Protein 2MF4 (pdb70)

Sequence (85 aa):
GPGSAGRQEEIAEEVARLLAGVLYLEPDRLDPEETFLTLGVDSILGVEFVAAVNAAYPVGVKATALYDHPTPAAFARHIAESLGAGPGSAGRQEEIAEEVARLLAGVLYLEPDRLDPEETFLTLGVDSILGVEFVAAVNAAYPVGVKATALYDHPTPAAFARHIAESLGAGPGSAGRQEEIAEEVARLLAGVLYLEPDRLDPEETFLTLGVDSILGVEFVAAVNAAYPVGVKATALYDHPTPAAFARHIAESLGAGPGSAGRQEEIAEEVARLLAGVLYLEPDRLDPEETFLTLGVDSILGVEFVAAVNAAYPVGVKATALYDHPTPAAFARHIAESLGAGPGSAGRQEEIAEEVARLLAGVLYLEPDRLDPEETFLTLGVDSILGVEFVAAVNAAYPVGVKATALYDHPTPAAFARHIAESLGAGPGSAGRQEEIAEEVARLLAGVLYLEPDRLDPEETFLTLGVDSILGVEFVAAVNAAYPVGVKATALYDHPTPAAFARHIAESLGAGPGSAGRQEEIAEEVARLLAGVLYLEPDRLDPEETFLTLGVDSILGVEFVAAVNAAYPVGVKATALYDHPTPAAFARHIAESLGAGPGSAGRQEEIAEEVARLLAGVLYLEPDRLDPEETFLTLGVDSILGVEFVAAVNAAYPVGVKATALYDHPTPAAFARHIAESLGAGPGSAGRQEEIAEEVARLLAGVLYLEPDRLDPEETFLTLGVDSILGVEFVAAVNAAYPVGVKATALYDHPTPAAFARHIAESLGAGPGSAGRQEEIAEEVARLLAGVLYLEPDRLDPEETFLTLGVDSILGVEFVAAVNAAYPVGVKATALYDHPTPAAFARHIAESLGAGPGSAGRQEEIAEEVARLLAGVLYLEPDRLDPEETFLTLGVDSILGVEFVAAVNAAYPVGVKATALYDHPTPAAFARHIAESLGAGPGSAGRQEEIAEEVARLLAGVLYLEPDRLDPEETFLTLGVDSILGVEFVAAVNAAYPVGVKATALYDHPTPAAFARHIAESLGAGPGSAGRQEEIAEEVARLLAGVLYLEPDRLDPEETFLTLGVDSILGVEFVAAVNAAYPVGVKATALYDHPTPAAFARHIAESLGAGPGSAGRQEEIAEEVARLLAGVLYLEPDRLDPEETFLTLGVDSILGVEFVAAVNAAYPVGVKATALYDHPTPAAFARHIAESLGAGPGSAGRQEEIAEEVARLLAGVLYLEPDRLDPEETFLTLGVDSILGVEFVAAVNAAYPVGVKATALYDHPTPAAFARHIAESLGAGPGSAGRQEEIAEEVARLLAGVLYLEPDRLDPEETFLTLGVDSILGVEFVAAVNAAYPVGVKATALYDHPTPAAFARHIAESLGAGPGSAGRQEEIAEEVARLLAGVLYLEPDRLDPEETFLTLGVDSILGVEFVAAVNAAYPVGVKATALYDHPTPAAFARHIAESLGAGPGSAGRQEEIAEEVARLLAGVLYLEPDRLDPEETFLTLGVDSILGVEFVAAVNAAYPVGVKATALYDHPTPAAFARHIAESLGAGPGSAGRQEEIAEEVARLLAGVLYLEPDRLDPEETFLTLGVDSILGVEFVAAVNAAYPVGVKATALYDHPTPAAFARHIAESLGAGPGSAGRQEEIAEEVARLLAGVLYLEPDRLDPEETFLTLGVDSILGVEFVAAVNAAYPVGVKATALYDHPTPAAFARHIAESLGA

Organism: Streptomyces virginiae (NCBI:txid1961)

Solvent-accessible surface area: 5468 Å² total; per-residue (Å²): 89,134,87,80,72,40,140,62,98,112,12,16,99,63,0,11,123,36,0,0,53,28,21,208,75,107,70,132,182,11,75,60,150,82,51,7,156,97,20,47,21,97,88,139,53,2,82,106,0,9,66,44,0,52,96,57,30,126,35,46,16,144,41,94,11,23,195,107,40,80,20,0,29,20,0,0,140,54,0,0,135,66,84,60,55

Nearest PDB structures (foldseek):
  2mf4-assembly1_A  TM=9.724E-01  e=1.096E-12  Streptomyces virginiae
  8a7z-assembly1_A  TM=9.137E-01  e=4.188E-11  Streptomyces virginiae
  8ahq-assembly1_C  TM=9.402E-01  e=8.335E-06  Streptomyces virginiae
  4ca3-assembly1_A  TM=8.868E-01  e=6.614E-06  Streptomyces virginiae
  4hkg-assembly2_B  TM=9.472E-01  e=3.185E-04  Acinetobacter baumannii AB307-0294

Foldseek 3Di:
DLDDPDQLVVLLLVLLCLLCVLLVHHSVPDDQPAFCVVSPDDPVSLQVSVVVCCVVAVQPDDSVLNVVDGGSSRSSVVSCVSVPD

Structure (mmCIF, N/CA/C/O backbone):
data_2MF4
#
_entry.id   2MF4
#
loop_
_atom_site.group_PDB
_atom_site.id
_atom_site.type_symbol
_atom_site.label_atom_id
_atom_site.label_alt_id
_atom_site.label_comp_id
_atom_site.label_asym_id
_atom_site.label_entity_id
_atom_site.label_seq_id
_atom_site.pdbx_PDB_ins_code
_atom_site.Cartn_x
_atom_site.Cartn_y
_atom_site.Cartn_z
_atom_site.occupancy
_atom_site.B_iso_or_equiv
_atom_site.auth_seq_id
_atom_site.auth_comp_id
_atom_site.auth_asym_id
_atom_site.auth_atom_id
_atom_site.pdbx_PDB_model_num
ATOM 1 N N . GLY A 1 1 ? -3.372 -2.784 -3.595 1.00 0.00 -4 GLY A N 1
ATOM 2 C CA . GLY A 1 1 ? -4.472 -2.520 -2.638 1.00 0.00 -4 GLY A CA 1
ATOM 3 C C . GLY A 1 1 ? -5.814 -2.347 -3.341 1.00 0.00 -4 GLY A C 1
ATOM 4 O O . GLY A 1 1 ? -5.978 -2.773 -4.489 1.00 0.00 -4 GLY A O 1
ATOM 10 N N . PRO A 1 2 ? -6.797 -1.702 -2.686 1.00 0.00 -3 PRO A N 1
ATOM 11 C CA . PRO A 1 2 ? -8.168 -1.562 -3.206 1.00 0.00 -3 PRO A CA 1
ATOM 12 C C . PRO A 1 2 ? -8.283 -0.832 -4.556 1.00 0.00 -3 PRO A C 1
ATOM 13 O O . PRO A 1 2 ? -9.196 -1.124 -5.331 1.00 0.00 -3 PRO A O 1
ATOM 24 N N . GLY A 1 3 ? -7.339 0.059 -4.892 1.00 0.00 -2 GLY A N 1
ATOM 25 C CA . GLY A 1 3 ? -7.275 0.744 -6.197 1.00 0.00 -2 GLY A CA 1
ATOM 26 C C . GLY A 1 3 ? -6.926 -0.155 -7.401 1.00 0.00 -2 GLY A C 1
ATOM 27 O O . GLY A 1 3 ? -7.074 0.266 -8.551 1.00 0.00 -2 GLY A O 1
ATOM 31 N N . SER A 1 4 ? -6.496 -1.397 -7.153 1.00 0.00 -1 SER A N 1
ATOM 32 C CA . SER A 1 4 ? -6.132 -2.402 -8.165 1.00 0.00 -1 SER A CA 1
ATOM 33 C C . SER A 1 4 ? -7.255 -3.404 -8.468 1.00 0.00 -1 SER A C 1
ATOM 34 O O . SER A 1 4 ? -7.057 -4.355 -9.232 1.00 0.00 -1 SER A O 1
ATOM 42 N N . ALA A 1 5 ? -8.442 -3.226 -7.875 1.00 0.00 6732 ALA A N 1
ATOM 43 C CA . ALA A 1 5 ? -9.602 -4.100 -8.048 1.00 0.00 6732 ALA A CA 1
ATOM 44 C C . ALA A 1 5 ? -10.170 -4.055 -9.485 1.00 0.00 6732 ALA A C 1
ATOM 45 O O . ALA A 1 5 ? -10.218 -2.989 -10.117 1.00 0.00 6732 ALA A O 1
ATOM 52 N N . GLY A 1 6 ? -10.613 -5.208 -9.993 1.00 0.00 6733 GLY A N 1
ATOM 53 C CA . GLY A 1 6 ? -11.149 -5.367 -11.344 1.00 0.00 6733 GLY A CA 1
ATOM 54 C C . GLY A 1 6 ? -11.148 -6.827 -11.810 1.00 0.00 6733 GLY A C 1
ATOM 55 O O . GLY A 1 6 ? -11.069 -7.761 -11.003 1.00 0.00 6733 GLY A O 1
ATOM 59 N N . ARG A 1 7 ? -11.193 -7.033 -13.130 1.00 0.00 6734 ARG A N 1
ATOM 60 C CA . ARG A 1 7 ? -11.292 -8.361 -13.769 1.00 0.00 6734 ARG A CA 1
ATOM 61 C C . ARG A 1 7 ? -10.090 -9.281 -13.542 1.00 0.00 6734 ARG A C 1
ATOM 62 O O . ARG A 1 7 ? -10.236 -10.493 -13.688 1.00 0.00 6734 ARG A O 1
ATOM 83 N N . GLN A 1 8 ? -8.942 -8.756 -13.091 1.00 0.00 6735 GLN A N 1
ATOM 84 C CA . GLN A 1 8 ? -7.822 -9.577 -12.608 1.00 0.00 6735 GLN A CA 1
ATOM 85 C C . GLN A 1 8 ? -8.251 -10.551 -11.493 1.00 0.00 6735 GLN A C 1
ATOM 86 O O . GLN A 1 8 ? -7.826 -11.708 -11.485 1.00 0.00 6735 GLN A O 1
ATOM 100 N N . GLU A 1 9 ? -9.132 -10.115 -10.586 1.00 0.00 6736 GLU A N 1
ATOM 101 C CA . GLU A 1 9 ? -9.667 -10.938 -9.495 1.00 0.00 6736 GLU A CA 1
ATOM 102 C C . GLU A 1 9 ? -10.680 -11.979 -9.996 1.00 0.00 6736 GLU A C 1
ATOM 103 O O . GLU A 1 9 ? -10.675 -13.120 -9.537 1.00 0.00 6736 GLU A O 1
ATOM 115 N N . GLU A 1 10 ? -11.506 -11.635 -10.988 1.00 0.00 6737 GLU A N 1
ATOM 116 C CA . GLU A 1 10 ? -12.507 -12.551 -11.562 1.00 0.00 6737 GLU A CA 1
ATOM 117 C C . GLU A 1 10 ? -11.850 -13.672 -12.382 1.00 0.00 6737 GLU A C 1
ATOM 118 O O . GLU A 1 10 ? -12.243 -14.837 -12.278 1.00 0.00 6737 GLU A O 1
ATOM 130 N N . ILE A 1 11 ? -10.791 -13.334 -13.129 1.00 0.00 6738 ILE A N 1
ATOM 131 C CA . ILE A 1 11 ? -9.958 -14.299 -13.861 1.00 0.00 6738 ILE A CA 1
ATOM 132 C C . ILE A 1 11 ? -9.221 -15.220 -12.872 1.00 0.00 6738 ILE A C 1
ATOM 133 O O . ILE A 1 11 ? -9.193 -16.436 -13.072 1.00 0.00 6738 ILE A O 1
ATOM 149 N N . ALA A 1 12 ? -8.710 -14.685 -11.753 1.00 0.00 6739 ALA A N 1
ATOM 150 C CA . ALA A 1 12 ? -8.065 -15.476 -10.703 1.00 0.00 6739 ALA A CA 1
ATOM 151 C C . ALA A 1 12 ? -9.030 -16.424 -9.971 1.00 0.00 6739 ALA A C 1
ATOM 152 O O . ALA A 1 12 ? -8.676 -17.574 -9.708 1.00 0.00 6739 ALA A O 1
ATOM 159 N N . GLU A 1 13 ? -10.269 -15.995 -9.700 1.00 0.00 6740 GLU A N 1
ATOM 160 C CA . GLU A 1 13 ? -11.310 -16.858 -9.123 1.00 0.00 6740 GLU A CA 1
ATOM 161 C C . GLU A 1 13 ? -11.757 -17.969 -10.094 1.00 0.00 6740 GLU A C 1
ATOM 162 O O . GLU A 1 13 ? -11.971 -19.105 -9.667 1.00 0.00 6740 GLU A O 1
ATOM 174 N N . GLU A 1 14 ? -11.847 -17.698 -11.398 1.00 0.00 6741 GLU A N 1
ATOM 175 C CA . GLU A 1 14 ? -12.195 -18.723 -12.389 1.00 0.00 6741 GLU A CA 1
ATOM 176 C C . GLU A 1 14 ? -11.069 -19.750 -12.577 1.00 0.00 6741 GLU A C 1
ATOM 177 O O . GLU A 1 14 ? -11.336 -20.954 -12.638 1.00 0.00 6741 GLU A O 1
ATOM 189 N N . VAL A 1 15 ? -9.805 -19.308 -12.577 1.00 0.00 6742 VAL A N 1
ATOM 190 C CA . VAL A 1 15 ? -8.625 -20.189 -12.525 1.00 0.00 6742 VAL A CA 1
ATOM 191 C C . VAL A 1 15 ? -8.648 -21.067 -11.268 1.00 0.00 6742 VAL A C 1
ATOM 192 O O . VAL A 1 15 ? -8.477 -22.280 -11.370 1.00 0.00 6742 VAL A O 1
ATOM 205 N N . ALA A 1 16 ? -8.919 -20.486 -10.095 1.00 0.00 6743 ALA A N 1
ATOM 206 C CA . ALA A 1 16 ? -8.988 -21.219 -8.832 1.00 0.00 6743 ALA A CA 1
ATOM 207 C C . ALA A 1 16 ? -10.126 -22.259 -8.807 1.00 0.00 6743 ALA A C 1
ATOM 208 O O . ALA A 1 16 ? -9.982 -23.327 -8.208 1.00 0.00 6743 ALA A O 1
ATOM 215 N N . ARG A 1 17 ? -11.239 -21.982 -9.503 1.00 0.00 6744 ARG A N 1
ATOM 216 C CA . ARG A 1 17 ? -12.356 -22.932 -9.680 1.00 0.00 6744 ARG A CA 1
ATOM 217 C C . ARG A 1 17 ? -11.995 -24.072 -10.631 1.00 0.00 6744 ARG A C 1
ATOM 218 O O . ARG A 1 17 ? -12.223 -25.236 -10.302 1.00 0.00 6744 ARG A O 1
ATOM 239 N N . LEU A 1 18 ? -11.421 -23.760 -11.797 1.00 0.00 6745 LEU A N 1
ATOM 240 C CA . LEU A 1 18 ? -11.155 -24.751 -12.845 1.00 0.00 6745 LEU A CA 1
ATOM 241 C C . LEU A 1 18 ? -9.936 -25.642 -12.530 1.00 0.00 6745 LEU A C 1
ATOM 242 O O . LEU A 1 18 ? -9.948 -26.833 -12.850 1.00 0.00 6745 LEU A O 1
ATOM 258 N N . LEU A 1 19 ? -8.917 -25.116 -11.832 1.00 0.00 6746 LEU A N 1
ATOM 259 C CA . LEU A 1 19 ? -7.730 -25.880 -11.430 1.00 0.00 6746 LEU A CA 1
ATOM 260 C C . LEU A 1 19 ? -8.060 -26.987 -10.434 1.00 0.00 6746 LEU A C 1
ATOM 261 O O . LEU A 1 19 ? -7.549 -28.099 -10.576 1.00 0.00 6746 LEU A O 1
ATOM 277 N N . ALA A 1 20 ? -8.900 -26.707 -9.434 1.00 0.00 6747 ALA A N 1
ATOM 278 C CA . ALA A 1 20 ? -9.182 -27.662 -8.368 1.00 0.00 6747 ALA A CA 1
ATOM 279 C C . ALA A 1 20 ? -9.748 -28.985 -8.924 1.00 0.00 6747 ALA A C 1
ATOM 280 O O . ALA A 1 20 ? -9.449 -30.051 -8.392 1.00 0.00 6747 ALA A O 1
ATOM 287 N N . GLY A 1 21 ? -10.475 -28.929 -10.052 1.00 0.00 6748 GLY A N 1
ATOM 288 C CA . GLY A 1 21 ? -11.005 -30.105 -10.760 1.00 0.00 6748 GLY A CA 1
ATOM 289 C C . GLY A 1 21 ? -9.954 -30.947 -11.503 1.00 0.00 6748 GLY A C 1
ATOM 290 O O . GLY A 1 21 ? -10.171 -32.145 -11.720 1.00 0.00 6748 GLY A O 1
ATOM 294 N N . VAL A 1 22 ? -8.798 -30.365 -11.851 1.00 0.00 6749 VAL A N 1
ATOM 295 C CA . VAL A 1 22 ? -7.646 -31.078 -12.449 1.00 0.00 6749 VAL A CA 1
ATOM 296 C C . VAL A 1 22 ? -6.819 -31.778 -11.369 1.00 0.00 6749 VAL A C 1
ATOM 297 O O . VAL A 1 22 ? -6.309 -32.878 -11.590 1.00 0.00 6749 VAL A O 1
ATOM 310 N N . LEU A 1 23 ? -6.734 -31.173 -10.182 1.00 0.00 6750 LEU A N 1
ATOM 311 C CA . LEU A 1 23 ? -6.030 -31.715 -9.010 1.00 0.00 6750 LEU A CA 1
ATOM 312 C C . LEU A 1 23 ? -6.878 -32.706 -8.187 1.00 0.00 6750 LEU A C 1
ATOM 313 O O . LEU A 1 23 ? -6.427 -33.178 -7.141 1.00 0.00 6750 LEU A O 1
ATOM 329 N N . TYR A 1 24 ? -8.097 -33.023 -8.647 1.00 0.00 6751 TYR A N 1
ATOM 330 C CA . TYR A 1 24 ? -9.090 -33.867 -7.961 1.00 0.00 6751 TYR A CA 1
ATOM 331 C C . TYR A 1 24 ? -9.383 -33.396 -6.519 1.00 0.00 6751 TYR A C 1
ATOM 332 O O . TYR A 1 24 ? -9.568 -34.192 -5.592 1.00 0.00 6751 TYR A O 1
ATOM 350 N N . LEU A 1 25 ? -9.415 -32.070 -6.345 1.00 0.00 6752 LEU A N 1
ATOM 351 C CA . LEU A 1 25 ? -9.687 -31.334 -5.115 1.00 0.00 6752 LEU A CA 1
ATOM 352 C C . LEU A 1 25 ? -11.020 -30.559 -5.254 1.00 0.00 6752 LEU A C 1
ATOM 353 O O . LEU A 1 25 ? -11.783 -30.765 -6.203 1.00 0.00 6752 LEU A O 1
ATOM 369 N N . GLU A 1 26 ? -11.305 -29.650 -4.317 1.00 0.00 6753 GLU A N 1
ATOM 370 C CA . GLU A 1 26 ? -12.436 -28.709 -4.376 1.00 0.00 6753 GLU A CA 1
ATOM 371 C C . GLU A 1 26 ? -11.948 -27.262 -4.143 1.00 0.00 6753 GLU A C 1
ATOM 372 O O . GLU A 1 26 ? -10.977 -27.059 -3.398 1.00 0.00 6753 GLU A O 1
ATOM 384 N N . PRO A 1 27 ? -12.603 -26.233 -4.720 1.00 0.00 6754 PRO A N 1
ATOM 385 C CA . PRO A 1 27 ? -12.208 -24.831 -4.535 1.00 0.00 6754 PRO A CA 1
ATOM 386 C C . PRO A 1 27 ? -12.393 -24.313 -3.095 1.00 0.00 6754 PRO A C 1
ATOM 387 O O . PRO A 1 27 ? -11.841 -23.273 -2.740 1.00 0.00 6754 PRO A O 1
ATOM 398 N N . ASP A 1 28 ? -13.119 -25.044 -2.243 1.00 0.00 6755 ASP A N 1
ATOM 399 C CA . ASP A 1 28 ? -13.194 -24.810 -0.792 1.00 0.00 6755 ASP A CA 1
ATOM 400 C C . ASP A 1 28 ? -11.928 -25.258 -0.027 1.00 0.00 6755 ASP A C 1
ATOM 401 O O . ASP A 1 28 ? -11.680 -24.794 1.089 1.00 0.00 6755 ASP A O 1
ATOM 410 N N . ARG A 1 29 ? -11.122 -26.153 -0.615 1.00 0.00 6756 ARG A N 1
ATOM 411 C CA . ARG A 1 29 ? -9.853 -26.665 -0.058 1.00 0.00 6756 ARG A CA 1
ATOM 412 C C . ARG A 1 29 ? -8.626 -25.910 -0.578 1.00 0.00 6756 ARG A C 1
ATOM 413 O O . ARG A 1 29 ? -7.634 -25.774 0.142 1.00 0.00 6756 ARG A O 1
ATOM 434 N N . LEU A 1 30 ? -8.689 -25.415 -1.813 1.00 0.00 6757 LEU A N 1
ATOM 435 C CA . LEU A 1 30 ? -7.661 -24.584 -2.456 1.00 0.00 6757 LEU A CA 1
ATOM 436 C C . LEU A 1 30 ? -7.705 -23.132 -1.944 1.00 0.00 6757 LEU A C 1
ATOM 437 O O . LEU A 1 30 ? -8.771 -22.584 -1.677 1.00 0.00 6757 LEU A O 1
ATOM 453 N N . ASP A 1 31 ? -6.538 -22.483 -1.872 1.00 0.00 6758 ASP A N 1
ATOM 454 C CA . ASP A 1 31 ? -6.381 -21.040 -1.678 1.00 0.00 6758 ASP A CA 1
ATOM 455 C C . ASP A 1 31 ? -5.565 -20.408 -2.828 1.00 0.00 6758 ASP A C 1
ATOM 456 O O . ASP A 1 31 ? -4.552 -20.990 -3.233 1.00 0.00 6758 ASP A O 1
ATOM 465 N N . PRO A 1 32 ? -5.955 -19.236 -3.371 1.00 0.00 6759 PRO A N 1
ATOM 466 C CA . PRO A 1 32 ? -5.312 -18.651 -4.550 1.00 0.00 6759 PRO A CA 1
ATOM 467 C C . PRO A 1 32 ? -3.941 -18.006 -4.270 1.00 0.00 6759 PRO A C 1
ATOM 468 O O . PRO A 1 32 ? -3.161 -17.790 -5.199 1.00 0.00 6759 PRO A O 1
ATOM 479 N N . GLU A 1 33 ? -3.628 -17.701 -3.008 1.00 0.00 6760 GLU A N 1
ATOM 480 C CA . GLU A 1 33 ? -2.338 -17.126 -2.583 1.00 0.00 6760 GLU A CA 1
ATOM 481 C C . GLU A 1 33 ? -1.258 -18.189 -2.305 1.00 0.00 6760 GLU A C 1
ATOM 482 O O . GLU A 1 33 ? -0.072 -17.864 -2.203 1.00 0.00 6760 GLU A O 1
ATOM 494 N N . GLU A 1 34 ? -1.644 -19.464 -2.201 1.00 0.00 6761 GLU A N 1
ATOM 495 C CA . GLU A 1 34 ? -0.743 -20.604 -1.984 1.00 0.00 6761 GLU A CA 1
ATOM 496 C C . GLU A 1 34 ? -0.189 -21.159 -3.312 1.00 0.00 6761 GLU A C 1
ATOM 497 O O . GLU A 1 34 ? -0.797 -21.013 -4.374 1.00 0.00 6761 GLU A O 1
ATOM 509 N N . THR A 1 35 ? 0.993 -21.777 -3.263 1.00 0.00 6762 THR A N 1
ATOM 510 C CA . THR A 1 35 ? 1.738 -22.199 -4.463 1.00 0.00 6762 THR A CA 1
ATOM 511 C C . THR A 1 35 ? 1.168 -23.454 -5.126 1.00 0.00 6762 THR A C 1
ATOM 512 O O . THR A 1 35 ? 0.571 -24.316 -4.476 1.00 0.00 6762 THR A O 1
ATOM 523 N N . PHE A 1 36 ? 1.421 -23.617 -6.426 1.00 0.00 6763 PHE A N 1
ATOM 524 C CA . PHE A 1 36 ? 1.101 -24.834 -7.174 1.00 0.00 6763 PHE A CA 1
ATOM 525 C C . PHE A 1 36 ? 1.689 -26.104 -6.526 1.00 0.00 6763 PHE A C 1
ATOM 526 O O . PHE A 1 36 ? 1.052 -27.157 -6.539 1.00 0.00 6763 PHE A O 1
ATOM 543 N N . LEU A 1 37 ? 2.853 -25.997 -5.880 1.00 0.00 6764 LEU A N 1
ATOM 544 C CA . LEU A 1 37 ? 3.521 -27.101 -5.183 1.00 0.00 6764 LEU A CA 1
ATOM 545 C C . LEU A 1 37 ? 2.724 -27.597 -3.968 1.00 0.00 6764 LEU A C 1
ATOM 546 O O . LEU A 1 37 ? 2.540 -28.807 -3.813 1.00 0.00 6764 LEU A O 1
ATOM 562 N N . THR A 1 38 ? 2.194 -26.692 -3.129 1.00 0.00 6765 THR A N 1
ATOM 563 C CA . THR A 1 38 ? 1.390 -27.076 -1.949 1.00 0.00 6765 THR A CA 1
ATOM 564 C C . THR A 1 38 ? -0.075 -27.400 -2.301 1.00 0.00 6765 THR A C 1
ATOM 565 O O . THR A 1 38 ? -0.720 -28.209 -1.621 1.00 0.00 6765 THR A O 1
ATOM 576 N N . LEU A 1 39 ? -0.581 -26.864 -3.417 1.00 0.00 6766 LEU A N 1
ATOM 577 C CA . LEU A 1 39 ? -1.860 -27.254 -4.033 1.00 0.00 6766 LEU A CA 1
ATOM 578 C C . LEU A 1 39 ? -1.837 -28.682 -4.613 1.00 0.00 6766 LEU A C 1
ATOM 579 O O . LEU A 1 39 ? -2.902 -29.286 -4.768 1.00 0.00 6766 LEU A O 1
ATOM 595 N N . GLY A 1 40 ? -0.654 -29.243 -4.904 1.00 0.00 6767 GLY A N 1
ATOM 596 C CA . GLY A 1 40 ? -0.468 -30.625 -5.378 1.00 0.00 6767 GLY A CA 1
ATOM 597 C C . GLY A 1 40 ? -0.272 -30.776 -6.894 1.00 0.00 6767 GLY A C 1
ATOM 598 O O . GLY A 1 40 ? -0.478 -31.866 -7.431 1.00 0.00 6767 GLY A O 1
ATOM 602 N N . VAL A 1 41 ? 0.111 -29.706 -7.600 1.00 0.00 6768 VAL A N 1
ATOM 603 C CA . VAL A 1 41 ? 0.454 -29.716 -9.037 1.00 0.00 6768 VAL A CA 1
ATOM 604 C C . VAL A 1 41 ? 1.776 -30.460 -9.281 1.00 0.00 6768 VAL A C 1
ATOM 605 O O . VAL A 1 41 ? 2.749 -30.317 -8.531 1.00 0.00 6768 VAL A O 1
ATOM 618 N N . ASP A 1 42 ? 1.823 -31.207 -10.381 1.00 0.00 6769 ASP A N 1
ATOM 619 C CA . ASP A 1 42 ? 3.040 -31.702 -11.038 1.00 0.00 6769 ASP A CA 1
ATOM 620 C C . ASP A 1 42 ? 2.883 -31.464 -12.554 1.00 0.00 6769 ASP A C 1
ATOM 621 O O . ASP A 1 42 ? 1.792 -31.111 -13.015 1.00 0.00 6769 ASP A O 1
ATOM 630 N N . SER A 1 43 ? 3.942 -31.635 -13.346 1.00 0.00 6770 SER A N 1
ATOM 631 C CA . SER A 1 43 ? 4.004 -31.210 -14.758 1.00 0.00 6770 SER A CA 1
ATOM 632 C C . SER A 1 43 ? 2.831 -31.707 -15.623 1.00 0.00 6770 SER A C 1
ATOM 633 O O . SER A 1 43 ? 2.303 -30.948 -16.436 1.00 0.00 6770 SER A O 1
ATOM 641 N N . ILE A 1 44 ? 2.354 -32.940 -15.417 1.00 0.00 6771 ILE A N 1
ATOM 642 C CA . ILE A 1 44 ? 1.218 -33.519 -16.152 1.00 0.00 6771 ILE A CA 1
ATOM 643 C C . ILE A 1 44 ? -0.093 -32.792 -15.795 1.00 0.00 6771 ILE A C 1
ATOM 644 O O . ILE A 1 44 ? -0.853 -32.410 -16.689 1.00 0.00 6771 ILE A O 1
ATOM 660 N N . LEU A 1 45 ? -0.332 -32.524 -14.504 1.00 0.00 6772 LEU A N 1
ATOM 661 C CA . LEU A 1 45 ? -1.506 -31.779 -14.023 1.00 0.00 6772 LEU A CA 1
ATOM 662 C C . LEU A 1 45 ? -1.447 -30.303 -14.457 1.00 0.00 6772 LEU A C 1
ATOM 663 O O . LEU A 1 45 ? -2.481 -29.710 -14.761 1.00 0.00 6772 LEU A O 1
ATOM 679 N N . GLY A 1 46 ? -0.240 -29.732 -14.559 1.00 0.00 6773 GLY A N 1
ATOM 680 C CA . GLY A 1 46 ? 0.008 -28.423 -15.172 1.00 0.00 6773 GLY A CA 1
ATOM 681 C C . GLY A 1 46 ? -0.470 -28.379 -16.630 1.00 0.00 6773 GLY A C 1
ATOM 682 O O . GLY A 1 46 ? -1.342 -27.574 -16.957 1.00 0.00 6773 GLY A O 1
ATOM 686 N N . VAL A 1 47 ? 0.023 -29.280 -17.488 1.00 0.00 6774 VAL A N 1
ATOM 687 C CA . VAL A 1 47 ? -0.378 -29.362 -18.910 1.00 0.00 6774 VAL A CA 1
ATOM 688 C C . VAL A 1 47 ? -1.895 -29.552 -19.076 1.00 0.00 6774 VAL A C 1
ATOM 689 O O . VAL A 1 47 ? -2.517 -28.879 -19.899 1.00 0.00 6774 VAL A O 1
ATOM 702 N N . GLU A 1 48 ? -2.518 -30.410 -18.266 1.00 0.00 6775 GLU A N 1
ATOM 703 C CA . GLU A 1 48 ? -3.973 -30.646 -18.273 1.00 0.00 6775 GLU A CA 1
ATOM 704 C C . GLU A 1 48 ? -4.800 -29.402 -17.900 1.00 0.00 6775 GLU A C 1
ATOM 705 O O . GLU A 1 48 ? -5.784 -29.091 -18.576 1.00 0.00 6775 GLU A O 1
ATOM 717 N N . PHE A 1 49 ? -4.392 -28.658 -16.867 1.00 0.00 6776 PHE A N 1
ATOM 718 C CA . PHE A 1 49 ? -5.024 -27.394 -16.483 1.00 0.00 6776 PHE A CA 1
ATOM 719 C C . PHE A 1 49 ? -4.852 -26.325 -17.568 1.00 0.00 6776 PHE A C 1
ATOM 720 O O . PHE A 1 49 ? -5.806 -25.629 -17.904 1.00 0.00 6776 PHE A O 1
ATOM 737 N N . VAL A 1 50 ? -3.675 -26.234 -18.178 1.00 0.00 6777 VAL A N 1
ATOM 738 C CA . VAL A 1 50 ? -3.368 -25.248 -19.232 1.00 0.00 6777 VAL A CA 1
ATOM 739 C C . VAL A 1 50 ? -4.168 -25.513 -20.509 1.00 0.00 6777 VAL A C 1
ATOM 740 O O . VAL A 1 50 ? -4.643 -24.572 -21.144 1.00 0.00 6777 VAL A O 1
ATOM 753 N N . ALA A 1 51 ? -4.404 -26.780 -20.858 1.00 0.00 6778 ALA A N 1
ATOM 754 C CA . ALA A 1 51 ? -5.310 -27.152 -21.946 1.00 0.00 6778 ALA A CA 1
ATOM 755 C C . ALA A 1 51 ? -6.774 -26.715 -21.678 1.00 0.00 6778 ALA A C 1
ATOM 756 O O . ALA A 1 51 ? -7.461 -26.261 -22.595 1.00 0.00 6778 ALA A O 1
ATOM 763 N N . ALA A 1 52 ? -7.238 -26.788 -20.424 1.00 0.00 6779 ALA A N 1
ATOM 764 C CA . ALA A 1 52 ? -8.565 -26.320 -20.009 1.00 0.00 6779 ALA A CA 1
ATOM 765 C C . ALA A 1 52 ? -8.664 -24.777 -19.950 1.00 0.00 6779 ALA A C 1
ATOM 766 O O . ALA A 1 52 ? -9.680 -24.204 -20.352 1.00 0.00 6779 ALA A O 1
ATOM 773 N N . VAL A 1 53 ? -7.591 -24.091 -19.543 1.00 0.00 6780 VAL A N 1
ATOM 774 C CA . VAL A 1 53 ? -7.486 -22.620 -19.560 1.00 0.00 6780 VAL A CA 1
ATOM 775 C C . VAL A 1 53 ? -7.583 -22.071 -20.984 1.00 0.00 6780 VAL A C 1
ATOM 776 O O . VAL A 1 53 ? -8.338 -21.130 -21.216 1.00 0.00 6780 VAL A O 1
ATOM 789 N N . ASN A 1 54 ? -6.882 -22.662 -21.956 1.00 0.00 6781 ASN A N 1
ATOM 790 C CA . ASN A 1 54 ? -6.910 -22.197 -23.349 1.00 0.00 6781 ASN A CA 1
ATOM 791 C C . ASN A 1 54 ? -8.278 -22.405 -24.042 1.00 0.00 6781 ASN A C 1
ATOM 792 O O . ASN A 1 54 ? -8.546 -21.774 -25.069 1.00 0.00 6781 ASN A O 1
ATOM 803 N N . ALA A 1 55 ? -9.171 -23.228 -23.486 1.00 0.00 6782 ALA A N 1
ATOM 804 C CA . ALA A 1 55 ? -10.572 -23.339 -23.909 1.00 0.00 6782 ALA A CA 1
ATOM 805 C C . ALA A 1 55 ? -11.482 -22.251 -23.285 1.00 0.00 6782 ALA A C 1
ATOM 806 O O . ALA A 1 55 ? -12.505 -21.889 -23.875 1.00 0.00 6782 ALA A O 1
ATOM 813 N N . ALA A 1 56 ? -11.113 -21.709 -22.114 1.00 0.00 6783 ALA A N 1
ATOM 814 C CA . ALA A 1 56 ? -11.857 -20.662 -21.396 1.00 0.00 6783 ALA A CA 1
ATOM 815 C C . ALA A 1 56 ? -11.360 -19.228 -21.712 1.00 0.00 6783 ALA A C 1
ATOM 816 O O . ALA A 1 56 ? -12.132 -18.268 -21.635 1.00 0.00 6783 ALA A O 1
ATOM 823 N N . TYR A 1 57 ? -10.082 -19.086 -22.083 1.00 0.00 6784 TYR A N 1
ATOM 824 C CA . TYR A 1 57 ? -9.373 -17.830 -22.329 1.00 0.00 6784 TYR A CA 1
ATOM 825 C C . TYR A 1 57 ? -8.446 -17.984 -23.552 1.00 0.00 6784 TYR A C 1
ATOM 826 O O . TYR A 1 57 ? -7.541 -18.823 -23.522 1.00 0.00 6784 TYR A O 1
ATOM 844 N N . PRO A 1 58 ? -8.615 -17.195 -24.628 1.00 0.00 6785 PRO A N 1
ATOM 845 C CA . PRO A 1 58 ? -7.887 -17.342 -25.895 1.00 0.00 6785 PRO A CA 1
ATOM 846 C C . PRO A 1 58 ? -6.460 -16.738 -25.870 1.00 0.00 6785 PRO A C 1
ATOM 847 O O . PRO A 1 58 ? -6.051 -16.018 -26.783 1.00 0.00 6785 PRO A O 1
ATOM 858 N N . VAL A 1 59 ? -5.700 -17.003 -24.804 1.00 0.00 6786 VAL A N 1
ATOM 859 C CA . VAL A 1 59 ? -4.345 -16.459 -24.574 1.00 0.00 6786 VAL A CA 1
ATOM 860 C C . VAL A 1 59 ? -3.238 -17.170 -25.361 1.00 0.00 6786 VAL A C 1
ATOM 861 O O . VAL A 1 59 ? -2.213 -16.556 -25.671 1.00 0.00 6786 VAL A O 1
ATOM 874 N N . GLY A 1 60 ? -3.421 -18.454 -25.676 1.00 0.00 6787 GLY A N 1
ATOM 875 C CA . GLY A 1 60 ? -2.412 -19.300 -26.337 1.00 0.00 6787 GLY A CA 1
ATOM 876 C C . GLY A 1 60 ? -1.248 -19.709 -25.420 1.00 0.00 6787 GLY A C 1
ATOM 877 O O . GLY A 1 60 ? -0.139 -19.964 -25.900 1.00 0.00 6787 GLY A O 1
ATOM 881 N N . VAL A 1 61 ? -1.466 -19.732 -24.099 1.00 0.00 6788 VAL A N 1
ATOM 882 C CA . VAL A 1 61 ? -0.419 -19.901 -23.079 1.00 0.00 6788 VAL A CA 1
ATOM 883 C C . VAL A 1 61 ? 0.070 -21.349 -23.004 1.00 0.00 6788 VAL A C 1
ATOM 884 O O . VAL A 1 61 ? -0.720 -22.290 -23.079 1.00 0.00 6788 VAL A O 1
ATOM 897 N N . LYS A 1 62 ? 1.389 -21.518 -22.858 1.00 0.00 6789 LYS A N 1
ATOM 898 C CA . LYS A 1 62 ? 2.079 -22.817 -22.787 1.00 0.00 6789 LYS A CA 1
ATOM 899 C C . LYS A 1 62 ? 2.279 -23.288 -21.343 1.00 0.00 6789 LYS A C 1
ATOM 900 O O . LYS A 1 62 ? 2.247 -22.488 -20.403 1.00 0.00 6789 LYS A O 1
ATOM 919 N N . ALA A 1 63 ? 2.546 -24.581 -21.165 1.00 0.00 6790 ALA A N 1
ATOM 920 C CA . ALA A 1 63 ? 2.778 -25.194 -19.853 1.00 0.00 6790 ALA A CA 1
ATOM 921 C C . ALA A 1 63 ? 4.052 -24.692 -19.130 1.00 0.00 6790 ALA A C 1
ATOM 922 O O . ALA A 1 63 ? 4.238 -24.951 -17.941 1.00 0.00 6790 ALA A O 1
ATOM 929 N N . THR A 1 64 ? 4.905 -23.904 -19.797 1.00 0.00 6791 THR A N 1
ATOM 930 C CA . THR A 1 64 ? 6.009 -23.160 -19.161 1.00 0.00 6791 THR A CA 1
ATOM 931 C C . THR A 1 64 ? 5.529 -22.067 -18.201 1.00 0.00 6791 THR A C 1
ATOM 932 O O . THR A 1 64 ? 6.242 -21.748 -17.252 1.00 0.00 6791 THR A O 1
ATOM 943 N N . ALA A 1 65 ? 4.307 -21.540 -18.351 1.00 0.00 6792 ALA A N 1
ATOM 944 C CA . ALA A 1 65 ? 3.739 -20.559 -17.419 1.00 0.00 6792 ALA A CA 1
ATOM 945 C C . ALA A 1 65 ? 3.452 -21.161 -16.025 1.00 0.00 6792 ALA A C 1
ATOM 946 O O . ALA A 1 65 ? 3.498 -20.445 -15.030 1.00 0.00 6792 ALA A O 1
ATOM 953 N N . LEU A 1 66 ? 3.234 -22.482 -15.934 1.00 0.00 6793 LEU A N 1
ATOM 954 C CA . LEU A 1 66 ? 3.070 -23.240 -14.675 1.00 0.00 6793 LEU A CA 1
ATOM 955 C C . LEU A 1 66 ? 4.410 -23.504 -13.967 1.00 0.00 6793 LEU A C 1
ATOM 956 O O . LEU A 1 66 ? 4.428 -23.859 -12.789 1.00 0.00 6793 LEU A O 1
ATOM 972 N N . TYR A 1 67 ? 5.527 -23.314 -14.671 1.00 0.00 6794 TYR A N 1
ATOM 973 C CA . TYR A 1 67 ? 6.886 -23.298 -14.125 1.00 0.00 6794 TYR A CA 1
ATOM 974 C C . TYR A 1 67 ? 7.346 -21.859 -13.793 1.00 0.00 6794 TYR A C 1
ATOM 975 O O . TYR A 1 67 ? 8.020 -21.641 -12.781 1.00 0.00 6794 TYR A O 1
ATOM 993 N N . ASP A 1 68 ? 6.959 -20.874 -14.609 1.00 0.00 6795 ASP A N 1
ATOM 994 C CA . ASP A 1 68 ? 7.379 -19.467 -14.476 1.00 0.00 6795 ASP A CA 1
ATOM 995 C C . ASP A 1 68 ? 6.607 -18.694 -13.383 1.00 0.00 6795 ASP A C 1
ATOM 996 O O . ASP A 1 68 ? 7.186 -17.841 -12.705 1.00 0.00 6795 ASP A O 1
ATOM 1005 N N . HIS A 1 69 ? 5.325 -19.014 -13.167 1.00 0.00 6796 HIS A N 1
ATOM 1006 C CA . HIS A 1 69 ? 4.496 -18.475 -12.086 1.00 0.00 6796 HIS A CA 1
ATOM 1007 C C . HIS A 1 69 ? 4.392 -19.480 -10.921 1.00 0.00 6796 HIS A C 1
ATOM 1008 O O . HIS A 1 69 ? 4.157 -20.668 -11.164 1.00 0.00 6796 HIS A O 1
ATOM 1022 N N . PRO A 1 70 ? 4.536 -19.035 -9.656 1.00 0.00 6797 PRO A N 1
ATOM 1023 C CA . PRO A 1 70 ? 4.460 -19.903 -8.479 1.00 0.00 6797 PRO A CA 1
ATOM 1024 C C . PRO A 1 70 ? 3.030 -20.222 -8.010 1.00 0.00 6797 PRO A C 1
ATOM 1025 O O . PRO A 1 70 ? 2.818 -21.249 -7.370 1.00 0.00 6797 PRO A O 1
ATOM 1036 N N . THR A 1 71 ? 2.059 -19.345 -8.285 1.00 0.00 6798 THR A N 1
ATOM 1037 C CA . THR A 1 71 ? 0.680 -19.405 -7.758 1.00 0.00 6798 THR A CA 1
ATOM 1038 C C . THR A 1 71 ? -0.378 -19.294 -8.868 1.00 0.00 6798 THR A C 1
ATOM 1039 O O . THR A 1 71 ? -0.101 -18.702 -9.921 1.00 0.00 6798 THR A O 1
ATOM 1050 N N . PRO A 1 72 ? -1.617 -19.783 -8.645 1.00 0.00 6799 PRO A N 1
ATOM 1051 C CA . PRO A 1 72 ? -2.730 -19.562 -9.570 1.00 0.00 6799 PRO A CA 1
ATOM 1052 C C . PRO A 1 72 ? -3.057 -18.072 -9.742 1.00 0.00 6799 PRO A C 1
ATOM 1053 O O . PRO A 1 72 ? -3.434 -17.660 -10.835 1.00 0.00 6799 PRO A O 1
ATOM 1064 N N . ALA A 1 73 ? -2.846 -17.240 -8.714 1.00 0.00 6800 ALA A N 1
ATOM 1065 C CA . ALA A 1 73 ? -3.040 -15.790 -8.812 1.00 0.00 6800 ALA A CA 1
ATOM 1066 C C . ALA A 1 73 ? -2.012 -15.104 -9.731 1.00 0.00 6800 ALA A C 1
ATOM 1067 O O . ALA A 1 73 ? -2.388 -14.267 -10.557 1.00 0.00 6800 ALA A O 1
ATOM 1074 N N . ALA A 1 74 ? -0.730 -15.480 -9.647 1.00 0.00 6801 ALA A N 1
ATOM 1075 C CA . ALA A 1 74 ? 0.319 -14.954 -10.522 1.00 0.00 6801 ALA A CA 1
ATOM 1076 C C . ALA A 1 74 ? 0.110 -15.393 -11.983 1.00 0.00 6801 ALA A C 1
ATOM 1077 O O . ALA A 1 74 ? 0.205 -14.577 -12.906 1.00 0.00 6801 ALA A O 1
ATOM 1084 N N . PHE A 1 75 ? -0.285 -16.651 -12.193 1.00 0.00 6802 PHE A N 1
ATOM 1085 C CA . PHE A 1 75 ? -0.659 -17.167 -13.514 1.00 0.00 6802 PHE A CA 1
ATOM 1086 C C . PHE A 1 75 ? -1.911 -16.465 -14.089 1.00 0.00 6802 PHE A C 1
ATOM 1087 O O . PHE A 1 75 ? -1.936 -16.095 -15.266 1.00 0.00 6802 PHE A O 1
ATOM 1104 N N . ALA A 1 76 ? -2.926 -16.196 -13.263 1.00 0.00 6803 ALA A N 1
ATOM 1105 C CA . ALA A 1 76 ? -4.124 -15.467 -13.670 1.00 0.00 6803 ALA A CA 1
ATOM 1106 C C . ALA A 1 76 ? -3.845 -13.987 -14.006 1.00 0.00 6803 ALA A C 1
ATOM 1107 O O . ALA A 1 76 ? -4.473 -13.450 -14.918 1.00 0.00 6803 ALA A O 1
ATOM 1114 N N . ARG A 1 77 ? -2.879 -13.338 -13.338 1.00 0.00 6804 ARG A N 1
ATOM 1115 C CA . ARG A 1 77 ? -2.414 -11.984 -13.689 1.00 0.00 6804 ARG A CA 1
ATOM 1116 C C . ARG A 1 77 ? -1.772 -11.938 -15.080 1.00 0.00 6804 ARG A C 1
ATOM 1117 O O . ARG A 1 77 ? -2.017 -10.981 -15.813 1.00 0.00 6804 ARG A O 1
ATOM 1138 N N . HIS A 1 78 ? -1.052 -12.984 -15.504 1.00 0.00 6805 HIS A N 1
ATOM 1139 C CA . HIS A 1 78 ? -0.574 -13.119 -16.889 1.00 0.00 6805 HIS A CA 1
ATOM 1140 C C . HIS A 1 78 ? -1.746 -13.183 -17.886 1.00 0.00 6805 HIS A C 1
ATOM 1141 O O . HIS A 1 78 ? -1.766 -12.408 -18.847 1.00 0.00 6805 HIS A O 1
ATOM 1155 N N . ILE A 1 79 ? -2.737 -14.053 -17.650 1.00 0.00 6806 ILE A N 1
ATOM 1156 C CA . ILE A 1 79 ? -3.968 -14.115 -18.471 1.00 0.00 6806 ILE A CA 1
ATOM 1157 C C . ILE A 1 79 ? -4.663 -12.750 -18.531 1.00 0.00 6806 ILE A C 1
ATOM 1158 O O . ILE A 1 79 ? -5.006 -12.274 -19.613 1.00 0.00 6806 ILE A O 1
ATOM 1174 N N . ALA A 1 80 ? -4.839 -12.083 -17.389 1.00 0.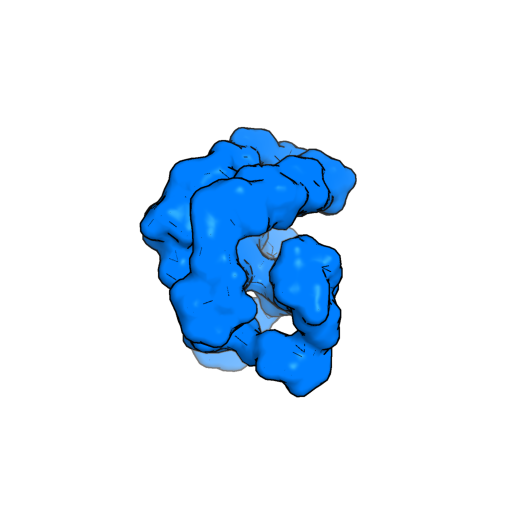00 6807 ALA A N 1
ATOM 1175 C CA . ALA A 1 80 ? -5.516 -10.798 -17.304 1.00 0.00 6807 ALA A CA 1
ATOM 1176 C C . ALA A 1 80 ? -4.757 -9.668 -18.020 1.00 0.00 6807 ALA A C 1
ATOM 1177 O O . ALA A 1 80 ? -5.387 -8.831 -18.655 1.00 0.00 6807 ALA A O 1
ATOM 1184 N N . GLU A 1 81 ? -3.423 -9.670 -18.009 1.00 0.00 6808 GLU A N 1
ATOM 1185 C CA . GLU A 1 81 ? -2.608 -8.741 -18.806 1.00 0.00 6808 GLU A CA 1
ATOM 1186 C C . GLU A 1 81 ? -2.636 -9.069 -20.311 1.00 0.00 6808 GLU A C 1
ATOM 1187 O O . GLU A 1 81 ? -2.525 -8.156 -21.133 1.00 0.00 6808 GLU A O 1
ATOM 1199 N N . SER A 1 82 ? -2.837 -10.339 -20.686 1.00 0.00 6809 SER A N 1
ATOM 1200 C CA . SER A 1 82 ? -2.998 -10.770 -22.085 1.00 0.00 6809 SER A CA 1
ATOM 1201 C C . SER A 1 82 ? -4.360 -10.350 -22.671 1.00 0.00 6809 SER A C 1
ATOM 1202 O O . SER A 1 82 ? -4.437 -9.964 -23.841 1.00 0.00 6809 SER A O 1
ATOM 1210 N N . LEU A 1 83 ? -5.425 -10.378 -21.860 1.00 0.00 6810 LEU A N 1
ATOM 1211 C CA . LEU A 1 83 ? -6.768 -9.881 -22.210 1.00 0.00 6810 LEU A CA 1
ATOM 1212 C C . LEU A 1 83 ? -6.930 -8.354 -22.020 1.00 0.00 6810 LEU A C 1
ATOM 1213 O O . LEU A 1 83 ? -7.810 -7.748 -22.637 1.00 0.00 6810 LEU A O 1
ATOM 1229 N N . GLY A 1 84 ? -6.084 -7.733 -21.194 1.00 0.00 6811 GLY A N 1
ATOM 1230 C CA . GLY A 1 84 ? -6.108 -6.300 -20.870 1.00 0.00 6811 GLY A CA 1
ATOM 1231 C C . GLY A 1 84 ? -7.055 -5.887 -19.731 1.00 0.00 6811 GLY A C 1
ATOM 1232 O O . GLY A 1 84 ? -7.385 -4.700 -19.619 1.00 0.00 6811 GLY A O 1
ATOM 1236 N N . ALA A 1 85 ? -7.480 -6.850 -18.901 1.00 0.00 6812 ALA A N 1
ATOM 1237 C CA . ALA A 1 85 ? -8.361 -6.714 -17.723 1.00 0.00 6812 ALA A CA 1
ATOM 1238 C C . ALA A 1 85 ? -9.564 -5.769 -17.939 1.00 0.00 6812 ALA A C 1
ATOM 1239 O O . ALA A 1 85 ? -10.408 -6.089 -18.806 1.00 0.00 6812 ALA A O 1
ATOM 1247 N N . GLY A 1 1 ? -2.410 1.847 -5.191 1.00 0.00 -4 GLY A N 2
ATOM 1248 C CA . GLY A 1 1 ? -3.422 1.864 -4.115 1.00 0.00 -4 GLY A CA 2
ATOM 1249 C C . GLY A 1 1 ? -3.449 0.561 -3.315 1.00 0.00 -4 GLY A C 2
ATOM 1250 O O . GLY A 1 1 ? -2.519 -0.240 -3.427 1.00 0.00 -4 GLY A O 2
ATOM 1256 N N . PRO A 1 2 ? -4.507 0.324 -2.511 1.00 0.00 -3 PRO A N 2
ATOM 1257 C CA . PRO A 1 2 ? -4.610 -0.842 -1.615 1.00 0.00 -3 PRO A CA 2
ATOM 1258 C C . PRO A 1 2 ? -4.680 -2.218 -2.304 1.00 0.00 -3 PRO A C 2
ATOM 1259 O O . PRO A 1 2 ? -4.388 -3.238 -1.674 1.00 0.00 -3 PRO A O 2
ATOM 1270 N N . GLY A 1 3 ? -5.076 -2.264 -3.581 1.00 0.00 -2 GLY A N 2
ATOM 1271 C CA . GLY A 1 3 ? -5.179 -3.490 -4.391 1.00 0.00 -2 GLY A CA 2
ATOM 1272 C C . GLY A 1 3 ? -5.359 -3.224 -5.893 1.00 0.00 -2 GLY A C 2
ATOM 1273 O O . GLY A 1 3 ? -5.607 -2.089 -6.316 1.00 0.00 -2 GLY A O 2
ATOM 1277 N N . SER A 1 4 ? -5.245 -4.277 -6.708 1.00 0.00 -1 SER A N 2
ATOM 1278 C CA . SER A 1 4 ? -5.269 -4.226 -8.181 1.00 0.00 -1 SER A CA 2
ATOM 1279 C C . SER A 1 4 ? -6.674 -4.508 -8.735 1.00 0.00 -1 SER A C 2
ATOM 1280 O O . SER A 1 4 ? -6.890 -5.475 -9.465 1.00 0.00 -1 SER A O 2
ATOM 1288 N N . ALA A 1 5 ? -7.656 -3.688 -8.337 1.00 0.00 6732 ALA A N 2
ATOM 1289 C CA . ALA A 1 5 ? -9.065 -3.874 -8.705 1.00 0.00 6732 ALA A CA 2
ATOM 1290 C C . ALA A 1 5 ? -9.303 -3.783 -10.227 1.00 0.00 6732 ALA A C 2
ATOM 1291 O O . ALA A 1 5 ? -8.790 -2.885 -10.905 1.00 0.00 6732 ALA A O 2
ATOM 1298 N N . GLY A 1 6 ? -10.083 -4.723 -10.761 1.00 0.00 6733 GLY A N 2
ATOM 1299 C CA . GLY A 1 6 ? -10.295 -4.958 -12.190 1.00 0.00 6733 GLY A CA 2
ATOM 1300 C C . GLY A 1 6 ? -10.580 -6.442 -12.460 1.00 0.00 6733 GLY A C 2
ATOM 1301 O O . GLY A 1 6 ? -10.663 -7.244 -11.528 1.00 0.00 6733 GLY A O 2
ATOM 1305 N N . ARG A 1 7 ? -10.684 -6.832 -13.735 1.00 0.00 6734 ARG A N 2
ATOM 1306 C CA . ARG A 1 7 ? -11.066 -8.199 -14.163 1.00 0.00 6734 ARG A CA 2
ATOM 1307 C C . ARG A 1 7 ? -10.141 -9.317 -13.660 1.00 0.00 6734 ARG A C 2
ATOM 1308 O O . ARG A 1 7 ? -10.547 -10.477 -13.621 1.00 0.00 6734 ARG A O 2
ATOM 1329 N N . GLN A 1 8 ? -8.937 -8.966 -13.203 1.00 0.00 6735 GLN A N 2
ATOM 1330 C CA . GLN A 1 8 ? -8.016 -9.848 -12.472 1.00 0.00 6735 GLN A CA 2
ATOM 1331 C C . GLN A 1 8 ? -8.730 -10.649 -11.366 1.00 0.00 6735 GLN A C 2
ATOM 1332 O O . GLN A 1 8 ? -8.436 -11.832 -11.189 1.00 0.00 6735 GLN A O 2
ATOM 1346 N N . GLU A 1 9 ? -9.680 -10.040 -10.641 1.00 0.00 6736 GLU A N 2
ATOM 1347 C CA . GLU A 1 9 ? -10.354 -10.680 -9.500 1.00 0.00 6736 GLU A CA 2
ATOM 1348 C C . GLU A 1 9 ? -11.327 -11.801 -9.908 1.00 0.00 6736 GLU A C 2
ATOM 1349 O O . GLU A 1 9 ? -11.481 -12.778 -9.172 1.00 0.00 6736 GLU A O 2
ATOM 1361 N N . GLU A 1 10 ? -11.951 -11.719 -11.095 1.00 0.00 6737 GLU A N 2
ATOM 1362 C CA . GLU A 1 10 ? -12.819 -12.795 -11.611 1.00 0.00 6737 GLU A CA 2
ATOM 1363 C C . GLU A 1 10 ? -12.034 -13.838 -12.423 1.00 0.00 6737 GLU A C 2
ATOM 1364 O O . GLU A 1 10 ? -12.335 -15.034 -12.351 1.00 0.00 6737 GLU A O 2
ATOM 1376 N N . ILE A 1 11 ? -10.964 -13.425 -13.114 1.00 0.00 6738 ILE A N 2
ATOM 1377 C CA . ILE A 1 11 ? -10.051 -14.327 -13.839 1.00 0.00 6738 ILE A CA 2
ATOM 1378 C C . ILE A 1 11 ? -9.317 -15.245 -12.840 1.00 0.00 6738 ILE A C 2
ATOM 1379 O O . ILE A 1 11 ? -9.270 -16.457 -13.047 1.00 0.00 6738 ILE A O 2
ATOM 1395 N N . ALA A 1 12 ? -8.816 -14.711 -11.720 1.00 0.00 6739 ALA A N 2
ATOM 1396 C CA . ALA A 1 12 ? -8.158 -15.493 -10.666 1.00 0.00 6739 ALA A CA 2
ATOM 1397 C C . ALA A 1 12 ? -9.109 -16.442 -9.920 1.00 0.00 6739 ALA A C 2
ATOM 1398 O O . ALA A 1 12 ? -8.734 -17.578 -9.632 1.00 0.00 6739 ALA A O 2
ATOM 1405 N N . GLU A 1 13 ? -10.352 -16.025 -9.650 1.00 0.00 6740 GLU A N 2
ATOM 1406 C CA . GLU A 1 13 ? -11.367 -16.904 -9.049 1.00 0.00 6740 GLU A CA 2
ATOM 1407 C C . GLU A 1 13 ? -11.788 -18.044 -9.992 1.00 0.00 6740 GLU A C 2
ATOM 1408 O O . GLU A 1 13 ? -11.940 -19.180 -9.546 1.00 0.00 6740 GLU A O 2
ATOM 1420 N N . GLU A 1 14 ? -11.920 -17.789 -11.296 1.00 0.00 6741 GLU A N 2
ATOM 1421 C CA . GLU A 1 14 ? -12.295 -18.825 -12.260 1.00 0.00 6741 GLU A CA 2
ATOM 1422 C C . GLU A 1 14 ? -11.147 -19.820 -12.508 1.00 0.00 6741 GLU A C 2
ATOM 1423 O O . GLU A 1 14 ? -11.382 -21.024 -12.578 1.00 0.00 6741 GLU A O 2
ATOM 1435 N N . VAL A 1 15 ? -9.901 -19.343 -12.549 1.00 0.00 6742 VAL A N 2
ATOM 1436 C CA . VAL A 1 15 ? -8.691 -20.191 -12.514 1.00 0.00 6742 VAL A CA 2
ATOM 1437 C C . VAL A 1 15 ? -8.661 -21.066 -11.259 1.00 0.00 6742 VAL A C 2
ATOM 1438 O O . VAL A 1 15 ? -8.485 -22.277 -11.370 1.00 0.00 6742 VAL A O 2
ATOM 1451 N N . ALA A 1 16 ? -8.909 -20.496 -10.075 1.00 0.00 6743 ALA A N 2
ATOM 1452 C CA . ALA A 1 16 ? -8.940 -21.244 -8.818 1.00 0.00 6743 ALA A CA 2
ATOM 1453 C C . ALA A 1 16 ? -10.047 -22.316 -8.784 1.00 0.00 6743 ALA A C 2
ATOM 1454 O O . ALA A 1 16 ? -9.855 -23.387 -8.206 1.00 0.00 6743 ALA A O 2
ATOM 1461 N N . ARG A 1 17 ? -11.181 -22.068 -9.459 1.00 0.00 6744 ARG A N 2
ATOM 1462 C CA . ARG A 1 17 ? -12.282 -23.039 -9.618 1.00 0.00 6744 ARG A CA 2
ATOM 1463 C C . ARG A 1 17 ? -11.940 -24.152 -10.612 1.00 0.00 6744 ARG A C 2
ATOM 1464 O O . ARG A 1 17 ? -12.137 -25.326 -10.293 1.00 0.00 6744 ARG A O 2
ATOM 1485 N N . LEU A 1 18 ? -11.401 -23.808 -11.786 1.00 0.00 6745 LEU A N 2
ATOM 1486 C CA . LEU A 1 18 ? -11.141 -24.776 -12.858 1.00 0.00 6745 LEU A CA 2
ATOM 1487 C C . LEU A 1 18 ? -9.907 -25.645 -12.552 1.00 0.00 6745 LEU A C 2
ATOM 1488 O O . LEU A 1 18 ? -9.904 -26.831 -12.886 1.00 0.00 6745 LEU A O 2
ATOM 1504 N N . LEU A 1 19 ? -8.893 -25.095 -11.867 1.00 0.00 6746 LEU A N 2
ATOM 1505 C CA . LEU A 1 19 ? -7.701 -25.838 -11.443 1.00 0.00 6746 LEU A CA 2
ATOM 1506 C C . LEU A 1 19 ? -8.060 -26.936 -10.449 1.00 0.00 6746 LEU A C 2
ATOM 1507 O O . LEU A 1 19 ? -7.601 -28.066 -10.608 1.00 0.00 6746 LEU A O 2
ATOM 1523 N N . ALA A 1 20 ? -8.882 -26.629 -9.441 1.00 0.00 6747 ALA A N 2
ATOM 1524 C CA . ALA A 1 20 ? -9.229 -27.603 -8.404 1.00 0.00 6747 ALA A CA 2
ATOM 1525 C C . ALA A 1 20 ? -9.849 -28.885 -9.009 1.00 0.00 6747 ALA A C 2
ATOM 1526 O O . ALA A 1 20 ? -9.580 -29.987 -8.534 1.00 0.00 6747 ALA A O 2
ATOM 1533 N N . GLY A 1 21 ? -10.583 -28.763 -10.122 1.00 0.00 6748 GLY A N 2
ATOM 1534 C CA . GLY A 1 21 ? -11.150 -29.891 -10.872 1.00 0.00 6748 GLY A CA 2
ATOM 1535 C C . GLY A 1 21 ? -10.108 -30.771 -11.584 1.00 0.00 6748 GLY A C 2
ATOM 1536 O O . GLY A 1 21 ? -10.352 -31.962 -11.782 1.00 0.00 6748 GLY A O 2
ATOM 1540 N N . VAL A 1 22 ? -8.931 -30.228 -11.919 1.00 0.00 6749 VAL A N 2
ATOM 1541 C CA . VAL A 1 22 ? -7.784 -30.976 -12.472 1.00 0.00 6749 VAL A CA 2
ATOM 1542 C C . VAL A 1 22 ? -7.007 -31.687 -11.363 1.00 0.00 6749 VAL A C 2
ATOM 1543 O O . VAL A 1 22 ? -6.559 -32.818 -11.555 1.00 0.00 6749 VAL A O 2
ATOM 1556 N N . LEU A 1 23 ? -6.912 -31.067 -10.181 1.00 0.00 6750 LEU A N 2
ATOM 1557 C CA . LEU A 1 23 ? -6.290 -31.646 -8.979 1.00 0.00 6750 LEU A CA 2
ATOM 1558 C C . LEU A 1 23 ? -7.217 -32.627 -8.222 1.00 0.00 6750 LEU A C 2
ATOM 1559 O O . LEU A 1 23 ? -6.843 -33.126 -7.159 1.00 0.00 6750 LEU A O 2
ATOM 1575 N N . TYR A 1 24 ? -8.417 -32.894 -8.759 1.00 0.00 6751 TYR A N 2
ATOM 1576 C CA . TYR A 1 24 ? -9.463 -33.741 -8.164 1.00 0.00 6751 TYR A CA 2
ATOM 1577 C C . TYR A 1 24 ? -9.870 -33.306 -6.739 1.00 0.00 6751 TYR A C 2
ATOM 1578 O O . TYR A 1 24 ? -10.165 -34.126 -5.862 1.00 0.00 6751 TYR A O 2
ATOM 1596 N N . LEU A 1 25 ? -9.863 -31.989 -6.520 1.00 0.00 6752 LEU A N 2
ATOM 1597 C CA . LEU A 1 25 ? -10.061 -31.276 -5.262 1.00 0.00 6752 LEU A CA 2
ATOM 1598 C C . LEU A 1 25 ? -11.315 -30.376 -5.328 1.00 0.00 6752 LEU A C 2
ATOM 1599 O O . LEU A 1 25 ? -11.861 -30.117 -6.404 1.00 0.00 6752 LEU A O 2
ATOM 1615 N N . GLU A 1 26 ? -11.763 -29.866 -4.179 1.00 0.00 6753 GLU A N 2
ATOM 1616 C CA . GLU A 1 26 ? -12.759 -28.781 -4.111 1.00 0.00 6753 GLU A CA 2
ATOM 1617 C C . GLU A 1 26 ? -12.063 -27.411 -3.980 1.00 0.00 6753 GLU A C 2
ATOM 1618 O O . GLU A 1 26 ? -11.073 -27.305 -3.246 1.00 0.00 6753 GLU A O 2
ATOM 1630 N N . PRO A 1 27 ? -12.568 -26.336 -4.612 1.00 0.00 6754 PRO A N 2
ATOM 1631 C CA . PRO A 1 27 ? -11.982 -24.994 -4.514 1.00 0.00 6754 PRO A CA 2
ATOM 1632 C C . PRO A 1 27 ? -12.061 -24.395 -3.091 1.00 0.00 6754 PRO A C 2
ATOM 1633 O O . PRO A 1 27 ? -11.315 -23.471 -2.767 1.00 0.00 6754 PRO A O 2
ATOM 1644 N N . ASP A 1 28 ? -12.903 -24.953 -2.212 1.00 0.00 6755 ASP A N 2
ATOM 1645 C CA . ASP A 1 28 ? -12.950 -24.662 -0.771 1.00 0.00 6755 ASP A CA 2
ATOM 1646 C C . ASP A 1 28 ? -11.663 -25.081 -0.024 1.00 0.00 6755 ASP A C 2
ATOM 1647 O O . ASP A 1 28 ? -11.302 -24.458 0.980 1.00 0.00 6755 ASP A O 2
ATOM 1656 N N . ARG A 1 29 ? -10.955 -26.113 -0.511 1.00 0.00 6756 ARG A N 2
ATOM 1657 C CA . ARG A 1 29 ? -9.703 -26.643 0.069 1.00 0.00 6756 ARG A CA 2
ATOM 1658 C C . ARG A 1 29 ? -8.448 -25.936 -0.469 1.00 0.00 6756 ARG A C 2
ATOM 1659 O O . ARG A 1 29 ? -7.379 -26.041 0.133 1.00 0.00 6756 ARG A O 2
ATOM 1680 N N . LEU A 1 30 ? -8.574 -25.228 -1.593 1.00 0.00 6757 LEU A N 2
ATOM 1681 C CA . LEU A 1 30 ? -7.520 -24.446 -2.247 1.00 0.00 6757 LEU A CA 2
ATOM 1682 C C . LEU A 1 30 ? -7.498 -22.989 -1.728 1.00 0.00 6757 LEU A C 2
ATOM 1683 O O . LEU A 1 30 ? -8.532 -22.416 -1.383 1.00 0.00 6757 LEU A O 2
ATOM 1699 N N . ASP A 1 31 ? -6.311 -22.371 -1.726 1.00 0.00 6758 ASP A N 2
ATOM 1700 C CA . ASP A 1 31 ? -6.103 -20.934 -1.509 1.00 0.00 6758 ASP A CA 2
ATOM 1701 C C . ASP A 1 31 ? -5.319 -20.316 -2.686 1.00 0.00 6758 ASP A C 2
ATOM 1702 O O . ASP A 1 31 ? -4.315 -20.897 -3.117 1.00 0.00 6758 ASP A O 2
ATOM 1711 N N . PRO A 1 32 ? -5.718 -19.144 -3.215 1.00 0.00 6759 PRO A N 2
ATOM 1712 C CA . PRO A 1 32 ? -5.093 -18.553 -4.406 1.00 0.00 6759 PRO A CA 2
ATOM 1713 C C . PRO A 1 32 ? -3.698 -17.953 -4.140 1.00 0.00 6759 PRO A C 2
ATOM 1714 O O . PRO A 1 32 ? -2.904 -17.784 -5.068 1.00 0.00 6759 PRO A O 2
ATOM 1725 N N . GLU A 1 33 ? -3.377 -17.657 -2.878 1.00 0.00 6760 GLU A N 2
ATOM 1726 C CA . GLU A 1 33 ? -2.076 -17.120 -2.442 1.00 0.00 6760 GLU A CA 2
ATOM 1727 C C . GLU A 1 33 ? -0.997 -18.201 -2.246 1.00 0.00 6760 GLU A C 2
ATOM 1728 O O . GLU A 1 33 ? 0.192 -17.886 -2.169 1.00 0.00 6760 GLU A O 2
ATOM 1740 N N . GLU A 1 34 ? -1.390 -19.474 -2.162 1.00 0.00 6761 GLU A N 2
ATOM 1741 C CA . GLU A 1 34 ? -0.493 -20.624 -1.984 1.00 0.00 6761 GLU A CA 2
ATOM 1742 C C . GLU A 1 34 ? 0.019 -21.176 -3.328 1.00 0.00 6761 GLU A C 2
ATOM 1743 O O . GLU A 1 34 ? -0.595 -20.989 -4.380 1.00 0.00 6761 GLU A O 2
ATOM 1755 N N . THR A 1 35 ? 1.180 -21.833 -3.307 1.00 0.00 6762 THR A N 2
ATOM 1756 C CA . THR A 1 35 ? 1.879 -22.278 -4.520 1.00 0.00 6762 THR A CA 2
ATOM 1757 C C . THR A 1 35 ? 1.238 -23.497 -5.174 1.00 0.00 6762 THR A C 2
ATOM 1758 O O . THR A 1 35 ? 0.632 -24.343 -4.515 1.00 0.00 6762 THR A O 2
ATOM 1769 N N . PHE A 1 36 ? 1.433 -23.648 -6.489 1.00 0.00 6763 PHE A N 2
ATOM 1770 C CA . PHE A 1 36 ? 1.016 -24.837 -7.237 1.00 0.00 6763 PHE A CA 2
ATOM 1771 C C . PHE A 1 36 ? 1.560 -26.144 -6.623 1.00 0.00 6763 PHE A C 2
ATOM 1772 O O . PHE A 1 36 ? 0.863 -27.160 -6.607 1.00 0.00 6763 PHE A O 2
ATOM 1789 N N . LEU A 1 37 ? 2.766 -26.111 -6.047 1.00 0.00 6764 LEU A N 2
ATOM 1790 C CA . LEU A 1 37 ? 3.408 -27.258 -5.403 1.00 0.00 6764 LEU A CA 2
ATOM 1791 C C . LEU A 1 37 ? 2.657 -27.737 -4.146 1.00 0.00 6764 LEU A C 2
ATOM 1792 O O . LEU A 1 37 ? 2.457 -28.944 -3.985 1.00 0.00 6764 LEU A O 2
ATOM 1808 N N . THR A 1 38 ? 2.200 -26.826 -3.276 1.00 0.00 6765 THR A N 2
ATOM 1809 C CA . THR A 1 38 ? 1.433 -27.190 -2.063 1.00 0.00 6765 THR A CA 2
ATOM 1810 C C . THR A 1 38 ? -0.057 -27.452 -2.348 1.00 0.00 6765 THR A C 2
ATOM 1811 O O . THR A 1 38 ? -0.702 -28.226 -1.635 1.00 0.00 6765 THR A O 2
ATOM 1822 N N . LEU A 1 39 ? -0.592 -26.906 -3.448 1.00 0.00 6766 LEU A N 2
ATOM 1823 C CA . LEU A 1 39 ? -1.920 -27.244 -3.995 1.00 0.00 6766 LEU A CA 2
ATOM 1824 C C . LEU A 1 39 ? -1.972 -28.682 -4.557 1.00 0.00 6766 LEU A C 2
ATOM 1825 O O . LEU A 1 39 ? -3.045 -29.291 -4.567 1.00 0.00 6766 LEU A O 2
ATOM 1841 N N . GLY A 1 40 ? -0.832 -29.243 -4.984 1.00 0.00 6767 GLY A N 2
ATOM 1842 C CA . GLY A 1 40 ? -0.688 -30.635 -5.441 1.00 0.00 6767 GLY A CA 2
ATOM 1843 C C . GLY A 1 40 ? -0.404 -30.816 -6.939 1.00 0.00 6767 GLY A C 2
ATOM 1844 O O . GLY A 1 40 ? -0.577 -31.921 -7.461 1.00 0.00 6767 GLY A O 2
ATOM 1848 N N . VAL A 1 41 ? 0.012 -29.759 -7.644 1.00 0.00 6768 VAL A N 2
ATOM 1849 C CA . VAL A 1 41 ? 0.394 -29.783 -9.066 1.00 0.00 6768 VAL A CA 2
ATOM 1850 C C . VAL A 1 41 ? 1.751 -30.478 -9.256 1.00 0.00 6768 VAL A C 2
ATOM 1851 O O . VAL A 1 41 ? 2.688 -30.266 -8.478 1.00 0.00 6768 VAL A O 2
ATOM 1864 N N . ASP A 1 42 ? 1.892 -31.230 -10.350 1.00 0.00 6769 ASP A N 2
ATOM 1865 C CA . ASP A 1 42 ? 3.182 -31.525 -11.000 1.00 0.00 6769 ASP A CA 2
ATOM 1866 C C . ASP A 1 42 ? 3.037 -31.332 -12.527 1.00 0.00 6769 ASP A C 2
ATOM 1867 O O . ASP A 1 42 ? 1.975 -30.919 -13.007 1.00 0.00 6769 ASP A O 2
ATOM 1876 N N . SER A 1 43 ? 4.086 -31.629 -13.300 1.00 0.00 6770 SER A N 2
ATOM 1877 C CA . SER A 1 43 ? 4.153 -31.412 -14.757 1.00 0.00 6770 SER A CA 2
ATOM 1878 C C . SER A 1 43 ? 2.964 -31.977 -15.555 1.00 0.00 6770 SER A C 2
ATOM 1879 O O . SER A 1 43 ? 2.584 -31.385 -16.565 1.00 0.00 6770 SER A O 2
ATOM 1887 N N . ILE A 1 44 ? 2.349 -33.081 -15.118 1.00 0.00 6771 ILE A N 2
ATOM 1888 C CA . ILE A 1 44 ? 1.190 -33.681 -15.802 1.00 0.00 6771 ILE A CA 2
ATOM 1889 C C . ILE A 1 44 ? -0.080 -32.854 -15.557 1.00 0.00 6771 ILE A C 2
ATOM 1890 O O . ILE A 1 44 ? -0.760 -32.457 -16.502 1.00 0.00 6771 ILE A O 2
ATOM 1906 N N . LEU A 1 45 ? -0.373 -32.541 -14.293 1.00 0.00 6772 LEU A N 2
ATOM 1907 C CA . LEU A 1 45 ? -1.547 -31.750 -13.901 1.00 0.00 6772 LEU A CA 2
ATOM 1908 C C . LEU A 1 45 ? -1.438 -30.292 -14.375 1.00 0.00 6772 LEU A C 2
ATOM 1909 O O . LEU A 1 45 ? -2.451 -29.676 -14.710 1.00 0.00 6772 LEU A O 2
ATOM 1925 N N . GLY A 1 46 ? -0.222 -29.757 -14.490 1.00 0.00 6773 GLY A N 2
ATOM 1926 C CA . GLY A 1 46 ? 0.047 -28.461 -15.112 1.00 0.00 6773 GLY A CA 2
ATOM 1927 C C . GLY A 1 46 ? -0.422 -28.418 -16.573 1.00 0.00 6773 GLY A C 2
ATOM 1928 O O . GLY A 1 46 ? -1.267 -27.593 -16.914 1.00 0.00 6773 GLY A O 2
ATOM 1932 N N . VAL A 1 47 ? 0.055 -29.333 -17.423 1.00 0.00 6774 VAL A N 2
ATOM 1933 C CA . VAL A 1 47 ? -0.335 -29.412 -18.850 1.00 0.00 6774 VAL A CA 2
ATOM 1934 C C . VAL A 1 47 ? -1.849 -29.589 -19.019 1.00 0.00 6774 VAL A C 2
ATOM 1935 O O . VAL A 1 47 ? -2.455 -28.919 -19.856 1.00 0.00 6774 VAL A O 2
ATOM 1948 N N . GLU A 1 48 ? -2.483 -30.429 -18.192 1.00 0.00 6775 GLU A N 2
ATOM 1949 C CA . GLU A 1 48 ? -3.933 -30.657 -18.215 1.00 0.00 6775 GLU A CA 2
ATOM 1950 C C . GLU A 1 48 ? -4.754 -29.398 -17.876 1.00 0.00 6775 GLU A C 2
ATOM 1951 O O . GLU A 1 48 ? -5.736 -29.096 -18.558 1.00 0.00 6775 GLU A O 2
ATOM 1963 N N . PHE A 1 49 ? -4.346 -28.636 -16.856 1.00 0.00 6776 PHE A N 2
ATOM 1964 C CA . PHE A 1 49 ? -4.974 -27.369 -16.490 1.00 0.00 6776 PHE A CA 2
ATOM 1965 C C . PHE A 1 49 ? -4.775 -26.297 -17.566 1.00 0.00 6776 PHE A C 2
ATOM 1966 O O . PHE A 1 49 ? -5.718 -25.591 -17.911 1.00 0.00 6776 PHE A O 2
ATOM 1983 N N . VAL A 1 50 ? -3.587 -26.219 -18.167 1.00 0.00 6777 VAL A N 2
ATOM 1984 C CA . VAL A 1 50 ? -3.275 -25.231 -19.220 1.00 0.00 6777 VAL A CA 2
ATOM 1985 C C . VAL A 1 50 ? -4.062 -25.514 -20.503 1.00 0.00 6777 VAL A C 2
ATOM 1986 O O . VAL A 1 50 ? -4.533 -24.577 -21.156 1.00 0.00 6777 VAL A O 2
ATOM 1999 N N . ALA A 1 51 ? -4.306 -26.786 -20.825 1.00 0.00 6778 ALA A N 2
ATOM 2000 C CA . ALA A 1 51 ? -5.193 -27.180 -21.921 1.00 0.00 6778 ALA A CA 2
ATOM 2001 C C . ALA A 1 51 ? -6.662 -26.763 -21.674 1.00 0.00 6778 ALA A C 2
ATOM 2002 O O . ALA A 1 51 ? -7.345 -26.323 -22.604 1.00 0.00 6778 ALA A O 2
ATOM 2009 N N . ALA A 1 52 ? -7.144 -26.832 -20.424 1.00 0.00 6779 ALA A N 2
ATOM 2010 C CA . ALA A 1 52 ? -8.480 -26.368 -20.039 1.00 0.00 6779 ALA A CA 2
ATOM 2011 C C . ALA A 1 52 ? -8.590 -24.829 -20.023 1.00 0.00 6779 ALA A C 2
ATOM 2012 O O . ALA A 1 52 ? -9.599 -24.263 -20.449 1.00 0.00 6779 ALA A O 2
ATOM 2019 N N . VAL A 1 53 ? -7.530 -24.135 -19.591 1.00 0.00 6780 VAL A N 2
ATOM 2020 C CA . VAL A 1 53 ? -7.422 -22.664 -19.609 1.00 0.00 6780 VAL A CA 2
ATOM 2021 C C . VAL A 1 53 ? -7.511 -22.116 -21.028 1.00 0.00 6780 VAL A C 2
ATOM 2022 O O . VAL A 1 53 ? -8.284 -21.190 -21.271 1.00 0.00 6780 VAL A O 2
ATOM 2035 N N . ASN A 1 54 ? -6.783 -22.694 -21.988 1.00 0.00 6781 ASN A N 2
ATOM 2036 C CA . ASN A 1 54 ? -6.793 -22.230 -23.381 1.00 0.00 6781 ASN A CA 2
ATOM 2037 C C . ASN A 1 54 ? -8.141 -22.454 -24.102 1.00 0.00 6781 ASN A C 2
ATOM 2038 O O . ASN A 1 54 ? -8.389 -21.839 -25.143 1.00 0.00 6781 ASN A O 2
ATOM 2049 N N . ALA A 1 55 ? -9.045 -23.268 -23.540 1.00 0.00 6782 ALA A N 2
ATOM 2050 C CA . ALA A 1 55 ? -10.437 -23.391 -23.994 1.00 0.00 6782 ALA A CA 2
ATOM 2051 C C . ALA A 1 55 ? -11.370 -22.300 -23.411 1.00 0.00 6782 ALA A C 2
ATOM 2052 O O . ALA A 1 55 ? -12.394 -21.971 -24.022 1.00 0.00 6782 ALA A O 2
ATOM 2059 N N . ALA A 1 56 ? -11.021 -21.712 -22.259 1.00 0.00 6783 ALA A N 2
ATOM 2060 C CA . ALA A 1 56 ? -11.781 -20.655 -21.566 1.00 0.00 6783 ALA A CA 2
ATOM 2061 C C . ALA A 1 56 ? -11.232 -19.228 -21.820 1.00 0.00 6783 ALA A C 2
ATOM 2062 O O . ALA A 1 56 ? -11.976 -18.244 -21.734 1.00 0.00 6783 ALA A O 2
ATOM 2069 N N . TYR A 1 57 ? -9.945 -19.115 -22.160 1.00 0.00 6784 TYR A N 2
ATOM 2070 C CA . TYR A 1 57 ? -9.176 -17.884 -22.332 1.00 0.00 6784 TYR A CA 2
ATOM 2071 C C . TYR A 1 57 ? -8.276 -17.999 -23.585 1.00 0.00 6784 TYR A C 2
ATOM 2072 O O . TYR A 1 57 ? -7.377 -18.841 -23.601 1.00 0.00 6784 TYR A O 2
ATOM 2090 N N . PRO A 1 58 ? -8.481 -17.182 -24.633 1.00 0.00 6785 PRO A N 2
ATOM 2091 C CA . PRO A 1 58 ? -7.797 -17.302 -25.932 1.00 0.00 6785 PRO A CA 2
ATOM 2092 C C . PRO A 1 58 ? -6.356 -16.729 -25.936 1.00 0.00 6785 PRO A C 2
ATOM 2093 O O . PRO A 1 58 ? -5.900 -16.134 -26.913 1.00 0.00 6785 PRO A O 2
ATOM 2104 N N . VAL A 1 59 ? -5.620 -16.892 -24.829 1.00 0.00 6786 VAL A N 2
ATOM 2105 C CA . VAL A 1 59 ? -4.277 -16.320 -24.601 1.00 0.00 6786 VAL A CA 2
ATOM 2106 C C . VAL A 1 59 ? -3.149 -17.039 -25.353 1.00 0.00 6786 VAL A C 2
ATOM 2107 O O . VAL A 1 59 ? -2.095 -16.448 -25.596 1.00 0.00 6786 VAL A O 2
ATOM 2120 N N . GLY A 1 60 ? -3.352 -18.306 -25.729 1.00 0.00 6787 GLY A N 2
ATOM 2121 C CA . GLY A 1 60 ? -2.359 -19.140 -26.423 1.00 0.00 6787 GLY A CA 2
ATOM 2122 C C . GLY A 1 60 ? -1.167 -19.544 -25.540 1.00 0.00 6787 GLY A C 2
ATOM 2123 O O . GLY A 1 60 ? -0.047 -19.694 -26.042 1.00 0.00 6787 GLY A O 2
ATOM 2127 N N . VAL A 1 61 ? -1.381 -19.665 -24.222 1.00 0.00 6788 VAL A N 2
ATOM 2128 C CA . VAL A 1 61 ? -0.315 -19.834 -23.220 1.00 0.00 6788 VAL A CA 2
ATOM 2129 C C . VAL A 1 61 ? 0.162 -21.287 -23.127 1.00 0.00 6788 VAL A C 2
ATOM 2130 O O . VAL A 1 61 ? -0.644 -22.216 -23.107 1.00 0.00 6788 VAL A O 2
ATOM 2143 N N . LYS A 1 62 ? 1.482 -21.483 -23.065 1.00 0.00 6789 LYS A N 2
ATOM 2144 C CA . LYS A 1 62 ? 2.143 -22.795 -22.976 1.00 0.00 6789 LYS A CA 2
ATOM 2145 C C . LYS A 1 62 ? 2.332 -23.245 -21.524 1.00 0.00 6789 LYS A C 2
ATOM 2146 O O . LYS A 1 62 ? 2.287 -22.441 -20.590 1.00 0.00 6789 LYS A O 2
ATOM 2165 N N . ALA A 1 63 ? 2.595 -24.538 -21.329 1.00 0.00 6790 ALA A N 2
ATOM 2166 C CA . ALA A 1 63 ? 2.774 -25.152 -20.009 1.00 0.00 6790 ALA A CA 2
ATOM 2167 C C . ALA A 1 63 ? 4.012 -24.644 -19.229 1.00 0.00 6790 ALA A C 2
ATOM 2168 O O . ALA A 1 63 ? 4.104 -24.840 -18.018 1.00 0.00 6790 ALA A O 2
ATOM 2175 N N . THR A 1 64 ? 4.927 -23.922 -19.885 1.00 0.00 6791 THR A N 2
ATOM 2176 C CA . THR A 1 64 ? 6.035 -23.192 -19.235 1.00 0.00 6791 THR A CA 2
ATOM 2177 C C . THR A 1 64 ? 5.553 -22.098 -18.274 1.00 0.00 6791 THR A C 2
ATOM 2178 O O . THR A 1 64 ? 6.281 -21.757 -17.339 1.00 0.00 6791 THR A O 2
ATOM 2189 N N . ALA A 1 65 ? 4.322 -21.585 -18.407 1.00 0.00 6792 ALA A N 2
ATOM 2190 C CA . ALA A 1 65 ? 3.756 -20.611 -17.470 1.00 0.00 6792 ALA A CA 2
ATOM 2191 C C . ALA A 1 65 ? 3.490 -21.209 -16.071 1.00 0.00 6792 ALA A C 2
ATOM 2192 O O . ALA A 1 65 ? 3.587 -20.493 -15.079 1.00 0.00 6792 ALA A O 2
ATOM 2199 N N . LEU A 1 66 ? 3.237 -22.520 -15.964 1.00 0.00 6793 LEU A N 2
ATOM 2200 C CA . LEU A 1 66 ? 3.092 -23.254 -14.691 1.00 0.00 6793 LEU A CA 2
ATOM 2201 C C . LEU A 1 66 ? 4.446 -23.519 -14.006 1.00 0.00 6793 LEU A C 2
ATOM 2202 O O . LEU A 1 66 ? 4.490 -23.845 -12.819 1.00 0.00 6793 LEU A O 2
ATOM 2218 N N . TYR A 1 67 ? 5.546 -23.359 -14.741 1.00 0.00 6794 TYR A N 2
ATOM 2219 C CA . TYR A 1 67 ? 6.919 -23.372 -14.232 1.00 0.00 6794 TYR A CA 2
ATOM 2220 C C . TYR A 1 67 ? 7.417 -21.950 -13.877 1.00 0.00 6794 TYR A C 2
ATOM 2221 O O . TYR A 1 67 ? 8.125 -21.767 -12.883 1.00 0.00 6794 TYR A O 2
ATOM 2239 N N . ASP A 1 68 ? 7.013 -20.932 -14.647 1.00 0.00 6795 ASP A N 2
ATOM 2240 C CA . ASP A 1 68 ? 7.432 -19.532 -14.469 1.00 0.00 6795 ASP A CA 2
ATOM 2241 C C . ASP A 1 68 ? 6.655 -18.804 -13.351 1.00 0.00 6795 ASP A C 2
ATOM 2242 O O . ASP A 1 68 ? 7.240 -18.043 -12.579 1.00 0.00 6795 ASP A O 2
ATOM 2251 N N . HIS A 1 69 ? 5.347 -19.056 -13.221 1.00 0.00 6796 HIS A N 2
ATOM 2252 C CA . HIS A 1 69 ? 4.493 -18.520 -12.159 1.00 0.00 6796 HIS A CA 2
ATOM 2253 C C . HIS A 1 69 ? 4.393 -19.522 -10.995 1.00 0.00 6796 HIS A C 2
ATOM 2254 O O . HIS A 1 69 ? 4.118 -20.700 -11.233 1.00 0.00 6796 HIS A O 2
ATOM 2268 N N . PRO A 1 70 ? 4.584 -19.090 -9.735 1.00 0.00 6797 PRO A N 2
ATOM 2269 C CA . PRO A 1 70 ? 4.516 -19.957 -8.555 1.00 0.00 6797 PRO A CA 2
ATOM 2270 C C . PRO A 1 70 ? 3.082 -20.246 -8.066 1.00 0.00 6797 PRO A C 2
ATOM 2271 O O . PRO A 1 70 ? 2.857 -21.275 -7.431 1.00 0.00 6797 PRO A O 2
ATOM 2282 N N . THR A 1 71 ? 2.120 -19.358 -8.338 1.00 0.00 6798 THR A N 2
ATOM 2283 C CA . THR A 1 71 ? 0.752 -19.388 -7.782 1.00 0.00 6798 THR A CA 2
ATOM 2284 C C . THR A 1 71 ? -0.325 -19.252 -8.866 1.00 0.00 6798 THR A C 2
ATOM 2285 O O . THR A 1 71 ? -0.065 -18.643 -9.913 1.00 0.00 6798 THR A O 2
ATOM 2296 N N . PRO A 1 72 ? -1.563 -19.741 -8.627 1.00 0.00 6799 PRO A N 2
ATOM 2297 C CA . PRO A 1 72 ? -2.697 -19.494 -9.519 1.00 0.00 6799 PRO A CA 2
ATOM 2298 C C . PRO A 1 72 ? -3.003 -17.994 -9.673 1.00 0.00 6799 PRO A C 2
ATOM 2299 O O . PRO A 1 72 ? -3.392 -17.569 -10.757 1.00 0.00 6799 PRO A O 2
ATOM 2310 N N . ALA A 1 73 ? -2.764 -17.174 -8.640 1.00 0.00 6800 ALA A N 2
ATOM 2311 C CA . ALA A 1 73 ? -2.961 -15.725 -8.695 1.00 0.00 6800 ALA A CA 2
ATOM 2312 C C . ALA A 1 73 ? -1.936 -15.007 -9.597 1.00 0.00 6800 ALA A C 2
ATOM 2313 O O . ALA A 1 73 ? -2.292 -14.074 -10.321 1.00 0.00 6800 ALA A O 2
ATOM 2320 N N . ALA A 1 74 ? -0.661 -15.422 -9.593 1.00 0.00 6801 ALA A N 2
ATOM 2321 C CA . ALA A 1 74 ? 0.361 -14.879 -10.495 1.00 0.00 6801 ALA A CA 2
ATOM 2322 C C . ALA A 1 74 ? 0.088 -15.264 -11.964 1.00 0.00 6801 ALA A C 2
ATOM 2323 O O . ALA A 1 74 ? 0.120 -14.410 -12.851 1.00 0.00 6801 ALA A O 2
ATOM 2330 N N . PHE A 1 75 ? -0.282 -16.526 -12.203 1.00 0.00 6802 PHE A N 2
ATOM 2331 C CA . PHE A 1 75 ? -0.654 -17.021 -13.534 1.00 0.00 6802 PHE A CA 2
ATOM 2332 C C . PHE A 1 75 ? -1.942 -16.371 -14.081 1.00 0.00 6802 PHE A C 2
ATOM 2333 O O . PHE A 1 75 ? -1.995 -15.974 -15.248 1.00 0.00 6802 PHE A O 2
ATOM 2350 N N . ALA A 1 76 ? -2.961 -16.187 -13.238 1.00 0.00 6803 ALA A N 2
ATOM 2351 C CA . ALA A 1 76 ? -4.198 -15.511 -13.618 1.00 0.00 6803 ALA A CA 2
ATOM 2352 C C . ALA A 1 76 ? -3.982 -14.028 -13.963 1.00 0.00 6803 ALA A C 2
ATOM 2353 O O . ALA A 1 76 ? -4.654 -13.503 -14.850 1.00 0.00 6803 ALA A O 2
ATOM 2360 N N . ARG A 1 77 ? -3.024 -13.356 -13.311 1.00 0.00 6804 ARG A N 2
ATOM 2361 C CA . ARG A 1 77 ? -2.622 -11.985 -13.664 1.00 0.00 6804 ARG A CA 2
ATOM 2362 C C . ARG A 1 77 ? -1.883 -11.902 -15.001 1.00 0.00 6804 ARG A C 2
ATOM 2363 O O . ARG A 1 77 ? -2.113 -10.943 -15.735 1.00 0.00 6804 ARG A O 2
ATOM 2384 N N . HIS A 1 78 ? -1.110 -12.924 -15.395 1.00 0.00 6805 HIS A N 2
ATOM 2385 C CA . HIS A 1 78 ? -0.607 -13.043 -16.773 1.00 0.00 6805 HIS A CA 2
ATOM 2386 C C . HIS A 1 78 ? -1.766 -13.128 -17.789 1.00 0.00 6805 HIS A C 2
ATOM 2387 O O . HIS A 1 78 ? -1.811 -12.332 -18.729 1.00 0.00 6805 HIS A O 2
ATOM 2401 N N . ILE A 1 79 ? -2.723 -14.045 -17.581 1.00 0.00 6806 ILE A N 2
ATOM 2402 C CA . ILE A 1 79 ? -3.949 -14.141 -18.406 1.00 0.00 6806 ILE A CA 2
ATOM 2403 C C . ILE A 1 79 ? -4.687 -12.796 -18.476 1.00 0.00 6806 ILE A C 2
ATOM 2404 O O . ILE A 1 79 ? -5.037 -12.343 -19.561 1.00 0.00 6806 ILE A O 2
ATOM 2420 N N . ALA A 1 80 ? -4.892 -12.122 -17.344 1.00 0.00 6807 ALA A N 2
ATOM 2421 C CA . ALA A 1 80 ? -5.587 -10.841 -17.273 1.00 0.00 6807 ALA A CA 2
ATOM 2422 C C . ALA A 1 80 ? -4.843 -9.707 -18.005 1.00 0.00 6807 ALA A C 2
ATOM 2423 O O . ALA A 1 80 ? -5.491 -8.872 -18.639 1.00 0.00 6807 ALA A O 2
ATOM 2430 N N . GLU A 1 81 ? -3.507 -9.686 -17.988 1.00 0.00 6808 GLU A N 2
ATOM 2431 C CA . GLU A 1 81 ? -2.709 -8.746 -18.800 1.00 0.00 6808 GLU A CA 2
ATOM 2432 C C . GLU A 1 81 ? -2.762 -9.082 -20.304 1.00 0.00 6808 GLU A C 2
ATOM 2433 O O . GLU A 1 81 ? -2.736 -8.172 -21.138 1.00 0.00 6808 GLU A O 2
ATOM 2445 N N . SER A 1 82 ? -2.898 -10.362 -20.666 1.00 0.00 6809 SER A N 2
ATOM 2446 C CA . SER A 1 82 ? -3.099 -10.809 -22.053 1.00 0.00 6809 SER A CA 2
ATOM 2447 C C . SER A 1 82 ? -4.490 -10.428 -22.605 1.00 0.00 6809 SER A C 2
ATOM 2448 O O . SER A 1 82 ? -4.601 -9.978 -23.751 1.00 0.00 6809 SER A O 2
ATOM 2456 N N . LEU A 1 83 ? -5.536 -10.516 -21.770 1.00 0.00 6810 LEU A N 2
ATOM 2457 C CA . LEU A 1 83 ? -6.899 -10.050 -22.079 1.00 0.00 6810 LEU A CA 2
ATOM 2458 C C . LEU A 1 83 ? -7.051 -8.514 -22.010 1.00 0.00 6810 LEU A C 2
ATOM 2459 O O . LEU A 1 83 ? -7.942 -7.959 -22.659 1.00 0.00 6810 LEU A O 2
ATOM 2475 N N . GLY A 1 84 ? -6.206 -7.826 -21.239 1.00 0.00 6811 GLY A N 2
ATOM 2476 C CA . GLY A 1 84 ? -6.262 -6.371 -21.034 1.00 0.00 6811 GLY A CA 2
ATOM 2477 C C . GLY A 1 84 ? -7.286 -5.924 -19.979 1.00 0.00 6811 GLY A C 2
ATOM 2478 O O . GLY A 1 84 ? -8.079 -5.014 -20.234 1.00 0.00 6811 GLY A O 2
ATOM 2482 N N . ALA A 1 85 ? -7.282 -6.584 -18.814 1.00 0.00 6812 ALA A N 2
ATOM 2483 C CA . ALA A 1 85 ? -8.117 -6.277 -17.646 1.00 0.00 6812 ALA A CA 2
ATOM 2484 C C . ALA A 1 85 ? -7.979 -4.822 -17.134 1.00 0.00 6812 ALA A C 2
ATOM 2485 O O . ALA A 1 85 ? -9.016 -4.231 -16.749 1.00 0.00 6812 ALA A O 2
ATOM 2493 N N . GLY A 1 1 ? -3.871 -6.427 -3.682 1.00 0.00 -4 GLY A N 3
ATOM 2494 C CA . GLY A 1 1 ? -3.842 -5.774 -5.013 1.00 0.00 -4 GLY A CA 3
ATOM 2495 C C . GLY A 1 1 ? -3.707 -4.252 -4.915 1.00 0.00 -4 GLY A C 3
ATOM 2496 O O . GLY A 1 1 ? -3.282 -3.747 -3.872 1.00 0.00 -4 GLY A O 3
ATOM 2502 N N . PRO A 1 2 ? -4.097 -3.492 -5.965 1.00 0.00 -3 PRO A N 3
ATOM 2503 C CA . PRO A 1 2 ? -3.927 -2.030 -6.049 1.00 0.00 -3 PRO A CA 3
ATOM 2504 C C . PRO A 1 2 ? -4.813 -1.180 -5.110 1.00 0.00 -3 PRO A C 3
ATOM 2505 O O . PRO A 1 2 ? -4.695 0.050 -5.112 1.00 0.00 -3 PRO A O 3
ATOM 2516 N N . GLY A 1 3 ? -5.721 -1.798 -4.342 1.00 0.00 -2 GLY A N 3
ATOM 2517 C CA . GLY A 1 3 ? -6.736 -1.125 -3.513 1.00 0.00 -2 GLY A CA 3
ATOM 2518 C C . GLY A 1 3 ? -8.133 -1.043 -4.159 1.00 0.00 -2 GLY A C 3
ATOM 2519 O O . GLY A 1 3 ? -9.057 -0.501 -3.546 1.00 0.00 -2 GLY A O 3
ATOM 2523 N N . SER A 1 4 ? -8.310 -1.591 -5.369 1.00 0.00 -1 SER A N 3
ATOM 2524 C CA . SER A 1 4 ? -9.596 -1.745 -6.067 1.00 0.00 -1 SER A CA 3
ATOM 2525 C C . SER A 1 4 ? -9.577 -2.978 -6.978 1.00 0.00 -1 SER A C 3
ATOM 2526 O O . SER A 1 4 ? -8.518 -3.400 -7.456 1.00 0.00 -1 SER A O 3
ATOM 2534 N N . ALA A 1 5 ? -10.748 -3.576 -7.207 1.00 0.00 6732 ALA A N 3
ATOM 2535 C CA . ALA A 1 5 ? -10.922 -4.776 -8.035 1.00 0.00 6732 ALA A CA 3
ATOM 2536 C C . ALA A 1 5 ? -10.845 -4.497 -9.555 1.00 0.00 6732 ALA A C 3
ATOM 2537 O O . ALA A 1 5 ? -10.949 -3.351 -10.010 1.00 0.00 6732 ALA A O 3
ATOM 2544 N N . GLY A 1 6 ? -10.672 -5.566 -10.343 1.00 0.00 6733 GLY A N 3
ATOM 2545 C CA . GLY A 1 6 ? -10.587 -5.539 -11.803 1.00 0.00 6733 GLY A CA 3
ATOM 2546 C C . GLY A 1 6 ? -10.552 -6.951 -12.397 1.00 0.00 6733 GLY A C 3
ATOM 2547 O O . GLY A 1 6 ? -10.776 -7.943 -11.692 1.00 0.00 6733 GLY A O 3
ATOM 2551 N N . ARG A 1 7 ? -10.229 -7.057 -13.689 1.00 0.00 6734 ARG A N 3
ATOM 2552 C CA . ARG A 1 7 ? -10.254 -8.309 -14.470 1.00 0.00 6734 ARG A CA 3
ATOM 2553 C C . ARG A 1 7 ? -9.329 -9.404 -13.929 1.00 0.00 6734 ARG A C 3
ATOM 2554 O O . ARG A 1 7 ? -9.639 -10.584 -14.051 1.00 0.00 6734 ARG A O 3
ATOM 2575 N N . GLN A 1 8 ? -8.244 -9.016 -13.254 1.00 0.00 6735 GLN A N 3
ATOM 2576 C CA . GLN A 1 8 ? -7.342 -9.922 -12.526 1.00 0.00 6735 GLN A CA 3
ATOM 2577 C C . GLN A 1 8 ? -8.074 -10.738 -11.449 1.00 0.00 6735 GLN A C 3
ATOM 2578 O O . GLN A 1 8 ? -7.806 -11.930 -11.302 1.00 0.00 6735 GLN A O 3
ATOM 2592 N N . GLU A 1 9 ? -9.030 -10.139 -10.741 1.00 0.00 6736 GLU A N 3
ATOM 2593 C CA . GLU A 1 9 ? -9.831 -10.820 -9.713 1.00 0.00 6736 GLU A CA 3
ATOM 2594 C C . GLU A 1 9 ? -10.860 -11.761 -10.346 1.00 0.00 6736 GLU A C 3
ATOM 2595 O O . GLU A 1 9 ? -11.036 -12.892 -9.884 1.00 0.00 6736 GLU A O 3
ATOM 2607 N N . GLU A 1 10 ? -11.506 -11.328 -11.440 1.00 0.00 6737 GLU A N 3
ATOM 2608 C CA . GLU A 1 10 ? -12.525 -12.107 -12.159 1.00 0.00 6737 GLU A CA 3
ATOM 2609 C C . GLU A 1 10 ? -11.926 -13.383 -12.780 1.00 0.00 6737 GLU A C 3
ATOM 2610 O O . GLU A 1 10 ? -12.558 -14.447 -12.762 1.00 0.00 6737 GLU A O 3
ATOM 2622 N N . ILE A 1 11 ? -10.697 -13.284 -13.303 1.00 0.00 6738 ILE A N 3
ATOM 2623 C CA . ILE A 1 11 ? -9.960 -14.396 -13.917 1.00 0.00 6738 ILE A CA 3
ATOM 2624 C C . ILE A 1 11 ? -9.365 -15.313 -12.833 1.00 0.00 6738 ILE A C 3
ATOM 2625 O O . ILE A 1 11 ? -9.445 -16.534 -12.968 1.00 0.00 6738 ILE A O 3
ATOM 2641 N N . ALA A 1 12 ? -8.837 -14.767 -11.729 1.00 0.00 6739 ALA A N 3
ATOM 2642 C CA . ALA A 1 12 ? -8.308 -15.568 -10.620 1.00 0.00 6739 ALA A CA 3
ATOM 2643 C C . ALA A 1 12 ? -9.384 -16.425 -9.930 1.00 0.00 6739 ALA A C 3
ATOM 2644 O O . ALA A 1 12 ? -9.131 -17.593 -9.631 1.00 0.00 6739 ALA A O 3
ATOM 2651 N N . GLU A 1 13 ? -10.601 -15.901 -9.744 1.00 0.00 6740 GLU A N 3
ATOM 2652 C CA . GLU A 1 13 ? -11.733 -16.669 -9.195 1.00 0.00 6740 GLU A CA 3
ATOM 2653 C C . GLU A 1 13 ? -12.242 -17.772 -10.147 1.00 0.00 6740 GLU A C 3
ATOM 2654 O O . GLU A 1 13 ? -12.806 -18.760 -9.677 1.00 0.00 6740 GLU A O 3
ATOM 2666 N N . GLU A 1 14 ? -12.008 -17.665 -11.458 1.00 0.00 6741 GLU A N 3
ATOM 2667 C CA . GLU A 1 14 ? -12.319 -18.747 -12.403 1.00 0.00 6741 GLU A CA 3
ATOM 2668 C C . GLU A 1 14 ? -11.206 -19.806 -12.454 1.00 0.00 6741 GLU A C 3
ATOM 2669 O O . GLU A 1 14 ? -11.484 -21.004 -12.368 1.00 0.00 6741 GLU A O 3
ATOM 2681 N N . VAL A 1 15 ? -9.941 -19.373 -12.498 1.00 0.00 6742 VAL A N 3
ATOM 2682 C CA . VAL A 1 15 ? -8.745 -20.233 -12.436 1.00 0.00 6742 VAL A CA 3
ATOM 2683 C C . VAL A 1 15 ? -8.746 -21.106 -11.180 1.00 0.00 6742 VAL A C 3
ATOM 2684 O O . VAL A 1 15 ? -8.567 -22.319 -11.280 1.00 0.00 6742 VAL A O 3
ATOM 2697 N N . ALA A 1 16 ? -8.994 -20.517 -10.006 1.00 0.00 6743 ALA A N 3
ATOM 2698 C CA . ALA A 1 16 ? -9.006 -21.239 -8.729 1.00 0.00 6743 ALA A CA 3
ATOM 2699 C C . ALA A 1 16 ? -10.099 -22.325 -8.659 1.00 0.00 6743 ALA A C 3
ATOM 2700 O O . ALA A 1 16 ? -9.915 -23.348 -7.995 1.00 0.00 6743 ALA A O 3
ATOM 2707 N N . ARG A 1 17 ? -11.228 -22.131 -9.359 1.00 0.00 6744 ARG A N 3
ATOM 2708 C CA . ARG A 1 17 ? -12.322 -23.117 -9.441 1.00 0.00 6744 ARG A CA 3
ATOM 2709 C C . ARG A 1 17 ? -12.045 -24.212 -10.466 1.00 0.00 6744 ARG A C 3
ATOM 2710 O O . ARG A 1 17 ? -12.276 -25.386 -10.171 1.00 0.00 6744 ARG A O 3
ATOM 2731 N N . LEU A 1 18 ? -11.512 -23.862 -11.642 1.00 0.00 6745 LEU A N 3
ATOM 2732 C CA . LEU A 1 18 ? -11.242 -24.819 -12.722 1.00 0.00 6745 LEU A CA 3
ATOM 2733 C C . LEU A 1 18 ? -10.005 -25.689 -12.427 1.00 0.00 6745 LEU A C 3
ATOM 2734 O O . LEU A 1 18 ? -10.002 -26.876 -12.762 1.00 0.00 6745 LEU A O 3
ATOM 2750 N N . LEU A 1 19 ? -8.983 -25.151 -11.739 1.00 0.00 6746 LEU A N 3
ATOM 2751 C CA . LEU A 1 19 ? -7.779 -25.908 -11.365 1.00 0.00 6746 LEU A CA 3
ATOM 2752 C C . LEU A 1 19 ? -8.078 -27.021 -10.357 1.00 0.00 6746 LEU A C 3
ATOM 2753 O O . LEU A 1 19 ? -7.562 -28.127 -10.517 1.00 0.00 6746 LEU A O 3
ATOM 2769 N N . ALA A 1 20 ? -8.907 -26.754 -9.350 1.00 0.00 6747 ALA A N 3
ATOM 2770 C CA . ALA A 1 20 ? -9.159 -27.708 -8.280 1.00 0.00 6747 ALA A CA 3
ATOM 2771 C C . ALA A 1 20 ? -9.703 -29.046 -8.831 1.00 0.00 6747 ALA A C 3
ATOM 2772 O O . ALA A 1 20 ? -9.332 -30.111 -8.337 1.00 0.00 6747 ALA A O 3
ATOM 2779 N N . GLY A 1 21 ? -10.475 -28.997 -9.927 1.00 0.00 6748 GLY A N 3
ATOM 2780 C CA . GLY A 1 21 ? -11.008 -30.176 -10.623 1.00 0.00 6748 GLY A CA 3
ATOM 2781 C C . GLY A 1 21 ? -9.958 -30.996 -11.387 1.00 0.00 6748 GLY A C 3
ATOM 2782 O O . GLY A 1 21 ? -10.142 -32.204 -11.561 1.00 0.00 6748 GLY A O 3
ATOM 2786 N N . VAL A 1 22 ? -8.835 -30.387 -11.793 1.00 0.00 6749 VAL A N 3
ATOM 2787 C CA . VAL A 1 22 ? -7.683 -31.077 -12.411 1.00 0.00 6749 VAL A CA 3
ATOM 2788 C C . VAL A 1 22 ? -6.822 -31.754 -11.343 1.00 0.00 6749 VAL A C 3
ATOM 2789 O O . VAL A 1 22 ? -6.302 -32.850 -11.552 1.00 0.00 6749 VAL A O 3
ATOM 2802 N N . LEU A 1 23 ? -6.728 -31.140 -10.159 1.00 0.00 6750 LEU A N 3
ATOM 2803 C CA . LEU A 1 23 ? -6.016 -31.663 -8.982 1.00 0.00 6750 LEU A CA 3
ATOM 2804 C C . LEU A 1 23 ? -6.866 -32.650 -8.154 1.00 0.00 6750 LEU A C 3
ATOM 2805 O O . LEU A 1 23 ? -6.430 -33.109 -7.098 1.00 0.00 6750 LEU A O 3
ATOM 2821 N N . TYR A 1 24 ? -8.075 -32.977 -8.628 1.00 0.00 6751 TYR A N 3
ATOM 2822 C CA . TYR A 1 24 ? -9.060 -33.867 -7.994 1.00 0.00 6751 TYR A CA 3
ATOM 2823 C C . TYR A 1 24 ? -9.431 -33.445 -6.552 1.00 0.00 6751 TYR A C 3
ATOM 2824 O O . TYR A 1 24 ? -9.716 -34.283 -5.690 1.00 0.00 6751 TYR A O 3
ATOM 2842 N N . LEU A 1 25 ? -9.414 -32.135 -6.305 1.00 0.00 6752 LEU A N 3
ATOM 2843 C CA . LEU A 1 25 ? -9.660 -31.462 -5.032 1.00 0.00 6752 LEU A CA 3
ATOM 2844 C C . LEU A 1 25 ? -10.969 -30.644 -5.071 1.00 0.00 6752 LEU A C 3
ATOM 2845 O O . LEU A 1 25 ? -11.529 -30.369 -6.136 1.00 0.00 6752 LEU A O 3
ATOM 2861 N N . GLU A 1 26 ? -11.455 -30.223 -3.904 1.00 0.00 6753 GLU A N 3
ATOM 2862 C CA . GLU A 1 26 ? -12.528 -29.224 -3.789 1.00 0.00 6753 GLU A CA 3
ATOM 2863 C C . GLU A 1 26 ? -11.938 -27.795 -3.799 1.00 0.00 6753 GLU A C 3
ATOM 2864 O O . GLU A 1 26 ? -10.893 -27.568 -3.175 1.00 0.00 6753 GLU A O 3
ATOM 2876 N N . PRO A 1 27 ? -12.594 -26.804 -4.435 1.00 0.00 6754 PRO A N 3
ATOM 2877 C CA . PRO A 1 27 ? -12.116 -25.414 -4.439 1.00 0.00 6754 PRO A CA 3
ATOM 2878 C C . PRO A 1 27 ? -12.159 -24.765 -3.041 1.00 0.00 6754 PRO A C 3
ATOM 2879 O O . PRO A 1 27 ? -11.444 -23.799 -2.787 1.00 0.00 6754 PRO A O 3
ATOM 2890 N N . ASP A 1 28 ? -12.937 -25.327 -2.108 1.00 0.00 6755 ASP A N 3
ATOM 2891 C CA . ASP A 1 28 ? -12.951 -24.966 -0.680 1.00 0.00 6755 ASP A CA 3
ATOM 2892 C C . ASP A 1 28 ? -11.646 -25.347 0.064 1.00 0.00 6755 ASP A C 3
ATOM 2893 O O . ASP A 1 28 ? -11.319 -24.739 1.089 1.00 0.00 6755 ASP A O 3
ATOM 2902 N N . ARG A 1 29 ? -10.884 -26.324 -0.457 1.00 0.00 6756 ARG A N 3
ATOM 2903 C CA . ARG A 1 29 ? -9.590 -26.792 0.087 1.00 0.00 6756 ARG A CA 3
ATOM 2904 C C . ARG A 1 29 ? -8.363 -26.138 -0.575 1.00 0.00 6756 ARG A C 3
ATOM 2905 O O . ARG A 1 29 ? -7.246 -26.305 -0.082 1.00 0.00 6756 ARG A O 3
ATOM 2926 N N . LEU A 1 30 ? -8.564 -25.382 -1.657 1.00 0.00 6757 LEU A N 3
ATOM 2927 C CA . LEU A 1 30 ? -7.557 -24.566 -2.343 1.00 0.00 6757 LEU A CA 3
ATOM 2928 C C . LEU A 1 30 ? -7.580 -23.109 -1.826 1.00 0.00 6757 LEU A C 3
ATOM 2929 O O . LEU A 1 30 ? -8.641 -22.572 -1.490 1.00 0.00 6757 LEU A O 3
ATOM 2945 N N . ASP A 1 31 ? -6.413 -22.465 -1.795 1.00 0.00 6758 ASP A N 3
ATOM 2946 C CA . ASP A 1 31 ? -6.237 -21.026 -1.557 1.00 0.00 6758 ASP A CA 3
ATOM 2947 C C . ASP A 1 31 ? -5.440 -20.368 -2.708 1.00 0.00 6758 ASP A C 3
ATOM 2948 O O . ASP A 1 31 ? -4.418 -20.926 -3.128 1.00 0.00 6758 ASP A O 3
ATOM 2957 N N . PRO A 1 32 ? -5.855 -19.191 -3.224 1.00 0.00 6759 PRO A N 3
ATOM 2958 C CA . PRO A 1 32 ? -5.230 -18.562 -4.389 1.00 0.00 6759 PRO A CA 3
ATOM 2959 C C . PRO A 1 32 ? -3.844 -17.953 -4.105 1.00 0.00 6759 PRO A C 3
ATOM 2960 O O . PRO A 1 32 ? -3.048 -17.743 -5.024 1.00 0.00 6759 PRO A O 3
ATOM 2971 N N . GLU A 1 33 ? -3.540 -17.683 -2.835 1.00 0.00 6760 GLU A N 3
ATOM 2972 C CA . GLU A 1 33 ? -2.255 -17.130 -2.376 1.00 0.00 6760 GLU A CA 3
ATOM 2973 C C . GLU A 1 33 ? -1.167 -18.212 -2.186 1.00 0.00 6760 GLU A C 3
ATOM 2974 O O . GLU A 1 33 ? 0.020 -17.886 -2.096 1.00 0.00 6760 GLU A O 3
ATOM 2986 N N . GLU A 1 34 ? -1.556 -19.491 -2.129 1.00 0.00 6761 GLU A N 3
ATOM 2987 C CA . GLU A 1 34 ? -0.654 -20.636 -1.960 1.00 0.00 6761 GLU A CA 3
ATOM 2988 C C . GLU A 1 34 ? -0.137 -21.172 -3.305 1.00 0.00 6761 GLU A C 3
ATOM 2989 O O . GLU A 1 34 ? -0.773 -21.016 -4.350 1.00 0.00 6761 GLU A O 3
ATOM 3001 N N . THR A 1 35 ? 1.059 -21.776 -3.298 1.00 0.00 6762 THR A N 3
ATOM 3002 C CA . THR A 1 35 ? 1.779 -22.177 -4.516 1.00 0.00 6762 THR A CA 3
ATOM 3003 C C . THR A 1 35 ? 1.221 -23.443 -5.167 1.00 0.00 6762 THR A C 3
ATOM 3004 O O . THR A 1 35 ? 0.661 -24.313 -4.499 1.00 0.00 6762 THR A O 3
ATOM 3015 N N . PHE A 1 36 ? 1.437 -23.596 -6.476 1.00 0.00 6763 PHE A N 3
ATOM 3016 C CA . PHE A 1 36 ? 1.122 -24.816 -7.219 1.00 0.00 6763 PHE A CA 3
ATOM 3017 C C . PHE A 1 36 ? 1.736 -26.080 -6.582 1.00 0.00 6763 PHE A C 3
ATOM 3018 O O . PHE A 1 36 ? 1.114 -27.140 -6.580 1.00 0.00 6763 PHE A O 3
ATOM 3035 N N . LEU A 1 37 ? 2.923 -25.964 -5.970 1.00 0.00 6764 LEU A N 3
ATOM 3036 C CA . LEU A 1 37 ? 3.612 -27.074 -5.300 1.00 0.00 6764 LEU A CA 3
ATOM 3037 C C . LEU A 1 37 ? 2.846 -27.599 -4.070 1.00 0.00 6764 LEU A C 3
ATOM 3038 O O . LEU A 1 37 ? 2.706 -28.814 -3.916 1.00 0.00 6764 LEU A O 3
ATOM 3054 N N . THR A 1 38 ? 2.305 -26.719 -3.219 1.00 0.00 6765 THR A N 3
ATOM 3055 C CA . THR A 1 38 ? 1.514 -27.117 -2.032 1.00 0.00 6765 THR A CA 3
ATOM 3056 C C . THR A 1 38 ? 0.042 -27.431 -2.365 1.00 0.00 6765 THR A C 3
ATOM 3057 O O . THR A 1 38 ? -0.596 -28.234 -1.677 1.00 0.00 6765 THR A O 3
ATOM 3068 N N . LEU A 1 39 ? -0.483 -26.886 -3.471 1.00 0.00 6766 LEU A N 3
ATOM 3069 C CA . LEU A 1 39 ? -1.778 -27.267 -4.065 1.00 0.00 6766 LEU A CA 3
ATOM 3070 C C . LEU A 1 39 ? -1.765 -28.697 -4.654 1.00 0.00 6766 LEU A C 3
ATOM 3071 O O . LEU A 1 39 ? -2.827 -29.311 -4.782 1.00 0.00 6766 LEU A O 3
ATOM 3087 N N . GLY A 1 40 ? -0.585 -29.246 -4.973 1.00 0.00 6767 GLY A N 3
ATOM 3088 C CA . GLY A 1 40 ? -0.401 -30.626 -5.448 1.00 0.00 6767 GLY A CA 3
ATOM 3089 C C . GLY A 1 40 ? -0.222 -30.774 -6.966 1.00 0.00 6767 GLY A C 3
ATOM 3090 O O . GLY A 1 40 ? -0.452 -31.856 -7.515 1.00 0.00 6767 GLY A O 3
ATOM 3094 N N . VAL A 1 41 ? 0.172 -29.706 -7.665 1.00 0.00 6768 VAL A N 3
ATOM 3095 C CA . VAL A 1 41 ? 0.480 -29.710 -9.107 1.00 0.00 6768 VAL A CA 3
ATOM 3096 C C . VAL A 1 41 ? 1.797 -30.450 -9.378 1.00 0.00 6768 VAL A C 3
ATOM 3097 O O . VAL A 1 41 ? 2.787 -30.287 -8.660 1.00 0.00 6768 VAL A O 3
ATOM 3110 N N . ASP A 1 42 ? 1.820 -31.215 -10.464 1.00 0.00 6769 ASP A N 3
ATOM 3111 C CA . ASP A 1 42 ? 3.027 -31.723 -11.136 1.00 0.00 6769 ASP A CA 3
ATOM 3112 C C . ASP A 1 42 ? 2.852 -31.491 -12.654 1.00 0.00 6769 ASP A C 3
ATOM 3113 O O . ASP A 1 42 ? 1.754 -31.130 -13.093 1.00 0.00 6769 ASP A O 3
ATOM 3122 N N . SER A 1 43 ? 3.892 -31.655 -13.473 1.00 0.00 6770 SER A N 3
ATOM 3123 C CA . SER A 1 43 ? 3.920 -31.218 -14.882 1.00 0.00 6770 SER A CA 3
ATOM 3124 C C . SER A 1 43 ? 2.725 -31.708 -15.723 1.00 0.00 6770 SER A C 3
ATOM 3125 O O . SER A 1 43 ? 2.184 -30.943 -16.518 1.00 0.00 6770 SER A O 3
ATOM 3133 N N . ILE A 1 44 ? 2.259 -32.946 -15.518 1.00 0.00 6771 ILE A N 3
ATOM 3134 C CA . ILE A 1 44 ? 1.096 -33.523 -16.221 1.00 0.00 6771 ILE A CA 3
ATOM 3135 C C . ILE A 1 44 ? -0.196 -32.777 -15.844 1.00 0.00 6771 ILE A C 3
ATOM 3136 O O . ILE A 1 44 ? -0.970 -32.394 -16.722 1.00 0.00 6771 ILE A O 3
ATOM 3152 N N . LEU A 1 45 ? -0.411 -32.509 -14.551 1.00 0.00 6772 LEU A N 3
ATOM 3153 C CA . LEU A 1 45 ? -1.567 -31.752 -14.053 1.00 0.00 6772 LEU A CA 3
ATOM 3154 C C . LEU A 1 45 ? -1.504 -30.278 -14.480 1.00 0.00 6772 LEU A C 3
ATOM 3155 O O . LEU A 1 45 ? -2.538 -29.678 -14.779 1.00 0.00 6772 LEU A O 3
ATOM 3171 N N . GLY A 1 46 ? -0.294 -29.721 -14.596 1.00 0.00 6773 GLY A N 3
ATOM 3172 C CA . GLY A 1 46 ? -0.049 -28.406 -15.191 1.00 0.00 6773 GLY A CA 3
ATOM 3173 C C . GLY A 1 46 ? -0.546 -28.341 -16.638 1.00 0.00 6773 GLY A C 3
ATOM 3174 O O . GLY A 1 46 ? -1.415 -27.529 -16.947 1.00 0.00 6773 GLY A O 3
ATOM 3178 N N . VAL A 1 47 ? -0.071 -29.237 -17.514 1.00 0.00 6774 VAL A N 3
ATOM 3179 C CA . VAL A 1 47 ? -0.489 -29.297 -18.928 1.00 0.00 6774 VAL A CA 3
ATOM 3180 C C . VAL A 1 47 ? -2.004 -29.475 -19.073 1.00 0.00 6774 VAL A C 3
ATOM 3181 O O . VAL A 1 47 ? -2.637 -28.785 -19.871 1.00 0.00 6774 VAL A O 3
ATOM 3194 N N . GLU A 1 48 ? -2.616 -30.347 -18.267 1.00 0.00 6775 GLU A N 3
ATOM 3195 C CA . GLU A 1 48 ? -4.064 -30.591 -18.277 1.00 0.00 6775 GLU A CA 3
ATOM 3196 C C . GLU A 1 48 ? -4.904 -29.357 -17.903 1.00 0.00 6775 GLU A C 3
ATOM 3197 O O . GLU A 1 48 ? -5.909 -29.069 -18.560 1.00 0.00 6775 GLU A O 3
ATOM 3209 N N . PHE A 1 49 ? -4.491 -28.600 -16.880 1.00 0.00 6776 PHE A N 3
ATOM 3210 C CA . PHE A 1 49 ? -5.136 -27.348 -16.487 1.00 0.00 6776 PHE A CA 3
ATOM 3211 C C . PHE A 1 49 ? -4.961 -26.268 -17.560 1.00 0.00 6776 PHE A C 3
ATOM 3212 O O . PHE A 1 49 ? -5.914 -25.582 -17.914 1.00 0.00 6776 PHE A O 3
ATOM 3229 N N . VAL A 1 50 ? -3.771 -26.171 -18.149 1.00 0.00 6777 VAL A N 3
ATOM 3230 C CA . VAL A 1 50 ? -3.456 -25.177 -19.188 1.00 0.00 6777 VAL A CA 3
ATOM 3231 C C . VAL A 1 50 ? -4.228 -25.440 -20.486 1.00 0.00 6777 VAL A C 3
ATOM 3232 O O . VAL A 1 50 ? -4.689 -24.496 -21.130 1.00 0.00 6777 VAL A O 3
ATOM 3245 N N . ALA A 1 51 ? -4.461 -26.707 -20.839 1.00 0.00 6778 ALA A N 3
ATOM 3246 C CA . ALA A 1 51 ? -5.331 -27.076 -21.961 1.00 0.00 6778 ALA A CA 3
ATOM 3247 C C . ALA A 1 51 ? -6.800 -26.654 -21.733 1.00 0.00 6778 ALA A C 3
ATOM 3248 O O . ALA A 1 51 ? -7.451 -26.183 -22.667 1.00 0.00 6778 ALA A O 3
ATOM 3255 N N . ALA A 1 52 ? -7.313 -26.745 -20.495 1.00 0.00 6779 ALA A N 3
ATOM 3256 C CA . ALA A 1 52 ? -8.655 -26.282 -20.126 1.00 0.00 6779 ALA A CA 3
ATOM 3257 C C . ALA A 1 52 ? -8.756 -24.742 -20.084 1.00 0.00 6779 ALA A C 3
ATOM 3258 O O . ALA A 1 52 ? -9.766 -24.170 -20.496 1.00 0.00 6779 ALA A O 3
ATOM 3265 N N . VAL A 1 53 ? -7.691 -24.061 -19.642 1.00 0.00 6780 VAL A N 3
ATOM 3266 C CA . VAL A 1 53 ? -7.569 -22.595 -19.630 1.00 0.00 6780 VAL A CA 3
ATOM 3267 C C . VAL A 1 53 ? -7.616 -22.007 -21.041 1.00 0.00 6780 VAL A C 3
ATOM 3268 O O . VAL A 1 53 ? -8.349 -21.049 -21.275 1.00 0.00 6780 VAL A O 3
ATOM 3281 N N . ASN A 1 54 ? -6.895 -22.595 -22.005 1.00 0.00 6781 ASN A N 3
ATOM 3282 C CA . ASN A 1 54 ? -6.872 -22.099 -23.390 1.00 0.00 6781 ASN A CA 3
ATOM 3283 C C . ASN A 1 54 ? -8.233 -22.235 -24.110 1.00 0.00 6781 ASN A C 3
ATOM 3284 O O . ASN A 1 54 ? -8.480 -21.524 -25.086 1.00 0.00 6781 ASN A O 3
ATOM 3295 N N . ALA A 1 55 ? -9.137 -23.096 -23.624 1.00 0.00 6782 ALA A N 3
ATOM 3296 C CA . ALA A 1 55 ? -10.524 -23.177 -24.100 1.00 0.00 6782 ALA A CA 3
ATOM 3297 C C . ALA A 1 55 ? -11.438 -22.075 -23.513 1.00 0.00 6782 ALA A C 3
ATOM 3298 O O . ALA A 1 55 ? -12.431 -21.701 -24.143 1.00 0.00 6782 ALA A O 3
ATOM 3305 N N . ALA A 1 56 ? -11.112 -21.546 -22.326 1.00 0.00 6783 ALA A N 3
ATOM 3306 C CA . ALA A 1 56 ? -11.850 -20.473 -21.645 1.00 0.00 6783 ALA A CA 3
ATOM 3307 C C . ALA A 1 56 ? -11.310 -19.057 -21.957 1.00 0.00 6783 ALA A C 3
ATOM 3308 O O . ALA A 1 56 ? -12.082 -18.091 -21.995 1.00 0.00 6783 ALA A O 3
ATOM 3315 N N . TYR A 1 57 ? -10.002 -18.938 -22.214 1.00 0.00 6784 TYR A N 3
ATOM 3316 C CA . TYR A 1 57 ? -9.265 -17.691 -22.426 1.00 0.00 6784 TYR A CA 3
ATOM 3317 C C . TYR A 1 57 ? -8.275 -17.863 -23.599 1.00 0.00 6784 TYR A C 3
ATOM 3318 O O . TYR A 1 57 ? -7.359 -18.685 -23.504 1.00 0.00 6784 TYR A O 3
ATOM 3336 N N . PRO A 1 58 ? -8.415 -17.118 -24.717 1.00 0.00 6785 PRO A N 3
ATOM 3337 C CA . PRO A 1 58 ? -7.664 -17.344 -25.960 1.00 0.00 6785 PRO A CA 3
ATOM 3338 C C . PRO A 1 58 ? -6.244 -16.728 -25.942 1.00 0.00 6785 PRO A C 3
ATOM 3339 O O . PRO A 1 58 ? -5.820 -16.036 -26.875 1.00 0.00 6785 PRO A O 3
ATOM 3350 N N . VAL A 1 59 ? -5.487 -16.965 -24.864 1.00 0.00 6786 VAL A N 3
ATOM 3351 C CA . VAL A 1 59 ? -4.124 -16.434 -24.653 1.00 0.00 6786 VAL A CA 3
ATOM 3352 C C . VAL A 1 59 ? -3.032 -17.174 -25.436 1.00 0.00 6786 VAL A C 3
ATOM 3353 O O . VAL A 1 59 ? -1.992 -16.588 -25.739 1.00 0.00 6786 VAL A O 3
ATOM 3366 N N . GLY A 1 60 ? -3.244 -18.451 -25.764 1.00 0.00 6787 GLY A N 3
ATOM 3367 C CA . GLY A 1 60 ? -2.255 -19.314 -26.420 1.00 0.00 6787 GLY A CA 3
ATOM 3368 C C . GLY A 1 60 ? -1.087 -19.716 -25.501 1.00 0.00 6787 GLY A C 3
ATOM 3369 O O . GLY A 1 60 ? 0.036 -19.899 -25.982 1.00 0.00 6787 GLY A O 3
ATOM 3373 N N . VAL A 1 61 ? -1.318 -19.786 -24.186 1.00 0.00 6788 VAL A N 3
ATOM 3374 C CA . VAL A 1 61 ? -0.278 -20.002 -23.161 1.00 0.00 6788 VAL A CA 3
ATOM 3375 C C . VAL A 1 61 ? 0.111 -21.476 -23.043 1.00 0.00 6788 VAL A C 3
ATOM 3376 O O . VAL A 1 61 ? -0.747 -22.355 -23.128 1.00 0.00 6788 VAL A O 3
ATOM 3389 N N . LYS A 1 62 ? 1.403 -21.748 -22.843 1.00 0.00 6789 LYS A N 3
ATOM 3390 C CA . LYS A 1 62 ? 1.987 -23.094 -22.696 1.00 0.00 6789 LYS A CA 3
ATOM 3391 C C . LYS A 1 62 ? 2.261 -23.440 -21.226 1.00 0.00 6789 LYS A C 3
ATOM 3392 O O . LYS A 1 62 ? 2.278 -22.571 -20.358 1.00 0.00 6789 LYS A O 3
ATOM 3411 N N . ALA A 1 63 ? 2.506 -24.720 -20.945 1.00 0.00 6790 ALA A N 3
ATOM 3412 C CA . ALA A 1 63 ? 2.721 -25.239 -19.595 1.00 0.00 6790 ALA A CA 3
ATOM 3413 C C . ALA A 1 63 ? 4.005 -24.727 -18.892 1.00 0.00 6790 ALA A C 3
ATOM 3414 O O . ALA A 1 63 ? 4.162 -24.915 -17.687 1.00 0.00 6790 ALA A O 3
ATOM 3421 N N . THR A 1 64 ? 4.882 -24.001 -19.595 1.00 0.00 6791 THR A N 3
ATOM 3422 C CA . THR A 1 64 ? 5.980 -23.223 -18.995 1.00 0.00 6791 THR A CA 3
ATOM 3423 C C . THR A 1 64 ? 5.489 -22.104 -18.071 1.00 0.00 6791 THR A C 3
ATOM 3424 O O . THR A 1 64 ? 6.197 -21.769 -17.127 1.00 0.00 6791 THR A O 3
ATOM 3435 N N . ALA A 1 65 ? 4.273 -21.571 -18.248 1.00 0.00 6792 ALA A N 3
ATOM 3436 C CA . ALA A 1 65 ? 3.704 -20.571 -17.340 1.00 0.00 6792 ALA A CA 3
ATOM 3437 C C . ALA A 1 65 ? 3.393 -21.137 -15.939 1.00 0.00 6792 ALA A C 3
ATOM 3438 O O . ALA A 1 65 ? 3.475 -20.412 -14.949 1.00 0.00 6792 ALA A O 3
ATOM 3445 N N . LEU A 1 66 ? 3.133 -22.446 -15.832 1.00 0.00 6793 LEU A N 3
ATOM 3446 C CA . LEU A 1 66 ? 2.935 -23.173 -14.560 1.00 0.00 6793 LEU A CA 3
ATOM 3447 C C . LEU A 1 66 ? 4.257 -23.441 -13.815 1.00 0.00 6793 LEU A C 3
ATOM 3448 O O . LEU A 1 66 ? 4.245 -23.735 -12.620 1.00 0.00 6793 LEU A O 3
ATOM 3464 N N . TYR A 1 67 ? 5.387 -23.299 -14.506 1.00 0.00 6794 TYR A N 3
ATOM 3465 C CA . TYR A 1 67 ? 6.743 -23.285 -13.948 1.00 0.00 6794 TYR A CA 3
ATOM 3466 C C . TYR A 1 67 ? 7.210 -21.844 -13.639 1.00 0.00 6794 TYR A C 3
ATOM 3467 O O . TYR A 1 67 ? 7.843 -21.611 -12.606 1.00 0.00 6794 TYR A O 3
ATOM 3485 N N . ASP A 1 68 ? 6.871 -20.870 -14.491 1.00 0.00 6795 ASP A N 3
ATOM 3486 C CA . ASP A 1 68 ? 7.330 -19.475 -14.386 1.00 0.00 6795 ASP A CA 3
ATOM 3487 C C . ASP A 1 68 ? 6.559 -18.641 -13.335 1.00 0.00 6795 ASP A C 3
ATOM 3488 O O . ASP A 1 68 ? 7.145 -17.782 -12.673 1.00 0.00 6795 ASP A O 3
ATOM 3497 N N . HIS A 1 69 ? 5.262 -18.920 -13.142 1.00 0.00 6796 HIS A N 3
ATOM 3498 C CA . HIS A 1 69 ? 4.430 -18.357 -12.076 1.00 0.00 6796 HIS A CA 3
ATOM 3499 C C . HIS A 1 69 ? 4.311 -19.352 -10.909 1.00 0.00 6796 HIS A C 3
ATOM 3500 O O . HIS A 1 69 ? 4.049 -20.533 -11.151 1.00 0.00 6796 HIS A O 3
ATOM 3514 N N . PRO A 1 70 ? 4.468 -18.913 -9.649 1.00 0.00 6797 PRO A N 3
ATOM 3515 C CA . PRO A 1 70 ? 4.399 -19.780 -8.472 1.00 0.00 6797 PRO A CA 3
ATOM 3516 C C . PRO A 1 70 ? 2.974 -20.118 -8.009 1.00 0.00 6797 PRO A C 3
ATOM 3517 O O . PRO A 1 70 ? 2.779 -21.161 -7.378 1.00 0.00 6797 PRO A O 3
ATOM 3528 N N . THR A 1 71 ? 1.984 -19.263 -8.286 1.00 0.00 6798 THR A N 3
ATOM 3529 C CA . THR A 1 71 ? 0.610 -19.332 -7.743 1.00 0.00 6798 THR A CA 3
ATOM 3530 C C . THR A 1 71 ? -0.456 -19.226 -8.841 1.00 0.00 6798 THR A C 3
ATOM 3531 O O . THR A 1 71 ? -0.199 -18.626 -9.894 1.00 0.00 6798 THR A O 3
ATOM 3542 N N . PRO A 1 72 ? -1.685 -19.732 -8.605 1.00 0.00 6799 PRO A N 3
ATOM 3543 C CA . PRO A 1 72 ? -2.821 -19.522 -9.506 1.00 0.00 6799 PRO A CA 3
ATOM 3544 C C . PRO A 1 72 ? -3.164 -18.033 -9.686 1.00 0.00 6799 PRO A C 3
ATOM 3545 O O . PRO A 1 72 ? -3.562 -17.629 -10.778 1.00 0.00 6799 PRO A O 3
ATOM 3556 N N . ALA A 1 73 ? -2.939 -17.194 -8.668 1.00 0.00 6800 ALA A N 3
ATOM 3557 C CA . ALA A 1 73 ? -3.133 -15.746 -8.756 1.00 0.00 6800 ALA A CA 3
ATOM 3558 C C . ALA A 1 73 ? -2.113 -15.059 -9.684 1.00 0.00 6800 ALA A C 3
ATOM 3559 O O . ALA A 1 73 ? -2.495 -14.220 -10.499 1.00 0.00 6800 ALA A O 3
ATOM 3566 N N . ALA A 1 74 ? -0.831 -15.435 -9.619 1.00 0.00 6801 ALA A N 3
ATOM 3567 C CA . ALA A 1 74 ? 0.207 -14.896 -10.508 1.00 0.00 6801 ALA A CA 3
ATOM 3568 C C . ALA A 1 74 ? -0.005 -15.340 -11.972 1.00 0.00 6801 ALA A C 3
ATOM 3569 O O . ALA A 1 74 ? 0.116 -14.529 -12.894 1.00 0.00 6801 ALA A O 3
ATOM 3576 N N . PHE A 1 75 ? -0.429 -16.590 -12.189 1.00 0.00 6802 PHE A N 3
ATOM 3577 C CA . PHE A 1 75 ? -0.807 -17.095 -13.509 1.00 0.00 6802 PHE A CA 3
ATOM 3578 C C . PHE A 1 75 ? -2.073 -16.405 -14.064 1.00 0.00 6802 PHE A C 3
ATOM 3579 O O . PHE A 1 75 ? -2.112 -16.033 -15.237 1.00 0.00 6802 PHE A O 3
ATOM 3596 N N . ALA A 1 76 ? -3.078 -16.156 -13.219 1.00 0.00 6803 ALA A N 3
ATOM 3597 C CA . ALA A 1 76 ? -4.277 -15.405 -13.594 1.00 0.00 6803 ALA A CA 3
ATOM 3598 C C . ALA A 1 76 ? -3.969 -13.943 -13.970 1.00 0.00 6803 ALA A C 3
ATOM 3599 O O . ALA A 1 76 ? -4.590 -13.411 -14.894 1.00 0.00 6803 ALA A O 3
ATOM 3606 N N . ARG A 1 77 ? -2.981 -13.302 -13.320 1.00 0.00 6804 ARG A N 3
ATOM 3607 C CA . ARG A 1 77 ? -2.509 -11.951 -13.683 1.00 0.00 6804 ARG A CA 3
ATOM 3608 C C . ARG A 1 77 ? -1.878 -11.915 -15.077 1.00 0.00 6804 ARG A C 3
ATOM 3609 O O . ARG A 1 77 ? -2.154 -10.980 -15.832 1.00 0.00 6804 ARG A O 3
ATOM 3630 N N . HIS A 1 78 ? -1.109 -12.937 -15.463 1.00 0.00 6805 HIS A N 3
ATOM 3631 C CA . HIS A 1 78 ? -0.591 -13.078 -16.833 1.00 0.00 6805 HIS A CA 3
ATOM 3632 C C . HIS A 1 78 ? -1.734 -13.130 -17.865 1.00 0.00 6805 HIS A C 3
ATOM 3633 O O . HIS A 1 78 ? -1.741 -12.342 -18.815 1.00 0.00 6805 HIS A O 3
ATOM 3647 N N . ILE A 1 79 ? -2.721 -14.012 -17.663 1.00 0.00 6806 ILE A N 3
ATOM 3648 C CA . ILE A 1 79 ? -3.918 -14.091 -18.525 1.00 0.00 6806 ILE A CA 3
ATOM 3649 C C . ILE A 1 79 ? -4.659 -12.744 -18.589 1.00 0.00 6806 ILE A C 3
ATOM 3650 O O . ILE A 1 79 ? -4.982 -12.260 -19.677 1.00 0.00 6806 ILE A O 3
ATOM 3666 N N . ALA A 1 80 ? -4.905 -12.102 -17.447 1.00 0.00 6807 ALA A N 3
ATOM 3667 C CA . ALA A 1 80 ? -5.612 -10.823 -17.374 1.00 0.00 6807 ALA A CA 3
ATOM 3668 C C . ALA A 1 80 ? -4.893 -9.700 -18.143 1.00 0.00 6807 ALA A C 3
ATOM 3669 O O . ALA A 1 80 ? -5.523 -8.962 -18.898 1.00 0.00 6807 ALA A O 3
ATOM 3676 N N . GLU A 1 81 ? -3.568 -9.602 -18.006 1.00 0.00 6808 GLU A N 3
ATOM 3677 C CA . GLU A 1 81 ? -2.741 -8.626 -18.738 1.00 0.00 6808 GLU A CA 3
ATOM 3678 C C . GLU A 1 81 ? -2.655 -8.950 -20.243 1.00 0.00 6808 GLU A C 3
ATOM 3679 O O . GLU A 1 81 ? -2.527 -8.036 -21.064 1.00 0.00 6808 GLU A O 3
ATOM 3691 N N . SER A 1 82 ? -2.783 -10.226 -20.621 1.00 0.00 6809 SER A N 3
ATOM 3692 C CA . SER A 1 82 ? -2.894 -10.656 -22.022 1.00 0.00 6809 SER A CA 3
ATOM 3693 C C . SER A 1 82 ? -4.250 -10.284 -22.643 1.00 0.00 6809 SER A C 3
ATOM 3694 O O . SER A 1 82 ? -4.312 -9.953 -23.833 1.00 0.00 6809 SER A O 3
ATOM 3702 N N . LEU A 1 83 ? -5.331 -10.313 -21.857 1.00 0.00 6810 LEU A N 3
ATOM 3703 C CA . LEU A 1 83 ? -6.700 -10.019 -22.303 1.00 0.00 6810 LEU A CA 3
ATOM 3704 C C . LEU A 1 83 ? -7.062 -8.521 -22.299 1.00 0.00 6810 LEU A C 3
ATOM 3705 O O . LEU A 1 83 ? -7.785 -8.082 -23.198 1.00 0.00 6810 LEU A O 3
ATOM 3721 N N . GLY A 1 84 ? -6.580 -7.727 -21.330 1.00 0.00 6811 GLY A N 3
ATOM 3722 C CA . GLY A 1 84 ? -6.823 -6.273 -21.307 1.00 0.00 6811 GLY A CA 3
ATOM 3723 C C . GLY A 1 84 ? -6.677 -5.523 -19.972 1.00 0.00 6811 GLY A C 3
ATOM 3724 O O . GLY A 1 84 ? -7.010 -4.333 -19.928 1.00 0.00 6811 GLY A O 3
ATOM 3728 N N . ALA A 1 85 ? -6.237 -6.173 -18.885 1.00 0.00 6812 ALA A N 3
ATOM 3729 C CA . ALA A 1 85 ? -6.076 -5.557 -17.556 1.00 0.00 6812 ALA A CA 3
ATOM 3730 C C . ALA A 1 85 ? -4.991 -4.456 -17.526 1.00 0.00 6812 ALA A C 3
ATOM 3731 O O . ALA A 1 85 ? -3.904 -4.648 -18.126 1.00 0.00 6812 ALA A O 3
ATOM 3739 N N . GLY A 1 1 ? -13.477 1.914 -11.945 1.00 0.00 -4 GLY A N 4
ATOM 3740 C CA . GLY A 1 1 ? -13.584 2.508 -10.590 1.00 0.00 -4 GLY A CA 4
ATOM 3741 C C . GLY A 1 1 ? -12.214 2.874 -10.015 1.00 0.00 -4 GLY A C 4
ATOM 3742 O O . GLY A 1 1 ? -11.186 2.438 -10.539 1.00 0.00 -4 GLY A O 4
ATOM 3748 N N . PRO A 1 2 ? -12.175 3.670 -8.925 1.00 0.00 -3 PRO A N 4
ATOM 3749 C CA . PRO A 1 2 ? -10.932 4.164 -8.306 1.00 0.00 -3 PRO A CA 4
ATOM 3750 C C . PRO A 1 2 ? -10.195 3.119 -7.443 1.00 0.00 -3 PRO A C 4
ATOM 3751 O O . PRO A 1 2 ? -9.013 3.304 -7.138 1.00 0.00 -3 PRO A O 4
ATOM 3762 N N . GLY A 1 3 ? -10.866 2.030 -7.047 1.00 0.00 -2 GLY A N 4
ATOM 3763 C CA . GLY A 1 3 ? -10.288 0.909 -6.287 1.00 0.00 -2 GLY A CA 4
ATOM 3764 C C . GLY A 1 3 ? -9.451 -0.067 -7.129 1.00 0.00 -2 GLY A C 4
ATOM 3765 O O . GLY A 1 3 ? -9.069 0.217 -8.269 1.00 0.00 -2 GLY A O 4
ATOM 3769 N N . SER A 1 4 ? -9.181 -1.252 -6.572 1.00 0.00 -1 SER A N 4
ATOM 3770 C CA . SER A 1 4 ? -8.371 -2.316 -7.201 1.00 0.00 -1 SER A CA 4
ATOM 3771 C C . SER A 1 4 ? -9.213 -3.346 -7.975 1.00 0.00 -1 SER A C 4
ATOM 3772 O O . SER A 1 4 ? -8.677 -4.335 -8.487 1.00 0.00 -1 SER A O 4
ATOM 3780 N N . ALA A 1 5 ? -10.530 -3.140 -8.046 1.00 0.00 6732 ALA A N 4
ATOM 3781 C CA . ALA A 1 5 ? -11.481 -4.031 -8.703 1.00 0.00 6732 ALA A CA 4
ATOM 3782 C C . ALA A 1 5 ? -11.390 -3.980 -10.246 1.00 0.00 6732 ALA A C 4
ATOM 3783 O O . ALA A 1 5 ? -11.072 -2.941 -10.833 1.00 0.00 6732 ALA A O 4
ATOM 3790 N N . GLY A 1 6 ? -11.685 -5.107 -10.902 1.00 0.00 6733 GLY A N 4
ATOM 3791 C CA . GLY A 1 6 ? -11.632 -5.297 -12.353 1.00 0.00 6733 GLY A CA 4
ATOM 3792 C C . GLY A 1 6 ? -11.642 -6.786 -12.719 1.00 0.00 6733 GLY A C 4
ATOM 3793 O O . GLY A 1 6 ? -11.741 -7.653 -11.845 1.00 0.00 6733 GLY A O 4
ATOM 3797 N N . ARG A 1 7 ? -11.517 -7.104 -14.014 1.00 0.00 6734 ARG A N 4
ATOM 3798 C CA . ARG A 1 7 ? -11.597 -8.484 -14.532 1.00 0.00 6734 ARG A CA 4
ATOM 3799 C C . ARG A 1 7 ? -10.512 -9.432 -14.003 1.00 0.00 6734 ARG A C 4
ATOM 3800 O O . ARG A 1 7 ? -10.685 -10.650 -14.034 1.00 0.00 6734 ARG A O 4
ATOM 3821 N N . GLN A 1 8 ? -9.437 -8.879 -13.443 1.00 0.00 6735 GLN A N 4
ATOM 3822 C CA . GLN A 1 8 ? -8.394 -9.614 -12.715 1.00 0.00 6735 GLN A CA 4
ATOM 3823 C C . GLN A 1 8 ? -8.993 -10.508 -11.615 1.00 0.00 6735 GLN A C 4
ATOM 3824 O O . GLN A 1 8 ? -8.533 -11.636 -11.426 1.00 0.00 6735 GLN A O 4
ATOM 3838 N N . GLU A 1 9 ? -10.044 -10.044 -10.927 1.00 0.00 6736 GLU A N 4
ATOM 3839 C CA . GLU A 1 9 ? -10.716 -10.811 -9.877 1.00 0.00 6736 GLU A CA 4
ATOM 3840 C C . GLU A 1 9 ? -11.437 -12.053 -10.428 1.00 0.00 6736 GLU A C 4
ATOM 3841 O O . GLU A 1 9 ? -11.257 -13.148 -9.891 1.00 0.00 6736 GLU A O 4
ATOM 3853 N N . GLU A 1 10 ? -12.212 -11.927 -11.513 1.00 0.00 6737 GLU A N 4
ATOM 3854 C CA . GLU A 1 10 ? -12.967 -13.075 -12.057 1.00 0.00 6737 GLU A CA 4
ATOM 3855 C C . GLU A 1 10 ? -12.061 -14.083 -12.777 1.00 0.00 6737 GLU A C 4
ATOM 3856 O O . GLU A 1 10 ? -12.314 -15.285 -12.714 1.00 0.00 6737 GLU A O 4
ATOM 3868 N N . ILE A 1 11 ? -10.968 -13.618 -13.396 1.00 0.00 6738 ILE A N 4
ATOM 3869 C CA . ILE A 1 11 ? -9.952 -14.487 -14.008 1.00 0.00 6738 ILE A CA 4
ATOM 3870 C C . ILE A 1 11 ? -9.236 -15.309 -12.923 1.00 0.00 6738 ILE A C 4
ATOM 3871 O O . ILE A 1 11 ? -9.118 -16.526 -13.060 1.00 0.00 6738 ILE A O 4
ATOM 3887 N N . ALA A 1 12 ? -8.837 -14.684 -11.807 1.00 0.00 6739 ALA A N 4
ATOM 3888 C CA . ALA A 1 12 ? -8.217 -15.378 -10.677 1.00 0.00 6739 ALA A CA 4
ATOM 3889 C C . ALA A 1 12 ? -9.163 -16.372 -9.983 1.00 0.00 6739 ALA A C 4
ATOM 3890 O O . ALA A 1 12 ? -8.753 -17.498 -9.684 1.00 0.00 6739 ALA A O 4
ATOM 3897 N N . GLU A 1 13 ? -10.429 -16.003 -9.767 1.00 0.00 6740 GLU A N 4
ATOM 3898 C CA . GLU A 1 13 ? -11.431 -16.900 -9.185 1.00 0.00 6740 GLU A CA 4
ATOM 3899 C C . GLU A 1 13 ? -11.786 -18.075 -10.115 1.00 0.00 6740 GLU A C 4
ATOM 3900 O O . GLU A 1 13 ? -11.922 -19.200 -9.638 1.00 0.00 6740 GLU A O 4
ATOM 3912 N N . GLU A 1 14 ? -11.880 -17.869 -11.433 1.00 0.00 6741 GLU A N 4
ATOM 3913 C CA . GLU A 1 14 ? -12.183 -18.950 -12.377 1.00 0.00 6741 GLU A CA 4
ATOM 3914 C C . GLU A 1 14 ? -11.008 -19.919 -12.550 1.00 0.00 6741 GLU A C 4
ATOM 3915 O O . GLU A 1 14 ? -11.223 -21.132 -12.568 1.00 0.00 6741 GLU A O 4
ATOM 3927 N N . VAL A 1 15 ? -9.770 -19.415 -12.582 1.00 0.00 6742 VAL A N 4
ATOM 3928 C CA . VAL A 1 15 ? -8.549 -20.241 -12.487 1.00 0.00 6742 VAL A CA 4
ATOM 3929 C C . VAL A 1 15 ? -8.560 -21.096 -11.219 1.00 0.00 6742 VAL A C 4
ATOM 3930 O O . VAL A 1 15 ? -8.361 -22.305 -11.305 1.00 0.00 6742 VAL A O 4
ATOM 3943 N N . ALA A 1 16 ? -8.850 -20.509 -10.052 1.00 0.00 6743 ALA A N 4
ATOM 3944 C CA . ALA A 1 16 ? -8.898 -21.232 -8.778 1.00 0.00 6743 ALA A CA 4
ATOM 3945 C C . ALA A 1 16 ? -9.997 -22.311 -8.747 1.00 0.00 6743 ALA A C 4
ATOM 3946 O O . ALA A 1 16 ? -9.801 -23.377 -8.152 1.00 0.00 6743 ALA A O 4
ATOM 3953 N N . ARG A 1 17 ? -11.127 -22.072 -9.425 1.00 0.00 6744 ARG A N 4
ATOM 3954 C CA . ARG A 1 17 ? -12.216 -23.055 -9.593 1.00 0.00 6744 ARG A CA 4
ATOM 3955 C C . ARG A 1 17 ? -11.839 -24.194 -10.543 1.00 0.00 6744 ARG A C 4
ATOM 3956 O O . ARG A 1 17 ? -11.995 -25.363 -10.187 1.00 0.00 6744 ARG A O 4
ATOM 3977 N N . LEU A 1 18 ? -11.336 -23.866 -11.734 1.00 0.00 6745 LEU A N 4
ATOM 3978 C CA . LEU A 1 18 ? -11.052 -24.846 -12.784 1.00 0.00 6745 LEU A CA 4
ATOM 3979 C C . LEU A 1 18 ? -9.808 -25.696 -12.462 1.00 0.00 6745 LEU A C 4
ATOM 3980 O O . LEU A 1 18 ? -9.793 -26.891 -12.759 1.00 0.00 6745 LEU A O 4
ATOM 3996 N N . LEU A 1 19 ? -8.802 -25.124 -11.782 1.00 0.00 6746 LEU A N 4
ATOM 3997 C CA . LEU A 1 19 ? -7.609 -25.866 -11.348 1.00 0.00 6746 LEU A CA 4
ATOM 3998 C C . LEU A 1 19 ? -7.955 -26.943 -10.325 1.00 0.00 6746 LEU A C 4
ATOM 3999 O O . LEU A 1 19 ? -7.486 -28.074 -10.455 1.00 0.00 6746 LEU A O 4
ATOM 4015 N N . ALA A 1 20 ? -8.779 -26.616 -9.329 1.00 0.00 6747 ALA A N 4
ATOM 4016 C CA . ALA A 1 20 ? -9.138 -27.571 -8.288 1.00 0.00 6747 ALA A CA 4
ATOM 4017 C C . ALA A 1 20 ? -9.763 -28.851 -8.884 1.00 0.00 6747 ALA A C 4
ATOM 4018 O O . ALA A 1 20 ? -9.485 -29.952 -8.419 1.00 0.00 6747 ALA A O 4
ATOM 4025 N N . GLY A 1 21 ? -10.499 -28.723 -10.000 1.00 0.00 6748 GLY A N 4
ATOM 4026 C CA . GLY A 1 21 ? -11.077 -29.846 -10.751 1.00 0.00 6748 GLY A CA 4
ATOM 4027 C C . GLY A 1 21 ? -10.056 -30.720 -11.501 1.00 0.00 6748 GLY A C 4
ATOM 4028 O O . GLY A 1 21 ? -10.320 -31.905 -11.712 1.00 0.00 6748 GLY A O 4
ATOM 4032 N N . VAL A 1 22 ? -8.881 -30.179 -11.844 1.00 0.00 6749 VAL A N 4
ATOM 4033 C CA . VAL A 1 22 ? -7.759 -30.931 -12.443 1.00 0.00 6749 VAL A CA 4
ATOM 4034 C C . VAL A 1 22 ? -6.953 -31.664 -11.366 1.00 0.00 6749 VAL A C 4
ATOM 4035 O O . VAL A 1 22 ? -6.502 -32.790 -11.575 1.00 0.00 6749 VAL A O 4
ATOM 4048 N N . LEU A 1 23 ? -6.831 -31.052 -10.184 1.00 0.00 6750 LEU A N 4
ATOM 4049 C CA . LEU A 1 23 ? -6.192 -31.635 -8.994 1.00 0.00 6750 LEU A CA 4
ATOM 4050 C C . LEU A 1 23 ? -7.130 -32.575 -8.205 1.00 0.00 6750 LEU A C 4
ATOM 4051 O O . LEU A 1 23 ? -6.759 -33.063 -7.136 1.00 0.00 6750 LEU A O 4
ATOM 4067 N N . TYR A 1 24 ? -8.338 -32.829 -8.726 1.00 0.00 6751 TYR A N 4
ATOM 4068 C CA . TYR A 1 24 ? -9.382 -33.677 -8.132 1.00 0.00 6751 TYR A CA 4
ATOM 4069 C C . TYR A 1 24 ? -9.781 -33.269 -6.697 1.00 0.00 6751 TYR A C 4
ATOM 4070 O O . TYR A 1 24 ? -10.138 -34.104 -5.862 1.00 0.00 6751 TYR A O 4
ATOM 4088 N N . LEU A 1 25 ? -9.712 -31.967 -6.426 1.00 0.00 6752 LEU A N 4
ATOM 4089 C CA . LEU A 1 25 ? -9.969 -31.290 -5.153 1.00 0.00 6752 LEU A CA 4
ATOM 4090 C C . LEU A 1 25 ? -11.224 -30.395 -5.254 1.00 0.00 6752 LEU A C 4
ATOM 4091 O O . LEU A 1 25 ? -11.737 -30.131 -6.344 1.00 0.00 6752 LEU A O 4
ATOM 4107 N N . GLU A 1 26 ? -11.708 -29.882 -4.121 1.00 0.00 6753 GLU A N 4
ATOM 4108 C CA . GLU A 1 26 ? -12.722 -28.810 -4.085 1.00 0.00 6753 GLU A CA 4
ATOM 4109 C C . GLU A 1 26 ? -12.044 -27.430 -3.977 1.00 0.00 6753 GLU A C 4
ATOM 4110 O O . GLU A 1 26 ? -11.063 -27.301 -3.240 1.00 0.00 6753 GLU A O 4
ATOM 4122 N N . PRO A 1 27 ? -12.553 -26.372 -4.635 1.00 0.00 6754 PRO A N 4
ATOM 4123 C CA . PRO A 1 27 ? -11.975 -25.025 -4.550 1.00 0.00 6754 PRO A CA 4
ATOM 4124 C C . PRO A 1 27 ? -12.123 -24.379 -3.156 1.00 0.00 6754 PRO A C 4
ATOM 4125 O O . PRO A 1 27 ? -11.441 -23.400 -2.855 1.00 0.00 6754 PRO A O 4
ATOM 4136 N N . ASP A 1 28 ? -12.955 -24.951 -2.278 1.00 0.00 6755 ASP A N 4
ATOM 4137 C CA . ASP A 1 28 ? -13.031 -24.614 -0.847 1.00 0.00 6755 ASP A CA 4
ATOM 4138 C C . ASP A 1 28 ? -11.755 -25.010 -0.067 1.00 0.00 6755 ASP A C 4
ATOM 4139 O O . ASP A 1 28 ? -11.406 -24.359 0.921 1.00 0.00 6755 ASP A O 4
ATOM 4148 N N . ARG A 1 29 ? -11.044 -26.060 -0.514 1.00 0.00 6756 ARG A N 4
ATOM 4149 C CA . ARG A 1 29 ? -9.813 -26.577 0.113 1.00 0.00 6756 ARG A CA 4
ATOM 4150 C C . ARG A 1 29 ? -8.546 -25.867 -0.393 1.00 0.00 6756 ARG A C 4
ATOM 4151 O O . ARG A 1 29 ? -7.552 -25.791 0.334 1.00 0.00 6756 ARG A O 4
ATOM 4172 N N . LEU A 1 30 ? -8.594 -25.348 -1.623 1.00 0.00 6757 LEU A N 4
ATOM 4173 C CA . LEU A 1 30 ? -7.542 -24.551 -2.259 1.00 0.00 6757 LEU A CA 4
ATOM 4174 C C . LEU A 1 30 ? -7.531 -23.098 -1.733 1.00 0.00 6757 LEU A C 4
ATOM 4175 O O . LEU A 1 30 ? -8.574 -22.523 -1.417 1.00 0.00 6757 LEU A O 4
ATOM 4191 N N . ASP A 1 31 ? -6.347 -22.481 -1.692 1.00 0.00 6758 ASP A N 4
ATOM 4192 C CA . ASP A 1 31 ? -6.134 -21.043 -1.484 1.00 0.00 6758 ASP A CA 4
ATOM 4193 C C . ASP A 1 31 ? -5.329 -20.437 -2.657 1.00 0.00 6758 ASP A C 4
ATOM 4194 O O . ASP A 1 31 ? -4.320 -21.028 -3.058 1.00 0.00 6758 ASP A O 4
ATOM 4203 N N . PRO A 1 32 ? -5.725 -19.276 -3.216 1.00 0.00 6759 PRO A N 4
ATOM 4204 C CA . PRO A 1 32 ? -5.101 -18.726 -4.430 1.00 0.00 6759 PRO A CA 4
ATOM 4205 C C . PRO A 1 32 ? -3.714 -18.095 -4.189 1.00 0.00 6759 PRO A C 4
ATOM 4206 O O . PRO A 1 32 ? -2.941 -17.915 -5.125 1.00 0.00 6759 PRO A O 4
ATOM 4217 N N . GLU A 1 33 ? -3.386 -17.766 -2.938 1.00 0.00 6760 GLU A N 4
ATOM 4218 C CA . GLU A 1 33 ? -2.090 -17.194 -2.538 1.00 0.00 6760 GLU A CA 4
ATOM 4219 C C . GLU A 1 33 ? -1.013 -18.264 -2.251 1.00 0.00 6760 GLU A C 4
ATOM 4220 O O . GLU A 1 33 ? 0.169 -17.942 -2.121 1.00 0.00 6760 GLU A O 4
ATOM 4232 N N . GLU A 1 34 ? -1.400 -19.541 -2.186 1.00 0.00 6761 GLU A N 4
ATOM 4233 C CA . GLU A 1 34 ? -0.502 -20.684 -1.981 1.00 0.00 6761 GLU A CA 4
ATOM 4234 C C . GLU A 1 34 ? 0.028 -21.245 -3.307 1.00 0.00 6761 GLU A C 4
ATOM 4235 O O . GLU A 1 34 ? -0.586 -21.093 -4.370 1.00 0.00 6761 GLU A O 4
ATOM 4247 N N . THR A 1 35 ? 1.203 -21.878 -3.265 1.00 0.00 6762 THR A N 4
ATOM 4248 C CA . THR A 1 35 ? 1.925 -22.332 -4.463 1.00 0.00 6762 THR A CA 4
ATOM 4249 C C . THR A 1 35 ? 1.294 -23.553 -5.127 1.00 0.00 6762 THR A C 4
ATOM 4250 O O . THR A 1 35 ? 0.676 -24.397 -4.476 1.00 0.00 6762 THR A O 4
ATOM 4261 N N . PHE A 1 36 ? 1.525 -23.715 -6.433 1.00 0.00 6763 PHE A N 4
ATOM 4262 C CA . PHE A 1 36 ? 1.165 -24.919 -7.186 1.00 0.00 6763 PHE A CA 4
ATOM 4263 C C . PHE A 1 36 ? 1.745 -26.199 -6.546 1.00 0.00 6763 PHE A C 4
ATOM 4264 O O . PHE A 1 36 ? 1.084 -27.242 -6.527 1.00 0.00 6763 PHE A O 4
ATOM 4281 N N . LEU A 1 37 ? 2.933 -26.118 -5.938 1.00 0.00 6764 LEU A N 4
ATOM 4282 C CA . LEU A 1 37 ? 3.596 -27.230 -5.256 1.00 0.00 6764 LEU A CA 4
ATOM 4283 C C . LEU A 1 37 ? 2.818 -27.722 -4.023 1.00 0.00 6764 LEU A C 4
ATOM 4284 O O . LEU A 1 37 ? 2.656 -28.933 -3.851 1.00 0.00 6764 LEU A O 4
ATOM 4300 N N . THR A 1 38 ? 2.289 -26.818 -3.184 1.00 0.00 6765 THR A N 4
ATOM 4301 C CA . THR A 1 38 ? 1.504 -27.187 -1.990 1.00 0.00 6765 THR A CA 4
ATOM 4302 C C . THR A 1 38 ? 0.020 -27.465 -2.300 1.00 0.00 6765 THR A C 4
ATOM 4303 O O . THR A 1 38 ? -0.641 -28.204 -1.563 1.00 0.00 6765 THR A O 4
ATOM 4314 N N . LEU A 1 39 ? -0.497 -26.948 -3.421 1.00 0.00 6766 LEU A N 4
ATOM 4315 C CA . LEU A 1 39 ? -1.817 -27.292 -3.989 1.00 0.00 6766 LEU A CA 4
ATOM 4316 C C . LEU A 1 39 ? -1.855 -28.721 -4.567 1.00 0.00 6766 LEU A C 4
ATOM 4317 O O . LEU A 1 39 ? -2.930 -29.320 -4.642 1.00 0.00 6766 LEU A O 4
ATOM 4333 N N . GLY A 1 40 ? -0.699 -29.288 -4.945 1.00 0.00 6767 GLY A N 4
ATOM 4334 C CA . GLY A 1 40 ? -0.551 -30.675 -5.417 1.00 0.00 6767 GLY A CA 4
ATOM 4335 C C . GLY A 1 40 ? -0.364 -30.830 -6.934 1.00 0.00 6767 GLY A C 4
ATOM 4336 O O . GLY A 1 40 ? -0.647 -31.897 -7.483 1.00 0.00 6767 GLY A O 4
ATOM 4340 N N . VAL A 1 41 ? 0.091 -29.780 -7.621 1.00 0.00 6768 VAL A N 4
ATOM 4341 C CA . VAL A 1 41 ? 0.423 -29.797 -9.056 1.00 0.00 6768 VAL A CA 4
ATOM 4342 C C . VAL A 1 41 ? 1.739 -30.552 -9.300 1.00 0.00 6768 VAL A C 4
ATOM 4343 O O . VAL A 1 41 ? 2.758 -30.292 -8.656 1.00 0.00 6768 VAL A O 4
ATOM 4356 N N . ASP A 1 42 ? 1.732 -31.426 -10.304 1.00 0.00 6769 ASP A N 4
ATOM 4357 C CA . ASP A 1 42 ? 2.910 -31.912 -11.040 1.00 0.00 6769 ASP A CA 4
ATOM 4358 C C . ASP A 1 42 ? 2.759 -31.574 -12.532 1.00 0.00 6769 ASP A C 4
ATOM 4359 O O . ASP A 1 42 ? 1.691 -31.136 -12.969 1.00 0.00 6769 ASP A O 4
ATOM 4368 N N . SER A 1 43 ? 3.814 -31.763 -13.330 1.00 0.00 6770 SER A N 4
ATOM 4369 C CA . SER A 1 43 ? 3.878 -31.315 -14.738 1.00 0.00 6770 SER A CA 4
ATOM 4370 C C . SER A 1 43 ? 2.707 -31.790 -15.616 1.00 0.00 6770 SER A C 4
ATOM 4371 O O . SER A 1 43 ? 2.189 -31.015 -16.418 1.00 0.00 6770 SER A O 4
ATOM 4379 N N . ILE A 1 44 ? 2.218 -33.022 -15.425 1.00 0.00 6771 ILE A N 4
ATOM 4380 C CA . ILE A 1 44 ? 1.062 -33.575 -16.154 1.00 0.00 6771 ILE A CA 4
ATOM 4381 C C . ILE A 1 44 ? -0.224 -32.817 -15.791 1.00 0.00 6771 ILE A C 4
ATOM 4382 O O . ILE A 1 44 ? -0.993 -32.431 -16.674 1.00 0.00 6771 ILE A O 4
ATOM 4398 N N . LEU A 1 45 ? -0.444 -32.541 -14.499 1.00 0.00 6772 LEU A N 4
ATOM 4399 C CA . LEU A 1 45 ? -1.605 -31.788 -14.016 1.00 0.00 6772 LEU A CA 4
ATOM 4400 C C . LEU A 1 45 ? -1.525 -30.308 -14.438 1.00 0.00 6772 LEU A C 4
ATOM 4401 O O . LEU A 1 45 ? -2.547 -29.707 -14.769 1.00 0.00 6772 LEU A O 4
ATOM 4417 N N . GLY A 1 46 ? -0.315 -29.749 -14.526 1.00 0.00 6773 GLY A N 4
ATOM 4418 C CA . GLY A 1 46 ? -0.047 -28.446 -15.138 1.00 0.00 6773 GLY A CA 4
ATOM 4419 C C . GLY A 1 46 ? -0.525 -28.395 -16.596 1.00 0.00 6773 GLY A C 4
ATOM 4420 O O . GLY A 1 46 ? -1.379 -27.581 -16.929 1.00 0.00 6773 GLY A O 4
ATOM 4424 N N . VAL A 1 47 ? -0.034 -29.292 -17.460 1.00 0.00 6774 VAL A N 4
ATOM 4425 C CA . VAL A 1 47 ? -0.436 -29.362 -18.884 1.00 0.00 6774 VAL A CA 4
ATOM 4426 C C . VAL A 1 47 ? -1.954 -29.526 -19.056 1.00 0.00 6774 VAL A C 4
ATOM 4427 O O . VAL A 1 47 ? -2.563 -28.844 -19.880 1.00 0.00 6774 VAL A O 4
ATOM 4440 N N . GLU A 1 48 ? -2.593 -30.373 -18.247 1.00 0.00 6775 GLU A N 4
ATOM 4441 C CA . GLU A 1 48 ? -4.052 -30.578 -18.257 1.00 0.00 6775 GLU A CA 4
ATOM 4442 C C . GLU A 1 48 ? -4.849 -29.318 -17.882 1.00 0.00 6775 GLU A C 4
ATOM 4443 O O . GLU A 1 48 ? -5.838 -28.982 -18.542 1.00 0.00 6775 GLU A O 4
ATOM 4455 N N . PHE A 1 49 ? -4.413 -28.584 -16.851 1.00 0.00 6776 PHE A N 4
ATOM 4456 C CA . PHE A 1 49 ? -5.013 -27.312 -16.453 1.00 0.00 6776 PHE A CA 4
ATOM 4457 C C . PHE A 1 49 ? -4.819 -26.243 -17.537 1.00 0.00 6776 PHE A C 4
ATOM 4458 O O . PHE A 1 49 ? -5.764 -25.532 -17.875 1.00 0.00 6776 PHE A O 4
ATOM 4475 N N . VAL A 1 50 ? -3.644 -26.182 -18.156 1.00 0.00 6777 VAL A N 4
ATOM 4476 C CA . VAL A 1 50 ? -3.320 -25.206 -19.208 1.00 0.00 6777 VAL A CA 4
ATOM 4477 C C . VAL A 1 50 ? -4.123 -25.469 -20.485 1.00 0.00 6777 VAL A C 4
ATOM 4478 O O . VAL A 1 50 ? -4.593 -24.525 -21.126 1.00 0.00 6777 VAL A O 4
ATOM 4491 N N . ALA A 1 51 ? -4.367 -26.736 -20.831 1.00 0.00 6778 ALA A N 4
ATOM 4492 C CA . ALA A 1 51 ? -5.272 -27.102 -21.926 1.00 0.00 6778 ALA A CA 4
ATOM 4493 C C . ALA A 1 51 ? -6.729 -26.647 -21.668 1.00 0.00 6778 ALA A C 4
ATOM 4494 O O . ALA A 1 51 ? -7.401 -26.184 -22.592 1.00 0.00 6778 ALA A O 4
ATOM 4501 N N . ALA A 1 52 ? -7.204 -26.708 -20.413 1.00 0.00 6779 ALA A N 4
ATOM 4502 C CA . ALA A 1 52 ? -8.536 -26.226 -20.027 1.00 0.00 6779 ALA A CA 4
ATOM 4503 C C . ALA A 1 52 ? -8.612 -24.685 -19.993 1.00 0.00 6779 ALA A C 4
ATOM 4504 O O . ALA A 1 52 ? -9.610 -24.098 -20.417 1.00 0.00 6779 ALA A O 4
ATOM 4511 N N . VAL A 1 53 ? -7.537 -24.014 -19.569 1.00 0.00 6780 VAL A N 4
ATOM 4512 C CA . VAL A 1 53 ? -7.413 -22.545 -19.583 1.00 0.00 6780 VAL A CA 4
ATOM 4513 C C . VAL A 1 53 ? -7.481 -21.993 -21.005 1.00 0.00 6780 VAL A C 4
ATOM 4514 O O . VAL A 1 53 ? -8.220 -21.040 -21.238 1.00 0.00 6780 VAL A O 4
ATOM 4527 N N . ASN A 1 54 ? -6.785 -22.601 -21.972 1.00 0.00 6781 ASN A N 4
ATOM 4528 C CA . ASN A 1 54 ? -6.811 -22.148 -23.370 1.00 0.00 6781 ASN A CA 4
ATOM 4529 C C . ASN A 1 54 ? -8.180 -22.341 -24.056 1.00 0.00 6781 ASN A C 4
ATOM 4530 O O . ASN A 1 54 ? -8.446 -21.687 -25.069 1.00 0.00 6781 ASN A O 4
ATOM 4541 N N . ALA A 1 55 ? -9.073 -23.168 -23.502 1.00 0.00 6782 ALA A N 4
ATOM 4542 C CA . ALA A 1 55 ? -10.474 -23.273 -23.931 1.00 0.00 6782 ALA A CA 4
ATOM 4543 C C . ALA A 1 55 ? -11.373 -22.192 -23.290 1.00 0.00 6782 ALA A C 4
ATOM 4544 O O . ALA A 1 55 ? -12.367 -21.771 -23.896 1.00 0.00 6782 ALA A O 4
ATOM 4551 N N . ALA A 1 56 ? -11.028 -21.711 -22.085 1.00 0.00 6783 ALA A N 4
ATOM 4552 C CA . ALA A 1 56 ? -11.770 -20.675 -21.347 1.00 0.00 6783 ALA A CA 4
ATOM 4553 C C . ALA A 1 56 ? -11.316 -19.232 -21.685 1.00 0.00 6783 ALA A C 4
ATOM 4554 O O . ALA A 1 56 ? -12.123 -18.299 -21.622 1.00 0.00 6783 ALA A O 4
ATOM 4561 N N . TYR A 1 57 ? -10.043 -19.053 -22.059 1.00 0.00 6784 TYR A N 4
ATOM 4562 C CA . TYR A 1 57 ? -9.376 -17.780 -22.333 1.00 0.00 6784 TYR A CA 4
ATOM 4563 C C . TYR A 1 57 ? -8.438 -17.938 -23.552 1.00 0.00 6784 TYR A C 4
ATOM 4564 O O . TYR A 1 57 ? -7.535 -18.778 -23.514 1.00 0.00 6784 TYR A O 4
ATOM 4582 N N . PRO A 1 58 ? -8.606 -17.146 -24.628 1.00 0.00 6785 PRO A N 4
ATOM 4583 C CA . PRO A 1 58 ? -7.862 -17.283 -25.888 1.00 0.00 6785 PRO A CA 4
ATOM 4584 C C . PRO A 1 58 ? -6.444 -16.660 -25.840 1.00 0.00 6785 PRO A C 4
ATOM 4585 O O . PRO A 1 58 ? -6.034 -15.920 -26.739 1.00 0.00 6785 PRO A O 4
ATOM 4596 N N . VAL A 1 59 ? -5.680 -16.947 -24.778 1.00 0.00 6786 VAL A N 4
ATOM 4597 C CA . VAL A 1 59 ? -4.331 -16.402 -24.529 1.00 0.00 6786 VAL A CA 4
ATOM 4598 C C . VAL A 1 59 ? -3.224 -17.088 -25.337 1.00 0.00 6786 VAL A C 4
ATOM 4599 O O . VAL A 1 59 ? -2.204 -16.467 -25.640 1.00 0.00 6786 VAL A O 4
ATOM 4612 N N . GLY A 1 60 ? -3.407 -18.365 -25.686 1.00 0.00 6787 GLY A N 4
ATOM 4613 C CA . GLY A 1 60 ? -2.393 -19.192 -26.356 1.00 0.00 6787 GLY A CA 4
ATOM 4614 C C . GLY A 1 60 ? -1.210 -19.542 -25.442 1.00 0.00 6787 GLY A C 4
ATOM 4615 O O . GLY A 1 60 ? -0.076 -19.641 -25.921 1.00 0.00 6787 GLY A O 4
ATOM 4619 N N . VAL A 1 61 ? -1.441 -19.664 -24.130 1.00 0.00 6788 VAL A N 4
ATOM 4620 C CA . VAL A 1 61 ? -0.388 -19.827 -23.114 1.00 0.00 6788 VAL A CA 4
ATOM 4621 C C . VAL A 1 61 ? 0.144 -21.259 -23.068 1.00 0.00 6788 VAL A C 4
ATOM 4622 O O . VAL A 1 61 ? -0.631 -22.219 -23.086 1.00 0.00 6788 VAL A O 4
ATOM 4635 N N . LYS A 1 62 ? 1.475 -21.395 -23.009 1.00 0.00 6789 LYS A N 4
ATOM 4636 C CA . LYS A 1 62 ? 2.201 -22.678 -22.937 1.00 0.00 6789 LYS A CA 4
ATOM 4637 C C . LYS A 1 62 ? 2.342 -23.174 -21.496 1.00 0.00 6789 LYS A C 4
ATOM 4638 O O . LYS A 1 62 ? 2.287 -22.393 -20.545 1.00 0.00 6789 LYS A O 4
ATOM 4657 N N . ALA A 1 63 ? 2.591 -24.475 -21.327 1.00 0.00 6790 ALA A N 4
ATOM 4658 C CA . ALA A 1 63 ? 2.762 -25.112 -20.017 1.00 0.00 6790 ALA A CA 4
ATOM 4659 C C . ALA A 1 63 ? 4.012 -24.640 -19.239 1.00 0.00 6790 ALA A C 4
ATOM 4660 O O . ALA A 1 63 ? 4.123 -24.885 -18.035 1.00 0.00 6790 ALA A O 4
ATOM 4667 N N . THR A 1 64 ? 4.922 -23.892 -19.870 1.00 0.00 6791 THR A N 4
ATOM 4668 C CA . THR A 1 64 ? 6.025 -23.179 -19.200 1.00 0.00 6791 THR A CA 4
ATOM 4669 C C . THR A 1 64 ? 5.546 -22.102 -18.219 1.00 0.00 6791 THR A C 4
ATOM 4670 O O . THR A 1 64 ? 6.259 -21.801 -17.264 1.00 0.00 6791 THR A O 4
ATOM 4681 N N . ALA A 1 65 ? 4.329 -21.563 -18.366 1.00 0.00 6792 ALA A N 4
ATOM 4682 C CA . ALA A 1 65 ? 3.763 -20.601 -17.416 1.00 0.00 6792 ALA A CA 4
ATOM 4683 C C . ALA A 1 65 ? 3.501 -21.219 -16.022 1.00 0.00 6792 ALA A C 4
ATOM 4684 O O . ALA A 1 65 ? 3.563 -20.508 -15.020 1.00 0.00 6792 ALA A O 4
ATOM 4691 N N . LEU A 1 66 ? 3.284 -22.542 -15.934 1.00 0.00 6793 LEU A N 4
ATOM 4692 C CA . LEU A 1 66 ? 3.124 -23.286 -14.670 1.00 0.00 6793 LEU A CA 4
ATOM 4693 C C . LEU A 1 66 ? 4.466 -23.556 -13.954 1.00 0.00 6793 LEU A C 4
ATOM 4694 O O . LEU A 1 66 ? 4.485 -23.902 -12.772 1.00 0.00 6793 LEU A O 4
ATOM 4710 N N . TYR A 1 67 ? 5.582 -23.376 -14.666 1.00 0.00 6794 TYR A N 4
ATOM 4711 C CA . TYR A 1 67 ? 6.945 -23.359 -14.125 1.00 0.00 6794 TYR A CA 4
ATOM 4712 C C . TYR A 1 67 ? 7.402 -21.921 -13.788 1.00 0.00 6794 TYR A C 4
ATOM 4713 O O . TYR A 1 67 ? 8.058 -21.694 -12.769 1.00 0.00 6794 TYR A O 4
ATOM 4731 N N . ASP A 1 68 ? 7.023 -20.936 -14.612 1.00 0.00 6795 ASP A N 4
ATOM 4732 C CA . ASP A 1 68 ? 7.434 -19.532 -14.463 1.00 0.00 6795 ASP A CA 4
ATOM 4733 C C . ASP A 1 68 ? 6.650 -18.770 -13.370 1.00 0.00 6795 ASP A C 4
ATOM 4734 O O . ASP A 1 68 ? 7.239 -17.947 -12.664 1.00 0.00 6795 ASP A O 4
ATOM 4743 N N . HIS A 1 69 ? 5.357 -19.060 -13.184 1.00 0.00 6796 HIS A N 4
ATOM 4744 C CA . HIS A 1 69 ? 4.526 -18.531 -12.102 1.00 0.00 6796 HIS A CA 4
ATOM 4745 C C . HIS A 1 69 ? 4.443 -19.544 -10.938 1.00 0.00 6796 HIS A C 4
ATOM 4746 O O . HIS A 1 69 ? 4.185 -20.724 -11.182 1.00 0.00 6796 HIS A O 4
ATOM 4760 N N . PRO A 1 70 ? 4.633 -19.113 -9.676 1.00 0.00 6797 PRO A N 4
ATOM 4761 C CA . PRO A 1 70 ? 4.566 -19.985 -8.500 1.00 0.00 6797 PRO A CA 4
ATOM 4762 C C . PRO A 1 70 ? 3.141 -20.286 -8.016 1.00 0.00 6797 PRO A C 4
ATOM 4763 O O . PRO A 1 70 ? 2.928 -21.323 -7.386 1.00 0.00 6797 PRO A O 4
ATOM 4774 N N . THR A 1 71 ? 2.171 -19.405 -8.275 1.00 0.00 6798 THR A N 4
ATOM 4775 C CA . THR A 1 71 ? 0.806 -19.443 -7.714 1.00 0.00 6798 THR A CA 4
ATOM 4776 C C . THR A 1 71 ? -0.261 -19.276 -8.809 1.00 0.00 6798 THR A C 4
ATOM 4777 O O . THR A 1 71 ? 0.013 -18.657 -9.846 1.00 0.00 6798 THR A O 4
ATOM 4788 N N . PRO A 1 72 ? -1.506 -19.742 -8.582 1.00 0.00 6799 PRO A N 4
ATOM 4789 C CA . PRO A 1 72 ? -2.630 -19.467 -9.481 1.00 0.00 6799 PRO A CA 4
ATOM 4790 C C . PRO A 1 72 ? -2.934 -17.961 -9.582 1.00 0.00 6799 PRO A C 4
ATOM 4791 O O . PRO A 1 72 ? -3.344 -17.499 -10.647 1.00 0.00 6799 PRO A O 4
ATOM 4802 N N . ALA A 1 73 ? -2.678 -17.170 -8.531 1.00 0.00 6800 ALA A N 4
ATOM 4803 C CA . ALA A 1 73 ? -2.836 -15.713 -8.556 1.00 0.00 6800 ALA A CA 4
ATOM 4804 C C . ALA A 1 73 ? -1.786 -14.992 -9.428 1.00 0.00 6800 ALA A C 4
ATOM 4805 O O . ALA A 1 73 ? -2.103 -13.994 -10.083 1.00 0.00 6800 ALA A O 4
ATOM 4812 N N . ALA A 1 74 ? -0.540 -15.480 -9.481 1.00 0.00 6801 ALA A N 4
ATOM 4813 C CA . ALA A 1 74 ? 0.482 -14.979 -10.403 1.00 0.00 6801 ALA A CA 4
ATOM 4814 C C . ALA A 1 74 ? 0.168 -15.367 -11.862 1.00 0.00 6801 ALA A C 4
ATOM 4815 O O . ALA A 1 74 ? 0.206 -14.517 -12.758 1.00 0.00 6801 ALA A O 4
ATOM 4822 N N . PHE A 1 75 ? -0.245 -16.620 -12.089 1.00 0.00 6802 PHE A N 4
ATOM 4823 C CA . PHE A 1 75 ? -0.644 -17.112 -13.410 1.00 0.00 6802 PHE A CA 4
ATOM 4824 C C . PHE A 1 75 ? -1.897 -16.401 -13.966 1.00 0.00 6802 PHE A C 4
ATOM 4825 O O . PHE A 1 75 ? -1.932 -16.029 -15.141 1.00 0.00 6802 PHE A O 4
ATOM 4842 N N . ALA A 1 76 ? -2.899 -16.133 -13.122 1.00 0.00 6803 ALA A N 4
ATOM 4843 C CA . ALA A 1 76 ? -4.107 -15.390 -13.501 1.00 0.00 6803 ALA A CA 4
ATOM 4844 C C . ALA A 1 76 ? -3.822 -13.932 -13.900 1.00 0.00 6803 ALA A C 4
ATOM 4845 O O . ALA A 1 76 ? -4.497 -13.397 -14.783 1.00 0.00 6803 ALA A O 4
ATOM 4852 N N . ARG A 1 77 ? -2.792 -13.299 -13.320 1.00 0.00 6804 ARG A N 4
ATOM 4853 C CA . ARG A 1 77 ? -2.337 -11.948 -13.711 1.00 0.00 6804 ARG A CA 4
ATOM 4854 C C . ARG A 1 77 ? -1.702 -11.922 -15.104 1.00 0.00 6804 ARG A C 4
ATOM 4855 O O . ARG A 1 77 ? -1.954 -10.979 -15.851 1.00 0.00 6804 ARG A O 4
ATOM 4876 N N . HIS A 1 78 ? -0.981 -12.972 -15.516 1.00 0.00 6805 HIS A N 4
ATOM 4877 C CA . HIS A 1 78 ? -0.519 -13.125 -16.905 1.00 0.00 6805 HIS A CA 4
ATOM 4878 C C . HIS A 1 78 ? -1.710 -13.174 -17.889 1.00 0.00 6805 HIS A C 4
ATOM 4879 O O . HIS A 1 78 ? -1.750 -12.397 -18.847 1.00 0.00 6805 HIS A O 4
ATOM 4893 N N . ILE A 1 79 ? -2.707 -14.029 -17.627 1.00 0.00 6806 ILE A N 4
ATOM 4894 C CA . ILE A 1 79 ? -3.947 -14.085 -18.431 1.00 0.00 6806 ILE A CA 4
ATOM 4895 C C . ILE A 1 79 ? -4.650 -12.717 -18.474 1.00 0.00 6806 ILE A C 4
ATOM 4896 O O . ILE A 1 79 ? -5.012 -12.244 -19.553 1.00 0.00 6806 ILE A O 4
ATOM 4912 N N . ALA A 1 80 ? -4.811 -12.057 -17.325 1.00 0.00 6807 ALA A N 4
ATOM 4913 C CA . ALA A 1 80 ? -5.499 -10.768 -17.244 1.00 0.00 6807 ALA A CA 4
ATOM 4914 C C . ALA A 1 80 ? -4.761 -9.633 -17.974 1.00 0.00 6807 ALA A C 4
ATOM 4915 O O . ALA A 1 80 ? -5.402 -8.784 -18.594 1.00 0.00 6807 ALA A O 4
ATOM 4922 N N . GLU A 1 81 ? -3.424 -9.638 -17.994 1.00 0.00 6808 GLU A N 4
ATOM 4923 C CA . GLU A 1 81 ? -2.619 -8.708 -18.800 1.00 0.00 6808 GLU A CA 4
ATOM 4924 C C . GLU A 1 81 ? -2.682 -9.034 -20.309 1.00 0.00 6808 GLU A C 4
ATOM 4925 O O . GLU A 1 81 ? -2.646 -8.129 -21.144 1.00 0.00 6808 GLU A O 4
ATOM 4937 N N . SER A 1 82 ? -2.826 -10.318 -20.673 1.00 0.00 6809 SER A N 4
ATOM 4938 C CA . SER A 1 82 ? -2.989 -10.769 -22.066 1.00 0.00 6809 SER A CA 4
ATOM 4939 C C . SER A 1 82 ? -4.356 -10.378 -22.656 1.00 0.00 6809 SER A C 4
ATOM 4940 O O . SER A 1 82 ? -4.441 -9.998 -23.826 1.00 0.00 6809 SER A O 4
ATOM 4948 N N . LEU A 1 83 ? -5.421 -10.416 -21.844 1.00 0.00 6810 LEU A N 4
ATOM 4949 C CA . LEU A 1 83 ? -6.760 -9.919 -22.198 1.00 0.00 6810 LEU A CA 4
ATOM 4950 C C . LEU A 1 83 ? -6.904 -8.388 -22.024 1.00 0.00 6810 LEU A C 4
ATOM 4951 O O . LEU A 1 83 ? -7.787 -7.780 -22.630 1.00 0.00 6810 LEU A O 4
ATOM 4967 N N . GLY A 1 84 ? -6.045 -7.764 -21.211 1.00 0.00 6811 GLY A N 4
ATOM 4968 C CA . GLY A 1 84 ? -6.090 -6.339 -20.853 1.00 0.00 6811 GLY A CA 4
ATOM 4969 C C . GLY A 1 84 ? -7.153 -5.964 -19.806 1.00 0.00 6811 GLY A C 4
ATOM 4970 O O . GLY A 1 84 ? -7.429 -4.775 -19.624 1.00 0.00 6811 GLY A O 4
ATOM 4974 N N . ALA A 1 85 ? -7.736 -6.962 -19.124 1.00 0.00 6812 ALA A N 4
ATOM 4975 C CA . ALA A 1 85 ? -8.790 -6.861 -18.105 1.00 0.00 6812 ALA A CA 4
ATOM 4976 C C . ALA A 1 85 ? -9.937 -5.877 -18.469 1.00 0.00 6812 ALA A C 4
ATOM 4977 O O . ALA A 1 85 ? -10.592 -6.097 -19.516 1.00 0.00 6812 ALA A O 4
ATOM 4985 N N . GLY A 1 1 ? -11.529 -2.356 3.486 1.00 0.00 -4 GLY A N 5
ATOM 4986 C CA . GLY A 1 1 ? -10.638 -2.890 2.434 1.00 0.00 -4 GLY A CA 5
ATOM 4987 C C . GLY A 1 1 ? -10.115 -1.786 1.507 1.00 0.00 -4 GLY A C 5
ATOM 4988 O O . GLY A 1 1 ? -10.622 -0.658 1.525 1.00 0.00 -4 GLY A O 5
ATOM 4994 N N . PRO A 1 2 ? -9.095 -2.091 0.679 1.00 0.00 -3 PRO A N 5
ATOM 4995 C CA . PRO A 1 2 ? -8.424 -1.106 -0.179 1.00 0.00 -3 PRO A CA 5
ATOM 4996 C C . PRO A 1 2 ? -9.230 -0.693 -1.426 1.00 0.00 -3 PRO A C 5
ATOM 4997 O O . PRO A 1 2 ? -8.958 0.362 -2.003 1.00 0.00 -3 PRO A O 5
ATOM 5008 N N . GLY A 1 3 ? -10.210 -1.498 -1.860 1.00 0.00 -2 GLY A N 5
ATOM 5009 C CA . GLY A 1 3 ? -11.027 -1.218 -3.059 1.00 0.00 -2 GLY A CA 5
ATOM 5010 C C . GLY A 1 3 ? -10.255 -1.321 -4.383 1.00 0.00 -2 GLY A C 5
ATOM 5011 O O . GLY A 1 3 ? -10.602 -0.650 -5.357 1.00 0.00 -2 GLY A O 5
ATOM 5015 N N . SER A 1 4 ? -9.181 -2.124 -4.420 1.00 0.00 -1 SER A N 5
ATOM 5016 C CA . SER A 1 4 ? -8.237 -2.270 -5.545 1.00 0.00 -1 SER A CA 5
ATOM 5017 C C . SER A 1 4 ? -8.587 -3.405 -6.519 1.00 0.00 -1 SER A C 5
ATOM 5018 O O . SER A 1 4 ? -7.819 -3.694 -7.445 1.00 0.00 -1 SER A O 5
ATOM 5026 N N . ALA A 1 5 ? -9.737 -4.054 -6.320 1.00 0.00 6732 ALA A N 5
ATOM 5027 C CA . ALA A 1 5 ? -10.199 -5.185 -7.124 1.00 0.00 6732 ALA A CA 5
ATOM 5028 C C . ALA A 1 5 ? -10.577 -4.785 -8.572 1.00 0.00 6732 ALA A C 5
ATOM 5029 O O . ALA A 1 5 ? -10.878 -3.620 -8.869 1.00 0.00 6732 ALA A O 5
ATOM 5036 N N . GLY A 1 6 ? -10.569 -5.771 -9.477 1.00 0.00 6733 GLY A N 5
ATOM 5037 C CA . GLY A 1 6 ? -10.877 -5.618 -10.907 1.00 0.00 6733 GLY A CA 5
ATOM 5038 C C . GLY A 1 6 ? -10.884 -6.964 -11.637 1.00 0.00 6733 GLY A C 5
ATOM 5039 O O . GLY A 1 6 ? -10.940 -8.020 -11.000 1.00 0.00 6733 GLY A O 5
ATOM 5043 N N . ARG A 1 7 ? -10.782 -6.953 -12.976 1.00 0.00 6734 ARG A N 5
ATOM 5044 C CA . ARG A 1 7 ? -10.841 -8.172 -13.812 1.00 0.00 6734 ARG A CA 5
ATOM 5045 C C . ARG A 1 7 ? -9.702 -9.168 -13.547 1.00 0.00 6734 ARG A C 5
ATOM 5046 O O . ARG A 1 7 ? -9.907 -10.363 -13.728 1.00 0.00 6734 ARG A O 5
ATOM 5067 N N . GLN A 1 8 ? -8.557 -8.714 -13.032 1.00 0.00 6735 GLN A N 5
ATOM 5068 C CA . GLN A 1 8 ? -7.484 -9.588 -12.524 1.00 0.00 6735 GLN A CA 5
ATOM 5069 C C . GLN A 1 8 ? -7.988 -10.571 -11.454 1.00 0.00 6735 GLN A C 5
ATOM 5070 O O . GLN A 1 8 ? -7.580 -11.731 -11.444 1.00 0.00 6735 GLN A O 5
ATOM 5084 N N . GLU A 1 9 ? -8.904 -10.134 -10.582 1.00 0.00 6736 GLU A N 5
ATOM 5085 C CA . GLU A 1 9 ? -9.500 -10.964 -9.530 1.00 0.00 6736 GLU A CA 5
ATOM 5086 C C . GLU A 1 9 ? -10.614 -11.875 -10.073 1.00 0.00 6736 GLU A C 5
ATOM 5087 O O . GLU A 1 9 ? -10.699 -13.040 -9.689 1.00 0.00 6736 GLU A O 5
ATOM 5099 N N . GLU A 1 10 ? -11.417 -11.384 -11.024 1.00 0.00 6737 GLU A N 5
ATOM 5100 C CA . GLU A 1 10 ? -12.496 -12.146 -11.681 1.00 0.00 6737 GLU A CA 5
ATOM 5101 C C . GLU A 1 10 ? -11.973 -13.297 -12.559 1.00 0.00 6737 GLU A C 5
ATOM 5102 O O . GLU A 1 10 ? -12.636 -14.327 -12.716 1.00 0.00 6737 GLU A O 5
ATOM 5114 N N . ILE A 1 11 ? -10.762 -13.139 -13.100 1.00 0.00 6738 ILE A N 5
ATOM 5115 C CA . ILE A 1 11 ? -10.023 -14.176 -13.832 1.00 0.00 6738 ILE A CA 5
ATOM 5116 C C . ILE A 1 11 ? -9.351 -15.155 -12.844 1.00 0.00 6738 ILE A C 5
ATOM 5117 O O . ILE A 1 11 ? -9.330 -16.365 -13.082 1.00 0.00 6738 ILE A O 5
ATOM 5133 N N . ALA A 1 12 ? -8.854 -14.673 -11.695 1.00 0.00 6739 ALA A N 5
ATOM 5134 C CA . ALA A 1 12 ? -8.159 -15.500 -10.700 1.00 0.00 6739 ALA A CA 5
ATOM 5135 C C . ALA A 1 12 ? -9.090 -16.458 -9.948 1.00 0.00 6739 ALA A C 5
ATOM 5136 O O . ALA A 1 12 ? -8.712 -17.602 -9.687 1.00 0.00 6739 ALA A O 5
ATOM 5143 N N . GLU A 1 13 ? -10.320 -16.031 -9.640 1.00 0.00 6740 GLU A N 5
ATOM 5144 C CA . GLU A 1 13 ? -11.318 -16.904 -9.007 1.00 0.00 6740 GLU A CA 5
ATOM 5145 C C . GLU A 1 13 ? -11.720 -18.083 -9.904 1.00 0.00 6740 GLU A C 5
ATOM 5146 O O . GLU A 1 13 ? -11.893 -19.209 -9.428 1.00 0.00 6740 GLU A O 5
ATOM 5158 N N . GLU A 1 14 ? -11.817 -17.855 -11.211 1.00 0.00 6741 GLU A N 5
ATOM 5159 C CA . GLU A 1 14 ? -12.221 -18.874 -12.188 1.00 0.00 6741 GLU A CA 5
ATOM 5160 C C . GLU A 1 14 ? -11.081 -19.856 -12.505 1.00 0.00 6741 GLU A C 5
ATOM 5161 O O . GLU A 1 14 ? -11.320 -21.062 -12.603 1.00 0.00 6741 GLU A O 5
ATOM 5173 N N . VAL A 1 15 ? -9.842 -19.360 -12.559 1.00 0.00 6742 VAL A N 5
ATOM 5174 C CA . VAL A 1 15 ? -8.620 -20.185 -12.560 1.00 0.00 6742 VAL A CA 5
ATOM 5175 C C . VAL A 1 15 ? -8.565 -21.081 -11.314 1.00 0.00 6742 VAL A C 5
ATOM 5176 O O . VAL A 1 15 ? -8.373 -22.289 -11.447 1.00 0.00 6742 VAL A O 5
ATOM 5189 N N . ALA A 1 16 ? -8.787 -20.527 -10.117 1.00 0.00 6743 ALA A N 5
ATOM 5190 C CA . ALA A 1 16 ? -8.783 -21.276 -8.862 1.00 0.00 6743 ALA A CA 5
ATOM 5191 C C . ALA A 1 16 ? -9.888 -22.351 -8.814 1.00 0.00 6743 ALA A C 5
ATOM 5192 O O . ALA A 1 16 ? -9.674 -23.434 -8.260 1.00 0.00 6743 ALA A O 5
ATOM 5199 N N . ARG A 1 17 ? -11.046 -22.095 -9.442 1.00 0.00 6744 ARG A N 5
ATOM 5200 C CA . ARG A 1 17 ? -12.143 -23.074 -9.565 1.00 0.00 6744 ARG A CA 5
ATOM 5201 C C . ARG A 1 17 ? -11.817 -24.194 -10.550 1.00 0.00 6744 ARG A C 5
ATOM 5202 O O . ARG A 1 17 ? -11.996 -25.365 -10.208 1.00 0.00 6744 ARG A O 5
ATOM 5223 N N . LEU A 1 18 ? -11.331 -23.862 -11.749 1.00 0.00 6745 LEU A N 5
ATOM 5224 C CA . LEU A 1 18 ? -11.062 -24.853 -12.799 1.00 0.00 6745 LEU A CA 5
ATOM 5225 C C . LEU A 1 18 ? -9.831 -25.718 -12.480 1.00 0.00 6745 LEU A C 5
ATOM 5226 O O . LEU A 1 18 ? -9.840 -26.920 -12.761 1.00 0.00 6745 LEU A O 5
ATOM 5242 N N . LEU A 1 19 ? -8.809 -25.160 -11.812 1.00 0.00 6746 LEU A N 5
ATOM 5243 C CA . LEU A 1 19 ? -7.633 -25.912 -11.358 1.00 0.00 6746 LEU A CA 5
ATOM 5244 C C . LEU A 1 19 ? -7.981 -26.974 -10.316 1.00 0.00 6746 LEU A C 5
ATOM 5245 O O . LEU A 1 19 ? -7.485 -28.093 -10.415 1.00 0.00 6746 LEU A O 5
ATOM 5261 N N . ALA A 1 20 ? -8.827 -26.652 -9.334 1.00 0.00 6747 ALA A N 5
ATOM 5262 C CA . ALA A 1 20 ? -9.146 -27.592 -8.264 1.00 0.00 6747 ALA A CA 5
ATOM 5263 C C . ALA A 1 20 ? -9.710 -28.916 -8.829 1.00 0.00 6747 ALA A C 5
ATOM 5264 O O . ALA A 1 20 ? -9.379 -29.994 -8.338 1.00 0.00 6747 ALA A O 5
ATOM 5271 N N . GLY A 1 21 ? -10.463 -28.846 -9.937 1.00 0.00 6748 GLY A N 5
ATOM 5272 C CA . GLY A 1 21 ? -10.997 -30.008 -10.653 1.00 0.00 6748 GLY A CA 5
ATOM 5273 C C . GLY A 1 21 ? -9.946 -30.842 -11.407 1.00 0.00 6748 GLY A C 5
ATOM 5274 O O . GLY A 1 21 ? -10.136 -32.049 -11.578 1.00 0.00 6748 GLY A O 5
ATOM 5278 N N . VAL A 1 22 ? -8.810 -30.248 -11.797 1.00 0.00 6749 VAL A N 5
ATOM 5279 C CA . VAL A 1 22 ? -7.659 -30.961 -12.392 1.00 0.00 6749 VAL A CA 5
ATOM 5280 C C . VAL A 1 22 ? -6.856 -31.679 -11.302 1.00 0.00 6749 VAL A C 5
ATOM 5281 O O . VAL A 1 22 ? -6.400 -32.803 -11.506 1.00 0.00 6749 VAL A O 5
ATOM 5294 N N . LEU A 1 23 ? -6.744 -31.065 -10.122 1.00 0.00 6750 LEU A N 5
ATOM 5295 C CA . LEU A 1 23 ? -6.081 -31.636 -8.938 1.00 0.00 6750 LEU A CA 5
ATOM 5296 C C . LEU A 1 23 ? -6.994 -32.583 -8.129 1.00 0.00 6750 LEU A C 5
ATOM 5297 O O . LEU A 1 23 ? -6.603 -33.061 -7.063 1.00 0.00 6750 LEU A O 5
ATOM 5313 N N . TYR A 1 24 ? -8.202 -32.866 -8.635 1.00 0.00 6751 TYR A N 5
ATOM 5314 C CA . TYR A 1 24 ? -9.230 -33.736 -8.033 1.00 0.00 6751 TYR A CA 5
ATOM 5315 C C . TYR A 1 24 ? -9.630 -33.328 -6.596 1.00 0.00 6751 TYR A C 5
ATOM 5316 O O . TYR A 1 24 ? -9.960 -34.171 -5.752 1.00 0.00 6751 TYR A O 5
ATOM 5334 N N . LEU A 1 25 ? -9.585 -32.021 -6.325 1.00 0.00 6752 LEU A N 5
ATOM 5335 C CA . LEU A 1 25 ? -9.871 -31.363 -5.052 1.00 0.00 6752 LEU A CA 5
ATOM 5336 C C . LEU A 1 25 ? -11.139 -30.489 -5.157 1.00 0.00 6752 LEU A C 5
ATOM 5337 O O . LEU A 1 25 ? -11.612 -30.178 -6.255 1.00 0.00 6752 LEU A O 5
ATOM 5353 N N . GLU A 1 26 ? -11.681 -30.045 -4.021 1.00 0.00 6753 GLU A N 5
ATOM 5354 C CA . GLU A 1 26 ? -12.731 -29.018 -3.985 1.00 0.00 6753 GLU A CA 5
ATOM 5355 C C . GLU A 1 26 ? -12.117 -27.601 -3.995 1.00 0.00 6753 GLU A C 5
ATOM 5356 O O . GLU A 1 26 ? -11.114 -27.380 -3.311 1.00 0.00 6753 GLU A O 5
ATOM 5368 N N . PRO A 1 27 ? -12.719 -26.611 -4.684 1.00 0.00 6754 PRO A N 5
ATOM 5369 C CA . PRO A 1 27 ? -12.205 -25.236 -4.714 1.00 0.00 6754 PRO A CA 5
ATOM 5370 C C . PRO A 1 27 ? -12.322 -24.510 -3.356 1.00 0.00 6754 PRO A C 5
ATOM 5371 O O . PRO A 1 27 ? -11.665 -23.492 -3.141 1.00 0.00 6754 PRO A O 5
ATOM 5382 N N . ASP A 1 28 ? -13.106 -25.047 -2.417 1.00 0.00 6755 ASP A N 5
ATOM 5383 C CA . ASP A 1 28 ? -13.164 -24.613 -1.016 1.00 0.00 6755 ASP A CA 5
ATOM 5384 C C . ASP A 1 28 ? -11.903 -24.997 -0.211 1.00 0.00 6755 ASP A C 5
ATOM 5385 O O . ASP A 1 28 ? -11.543 -24.305 0.743 1.00 0.00 6755 ASP A O 5
ATOM 5394 N N . ARG A 1 29 ? -11.219 -26.087 -0.588 1.00 0.00 6756 ARG A N 5
ATOM 5395 C CA . ARG A 1 29 ? -10.011 -26.608 0.083 1.00 0.00 6756 ARG A CA 5
ATOM 5396 C C . ARG A 1 29 ? -8.719 -25.994 -0.466 1.00 0.00 6756 ARG A C 5
ATOM 5397 O O . ARG A 1 29 ? -7.736 -25.886 0.269 1.00 0.00 6756 ARG A O 5
ATOM 5418 N N . LEU A 1 30 ? -8.716 -25.570 -1.734 1.00 0.00 6757 LEU A N 5
ATOM 5419 C CA . LEU A 1 30 ? -7.662 -24.766 -2.358 1.00 0.00 6757 LEU A CA 5
ATOM 5420 C C . LEU A 1 30 ? -7.691 -23.308 -1.849 1.00 0.00 6757 LEU A C 5
ATOM 5421 O O . LEU A 1 30 ? -8.759 -22.756 -1.562 1.00 0.00 6757 LEU A O 5
ATOM 5437 N N . ASP A 1 31 ? -6.522 -22.664 -1.796 1.00 0.00 6758 ASP A N 5
ATOM 5438 C CA . ASP A 1 31 ? -6.348 -21.221 -1.577 1.00 0.00 6758 ASP A CA 5
ATOM 5439 C C . ASP A 1 31 ? -5.565 -20.576 -2.743 1.00 0.00 6758 ASP A C 5
ATOM 5440 O O . ASP A 1 31 ? -4.534 -21.114 -3.152 1.00 0.00 6758 ASP A O 5
ATOM 5449 N N . PRO A 1 32 ? -5.998 -19.416 -3.285 1.00 0.00 6759 PRO A N 5
ATOM 5450 C CA . PRO A 1 32 ? -5.376 -18.804 -4.467 1.00 0.00 6759 PRO A CA 5
ATOM 5451 C C . PRO A 1 32 ? -4.020 -18.124 -4.188 1.00 0.00 6759 PRO A C 5
ATOM 5452 O O . PRO A 1 32 ? -3.248 -17.868 -5.109 1.00 0.00 6759 PRO A O 5
ATOM 5463 N N . GLU A 1 33 ? -3.726 -17.832 -2.920 1.00 0.00 6760 GLU A N 5
ATOM 5464 C CA . GLU A 1 33 ? -2.470 -17.212 -2.471 1.00 0.00 6760 GLU A CA 5
ATOM 5465 C C . GLU A 1 33 ? -1.333 -18.233 -2.258 1.00 0.00 6760 GLU A C 5
ATOM 5466 O O . GLU A 1 33 ? -0.165 -17.856 -2.148 1.00 0.00 6760 GLU A O 5
ATOM 5478 N N . GLU A 1 34 ? -1.659 -19.530 -2.209 1.00 0.00 6761 GLU A N 5
ATOM 5479 C CA . GLU A 1 34 ? -0.716 -20.632 -2.001 1.00 0.00 6761 GLU A CA 5
ATOM 5480 C C . GLU A 1 34 ? -0.155 -21.178 -3.330 1.00 0.00 6761 GLU A C 5
ATOM 5481 O O . GLU A 1 34 ? -0.773 -21.054 -4.392 1.00 0.00 6761 GLU A O 5
ATOM 5493 N N . THR A 1 35 ? 1.039 -21.776 -3.280 1.00 0.00 6762 THR A N 5
ATOM 5494 C CA . THR A 1 35 ? 1.786 -22.207 -4.470 1.00 0.00 6762 THR A CA 5
ATOM 5495 C C . THR A 1 35 ? 1.223 -23.472 -5.116 1.00 0.00 6762 THR A C 5
ATOM 5496 O O . THR A 1 35 ? 0.633 -24.329 -4.455 1.00 0.00 6762 THR A O 5
ATOM 5507 N N . PHE A 1 36 ? 1.474 -23.641 -6.417 1.00 0.00 6763 PHE A N 5
ATOM 5508 C CA . PHE A 1 36 ? 1.162 -24.867 -7.163 1.00 0.00 6763 PHE A CA 5
ATOM 5509 C C . PHE A 1 36 ? 1.767 -26.127 -6.509 1.00 0.00 6763 PHE A C 5
ATOM 5510 O O . PHE A 1 36 ? 1.141 -27.190 -6.498 1.00 0.00 6763 PHE A O 5
ATOM 5527 N N . LEU A 1 37 ? 2.942 -25.993 -5.882 1.00 0.00 6764 LEU A N 5
ATOM 5528 C CA . LEU A 1 37 ? 3.628 -27.088 -5.193 1.00 0.00 6764 LEU A CA 5
ATOM 5529 C C . LEU A 1 37 ? 2.849 -27.601 -3.972 1.00 0.00 6764 LEU A C 5
ATOM 5530 O O . LEU A 1 37 ? 2.717 -28.817 -3.804 1.00 0.00 6764 LEU A O 5
ATOM 5546 N N . THR A 1 38 ? 2.302 -26.707 -3.140 1.00 0.00 6765 THR A N 5
ATOM 5547 C CA . THR A 1 38 ? 1.511 -27.095 -1.953 1.00 0.00 6765 THR A CA 5
ATOM 5548 C C . THR A 1 38 ? 0.047 -27.434 -2.286 1.00 0.00 6765 THR A C 5
ATOM 5549 O O . THR A 1 38 ? -0.576 -28.249 -1.598 1.00 0.00 6765 THR A O 5
ATOM 5560 N N . LEU A 1 39 ? -0.478 -26.905 -3.401 1.00 0.00 6766 LEU A N 5
ATOM 5561 C CA . LEU A 1 39 ? -1.774 -27.289 -3.993 1.00 0.00 6766 LEU A CA 5
ATOM 5562 C C . LEU A 1 39 ? -1.786 -28.732 -4.546 1.00 0.00 6766 LEU A C 5
ATOM 5563 O O . LEU A 1 39 ? -2.856 -29.333 -4.650 1.00 0.00 6766 LEU A O 5
ATOM 5579 N N . GLY A 1 40 ? -0.617 -29.298 -4.870 1.00 0.00 6767 GLY A N 5
ATOM 5580 C CA . GLY A 1 40 ? -0.457 -30.686 -5.332 1.00 0.00 6767 GLY A CA 5
ATOM 5581 C C . GLY A 1 40 ? -0.256 -30.845 -6.846 1.00 0.00 6767 GLY A C 5
ATOM 5582 O O . GLY A 1 40 ? -0.474 -31.940 -7.381 1.00 0.00 6767 GLY A O 5
ATOM 5586 N N . VAL A 1 41 ? 0.151 -29.781 -7.545 1.00 0.00 6768 VAL A N 5
ATOM 5587 C CA . VAL A 1 41 ? 0.487 -29.800 -8.978 1.00 0.00 6768 VAL A CA 5
ATOM 5588 C C . VAL A 1 41 ? 1.794 -30.577 -9.220 1.00 0.00 6768 VAL A C 5
ATOM 5589 O O . VAL A 1 41 ? 2.770 -30.445 -8.476 1.00 0.00 6768 VAL A O 5
ATOM 5602 N N . ASP A 1 42 ? 1.829 -31.332 -10.315 1.00 0.00 6769 ASP A N 5
ATOM 5603 C CA . ASP A 1 42 ? 3.026 -31.881 -10.958 1.00 0.00 6769 ASP A CA 5
ATOM 5604 C C . ASP A 1 42 ? 2.893 -31.637 -12.477 1.00 0.00 6769 ASP A C 5
ATOM 5605 O O . ASP A 1 42 ? 1.817 -31.251 -12.942 1.00 0.00 6769 ASP A O 5
ATOM 5614 N N . SER A 1 43 ? 3.946 -31.845 -13.268 1.00 0.00 6770 SER A N 5
ATOM 5615 C CA . SER A 1 43 ? 4.011 -31.425 -14.682 1.00 0.00 6770 SER A CA 5
ATOM 5616 C C . SER A 1 43 ? 2.814 -31.871 -15.539 1.00 0.00 6770 SER A C 5
ATOM 5617 O O . SER A 1 43 ? 2.307 -31.087 -16.341 1.00 0.00 6770 SER A O 5
ATOM 5625 N N . ILE A 1 44 ? 2.311 -33.096 -15.343 1.00 0.00 6771 ILE A N 5
ATOM 5626 C CA . ILE A 1 44 ? 1.142 -33.630 -16.056 1.00 0.00 6771 ILE A CA 5
ATOM 5627 C C . ILE A 1 44 ? -0.131 -32.840 -15.711 1.00 0.00 6771 ILE A C 5
ATOM 5628 O O . ILE A 1 44 ? -0.873 -32.437 -16.608 1.00 0.00 6771 ILE A O 5
ATOM 5644 N N . LEU A 1 45 ? -0.357 -32.558 -14.423 1.00 0.00 6772 LEU A N 5
ATOM 5645 C CA . LEU A 1 45 ? -1.509 -31.782 -13.950 1.00 0.00 6772 LEU A CA 5
ATOM 5646 C C . LEU A 1 45 ? -1.410 -30.309 -14.382 1.00 0.00 6772 LEU A C 5
ATOM 5647 O O . LEU A 1 45 ? -2.424 -29.683 -14.683 1.00 0.00 6772 LEU A O 5
ATOM 5663 N N . GLY A 1 46 ? -0.191 -29.772 -14.492 1.00 0.00 6773 GLY A N 5
ATOM 5664 C CA . GLY A 1 46 ? 0.081 -28.470 -15.103 1.00 0.00 6773 GLY A CA 5
ATOM 5665 C C . GLY A 1 46 ? -0.401 -28.406 -16.553 1.00 0.00 6773 GLY A C 5
ATOM 5666 O O . GLY A 1 46 ? -1.260 -27.588 -16.879 1.00 0.00 6773 GLY A O 5
ATOM 5670 N N . VAL A 1 47 ? 0.074 -29.314 -17.416 1.00 0.00 6774 VAL A N 5
ATOM 5671 C CA . VAL A 1 47 ? -0.313 -29.372 -18.844 1.00 0.00 6774 VAL A CA 5
ATOM 5672 C C . VAL A 1 47 ? -1.827 -29.549 -19.012 1.00 0.00 6774 VAL A C 5
ATOM 5673 O O . VAL A 1 47 ? -2.435 -28.858 -19.828 1.00 0.00 6774 VAL A O 5
ATOM 5686 N N . GLU A 1 48 ? -2.461 -30.402 -18.206 1.00 0.00 6775 GLU A N 5
ATOM 5687 C CA . GLU A 1 48 ? -3.919 -30.635 -18.220 1.00 0.00 6775 GLU A CA 5
ATOM 5688 C C . GLU A 1 48 ? -4.732 -29.372 -17.881 1.00 0.00 6775 GLU A C 5
ATOM 5689 O O . GLU A 1 48 ? -5.700 -29.058 -18.579 1.00 0.00 6775 GLU A O 5
ATOM 5701 N N . PHE A 1 49 ? -4.332 -28.619 -16.849 1.00 0.00 6776 PHE A N 5
ATOM 5702 C CA . PHE A 1 49 ? -4.961 -27.351 -16.480 1.00 0.00 6776 PHE A CA 5
ATOM 5703 C C . PHE A 1 49 ? -4.775 -26.298 -17.577 1.00 0.00 6776 PHE A C 5
ATOM 5704 O O . PHE A 1 49 ? -5.728 -25.616 -17.945 1.00 0.00 6776 PHE A O 5
ATOM 5721 N N . VAL A 1 50 ? -3.584 -26.198 -18.165 1.00 0.00 6777 VAL A N 5
ATOM 5722 C CA . VAL A 1 50 ? -3.286 -25.214 -19.220 1.00 0.00 6777 VAL A CA 5
ATOM 5723 C C . VAL A 1 50 ? -4.070 -25.497 -20.508 1.00 0.00 6777 VAL A C 5
ATOM 5724 O O . VAL A 1 50 ? -4.548 -24.564 -21.158 1.00 0.00 6777 VAL A O 5
ATOM 5737 N N . ALA A 1 51 ? -4.296 -26.768 -20.841 1.00 0.00 6778 ALA A N 5
ATOM 5738 C CA . ALA A 1 51 ? -5.178 -27.158 -21.942 1.00 0.00 6778 ALA A CA 5
ATOM 5739 C C . ALA A 1 51 ? -6.656 -26.774 -21.686 1.00 0.00 6778 ALA A C 5
ATOM 5740 O O . ALA A 1 51 ? -7.348 -26.336 -22.607 1.00 0.00 6778 ALA A O 5
ATOM 5747 N N . ALA A 1 52 ? -7.127 -26.851 -20.435 1.00 0.00 6779 ALA A N 5
ATOM 5748 C CA . ALA A 1 52 ? -8.469 -26.417 -20.035 1.00 0.00 6779 ALA A CA 5
ATOM 5749 C C . ALA A 1 52 ? -8.615 -24.879 -20.010 1.00 0.00 6779 ALA A C 5
ATOM 5750 O O . ALA A 1 52 ? -9.655 -24.345 -20.408 1.00 0.00 6779 ALA A O 5
ATOM 5757 N N . VAL A 1 53 ? -7.559 -24.159 -19.607 1.00 0.00 6780 VAL A N 5
ATOM 5758 C CA . VAL A 1 53 ? -7.492 -22.689 -19.626 1.00 0.00 6780 VAL A CA 5
ATOM 5759 C C . VAL A 1 53 ? -7.608 -22.147 -21.044 1.00 0.00 6780 VAL A C 5
ATOM 5760 O O . VAL A 1 53 ? -8.404 -21.239 -21.276 1.00 0.00 6780 VAL A O 5
ATOM 5773 N N . ASN A 1 54 ? -6.874 -22.705 -22.009 1.00 0.00 6781 ASN A N 5
ATOM 5774 C CA . ASN A 1 54 ? -6.886 -22.225 -23.401 1.00 0.00 6781 ASN A CA 5
ATOM 5775 C C . ASN A 1 54 ? -8.248 -22.430 -24.105 1.00 0.00 6781 ASN A C 5
ATOM 5776 O O . ASN A 1 54 ? -8.516 -21.776 -25.117 1.00 0.00 6781 ASN A O 5
ATOM 5787 N N . ALA A 1 55 ? -9.137 -23.274 -23.561 1.00 0.00 6782 ALA A N 5
ATOM 5788 C CA . ALA A 1 55 ? -10.522 -23.420 -24.024 1.00 0.00 6782 ALA A CA 5
ATOM 5789 C C . ALA A 1 55 ? -11.482 -22.346 -23.449 1.00 0.00 6782 ALA A C 5
ATOM 5790 O O . ALA A 1 55 ? -12.537 -22.096 -24.032 1.00 0.00 6782 ALA A O 5
ATOM 5797 N N . ALA A 1 56 ? -11.122 -21.701 -22.330 1.00 0.00 6783 ALA A N 5
ATOM 5798 C CA . ALA A 1 56 ? -11.906 -20.658 -21.654 1.00 0.00 6783 ALA A CA 5
ATOM 5799 C C . ALA A 1 56 ? -11.339 -19.232 -21.848 1.00 0.00 6783 ALA A C 5
ATOM 5800 O O . ALA A 1 56 ? -12.081 -18.249 -21.758 1.00 0.00 6783 ALA A O 5
ATOM 5807 N N . TYR A 1 57 ? -10.041 -19.120 -22.135 1.00 0.00 6784 TYR A N 5
ATOM 5808 C CA . TYR A 1 57 ? -9.269 -17.890 -22.274 1.00 0.00 6784 TYR A CA 5
ATOM 5809 C C . TYR A 1 57 ? -8.382 -17.983 -23.537 1.00 0.00 6784 TYR A C 5
ATOM 5810 O O . TYR A 1 57 ? -7.468 -18.813 -23.574 1.00 0.00 6784 TYR A O 5
ATOM 5828 N N . PRO A 1 58 ? -8.607 -17.157 -24.583 1.00 0.00 6785 PRO A N 5
ATOM 5829 C CA . PRO A 1 58 ? -7.954 -17.271 -25.897 1.00 0.00 6785 PRO A CA 5
ATOM 5830 C C . PRO A 1 58 ? -6.529 -16.680 -25.933 1.00 0.00 6785 PRO A C 5
ATOM 5831 O O . PRO A 1 58 ? -6.141 -15.980 -26.874 1.00 0.00 6785 PRO A O 5
ATOM 5842 N N . VAL A 1 59 ? -5.727 -16.934 -24.895 1.00 0.00 6786 VAL A N 5
ATOM 5843 C CA . VAL A 1 59 ? -4.386 -16.347 -24.684 1.00 0.00 6786 VAL A CA 5
ATOM 5844 C C . VAL A 1 59 ? -3.263 -17.072 -25.438 1.00 0.00 6786 VAL A C 5
ATOM 5845 O O . VAL A 1 59 ? -2.229 -16.462 -25.722 1.00 0.00 6786 VAL A O 5
ATOM 5858 N N . GLY A 1 60 ? -3.446 -18.354 -25.770 1.00 0.00 6787 GLY A N 5
ATOM 5859 C CA . GLY A 1 60 ? -2.442 -19.184 -26.457 1.00 0.00 6787 GLY A CA 5
ATOM 5860 C C . GLY A 1 60 ? -1.247 -19.558 -25.568 1.00 0.00 6787 GLY A C 5
ATOM 5861 O O . GLY A 1 60 ? -0.120 -19.672 -26.057 1.00 0.00 6787 GLY A O 5
ATOM 5865 N N . VAL A 1 61 ? -1.466 -19.697 -24.253 1.00 0.00 6788 VAL A N 5
ATOM 5866 C CA . VAL A 1 61 ? -0.417 -19.860 -23.234 1.00 0.00 6788 VAL A CA 5
ATOM 5867 C C . VAL A 1 61 ? 0.077 -21.307 -23.143 1.00 0.00 6788 VAL A C 5
ATOM 5868 O O . VAL A 1 61 ? -0.726 -22.248 -23.163 1.00 0.00 6788 VAL A O 5
ATOM 5881 N N . LYS A 1 62 ? 1.404 -21.488 -23.052 1.00 0.00 6789 LYS A N 5
ATOM 5882 C CA . LYS A 1 62 ? 2.090 -22.786 -22.936 1.00 0.00 6789 LYS A CA 5
ATOM 5883 C C . LYS A 1 62 ? 2.312 -23.195 -21.474 1.00 0.00 6789 LYS A C 5
ATOM 5884 O O . LYS A 1 62 ? 2.298 -22.353 -20.572 1.00 0.00 6789 LYS A O 5
ATOM 5903 N N . ALA A 1 63 ? 2.568 -24.484 -21.245 1.00 0.00 6790 ALA A N 5
ATOM 5904 C CA . ALA A 1 63 ? 2.750 -25.063 -19.906 1.00 0.00 6790 ALA A CA 5
ATOM 5905 C C . ALA A 1 63 ? 3.978 -24.531 -19.135 1.00 0.00 6790 ALA A C 5
ATOM 5906 O O . ALA A 1 63 ? 4.050 -24.684 -17.915 1.00 0.00 6790 ALA A O 5
ATOM 5913 N N . THR A 1 64 ? 4.904 -23.834 -19.808 1.00 0.00 6791 THR A N 5
ATOM 5914 C CA . THR A 1 64 ? 6.005 -23.081 -19.180 1.00 0.00 6791 THR A CA 5
ATOM 5915 C C . THR A 1 64 ? 5.524 -21.947 -18.268 1.00 0.00 6791 THR A C 5
ATOM 5916 O O . THR A 1 64 ? 6.215 -21.620 -17.307 1.00 0.00 6791 THR A O 5
ATOM 5927 N N . ALA A 1 65 ? 4.325 -21.390 -18.470 1.00 0.00 6792 ALA A N 5
ATOM 5928 C CA . ALA A 1 65 ? 3.741 -20.402 -17.557 1.00 0.00 6792 ALA A CA 5
ATOM 5929 C C . ALA A 1 65 ? 3.393 -21.004 -16.175 1.00 0.00 6792 ALA A C 5
ATOM 5930 O O . ALA A 1 65 ? 3.522 -20.334 -15.154 1.00 0.00 6792 ALA A O 5
ATOM 5937 N N . LEU A 1 66 ? 3.041 -22.294 -16.126 1.00 0.00 6793 LEU A N 5
ATOM 5938 C CA . LEU A 1 66 ? 2.794 -23.049 -14.885 1.00 0.00 6793 LEU A CA 5
ATOM 5939 C C . LEU A 1 66 ? 4.094 -23.428 -14.136 1.00 0.00 6793 LEU A C 5
ATOM 5940 O O . LEU A 1 66 ? 4.054 -23.806 -12.965 1.00 0.00 6793 LEU A O 5
ATOM 5956 N N . TYR A 1 67 ? 5.245 -23.301 -14.801 1.00 0.00 6794 TYR A N 5
ATOM 5957 C CA . TYR A 1 67 ? 6.589 -23.359 -14.214 1.00 0.00 6794 TYR A CA 5
ATOM 5958 C C . TYR A 1 67 ? 7.104 -21.959 -13.802 1.00 0.00 6794 TYR A C 5
ATOM 5959 O O . TYR A 1 67 ? 7.709 -21.814 -12.737 1.00 0.00 6794 TYR A O 5
ATOM 5977 N N . ASP A 1 68 ? 6.850 -20.924 -14.610 1.00 0.00 6795 ASP A N 5
ATOM 5978 C CA . ASP A 1 68 ? 7.342 -19.557 -14.396 1.00 0.00 6795 ASP A CA 5
ATOM 5979 C C . ASP A 1 68 ? 6.582 -18.783 -13.293 1.00 0.00 6795 ASP A C 5
ATOM 5980 O O . ASP A 1 68 ? 7.198 -18.035 -12.524 1.00 0.00 6795 ASP A O 5
ATOM 5989 N N . HIS A 1 69 ? 5.266 -18.982 -13.177 1.00 0.00 6796 HIS A N 5
ATOM 5990 C CA . HIS A 1 69 ? 4.432 -18.426 -12.109 1.00 0.00 6796 HIS A CA 5
ATOM 5991 C C . HIS A 1 69 ? 4.328 -19.401 -10.929 1.00 0.00 6796 HIS A C 5
ATOM 5992 O O . HIS A 1 69 ? 4.098 -20.592 -11.154 1.00 0.00 6796 HIS A O 5
ATOM 6006 N N . PRO A 1 70 ? 4.461 -18.935 -9.675 1.00 0.00 6797 PRO A N 5
ATOM 6007 C CA . PRO A 1 70 ? 4.409 -19.788 -8.486 1.00 0.00 6797 PRO A CA 5
ATOM 6008 C C . PRO A 1 70 ? 2.987 -20.136 -8.016 1.00 0.00 6797 PRO A C 5
ATOM 6009 O O . PRO A 1 70 ? 2.793 -21.173 -7.376 1.00 0.00 6797 PRO A O 5
ATOM 6020 N N . THR A 1 71 ? 1.991 -19.287 -8.299 1.00 0.00 6798 THR A N 5
ATOM 6021 C CA . THR A 1 71 ? 0.617 -19.367 -7.758 1.00 0.00 6798 THR A CA 5
ATOM 6022 C C . THR A 1 71 ? -0.441 -19.256 -8.866 1.00 0.00 6798 THR A C 5
ATOM 6023 O O . THR A 1 71 ? -0.172 -18.652 -9.918 1.00 0.00 6798 THR A O 5
ATOM 6034 N N . PRO A 1 72 ? -1.677 -19.763 -8.645 1.00 0.00 6799 PRO A N 5
ATOM 6035 C CA . PRO A 1 72 ? -2.802 -19.540 -9.558 1.00 0.00 6799 PRO A CA 5
ATOM 6036 C C . PRO A 1 72 ? -3.140 -18.049 -9.716 1.00 0.00 6799 PRO A C 5
ATOM 6037 O O . PRO A 1 72 ? -3.517 -17.627 -10.808 1.00 0.00 6799 PRO A O 5
ATOM 6048 N N . ALA A 1 73 ? -2.952 -17.229 -8.673 1.00 0.00 6800 ALA A N 5
ATOM 6049 C CA . ALA A 1 73 ? -3.136 -15.776 -8.744 1.00 0.00 6800 ALA A CA 5
ATOM 6050 C C . ALA A 1 73 ? -2.107 -15.098 -9.673 1.00 0.00 6800 ALA A C 5
ATOM 6051 O O . ALA A 1 73 ? -2.487 -14.270 -10.506 1.00 0.00 6800 ALA A O 5
ATOM 6058 N N . ALA A 1 74 ? -0.820 -15.462 -9.593 1.00 0.00 6801 ALA A N 5
ATOM 6059 C CA . ALA A 1 74 ? 0.218 -14.919 -10.478 1.00 0.00 6801 ALA A CA 5
ATOM 6060 C C . ALA A 1 74 ? 0.014 -15.354 -11.942 1.00 0.00 6801 ALA A C 5
ATOM 6061 O O . ALA A 1 74 ? 0.112 -14.528 -12.856 1.00 0.00 6801 ALA A O 5
ATOM 6068 N N . PHE A 1 75 ? -0.366 -16.616 -12.171 1.00 0.00 6802 PHE A N 5
ATOM 6069 C CA . PHE A 1 75 ? -0.717 -17.108 -13.503 1.00 0.00 6802 PHE A CA 5
ATOM 6070 C C . PHE A 1 75 ? -1.965 -16.415 -14.083 1.00 0.00 6802 PHE A C 5
ATOM 6071 O O . PHE A 1 75 ? -1.986 -16.033 -15.255 1.00 0.00 6802 PHE A O 5
ATOM 6088 N N . ALA A 1 76 ? -2.989 -16.162 -13.258 1.00 0.00 6803 ALA A N 5
ATOM 6089 C CA . ALA A 1 76 ? -4.177 -15.407 -13.665 1.00 0.00 6803 ALA A CA 5
ATOM 6090 C C . ALA A 1 76 ? -3.871 -13.938 -14.017 1.00 0.00 6803 ALA A C 5
ATOM 6091 O O . ALA A 1 76 ? -4.492 -13.393 -14.926 1.00 0.00 6803 ALA A O 5
ATOM 6098 N N . ARG A 1 77 ? -2.886 -13.300 -13.364 1.00 0.00 6804 ARG A N 5
ATOM 6099 C CA . ARG A 1 77 ? -2.410 -11.947 -13.717 1.00 0.00 6804 ARG A CA 5
ATOM 6100 C C . ARG A 1 77 ? -1.757 -11.904 -15.101 1.00 0.00 6804 ARG A C 5
ATOM 6101 O O . ARG A 1 77 ? -1.981 -10.943 -15.828 1.00 0.00 6804 ARG A O 5
ATOM 6122 N N . HIS A 1 78 ? -1.057 -12.962 -15.527 1.00 0.00 6805 HIS A N 5
ATOM 6123 C CA . HIS A 1 78 ? -0.589 -13.098 -16.916 1.00 0.00 6805 HIS A CA 5
ATOM 6124 C C . HIS A 1 78 ? -1.764 -13.137 -17.914 1.00 0.00 6805 HIS A C 5
ATOM 6125 O O . HIS A 1 78 ? -1.793 -12.341 -18.856 1.00 0.00 6805 HIS A O 5
ATOM 6139 N N . ILE A 1 79 ? -2.761 -14.003 -17.680 1.00 0.00 6806 ILE A N 5
ATOM 6140 C CA . ILE A 1 79 ? -3.981 -14.061 -18.508 1.00 0.00 6806 ILE A CA 5
ATOM 6141 C C . ILE A 1 79 ? -4.683 -12.697 -18.563 1.00 0.00 6806 ILE A C 5
ATOM 6142 O O . ILE A 1 79 ? -5.042 -12.226 -19.641 1.00 0.00 6806 ILE A O 5
ATOM 6158 N N . ALA A 1 80 ? -4.828 -12.026 -17.420 1.00 0.00 6807 ALA A N 5
ATOM 6159 C CA . ALA A 1 80 ? -5.480 -10.726 -17.310 1.00 0.00 6807 ALA A CA 5
ATOM 6160 C C . ALA A 1 80 ? -4.733 -9.612 -18.072 1.00 0.00 6807 ALA A C 5
ATOM 6161 O O . ALA A 1 80 ? -5.364 -8.763 -18.700 1.00 0.00 6807 ALA A O 5
ATOM 6168 N N . GLU A 1 81 ? -3.397 -9.639 -18.102 1.00 0.00 6808 GLU A N 5
ATOM 6169 C CA . GLU A 1 81 ? -2.580 -8.728 -18.917 1.00 0.00 6808 GLU A CA 5
ATOM 6170 C C . GLU A 1 81 ? -2.655 -9.055 -20.419 1.00 0.00 6808 GLU A C 5
ATOM 6171 O O . GLU A 1 81 ? -2.573 -8.145 -21.248 1.00 0.00 6808 GLU A O 5
ATOM 6183 N N . SER A 1 82 ? -2.887 -10.324 -20.781 1.00 0.00 6809 SER A N 5
ATOM 6184 C CA . SER A 1 82 ? -3.111 -10.766 -22.166 1.00 0.00 6809 SER A CA 5
ATOM 6185 C C . SER A 1 82 ? -4.500 -10.362 -22.698 1.00 0.00 6809 SER A C 5
ATOM 6186 O O . SER A 1 82 ? -4.630 -9.916 -23.842 1.00 0.00 6809 SER A O 5
ATOM 6194 N N . LEU A 1 83 ? -5.534 -10.437 -21.849 1.00 0.00 6810 LEU A N 5
ATOM 6195 C CA . LEU A 1 83 ? -6.898 -9.967 -22.134 1.00 0.00 6810 LEU A CA 5
ATOM 6196 C C . LEU A 1 83 ? -7.047 -8.430 -22.062 1.00 0.00 6810 LEU A C 5
ATOM 6197 O O . LEU A 1 83 ? -7.970 -7.880 -22.671 1.00 0.00 6810 LEU A O 5
ATOM 6213 N N . GLY A 1 84 ? -6.179 -7.735 -21.322 1.00 0.00 6811 GLY A N 5
ATOM 6214 C CA . GLY A 1 84 ? -6.238 -6.285 -21.105 1.00 0.00 6811 GLY A CA 5
ATOM 6215 C C . GLY A 1 84 ? -7.251 -5.863 -20.035 1.00 0.00 6811 GLY A C 5
ATOM 6216 O O . GLY A 1 84 ? -8.069 -4.969 -20.280 1.00 0.00 6811 GLY A O 5
ATOM 6220 N N . ALA A 1 85 ? -7.211 -6.530 -18.874 1.00 0.00 6812 ALA A N 5
ATOM 6221 C CA . ALA A 1 85 ? -8.052 -6.294 -17.692 1.00 0.00 6812 ALA A CA 5
ATOM 6222 C C . ALA A 1 85 ? -8.156 -4.811 -17.272 1.00 0.00 6812 ALA A C 5
ATOM 6223 O O . ALA A 1 85 ? -9.307 -4.347 -17.107 1.00 0.00 6812 ALA A O 5
ATOM 6231 N N . GLY A 1 1 ? 3.278 -4.970 -5.660 1.00 0.00 -4 GLY A N 6
ATOM 6232 C CA . GLY A 1 1 ? 1.902 -5.061 -5.128 1.00 0.00 -4 GLY A CA 6
ATOM 6233 C C . GLY A 1 1 ? 1.263 -6.409 -5.451 1.00 0.00 -4 GLY A C 6
ATOM 6234 O O . GLY A 1 1 ? 1.514 -6.949 -6.533 1.00 0.00 -4 GLY A O 6
ATOM 6240 N N . PRO A 1 2 ? 0.435 -6.973 -4.547 1.00 0.00 -3 PRO A N 6
ATOM 6241 C CA . PRO A 1 2 ? -0.168 -8.304 -4.710 1.00 0.00 -3 PRO A CA 6
ATOM 6242 C C . PRO A 1 2 ? -1.235 -8.367 -5.816 1.00 0.00 -3 PRO A C 6
ATOM 6243 O O . PRO A 1 2 ? -1.405 -9.414 -6.448 1.00 0.00 -3 PRO A O 6
ATOM 6254 N N . GLY A 1 3 ? -1.907 -7.250 -6.102 1.00 0.00 -2 GLY A N 6
ATOM 6255 C CA . GLY A 1 3 ? -2.909 -7.121 -7.169 1.00 0.00 -2 GLY A CA 6
ATOM 6256 C C . GLY A 1 3 ? -3.728 -5.827 -7.059 1.00 0.00 -2 GLY A C 6
ATOM 6257 O O . GLY A 1 3 ? -3.446 -4.960 -6.223 1.00 0.00 -2 GLY A O 6
ATOM 6261 N N . SER A 1 4 ? -4.763 -5.697 -7.888 1.00 0.00 -1 SER A N 6
ATOM 6262 C CA . SER A 1 4 ? -5.753 -4.611 -7.854 1.00 0.00 -1 SER A CA 6
ATOM 6263 C C . SER A 1 4 ? -7.118 -5.102 -8.359 1.00 0.00 -1 SER A C 6
ATOM 6264 O O . SER A 1 4 ? -7.212 -6.072 -9.119 1.00 0.00 -1 SER A O 6
ATOM 6272 N N . ALA A 1 5 ? -8.190 -4.451 -7.905 1.00 0.00 6732 ALA A N 6
ATOM 6273 C CA . ALA A 1 5 ? -9.565 -4.823 -8.252 1.00 0.00 6732 ALA A CA 6
ATOM 6274 C C . ALA A 1 5 ? -9.876 -4.579 -9.743 1.00 0.00 6732 ALA A C 6
ATOM 6275 O O . ALA A 1 5 ? -9.545 -3.523 -10.301 1.00 0.00 6732 ALA A O 6
ATOM 6282 N N . GLY A 1 6 ? -10.519 -5.556 -10.388 1.00 0.00 6733 GLY A N 6
ATOM 6283 C CA . GLY A 1 6 ? -10.827 -5.579 -11.818 1.00 0.00 6733 GLY A CA 6
ATOM 6284 C C . GLY A 1 6 ? -10.864 -7.009 -12.352 1.00 0.00 6733 GLY A C 6
ATOM 6285 O O . GLY A 1 6 ? -11.069 -7.964 -11.593 1.00 0.00 6733 GLY A O 6
ATOM 6289 N N . ARG A 1 7 ? -10.612 -7.181 -13.655 1.00 0.00 6734 ARG A N 6
ATOM 6290 C CA . ARG A 1 7 ? -10.636 -8.475 -14.367 1.00 0.00 6734 ARG A CA 6
ATOM 6291 C C . ARG A 1 7 ? -9.656 -9.516 -13.802 1.00 0.00 6734 ARG A C 6
ATOM 6292 O O . ARG A 1 7 ? -9.911 -10.710 -13.918 1.00 0.00 6734 ARG A O 6
ATOM 6313 N N . GLN A 1 8 ? -8.581 -9.082 -13.135 1.00 0.00 6735 GLN A N 6
ATOM 6314 C CA . GLN A 1 8 ? -7.661 -9.956 -12.390 1.00 0.00 6735 GLN A CA 6
ATOM 6315 C C . GLN A 1 8 ? -8.389 -10.863 -11.384 1.00 0.00 6735 GLN A C 6
ATOM 6316 O O . GLN A 1 8 ? -8.069 -12.047 -11.274 1.00 0.00 6735 GLN A O 6
ATOM 6330 N N . GLU A 1 9 ? -9.402 -10.336 -10.698 1.00 0.00 6736 GLU A N 6
ATOM 6331 C CA . GLU A 1 9 ? -10.189 -11.074 -9.700 1.00 0.00 6736 GLU A CA 6
ATOM 6332 C C . GLU A 1 9 ? -11.191 -12.036 -10.358 1.00 0.00 6736 GLU A C 6
ATOM 6333 O O . GLU A 1 9 ? -11.346 -13.175 -9.920 1.00 0.00 6736 GLU A O 6
ATOM 6345 N N . GLU A 1 10 ? -11.820 -11.610 -11.459 1.00 0.00 6737 GLU A N 6
ATOM 6346 C CA . GLU A 1 10 ? -12.751 -12.438 -12.239 1.00 0.00 6737 GLU A CA 6
ATOM 6347 C C . GLU A 1 10 ? -12.043 -13.661 -12.852 1.00 0.00 6737 GLU A C 6
ATOM 6348 O O . GLU A 1 10 ? -12.572 -14.773 -12.835 1.00 0.00 6737 GLU A O 6
ATOM 6360 N N . ILE A 1 11 ? -10.817 -13.457 -13.347 1.00 0.00 6738 ILE A N 6
ATOM 6361 C CA . ILE A 1 11 ? -9.976 -14.503 -13.942 1.00 0.00 6738 ILE A CA 6
ATOM 6362 C C . ILE A 1 11 ? -9.384 -15.408 -12.846 1.00 0.00 6738 ILE A C 6
ATOM 6363 O O . ILE A 1 11 ? -9.406 -16.627 -12.993 1.00 0.00 6738 ILE A O 6
ATOM 6379 N N . ALA A 1 12 ? -8.924 -14.851 -11.716 1.00 0.00 6739 ALA A N 6
ATOM 6380 C CA . ALA A 1 12 ? -8.378 -15.636 -10.604 1.00 0.00 6739 ALA A CA 6
ATOM 6381 C C . ALA A 1 12 ? -9.418 -16.577 -9.972 1.00 0.00 6739 ALA A C 6
ATOM 6382 O O . ALA A 1 12 ? -9.089 -17.725 -9.676 1.00 0.00 6739 ALA A O 6
ATOM 6389 N N . GLU A 1 13 ? -10.676 -16.149 -9.827 1.00 0.00 6740 GLU A N 6
ATOM 6390 C CA . GLU A 1 13 ? -11.751 -17.022 -9.322 1.00 0.00 6740 GLU A CA 6
ATOM 6391 C C . GLU A 1 13 ? -12.150 -18.128 -10.317 1.00 0.00 6740 GLU A C 6
ATOM 6392 O O . GLU A 1 13 ? -12.519 -19.223 -9.898 1.00 0.00 6740 GLU A O 6
ATOM 6404 N N . GLU A 1 14 ? -12.049 -17.905 -11.630 1.00 0.00 6741 GLU A N 6
ATOM 6405 C CA . GLU A 1 14 ? -12.254 -18.951 -12.642 1.00 0.00 6741 GLU A CA 6
ATOM 6406 C C . GLU A 1 14 ? -11.092 -19.959 -12.660 1.00 0.00 6741 GLU A C 6
ATOM 6407 O O . GLU A 1 14 ? -11.312 -21.171 -12.618 1.00 0.00 6741 GLU A O 6
ATOM 6419 N N . VAL A 1 15 ? -9.847 -19.470 -12.622 1.00 0.00 6742 VAL A N 6
ATOM 6420 C CA . VAL A 1 15 ? -8.620 -20.278 -12.529 1.00 0.00 6742 VAL A CA 6
ATOM 6421 C C . VAL A 1 15 ? -8.631 -21.173 -11.294 1.00 0.00 6742 VAL A C 6
ATOM 6422 O O . VAL A 1 15 ? -8.402 -22.375 -11.409 1.00 0.00 6742 VAL A O 6
ATOM 6435 N N . ALA A 1 16 ? -8.932 -20.620 -10.116 1.00 0.00 6743 ALA A N 6
ATOM 6436 C CA . ALA A 1 16 ? -8.960 -21.363 -8.853 1.00 0.00 6743 ALA A CA 6
ATOM 6437 C C . ALA A 1 16 ? -10.016 -22.486 -8.848 1.00 0.00 6743 ALA A C 6
ATOM 6438 O O . ALA A 1 16 ? -9.780 -23.559 -8.284 1.00 0.00 6743 ALA A O 6
ATOM 6445 N N . ARG A 1 17 ? -11.161 -22.271 -9.515 1.00 0.00 6744 ARG A N 6
ATOM 6446 C CA . ARG A 1 17 ? -12.236 -23.273 -9.641 1.00 0.00 6744 ARG A CA 6
ATOM 6447 C C . ARG A 1 17 ? -11.917 -24.350 -10.679 1.00 0.00 6744 ARG A C 6
ATOM 6448 O O . ARG A 1 17 ? -12.115 -25.536 -10.404 1.00 0.00 6744 ARG A O 6
ATOM 6469 N N . LEU A 1 18 ? -11.379 -23.975 -11.842 1.00 0.00 6745 LEU A N 6
ATOM 6470 C CA . LEU A 1 18 ? -11.053 -24.934 -12.905 1.00 0.00 6745 LEU A CA 6
ATOM 6471 C C . LEU A 1 18 ? -9.815 -25.781 -12.545 1.00 0.00 6745 LEU A C 6
ATOM 6472 O O . LEU A 1 18 ? -9.795 -26.978 -12.831 1.00 0.00 6745 LEU A O 6
ATOM 6488 N N . LEU A 1 19 ? -8.821 -25.208 -11.848 1.00 0.00 6746 LEU A N 6
ATOM 6489 C CA . LEU A 1 19 ? -7.652 -25.955 -11.359 1.00 0.00 6746 LEU A CA 6
ATOM 6490 C C . LEU A 1 19 ? -8.044 -26.983 -10.308 1.00 0.00 6746 LEU A C 6
ATOM 6491 O O . LEU A 1 19 ? -7.573 -28.116 -10.366 1.00 0.00 6746 LEU A O 6
ATOM 6507 N N . ALA A 1 20 ? -8.923 -26.628 -9.365 1.00 0.00 6747 ALA A N 6
ATOM 6508 C CA . ALA A 1 20 ? -9.319 -27.557 -8.309 1.00 0.00 6747 ALA A CA 6
ATOM 6509 C C . ALA A 1 20 ? -9.935 -28.845 -8.904 1.00 0.00 6747 ALA A C 6
ATOM 6510 O O . ALA A 1 20 ? -9.688 -29.942 -8.403 1.00 0.00 6747 ALA A O 6
ATOM 6517 N N . GLY A 1 21 ? -10.631 -28.739 -10.042 1.00 0.00 6748 GLY A N 6
ATOM 6518 C CA . GLY A 1 21 ? -11.181 -29.873 -10.791 1.00 0.00 6748 GLY A CA 6
ATOM 6519 C C . GLY A 1 21 ? -10.127 -30.747 -11.495 1.00 0.00 6748 GLY A C 6
ATOM 6520 O O . GLY A 1 21 ? -10.351 -31.942 -11.683 1.00 0.00 6748 GLY A O 6
ATOM 6524 N N . VAL A 1 22 ? -8.959 -30.190 -11.837 1.00 0.00 6749 VAL A N 6
ATOM 6525 C CA . VAL A 1 22 ? -7.809 -30.925 -12.407 1.00 0.00 6749 VAL A CA 6
ATOM 6526 C C . VAL A 1 22 ? -7.042 -31.673 -11.311 1.00 0.00 6749 VAL A C 6
ATOM 6527 O O . VAL A 1 22 ? -6.631 -32.815 -11.513 1.00 0.00 6749 VAL A O 6
ATOM 6540 N N . LEU A 1 23 ? -6.900 -31.058 -10.132 1.00 0.00 6750 LEU A N 6
ATOM 6541 C CA . LEU A 1 23 ? -6.224 -31.633 -8.957 1.00 0.00 6750 LEU A CA 6
ATOM 6542 C C . LEU A 1 23 ? -7.130 -32.546 -8.103 1.00 0.00 6750 LEU A C 6
ATOM 6543 O O . LEU A 1 23 ? -6.712 -33.018 -7.047 1.00 0.00 6750 LEU A O 6
ATOM 6559 N N . TYR A 1 24 ? -8.370 -32.789 -8.551 1.00 0.00 6751 TYR A N 6
ATOM 6560 C CA . TYR A 1 24 ? -9.400 -33.590 -7.866 1.00 0.00 6751 TYR A CA 6
ATOM 6561 C C . TYR A 1 24 ? -9.701 -33.100 -6.430 1.00 0.00 6751 TYR A C 6
ATOM 6562 O O . TYR A 1 24 ? -9.966 -33.885 -5.513 1.00 0.00 6751 TYR A O 6
ATOM 6580 N N . LEU A 1 25 ? -9.638 -31.778 -6.241 1.00 0.00 6752 LEU A N 6
ATOM 6581 C CA . LEU A 1 25 ? -9.776 -31.034 -4.990 1.00 0.00 6752 LEU A CA 6
ATOM 6582 C C . LEU A 1 25 ? -11.026 -30.133 -5.008 1.00 0.00 6752 LEU A C 6
ATOM 6583 O O . LEU A 1 25 ? -11.696 -29.990 -6.035 1.00 0.00 6752 LEU A O 6
ATOM 6599 N N . GLU A 1 26 ? -11.343 -29.504 -3.876 1.00 0.00 6753 GLU A N 6
ATOM 6600 C CA . GLU A 1 26 ? -12.395 -28.483 -3.767 1.00 0.00 6753 GLU A CA 6
ATOM 6601 C C . GLU A 1 26 ? -11.787 -27.063 -3.795 1.00 0.00 6753 GLU A C 6
ATOM 6602 O O . GLU A 1 26 ? -10.724 -26.853 -3.203 1.00 0.00 6753 GLU A O 6
ATOM 6614 N N . PRO A 1 27 ? -12.455 -26.060 -4.400 1.00 0.00 6754 PRO A N 6
ATOM 6615 C CA . PRO A 1 27 ? -11.965 -24.673 -4.431 1.00 0.00 6754 PRO A CA 6
ATOM 6616 C C . PRO A 1 27 ? -11.939 -23.998 -3.046 1.00 0.00 6754 PRO A C 6
ATOM 6617 O O . PRO A 1 27 ? -11.300 -22.960 -2.882 1.00 0.00 6754 PRO A O 6
ATOM 6628 N N . ASP A 1 28 ? -12.601 -24.583 -2.037 1.00 0.00 6755 ASP A N 6
ATOM 6629 C CA . ASP A 1 28 ? -12.518 -24.184 -0.622 1.00 0.00 6755 ASP A CA 6
ATOM 6630 C C . ASP A 1 28 ? -11.338 -24.827 0.144 1.00 0.00 6755 ASP A C 6
ATOM 6631 O O . ASP A 1 28 ? -10.934 -24.327 1.195 1.00 0.00 6755 ASP A O 6
ATOM 6640 N N . ARG A 1 29 ? -10.770 -25.928 -0.373 1.00 0.00 6756 ARG A N 6
ATOM 6641 C CA . ARG A 1 29 ? -9.562 -26.608 0.145 1.00 0.00 6756 ARG A CA 6
ATOM 6642 C C . ARG A 1 29 ? -8.279 -26.075 -0.500 1.00 0.00 6756 ARG A C 6
ATOM 6643 O O . ARG A 1 29 ? -7.245 -25.996 0.165 1.00 0.00 6756 ARG A O 6
ATOM 6664 N N . LEU A 1 30 ? -8.357 -25.665 -1.767 1.00 0.00 6757 LEU A N 6
ATOM 6665 C CA . LEU A 1 30 ? -7.367 -24.809 -2.431 1.00 0.00 6757 LEU A CA 6
ATOM 6666 C C . LEU A 1 30 ? -7.384 -23.388 -1.832 1.00 0.00 6757 LEU A C 6
ATOM 6667 O O . LEU A 1 30 ? -8.425 -22.895 -1.387 1.00 0.00 6757 LEU A O 6
ATOM 6683 N N . ASP A 1 31 ? -6.232 -22.708 -1.854 1.00 0.00 6758 ASP A N 6
ATOM 6684 C CA . ASP A 1 31 ? -6.086 -21.274 -1.585 1.00 0.00 6758 ASP A CA 6
ATOM 6685 C C . ASP A 1 31 ? -5.344 -20.568 -2.742 1.00 0.00 6758 ASP A C 6
ATOM 6686 O O . ASP A 1 31 ? -4.349 -21.108 -3.237 1.00 0.00 6758 ASP A O 6
ATOM 6695 N N . PRO A 1 32 ? -5.783 -19.372 -3.188 1.00 0.00 6759 PRO A N 6
ATOM 6696 C CA . PRO A 1 32 ? -5.216 -18.710 -4.366 1.00 0.00 6759 PRO A CA 6
ATOM 6697 C C . PRO A 1 32 ? -3.821 -18.098 -4.131 1.00 0.00 6759 PRO A C 6
ATOM 6698 O O . PRO A 1 32 ? -3.073 -17.870 -5.085 1.00 0.00 6759 PRO A O 6
ATOM 6709 N N . GLU A 1 33 ? -3.452 -17.841 -2.874 1.00 0.00 6760 GLU A N 6
ATOM 6710 C CA . GLU A 1 33 ? -2.157 -17.264 -2.477 1.00 0.00 6760 GLU A CA 6
ATOM 6711 C C . GLU A 1 33 ? -1.060 -18.321 -2.224 1.00 0.00 6760 GLU A C 6
ATOM 6712 O O . GLU A 1 33 ? 0.119 -17.976 -2.106 1.00 0.00 6760 GLU A O 6
ATOM 6724 N N . GLU A 1 34 ? -1.421 -19.606 -2.166 1.00 0.00 6761 GLU A N 6
ATOM 6725 C CA . GLU A 1 34 ? -0.491 -20.734 -1.995 1.00 0.00 6761 GLU A CA 6
ATOM 6726 C C . GLU A 1 34 ? 0.032 -21.279 -3.336 1.00 0.00 6761 GLU A C 6
ATOM 6727 O O . GLU A 1 34 ? -0.597 -21.115 -4.388 1.00 0.00 6761 GLU A O 6
ATOM 6739 N N . THR A 1 35 ? 1.203 -21.919 -3.310 1.00 0.00 6762 THR A N 6
ATOM 6740 C CA . THR A 1 35 ? 1.913 -22.364 -4.522 1.00 0.00 6762 THR A CA 6
ATOM 6741 C C . THR A 1 35 ? 1.269 -23.584 -5.179 1.00 0.00 6762 THR A C 6
ATOM 6742 O O . THR A 1 35 ? 0.658 -24.428 -4.523 1.00 0.00 6762 THR A O 6
ATOM 6753 N N . PHE A 1 36 ? 1.473 -23.734 -6.491 1.00 0.00 6763 PHE A N 6
ATOM 6754 C CA . PHE A 1 36 ? 1.065 -24.930 -7.238 1.00 0.00 6763 PHE A CA 6
ATOM 6755 C C . PHE A 1 36 ? 1.610 -26.231 -6.610 1.00 0.00 6763 PHE A C 6
ATOM 6756 O O . PHE A 1 36 ? 0.904 -27.241 -6.559 1.00 0.00 6763 PHE A O 6
ATOM 6773 N N . LEU A 1 37 ? 2.827 -26.192 -6.051 1.00 0.00 6764 LEU A N 6
ATOM 6774 C CA . LEU A 1 37 ? 3.468 -27.334 -5.392 1.00 0.00 6764 LEU A CA 6
ATOM 6775 C C . LEU A 1 37 ? 2.698 -27.810 -4.140 1.00 0.00 6764 LEU A C 6
ATOM 6776 O O . LEU A 1 37 ? 2.469 -29.009 -3.993 1.00 0.00 6764 LEU A O 6
ATOM 6792 N N . THR A 1 38 ? 2.253 -26.893 -3.269 1.00 0.00 6765 THR A N 6
ATOM 6793 C CA . THR A 1 38 ? 1.489 -27.246 -2.052 1.00 0.00 6765 THR A CA 6
ATOM 6794 C C . THR A 1 38 ? -0.004 -27.504 -2.326 1.00 0.00 6765 THR A C 6
ATOM 6795 O O . THR A 1 38 ? -0.648 -28.269 -1.605 1.00 0.00 6765 THR A O 6
ATOM 6806 N N . LEU A 1 39 ? -0.533 -26.979 -3.438 1.00 0.00 6766 LEU A N 6
ATOM 6807 C CA . LEU A 1 39 ? -1.856 -27.327 -3.992 1.00 0.00 6766 LEU A CA 6
ATOM 6808 C C . LEU A 1 39 ? -1.905 -28.759 -4.574 1.00 0.00 6766 LEU A C 6
ATOM 6809 O O . LEU A 1 39 ? -2.993 -29.312 -4.738 1.00 0.00 6766 LEU A O 6
ATOM 6825 N N . GLY A 1 40 ? -0.751 -29.371 -4.863 1.00 0.00 6767 GLY A N 6
ATOM 6826 C CA . GLY A 1 40 ? -0.626 -30.760 -5.333 1.00 0.00 6767 GLY A CA 6
ATOM 6827 C C . GLY A 1 40 ? -0.422 -30.926 -6.842 1.00 0.00 6767 GLY A C 6
ATOM 6828 O O . GLY A 1 40 ? -0.674 -32.010 -7.376 1.00 0.00 6767 GLY A O 6
ATOM 6832 N N . VAL A 1 41 ? 0.016 -29.877 -7.542 1.00 0.00 6768 VAL A N 6
ATOM 6833 C CA . VAL A 1 41 ? 0.365 -29.904 -8.970 1.00 0.00 6768 VAL A CA 6
ATOM 6834 C C . VAL A 1 41 ? 1.681 -30.656 -9.201 1.00 0.00 6768 VAL A C 6
ATOM 6835 O O . VAL A 1 41 ? 2.691 -30.377 -8.556 1.00 0.00 6768 VAL A O 6
ATOM 6848 N N . ASP A 1 42 ? 1.683 -31.551 -10.190 1.00 0.00 6769 ASP A N 6
ATOM 6849 C CA . ASP A 1 42 ? 2.874 -32.001 -10.932 1.00 0.00 6769 ASP A CA 6
ATOM 6850 C C . ASP A 1 42 ? 2.753 -31.588 -12.409 1.00 0.00 6769 ASP A C 6
ATOM 6851 O O . ASP A 1 42 ? 1.680 -31.173 -12.849 1.00 0.00 6769 ASP A O 6
ATOM 6860 N N . SER A 1 43 ? 3.833 -31.685 -13.193 1.00 0.00 6770 SER A N 6
ATOM 6861 C CA . SER A 1 43 ? 3.901 -31.148 -14.570 1.00 0.00 6770 SER A CA 6
ATOM 6862 C C . SER A 1 43 ? 2.786 -31.647 -15.501 1.00 0.00 6770 SER A C 6
ATOM 6863 O O . SER A 1 43 ? 2.289 -30.887 -16.332 1.00 0.00 6770 SER A O 6
ATOM 6871 N N . ILE A 1 44 ? 2.319 -32.889 -15.326 1.00 0.00 6771 ILE A N 6
ATOM 6872 C CA . ILE A 1 44 ? 1.220 -33.480 -16.105 1.00 0.00 6771 ILE A CA 6
ATOM 6873 C C . ILE A 1 44 ? -0.113 -32.780 -15.787 1.00 0.00 6771 ILE A C 6
ATOM 6874 O O . ILE A 1 44 ? -0.840 -32.391 -16.700 1.00 0.00 6771 ILE A O 6
ATOM 6890 N N . LEU A 1 45 ? -0.400 -32.539 -14.498 1.00 0.00 6772 LEU A N 6
ATOM 6891 C CA . LEU A 1 45 ? -1.592 -31.805 -14.056 1.00 0.00 6772 LEU A CA 6
ATOM 6892 C C . LEU A 1 45 ? -1.514 -30.323 -14.461 1.00 0.00 6772 LEU A C 6
ATOM 6893 O O . LEU A 1 45 ? -2.529 -29.720 -14.801 1.00 0.00 6772 LEU A O 6
ATOM 6909 N N . GLY A 1 46 ? -0.299 -29.760 -14.502 1.00 0.00 6773 GLY A N 6
ATOM 6910 C CA . GLY A 1 46 ? -0.026 -28.450 -15.095 1.00 0.00 6773 GLY A CA 6
ATOM 6911 C C . GLY A 1 46 ? -0.479 -28.384 -16.558 1.00 0.00 6773 GLY A C 6
ATOM 6912 O O . GLY A 1 46 ? -1.331 -27.565 -16.897 1.00 0.00 6773 GLY A O 6
ATOM 6916 N N . VAL A 1 47 ? 0.014 -29.287 -17.416 1.00 0.00 6774 VAL A N 6
ATOM 6917 C CA . VAL A 1 47 ? -0.367 -29.356 -18.846 1.00 0.00 6774 VAL A CA 6
ATOM 6918 C C . VAL A 1 47 ? -1.878 -29.533 -19.036 1.00 0.00 6774 VAL A C 6
ATOM 6919 O O . VAL A 1 47 ? -2.476 -28.849 -19.868 1.00 0.00 6774 VAL A O 6
ATOM 6932 N N . GLU A 1 48 ? -2.525 -30.384 -18.236 1.00 0.00 6775 GLU A N 6
ATOM 6933 C CA . GLU A 1 48 ? -3.982 -30.588 -18.265 1.00 0.00 6775 GLU A CA 6
ATOM 6934 C C . GLU A 1 48 ? -4.791 -29.329 -17.921 1.00 0.00 6775 GLU A C 6
ATOM 6935 O O . GLU A 1 48 ? -5.759 -29.000 -18.611 1.00 0.00 6775 GLU A O 6
ATOM 6947 N N . PHE A 1 49 ? -4.393 -28.592 -16.881 1.00 0.00 6776 PHE A N 6
ATOM 6948 C CA . PHE A 1 49 ? -5.009 -27.320 -16.507 1.00 0.00 6776 PHE A CA 6
ATOM 6949 C C . PHE A 1 49 ? -4.803 -26.263 -17.602 1.00 0.00 6776 PHE A C 6
ATOM 6950 O O . PHE A 1 49 ? -5.748 -25.568 -17.969 1.00 0.00 6776 PHE A O 6
ATOM 6967 N N . VAL A 1 50 ? -3.607 -26.181 -18.184 1.00 0.00 6777 VAL A N 6
ATOM 6968 C CA . VAL A 1 50 ? -3.276 -25.200 -19.236 1.00 0.00 6777 VAL A CA 6
ATOM 6969 C C . VAL A 1 50 ? -4.052 -25.464 -20.530 1.00 0.00 6777 VAL A C 6
ATOM 6970 O O . VAL A 1 50 ? -4.522 -24.524 -21.176 1.00 0.00 6777 VAL A O 6
ATOM 6983 N N . ALA A 1 51 ? -4.272 -26.732 -20.879 1.00 0.00 6778 ALA A N 6
ATOM 6984 C CA . ALA A 1 51 ? -5.142 -27.120 -21.990 1.00 0.00 6778 ALA A CA 6
ATOM 6985 C C . ALA A 1 51 ? -6.617 -26.705 -21.768 1.00 0.00 6778 ALA A C 6
ATOM 6986 O O . ALA A 1 51 ? -7.280 -26.268 -22.709 1.00 0.00 6778 ALA A O 6
ATOM 6993 N N . ALA A 1 52 ? -7.109 -26.770 -20.524 1.00 0.00 6779 ALA A N 6
ATOM 6994 C CA . ALA A 1 52 ? -8.450 -26.309 -20.144 1.00 0.00 6779 ALA A CA 6
ATOM 6995 C C . ALA A 1 52 ? -8.560 -24.773 -20.106 1.00 0.00 6779 ALA A C 6
ATOM 6996 O O . ALA A 1 52 ? -9.571 -24.219 -20.540 1.00 0.00 6779 ALA A O 6
ATOM 7003 N N . VAL A 1 53 ? -7.511 -24.069 -19.667 1.00 0.00 6780 VAL A N 6
ATOM 7004 C CA . VAL A 1 53 ? -7.420 -22.597 -19.694 1.00 0.00 6780 VAL A CA 6
ATOM 7005 C C . VAL A 1 53 ? -7.495 -22.061 -21.119 1.00 0.00 6780 VAL A C 6
ATOM 7006 O O . VAL A 1 53 ? -8.262 -21.139 -21.376 1.00 0.00 6780 VAL A O 6
ATOM 7019 N N . ASN A 1 54 ? -6.755 -22.647 -22.068 1.00 0.00 6781 ASN A N 6
ATOM 7020 C CA . ASN A 1 54 ? -6.751 -22.196 -23.470 1.00 0.00 6781 ASN A CA 6
ATOM 7021 C C . ASN A 1 54 ? -8.097 -22.433 -24.196 1.00 0.00 6781 ASN A C 6
ATOM 7022 O O . ASN A 1 54 ? -8.349 -21.815 -25.233 1.00 0.00 6781 ASN A O 6
ATOM 7033 N N . ALA A 1 55 ? -8.987 -23.274 -23.649 1.00 0.00 6782 ALA A N 6
ATOM 7034 C CA . ALA A 1 55 ? -10.372 -23.405 -24.109 1.00 0.00 6782 ALA A CA 6
ATOM 7035 C C . ALA A 1 55 ? -11.324 -22.346 -23.503 1.00 0.00 6782 ALA A C 6
ATOM 7036 O O . ALA A 1 55 ? -12.344 -22.017 -24.116 1.00 0.00 6782 ALA A O 6
ATOM 7043 N N . ALA A 1 56 ? -10.993 -21.790 -22.329 1.00 0.00 6783 ALA A N 6
ATOM 7044 C CA . ALA A 1 56 ? 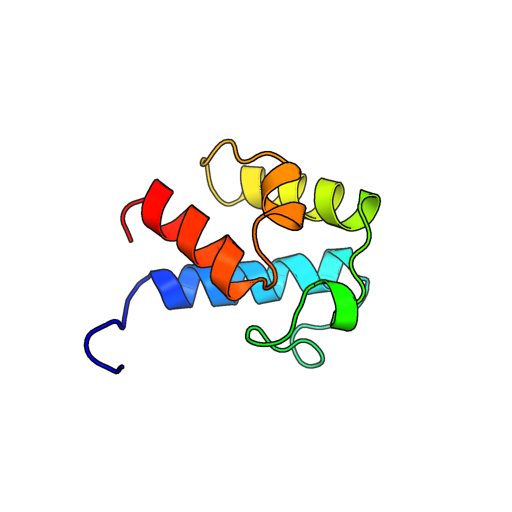-11.774 -20.771 -21.619 1.00 0.00 6783 ALA A CA 6
ATOM 7045 C C . ALA A 1 56 ? -11.311 -19.319 -21.907 1.00 0.00 6783 ALA A C 6
ATOM 7046 O O . ALA A 1 56 ? -12.117 -18.387 -21.825 1.00 0.00 6783 ALA A O 6
ATOM 7053 N N . TYR A 1 57 ? -10.033 -19.135 -22.250 1.00 0.00 6784 TYR A N 6
ATOM 7054 C CA . TYR A 1 57 ? -9.352 -17.863 -22.471 1.00 0.00 6784 TYR A CA 6
ATOM 7055 C C . TYR A 1 57 ? -8.410 -17.988 -23.691 1.00 0.00 6784 TYR A C 6
ATOM 7056 O O . TYR A 1 57 ? -7.512 -18.835 -23.680 1.00 0.00 6784 TYR A O 6
ATOM 7074 N N . PRO A 1 58 ? -8.563 -17.162 -24.744 1.00 0.00 6785 PRO A N 6
ATOM 7075 C CA . PRO A 1 58 ? -7.818 -17.264 -26.006 1.00 0.00 6785 PRO A CA 6
ATOM 7076 C C . PRO A 1 58 ? -6.399 -16.655 -25.944 1.00 0.00 6785 PRO A C 6
ATOM 7077 O O . PRO A 1 58 ? -5.973 -15.917 -26.836 1.00 0.00 6785 PRO A O 6
ATOM 7088 N N . VAL A 1 59 ? -5.658 -16.945 -24.872 1.00 0.00 6786 VAL A N 6
ATOM 7089 C CA . VAL A 1 59 ? -4.314 -16.387 -24.604 1.00 0.00 6786 VAL A CA 6
ATOM 7090 C C . VAL A 1 59 ? -3.191 -17.083 -25.382 1.00 0.00 6786 VAL A C 6
ATOM 7091 O O . VAL A 1 59 ? -2.164 -16.459 -25.658 1.00 0.00 6786 VAL A O 6
ATOM 7104 N N . GLY A 1 60 ? -3.363 -18.358 -25.734 1.00 0.00 6787 GLY A N 6
ATOM 7105 C CA . GLY A 1 60 ? -2.337 -19.180 -26.388 1.00 0.00 6787 GLY A CA 6
ATOM 7106 C C . GLY A 1 60 ? -1.161 -19.527 -25.462 1.00 0.00 6787 GLY A C 6
ATOM 7107 O O . GLY A 1 60 ? -0.018 -19.622 -25.921 1.00 0.00 6787 GLY A O 6
ATOM 7111 N N . VAL A 1 61 ? -1.413 -19.643 -24.152 1.00 0.00 6788 VAL A N 6
ATOM 7112 C CA . VAL A 1 61 ? -0.381 -19.790 -23.112 1.00 0.00 6788 VAL A CA 6
ATOM 7113 C C . VAL A 1 61 ? 0.169 -21.218 -23.055 1.00 0.00 6788 VAL A C 6
ATOM 7114 O O . VAL A 1 61 ? -0.593 -22.187 -23.054 1.00 0.00 6788 VAL A O 6
ATOM 7127 N N . LYS A 1 62 ? 1.498 -21.342 -22.994 1.00 0.00 6789 LYS A N 6
ATOM 7128 C CA . LYS A 1 62 ? 2.235 -22.615 -22.895 1.00 0.00 6789 LYS A CA 6
ATOM 7129 C C . LYS A 1 62 ? 2.349 -23.117 -21.451 1.00 0.00 6789 LYS A C 6
ATOM 7130 O O . LYS A 1 62 ? 2.268 -22.337 -20.499 1.00 0.00 6789 LYS A O 6
ATOM 7149 N N . ALA A 1 63 ? 2.615 -24.413 -21.285 1.00 0.00 6790 ALA A N 6
ATOM 7150 C CA . ALA A 1 63 ? 2.777 -25.048 -19.973 1.00 0.00 6790 ALA A CA 6
ATOM 7151 C C . ALA A 1 63 ? 3.988 -24.520 -19.166 1.00 0.00 6790 ALA A C 6
ATOM 7152 O O . ALA A 1 63 ? 4.050 -24.709 -17.951 1.00 0.00 6790 ALA A O 6
ATOM 7159 N N . THR A 1 64 ? 4.910 -23.790 -19.806 1.00 0.00 6791 THR A N 6
ATOM 7160 C CA . THR A 1 64 ? 6.000 -23.055 -19.137 1.00 0.00 6791 THR A CA 6
ATOM 7161 C C . THR A 1 64 ? 5.503 -21.930 -18.218 1.00 0.00 6791 THR A C 6
ATOM 7162 O O . THR A 1 64 ? 6.195 -21.599 -17.259 1.00 0.00 6791 THR A O 6
ATOM 7173 N N . ALA A 1 65 ? 4.294 -21.387 -18.403 1.00 0.00 6792 ALA A N 6
ATOM 7174 C CA . ALA A 1 65 ? 3.695 -20.422 -17.470 1.00 0.00 6792 ALA A CA 6
ATOM 7175 C C . ALA A 1 65 ? 3.361 -21.043 -16.097 1.00 0.00 6792 ALA A C 6
ATOM 7176 O O . ALA A 1 65 ? 3.455 -20.362 -15.079 1.00 0.00 6792 ALA A O 6
ATOM 7183 N N . LEU A 1 66 ? 3.059 -22.346 -16.054 1.00 0.00 6793 LEU A N 6
ATOM 7184 C CA . LEU A 1 66 ? 2.860 -23.132 -14.824 1.00 0.00 6793 LEU A CA 6
ATOM 7185 C C . LEU A 1 66 ? 4.172 -23.446 -14.074 1.00 0.00 6793 LEU A C 6
ATOM 7186 O O . LEU A 1 66 ? 4.136 -23.857 -12.913 1.00 0.00 6793 LEU A O 6
ATOM 7202 N N . TYR A 1 67 ? 5.319 -23.224 -14.716 1.00 0.00 6794 TYR A N 6
ATOM 7203 C CA . TYR A 1 67 ? 6.661 -23.237 -14.121 1.00 0.00 6794 TYR A CA 6
ATOM 7204 C C . TYR A 1 67 ? 7.148 -21.816 -13.751 1.00 0.00 6794 TYR A C 6
ATOM 7205 O O . TYR A 1 67 ? 7.729 -21.613 -12.684 1.00 0.00 6794 TYR A O 6
ATOM 7223 N N . ASP A 1 68 ? 6.875 -20.820 -14.599 1.00 0.00 6795 ASP A N 6
ATOM 7224 C CA . ASP A 1 68 ? 7.319 -19.430 -14.425 1.00 0.00 6795 ASP A CA 6
ATOM 7225 C C . ASP A 1 68 ? 6.532 -18.664 -13.340 1.00 0.00 6795 ASP A C 6
ATOM 7226 O O . ASP A 1 68 ? 7.107 -17.838 -12.624 1.00 0.00 6795 ASP A O 6
ATOM 7235 N N . HIS A 1 69 ? 5.234 -18.951 -13.178 1.00 0.00 6796 HIS A N 6
ATOM 7236 C CA . HIS A 1 69 ? 4.390 -18.421 -12.106 1.00 0.00 6796 HIS A CA 6
ATOM 7237 C C . HIS A 1 69 ? 4.298 -19.422 -10.941 1.00 0.00 6796 HIS A C 6
ATOM 7238 O O . HIS A 1 69 ? 4.037 -20.607 -11.180 1.00 0.00 6796 HIS A O 6
ATOM 7252 N N . PRO A 1 70 ? 4.475 -18.983 -9.681 1.00 0.00 6797 PRO A N 6
ATOM 7253 C CA . PRO A 1 70 ? 4.441 -19.854 -8.502 1.00 0.00 6797 PRO A CA 6
ATOM 7254 C C . PRO A 1 70 ? 3.025 -20.209 -8.033 1.00 0.00 6797 PRO A C 6
ATOM 7255 O O . PRO A 1 70 ? 2.835 -21.271 -7.434 1.00 0.00 6797 PRO A O 6
ATOM 7266 N N . THR A 1 71 ? 2.028 -19.349 -8.285 1.00 0.00 6798 THR A N 6
ATOM 7267 C CA . THR A 1 71 ? 0.665 -19.439 -7.727 1.00 0.00 6798 THR A CA 6
ATOM 7268 C C . THR A 1 71 ? -0.408 -19.298 -8.817 1.00 0.00 6798 THR A C 6
ATOM 7269 O O . THR A 1 71 ? -0.162 -18.663 -9.852 1.00 0.00 6798 THR A O 6
ATOM 7280 N N . PRO A 1 72 ? -1.643 -19.809 -8.592 1.00 0.00 6799 PRO A N 6
ATOM 7281 C CA . PRO A 1 72 ? -2.779 -19.564 -9.484 1.00 0.00 6799 PRO A CA 6
ATOM 7282 C C . PRO A 1 72 ? -3.115 -18.069 -9.623 1.00 0.00 6799 PRO A C 6
ATOM 7283 O O . PRO A 1 72 ? -3.543 -17.647 -10.696 1.00 0.00 6799 PRO A O 6
ATOM 7294 N N . ALA A 1 73 ? -2.876 -17.250 -8.591 1.00 0.00 6800 ALA A N 6
ATOM 7295 C CA . ALA A 1 73 ? -3.072 -15.799 -8.658 1.00 0.00 6800 ALA A CA 6
ATOM 7296 C C . ALA A 1 73 ? -2.048 -15.089 -9.568 1.00 0.00 6800 ALA A C 6
ATOM 7297 O O . ALA A 1 73 ? -2.421 -14.219 -10.356 1.00 0.00 6800 ALA A O 6
ATOM 7304 N N . ALA A 1 74 ? -0.774 -15.492 -9.521 1.00 0.00 6801 ALA A N 6
ATOM 7305 C CA . ALA A 1 74 ? 0.263 -14.957 -10.408 1.00 0.00 6801 ALA A CA 6
ATOM 7306 C C . ALA A 1 74 ? 0.026 -15.371 -11.874 1.00 0.00 6801 ALA A C 6
ATOM 7307 O O . ALA A 1 74 ? 0.120 -14.546 -12.787 1.00 0.00 6801 ALA A O 6
ATOM 7314 N N . PHE A 1 75 ? -0.393 -16.620 -12.098 1.00 0.00 6802 PHE A N 6
ATOM 7315 C CA . PHE A 1 75 ? -0.803 -17.109 -13.416 1.00 0.00 6802 PHE A CA 6
ATOM 7316 C C . PHE A 1 75 ? -2.069 -16.401 -13.952 1.00 0.00 6802 PHE A C 6
ATOM 7317 O O . PHE A 1 75 ? -2.121 -16.037 -15.132 1.00 0.00 6802 PHE A O 6
ATOM 7334 N N . ALA A 1 76 ? -3.061 -16.131 -13.098 1.00 0.00 6803 ALA A N 6
ATOM 7335 C CA . ALA A 1 76 ? -4.248 -15.352 -13.457 1.00 0.00 6803 ALA A CA 6
ATOM 7336 C C . ALA A 1 76 ? -3.908 -13.897 -13.832 1.00 0.00 6803 ALA A C 6
ATOM 7337 O O . ALA A 1 76 ? -4.520 -13.354 -14.754 1.00 0.00 6803 ALA A O 6
ATOM 7344 N N . ARG A 1 77 ? -2.910 -13.274 -13.183 1.00 0.00 6804 ARG A N 6
ATOM 7345 C CA . ARG A 1 77 ? -2.398 -11.940 -13.564 1.00 0.00 6804 ARG A CA 6
ATOM 7346 C C . ARG A 1 77 ? -1.783 -11.923 -14.966 1.00 0.00 6804 ARG A C 6
ATOM 7347 O O . ARG A 1 77 ? -1.995 -10.958 -15.694 1.00 0.00 6804 ARG A O 6
ATOM 7368 N N . HIS A 1 78 ? -1.099 -12.986 -15.396 1.00 0.00 6805 HIS A N 6
ATOM 7369 C CA . HIS A 1 78 ? -0.622 -13.120 -16.782 1.00 0.00 6805 HIS A CA 6
ATOM 7370 C C . HIS A 1 78 ? -1.791 -13.125 -17.786 1.00 0.00 6805 HIS A C 6
ATOM 7371 O O . HIS A 1 78 ? -1.804 -12.314 -18.720 1.00 0.00 6805 HIS A O 6
ATOM 7385 N N . ILE A 1 79 ? -2.805 -13.976 -17.576 1.00 0.00 6806 ILE A N 6
ATOM 7386 C CA . ILE A 1 79 ? -4.026 -13.994 -18.412 1.00 0.00 6806 ILE A CA 6
ATOM 7387 C C . ILE A 1 79 ? -4.725 -12.621 -18.421 1.00 0.00 6806 ILE A C 6
ATOM 7388 O O . ILE A 1 79 ? -5.092 -12.120 -19.486 1.00 0.00 6806 ILE A O 6
ATOM 7404 N N . ALA A 1 80 ? -4.861 -11.973 -17.262 1.00 0.00 6807 ALA A N 6
ATOM 7405 C CA . ALA A 1 80 ? -5.484 -10.650 -17.134 1.00 0.00 6807 ALA A CA 6
ATOM 7406 C C . ALA A 1 80 ? -4.732 -9.535 -17.885 1.00 0.00 6807 ALA A C 6
ATOM 7407 O O . ALA A 1 80 ? -5.357 -8.633 -18.445 1.00 0.00 6807 ALA A O 6
ATOM 7414 N N . GLU A 1 81 ? -3.402 -9.602 -17.962 1.00 0.00 6808 GLU A N 6
ATOM 7415 C CA . GLU A 1 81 ? -2.588 -8.693 -18.777 1.00 0.00 6808 GLU A CA 6
ATOM 7416 C C . GLU A 1 81 ? -2.655 -9.026 -20.283 1.00 0.00 6808 GLU A C 6
ATOM 7417 O O . GLU A 1 81 ? -2.545 -8.128 -21.121 1.00 0.00 6808 GLU A O 6
ATOM 7429 N N . SER A 1 82 ? -2.892 -10.293 -20.636 1.00 0.00 6809 SER A N 6
ATOM 7430 C CA . SER A 1 82 ? -3.062 -10.759 -22.021 1.00 0.00 6809 SER A CA 6
ATOM 7431 C C . SER A 1 82 ? -4.423 -10.363 -22.615 1.00 0.00 6809 SER A C 6
ATOM 7432 O O . SER A 1 82 ? -4.494 -9.987 -23.789 1.00 0.00 6809 SER A O 6
ATOM 7440 N N . LEU A 1 83 ? -5.494 -10.406 -21.811 1.00 0.00 6810 LEU A N 6
ATOM 7441 C CA . LEU A 1 83 ? -6.838 -9.930 -22.181 1.00 0.00 6810 LEU A CA 6
ATOM 7442 C C . LEU A 1 83 ? -6.992 -8.405 -22.015 1.00 0.00 6810 LEU A C 6
ATOM 7443 O O . LEU A 1 83 ? -7.818 -7.792 -22.695 1.00 0.00 6810 LEU A O 6
ATOM 7459 N N . GLY A 1 84 ? -6.196 -7.784 -21.144 1.00 0.00 6811 GLY A N 6
ATOM 7460 C CA . GLY A 1 84 ? -6.187 -6.345 -20.881 1.00 0.00 6811 GLY A CA 6
ATOM 7461 C C . GLY A 1 84 ? -7.290 -5.901 -19.913 1.00 0.00 6811 GLY A C 6
ATOM 7462 O O . GLY A 1 84 ? -8.277 -5.276 -20.316 1.00 0.00 6811 GLY A O 6
ATOM 7466 N N . ALA A 1 85 ? -7.104 -6.246 -18.632 1.00 0.00 6812 ALA A N 6
ATOM 7467 C CA . ALA A 1 85 ? -7.943 -5.839 -17.493 1.00 0.00 6812 ALA A CA 6
ATOM 7468 C C . ALA A 1 85 ? -8.158 -4.310 -17.395 1.00 0.00 6812 ALA A C 6
ATOM 7469 O O . ALA A 1 85 ? -9.302 -3.891 -17.102 1.00 0.00 6812 ALA A O 6
ATOM 7477 N N . GLY A 1 1 ? 0.243 1.659 -5.430 1.00 0.00 -4 GLY A N 7
ATOM 7478 C CA . GLY A 1 1 ? -0.709 2.055 -4.368 1.00 0.00 -4 GLY A CA 7
ATOM 7479 C C . GLY A 1 1 ? -1.627 0.904 -3.960 1.00 0.00 -4 GLY A C 7
ATOM 7480 O O . GLY A 1 1 ? -1.380 -0.250 -4.337 1.00 0.00 -4 GLY A O 7
ATOM 7486 N N . PRO A 1 2 ? -2.718 1.191 -3.213 1.00 0.00 -3 PRO A N 7
ATOM 7487 C CA . PRO A 1 2 ? -3.634 0.175 -2.671 1.00 0.00 -3 PRO A CA 7
ATOM 7488 C C . PRO A 1 2 ? -4.408 -0.642 -3.721 1.00 0.00 -3 PRO A C 7
ATOM 7489 O O . PRO A 1 2 ? -4.803 -1.777 -3.436 1.00 0.00 -3 PRO A O 7
ATOM 7500 N N . GLY A 1 3 ? -4.616 -0.093 -4.924 1.00 0.00 -2 GLY A N 7
ATOM 7501 C CA . GLY A 1 3 ? -5.373 -0.716 -6.015 1.00 0.00 -2 GLY A CA 7
ATOM 7502 C C . GLY A 1 3 ? -6.899 -0.732 -5.798 1.00 0.00 -2 GLY A C 7
ATOM 7503 O O . GLY A 1 3 ? -7.427 -0.118 -4.867 1.00 0.00 -2 GLY A O 7
ATOM 7507 N N . SER A 1 4 ? -7.611 -1.432 -6.689 1.00 0.00 -1 SER A N 7
ATOM 7508 C CA . SER A 1 4 ? -9.070 -1.638 -6.669 1.00 0.00 -1 SER A CA 7
ATOM 7509 C C . SER A 1 4 ? -9.427 -2.936 -7.409 1.00 0.00 -1 SER A C 7
ATOM 7510 O O . SER A 1 4 ? -8.646 -3.439 -8.221 1.00 0.00 -1 SER A O 7
ATOM 7518 N N . ALA A 1 5 ? -10.610 -3.489 -7.127 1.00 0.00 6732 ALA A N 7
ATOM 7519 C CA . ALA A 1 5 ? -11.113 -4.716 -7.747 1.00 0.00 6732 ALA A CA 7
ATOM 7520 C C . ALA A 1 5 ? -11.494 -4.514 -9.230 1.00 0.00 6732 ALA A C 7
ATOM 7521 O O . ALA A 1 5 ? -11.841 -3.411 -9.665 1.00 0.00 6732 ALA A O 7
ATOM 7528 N N . GLY A 1 6 ? -11.444 -5.600 -10.004 1.00 0.00 6733 GLY A N 7
ATOM 7529 C CA . GLY A 1 6 ? -11.757 -5.632 -11.437 1.00 0.00 6733 GLY A CA 7
ATOM 7530 C C . GLY A 1 6 ? -11.623 -7.034 -12.035 1.00 0.00 6733 GLY A C 7
ATOM 7531 O O . GLY A 1 6 ? -11.574 -8.027 -11.300 1.00 0.00 6733 GLY A O 7
ATOM 7535 N N . ARG A 1 7 ? -11.529 -7.120 -13.369 1.00 0.00 6734 ARG A N 7
ATOM 7536 C CA . ARG A 1 7 ? -11.523 -8.383 -14.121 1.00 0.00 6734 ARG A CA 7
ATOM 7537 C C . ARG A 1 7 ? -10.384 -9.335 -13.743 1.00 0.00 6734 ARG A C 7
ATOM 7538 O O . ARG A 1 7 ? -10.565 -10.549 -13.836 1.00 0.00 6734 ARG A O 7
ATOM 7559 N N . GLN A 1 8 ? -9.247 -8.825 -13.260 1.00 0.00 6735 GLN A N 7
ATOM 7560 C CA . GLN A 1 8 ? -8.151 -9.667 -12.742 1.00 0.00 6735 GLN A CA 7
ATOM 7561 C C . GLN A 1 8 ? -8.610 -10.580 -11.590 1.00 0.00 6735 GLN A C 7
ATOM 7562 O O . GLN A 1 8 ? -8.172 -11.723 -11.498 1.00 0.00 6735 GLN A O 7
ATOM 7576 N N . GLU A 1 9 ? -9.522 -10.102 -10.738 1.00 0.00 6736 GLU A N 7
ATOM 7577 C CA . GLU A 1 9 ? -10.058 -10.871 -9.603 1.00 0.00 6736 GLU A CA 7
ATOM 7578 C C . GLU A 1 9 ? -11.046 -11.955 -10.059 1.00 0.00 6736 GLU A C 7
ATOM 7579 O O . GLU A 1 9 ? -11.052 -13.059 -9.522 1.00 0.00 6736 GLU A O 7
ATOM 7591 N N . GLU A 1 10 ? -11.842 -11.667 -11.096 1.00 0.00 6737 GLU A N 7
ATOM 7592 C CA . GLU A 1 10 ? -12.783 -12.626 -11.694 1.00 0.00 6737 GLU A CA 7
ATOM 7593 C C . GLU A 1 10 ? -12.048 -13.738 -12.453 1.00 0.00 6737 GLU A C 7
ATOM 7594 O O . GLU A 1 10 ? -12.411 -14.913 -12.351 1.00 0.00 6737 GLU A O 7
ATOM 7606 N N . ILE A 1 11 ? -10.963 -13.388 -13.158 1.00 0.00 6738 ILE A N 7
ATOM 7607 C CA . ILE A 1 11 ? -10.083 -14.339 -13.859 1.00 0.00 6738 ILE A CA 7
ATOM 7608 C C . ILE A 1 11 ? -9.332 -15.209 -12.834 1.00 0.00 6738 ILE A C 7
ATOM 7609 O O . ILE A 1 11 ? -9.290 -16.428 -12.988 1.00 0.00 6738 ILE A O 7
ATOM 7625 N N . ALA A 1 12 ? -8.819 -14.628 -11.739 1.00 0.00 6739 ALA A N 7
ATOM 7626 C CA . ALA A 1 12 ? -8.181 -15.375 -10.653 1.00 0.00 6739 ALA A CA 7
ATOM 7627 C C . ALA A 1 12 ? -9.139 -16.321 -9.904 1.00 0.00 6739 ALA A C 7
ATOM 7628 O O . ALA A 1 12 ? -8.764 -17.458 -9.619 1.00 0.00 6739 ALA A O 7
ATOM 7635 N N . GLU A 1 13 ? -10.377 -15.894 -9.638 1.00 0.00 6740 GLU A N 7
ATOM 7636 C CA . GLU A 1 13 ? -11.431 -16.751 -9.080 1.00 0.00 6740 GLU A CA 7
ATOM 7637 C C . GLU A 1 13 ? -11.742 -17.952 -9.989 1.00 0.00 6740 GLU A C 7
ATOM 7638 O O . GLU A 1 13 ? -11.825 -19.086 -9.518 1.00 0.00 6740 GLU A O 7
ATOM 7650 N N . GLU A 1 14 ? -11.898 -17.729 -11.295 1.00 0.00 6741 GLU A N 7
ATOM 7651 C CA . GLU A 1 14 ? -12.284 -18.790 -12.228 1.00 0.00 6741 GLU A CA 7
ATOM 7652 C C . GLU A 1 14 ? -11.145 -19.783 -12.487 1.00 0.00 6741 GLU A C 7
ATOM 7653 O O . GLU A 1 14 ? -11.379 -20.990 -12.501 1.00 0.00 6741 GLU A O 7
ATOM 7665 N N . VAL A 1 15 ? -9.904 -19.305 -12.592 1.00 0.00 6742 VAL A N 7
ATOM 7666 C CA . VAL A 1 15 ? -8.687 -20.138 -12.588 1.00 0.00 6742 VAL A CA 7
ATOM 7667 C C . VAL A 1 15 ? -8.611 -21.007 -11.325 1.00 0.00 6742 VAL A C 7
ATOM 7668 O O . VAL A 1 15 ? -8.407 -22.213 -11.424 1.00 0.00 6742 VAL A O 7
ATOM 7681 N N . ALA A 1 16 ? -8.823 -20.425 -10.139 1.00 0.00 6743 ALA A N 7
ATOM 7682 C CA . ALA A 1 16 ? -8.820 -21.162 -8.875 1.00 0.00 6743 ALA A CA 7
ATOM 7683 C C . ALA A 1 16 ? -9.937 -22.224 -8.790 1.00 0.00 6743 ALA A C 7
ATOM 7684 O O . ALA A 1 16 ? -9.742 -23.281 -8.179 1.00 0.00 6743 ALA A O 7
ATOM 7691 N N . ARG A 1 17 ? -11.080 -21.990 -9.451 1.00 0.00 6744 ARG A N 7
ATOM 7692 C CA . ARG A 1 17 ? -12.183 -22.963 -9.561 1.00 0.00 6744 ARG A CA 7
ATOM 7693 C C . ARG A 1 17 ? -11.877 -24.090 -10.553 1.00 0.00 6744 ARG A C 7
ATOM 7694 O O . ARG A 1 17 ? -12.104 -25.256 -10.226 1.00 0.00 6744 ARG A O 7
ATOM 7715 N N . LEU A 1 18 ? -11.341 -23.768 -11.731 1.00 0.00 6745 LEU A N 7
ATOM 7716 C CA . LEU A 1 18 ? -11.086 -24.751 -12.789 1.00 0.00 6745 LEU A CA 7
ATOM 7717 C C . LEU A 1 18 ? -9.860 -25.628 -12.483 1.00 0.00 6745 LEU A C 7
ATOM 7718 O O . LEU A 1 18 ? -9.876 -26.819 -12.798 1.00 0.00 6745 LEU A O 7
ATOM 7734 N N . LEU A 1 19 ? -8.831 -25.088 -11.810 1.00 0.00 6746 LEU A N 7
ATOM 7735 C CA . LEU A 1 19 ? -7.650 -25.857 -11.402 1.00 0.00 6746 LEU A CA 7
ATOM 7736 C C . LEU A 1 19 ? -7.997 -26.955 -10.399 1.00 0.00 6746 LEU A C 7
ATOM 7737 O O . LEU A 1 19 ? -7.521 -28.083 -10.544 1.00 0.00 6746 LEU A O 7
ATOM 7753 N N . ALA A 1 20 ? -8.831 -26.649 -9.396 1.00 0.00 6747 ALA A N 7
ATOM 7754 C CA . ALA A 1 20 ? -9.155 -27.615 -8.344 1.00 0.00 6747 ALA A CA 7
ATOM 7755 C C . ALA A 1 20 ? -9.758 -28.910 -8.934 1.00 0.00 6747 ALA A C 7
ATOM 7756 O O . ALA A 1 20 ? -9.463 -30.004 -8.452 1.00 0.00 6747 ALA A O 7
ATOM 7763 N N . GLY A 1 21 ? -10.498 -28.804 -10.044 1.00 0.00 6748 GLY A N 7
ATOM 7764 C CA . GLY A 1 21 ? -11.062 -29.940 -10.773 1.00 0.00 6748 GLY A CA 7
ATOM 7765 C C . GLY A 1 21 ? -10.027 -30.812 -11.501 1.00 0.00 6748 GLY A C 7
ATOM 7766 O O . GLY A 1 21 ? -10.255 -32.009 -11.681 1.00 0.00 6748 GLY A O 7
ATOM 7770 N N . VAL A 1 22 ? -8.870 -30.252 -11.867 1.00 0.00 6749 VAL A N 7
ATOM 7771 C CA . VAL A 1 22 ? -7.730 -31.002 -12.449 1.00 0.00 6749 VAL A CA 7
ATOM 7772 C C . VAL A 1 22 ? -6.924 -31.711 -11.351 1.00 0.00 6749 VAL A C 7
ATOM 7773 O O . VAL A 1 22 ? -6.463 -32.838 -11.548 1.00 0.00 6749 VAL A O 7
ATOM 7786 N N . LEU A 1 23 ? -6.821 -31.095 -10.170 1.00 0.00 6750 LEU A N 7
ATOM 7787 C CA . LEU A 1 23 ? -6.161 -31.646 -8.976 1.00 0.00 6750 LEU A CA 7
ATOM 7788 C C . LEU A 1 23 ? -7.060 -32.598 -8.163 1.00 0.00 6750 LEU A C 7
ATOM 7789 O O . LEU A 1 23 ? -6.674 -33.048 -7.080 1.00 0.00 6750 LEU A O 7
ATOM 7805 N N . TYR A 1 24 ? -8.260 -32.902 -8.670 1.00 0.00 6751 TYR A N 7
ATOM 7806 C CA . TYR A 1 24 ? -9.296 -33.751 -8.055 1.00 0.00 6751 TYR A CA 7
ATOM 7807 C C . TYR A 1 24 ? -9.688 -33.314 -6.626 1.00 0.00 6751 TYR A C 7
ATOM 7808 O O . TYR A 1 24 ? -9.991 -34.133 -5.755 1.00 0.00 6751 TYR A O 7
ATOM 7826 N N . LEU A 1 25 ? -9.663 -31.997 -6.403 1.00 0.00 6752 LEU A N 7
ATOM 7827 C CA . LEU A 1 25 ? -9.883 -31.293 -5.138 1.00 0.00 6752 LEU A CA 7
ATOM 7828 C C . LEU A 1 25 ? -11.162 -30.430 -5.202 1.00 0.00 6752 LEU A C 7
ATOM 7829 O O . LEU A 1 25 ? -11.704 -30.169 -6.280 1.00 0.00 6752 LEU A O 7
ATOM 7845 N N . GLU A 1 26 ? -11.621 -29.930 -4.052 1.00 0.00 6753 GLU A N 7
ATOM 7846 C CA . GLU A 1 26 ? -12.649 -28.880 -3.993 1.00 0.00 6753 GLU A CA 7
ATOM 7847 C C . GLU A 1 26 ? -11.992 -27.490 -3.960 1.00 0.00 6753 GLU A C 7
ATOM 7848 O O . GLU A 1 26 ? -10.979 -27.323 -3.271 1.00 0.00 6753 GLU A O 7
ATOM 7860 N N . PRO A 1 27 ? -12.550 -26.457 -4.621 1.00 0.00 6754 PRO A N 7
ATOM 7861 C CA . PRO A 1 27 ? -11.998 -25.097 -4.578 1.00 0.00 6754 PRO A CA 7
ATOM 7862 C C . PRO A 1 27 ? -12.094 -24.449 -3.183 1.00 0.00 6754 PRO A C 7
ATOM 7863 O O . PRO A 1 27 ? -11.430 -23.446 -2.918 1.00 0.00 6754 PRO A O 7
ATOM 7874 N N . ASP A 1 28 ? -12.869 -25.037 -2.263 1.00 0.00 6755 ASP A N 7
ATOM 7875 C CA . ASP A 1 28 ? -12.925 -24.657 -0.844 1.00 0.00 6755 ASP A CA 7
ATOM 7876 C C . ASP A 1 28 ? -11.688 -25.096 -0.033 1.00 0.00 6755 ASP A C 7
ATOM 7877 O O . ASP A 1 28 ? -11.434 -24.533 1.038 1.00 0.00 6755 ASP A O 7
ATOM 7886 N N . ARG A 1 29 ? -10.914 -26.082 -0.520 1.00 0.00 6756 ARG A N 7
ATOM 7887 C CA . ARG A 1 29 ? -9.652 -26.545 0.101 1.00 0.00 6756 ARG A CA 7
ATOM 7888 C C . ARG A 1 29 ? -8.428 -25.776 -0.415 1.00 0.00 6756 ARG A C 7
ATOM 7889 O O . ARG A 1 29 ? -7.465 -25.570 0.324 1.00 0.00 6756 ARG A O 7
ATOM 7910 N N . LEU A 1 30 ? -8.474 -25.352 -1.681 1.00 0.00 6757 LEU A N 7
ATOM 7911 C CA . LEU A 1 30 ? -7.473 -24.509 -2.341 1.00 0.00 6757 LEU A CA 7
ATOM 7912 C C . LEU A 1 30 ? -7.513 -23.060 -1.808 1.00 0.00 6757 LEU A C 7
ATOM 7913 O O . LEU A 1 30 ? -8.582 -22.524 -1.497 1.00 0.00 6757 LEU A O 7
ATOM 7929 N N . ASP A 1 31 ? -6.349 -22.408 -1.767 1.00 0.00 6758 ASP A N 7
ATOM 7930 C CA . ASP A 1 31 ? -6.189 -20.962 -1.604 1.00 0.00 6758 ASP A CA 7
ATOM 7931 C C . ASP A 1 31 ? -5.404 -20.365 -2.789 1.00 0.00 6758 ASP A C 7
ATOM 7932 O O . ASP A 1 31 ? -4.383 -20.944 -3.183 1.00 0.00 6758 ASP A O 7
ATOM 7941 N N . PRO A 1 32 ? -5.825 -19.221 -3.367 1.00 0.00 6759 PRO A N 7
ATOM 7942 C CA . PRO A 1 32 ? -5.219 -18.688 -4.591 1.00 0.00 6759 PRO A CA 7
ATOM 7943 C C . PRO A 1 32 ? -3.832 -18.051 -4.374 1.00 0.00 6759 PRO A C 7
ATOM 7944 O O . PRO A 1 32 ? -3.071 -17.871 -5.329 1.00 0.00 6759 PRO A O 7
ATOM 7955 N N . GLU A 1 33 ? -3.487 -17.707 -3.132 1.00 0.00 6760 GLU A N 7
ATOM 7956 C CA . GLU A 1 33 ? -2.192 -17.117 -2.750 1.00 0.00 6760 GLU A CA 7
ATOM 7957 C C . GLU A 1 33 ? -1.115 -18.173 -2.419 1.00 0.00 6760 GLU A C 7
ATOM 7958 O O . GLU A 1 33 ? 0.064 -17.838 -2.276 1.00 0.00 6760 GLU A O 7
ATOM 7970 N N . GLU A 1 34 ? -1.492 -19.453 -2.314 1.00 0.00 6761 GLU A N 7
ATOM 7971 C CA . GLU A 1 34 ? -0.584 -20.576 -2.054 1.00 0.00 6761 GLU A CA 7
ATOM 7972 C C . GLU A 1 34 ? -0.041 -21.189 -3.361 1.00 0.00 6761 GLU A C 7
ATOM 7973 O O . GLU A 1 34 ? -0.641 -21.062 -4.435 1.00 0.00 6761 GLU A O 7
ATOM 7985 N N . THR A 1 35 ? 1.134 -21.823 -3.289 1.00 0.00 6762 THR A N 7
ATOM 7986 C CA . THR A 1 35 ? 1.877 -22.275 -4.480 1.00 0.00 6762 THR A CA 7
ATOM 7987 C C . THR A 1 35 ? 1.280 -23.526 -5.130 1.00 0.00 6762 THR A C 7
ATOM 7988 O O . THR A 1 35 ? 0.688 -24.379 -4.464 1.00 0.00 6762 THR A O 7
ATOM 7999 N N . PHE A 1 36 ? 1.507 -23.687 -6.439 1.00 0.00 6763 PHE A N 7
ATOM 8000 C CA . PHE A 1 36 ? 1.163 -24.900 -7.186 1.00 0.00 6763 PHE A CA 7
ATOM 8001 C C . PHE A 1 36 ? 1.733 -26.179 -6.529 1.00 0.00 6763 PHE A C 7
ATOM 8002 O O . PHE A 1 36 ? 1.072 -27.221 -6.521 1.00 0.00 6763 PHE A O 7
ATOM 8019 N N . LEU A 1 37 ? 2.905 -26.093 -5.899 1.00 0.00 6764 LEU A N 7
ATOM 8020 C CA . LEU A 1 37 ? 3.562 -27.201 -5.196 1.00 0.00 6764 LEU A CA 7
ATOM 8021 C C . LEU A 1 37 ? 2.767 -27.678 -3.966 1.00 0.00 6764 LEU A C 7
ATOM 8022 O O . LEU A 1 37 ? 2.593 -28.885 -3.796 1.00 0.00 6764 LEU A O 7
ATOM 8038 N N . THR A 1 38 ? 2.236 -26.762 -3.139 1.00 0.00 6765 THR A N 7
ATOM 8039 C CA . THR A 1 38 ? 1.432 -27.120 -1.950 1.00 0.00 6765 THR A CA 7
ATOM 8040 C C . THR A 1 38 ? -0.040 -27.411 -2.286 1.00 0.00 6765 THR A C 7
ATOM 8041 O O . THR A 1 38 ? -0.695 -28.199 -1.598 1.00 0.00 6765 THR A O 7
ATOM 8052 N N . LEU A 1 39 ? -0.547 -26.879 -3.408 1.00 0.00 6766 LEU A N 7
ATOM 8053 C CA . LEU A 1 39 ? -1.858 -27.225 -3.992 1.00 0.00 6766 LEU A CA 7
ATOM 8054 C C . LEU A 1 39 ? -1.907 -28.656 -4.562 1.00 0.00 6766 LEU A C 7
ATOM 8055 O O . LEU A 1 39 ? -2.994 -29.226 -4.684 1.00 0.00 6766 LEU A O 7
ATOM 8071 N N . GLY A 1 40 ? -0.754 -29.256 -4.879 1.00 0.00 6767 GLY A N 7
ATOM 8072 C CA . GLY A 1 40 ? -0.627 -30.643 -5.360 1.00 0.00 6767 GLY A CA 7
ATOM 8073 C C . GLY A 1 40 ? -0.429 -30.798 -6.875 1.00 0.00 6767 GLY A C 7
ATOM 8074 O O . GLY A 1 40 ? -0.690 -31.880 -7.412 1.00 0.00 6767 GLY A O 7
ATOM 8078 N N . VAL A 1 41 ? 0.015 -29.746 -7.567 1.00 0.00 6768 VAL A N 7
ATOM 8079 C CA . VAL A 1 41 ? 0.341 -29.767 -9.004 1.00 0.00 6768 VAL A CA 7
ATOM 8080 C C . VAL A 1 41 ? 1.646 -30.547 -9.245 1.00 0.00 6768 VAL A C 7
ATOM 8081 O O . VAL A 1 41 ? 2.606 -30.448 -8.474 1.00 0.00 6768 VAL A O 7
ATOM 8094 N N . ASP A 1 42 ? 1.698 -31.282 -10.354 1.00 0.00 6769 ASP A N 7
ATOM 8095 C CA . ASP A 1 42 ? 2.915 -31.842 -10.965 1.00 0.00 6769 ASP A CA 7
ATOM 8096 C C . ASP A 1 42 ? 2.832 -31.634 -12.491 1.00 0.00 6769 ASP A C 7
ATOM 8097 O O . ASP A 1 42 ? 1.793 -31.193 -12.994 1.00 0.00 6769 ASP A O 7
ATOM 8106 N N . SER A 1 43 ? 3.891 -31.929 -13.246 1.00 0.00 6770 SER A N 7
ATOM 8107 C CA . SER A 1 43 ? 4.009 -31.616 -14.684 1.00 0.00 6770 SER A CA 7
ATOM 8108 C C . SER A 1 43 ? 2.824 -32.096 -15.543 1.00 0.00 6770 SER A C 7
ATOM 8109 O O . SER A 1 43 ? 2.344 -31.355 -16.401 1.00 0.00 6770 SER A O 7
ATOM 8117 N N . ILE A 1 44 ? 2.287 -33.291 -15.257 1.00 0.00 6771 ILE A N 7
ATOM 8118 C CA . ILE A 1 44 ? 1.113 -33.866 -15.938 1.00 0.00 6771 ILE A CA 7
ATOM 8119 C C . ILE A 1 44 ? -0.147 -33.034 -15.658 1.00 0.00 6771 ILE A C 7
ATOM 8120 O O . ILE A 1 44 ? -0.876 -32.684 -16.591 1.00 0.00 6771 ILE A O 7
ATOM 8136 N N . LEU A 1 45 ? -0.385 -32.666 -14.395 1.00 0.00 6772 LEU A N 7
ATOM 8137 C CA . LEU A 1 45 ? -1.556 -31.888 -13.970 1.00 0.00 6772 LEU A CA 7
ATOM 8138 C C . LEU A 1 45 ? -1.482 -30.425 -14.440 1.00 0.00 6772 LEU A C 7
ATOM 8139 O O . LEU A 1 45 ? -2.505 -29.829 -14.781 1.00 0.00 6772 LEU A O 7
ATOM 8155 N N . GLY A 1 46 ? -0.270 -29.867 -14.537 1.00 0.00 6773 GLY A N 7
ATOM 8156 C CA . GLY A 1 46 ? -0.033 -28.544 -15.118 1.00 0.00 6773 GLY A CA 7
ATOM 8157 C C . GLY A 1 46 ? -0.495 -28.469 -16.572 1.00 0.00 6773 GLY A C 7
ATOM 8158 O O . GLY A 1 46 ? -1.342 -27.646 -16.902 1.00 0.00 6773 GLY A O 7
ATOM 8162 N N . VAL A 1 47 ? -0.015 -29.372 -17.433 1.00 0.00 6774 VAL A N 7
ATOM 8163 C CA . VAL A 1 47 ? -0.372 -29.417 -18.866 1.00 0.00 6774 VAL A CA 7
ATOM 8164 C C . VAL A 1 47 ? -1.890 -29.585 -19.073 1.00 0.00 6774 VAL A C 7
ATOM 8165 O O . VAL A 1 47 ? -2.480 -28.890 -19.905 1.00 0.00 6774 VAL A O 7
ATOM 8178 N N . GLU A 1 48 ? -2.542 -30.442 -18.283 1.00 0.00 6775 GLU A N 7
ATOM 8179 C CA . GLU A 1 48 ? -4.003 -30.658 -18.323 1.00 0.00 6775 GLU A CA 7
ATOM 8180 C C . GLU A 1 48 ? -4.818 -29.402 -17.973 1.00 0.00 6775 GLU A C 7
ATOM 8181 O O . GLU A 1 48 ? -5.796 -29.081 -18.652 1.00 0.00 6775 GLU A O 7
ATOM 8193 N N . PHE A 1 49 ? -4.410 -28.661 -16.940 1.00 0.00 6776 PHE A N 7
ATOM 8194 C CA . PHE A 1 49 ? -5.026 -27.395 -16.537 1.00 0.00 6776 PHE A CA 7
ATOM 8195 C C . PHE A 1 49 ? -4.810 -26.299 -17.590 1.00 0.00 6776 PHE A C 7
ATOM 8196 O O . PHE A 1 49 ? -5.751 -25.582 -17.926 1.00 0.00 6776 PHE A O 7
ATOM 8213 N N . VAL A 1 50 ? -3.625 -26.226 -18.197 1.00 0.00 6777 VAL A N 7
ATOM 8214 C CA . VAL A 1 50 ? -3.292 -25.231 -19.231 1.00 0.00 6777 VAL A CA 7
ATOM 8215 C C . VAL A 1 50 ? -4.080 -25.471 -20.528 1.00 0.00 6777 VAL A C 7
ATOM 8216 O O . VAL A 1 50 ? -4.519 -24.518 -21.172 1.00 0.00 6777 VAL A O 7
ATOM 8229 N N . ALA A 1 51 ? -4.346 -26.730 -20.877 1.00 0.00 6778 ALA A N 7
ATOM 8230 C CA . ALA A 1 51 ? -5.233 -27.085 -21.985 1.00 0.00 6778 ALA A CA 7
ATOM 8231 C C . ALA A 1 51 ? -6.694 -26.631 -21.751 1.00 0.00 6778 ALA A C 7
ATOM 8232 O O . ALA A 1 51 ? -7.348 -26.136 -22.675 1.00 0.00 6778 ALA A O 7
ATOM 8239 N N . ALA A 1 52 ? -7.196 -26.728 -20.515 1.00 0.00 6779 ALA A N 7
ATOM 8240 C CA . ALA A 1 52 ? -8.526 -26.234 -20.135 1.00 0.00 6779 ALA A CA 7
ATOM 8241 C C . ALA A 1 52 ? -8.589 -24.688 -20.077 1.00 0.00 6779 ALA A C 7
ATOM 8242 O O . ALA A 1 52 ? -9.577 -24.085 -20.507 1.00 0.00 6779 ALA A O 7
ATOM 8249 N N . VAL A 1 53 ? -7.521 -24.038 -19.612 1.00 0.00 6780 VAL A N 7
ATOM 8250 C CA . VAL A 1 53 ? -7.368 -22.571 -19.589 1.00 0.00 6780 VAL A CA 7
ATOM 8251 C C . VAL A 1 53 ? -7.423 -21.979 -20.996 1.00 0.00 6780 VAL A C 7
ATOM 8252 O O . VAL A 1 53 ? -8.135 -21.002 -21.212 1.00 0.00 6780 VAL A O 7
ATOM 8265 N N . ASN A 1 54 ? -6.747 -22.586 -21.978 1.00 0.00 6781 ASN A N 7
ATOM 8266 C CA . ASN A 1 54 ? -6.753 -22.109 -23.366 1.00 0.00 6781 ASN A CA 7
ATOM 8267 C C . ASN A 1 54 ? -8.109 -22.310 -24.078 1.00 0.00 6781 ASN A C 7
ATOM 8268 O O . ASN A 1 54 ? -8.351 -21.673 -25.111 1.00 0.00 6781 ASN A O 7
ATOM 8279 N N . ALA A 1 55 ? -9.015 -23.125 -23.530 1.00 0.00 6782 ALA A N 7
ATOM 8280 C CA . ALA A 1 55 ? -10.409 -23.206 -23.973 1.00 0.00 6782 ALA A CA 7
ATOM 8281 C C . ALA A 1 55 ? -11.311 -22.128 -23.333 1.00 0.00 6782 ALA A C 7
ATOM 8282 O O . ALA A 1 55 ? -12.299 -21.708 -23.941 1.00 0.00 6782 ALA A O 7
ATOM 8289 N N . ALA A 1 56 ? -10.978 -21.662 -22.119 1.00 0.00 6783 ALA A N 7
ATOM 8290 C CA . ALA A 1 56 ? -11.701 -20.616 -21.382 1.00 0.00 6783 ALA A CA 7
ATOM 8291 C C . ALA A 1 56 ? -11.232 -19.181 -21.720 1.00 0.00 6783 ALA A C 7
ATOM 8292 O O . ALA A 1 56 ? -12.035 -18.244 -21.668 1.00 0.00 6783 ALA A O 7
ATOM 8299 N N . TYR A 1 57 ? -9.960 -19.012 -22.090 1.00 0.00 6784 TYR A N 7
ATOM 8300 C CA . TYR A 1 57 ? -9.269 -17.743 -22.331 1.00 0.00 6784 TYR A CA 7
ATOM 8301 C C . TYR A 1 57 ? -8.341 -17.881 -23.559 1.00 0.00 6784 TYR A C 7
ATOM 8302 O O . TYR A 1 57 ? -7.454 -18.735 -23.556 1.00 0.00 6784 TYR A O 7
ATOM 8320 N N . PRO A 1 58 ? -8.496 -17.059 -24.614 1.00 0.00 6785 PRO A N 7
ATOM 8321 C CA . PRO A 1 58 ? -7.775 -17.186 -25.888 1.00 0.00 6785 PRO A CA 7
ATOM 8322 C C . PRO A 1 58 ? -6.343 -16.604 -25.848 1.00 0.00 6785 PRO A C 7
ATOM 8323 O O . PRO A 1 58 ? -5.917 -15.883 -26.760 1.00 0.00 6785 PRO A O 7
ATOM 8334 N N . VAL A 1 59 ? -5.586 -16.897 -24.788 1.00 0.00 6786 VAL A N 7
ATOM 8335 C CA . VAL A 1 59 ? -4.218 -16.390 -24.560 1.00 0.00 6786 VAL A CA 7
ATOM 8336 C C . VAL A 1 59 ? -3.144 -17.102 -25.391 1.00 0.00 6786 VAL A C 7
ATOM 8337 O O . VAL A 1 59 ? -2.122 -16.495 -25.720 1.00 0.00 6786 VAL A O 7
ATOM 8350 N N . GLY A 1 60 ? -3.358 -18.378 -25.731 1.00 0.00 6787 GLY A N 7
ATOM 8351 C CA . GLY A 1 60 ? -2.380 -19.231 -26.428 1.00 0.00 6787 GLY A CA 7
ATOM 8352 C C . GLY A 1 60 ? -1.188 -19.650 -25.552 1.00 0.00 6787 GLY A C 7
ATOM 8353 O O . GLY A 1 60 ? -0.100 -19.916 -26.075 1.00 0.00 6787 GLY A O 7
ATOM 8357 N N . VAL A 1 61 ? -1.351 -19.648 -24.221 1.00 0.00 6788 VAL A N 7
ATOM 8358 C CA . VAL A 1 61 ? -0.259 -19.794 -23.247 1.00 0.00 6788 VAL A CA 7
ATOM 8359 C C . VAL A 1 61 ? 0.224 -21.244 -23.138 1.00 0.00 6788 VAL A C 7
ATOM 8360 O O . VAL A 1 61 ? -0.581 -22.182 -23.165 1.00 0.00 6788 VAL A O 7
ATOM 8373 N N . LYS A 1 62 ? 1.545 -21.425 -23.023 1.00 0.00 6789 LYS A N 7
ATOM 8374 C CA . LYS A 1 62 ? 2.209 -22.737 -22.934 1.00 0.00 6789 LYS A CA 7
ATOM 8375 C C . LYS A 1 62 ? 2.349 -23.213 -21.486 1.00 0.00 6789 LYS A C 7
ATOM 8376 O O . LYS A 1 62 ? 2.292 -22.416 -20.544 1.00 0.00 6789 LYS A O 7
ATOM 8395 N N . ALA A 1 63 ? 2.595 -24.511 -21.302 1.00 0.00 6790 ALA A N 7
ATOM 8396 C CA . ALA A 1 63 ? 2.797 -25.121 -19.984 1.00 0.00 6790 ALA A CA 7
ATOM 8397 C C . ALA A 1 63 ? 4.067 -24.634 -19.243 1.00 0.00 6790 ALA A C 7
ATOM 8398 O O . ALA A 1 63 ? 4.203 -24.880 -18.044 1.00 0.00 6790 ALA A O 7
ATOM 8405 N N . THR A 1 64 ? 4.945 -23.868 -19.898 1.00 0.00 6791 THR A N 7
ATOM 8406 C CA . THR A 1 64 ? 6.045 -23.130 -19.241 1.00 0.00 6791 THR A CA 7
ATOM 8407 C C . THR A 1 64 ? 5.556 -22.066 -18.254 1.00 0.00 6791 THR A C 7
ATOM 8408 O O . THR A 1 64 ? 6.285 -21.745 -17.315 1.00 0.00 6791 THR A O 7
ATOM 8419 N N . ALA A 1 65 ? 4.322 -21.561 -18.375 1.00 0.00 6792 ALA A N 7
ATOM 8420 C CA . ALA A 1 65 ? 3.744 -20.613 -17.411 1.00 0.00 6792 ALA A CA 7
ATOM 8421 C C . ALA A 1 65 ? 3.483 -21.242 -16.022 1.00 0.00 6792 ALA A C 7
ATOM 8422 O O . ALA A 1 65 ? 3.546 -20.540 -15.012 1.00 0.00 6792 ALA A O 7
ATOM 8429 N N . LEU A 1 66 ? 3.280 -22.564 -15.940 1.00 0.00 6793 LEU A N 7
ATOM 8430 C CA . LEU A 1 66 ? 3.145 -23.323 -14.678 1.00 0.00 6793 LEU A CA 7
ATOM 8431 C C . LEU A 1 66 ? 4.499 -23.578 -13.994 1.00 0.00 6793 LEU A C 7
ATOM 8432 O O . LEU A 1 66 ? 4.551 -23.882 -12.799 1.00 0.00 6793 LEU A O 7
ATOM 8448 N N . TYR A 1 67 ? 5.594 -23.418 -14.739 1.00 0.00 6794 TYR A N 7
ATOM 8449 C CA . TYR A 1 67 ? 6.972 -23.416 -14.243 1.00 0.00 6794 TYR A CA 7
ATOM 8450 C C . TYR A 1 67 ? 7.458 -21.991 -13.888 1.00 0.00 6794 TYR A C 7
ATOM 8451 O O . TYR A 1 67 ? 8.175 -21.804 -12.902 1.00 0.00 6794 TYR A O 7
ATOM 8469 N N . ASP A 1 68 ? 7.025 -20.977 -14.639 1.00 0.00 6795 ASP A N 7
ATOM 8470 C CA . ASP A 1 68 ? 7.429 -19.571 -14.465 1.00 0.00 6795 ASP A CA 7
ATOM 8471 C C . ASP A 1 68 ? 6.657 -18.829 -13.351 1.00 0.00 6795 ASP A C 7
ATOM 8472 O O . ASP A 1 68 ? 7.255 -18.043 -12.611 1.00 0.00 6795 ASP A O 7
ATOM 8481 N N . HIS A 1 69 ? 5.356 -19.102 -13.179 1.00 0.00 6796 HIS A N 7
ATOM 8482 C CA . HIS A 1 69 ? 4.528 -18.550 -12.101 1.00 0.00 6796 HIS A CA 7
ATOM 8483 C C . HIS A 1 69 ? 4.444 -19.533 -10.921 1.00 0.00 6796 HIS A C 7
ATOM 8484 O O . HIS A 1 69 ? 4.240 -20.728 -11.137 1.00 0.00 6796 HIS A O 7
ATOM 8498 N N . PRO A 1 70 ? 4.555 -19.061 -9.667 1.00 0.00 6797 PRO A N 7
ATOM 8499 C CA . PRO A 1 70 ? 4.476 -19.906 -8.473 1.00 0.00 6797 PRO A CA 7
ATOM 8500 C C . PRO A 1 70 ? 3.043 -20.226 -8.018 1.00 0.00 6797 PRO A C 7
ATOM 8501 O O . PRO A 1 70 ? 2.833 -21.269 -7.396 1.00 0.00 6797 PRO A O 7
ATOM 8512 N N . THR A 1 71 ? 2.062 -19.362 -8.303 1.00 0.00 6798 THR A N 7
ATOM 8513 C CA . THR A 1 71 ? 0.683 -19.426 -7.765 1.00 0.00 6798 THR A CA 7
ATOM 8514 C C . THR A 1 71 ? -0.371 -19.301 -8.879 1.00 0.00 6798 THR A C 7
ATOM 8515 O O . THR A 1 71 ? -0.098 -18.696 -9.926 1.00 0.00 6798 THR A O 7
ATOM 8526 N N . PRO A 1 72 ? -1.612 -19.795 -8.663 1.00 0.00 6799 PRO A N 7
ATOM 8527 C CA . PRO A 1 72 ? -2.715 -19.586 -9.601 1.00 0.00 6799 PRO A CA 7
ATOM 8528 C C . PRO A 1 72 ? -3.075 -18.106 -9.750 1.00 0.00 6799 PRO A C 7
ATOM 8529 O O . PRO A 1 72 ? -3.436 -17.687 -10.847 1.00 0.00 6799 PRO A O 7
ATOM 8540 N N . ALA A 1 73 ? -2.912 -17.287 -8.704 1.00 0.00 6800 ALA A N 7
ATOM 8541 C CA . ALA A 1 73 ? -3.130 -15.836 -8.776 1.00 0.00 6800 ALA A CA 7
ATOM 8542 C C . ALA A 1 73 ? -2.103 -15.134 -9.693 1.00 0.00 6800 ALA A C 7
ATOM 8543 O O . ALA A 1 73 ? -2.489 -14.307 -10.520 1.00 0.00 6800 ALA A O 7
ATOM 8550 N N . ALA A 1 74 ? -0.813 -15.483 -9.604 1.00 0.00 6801 ALA A N 7
ATOM 8551 C CA . ALA A 1 74 ? 0.227 -14.905 -10.462 1.00 0.00 6801 ALA A CA 7
ATOM 8552 C C . ALA A 1 74 ? 0.007 -15.274 -11.945 1.00 0.00 6801 ALA A C 7
ATOM 8553 O O . ALA A 1 74 ? 0.047 -14.405 -12.821 1.00 0.00 6801 ALA A O 7
ATOM 8560 N N . PHE A 1 75 ? -0.330 -16.538 -12.212 1.00 0.00 6802 PHE A N 7
ATOM 8561 C CA . PHE A 1 75 ? -0.680 -17.026 -13.545 1.00 0.00 6802 PHE A CA 7
ATOM 8562 C C . PHE A 1 75 ? -1.970 -16.384 -14.091 1.00 0.00 6802 PHE A C 7
ATOM 8563 O O . PHE A 1 75 ? -2.020 -15.976 -15.253 1.00 0.00 6802 PHE A O 7
ATOM 8580 N N . ALA A 1 76 ? -2.991 -16.200 -13.255 1.00 0.00 6803 ALA A N 7
ATOM 8581 C CA . ALA A 1 76 ? -4.236 -15.539 -13.639 1.00 0.00 6803 ALA A CA 7
ATOM 8582 C C . ALA A 1 76 ? -4.052 -14.048 -13.972 1.00 0.00 6803 ALA A C 7
ATOM 8583 O O . ALA A 1 76 ? -4.711 -13.543 -14.880 1.00 0.00 6803 ALA A O 7
ATOM 8590 N N . ARG A 1 77 ? -3.132 -13.346 -13.296 1.00 0.00 6804 ARG A N 7
ATOM 8591 C CA . ARG A 1 77 ? -2.795 -11.951 -13.624 1.00 0.00 6804 ARG A CA 7
ATOM 8592 C C . ARG A 1 77 ? -1.999 -11.841 -14.932 1.00 0.00 6804 ARG A C 7
ATOM 8593 O O . ARG A 1 77 ? -2.224 -10.883 -15.668 1.00 0.00 6804 ARG A O 7
ATOM 8614 N N . HIS A 1 78 ? -1.191 -12.839 -15.304 1.00 0.00 6805 HIS A N 7
ATOM 8615 C CA . HIS A 1 78 ? -0.634 -12.955 -16.665 1.00 0.00 6805 HIS A CA 7
ATOM 8616 C C . HIS A 1 78 ? -1.746 -13.070 -17.727 1.00 0.00 6805 HIS A C 7
ATOM 8617 O O . HIS A 1 78 ? -1.777 -12.262 -18.661 1.00 0.00 6805 HIS A O 7
ATOM 8631 N N . ILE A 1 79 ? -2.688 -14.008 -17.564 1.00 0.00 6806 ILE A N 7
ATOM 8632 C CA . ILE A 1 79 ? -3.876 -14.133 -18.431 1.00 0.00 6806 ILE A CA 7
ATOM 8633 C C . ILE A 1 79 ? -4.658 -12.813 -18.521 1.00 0.00 6806 ILE A C 7
ATOM 8634 O O . ILE A 1 79 ? -5.023 -12.376 -19.610 1.00 0.00 6806 ILE A O 7
ATOM 8650 N N . ALA A 1 80 ? -4.891 -12.148 -17.391 1.00 0.00 6807 ALA A N 7
ATOM 8651 C CA . ALA A 1 80 ? -5.666 -10.912 -17.339 1.00 0.00 6807 ALA A CA 7
ATOM 8652 C C . ALA A 1 80 ? -4.948 -9.719 -17.998 1.00 0.00 6807 ALA A C 7
ATOM 8653 O O . ALA A 1 80 ? -5.599 -8.899 -18.642 1.00 0.00 6807 ALA A O 7
ATOM 8660 N N . GLU A 1 81 ? -3.619 -9.639 -17.919 1.00 0.00 6808 GLU A N 7
ATOM 8661 C CA . GLU A 1 81 ? -2.827 -8.663 -18.688 1.00 0.00 6808 GLU A CA 7
ATOM 8662 C C . GLU A 1 81 ? -2.787 -8.999 -20.191 1.00 0.00 6808 GLU A C 7
ATOM 8663 O O . GLU A 1 81 ? -2.720 -8.090 -21.023 1.00 0.00 6808 GLU A O 7
ATOM 8675 N N . SER A 1 82 ? -2.897 -10.282 -20.558 1.00 0.00 6809 SER A N 7
ATOM 8676 C CA . SER A 1 82 ? -2.990 -10.736 -21.956 1.00 0.00 6809 SER A CA 7
ATOM 8677 C C . SER A 1 82 ? -4.355 -10.427 -22.587 1.00 0.00 6809 SER A C 7
ATOM 8678 O O . SER A 1 82 ? -4.410 -10.051 -23.760 1.00 0.00 6809 SER A O 7
ATOM 8686 N N . LEU A 1 83 ? -5.450 -10.516 -21.817 1.00 0.00 6810 LEU A N 7
ATOM 8687 C CA . LEU A 1 83 ? -6.799 -10.088 -22.234 1.00 0.00 6810 LEU A CA 7
ATOM 8688 C C . LEU A 1 83 ? -7.008 -8.561 -22.121 1.00 0.00 6810 LEU A C 7
ATOM 8689 O O . LEU A 1 83 ? -7.852 -8.000 -22.827 1.00 0.00 6810 LEU A O 7
ATOM 8705 N N . GLY A 1 84 ? -6.244 -7.876 -21.268 1.00 0.00 6811 GLY A N 7
ATOM 8706 C CA . GLY A 1 84 ? -6.308 -6.424 -21.058 1.00 0.00 6811 GLY A CA 7
ATOM 8707 C C . GLY A 1 84 ? -7.373 -5.974 -20.052 1.00 0.00 6811 GLY A C 7
ATOM 8708 O O . GLY A 1 84 ? -8.156 -5.065 -20.335 1.00 0.00 6811 GLY A O 7
ATOM 8712 N N . ALA A 1 85 ? -7.397 -6.619 -18.878 1.00 0.00 6812 ALA A N 7
ATOM 8713 C CA . ALA A 1 85 ? -8.228 -6.259 -17.716 1.00 0.00 6812 ALA A CA 7
ATOM 8714 C C . ALA A 1 85 ? -8.021 -4.790 -17.267 1.00 0.00 6812 ALA A C 7
ATOM 8715 O O . ALA A 1 85 ? -6.858 -4.340 -17.163 1.00 0.00 6812 ALA A O 7
ATOM 8723 N N . GLY A 1 1 ? -5.265 -0.390 -7.068 1.00 0.00 -4 GLY A N 8
ATOM 8724 C CA . GLY A 1 1 ? -5.491 -0.072 -8.499 1.00 0.00 -4 GLY A CA 8
ATOM 8725 C C . GLY A 1 1 ? -5.730 -1.333 -9.333 1.00 0.00 -4 GLY A C 8
ATOM 8726 O O . GLY A 1 1 ? -5.363 -2.430 -8.903 1.00 0.00 -4 GLY A O 8
ATOM 8732 N N . PRO A 1 2 ? -6.317 -1.209 -10.541 1.00 0.00 -3 PRO A N 8
ATOM 8733 C CA . PRO A 1 2 ? -6.714 -2.343 -11.384 1.00 0.00 -3 PRO A CA 8
ATOM 8734 C C . PRO A 1 2 ? -5.537 -3.166 -11.942 1.00 0.00 -3 PRO A C 8
ATOM 8735 O O . PRO A 1 2 ? -5.728 -4.305 -12.369 1.00 0.00 -3 PRO A O 8
ATOM 8746 N N . GLY A 1 3 ? -4.307 -2.648 -11.880 1.00 0.00 -2 GLY A N 8
ATOM 8747 C CA . GLY A 1 3 ? -3.082 -3.414 -12.140 1.00 0.00 -2 GLY A CA 8
ATOM 8748 C C . GLY A 1 3 ? -2.784 -4.514 -11.106 1.00 0.00 -2 GLY A C 8
ATOM 8749 O O . GLY A 1 3 ? -1.945 -5.380 -11.376 1.00 0.00 -2 GLY A O 8
ATOM 8753 N N . SER A 1 4 ? -3.493 -4.517 -9.969 1.00 0.00 -1 SER A N 8
ATOM 8754 C CA . SER A 1 4 ? -3.361 -5.502 -8.880 1.00 0.00 -1 SER A CA 8
ATOM 8755 C C . SER A 1 4 ? -4.710 -6.044 -8.353 1.00 0.00 -1 SER A C 8
ATOM 8756 O O . SER A 1 4 ? -4.724 -6.744 -7.335 1.00 0.00 -1 SER A O 8
ATOM 8764 N N . ALA A 1 5 ? -5.840 -5.702 -8.985 1.00 0.00 6732 ALA A N 8
ATOM 8765 C CA . ALA A 1 5 ? -7.192 -5.913 -8.440 1.00 0.00 6732 ALA A CA 8
ATOM 8766 C C . ALA A 1 5 ? -8.307 -5.998 -9.510 1.00 0.00 6732 ALA A C 8
ATOM 8767 O O . ALA A 1 5 ? -8.077 -5.811 -10.707 1.00 0.00 6732 ALA A O 8
ATOM 8774 N N . GLY A 1 6 ? -9.546 -6.250 -9.068 1.00 0.00 6733 GLY A N 8
ATOM 8775 C CA . GLY A 1 6 ? -10.772 -6.143 -9.865 1.00 0.00 6733 GLY A CA 8
ATOM 8776 C C . GLY A 1 6 ? -10.967 -7.323 -10.814 1.00 0.00 6733 GLY A C 8
ATOM 8777 O O . GLY A 1 6 ? -11.232 -8.447 -10.384 1.00 0.00 6733 GLY A O 8
ATOM 8781 N N . ARG A 1 7 ? -10.821 -7.072 -12.114 1.00 0.00 6734 ARG A N 8
ATOM 8782 C CA . ARG A 1 7 ? -10.939 -8.086 -13.184 1.00 0.00 6734 ARG A CA 8
ATOM 8783 C C . ARG A 1 7 ? -9.917 -9.212 -13.022 1.00 0.00 6734 ARG A C 8
ATOM 8784 O O . ARG A 1 7 ? -10.236 -10.376 -13.267 1.00 0.00 6734 ARG A O 8
ATOM 8805 N N . GLN A 1 8 ? -8.726 -8.884 -12.521 1.00 0.00 6735 GLN A N 8
ATOM 8806 C CA . GLN A 1 8 ? -7.688 -9.871 -12.189 1.00 0.00 6735 GLN A CA 8
ATOM 8807 C C . GLN A 1 8 ? -8.160 -10.877 -11.128 1.00 0.00 6735 GLN A C 8
ATOM 8808 O O . GLN A 1 8 ? -7.789 -12.046 -11.183 1.00 0.00 6735 GLN A O 8
ATOM 8822 N N . GLU A 1 9 ? -9.003 -10.452 -10.182 1.00 0.00 6736 GLU A N 8
ATOM 8823 C CA . GLU A 1 9 ? -9.540 -11.308 -9.118 1.00 0.00 6736 GLU A CA 8
ATOM 8824 C C . GLU A 1 9 ? -10.667 -12.220 -9.633 1.00 0.00 6736 GLU A C 8
ATOM 8825 O O . GLU A 1 9 ? -10.762 -13.373 -9.217 1.00 0.00 6736 GLU A O 8
ATOM 8837 N N . GLU A 1 10 ? -11.478 -11.753 -10.590 1.00 0.00 6737 GLU A N 8
ATOM 8838 C CA . GLU A 1 10 ? -12.464 -12.595 -11.290 1.00 0.00 6737 GLU A CA 8
ATOM 8839 C C . GLU A 1 10 ? -11.777 -13.692 -12.125 1.00 0.00 6737 GLU A C 8
ATOM 8840 O O . GLU A 1 10 ? -12.184 -14.856 -12.095 1.00 0.00 6737 GLU A O 8
ATOM 8852 N N . ILE A 1 11 ? -10.706 -13.339 -12.841 1.00 0.00 6738 ILE A N 8
ATOM 8853 C CA . ILE A 1 11 ? -9.896 -14.273 -13.640 1.00 0.00 6738 ILE A CA 8
ATOM 8854 C C . ILE A 1 11 ? -9.160 -15.273 -12.723 1.00 0.00 6738 ILE A C 8
ATOM 8855 O O . ILE A 1 11 ? -9.169 -16.474 -12.993 1.00 0.00 6738 ILE A O 8
ATOM 8871 N N . ALA A 1 12 ? -8.625 -14.816 -11.582 1.00 0.00 6739 ALA A N 8
ATOM 8872 C CA . ALA A 1 12 ? -7.994 -15.674 -10.576 1.00 0.00 6739 ALA A CA 8
ATOM 8873 C C . ALA A 1 12 ? -8.990 -16.630 -9.886 1.00 0.00 6739 ALA A C 8
ATOM 8874 O O . ALA A 1 12 ? -8.640 -17.782 -9.629 1.00 0.00 6739 ALA A O 8
ATOM 8881 N N . GLU A 1 13 ? -10.228 -16.201 -9.629 1.00 0.00 6740 GLU A N 8
ATOM 8882 C CA . GLU A 1 13 ? -11.280 -17.076 -9.099 1.00 0.00 6740 GLU A CA 8
ATOM 8883 C C . GLU A 1 13 ? -11.700 -18.157 -10.106 1.00 0.00 6740 GLU A C 8
ATOM 8884 O O . GLU A 1 13 ? -11.921 -19.301 -9.716 1.00 0.00 6740 GLU A O 8
ATOM 8896 N N . GLU A 1 14 ? -11.778 -17.846 -11.402 1.00 0.00 6741 GLU A N 8
ATOM 8897 C CA . GLU A 1 14 ? -12.117 -18.840 -12.429 1.00 0.00 6741 GLU A CA 8
ATOM 8898 C C . GLU A 1 14 ? -10.988 -19.854 -12.651 1.00 0.00 6741 GLU A C 8
ATOM 8899 O O . GLU A 1 14 ? -11.251 -21.054 -12.738 1.00 0.00 6741 GLU A O 8
ATOM 8911 N N . VAL A 1 15 ? -9.732 -19.398 -12.627 1.00 0.00 6742 VAL A N 8
ATOM 8912 C CA . VAL A 1 15 ? -8.539 -20.259 -12.567 1.00 0.00 6742 VAL A CA 8
ATOM 8913 C C . VAL A 1 15 ? -8.595 -21.183 -11.346 1.00 0.00 6742 VAL A C 8
ATOM 8914 O O . VAL A 1 15 ? -8.445 -22.392 -11.494 1.00 0.00 6742 VAL A O 8
ATOM 8927 N N . ALA A 1 16 ? -8.862 -20.643 -10.153 1.00 0.00 6743 ALA A N 8
ATOM 8928 C CA . ALA A 1 16 ? -8.974 -21.411 -8.913 1.00 0.00 6743 ALA A CA 8
ATOM 8929 C C . ALA A 1 16 ? -10.098 -22.467 -8.959 1.00 0.00 6743 ALA A C 8
ATOM 8930 O O . ALA A 1 16 ? -9.934 -23.577 -8.442 1.00 0.00 6743 ALA A O 8
ATOM 8937 N N . ARG A 1 17 ? -11.219 -22.157 -9.630 1.00 0.00 6744 ARG A N 8
ATOM 8938 C CA . ARG A 1 17 ? -12.346 -23.085 -9.846 1.00 0.00 6744 ARG A CA 8
ATOM 8939 C C . ARG A 1 17 ? -11.995 -24.208 -10.816 1.00 0.00 6744 ARG A C 8
ATOM 8940 O O . ARG A 1 17 ? -12.243 -25.376 -10.505 1.00 0.00 6744 ARG A O 8
ATOM 8961 N N . LEU A 1 18 ? -11.402 -23.881 -11.967 1.00 0.00 6745 LEU A N 8
ATOM 8962 C CA . LEU A 1 18 ? -11.117 -24.869 -13.016 1.00 0.00 6745 LEU A CA 8
ATOM 8963 C C . LEU A 1 18 ? -9.897 -25.748 -12.674 1.00 0.00 6745 LEU A C 8
ATOM 8964 O O . LEU A 1 18 ? -9.905 -26.939 -12.996 1.00 0.00 6745 LEU A O 8
ATOM 8980 N N . LEU A 1 19 ? -8.891 -25.208 -11.969 1.00 0.00 6746 LEU A N 8
ATOM 8981 C CA . LEU A 1 19 ? -7.723 -25.970 -11.501 1.00 0.00 6746 LEU A CA 8
ATOM 8982 C C . LEU A 1 19 ? -8.109 -27.062 -10.508 1.00 0.00 6746 LEU A C 8
ATOM 8983 O O . LEU A 1 19 ? -7.624 -28.186 -10.624 1.00 0.00 6746 LEU A O 8
ATOM 8999 N N . ALA A 1 20 ? -8.986 -26.759 -9.549 1.00 0.00 6747 ALA A N 8
ATOM 9000 C CA . ALA A 1 20 ? -9.361 -27.729 -8.528 1.00 0.00 6747 ALA A CA 8
ATOM 9001 C C . ALA A 1 20 ? -9.969 -29.012 -9.154 1.00 0.00 6747 ALA A C 8
ATOM 9002 O O . ALA A 1 20 ? -9.742 -30.113 -8.653 1.00 0.00 6747 ALA A O 8
ATOM 9009 N N . GLY A 1 21 ? -10.645 -28.889 -10.308 1.00 0.00 6748 GLY A N 8
ATOM 9010 C CA . GLY A 1 21 ? -11.171 -30.019 -11.080 1.00 0.00 6748 GLY A CA 8
ATOM 9011 C C . GLY A 1 21 ? -10.106 -30.869 -11.792 1.00 0.00 6748 GLY A C 8
ATOM 9012 O O . GLY A 1 21 ? -10.348 -32.049 -12.059 1.00 0.00 6748 GLY A O 8
ATOM 9016 N N . VAL A 1 22 ? -8.913 -30.316 -12.052 1.00 0.00 6749 VAL A N 8
ATOM 9017 C CA . VAL A 1 22 ? -7.751 -31.039 -12.617 1.00 0.00 6749 VAL A CA 8
ATOM 9018 C C . VAL A 1 22 ? -6.962 -31.763 -11.520 1.00 0.00 6749 VAL A C 8
ATOM 9019 O O . VAL A 1 22 ? -6.476 -32.876 -11.729 1.00 0.00 6749 VAL A O 8
ATOM 9032 N N . LEU A 1 23 ? -6.876 -31.158 -10.333 1.00 0.00 6750 LEU A N 8
ATOM 9033 C CA . LEU A 1 23 ? -6.234 -31.722 -9.137 1.00 0.00 6750 LEU A CA 8
ATOM 9034 C C . LEU A 1 23 ? -7.153 -32.676 -8.339 1.00 0.00 6750 LEU A C 8
ATOM 9035 O O . LEU A 1 23 ? -6.732 -33.239 -7.326 1.00 0.00 6750 LEU A O 8
ATOM 9051 N N . TYR A 1 24 ? -8.402 -32.859 -8.791 1.00 0.00 6751 TYR A N 8
ATOM 9052 C CA . TYR A 1 24 ? -9.455 -33.652 -8.140 1.00 0.00 6751 TYR A CA 8
ATOM 9053 C C . TYR A 1 24 ? -9.672 -33.263 -6.663 1.00 0.00 6751 TYR A C 8
ATOM 9054 O O . TYR A 1 24 ? -9.818 -34.106 -5.769 1.00 0.00 6751 TYR A O 8
ATOM 9072 N N . LEU A 1 25 ? -9.681 -31.948 -6.428 1.00 0.00 6752 LEU A N 8
ATOM 9073 C CA . LEU A 1 25 ? -9.835 -31.257 -5.143 1.00 0.00 6752 LEU A CA 8
ATOM 9074 C C . LEU A 1 25 ? -11.099 -30.372 -5.159 1.00 0.00 6752 LEU A C 8
ATOM 9075 O O . LEU A 1 25 ? -11.662 -30.092 -6.221 1.00 0.00 6752 LEU A O 8
ATOM 9091 N N . GLU A 1 26 ? -11.540 -29.886 -3.999 1.00 0.00 6753 GLU A N 8
ATOM 9092 C CA . GLU A 1 26 ? -12.535 -28.805 -3.923 1.00 0.00 6753 GLU A CA 8
ATOM 9093 C C . GLU A 1 26 ? -11.845 -27.428 -4.054 1.00 0.00 6753 GLU A C 8
ATOM 9094 O O . GLU A 1 26 ? -10.768 -27.236 -3.470 1.00 0.00 6753 GLU A O 8
ATOM 9106 N N . PRO A 1 27 ? -12.464 -26.432 -4.713 1.00 0.00 6754 PRO A N 8
ATOM 9107 C CA . PRO A 1 27 ? -11.970 -25.053 -4.696 1.00 0.00 6754 PRO A CA 8
ATOM 9108 C C . PRO A 1 27 ? -12.061 -24.404 -3.298 1.00 0.00 6754 PRO A C 8
ATOM 9109 O O . PRO A 1 27 ? -11.442 -23.366 -3.059 1.00 0.00 6754 PRO A O 8
ATOM 9120 N N . ASP A 1 28 ? -12.799 -25.013 -2.359 1.00 0.00 6755 ASP A N 8
ATOM 9121 C CA . ASP A 1 28 ? -12.875 -24.608 -0.947 1.00 0.00 6755 ASP A CA 8
ATOM 9122 C C . ASP A 1 28 ? -11.676 -25.103 -0.103 1.00 0.00 6755 ASP A C 8
ATOM 9123 O O . ASP A 1 28 ? -11.360 -24.502 0.929 1.00 0.00 6755 ASP A O 8
ATOM 9132 N N . ARG A 1 29 ? -10.973 -26.171 -0.532 1.00 0.00 6756 ARG A N 8
ATOM 9133 C CA . ARG A 1 29 ? -9.719 -26.661 0.091 1.00 0.00 6756 ARG A CA 8
ATOM 9134 C C . ARG A 1 29 ? -8.494 -25.907 -0.448 1.00 0.00 6756 ARG A C 8
ATOM 9135 O O . ARG A 1 29 ? -7.538 -25.659 0.290 1.00 0.00 6756 ARG A O 8
ATOM 9156 N N . LEU A 1 30 ? -8.541 -25.521 -1.724 1.00 0.00 6757 LEU A N 8
ATOM 9157 C CA . LEU A 1 30 ? -7.565 -24.648 -2.388 1.00 0.00 6757 LEU A CA 8
ATOM 9158 C C . LEU A 1 30 ? -7.591 -23.219 -1.808 1.00 0.00 6757 LEU A C 8
ATOM 9159 O O . LEU A 1 30 ? -8.647 -22.696 -1.449 1.00 0.00 6757 LEU A O 8
ATOM 9175 N N . ASP A 1 31 ? -6.428 -22.563 -1.771 1.00 0.00 6758 ASP A N 8
ATOM 9176 C CA . ASP A 1 31 ? -6.269 -21.117 -1.567 1.00 0.00 6758 ASP A CA 8
ATOM 9177 C C . ASP A 1 31 ? -5.514 -20.475 -2.747 1.00 0.00 6758 ASP A C 8
ATOM 9178 O O . ASP A 1 31 ? -4.460 -20.991 -3.131 1.00 0.00 6758 ASP A O 8
ATOM 9187 N N . PRO A 1 32 ? -5.986 -19.352 -3.324 1.00 0.00 6759 PRO A N 8
ATOM 9188 C CA . PRO A 1 32 ? -5.336 -18.719 -4.479 1.00 0.00 6759 PRO A CA 8
ATOM 9189 C C . PRO A 1 32 ? -4.026 -17.998 -4.125 1.00 0.00 6759 PRO A C 8
ATOM 9190 O O . PRO A 1 32 ? -3.222 -17.690 -5.008 1.00 0.00 6759 PRO A O 8
ATOM 9201 N N . GLU A 1 33 ? -3.783 -17.728 -2.837 1.00 0.00 6760 GLU A N 8
ATOM 9202 C CA . GLU A 1 33 ? -2.557 -17.091 -2.325 1.00 0.00 6760 GLU A CA 8
ATOM 9203 C C . GLU A 1 33 ? -1.398 -18.086 -2.117 1.00 0.00 6760 GLU A C 8
ATOM 9204 O O . GLU A 1 33 ? -0.247 -17.666 -1.958 1.00 0.00 6760 GLU A O 8
ATOM 9216 N N . GLU A 1 34 ? -1.670 -19.396 -2.119 1.00 0.00 6761 GLU A N 8
ATOM 9217 C CA . GLU A 1 34 ? -0.652 -20.449 -1.994 1.00 0.00 6761 GLU A CA 8
ATOM 9218 C C . GLU A 1 34 ? -0.016 -20.841 -3.337 1.00 0.00 6761 GLU A C 8
ATOM 9219 O O . GLU A 1 34 ? -0.524 -20.517 -4.416 1.00 0.00 6761 GLU A O 8
ATOM 9231 N N . THR A 1 35 ? 1.103 -21.566 -3.275 1.00 0.00 6762 THR A N 8
ATOM 9232 C CA . THR A 1 35 ? 1.797 -22.086 -4.459 1.00 0.00 6762 THR A CA 8
ATOM 9233 C C . THR A 1 35 ? 1.089 -23.293 -5.072 1.00 0.00 6762 THR A C 8
ATOM 9234 O O . THR A 1 35 ? 0.418 -24.066 -4.379 1.00 0.00 6762 THR A O 8
ATOM 9245 N N . PHE A 1 36 ? 1.305 -23.518 -6.369 1.00 0.00 6763 PHE A N 8
ATOM 9246 C CA . PHE A 1 36 ? 0.877 -24.727 -7.072 1.00 0.00 6763 PHE A CA 8
ATOM 9247 C C . PHE A 1 36 ? 1.393 -26.015 -6.398 1.00 0.00 6763 PHE A C 8
ATOM 9248 O O . PHE A 1 36 ? 0.727 -27.049 -6.431 1.00 0.00 6763 PHE A O 8
ATOM 9265 N N . LEU A 1 37 ? 2.552 -25.953 -5.729 1.00 0.00 6764 LEU A N 8
ATOM 9266 C CA . LEU A 1 37 ? 3.180 -27.078 -5.035 1.00 0.00 6764 LEU A CA 8
ATOM 9267 C C . LEU A 1 37 ? 2.344 -27.603 -3.856 1.00 0.00 6764 LEU A C 8
ATOM 9268 O O . LEU A 1 37 ? 2.141 -28.814 -3.756 1.00 0.00 6764 LEU A O 8
ATOM 9284 N N . THR A 1 38 ? 1.814 -26.732 -2.983 1.00 0.00 6765 THR A N 8
ATOM 9285 C CA . THR A 1 38 ? 0.992 -27.165 -1.835 1.00 0.00 6765 THR A CA 8
ATOM 9286 C C . THR A 1 38 ? -0.472 -27.446 -2.223 1.00 0.00 6765 THR A C 8
ATOM 9287 O O . THR A 1 38 ? -1.152 -28.245 -1.575 1.00 0.00 6765 THR A O 8
ATOM 9298 N N . LEU A 1 39 ? -0.938 -26.873 -3.340 1.00 0.00 6766 LEU A N 8
ATOM 9299 C CA . LEU A 1 39 ? -2.208 -27.229 -4.004 1.00 0.00 6766 LEU A CA 8
ATOM 9300 C C . LEU A 1 39 ? -2.196 -28.655 -4.597 1.00 0.00 6766 LEU A C 8
ATOM 9301 O O . LEU A 1 39 ? -3.259 -29.254 -4.767 1.00 0.00 6766 LEU A O 8
ATOM 9317 N N . GLY A 1 40 ? -1.011 -29.219 -4.866 1.00 0.00 6767 GLY A N 8
ATOM 9318 C CA . GLY A 1 40 ? -0.827 -30.600 -5.336 1.00 0.00 6767 GLY A CA 8
ATOM 9319 C C . GLY A 1 40 ? -0.547 -30.750 -6.841 1.00 0.00 6767 GLY A C 8
ATOM 9320 O O . GLY A 1 40 ? -0.744 -31.833 -7.400 1.00 0.00 6767 GLY A O 8
ATOM 9324 N N . VAL A 1 41 ? -0.100 -29.685 -7.513 1.00 0.00 6768 VAL A N 8
ATOM 9325 C CA . VAL A 1 41 ? 0.311 -29.709 -8.925 1.00 0.00 6768 VAL A CA 8
ATOM 9326 C C . VAL A 1 41 ? 1.666 -30.409 -9.090 1.00 0.00 6768 VAL A C 8
ATOM 9327 O O . VAL A 1 41 ? 2.640 -30.097 -8.406 1.00 0.00 6768 VAL A O 8
ATOM 9340 N N . ASP A 1 42 ? 1.740 -31.307 -10.071 1.00 0.00 6769 ASP A N 8
ATOM 9341 C CA . ASP A 1 42 ? 2.969 -31.721 -10.761 1.00 0.00 6769 ASP A CA 8
ATOM 9342 C C . ASP A 1 42 ? 2.846 -31.383 -12.257 1.00 0.00 6769 ASP A C 8
ATOM 9343 O O . ASP A 1 42 ? 1.755 -31.059 -12.734 1.00 0.00 6769 ASP A O 8
ATOM 9352 N N . SER A 1 43 ? 3.949 -31.447 -13.012 1.00 0.00 6770 SER A N 8
ATOM 9353 C CA . SER A 1 43 ? 4.017 -30.929 -14.392 1.00 0.00 6770 SER A CA 8
ATOM 9354 C C . SER A 1 43 ? 2.937 -31.477 -15.337 1.00 0.00 6770 SER A C 8
ATOM 9355 O O . SER A 1 43 ? 2.425 -30.740 -16.179 1.00 0.00 6770 SER A O 8
ATOM 9363 N N . ILE A 1 44 ? 2.528 -32.741 -15.170 1.00 0.00 6771 ILE A N 8
ATOM 9364 C CA . ILE A 1 44 ? 1.467 -33.378 -15.977 1.00 0.00 6771 ILE A CA 8
ATOM 9365 C C . ILE A 1 44 ? 0.098 -32.736 -15.688 1.00 0.00 6771 ILE A C 8
ATOM 9366 O O . ILE A 1 44 ? -0.643 -32.403 -16.614 1.00 0.00 6771 ILE A O 8
ATOM 9382 N N . LEU A 1 45 ? -0.218 -32.493 -14.407 1.00 0.00 6772 LEU A N 8
ATOM 9383 C CA . LEU A 1 45 ? -1.441 -31.797 -13.993 1.00 0.00 6772 LEU A CA 8
ATOM 9384 C C . LEU A 1 45 ? -1.397 -30.319 -14.415 1.00 0.00 6772 LEU A C 8
ATOM 9385 O O . LEU A 1 45 ? -2.429 -29.751 -14.771 1.00 0.00 6772 LEU A O 8
ATOM 9401 N N . GLY A 1 46 ? -0.203 -29.711 -14.455 1.00 0.00 6773 GLY A N 8
ATOM 9402 C CA . GLY A 1 46 ? 0.019 -28.396 -15.064 1.00 0.00 6773 GLY A CA 8
ATOM 9403 C C . GLY A 1 46 ? -0.404 -28.360 -16.536 1.00 0.00 6773 GLY A C 8
ATOM 9404 O O . GLY A 1 46 ? -1.266 -27.573 -16.908 1.00 0.00 6773 GLY A O 8
ATOM 9408 N N . VAL A 1 47 ? 0.132 -29.254 -17.379 1.00 0.00 6774 VAL A N 8
ATOM 9409 C CA . VAL A 1 47 ? -0.205 -29.350 -18.815 1.00 0.00 6774 VAL A CA 8
ATOM 9410 C C . VAL A 1 47 ? -1.714 -29.537 -19.038 1.00 0.00 6774 VAL A C 8
ATOM 9411 O O . VAL A 1 47 ? -2.302 -28.865 -19.889 1.00 0.00 6774 VAL A O 8
ATOM 9424 N N . GLU A 1 48 ? -2.361 -30.396 -18.244 1.00 0.00 6775 GLU A N 8
ATOM 9425 C CA . GLU A 1 48 ? -3.811 -30.639 -18.315 1.00 0.00 6775 GLU A CA 8
ATOM 9426 C C . GLU A 1 48 ? -4.654 -29.409 -17.952 1.00 0.00 6775 GLU A C 8
ATOM 9427 O O . GLU A 1 48 ? -5.636 -29.106 -18.633 1.00 0.00 6775 GLU A O 8
ATOM 9439 N N . PHE A 1 49 ? -4.266 -28.670 -16.910 1.00 0.00 6776 PHE A N 8
ATOM 9440 C CA . PHE A 1 49 ? -4.909 -27.410 -16.528 1.00 0.00 6776 PHE A CA 8
ATOM 9441 C C . PHE A 1 49 ? -4.733 -26.338 -17.609 1.00 0.00 6776 PHE A C 8
ATOM 9442 O O . PHE A 1 49 ? -5.691 -25.650 -17.957 1.00 0.00 6776 PHE A O 8
ATOM 9459 N N . VAL A 1 50 ? -3.553 -26.239 -18.214 1.00 0.00 6777 VAL A N 8
ATOM 9460 C CA . VAL A 1 50 ? -3.250 -25.261 -19.269 1.00 0.00 6777 VAL A CA 8
ATOM 9461 C C . VAL A 1 50 ? -4.057 -25.527 -20.546 1.00 0.00 6777 VAL A C 8
ATOM 9462 O O . VAL A 1 50 ? -4.552 -24.582 -21.167 1.00 0.00 6777 VAL A O 8
ATOM 9475 N N . ALA A 1 51 ? -4.291 -26.792 -20.898 1.00 0.00 6778 ALA A N 8
ATOM 9476 C CA . ALA A 1 51 ? -5.207 -27.163 -21.981 1.00 0.00 6778 ALA A CA 8
ATOM 9477 C C . ALA A 1 51 ? -6.667 -26.746 -21.700 1.00 0.00 6778 ALA A C 8
ATOM 9478 O O . ALA A 1 51 ? -7.365 -26.310 -22.620 1.00 0.00 6778 ALA A O 8
ATOM 9485 N N . ALA A 1 52 ? -7.123 -26.820 -20.443 1.00 0.00 6779 ALA A N 8
ATOM 9486 C CA . ALA A 1 52 ? -8.451 -26.361 -20.028 1.00 0.00 6779 ALA A CA 8
ATOM 9487 C C . ALA A 1 52 ? -8.561 -24.821 -19.966 1.00 0.00 6779 ALA A C 8
ATOM 9488 O O . ALA A 1 52 ? -9.576 -24.253 -20.374 1.00 0.00 6779 ALA A O 8
ATOM 9495 N N . VAL A 1 53 ? -7.500 -24.126 -19.540 1.00 0.00 6780 VAL A N 8
ATOM 9496 C CA . VAL A 1 53 ? -7.416 -22.651 -19.535 1.00 0.00 6780 VAL A CA 8
ATOM 9497 C C . VAL A 1 53 ? -7.531 -22.078 -20.942 1.00 0.00 6780 VAL A C 8
ATOM 9498 O O . VAL A 1 53 ? -8.293 -21.138 -21.142 1.00 0.00 6780 VAL A O 8
ATOM 9511 N N . ASN A 1 54 ? -6.845 -22.654 -21.933 1.00 0.00 6781 ASN A N 8
ATOM 9512 C CA . ASN A 1 54 ? -6.903 -22.189 -23.326 1.00 0.00 6781 ASN A CA 8
ATOM 9513 C C . ASN A 1 54 ? -8.297 -22.361 -23.985 1.00 0.00 6781 ASN A C 8
ATOM 9514 O O . ASN A 1 54 ? -8.580 -21.704 -24.993 1.00 0.00 6781 ASN A O 8
ATOM 9525 N N . ALA A 1 55 ? -9.194 -23.167 -23.403 1.00 0.00 6782 ALA A N 8
ATOM 9526 C CA . ALA A 1 55 ? -10.613 -23.224 -23.782 1.00 0.00 6782 ALA A CA 8
ATOM 9527 C C . ALA A 1 55 ? -11.482 -22.141 -23.090 1.00 0.00 6782 ALA A C 8
ATOM 9528 O O . ALA A 1 55 ? -12.485 -21.697 -23.659 1.00 0.00 6782 ALA A O 8
ATOM 9535 N N . ALA A 1 56 ? -11.102 -21.706 -21.884 1.00 0.00 6783 ALA A N 8
ATOM 9536 C CA . ALA A 1 56 ? -11.794 -20.675 -21.099 1.00 0.00 6783 ALA A CA 8
ATOM 9537 C C . ALA A 1 56 ? -11.334 -19.233 -21.413 1.00 0.00 6783 ALA A C 8
ATOM 9538 O O . ALA A 1 56 ? -12.127 -18.294 -21.310 1.00 0.00 6783 ALA A O 8
ATOM 9545 N N . TYR A 1 57 ? -10.068 -19.063 -21.809 1.00 0.00 6784 TYR A N 8
ATOM 9546 C CA . TYR A 1 57 ? -9.397 -17.804 -22.119 1.00 0.00 6784 TYR A CA 8
ATOM 9547 C C . TYR A 1 57 ? -8.491 -17.985 -23.356 1.00 0.00 6784 TYR A C 8
ATOM 9548 O O . TYR A 1 57 ? -7.554 -18.785 -23.300 1.00 0.00 6784 TYR A O 8
ATOM 9566 N N . PRO A 1 58 ? -8.724 -17.272 -24.480 1.00 0.00 6785 PRO A N 8
ATOM 9567 C CA . PRO A 1 58 ? -8.029 -17.482 -25.759 1.00 0.00 6785 PRO A CA 8
ATOM 9568 C C . PRO A 1 58 ? -6.638 -16.815 -25.807 1.00 0.00 6785 PRO A C 8
ATOM 9569 O O . PRO A 1 58 ? -6.304 -16.086 -26.741 1.00 0.00 6785 PRO A O 8
ATOM 9580 N N . VAL A 1 59 ? -5.813 -17.053 -24.785 1.00 0.00 6786 VAL A N 8
ATOM 9581 C CA . VAL A 1 59 ? -4.475 -16.449 -24.620 1.00 0.00 6786 VAL A CA 8
ATOM 9582 C C . VAL A 1 59 ? -3.363 -17.134 -25.426 1.00 0.00 6786 VAL A C 8
ATOM 9583 O O . VAL A 1 59 ? -2.350 -16.510 -25.748 1.00 0.00 6786 VAL A O 8
ATOM 9596 N N . GLY A 1 60 ? -3.530 -18.424 -25.749 1.00 0.00 6787 GLY A N 8
ATOM 9597 C CA . GLY A 1 60 ? -2.518 -19.245 -26.436 1.00 0.00 6787 GLY A CA 8
ATOM 9598 C C . GLY A 1 60 ? -1.317 -19.612 -25.545 1.00 0.00 6787 GLY A C 8
ATOM 9599 O O . GLY A 1 60 ? -0.195 -19.750 -26.045 1.00 0.00 6787 GLY A O 8
ATOM 9603 N N . VAL A 1 61 ? -1.525 -19.709 -24.223 1.00 0.00 6788 VAL A N 8
ATOM 9604 C CA . VAL A 1 61 ? -0.467 -19.864 -23.211 1.00 0.00 6788 VAL A CA 8
ATOM 9605 C C . VAL A 1 61 ? 0.067 -21.301 -23.165 1.00 0.00 6788 VAL A C 8
ATOM 9606 O O . VAL A 1 61 ? -0.707 -22.263 -23.197 1.00 0.00 6788 VAL A O 8
ATOM 9619 N N . LYS A 1 62 ? 1.397 -21.448 -23.097 1.00 0.00 6789 LYS A N 8
ATOM 9620 C CA . LYS A 1 62 ? 2.113 -22.732 -23.027 1.00 0.00 6789 LYS A CA 8
ATOM 9621 C C . LYS A 1 62 ? 2.347 -23.184 -21.582 1.00 0.00 6789 LYS A C 8
ATOM 9622 O O . LYS A 1 62 ? 2.326 -22.377 -20.651 1.00 0.00 6789 LYS A O 8
ATOM 9641 N N . ALA A 1 63 ? 2.625 -24.474 -21.389 1.00 0.00 6790 ALA A N 8
ATOM 9642 C CA . ALA A 1 63 ? 2.828 -25.073 -20.066 1.00 0.00 6790 ALA A CA 8
ATOM 9643 C C . ALA A 1 63 ? 4.090 -24.571 -19.323 1.00 0.00 6790 ALA A C 8
ATOM 9644 O O . ALA A 1 63 ? 4.232 -24.809 -18.120 1.00 0.00 6790 ALA A O 8
ATOM 9651 N N . THR A 1 64 ? 4.982 -23.823 -19.983 1.00 0.00 6791 THR A N 8
ATOM 9652 C CA . THR A 1 64 ? 6.065 -23.064 -19.333 1.00 0.00 6791 THR A CA 8
ATOM 9653 C C . THR A 1 64 ? 5.560 -22.003 -18.350 1.00 0.00 6791 THR A C 8
ATOM 9654 O O . THR A 1 64 ? 6.269 -21.682 -17.397 1.00 0.00 6791 THR A O 8
ATOM 9665 N N . ALA A 1 65 ? 4.324 -21.507 -18.488 1.00 0.00 6792 ALA A N 8
ATOM 9666 C CA . ALA A 1 65 ? 3.731 -20.564 -17.532 1.00 0.00 6792 ALA A CA 8
ATOM 9667 C C . ALA A 1 65 ? 3.475 -21.186 -16.138 1.00 0.00 6792 ALA A C 8
ATOM 9668 O O . ALA A 1 65 ? 3.557 -20.485 -15.133 1.00 0.00 6792 ALA A O 8
ATOM 9675 N N . LEU A 1 66 ? 3.265 -22.504 -16.050 1.00 0.00 6793 LEU A N 8
ATOM 9676 C CA . LEU A 1 66 ? 3.139 -23.251 -14.782 1.00 0.00 6793 LEU A CA 8
ATOM 9677 C C . LEU A 1 66 ? 4.495 -23.482 -14.093 1.00 0.00 6793 LEU A C 8
ATOM 9678 O O . LEU A 1 66 ? 4.540 -23.776 -12.899 1.00 0.00 6793 LEU A O 8
ATOM 9694 N N . TYR A 1 67 ? 5.595 -23.328 -14.832 1.00 0.00 6794 TYR A N 8
ATOM 9695 C CA . TYR A 1 67 ? 6.970 -23.304 -14.321 1.00 0.00 6794 TYR A CA 8
ATOM 9696 C C . TYR A 1 67 ? 7.412 -21.867 -13.959 1.00 0.00 6794 TYR A C 8
ATOM 9697 O O . TYR A 1 67 ? 8.101 -21.671 -12.956 1.00 0.00 6794 TYR A O 8
ATOM 9715 N N . ASP A 1 68 ? 6.993 -20.861 -14.729 1.00 0.00 6795 ASP A N 8
ATOM 9716 C CA . ASP A 1 68 ? 7.391 -19.454 -14.546 1.00 0.00 6795 ASP A CA 8
ATOM 9717 C C . ASP A 1 68 ? 6.599 -18.720 -13.441 1.00 0.00 6795 ASP A C 8
ATOM 9718 O O . ASP A 1 68 ? 7.164 -17.887 -12.729 1.00 0.00 6795 ASP A O 8
ATOM 9727 N N . HIS A 1 69 ? 5.309 -19.043 -13.259 1.00 0.00 6796 HIS A N 8
ATOM 9728 C CA . HIS A 1 69 ? 4.441 -18.515 -12.202 1.00 0.00 6796 HIS A CA 8
ATOM 9729 C C . HIS A 1 69 ? 4.320 -19.518 -11.039 1.00 0.00 6796 HIS A C 8
ATOM 9730 O O . HIS A 1 69 ? 3.955 -20.673 -11.281 1.00 0.00 6796 HIS A O 8
ATOM 9744 N N . PRO A 1 70 ? 4.582 -19.112 -9.784 1.00 0.00 6797 PRO A N 8
ATOM 9745 C CA . PRO A 1 70 ? 4.503 -19.989 -8.612 1.00 0.00 6797 PRO A CA 8
ATOM 9746 C C . PRO A 1 70 ? 3.078 -20.219 -8.073 1.00 0.00 6797 PRO A C 8
ATOM 9747 O O . PRO A 1 70 ? 2.837 -21.237 -7.424 1.00 0.00 6797 PRO A O 8
ATOM 9758 N N . THR A 1 71 ? 2.137 -19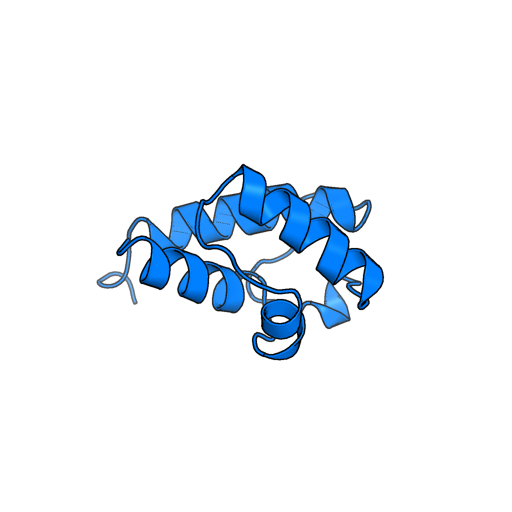.303 -8.330 1.00 0.00 6798 THR A N 8
ATOM 9759 C CA . THR A 1 71 ? 0.766 -19.314 -7.773 1.00 0.00 6798 THR A CA 8
ATOM 9760 C C . THR A 1 71 ? -0.295 -19.177 -8.874 1.00 0.00 6798 THR A C 8
ATOM 9761 O O . THR A 1 71 ? -0.018 -18.578 -9.921 1.00 0.00 6798 THR A O 8
ATOM 9772 N N . PRO A 1 72 ? -1.541 -19.653 -8.659 1.00 0.00 6799 PRO A N 8
ATOM 9773 C CA . PRO A 1 72 ? -2.661 -19.394 -9.568 1.00 0.00 6799 PRO A CA 8
ATOM 9774 C C . PRO A 1 72 ? -2.964 -17.893 -9.714 1.00 0.00 6799 PRO A C 8
ATOM 9775 O O . PRO A 1 72 ? -3.361 -17.468 -10.794 1.00 0.00 6799 PRO A O 8
ATOM 9786 N N . ALA A 1 73 ? -2.727 -17.075 -8.683 1.00 0.00 6800 ALA A N 8
ATOM 9787 C CA . ALA A 1 73 ? -2.924 -15.623 -8.733 1.00 0.00 6800 ALA A CA 8
ATOM 9788 C C . ALA A 1 73 ? -1.889 -14.903 -9.621 1.00 0.00 6800 ALA A C 8
ATOM 9789 O O . ALA A 1 73 ? -2.229 -13.926 -10.293 1.00 0.00 6800 ALA A O 8
ATOM 9796 N N . ALA A 1 74 ? -0.636 -15.373 -9.661 1.00 0.00 6801 ALA A N 8
ATOM 9797 C CA . ALA A 1 74 ? 0.389 -14.858 -10.576 1.00 0.00 6801 ALA A CA 8
ATOM 9798 C C . ALA A 1 74 ? 0.106 -15.283 -12.029 1.00 0.00 6801 ALA A C 8
ATOM 9799 O O . ALA A 1 74 ? 0.129 -14.447 -12.937 1.00 0.00 6801 ALA A O 8
ATOM 9806 N N . PHE A 1 75 ? -0.265 -16.550 -12.249 1.00 0.00 6802 PHE A N 8
ATOM 9807 C CA . PHE A 1 75 ? -0.656 -17.073 -13.564 1.00 0.00 6802 PHE A CA 8
ATOM 9808 C C . PHE A 1 75 ? -1.917 -16.385 -14.127 1.00 0.00 6802 PHE A C 8
ATOM 9809 O O . PHE A 1 75 ? -1.955 -16.008 -15.299 1.00 0.00 6802 PHE A O 8
ATOM 9826 N N . ALA A 1 76 ? -2.925 -16.134 -13.289 1.00 0.00 6803 ALA A N 8
ATOM 9827 C CA . ALA A 1 76 ? -4.141 -15.413 -13.677 1.00 0.00 6803 ALA A CA 8
ATOM 9828 C C . ALA A 1 76 ? -3.888 -13.951 -14.086 1.00 0.00 6803 ALA A C 8
ATOM 9829 O O . ALA A 1 76 ? -4.591 -13.421 -14.951 1.00 0.00 6803 ALA A O 8
ATOM 9836 N N . ARG A 1 77 ? -2.877 -13.295 -13.502 1.00 0.00 6804 ARG A N 8
ATOM 9837 C CA . ARG A 1 77 ? -2.463 -11.934 -13.893 1.00 0.00 6804 ARG A CA 8
ATOM 9838 C C . ARG A 1 77 ? -1.752 -11.894 -15.246 1.00 0.00 6804 ARG A C 8
ATOM 9839 O O . ARG A 1 77 ? -1.966 -10.939 -15.993 1.00 0.00 6804 ARG A O 8
ATOM 9860 N N . HIS A 1 78 ? -1.021 -12.944 -15.627 1.00 0.00 6805 HIS A N 8
ATOM 9861 C CA . HIS A 1 78 ? -0.550 -13.109 -17.007 1.00 0.00 6805 HIS A CA 8
ATOM 9862 C C . HIS A 1 78 ? -1.731 -13.174 -17.999 1.00 0.00 6805 HIS A C 8
ATOM 9863 O O . HIS A 1 78 ? -1.760 -12.419 -18.977 1.00 0.00 6805 HIS A O 8
ATOM 9877 N N . ILE A 1 79 ? -2.728 -14.027 -17.730 1.00 0.00 6806 ILE A N 8
ATOM 9878 C CA . ILE A 1 79 ? -3.968 -14.110 -18.533 1.00 0.00 6806 ILE A CA 8
ATOM 9879 C C . ILE A 1 79 ? -4.673 -12.747 -18.624 1.00 0.00 6806 ILE A C 8
ATOM 9880 O O . ILE A 1 79 ? -5.018 -12.309 -19.723 1.00 0.00 6806 ILE A O 8
ATOM 9896 N N . ALA A 1 80 ? -4.848 -12.053 -17.498 1.00 0.00 6807 ALA A N 8
ATOM 9897 C CA . ALA A 1 80 ? -5.466 -10.728 -17.471 1.00 0.00 6807 ALA A CA 8
ATOM 9898 C C . ALA A 1 80 ? -4.702 -9.692 -18.314 1.00 0.00 6807 ALA A C 8
ATOM 9899 O O . ALA A 1 80 ? -5.321 -8.936 -19.057 1.00 0.00 6807 ALA A O 8
ATOM 9906 N N . GLU A 1 81 ? -3.365 -9.694 -18.283 1.00 0.00 6808 GLU A N 8
ATOM 9907 C CA . GLU A 1 81 ? -2.545 -8.814 -19.135 1.00 0.00 6808 GLU A CA 8
ATOM 9908 C C . GLU A 1 81 ? -2.621 -9.202 -20.628 1.00 0.00 6808 GLU A C 8
ATOM 9909 O O . GLU A 1 81 ? -2.558 -8.329 -21.490 1.00 0.00 6808 GLU A O 8
ATOM 9921 N N . SER A 1 82 ? -2.819 -10.485 -20.941 1.00 0.00 6809 SER A N 8
ATOM 9922 C CA . SER A 1 82 ? -3.000 -10.985 -22.316 1.00 0.00 6809 SER A CA 8
ATOM 9923 C C . SER A 1 82 ? -4.369 -10.595 -22.906 1.00 0.00 6809 SER A C 8
ATOM 9924 O O . SER A 1 82 ? -4.449 -10.200 -24.073 1.00 0.00 6809 SER A O 8
ATOM 9932 N N . LEU A 1 83 ? -5.435 -10.627 -22.091 1.00 0.00 6810 LEU A N 8
ATOM 9933 C CA . LEU A 1 83 ? -6.788 -10.189 -22.473 1.00 0.00 6810 LEU A CA 8
ATOM 9934 C C . LEU A 1 83 ? -6.974 -8.656 -22.459 1.00 0.00 6810 LEU A C 8
ATOM 9935 O O . LEU A 1 83 ? -7.852 -8.133 -23.147 1.00 0.00 6810 LEU A O 8
ATOM 9951 N N . GLY A 1 84 ? -6.186 -7.934 -21.655 1.00 0.00 6811 GLY A N 8
ATOM 9952 C CA . GLY A 1 84 ? -6.467 -6.536 -21.288 1.00 0.00 6811 GLY A CA 8
ATOM 9953 C C . GLY A 1 84 ? -7.565 -6.392 -20.218 1.00 0.00 6811 GLY A C 8
ATOM 9954 O O . GLY A 1 84 ? -8.254 -5.368 -20.178 1.00 0.00 6811 GLY A O 8
ATOM 9958 N N . ALA A 1 85 ? -7.704 -7.416 -19.365 1.00 0.00 6812 ALA A N 8
ATOM 9959 C CA . ALA A 1 85 ? -8.575 -7.531 -18.185 1.00 0.00 6812 ALA A CA 8
ATOM 9960 C C . ALA A 1 85 ? -10.079 -7.277 -18.451 1.00 0.00 6812 ALA A C 8
ATOM 9961 O O . ALA A 1 85 ? -10.798 -8.261 -18.748 1.00 0.00 6812 ALA A O 8
ATOM 9969 N N . GLY A 1 1 ? -0.518 0.491 -2.545 1.00 0.00 -4 GLY A N 9
ATOM 9970 C CA . GLY A 1 1 ? 0.722 -0.106 -3.087 1.00 0.00 -4 GLY A CA 9
ATOM 9971 C C . GLY A 1 1 ? 0.554 -0.531 -4.540 1.00 0.00 -4 GLY A C 9
ATOM 9972 O O . GLY A 1 1 ? -0.331 -0.018 -5.233 1.00 0.00 -4 GLY A O 9
ATOM 9978 N N . PRO A 1 2 ? 1.388 -1.471 -5.034 1.00 0.00 -3 PRO A N 9
ATOM 9979 C CA . PRO A 1 2 ? 1.404 -1.898 -6.442 1.00 0.00 -3 PRO A CA 9
ATOM 9980 C C . PRO A 1 2 ? 0.148 -2.649 -6.927 1.00 0.00 -3 PRO A C 9
ATOM 9981 O O . PRO A 1 2 ? -0.094 -2.717 -8.137 1.00 0.00 -3 PRO A O 9
ATOM 9992 N N . GLY A 1 3 ? -0.655 -3.215 -6.016 1.00 0.00 -2 GLY A N 9
ATOM 9993 C CA . GLY A 1 3 ? -1.893 -3.943 -6.325 1.00 0.00 -2 GLY A CA 9
ATOM 9994 C C . GLY A 1 3 ? -3.028 -3.065 -6.879 1.00 0.00 -2 GLY A C 9
ATOM 9995 O O . GLY A 1 3 ? -3.001 -1.833 -6.783 1.00 0.00 -2 GLY A O 9
ATOM 9999 N N . SER A 1 4 ? -4.039 -3.710 -7.466 1.00 0.00 -1 SER A N 9
ATOM 10000 C CA . SER A 1 4 ? -5.229 -3.087 -8.066 1.00 0.00 -1 SER A CA 9
ATOM 10001 C C . SER A 1 4 ? -6.443 -4.028 -7.978 1.00 0.00 -1 SER A C 9
ATOM 10002 O O . SER A 1 4 ? -6.329 -5.190 -7.569 1.00 0.00 -1 SER A O 9
ATOM 10010 N N . ALA A 1 5 ? -7.619 -3.523 -8.357 1.00 0.00 6732 ALA A N 9
ATOM 10011 C CA . ALA A 1 5 ? -8.888 -4.245 -8.438 1.00 0.00 6732 ALA A CA 9
ATOM 10012 C C . ALA A 1 5 ? -9.554 -4.064 -9.820 1.00 0.00 6732 ALA A C 9
ATOM 10013 O O . ALA A 1 5 ? -9.469 -2.998 -10.440 1.00 0.00 6732 ALA A O 9
ATOM 10020 N N . GLY A 1 6 ? -10.209 -5.122 -10.307 1.00 0.00 6733 GLY A N 9
ATOM 10021 C CA . GLY A 1 6 ? -10.807 -5.218 -11.643 1.00 0.00 6733 GLY A CA 9
ATOM 10022 C C . GLY A 1 6 ? -10.991 -6.677 -12.065 1.00 0.00 6733 GLY A C 9
ATOM 10023 O O . GLY A 1 6 ? -11.043 -7.569 -11.219 1.00 0.00 6733 GLY A O 9
ATOM 10027 N N . ARG A 1 7 ? -11.033 -6.944 -13.378 1.00 0.00 6734 ARG A N 9
ATOM 10028 C CA . ARG A 1 7 ? -11.275 -8.295 -13.948 1.00 0.00 6734 ARG A CA 9
ATOM 10029 C C . ARG A 1 7 ? -10.230 -9.350 -13.565 1.00 0.00 6734 ARG A C 9
ATOM 10030 O O . ARG A 1 7 ? -10.508 -10.542 -13.677 1.00 0.00 6734 ARG A O 9
ATOM 10051 N N . GLN A 1 8 ? -9.075 -8.940 -13.043 1.00 0.00 6735 GLN A N 9
ATOM 10052 C CA . GLN A 1 8 ? -8.058 -9.813 -12.438 1.00 0.00 6735 GLN A CA 9
ATOM 10053 C C . GLN A 1 8 ? -8.643 -10.771 -11.388 1.00 0.00 6735 GLN A C 9
ATOM 10054 O O . GLN A 1 8 ? -8.257 -11.940 -11.350 1.00 0.00 6735 GLN A O 9
ATOM 10068 N N . GLU A 1 9 ? -9.579 -10.311 -10.548 1.00 0.00 6736 GLU A N 9
ATOM 10069 C CA . GLU A 1 9 ? -10.102 -11.124 -9.444 1.00 0.00 6736 GLU A CA 9
ATOM 10070 C C . GLU A 1 9 ? -11.091 -12.207 -9.906 1.00 0.00 6736 GLU A C 9
ATOM 10071 O O . GLU A 1 9 ? -11.097 -13.304 -9.350 1.00 0.00 6736 GLU A O 9
ATOM 10083 N N . GLU A 1 10 ? -11.876 -11.960 -10.964 1.00 0.00 6737 GLU A N 9
ATOM 10084 C CA . GLU A 1 10 ? -12.769 -12.983 -11.536 1.00 0.00 6737 GLU A CA 9
ATOM 10085 C C . GLU A 1 10 ? -12.005 -13.983 -12.420 1.00 0.00 6737 GLU A C 9
ATOM 10086 O O . GLU A 1 10 ? -12.340 -15.168 -12.431 1.00 0.00 6737 GLU A O 9
ATOM 10098 N N . ILE A 1 11 ? -10.922 -13.554 -13.084 1.00 0.00 6738 ILE A N 9
ATOM 10099 C CA . ILE A 1 11 ? -9.990 -14.449 -13.792 1.00 0.00 6738 ILE A CA 9
ATOM 10100 C C . ILE A 1 11 ? -9.258 -15.350 -12.779 1.00 0.00 6738 ILE A C 9
ATOM 10101 O O . ILE A 1 11 ? -9.172 -16.561 -12.988 1.00 0.00 6738 ILE A O 9
ATOM 10117 N N . ALA A 1 12 ? -8.813 -14.805 -11.638 1.00 0.00 6739 ALA A N 9
ATOM 10118 C CA . ALA A 1 12 ? -8.178 -15.573 -10.560 1.00 0.00 6739 ALA A CA 9
ATOM 10119 C C . ALA A 1 12 ? -9.132 -16.573 -9.884 1.00 0.00 6739 ALA A C 9
ATOM 10120 O O . ALA A 1 12 ? -8.747 -17.718 -9.634 1.00 0.00 6739 ALA A O 9
ATOM 10127 N N . GLU A 1 13 ? -10.387 -16.186 -9.647 1.00 0.00 6740 GLU A N 9
ATOM 10128 C CA . GLU A 1 13 ? -11.428 -17.101 -9.169 1.00 0.00 6740 GLU A CA 9
ATOM 10129 C C . GLU A 1 13 ? -11.724 -18.229 -10.165 1.00 0.00 6740 GLU A C 9
ATOM 10130 O O . GLU A 1 13 ? -11.877 -19.379 -9.760 1.00 0.00 6740 GLU A O 9
ATOM 10142 N N . GLU A 1 14 ? -11.797 -17.940 -11.467 1.00 0.00 6741 GLU A N 9
ATOM 10143 C CA . GLU A 1 14 ? -12.132 -18.955 -12.470 1.00 0.00 6741 GLU A CA 9
ATOM 10144 C C . GLU A 1 14 ? -10.982 -19.948 -12.687 1.00 0.00 6741 GLU A C 9
ATOM 10145 O O . GLU A 1 14 ? -11.219 -21.156 -12.771 1.00 0.00 6741 GLU A O 9
ATOM 10157 N N . VAL A 1 15 ? -9.738 -19.467 -12.671 1.00 0.00 6742 VAL A N 9
ATOM 10158 C CA . VAL A 1 15 ? -8.529 -20.300 -12.559 1.00 0.00 6742 VAL A CA 9
ATOM 10159 C C . VAL A 1 15 ? -8.586 -21.205 -11.325 1.00 0.00 6742 VAL A C 9
ATOM 10160 O O . VAL A 1 15 ? -8.398 -22.411 -11.452 1.00 0.00 6742 VAL A O 9
ATOM 10173 N N . ALA A 1 16 ? -8.891 -20.657 -10.146 1.00 0.00 6743 ALA A N 9
ATOM 10174 C CA . ALA A 1 16 ? -8.984 -21.416 -8.898 1.00 0.00 6743 ALA A CA 9
ATOM 10175 C C . ALA A 1 16 ? -10.090 -22.492 -8.937 1.00 0.00 6743 ALA A C 9
ATOM 10176 O O . ALA A 1 16 ? -9.909 -23.596 -8.417 1.00 0.00 6743 ALA A O 9
ATOM 10183 N N . ARG A 1 17 ? -11.209 -22.204 -9.619 1.00 0.00 6744 ARG A N 9
ATOM 10184 C CA . ARG A 1 17 ? -12.314 -23.155 -9.839 1.00 0.00 6744 ARG A CA 9
ATOM 10185 C C . ARG A 1 17 ? -11.936 -24.263 -10.821 1.00 0.00 6744 ARG A C 9
ATOM 10186 O O . ARG A 1 17 ? -12.134 -25.439 -10.509 1.00 0.00 6744 ARG A O 9
ATOM 10207 N N . LEU A 1 18 ? -11.382 -23.921 -11.985 1.00 0.00 6745 LEU A N 9
ATOM 10208 C CA . LEU A 1 18 ? -11.076 -24.887 -13.044 1.00 0.00 6745 LEU A CA 9
ATOM 10209 C C . LEU A 1 18 ? -9.843 -25.747 -12.696 1.00 0.00 6745 LEU A C 9
ATOM 10210 O O . LEU A 1 18 ? -9.837 -26.944 -12.982 1.00 0.00 6745 LEU A O 9
ATOM 10226 N N . LEU A 1 19 ? -8.845 -25.185 -11.999 1.00 0.00 6746 LEU A N 9
ATOM 10227 C CA . LEU A 1 19 ? -7.669 -25.923 -11.513 1.00 0.00 6746 LEU A CA 9
ATOM 10228 C C . LEU A 1 19 ? -8.050 -26.980 -10.486 1.00 0.00 6746 LEU A C 9
ATOM 10229 O O . LEU A 1 19 ? -7.573 -28.107 -10.581 1.00 0.00 6746 LEU A O 9
ATOM 10245 N N . ALA A 1 20 ? -8.909 -26.647 -9.520 1.00 0.00 6747 ALA A N 9
ATOM 10246 C CA . ALA A 1 20 ? -9.284 -27.585 -8.473 1.00 0.00 6747 ALA A CA 9
ATOM 10247 C C . ALA A 1 20 ? -9.904 -28.876 -9.066 1.00 0.00 6747 ALA A C 9
ATOM 10248 O O . ALA A 1 20 ? -9.660 -29.971 -8.566 1.00 0.00 6747 ALA A O 9
ATOM 10255 N N . GLY A 1 21 ? -10.607 -28.765 -10.203 1.00 0.00 6748 GLY A N 9
ATOM 10256 C CA . GLY A 1 21 ? -11.147 -29.900 -10.955 1.00 0.00 6748 GLY A CA 9
ATOM 10257 C C . GLY A 1 21 ? -10.087 -30.772 -11.652 1.00 0.00 6748 GLY A C 9
ATOM 10258 O O . GLY A 1 21 ? -10.317 -31.965 -11.855 1.00 0.00 6748 GLY A O 9
ATOM 10262 N N . VAL A 1 22 ? -8.904 -30.217 -11.969 1.00 0.00 6749 VAL A N 9
ATOM 10263 C CA . VAL A 1 22 ? -7.746 -30.961 -12.515 1.00 0.00 6749 VAL A CA 9
ATOM 10264 C C . VAL A 1 22 ? -6.961 -31.658 -11.403 1.00 0.00 6749 VAL A C 9
ATOM 10265 O O . VAL A 1 22 ? -6.466 -32.772 -11.583 1.00 0.00 6749 VAL A O 9
ATOM 10278 N N . LEU A 1 23 ? -6.889 -31.038 -10.218 1.00 0.00 6750 LEU A N 9
ATOM 10279 C CA . LEU A 1 23 ? -6.255 -31.585 -9.011 1.00 0.00 6750 LEU A CA 9
ATOM 10280 C C . LEU A 1 23 ? -7.175 -32.523 -8.202 1.00 0.00 6750 LEU A C 9
ATOM 10281 O O . LEU A 1 23 ? -6.777 -33.008 -7.137 1.00 0.00 6750 LEU A O 9
ATOM 10297 N N . TYR A 1 24 ? -8.396 -32.783 -8.690 1.00 0.00 6751 TYR A N 9
ATOM 10298 C CA . TYR A 1 24 ? -9.446 -33.593 -8.039 1.00 0.00 6751 TYR A CA 9
ATOM 10299 C C . TYR A 1 24 ? -9.757 -33.135 -6.592 1.00 0.00 6751 TYR A C 9
ATOM 10300 O O . TYR A 1 24 ? -9.985 -33.940 -5.681 1.00 0.00 6751 TYR A O 9
ATOM 10318 N N . LEU A 1 25 ? -9.750 -31.812 -6.397 1.00 0.00 6752 LEU A N 9
ATOM 10319 C CA . LEU A 1 25 ? -9.972 -31.092 -5.145 1.00 0.00 6752 LEU A CA 9
ATOM 10320 C C . LEU A 1 25 ? -11.237 -30.210 -5.239 1.00 0.00 6752 LEU A C 9
ATOM 10321 O O . LEU A 1 25 ? -11.769 -29.966 -6.329 1.00 0.00 6752 LEU A O 9
ATOM 10337 N N . GLU A 1 26 ? -11.712 -29.695 -4.106 1.00 0.00 6753 GLU A N 9
ATOM 10338 C CA . GLU A 1 26 ? -12.721 -28.624 -4.066 1.00 0.00 6753 GLU A CA 9
ATOM 10339 C C . GLU A 1 26 ? -12.045 -27.239 -4.043 1.00 0.00 6753 GLU A C 9
ATOM 10340 O O . GLU A 1 26 ? -11.036 -27.070 -3.348 1.00 0.00 6753 GLU A O 9
ATOM 10352 N N . PRO A 1 27 ? -12.585 -26.211 -4.733 1.00 0.00 6754 PRO A N 9
ATOM 10353 C CA . PRO A 1 27 ? -11.997 -24.865 -4.736 1.00 0.00 6754 PRO A CA 9
ATOM 10354 C C . PRO A 1 27 ? -12.048 -24.180 -3.361 1.00 0.00 6754 PRO A C 9
ATOM 10355 O O . PRO A 1 27 ? -11.247 -23.288 -3.091 1.00 0.00 6754 PRO A O 9
ATOM 10366 N N . ASP A 1 28 ? -12.935 -24.624 -2.462 1.00 0.00 6755 ASP A N 9
ATOM 10367 C CA . ASP A 1 28 ? -12.993 -24.190 -1.056 1.00 0.00 6755 ASP A CA 9
ATOM 10368 C C . ASP A 1 28 ? -11.800 -24.697 -0.204 1.00 0.00 6755 ASP A C 9
ATOM 10369 O O . ASP A 1 28 ? -11.464 -24.099 0.824 1.00 0.00 6755 ASP A O 9
ATOM 10378 N N . ARG A 1 29 ? -11.138 -25.780 -0.643 1.00 0.00 6756 ARG A N 9
ATOM 10379 C CA . ARG A 1 29 ? -9.937 -26.370 -0.010 1.00 0.00 6756 ARG A CA 9
ATOM 10380 C C . ARG A 1 29 ? -8.618 -25.808 -0.579 1.00 0.00 6756 ARG A C 9
ATOM 10381 O O . ARG A 1 29 ? -7.540 -26.140 -0.079 1.00 0.00 6756 ARG A O 9
ATOM 10402 N N . LEU A 1 30 ? -8.702 -24.958 -1.601 1.00 0.00 6757 LEU A N 9
ATOM 10403 C CA . LEU A 1 30 ? -7.595 -24.273 -2.277 1.00 0.00 6757 LEU A CA 9
ATOM 10404 C C . LEU A 1 30 ? -7.533 -22.786 -1.866 1.00 0.00 6757 LEU A C 9
ATOM 10405 O O . LEU A 1 30 ? -8.553 -22.175 -1.555 1.00 0.00 6757 LEU A O 9
ATOM 10421 N N . ASP A 1 31 ? -6.334 -22.197 -1.880 1.00 0.00 6758 ASP A N 9
ATOM 10422 C CA . ASP A 1 31 ? -6.081 -20.773 -1.636 1.00 0.00 6758 ASP A CA 9
ATOM 10423 C C . ASP A 1 31 ? -5.294 -20.123 -2.795 1.00 0.00 6758 ASP A C 9
ATOM 10424 O O . ASP A 1 31 ? -4.387 -20.761 -3.338 1.00 0.00 6758 ASP A O 9
ATOM 10433 N N . PRO A 1 32 ? -5.581 -18.858 -3.169 1.00 0.00 6759 PRO A N 9
ATOM 10434 C CA . PRO A 1 32 ? -4.962 -18.210 -4.336 1.00 0.00 6759 PRO A CA 9
ATOM 10435 C C . PRO A 1 32 ? -3.501 -17.785 -4.112 1.00 0.00 6759 PRO A C 9
ATOM 10436 O O . PRO A 1 32 ? -2.736 -17.662 -5.068 1.00 0.00 6759 PRO A O 9
ATOM 10447 N N . GLU A 1 33 ? -3.098 -17.567 -2.855 1.00 0.00 6760 GLU A N 9
ATOM 10448 C CA . GLU A 1 33 ? -1.752 -17.114 -2.463 1.00 0.00 6760 GLU A CA 9
ATOM 10449 C C . GLU A 1 33 ? -0.760 -18.266 -2.212 1.00 0.00 6760 GLU A C 9
ATOM 10450 O O . GLU A 1 33 ? 0.447 -18.040 -2.114 1.00 0.00 6760 GLU A O 9
ATOM 10462 N N . GLU A 1 34 ? -1.248 -19.507 -2.108 1.00 0.00 6761 GLU A N 9
ATOM 10463 C CA . GLU A 1 34 ? -0.424 -20.709 -1.922 1.00 0.00 6761 GLU A CA 9
ATOM 10464 C C . GLU A 1 34 ? 0.104 -21.256 -3.261 1.00 0.00 6761 GLU A C 9
ATOM 10465 O O . GLU A 1 34 ? -0.514 -21.082 -4.315 1.00 0.00 6761 GLU A O 9
ATOM 10477 N N . THR A 1 35 ? 1.276 -21.894 -3.231 1.00 0.00 6762 THR A N 9
ATOM 10478 C CA . THR A 1 35 ? 1.986 -22.344 -4.439 1.00 0.00 6762 THR A CA 9
ATOM 10479 C C . THR A 1 35 ? 1.328 -23.548 -5.111 1.00 0.00 6762 THR A C 9
ATOM 10480 O O . THR A 1 35 ? 0.696 -24.383 -4.460 1.00 0.00 6762 THR A O 9
ATOM 10491 N N . PHE A 1 36 ? 1.539 -23.695 -6.421 1.00 0.00 6763 PHE A N 9
ATOM 10492 C CA . PHE A 1 36 ? 1.110 -24.867 -7.184 1.00 0.00 6763 PHE A CA 9
ATOM 10493 C C . PHE A 1 36 ? 1.624 -26.190 -6.566 1.00 0.00 6763 PHE A C 9
ATOM 10494 O O . PHE A 1 36 ? 0.902 -27.189 -6.546 1.00 0.00 6763 PHE A O 9
ATOM 10511 N N . LEU A 1 37 ? 2.829 -26.185 -5.986 1.00 0.00 6764 LEU A N 9
ATOM 10512 C CA . LEU A 1 37 ? 3.434 -27.345 -5.323 1.00 0.00 6764 LEU A CA 9
ATOM 10513 C C . LEU A 1 37 ? 2.648 -27.812 -4.080 1.00 0.00 6764 LEU A C 9
ATOM 10514 O O . LEU A 1 37 ? 2.404 -29.010 -3.940 1.00 0.00 6764 LEU A O 9
ATOM 10530 N N . THR A 1 38 ? 2.206 -26.893 -3.209 1.00 0.00 6765 THR A N 9
ATOM 10531 C CA . THR A 1 38 ? 1.415 -27.243 -2.010 1.00 0.00 6765 THR A CA 9
ATOM 10532 C C . THR A 1 38 ? -0.072 -27.482 -2.327 1.00 0.00 6765 THR A C 9
ATOM 10533 O O . THR A 1 38 ? -0.738 -28.260 -1.637 1.00 0.00 6765 THR A O 9
ATOM 10544 N N . LEU A 1 39 ? -0.586 -26.916 -3.431 1.00 0.00 6766 LEU A N 9
ATOM 10545 C CA . LEU A 1 39 ? -1.903 -27.243 -4.004 1.00 0.00 6766 LEU A CA 9
ATOM 10546 C C . LEU A 1 39 ? -1.984 -28.680 -4.578 1.00 0.00 6766 LEU A C 9
ATOM 10547 O O . LEU A 1 39 ? -3.080 -29.232 -4.675 1.00 0.00 6766 LEU A O 9
ATOM 10563 N N . GLY A 1 40 ? -0.841 -29.289 -4.920 1.00 0.00 6767 GLY A N 9
ATOM 10564 C CA . GLY A 1 40 ? -0.740 -30.674 -5.403 1.00 0.00 6767 GLY A CA 9
ATOM 10565 C C . GLY A 1 40 ? -0.507 -30.823 -6.916 1.00 0.00 6767 GLY A C 9
ATOM 10566 O O . GLY A 1 40 ? -0.717 -31.909 -7.458 1.00 0.00 6767 GLY A O 9
ATOM 10570 N N . VAL A 1 41 ? -0.083 -29.755 -7.605 1.00 0.00 6768 VAL A N 9
ATOM 10571 C CA . VAL A 1 41 ? 0.298 -29.775 -9.028 1.00 0.00 6768 VAL A CA 9
ATOM 10572 C C . VAL A 1 41 ? 1.596 -30.569 -9.240 1.00 0.00 6768 VAL A C 9
ATOM 10573 O O . VAL A 1 41 ? 2.545 -30.472 -8.462 1.00 0.00 6768 VAL A O 9
ATOM 10586 N N . ASP A 1 42 ? 1.656 -31.319 -10.337 1.00 0.00 6769 ASP A N 9
ATOM 10587 C CA . ASP A 1 42 ? 2.867 -31.899 -10.932 1.00 0.00 6769 ASP A CA 9
ATOM 10588 C C . ASP A 1 42 ? 2.789 -31.716 -12.468 1.00 0.00 6769 ASP A C 9
ATOM 10589 O O . ASP A 1 42 ? 1.757 -31.268 -12.974 1.00 0.00 6769 ASP A O 9
ATOM 10598 N N . SER A 1 43 ? 3.841 -32.028 -13.225 1.00 0.00 6770 SER A N 9
ATOM 10599 C CA . SER A 1 43 ? 3.981 -31.680 -14.652 1.00 0.00 6770 SER A CA 9
ATOM 10600 C C . SER A 1 43 ? 2.778 -32.068 -15.529 1.00 0.00 6770 SER A C 9
ATOM 10601 O O . SER A 1 43 ? 2.321 -31.263 -16.343 1.00 0.00 6770 SER A O 9
ATOM 10609 N N . ILE A 1 44 ? 2.208 -33.258 -15.325 1.00 0.00 6771 ILE A N 9
ATOM 10610 C CA . ILE A 1 44 ? 1.027 -33.745 -16.057 1.00 0.00 6771 ILE A CA 9
ATOM 10611 C C . ILE A 1 44 ? -0.216 -32.908 -15.727 1.00 0.00 6771 ILE A C 9
ATOM 10612 O O . ILE A 1 44 ? -0.930 -32.467 -16.630 1.00 0.00 6771 ILE A O 9
ATOM 10628 N N . LEU A 1 45 ? -0.451 -32.635 -14.438 1.00 0.00 6772 LEU A N 9
ATOM 10629 C CA . LEU A 1 45 ? -1.589 -31.834 -13.969 1.00 0.00 6772 LEU A CA 9
ATOM 10630 C C . LEU A 1 45 ? -1.461 -30.368 -14.408 1.00 0.00 6772 LEU A C 9
ATOM 10631 O O . LEU A 1 45 ? -2.467 -29.737 -14.724 1.00 0.00 6772 LEU A O 9
ATOM 10647 N N . GLY A 1 46 ? -0.232 -29.850 -14.510 1.00 0.00 6773 GLY A N 9
ATOM 10648 C CA . GLY A 1 46 ? 0.062 -28.549 -15.096 1.00 0.00 6773 GLY A CA 9
ATOM 10649 C C . GLY A 1 46 ? -0.383 -28.471 -16.557 1.00 0.00 6773 GLY A C 9
ATOM 10650 O O . GLY A 1 46 ? -1.206 -27.630 -16.905 1.00 0.00 6773 GLY A O 9
ATOM 10654 N N . VAL A 1 47 ? 0.087 -29.389 -17.415 1.00 0.00 6774 VAL A N 9
ATOM 10655 C CA . VAL A 1 47 ? -0.287 -29.422 -18.846 1.00 0.00 6774 VAL A CA 9
ATOM 10656 C C . VAL A 1 47 ? -1.802 -29.586 -19.037 1.00 0.00 6774 VAL A C 9
ATOM 10657 O O . VAL A 1 47 ? -2.398 -28.900 -19.874 1.00 0.00 6774 VAL A O 9
ATOM 10670 N N . GLU A 1 48 ? -2.450 -30.433 -18.236 1.00 0.00 6775 GLU A N 9
ATOM 10671 C CA . GLU A 1 48 ? -3.904 -30.652 -18.268 1.00 0.00 6775 GLU A CA 9
ATOM 10672 C C . GLU A 1 48 ? -4.706 -29.389 -17.913 1.00 0.00 6775 GLU A C 9
ATOM 10673 O O . GLU A 1 48 ? -5.676 -29.068 -18.602 1.00 0.00 6775 GLU A O 9
ATOM 10685 N N . PHE A 1 49 ? -4.286 -28.649 -16.886 1.00 0.00 6776 PHE A N 9
ATOM 10686 C CA . PHE A 1 49 ? -4.898 -27.375 -16.499 1.00 0.00 6776 PHE A CA 9
ATOM 10687 C C . PHE A 1 49 ? -4.704 -26.310 -17.576 1.00 0.00 6776 PHE A C 9
ATOM 10688 O O . PHE A 1 49 ? -5.651 -25.613 -17.933 1.00 0.00 6776 PHE A O 9
ATOM 10705 N N . VAL A 1 50 ? -3.516 -26.232 -18.167 1.00 0.00 6777 VAL A N 9
ATOM 10706 C CA . VAL A 1 50 ? -3.192 -25.263 -19.230 1.00 0.00 6777 VAL A CA 9
ATOM 10707 C C . VAL A 1 50 ? -3.999 -25.523 -20.505 1.00 0.00 6777 VAL A C 9
ATOM 10708 O O . VAL A 1 50 ? -4.495 -24.577 -21.121 1.00 0.00 6777 VAL A O 9
ATOM 10721 N N . ALA A 1 51 ? -4.237 -26.784 -20.864 1.00 0.00 6778 ALA A N 9
ATOM 10722 C CA . ALA A 1 51 ? -5.138 -27.148 -21.962 1.00 0.00 6778 ALA A CA 9
ATOM 10723 C C . ALA A 1 51 ? -6.605 -26.731 -21.680 1.00 0.00 6778 ALA A C 9
ATOM 10724 O O . ALA A 1 51 ? -7.305 -26.275 -22.590 1.00 0.00 6778 ALA A O 9
ATOM 10731 N N . ALA A 1 52 ? -7.061 -26.816 -20.422 1.00 0.00 6779 ALA A N 9
ATOM 10732 C CA . ALA A 1 52 ? -8.395 -26.372 -19.998 1.00 0.00 6779 ALA A CA 9
ATOM 10733 C C . ALA A 1 52 ? -8.531 -24.836 -19.942 1.00 0.00 6779 ALA A C 9
ATOM 10734 O O . ALA A 1 52 ? -9.572 -24.288 -20.317 1.00 0.00 6779 ALA A O 9
ATOM 10741 N N . VAL A 1 53 ? -7.470 -24.123 -19.553 1.00 0.00 6780 VAL A N 9
ATOM 10742 C CA . VAL A 1 53 ? -7.382 -22.653 -19.579 1.00 0.00 6780 VAL A CA 9
ATOM 10743 C C . VAL A 1 53 ? -7.522 -22.114 -20.999 1.00 0.00 6780 VAL A C 9
ATOM 10744 O O . VAL A 1 53 ? -8.319 -21.206 -21.228 1.00 0.00 6780 VAL A O 9
ATOM 10757 N N . ASN A 1 54 ? -6.819 -22.692 -21.976 1.00 0.00 6781 ASN A N 9
ATOM 10758 C CA . ASN A 1 54 ? -6.861 -22.232 -23.368 1.00 0.00 6781 ASN A CA 9
ATOM 10759 C C . ASN A 1 54 ? -8.227 -22.465 -24.055 1.00 0.00 6781 ASN A C 9
ATOM 10760 O O . ASN A 1 54 ? -8.508 -21.851 -25.090 1.00 0.00 6781 ASN A O 9
ATOM 10771 N N . ALA A 1 55 ? -9.101 -23.297 -23.473 1.00 0.00 6782 ALA A N 9
ATOM 10772 C CA . ALA A 1 55 ? -10.498 -23.454 -23.892 1.00 0.00 6782 ALA A CA 9
ATOM 10773 C C . ALA A 1 55 ? -11.447 -22.397 -23.269 1.00 0.00 6782 ALA A C 9
ATOM 10774 O O . ALA A 1 55 ? -12.514 -22.125 -23.827 1.00 0.00 6782 ALA A O 9
ATOM 10781 N N . ALA A 1 56 ? -11.067 -21.794 -22.136 1.00 0.00 6783 ALA A N 9
ATOM 10782 C CA . ALA A 1 56 ? -11.829 -20.765 -21.413 1.00 0.00 6783 ALA A CA 9
ATOM 10783 C C . ALA A 1 56 ? -11.341 -19.326 -21.697 1.00 0.00 6783 ALA A C 9
ATOM 10784 O O . ALA A 1 56 ? -12.120 -18.373 -21.586 1.00 0.00 6783 ALA A O 9
ATOM 10791 N N . TYR A 1 57 ? -10.072 -19.163 -22.090 1.00 0.00 6784 TYR A N 9
ATOM 10792 C CA . TYR A 1 57 ? -9.371 -17.899 -22.310 1.00 0.00 6784 TYR A CA 9
ATOM 10793 C C . TYR A 1 57 ? -8.465 -18.014 -23.554 1.00 0.00 6784 TYR A C 9
ATOM 10794 O O . TYR A 1 57 ? -7.567 -18.857 -23.572 1.00 0.00 6784 TYR A O 9
ATOM 10812 N N . PRO A 1 58 ? -8.649 -17.184 -24.598 1.00 0.00 6785 PRO A N 9
ATOM 10813 C CA . PRO A 1 58 ? -7.949 -17.280 -25.889 1.00 0.00 6785 PRO A CA 9
ATOM 10814 C C . PRO A 1 58 ? -6.522 -16.676 -25.868 1.00 0.00 6785 PRO A C 9
ATOM 10815 O O . PRO A 1 58 ? -6.113 -15.945 -26.775 1.00 0.00 6785 PRO A O 9
ATOM 10826 N N . VAL A 1 59 ? -5.756 -16.960 -24.808 1.00 0.00 6786 VAL A N 9
ATOM 10827 C CA . VAL A 1 59 ? -4.413 -16.408 -24.561 1.00 0.00 6786 VAL A CA 9
ATOM 10828 C C . VAL A 1 59 ? -3.298 -17.097 -25.356 1.00 0.00 6786 VAL A C 9
ATOM 10829 O O . VAL A 1 59 ? -2.283 -16.466 -25.659 1.00 0.00 6786 VAL A O 9
ATOM 10842 N N . GLY A 1 60 ? -3.470 -18.377 -25.698 1.00 0.00 6787 GLY A N 9
ATOM 10843 C CA . GLY A 1 60 ? -2.443 -19.192 -26.359 1.00 0.00 6787 GLY A CA 9
ATOM 10844 C C . GLY A 1 60 ? -1.253 -19.522 -25.437 1.00 0.00 6787 GLY A C 9
ATOM 10845 O O . GLY A 1 60 ? -0.115 -19.621 -25.908 1.00 0.00 6787 GLY A O 9
ATOM 10849 N N . VAL A 1 61 ? -1.496 -19.637 -24.124 1.00 0.00 6788 VAL A N 9
ATOM 10850 C CA . VAL A 1 61 ? -0.454 -19.813 -23.099 1.00 0.00 6788 VAL A CA 9
ATOM 10851 C C . VAL A 1 61 ? 0.069 -21.254 -23.067 1.00 0.00 6788 VAL A C 9
ATOM 10852 O O . VAL A 1 61 ? -0.720 -22.201 -23.075 1.00 0.00 6788 VAL A O 9
ATOM 10865 N N . LYS A 1 62 ? 1.394 -21.426 -23.035 1.00 0.00 6789 LYS A N 9
ATOM 10866 C CA . LYS A 1 62 ? 2.088 -22.725 -22.983 1.00 0.00 6789 LYS A CA 9
ATOM 10867 C C . LYS A 1 62 ? 2.402 -23.136 -21.544 1.00 0.00 6789 LYS A C 9
ATOM 10868 O O . LYS A 1 62 ? 2.438 -22.302 -20.637 1.00 0.00 6789 LYS A O 9
ATOM 10887 N N . ALA A 1 63 ? 2.666 -24.424 -21.329 1.00 0.00 6790 ALA A N 9
ATOM 10888 C CA . ALA A 1 63 ? 2.878 -25.017 -20.003 1.00 0.00 6790 ALA A CA 9
ATOM 10889 C C . ALA A 1 63 ? 4.112 -24.487 -19.242 1.00 0.00 6790 ALA A C 9
ATOM 10890 O O . ALA A 1 63 ? 4.214 -24.687 -18.033 1.00 0.00 6790 ALA A O 9
ATOM 10897 N N . THR A 1 64 ? 5.009 -23.744 -19.903 1.00 0.00 6791 THR A N 9
ATOM 10898 C CA . THR A 1 64 ? 6.080 -22.961 -19.248 1.00 0.00 6791 THR A CA 9
ATOM 10899 C C . THR A 1 64 ? 5.540 -21.952 -18.218 1.00 0.00 6791 THR A C 9
ATOM 10900 O O . THR A 1 64 ? 6.190 -21.705 -17.201 1.00 0.00 6791 THR A O 9
ATOM 10911 N N . ALA A 1 65 ? 4.316 -21.432 -18.380 1.00 0.00 6792 ALA A N 9
ATOM 10912 C CA . ALA A 1 65 ? 3.693 -20.503 -17.425 1.00 0.00 6792 ALA A CA 9
ATOM 10913 C C . ALA A 1 65 ? 3.453 -21.126 -16.030 1.00 0.00 6792 ALA A C 9
ATOM 10914 O O . ALA A 1 65 ? 3.459 -20.410 -15.029 1.00 0.00 6792 ALA A O 9
ATOM 10921 N N . LEU A 1 66 ? 3.324 -22.456 -15.935 1.00 0.00 6793 LEU A N 9
ATOM 10922 C CA . LEU A 1 66 ? 3.199 -23.214 -14.672 1.00 0.00 6793 LEU A CA 9
ATOM 10923 C C . LEU A 1 66 ? 4.553 -23.422 -13.962 1.00 0.00 6793 LEU A C 9
ATOM 10924 O O . LEU A 1 66 ? 4.578 -23.777 -12.780 1.00 0.00 6793 LEU A O 9
ATOM 10940 N N . TYR A 1 67 ? 5.673 -23.193 -14.656 1.00 0.00 6794 TYR A N 9
ATOM 10941 C CA . TYR A 1 67 ? 7.020 -23.105 -14.074 1.00 0.00 6794 TYR A CA 9
ATOM 10942 C C . TYR A 1 67 ? 7.396 -21.640 -13.766 1.00 0.00 6794 TYR A C 9
ATOM 10943 O O . TYR A 1 67 ? 8.018 -21.356 -12.740 1.00 0.00 6794 TYR A O 9
ATOM 10961 N N . ASP A 1 68 ? 6.998 -20.697 -14.627 1.00 0.00 6795 ASP A N 9
ATOM 10962 C CA . ASP A 1 68 ? 7.346 -19.271 -14.528 1.00 0.00 6795 ASP A CA 9
ATOM 10963 C C . ASP A 1 68 ? 6.555 -18.519 -13.441 1.00 0.00 6795 ASP A C 9
ATOM 10964 O O . ASP A 1 68 ? 7.093 -17.614 -12.802 1.00 0.00 6795 ASP A O 9
ATOM 10973 N N . HIS A 1 69 ? 5.297 -18.912 -13.191 1.00 0.00 6796 HIS A N 9
ATOM 10974 C CA . HIS A 1 69 ? 4.452 -18.408 -12.106 1.00 0.00 6796 HIS A CA 9
ATOM 10975 C C . HIS A 1 69 ? 4.369 -19.436 -10.963 1.00 0.00 6796 HIS A C 9
ATOM 10976 O O . HIS A 1 69 ? 4.083 -20.606 -11.227 1.00 0.00 6796 HIS A O 9
ATOM 10990 N N . PRO A 1 70 ? 4.575 -19.034 -9.693 1.00 0.00 6797 PRO A N 9
ATOM 10991 C CA . PRO A 1 70 ? 4.532 -19.935 -8.534 1.00 0.00 6797 PRO A CA 9
ATOM 10992 C C . PRO A 1 70 ? 3.116 -20.258 -8.031 1.00 0.00 6797 PRO A C 9
ATOM 10993 O O . PRO A 1 70 ? 2.928 -21.289 -7.380 1.00 0.00 6797 PRO A O 9
ATOM 11004 N N . THR A 1 71 ? 2.132 -19.394 -8.300 1.00 0.00 6798 THR A N 9
ATOM 11005 C CA . THR A 1 71 ? 0.779 -19.434 -7.716 1.00 0.00 6798 THR A CA 9
ATOM 11006 C C . THR A 1 71 ? -0.312 -19.294 -8.790 1.00 0.00 6798 THR A C 9
ATOM 11007 O O . THR A 1 71 ? -0.062 -18.700 -9.850 1.00 0.00 6798 THR A O 9
ATOM 11018 N N . PRO A 1 72 ? -1.549 -19.766 -8.533 1.00 0.00 6799 PRO A N 9
ATOM 11019 C CA . PRO A 1 72 ? -2.690 -19.538 -9.428 1.00 0.00 6799 PRO A CA 9
ATOM 11020 C C . PRO A 1 72 ? -3.014 -18.047 -9.603 1.00 0.00 6799 PRO A C 9
ATOM 11021 O O . PRO A 1 72 ? -3.420 -17.642 -10.690 1.00 0.00 6799 PRO A O 9
ATOM 11032 N N . ALA A 1 73 ? -2.784 -17.205 -8.587 1.00 0.00 6800 ALA A N 9
ATOM 11033 C CA . ALA A 1 73 ? -2.973 -15.756 -8.681 1.00 0.00 6800 ALA A CA 9
ATOM 11034 C C . ALA A 1 73 ? -1.962 -15.081 -9.629 1.00 0.00 6800 ALA A C 9
ATOM 11035 O O . ALA A 1 73 ? -2.351 -14.236 -10.438 1.00 0.00 6800 ALA A O 9
ATOM 11042 N N . ALA A 1 74 ? -0.682 -15.467 -9.583 1.00 0.00 6801 ALA A N 9
ATOM 11043 C CA . ALA A 1 74 ? 0.345 -14.937 -10.487 1.00 0.00 6801 ALA A CA 9
ATOM 11044 C C . ALA A 1 74 ? 0.089 -15.365 -11.944 1.00 0.00 6801 ALA A C 9
ATOM 11045 O O . ALA A 1 74 ? 0.145 -14.537 -12.857 1.00 0.00 6801 ALA A O 9
ATOM 11052 N N . PHE A 1 75 ? -0.300 -16.628 -12.150 1.00 0.00 6802 PHE A N 9
ATOM 11053 C CA . PHE A 1 75 ? -0.722 -17.139 -13.455 1.00 0.00 6802 PHE A CA 9
ATOM 11054 C C . PHE A 1 75 ? -1.991 -16.441 -13.987 1.00 0.00 6802 PHE A C 9
ATOM 11055 O O . PHE A 1 75 ? -2.065 -16.086 -15.166 1.00 0.00 6802 PHE A O 9
ATOM 11072 N N . ALA A 1 76 ? -2.969 -16.155 -13.125 1.00 0.00 6803 ALA A N 9
ATOM 11073 C CA . ALA A 1 76 ? -4.178 -15.414 -13.495 1.00 0.00 6803 ALA A CA 9
ATOM 11074 C C . ALA A 1 76 ? -3.884 -13.952 -13.881 1.00 0.00 6803 ALA A C 9
ATOM 11075 O O . ALA A 1 76 ? -4.493 -13.439 -14.816 1.00 0.00 6803 ALA A O 9
ATOM 11082 N N . ARG A 1 77 ? -2.920 -13.298 -13.223 1.00 0.00 6804 ARG A N 9
ATOM 11083 C CA . ARG A 1 77 ? -2.454 -11.949 -13.605 1.00 0.00 6804 ARG A CA 9
ATOM 11084 C C . ARG A 1 77 ? -1.765 -11.922 -14.980 1.00 0.00 6804 ARG A C 9
ATOM 11085 O O . ARG A 1 77 ? -1.922 -10.940 -15.700 1.00 0.00 6804 ARG A O 9
ATOM 11106 N N . HIS A 1 78 ? -1.099 -13.000 -15.400 1.00 0.00 6805 HIS A N 9
ATOM 11107 C CA . HIS A 1 78 ? -0.639 -13.144 -16.789 1.00 0.00 6805 HIS A CA 9
ATOM 11108 C C . HIS A 1 78 ? -1.827 -13.163 -17.775 1.00 0.00 6805 HIS A C 9
ATOM 11109 O O . HIS A 1 78 ? -1.870 -12.334 -18.686 1.00 0.00 6805 HIS A O 9
ATOM 11123 N N . ILE A 1 79 ? -2.815 -14.048 -17.573 1.00 0.00 6806 ILE A N 9
ATOM 11124 C CA . ILE A 1 79 ? -4.038 -14.098 -18.407 1.00 0.00 6806 ILE A CA 9
ATOM 11125 C C . ILE A 1 79 ? -4.732 -12.729 -18.464 1.00 0.00 6806 ILE A C 9
ATOM 11126 O O . ILE A 1 79 ? -5.076 -12.248 -19.543 1.00 0.00 6806 ILE A O 9
ATOM 11142 N N . ALA A 1 80 ? -4.880 -12.066 -17.315 1.00 0.00 6807 ALA A N 9
ATOM 11143 C CA . ALA A 1 80 ? -5.498 -10.746 -17.200 1.00 0.00 6807 ALA A CA 9
ATOM 11144 C C . ALA A 1 80 ? -4.741 -9.644 -17.963 1.00 0.00 6807 ALA A C 9
ATOM 11145 O O . ALA A 1 80 ? -5.374 -8.768 -18.555 1.00 0.00 6807 ALA A O 9
ATOM 11152 N N . GLU A 1 81 ? -3.406 -9.694 -18.020 1.00 0.00 6808 GLU A N 9
ATOM 11153 C CA . GLU A 1 81 ? -2.599 -8.768 -18.835 1.00 0.00 6808 GLU A CA 9
ATOM 11154 C C . GLU A 1 81 ? -2.701 -9.077 -20.338 1.00 0.00 6808 GLU A C 9
ATOM 11155 O O . GLU A 1 81 ? -2.718 -8.151 -21.153 1.00 0.00 6808 GLU A O 9
ATOM 11167 N N . SER A 1 82 ? -2.834 -10.352 -20.724 1.00 0.00 6809 SER A N 9
ATOM 11168 C CA . SER A 1 82 ? -3.081 -10.769 -22.111 1.00 0.00 6809 SER A CA 9
ATOM 11169 C C . SER A 1 82 ? -4.474 -10.377 -22.634 1.00 0.00 6809 SER A C 9
ATOM 11170 O O . SER A 1 82 ? -4.614 -10.019 -23.807 1.00 0.00 6809 SER A O 9
ATOM 11178 N N . LEU A 1 83 ? -5.501 -10.410 -21.774 1.00 0.00 6810 LEU A N 9
ATOM 11179 C CA . LEU A 1 83 ? -6.868 -9.954 -22.088 1.00 0.00 6810 LEU A CA 9
ATOM 11180 C C . LEU A 1 83 ? -7.053 -8.431 -21.953 1.00 0.00 6810 LEU A C 9
ATOM 11181 O O . LEU A 1 83 ? -7.971 -7.872 -22.562 1.00 0.00 6810 LEU A O 9
ATOM 11197 N N . GLY A 1 84 ? -6.202 -7.758 -21.175 1.00 0.00 6811 GLY A N 9
ATOM 11198 C CA . GLY A 1 84 ? -6.299 -6.323 -20.877 1.00 0.00 6811 GLY A CA 9
ATOM 11199 C C . GLY A 1 84 ? -7.410 -5.988 -19.876 1.00 0.00 6811 GLY A C 9
ATOM 11200 O O . GLY A 1 84 ? -8.249 -5.128 -20.140 1.00 0.00 6811 GLY A O 9
ATOM 11204 N N . ALA A 1 85 ? -7.424 -6.700 -18.740 1.00 0.00 6812 ALA A N 9
ATOM 11205 C CA . ALA A 1 85 ? -8.389 -6.601 -17.635 1.00 0.00 6812 ALA A CA 9
ATOM 11206 C C . ALA A 1 85 ? -8.712 -5.159 -17.198 1.00 0.00 6812 ALA A C 9
ATOM 11207 O O . ALA A 1 85 ? -9.918 -4.824 -17.189 1.00 0.00 6812 ALA A O 9
ATOM 11215 N N . GLY A 1 1 ? -4.022 0.431 -1.238 1.00 0.00 -4 GLY A N 10
ATOM 11216 C CA . GLY A 1 1 ? -3.360 -0.890 -1.332 1.00 0.00 -4 GLY A CA 10
ATOM 11217 C C . GLY A 1 1 ? -2.756 -1.142 -2.712 1.00 0.00 -4 GLY A C 10
ATOM 11218 O O . GLY A 1 1 ? -2.874 -0.292 -3.608 1.00 0.00 -4 GLY A O 10
ATOM 11224 N N . PRO A 1 2 ? -2.098 -2.305 -2.924 1.00 0.00 -3 PRO A N 10
ATOM 11225 C CA . PRO A 1 2 ? -1.380 -2.607 -4.167 1.00 0.00 -3 PRO A CA 10
ATOM 11226 C C . PRO A 1 2 ? -2.268 -2.782 -5.412 1.00 0.00 -3 PRO A C 10
ATOM 11227 O O . PRO A 1 2 ? -1.841 -2.447 -6.524 1.00 0.00 -3 PRO A O 10
ATOM 11238 N N . GLY A 1 3 ? -3.492 -3.303 -5.239 1.00 0.00 -2 GLY A N 10
ATOM 11239 C CA . GLY A 1 3 ? -4.452 -3.597 -6.315 1.00 0.00 -2 GLY A CA 10
ATOM 11240 C C . GLY A 1 3 ? -5.799 -2.872 -6.186 1.00 0.00 -2 GLY A C 10
ATOM 11241 O O . GLY A 1 3 ? -6.085 -2.214 -5.175 1.00 0.00 -2 GLY A O 10
ATOM 11245 N N . SER A 1 4 ? -6.638 -3.037 -7.212 1.00 0.00 -1 SER A N 10
ATOM 11246 C CA . SER A 1 4 ? -7.987 -2.475 -7.355 1.00 0.00 -1 SER A CA 10
ATOM 11247 C C . SER A 1 4 ? -8.889 -3.474 -8.083 1.00 0.00 -1 SER A C 10
ATOM 11248 O O . SER A 1 4 ? -8.405 -4.330 -8.834 1.00 0.00 -1 SER A O 10
ATOM 11256 N N . ALA A 1 5 ? -10.202 -3.381 -7.865 1.00 0.00 6732 ALA A N 10
ATOM 11257 C CA . ALA A 1 5 ? -11.183 -4.296 -8.441 1.00 0.00 6732 ALA A CA 10
ATOM 11258 C C . ALA A 1 5 ? -11.313 -4.156 -9.977 1.00 0.00 6732 ALA A C 10
ATOM 11259 O O . ALA A 1 5 ? -11.179 -3.057 -10.531 1.00 0.00 6732 ALA A O 10
ATOM 11266 N N . GLY A 1 6 ? -11.610 -5.268 -10.661 1.00 0.00 6733 GLY A N 10
ATOM 11267 C CA . GLY A 1 6 ? -11.770 -5.343 -12.116 1.00 0.00 6733 GLY A CA 10
ATOM 11268 C C . GLY A 1 6 ? -11.832 -6.790 -12.617 1.00 0.00 6733 GLY A C 10
ATOM 11269 O O . GLY A 1 6 ? -12.119 -7.718 -11.856 1.00 0.00 6733 GLY A O 10
ATOM 11273 N N . ARG A 1 7 ? -11.494 -7.006 -13.895 1.00 0.00 6734 ARG A N 10
ATOM 11274 C CA . ARG A 1 7 ? -11.466 -8.345 -14.527 1.00 0.00 6734 ARG A CA 10
ATOM 11275 C C . ARG A 1 7 ? -10.366 -9.264 -13.975 1.00 0.00 6734 ARG A C 10
ATOM 11276 O O . ARG A 1 7 ? -10.498 -10.484 -14.063 1.00 0.00 6734 ARG A O 10
ATOM 11297 N N . GLN A 1 8 ? -9.316 -8.700 -13.367 1.00 0.00 6735 GLN A N 10
ATOM 11298 C CA . GLN A 1 8 ? -8.198 -9.455 -12.779 1.00 0.00 6735 GLN A CA 10
ATOM 11299 C C . GLN A 1 8 ? -8.662 -10.473 -11.720 1.00 0.00 6735 GLN A C 10
ATOM 11300 O O . GLN A 1 8 ? -8.217 -11.622 -11.733 1.00 0.00 6735 GLN A O 10
ATOM 11314 N N . GLU A 1 9 ? -9.578 -10.076 -10.828 1.00 0.00 6736 GLU A N 10
ATOM 11315 C CA . GLU A 1 9 ? -10.082 -10.970 -9.774 1.00 0.00 6736 GLU A CA 10
ATOM 11316 C C . GLU A 1 9 ? -11.108 -11.988 -10.305 1.00 0.00 6736 GLU A C 10
ATOM 11317 O O . GLU A 1 9 ? -11.168 -13.106 -9.801 1.00 0.00 6736 GLU A O 10
ATOM 11329 N N . GLU A 1 10 ? -11.860 -11.662 -11.363 1.00 0.00 6737 GLU A N 10
ATOM 11330 C CA . GLU A 1 10 ? -12.777 -12.610 -12.014 1.00 0.00 6737 GLU A CA 10
ATOM 11331 C C . GLU A 1 10 ? -12.013 -13.739 -12.719 1.00 0.00 6737 GLU A C 10
ATOM 11332 O O . GLU A 1 10 ? -12.389 -14.910 -12.618 1.00 0.00 6737 GLU A O 10
ATOM 11344 N N . ILE A 1 11 ? -10.899 -13.401 -13.376 1.00 0.00 6738 ILE A N 10
ATOM 11345 C CA . ILE A 1 11 ? -9.976 -14.352 -14.003 1.00 0.00 6738 ILE A CA 10
ATOM 11346 C C . ILE A 1 11 ? -9.283 -15.216 -12.940 1.00 0.00 6738 ILE A C 10
ATOM 11347 O O . ILE A 1 11 ? -9.244 -16.439 -13.079 1.00 0.00 6738 ILE A O 10
ATOM 11363 N N . ALA A 1 12 ? -8.808 -14.627 -11.835 1.00 0.00 6739 ALA A N 10
ATOM 11364 C CA . ALA A 1 12 ? -8.177 -15.365 -10.737 1.00 0.00 6739 ALA A CA 10
ATOM 11365 C C . ALA A 1 12 ? -9.141 -16.330 -10.013 1.00 0.00 6739 ALA A C 10
ATOM 11366 O O . ALA A 1 12 ? -8.767 -17.466 -9.721 1.00 0.00 6739 ALA A O 10
ATOM 11373 N N . GLU A 1 13 ? -10.389 -15.919 -9.769 1.00 0.00 6740 GLU A N 10
ATOM 11374 C CA . GLU A 1 13 ? -11.431 -16.781 -9.196 1.00 0.00 6740 GLU A CA 10
ATOM 11375 C C . GLU A 1 13 ? -11.797 -17.947 -10.132 1.00 0.00 6740 GLU A C 10
ATOM 11376 O O . GLU A 1 13 ? -11.967 -19.074 -9.668 1.00 0.00 6740 GLU A O 10
ATOM 11388 N N . GLU A 1 14 ? -11.865 -17.723 -11.448 1.00 0.00 6741 GLU A N 10
ATOM 11389 C CA . GLU A 1 14 ? -12.168 -18.795 -12.406 1.00 0.00 6741 GLU A CA 10
ATOM 11390 C C . GLU A 1 14 ? -11.010 -19.795 -12.560 1.00 0.00 6741 GLU A C 10
ATOM 11391 O O . GLU A 1 14 ? -11.241 -21.002 -12.597 1.00 0.00 6741 GLU A O 10
ATOM 11403 N N . VAL A 1 15 ? -9.760 -19.321 -12.562 1.00 0.00 6742 VAL A N 10
ATOM 11404 C CA . VAL A 1 15 ? -8.558 -20.164 -12.469 1.00 0.00 6742 VAL A CA 10
ATOM 11405 C C . VAL A 1 15 ? -8.584 -21.023 -11.202 1.00 0.00 6742 VAL A C 10
ATOM 11406 O O . VAL A 1 15 ? -8.397 -22.235 -11.283 1.00 0.00 6742 VAL A O 10
ATOM 11419 N N . ALA A 1 16 ? -8.872 -20.429 -10.042 1.00 0.00 6743 ALA A N 10
ATOM 11420 C CA . ALA A 1 16 ? -8.955 -21.150 -8.767 1.00 0.00 6743 ALA A CA 10
ATOM 11421 C C . ALA A 1 16 ? -10.075 -22.211 -8.742 1.00 0.00 6743 ALA A C 10
ATOM 11422 O O . ALA A 1 16 ? -9.919 -23.267 -8.120 1.00 0.00 6743 ALA A O 10
ATOM 11429 N N . ARG A 1 17 ? -11.182 -21.968 -9.461 1.00 0.00 6744 ARG A N 10
ATOM 11430 C CA . ARG A 1 17 ? -12.279 -22.938 -9.647 1.00 0.00 6744 ARG A CA 10
ATOM 11431 C C . ARG A 1 17 ? -11.888 -24.076 -10.590 1.00 0.00 6744 ARG A C 10
ATOM 11432 O O . ARG A 1 17 ? -12.098 -25.244 -10.254 1.00 0.00 6744 ARG A O 10
ATOM 11453 N N . LEU A 1 18 ? -11.312 -23.758 -11.751 1.00 0.00 6745 LEU A N 10
ATOM 11454 C CA . LEU A 1 18 ? -11.024 -24.745 -12.799 1.00 0.00 6745 LEU A CA 10
ATOM 11455 C C . LEU A 1 18 ? -9.794 -25.615 -12.472 1.00 0.00 6745 LEU A C 10
ATOM 11456 O O . LEU A 1 18 ? -9.788 -26.802 -12.805 1.00 0.00 6745 LEU A O 10
ATOM 11472 N N . LEU A 1 19 ? -8.786 -25.077 -11.764 1.00 0.00 6746 LEU A N 10
ATOM 11473 C CA . LEU A 1 19 ? -7.601 -25.833 -11.340 1.00 0.00 6746 LEU A CA 10
ATOM 11474 C C . LEU A 1 19 ? -7.959 -26.943 -10.359 1.00 0.00 6746 LEU A C 10
ATOM 11475 O O . LEU A 1 19 ? -7.492 -28.072 -10.516 1.00 0.00 6746 LEU A O 10
ATOM 11491 N N . ALA A 1 20 ? -8.805 -26.654 -9.370 1.00 0.00 6747 ALA A N 10
ATOM 11492 C CA . ALA A 1 20 ? -9.160 -27.631 -8.350 1.00 0.00 6747 ALA A CA 10
ATOM 11493 C C . ALA A 1 20 ? -9.768 -28.906 -8.974 1.00 0.00 6747 ALA A C 10
ATOM 11494 O O . ALA A 1 20 ? -9.472 -30.016 -8.530 1.00 0.00 6747 ALA A O 10
ATOM 11501 N N . GLY A 1 21 ? -10.507 -28.762 -10.082 1.00 0.00 6748 GLY A N 10
ATOM 11502 C CA . GLY A 1 21 ? -11.081 -29.884 -10.838 1.00 0.00 6748 GLY A CA 10
ATOM 11503 C C . GLY A 1 21 ? -10.044 -30.752 -11.562 1.00 0.00 6748 GLY A C 10
ATOM 11504 O O . GLY A 1 21 ? -10.294 -31.939 -11.787 1.00 0.00 6748 GLY A O 10
ATOM 11508 N N . VAL A 1 22 ? -8.859 -30.213 -11.877 1.00 0.00 6749 VAL A N 10
ATOM 11509 C CA . VAL A 1 22 ? -7.726 -30.958 -12.468 1.00 0.00 6749 VAL A CA 10
ATOM 11510 C C . VAL A 1 22 ? -6.925 -31.695 -11.387 1.00 0.00 6749 VAL A C 10
ATOM 11511 O O . VAL A 1 22 ? -6.460 -32.810 -11.608 1.00 0.00 6749 VAL A O 10
ATOM 11524 N N . LEU A 1 23 ? -6.821 -31.106 -10.191 1.00 0.00 6750 LEU A N 10
ATOM 11525 C CA . LEU A 1 23 ? -6.171 -31.690 -9.007 1.00 0.00 6750 LEU A CA 10
ATOM 11526 C C . LEU A 1 23 ? -7.087 -32.668 -8.233 1.00 0.00 6750 LEU A C 10
ATOM 11527 O O . LEU A 1 23 ? -6.723 -33.142 -7.154 1.00 0.00 6750 LEU A O 10
ATOM 11543 N N . TYR A 1 24 ? -8.282 -32.956 -8.766 1.00 0.00 6751 TYR A N 10
ATOM 11544 C CA . TYR A 1 24 ? -9.326 -33.808 -8.164 1.00 0.00 6751 TYR A CA 10
ATOM 11545 C C . TYR A 1 24 ? -9.742 -33.366 -6.747 1.00 0.00 6751 TYR A C 10
ATOM 11546 O O . TYR A 1 24 ? -10.070 -34.180 -5.875 1.00 0.00 6751 TYR A O 10
ATOM 11564 N N . LEU A 1 25 ? -9.705 -32.050 -6.527 1.00 0.00 6752 LEU A N 10
ATOM 11565 C CA . LEU A 1 25 ? -9.960 -31.331 -5.279 1.00 0.00 6752 LEU A CA 10
ATOM 11566 C C . LEU A 1 25 ? -11.250 -30.488 -5.386 1.00 0.00 6752 LEU A C 10
ATOM 11567 O O . LEU A 1 25 ? -11.806 -30.305 -6.471 1.00 0.00 6752 LEU A O 10
ATOM 11583 N N . GLU A 1 26 ? -11.721 -29.933 -4.266 1.00 0.00 6753 GLU A N 10
ATOM 11584 C CA . GLU A 1 26 ? -12.765 -28.895 -4.252 1.00 0.00 6753 GLU A CA 10
ATOM 11585 C C . GLU A 1 26 ? -12.117 -27.502 -4.153 1.00 0.00 6753 GLU A C 10
ATOM 11586 O O . GLU A 1 26 ? -11.138 -27.343 -3.413 1.00 0.00 6753 GLU A O 10
ATOM 11598 N N . PRO A 1 27 ? -12.645 -26.458 -4.814 1.00 0.00 6754 PRO A N 10
ATOM 11599 C CA . PRO A 1 27 ? -12.095 -25.099 -4.711 1.00 0.00 6754 PRO A CA 10
ATOM 11600 C C . PRO A 1 27 ? -12.238 -24.486 -3.303 1.00 0.00 6754 PRO A C 10
ATOM 11601 O O . PRO A 1 27 ? -11.552 -23.514 -2.985 1.00 0.00 6754 PRO A O 10
ATOM 11612 N N . ASP A 1 28 ? -13.064 -25.072 -2.429 1.00 0.00 6755 ASP A N 10
ATOM 11613 C CA . ASP A 1 28 ? -13.159 -24.737 -1.004 1.00 0.00 6755 ASP A CA 10
ATOM 11614 C C . ASP A 1 28 ? -11.905 -25.135 -0.196 1.00 0.00 6755 ASP A C 10
ATOM 11615 O O . ASP A 1 28 ? -11.637 -24.546 0.855 1.00 0.00 6755 ASP A O 10
ATOM 11624 N N . ARG A 1 29 ? -11.118 -26.110 -0.677 1.00 0.00 6756 ARG A N 10
ATOM 11625 C CA . ARG A 1 29 ? -9.865 -26.566 -0.037 1.00 0.00 6756 ARG A CA 10
ATOM 11626 C C . ARG A 1 29 ? -8.653 -25.715 -0.440 1.00 0.00 6756 ARG A C 10
ATOM 11627 O O . ARG A 1 29 ? -7.696 -25.591 0.326 1.00 0.00 6756 ARG A O 10
ATOM 11648 N N . LEU A 1 30 ? -8.689 -25.161 -1.653 1.00 0.00 6757 LEU A N 10
ATOM 11649 C CA . LEU A 1 30 ? -7.624 -24.364 -2.279 1.00 0.00 6757 LEU A CA 10
ATOM 11650 C C . LEU A 1 30 ? -7.606 -22.910 -1.769 1.00 0.00 6757 LEU A C 10
ATOM 11651 O O . LEU A 1 30 ? -8.650 -22.312 -1.500 1.00 0.00 6757 LEU A O 10
ATOM 11667 N N . ASP A 1 31 ? -6.409 -22.326 -1.702 1.00 0.00 6758 ASP A N 10
ATOM 11668 C CA . ASP A 1 31 ? -6.167 -20.890 -1.528 1.00 0.00 6758 ASP A CA 10
ATOM 11669 C C . ASP A 1 31 ? -5.348 -20.328 -2.714 1.00 0.00 6758 ASP A C 10
ATOM 11670 O O . ASP A 1 31 ? -4.358 -20.949 -3.103 1.00 0.00 6758 ASP A O 10
ATOM 11679 N N . PRO A 1 32 ? -5.709 -19.164 -3.289 1.00 0.00 6759 PRO A N 10
ATOM 11680 C CA . PRO A 1 32 ? -5.041 -18.629 -4.476 1.00 0.00 6759 PRO A CA 10
ATOM 11681 C C . PRO A 1 32 ? -3.650 -18.027 -4.193 1.00 0.00 6759 PRO A C 10
ATOM 11682 O O . PRO A 1 32 ? -2.845 -17.864 -5.111 1.00 0.00 6759 PRO A O 10
ATOM 11693 N N . GLU A 1 33 ? -3.342 -17.719 -2.929 1.00 0.00 6760 GLU A N 10
ATOM 11694 C CA . GLU A 1 33 ? -2.050 -17.174 -2.486 1.00 0.00 6760 GLU A CA 10
ATOM 11695 C C . GLU A 1 33 ? -0.979 -18.264 -2.248 1.00 0.00 6760 GLU A C 10
ATOM 11696 O O . GLU A 1 33 ? 0.213 -17.955 -2.144 1.00 0.00 6760 GLU A O 10
ATOM 11708 N N . GLU A 1 34 ? -1.386 -19.532 -2.161 1.00 0.00 6761 GLU A N 10
ATOM 11709 C CA . GLU A 1 34 ? -0.508 -20.689 -1.959 1.00 0.00 6761 GLU A CA 10
ATOM 11710 C C . GLU A 1 34 ? 0.022 -21.257 -3.289 1.00 0.00 6761 GLU A C 10
ATOM 11711 O O . GLU A 1 34 ? -0.597 -21.109 -4.348 1.00 0.00 6761 GLU A O 10
ATOM 11723 N N . THR A 1 35 ? 1.193 -21.900 -3.252 1.00 0.00 6762 THR A N 10
ATOM 11724 C CA . THR A 1 35 ? 1.914 -22.340 -4.457 1.00 0.00 6762 THR A CA 10
ATOM 11725 C C . THR A 1 35 ? 1.291 -23.568 -5.122 1.00 0.00 6762 THR A C 10
ATOM 11726 O O . THR A 1 35 ? 0.681 -24.411 -4.466 1.00 0.00 6762 THR A O 10
ATOM 11737 N N . PHE A 1 36 ? 1.513 -23.728 -6.431 1.00 0.00 6763 PHE A N 10
ATOM 11738 C CA . PHE A 1 36 ? 1.146 -24.939 -7.174 1.00 0.00 6763 PHE A CA 10
ATOM 11739 C C . PHE A 1 36 ? 1.714 -26.223 -6.535 1.00 0.00 6763 PHE A C 10
ATOM 11740 O O . PHE A 1 36 ? 1.055 -27.263 -6.528 1.00 0.00 6763 PHE A O 10
ATOM 11757 N N . LEU A 1 37 ? 2.900 -26.146 -5.924 1.00 0.00 6764 LEU A N 10
ATOM 11758 C CA . LEU A 1 37 ? 3.554 -27.264 -5.233 1.00 0.00 6764 LEU A CA 10
ATOM 11759 C C . LEU A 1 37 ? 2.767 -27.754 -4.003 1.00 0.00 6764 LEU A C 10
ATOM 11760 O O . LEU A 1 37 ? 2.588 -28.961 -3.839 1.00 0.00 6764 LEU A O 10
ATOM 11776 N N . THR A 1 38 ? 2.261 -26.841 -3.162 1.00 0.00 6765 THR A N 10
ATOM 11777 C CA . THR A 1 38 ? 1.466 -27.210 -1.970 1.00 0.00 6765 THR A CA 10
ATOM 11778 C C . THR A 1 38 ? -0.005 -27.508 -2.299 1.00 0.00 6765 THR A C 10
ATOM 11779 O O . THR A 1 38 ? -0.647 -28.311 -1.617 1.00 0.00 6765 THR A O 10
ATOM 11790 N N . LEU A 1 39 ? -0.529 -26.956 -3.404 1.00 0.00 6766 LEU A N 10
ATOM 11791 C CA . LEU A 1 39 ? -1.839 -27.304 -3.979 1.00 0.00 6766 LEU A CA 10
ATOM 11792 C C . LEU A 1 39 ? -1.876 -28.732 -4.559 1.00 0.00 6766 LEU A C 10
ATOM 11793 O O . LEU A 1 39 ? -2.949 -29.333 -4.610 1.00 0.00 6766 LEU A O 10
ATOM 11809 N N . GLY A 1 40 ? -0.723 -29.299 -4.941 1.00 0.00 6767 GLY A N 10
ATOM 11810 C CA . GLY A 1 40 ? -0.584 -30.689 -5.399 1.00 0.00 6767 GLY A CA 10
ATOM 11811 C C . GLY A 1 40 ? -0.369 -30.866 -6.913 1.00 0.00 6767 GLY A C 10
ATOM 11812 O O . GLY A 1 40 ? -0.596 -31.955 -7.443 1.00 0.00 6767 GLY A O 10
ATOM 11816 N N . VAL A 1 41 ? 0.059 -29.810 -7.611 1.00 0.00 6768 VAL A N 10
ATOM 11817 C CA . VAL A 1 41 ? 0.396 -29.832 -9.042 1.00 0.00 6768 VAL A CA 10
ATOM 11818 C C . VAL A 1 41 ? 1.692 -30.616 -9.292 1.00 0.00 6768 VAL A C 10
ATOM 11819 O O . VAL A 1 41 ? 2.669 -30.505 -8.547 1.00 0.00 6768 VAL A O 10
ATOM 11832 N N . ASP A 1 42 ? 1.713 -31.375 -10.385 1.00 0.00 6769 ASP A N 10
ATOM 11833 C CA . ASP A 1 42 ? 2.908 -31.939 -11.022 1.00 0.00 6769 ASP A CA 10
ATOM 11834 C C . ASP A 1 42 ? 2.772 -31.729 -12.551 1.00 0.00 6769 ASP A C 10
ATOM 11835 O O . ASP A 1 42 ? 1.704 -31.327 -13.019 1.00 0.00 6769 ASP A O 10
ATOM 11844 N N . SER A 1 43 ? 3.820 -31.972 -13.342 1.00 0.00 6770 SER A N 10
ATOM 11845 C CA . SER A 1 43 ? 3.903 -31.568 -14.761 1.00 0.00 6770 SER A CA 10
ATOM 11846 C C . SER A 1 43 ? 2.704 -32.005 -15.619 1.00 0.00 6770 SER A C 10
ATOM 11847 O O . SER A 1 43 ? 2.219 -31.218 -16.437 1.00 0.00 6770 SER A O 10
ATOM 11855 N N . ILE A 1 44 ? 2.168 -33.215 -15.404 1.00 0.00 6771 ILE A N 10
ATOM 11856 C CA . ILE A 1 44 ? 0.992 -33.729 -16.124 1.00 0.00 6771 ILE A CA 10
ATOM 11857 C C . ILE A 1 44 ? -0.262 -32.907 -15.780 1.00 0.00 6771 ILE A C 10
ATOM 11858 O O . ILE A 1 44 ? -0.996 -32.484 -16.680 1.00 0.00 6771 ILE A O 10
ATOM 11874 N N . LEU A 1 45 ? -0.482 -32.621 -14.488 1.00 0.00 6772 LEU A N 10
ATOM 11875 C CA . LEU A 1 45 ? -1.615 -31.828 -14.008 1.00 0.00 6772 LEU A CA 10
ATOM 11876 C C . LEU A 1 45 ? -1.491 -30.356 -14.432 1.00 0.00 6772 LEU A C 10
ATOM 11877 O O . LEU A 1 45 ? -2.492 -29.711 -14.740 1.00 0.00 6772 LEU A O 10
ATOM 11893 N N . GLY A 1 46 ? -0.259 -29.839 -14.528 1.00 0.00 6773 GLY A N 10
ATOM 11894 C CA . GLY A 1 46 ? 0.035 -28.530 -15.106 1.00 0.00 6773 GLY A CA 10
ATOM 11895 C C . GLY A 1 46 ? -0.432 -28.429 -16.562 1.00 0.00 6773 GLY A C 10
ATOM 11896 O O . GLY A 1 46 ? -1.259 -27.575 -16.879 1.00 0.00 6773 GLY A O 10
ATOM 11900 N N . VAL A 1 47 ? 0.024 -29.329 -17.440 1.00 0.00 6774 VAL A N 10
ATOM 11901 C CA . VAL A 1 47 ? -0.368 -29.350 -18.870 1.00 0.00 6774 VAL A CA 10
ATOM 11902 C C . VAL A 1 47 ? -1.888 -29.505 -19.050 1.00 0.00 6774 VAL A C 10
ATOM 11903 O O . VAL A 1 47 ? -2.481 -28.803 -19.865 1.00 0.00 6774 VAL A O 10
ATOM 11916 N N . GLU A 1 48 ? -2.538 -30.359 -18.258 1.00 0.00 6775 GLU A N 10
ATOM 11917 C CA . GLU A 1 48 ? -3.993 -30.558 -18.279 1.00 0.00 6775 GLU A CA 10
ATOM 11918 C C . GLU A 1 48 ? -4.784 -29.299 -17.883 1.00 0.00 6775 GLU A C 10
ATOM 11919 O O . GLU A 1 48 ? -5.769 -28.955 -18.541 1.00 0.00 6775 GLU A O 10
ATOM 11931 N N . PHE A 1 49 ? -4.349 -28.584 -16.842 1.00 0.00 6776 PHE A N 10
ATOM 11932 C CA . PHE A 1 49 ? -4.938 -27.309 -16.430 1.00 0.00 6776 PHE A CA 10
ATOM 11933 C C . PHE A 1 49 ? -4.737 -26.229 -17.499 1.00 0.00 6776 PHE A C 10
ATOM 11934 O O . PHE A 1 49 ? -5.674 -25.510 -17.832 1.00 0.00 6776 PHE A O 10
ATOM 11951 N N . VAL A 1 50 ? -3.556 -26.167 -18.110 1.00 0.00 6777 VAL A N 10
ATOM 11952 C CA . VAL A 1 50 ? -3.239 -25.192 -19.166 1.00 0.00 6777 VAL A CA 10
ATOM 11953 C C . VAL A 1 50 ? -4.055 -25.442 -20.439 1.00 0.00 6777 VAL A C 10
ATOM 11954 O O . VAL A 1 50 ? -4.525 -24.488 -21.060 1.00 0.00 6777 VAL A O 10
ATOM 11967 N N . ALA A 1 51 ? -4.314 -26.702 -20.789 1.00 0.00 6778 ALA A N 10
ATOM 11968 C CA . ALA A 1 51 ? -5.242 -27.062 -21.868 1.00 0.00 6778 ALA A CA 10
ATOM 11969 C C . ALA A 1 51 ? -6.694 -26.613 -21.583 1.00 0.00 6778 ALA A C 10
ATOM 11970 O O . ALA A 1 51 ? -7.377 -26.120 -22.485 1.00 0.00 6778 ALA A O 10
ATOM 11977 N N . ALA A 1 52 ? -7.153 -26.711 -20.328 1.00 0.00 6779 ALA A N 10
ATOM 11978 C CA . ALA A 1 52 ? -8.478 -26.230 -19.908 1.00 0.00 6779 ALA A CA 10
ATOM 11979 C C . ALA A 1 52 ? -8.566 -24.688 -19.858 1.00 0.00 6779 ALA A C 10
ATOM 11980 O O . ALA A 1 52 ? -9.587 -24.106 -20.235 1.00 0.00 6779 ALA A O 10
ATOM 11987 N N . VAL A 1 53 ? -7.481 -24.008 -19.475 1.00 0.00 6780 VAL A N 10
ATOM 11988 C CA . VAL A 1 53 ? -7.366 -22.536 -19.511 1.00 0.00 6780 VAL A CA 10
ATOM 11989 C C . VAL A 1 53 ? -7.464 -22.007 -20.939 1.00 0.00 6780 VAL A C 10
ATOM 11990 O O . VAL A 1 53 ? -8.214 -21.066 -21.175 1.00 0.00 6780 VAL A O 10
ATOM 12003 N N . ASN A 1 54 ? -6.768 -22.615 -21.906 1.00 0.00 6781 ASN A N 10
ATOM 12004 C CA . ASN A 1 54 ? -6.826 -22.188 -23.308 1.00 0.00 6781 ASN A CA 10
ATOM 12005 C C . ASN A 1 54 ? -8.199 -22.453 -23.968 1.00 0.00 6781 ASN A C 10
ATOM 12006 O O . ASN A 1 54 ? -8.521 -21.812 -24.969 1.00 0.00 6781 ASN A O 10
ATOM 12017 N N . ALA A 1 55 ? -9.035 -23.329 -23.397 1.00 0.00 6782 ALA A N 10
ATOM 12018 C CA . ALA A 1 55 ? -10.440 -23.495 -23.797 1.00 0.00 6782 ALA A CA 10
ATOM 12019 C C . ALA A 1 55 ? -11.373 -22.427 -23.182 1.00 0.00 6782 ALA A C 10
ATOM 12020 O O . ALA A 1 55 ? -12.375 -22.052 -23.799 1.00 0.00 6782 ALA A O 10
ATOM 12027 N N . ALA A 1 56 ? -11.042 -21.909 -21.994 1.00 0.00 6783 ALA A N 10
ATOM 12028 C CA . ALA A 1 56 ? -11.801 -20.871 -21.287 1.00 0.00 6783 ALA A CA 10
ATOM 12029 C C . ALA A 1 56 ? -11.414 -19.430 -21.688 1.00 0.00 6783 ALA A C 10
ATOM 12030 O O . ALA A 1 56 ? -12.265 -18.539 -21.679 1.00 0.00 6783 ALA A O 10
ATOM 12037 N N . TYR A 1 57 ? -10.145 -19.202 -22.060 1.00 0.00 6784 TYR A N 10
ATOM 12038 C CA . TYR A 1 57 ? -9.532 -17.904 -22.348 1.00 0.00 6784 TYR A CA 10
ATOM 12039 C C . TYR A 1 57 ? -8.562 -18.028 -23.549 1.00 0.00 6784 TYR A C 10
ATOM 12040 O O . TYR A 1 57 ? -7.639 -18.848 -23.500 1.00 0.00 6784 TYR A O 10
ATOM 12058 N N . PRO A 1 58 ? -8.719 -17.228 -24.620 1.00 0.00 6785 PRO A N 10
ATOM 12059 C CA . PRO A 1 58 ? -7.959 -17.333 -25.870 1.00 0.00 6785 PRO A CA 10
ATOM 12060 C C . PRO A 1 58 ? -6.544 -16.711 -25.796 1.00 0.00 6785 PRO A C 10
ATOM 12061 O O . PRO A 1 58 ? -6.115 -15.989 -26.700 1.00 0.00 6785 PRO A O 10
ATOM 12072 N N . VAL A 1 59 ? -5.799 -16.991 -24.724 1.00 0.00 6786 VAL A N 10
ATOM 12073 C CA . VAL A 1 59 ? -4.455 -16.428 -24.472 1.00 0.00 6786 VAL A CA 10
ATOM 12074 C C . VAL A 1 59 ? -3.336 -17.090 -25.282 1.00 0.00 6786 VAL A C 10
ATOM 12075 O O . VAL A 1 59 ? -2.324 -16.443 -25.579 1.00 0.00 6786 VAL A O 10
ATOM 12088 N N . GLY A 1 60 ? -3.484 -18.373 -25.629 1.00 0.00 6787 GLY A N 10
ATOM 12089 C CA . GLY A 1 60 ? -2.453 -19.161 -26.319 1.00 0.00 6787 GLY A CA 10
ATOM 12090 C C . GLY A 1 60 ? -1.250 -19.497 -25.423 1.00 0.00 6787 GLY A C 10
ATOM 12091 O O . GLY A 1 60 ? -0.122 -19.612 -25.915 1.00 0.00 6787 GLY A O 10
ATOM 12095 N N . VAL A 1 61 ? -1.465 -19.612 -24.102 1.00 0.00 6788 VAL A N 10
ATOM 12096 C CA . VAL A 1 61 ? -0.397 -19.795 -23.106 1.00 0.00 6788 VAL A CA 10
ATOM 12097 C C . VAL A 1 61 ? 0.107 -21.245 -23.072 1.00 0.00 6788 VAL A C 10
ATOM 12098 O O . VAL A 1 61 ? -0.690 -22.184 -23.066 1.00 0.00 6788 VAL A O 10
ATOM 12111 N N . LYS A 1 62 ? 1.433 -21.426 -23.051 1.00 0.00 6789 LYS A N 10
ATOM 12112 C CA . LYS A 1 62 ? 2.118 -22.725 -22.991 1.00 0.00 6789 LYS A CA 10
ATOM 12113 C C . LYS A 1 62 ? 2.424 -23.135 -21.549 1.00 0.00 6789 LYS A C 10
ATOM 12114 O O . LYS A 1 62 ? 2.479 -22.299 -20.644 1.00 0.00 6789 LYS A O 10
ATOM 12133 N N . ALA A 1 63 ? 2.668 -24.430 -21.336 1.00 0.00 6790 ALA A N 10
ATOM 12134 C CA . ALA A 1 63 ? 2.838 -25.030 -20.004 1.00 0.00 6790 ALA A CA 10
ATOM 12135 C C . ALA A 1 63 ? 4.081 -24.543 -19.225 1.00 0.00 6790 ALA A C 10
ATOM 12136 O O . ALA A 1 63 ? 4.169 -24.756 -18.015 1.00 0.00 6790 ALA A O 10
ATOM 12143 N N . THR A 1 64 ? 5.008 -23.827 -19.873 1.00 0.00 6791 THR A N 10
ATOM 12144 C CA . THR A 1 64 ? 6.103 -23.095 -19.201 1.00 0.00 6791 THR A CA 10
ATOM 12145 C C . THR A 1 64 ? 5.593 -22.079 -18.163 1.00 0.00 6791 THR A C 10
ATOM 12146 O O . THR A 1 64 ? 6.243 -21.872 -17.138 1.00 0.00 6791 THR A O 10
ATOM 12157 N N . ALA A 1 65 ? 4.391 -21.513 -18.338 1.00 0.00 6792 ALA A N 10
ATOM 12158 C CA . ALA A 1 65 ? 3.795 -20.567 -17.379 1.00 0.00 6792 ALA A CA 10
ATOM 12159 C C . ALA A 1 65 ? 3.518 -21.191 -15.987 1.00 0.00 6792 ALA A C 10
ATOM 12160 O O . ALA A 1 65 ? 3.524 -20.479 -14.983 1.00 0.00 6792 ALA A O 10
ATOM 12167 N N . LEU A 1 66 ? 3.357 -22.519 -15.898 1.00 0.00 6793 LEU A N 10
ATOM 12168 C CA . LEU A 1 66 ? 3.188 -23.267 -14.639 1.00 0.00 6793 LEU A CA 10
ATOM 12169 C C . LEU A 1 66 ? 4.523 -23.513 -13.905 1.00 0.00 6793 LEU A C 10
ATOM 12170 O O . LEU A 1 66 ? 4.526 -23.872 -12.726 1.00 0.00 6793 LEU A O 10
ATOM 12186 N N . TYR A 1 67 ? 5.654 -23.307 -14.585 1.00 0.00 6794 TYR A N 10
ATOM 12187 C CA . TYR A 1 67 ? 7.001 -23.267 -14.004 1.00 0.00 6794 TYR A CA 10
ATOM 12188 C C . TYR A 1 67 ? 7.457 -21.819 -13.712 1.00 0.00 6794 TYR A C 10
ATOM 12189 O O . TYR A 1 67 ? 8.106 -21.568 -12.694 1.00 0.00 6794 TYR A O 10
ATOM 12207 N N . ASP A 1 68 ? 7.072 -20.856 -14.557 1.00 0.00 6795 ASP A N 10
ATOM 12208 C CA . ASP A 1 68 ? 7.472 -19.447 -14.442 1.00 0.00 6795 ASP A CA 10
ATOM 12209 C C . ASP A 1 68 ? 6.699 -18.677 -13.353 1.00 0.00 6795 ASP A C 10
ATOM 12210 O O . ASP A 1 68 ? 7.278 -17.817 -12.679 1.00 0.00 6795 ASP A O 10
ATOM 12219 N N . HIS A 1 69 ? 5.421 -19.014 -13.133 1.00 0.00 6796 HIS A N 10
ATOM 12220 C CA . HIS A 1 69 ? 4.587 -18.491 -12.045 1.00 0.00 6796 HIS A CA 10
ATOM 12221 C C . HIS A 1 69 ? 4.487 -19.520 -10.902 1.00 0.00 6796 HIS A C 10
ATOM 12222 O O . HIS A 1 69 ? 4.205 -20.692 -11.165 1.00 0.00 6796 HIS A O 10
ATOM 12236 N N . PRO A 1 70 ? 4.678 -19.109 -9.634 1.00 0.00 6797 PRO A N 10
ATOM 12237 C CA . PRO A 1 70 ? 4.613 -20.004 -8.475 1.00 0.00 6797 PRO A CA 10
ATOM 12238 C C . PRO A 1 70 ? 3.180 -20.308 -7.991 1.00 0.00 6797 PRO A C 10
ATOM 12239 O O . PRO A 1 70 ? 2.963 -21.346 -7.359 1.00 0.00 6797 PRO A O 10
ATOM 12250 N N . THR A 1 71 ? 2.214 -19.426 -8.263 1.00 0.00 6798 THR A N 10
ATOM 12251 C CA . THR A 1 71 ? 0.842 -19.463 -7.712 1.00 0.00 6798 THR A CA 10
ATOM 12252 C C . THR A 1 71 ? -0.220 -19.316 -8.814 1.00 0.00 6798 THR A C 10
ATOM 12253 O O . THR A 1 71 ? 0.055 -18.704 -9.857 1.00 0.00 6798 THR A O 10
ATOM 12264 N N . PRO A 1 72 ? -1.460 -19.803 -8.592 1.00 0.00 6799 PRO A N 10
ATOM 12265 C CA . PRO A 1 72 ? -2.579 -19.553 -9.497 1.00 0.00 6799 PRO A CA 10
ATOM 12266 C C . PRO A 1 72 ? -2.900 -18.061 -9.647 1.00 0.00 6799 PRO A C 10
ATOM 12267 O O . PRO A 1 72 ? -3.291 -17.642 -10.732 1.00 0.00 6799 PRO A O 10
ATOM 12278 N N . ALA A 1 73 ? -2.694 -17.249 -8.606 1.00 0.00 6800 ALA A N 10
ATOM 12279 C CA . ALA A 1 73 ? -2.879 -15.799 -8.672 1.00 0.00 6800 ALA A CA 10
ATOM 12280 C C . ALA A 1 73 ? -1.853 -15.109 -9.595 1.00 0.00 6800 ALA A C 10
ATOM 12281 O O . ALA A 1 73 ? -2.235 -14.274 -10.413 1.00 0.00 6800 ALA A O 10
ATOM 12288 N N . ALA A 1 74 ? -0.570 -15.477 -9.521 1.00 0.00 6801 ALA A N 10
ATOM 12289 C CA . ALA A 1 74 ? 0.465 -14.926 -10.404 1.00 0.00 6801 ALA A CA 10
ATOM 12290 C C . ALA A 1 74 ? 0.236 -15.339 -11.870 1.00 0.00 6801 ALA A C 10
ATOM 12291 O O . ALA A 1 74 ? 0.320 -14.511 -12.776 1.00 0.00 6801 ALA A O 10
ATOM 12298 N N . PHE A 1 75 ? -0.150 -16.599 -12.099 1.00 0.00 6802 PHE A N 10
ATOM 12299 C CA . PHE A 1 75 ? -0.539 -17.102 -13.414 1.00 0.00 6802 PHE A CA 10
ATOM 12300 C C . PHE A 1 75 ? -1.791 -16.401 -13.980 1.00 0.00 6802 PHE A C 10
ATOM 12301 O O . PHE A 1 75 ? -1.829 -16.035 -15.158 1.00 0.00 6802 PHE A O 10
ATOM 12318 N N . ALA A 1 76 ? -2.795 -16.126 -13.142 1.00 0.00 6803 ALA A N 10
ATOM 12319 C CA . ALA A 1 76 ? -4.000 -15.396 -13.543 1.00 0.00 6803 ALA A CA 10
ATOM 12320 C C . ALA A 1 76 ? -3.723 -13.928 -13.907 1.00 0.00 6803 ALA A C 10
ATOM 12321 O O . ALA A 1 76 ? -4.391 -13.393 -14.794 1.00 0.00 6803 ALA A O 10
ATOM 12328 N N . ARG A 1 77 ? -2.721 -13.276 -13.294 1.00 0.00 6804 ARG A N 10
ATOM 12329 C CA . ARG A 1 77 ? -2.277 -11.921 -13.675 1.00 0.00 6804 ARG A CA 10
ATOM 12330 C C . ARG A 1 77 ? -1.689 -11.877 -15.090 1.00 0.00 6804 ARG A C 10
ATOM 12331 O O . ARG A 1 77 ? -1.979 -10.935 -15.825 1.00 0.00 6804 ARG A O 10
ATOM 12352 N N . HIS A 1 78 ? -0.950 -12.913 -15.507 1.00 0.00 6805 HIS A N 10
ATOM 12353 C CA . HIS A 1 78 ? -0.504 -13.055 -16.897 1.00 0.00 6805 HIS A CA 10
ATOM 12354 C C . HIS A 1 78 ? -1.698 -13.121 -17.872 1.00 0.00 6805 HIS A C 10
ATOM 12355 O O . HIS A 1 78 ? -1.775 -12.313 -18.802 1.00 0.00 6805 HIS A O 10
ATOM 12369 N N . ILE A 1 79 ? -2.670 -14.014 -17.628 1.00 0.00 6806 ILE A N 10
ATOM 12370 C CA . ILE A 1 79 ? -3.926 -14.082 -18.408 1.00 0.00 6806 ILE A CA 10
ATOM 12371 C C . ILE A 1 79 ? -4.642 -12.722 -18.447 1.00 0.00 6806 ILE A C 10
ATOM 12372 O O . ILE A 1 79 ? -5.036 -12.264 -19.518 1.00 0.00 6806 ILE A O 10
ATOM 12388 N N . ALA A 1 80 ? -4.779 -12.043 -17.304 1.00 0.00 6807 ALA A N 10
ATOM 12389 C CA . ALA A 1 80 ? -5.462 -10.750 -17.214 1.00 0.00 6807 ALA A CA 10
ATOM 12390 C C . ALA A 1 80 ? -4.768 -9.637 -18.018 1.00 0.00 6807 ALA A C 10
ATOM 12391 O O . ALA A 1 80 ? -5.453 -8.802 -18.602 1.00 0.00 6807 ALA A O 10
ATOM 12398 N N . GLU A 1 81 ? -3.437 -9.644 -18.125 1.00 0.00 6808 GLU A N 10
ATOM 12399 C CA . GLU A 1 81 ? -2.700 -8.712 -18.991 1.00 0.00 6808 GLU A CA 10
ATOM 12400 C C . GLU A 1 81 ? -2.869 -9.045 -20.481 1.00 0.00 6808 GLU A C 10
ATOM 12401 O O . GLU A 1 81 ? -2.992 -8.128 -21.300 1.00 0.00 6808 GLU A O 10
ATOM 12413 N N . SER A 1 82 ? -2.970 -10.326 -20.851 1.00 0.00 6809 SER A N 10
ATOM 12414 C CA . SER A 1 82 ? -3.290 -10.762 -22.224 1.00 0.00 6809 SER A CA 10
ATOM 12415 C C . SER A 1 82 ? -4.725 -10.410 -22.649 1.00 0.00 6809 SER A C 10
ATOM 12416 O O . SER A 1 82 ? -4.969 -10.100 -23.818 1.00 0.00 6809 SER A O 10
ATOM 12424 N N . LEU A 1 83 ? -5.673 -10.428 -21.709 1.00 0.00 6810 LEU A N 10
ATOM 12425 C CA . LEU A 1 83 ? -7.082 -10.041 -21.881 1.00 0.00 6810 LEU A CA 10
ATOM 12426 C C . LEU A 1 83 ? -7.338 -8.534 -21.691 1.00 0.00 6810 LEU A C 10
ATOM 12427 O O . LEU A 1 83 ? -8.444 -8.043 -21.953 1.00 0.00 6810 LEU A O 10
ATOM 12443 N N . GLY A 1 84 ? -6.329 -7.798 -21.226 1.00 0.00 6811 GLY A N 10
ATOM 12444 C CA . GLY A 1 84 ? -6.317 -6.337 -21.087 1.00 0.00 6811 GLY A CA 10
ATOM 12445 C C . GLY A 1 84 ? -7.015 -5.765 -19.839 1.00 0.00 6811 GLY A C 10
ATOM 12446 O O . GLY A 1 84 ? -7.115 -4.538 -19.716 1.00 0.00 6811 GLY A O 10
ATOM 12450 N N . ALA A 1 85 ? -7.480 -6.638 -18.935 1.00 0.00 6812 ALA A N 10
ATOM 12451 C CA . ALA A 1 85 ? -8.183 -6.342 -17.679 1.00 0.00 6812 ALA A CA 10
ATOM 12452 C C . ALA A 1 85 ? -9.217 -5.193 -17.765 1.00 0.00 6812 ALA A C 10
ATOM 12453 O O . ALA A 1 85 ? -10.121 -5.281 -18.627 1.00 0.00 6812 ALA A O 10
ATOM 12461 N N . GLY A 1 1 ? -3.177 1.468 -11.157 1.00 0.00 -4 GLY A N 11
ATOM 12462 C CA . GLY A 1 1 ? -3.627 2.378 -10.084 1.00 0.00 -4 GLY A CA 11
ATOM 12463 C C . GLY A 1 1 ? -3.487 1.758 -8.697 1.00 0.00 -4 GLY A C 11
ATOM 12464 O O . GLY A 1 1 ? -2.675 0.846 -8.519 1.00 0.00 -4 GLY A O 11
ATOM 12470 N N . PRO A 1 2 ? -4.270 2.213 -7.691 1.00 0.00 -3 PRO A N 11
ATOM 12471 C CA . PRO A 1 2 ? -4.160 1.768 -6.290 1.00 0.00 -3 PRO A CA 11
ATOM 12472 C C . PRO A 1 2 ? -4.530 0.299 -6.018 1.00 0.00 -3 PRO A C 11
ATOM 12473 O O . PRO A 1 2 ? -4.172 -0.232 -4.964 1.00 0.00 -3 PRO A O 11
ATOM 12484 N N . GLY A 1 3 ? -5.236 -0.361 -6.944 1.00 0.00 -2 GLY A N 11
ATOM 12485 C CA . GLY A 1 3 ? -5.619 -1.777 -6.862 1.00 0.00 -2 GLY A CA 11
ATOM 12486 C C . GLY A 1 3 ? -6.054 -2.377 -8.208 1.00 0.00 -2 GLY A C 11
ATOM 12487 O O . GLY A 1 3 ? -6.103 -1.691 -9.230 1.00 0.00 -2 GLY A O 11
ATOM 12491 N N . SER A 1 4 ? -6.369 -3.677 -8.189 1.00 0.00 -1 SER A N 11
ATOM 12492 C CA . SER A 1 4 ? -6.702 -4.515 -9.359 1.00 0.00 -1 SER A CA 11
ATOM 12493 C C . SER A 1 4 ? -8.212 -4.734 -9.577 1.00 0.00 -1 SER A C 11
ATOM 12494 O O . SER A 1 4 ? -8.612 -5.616 -10.343 1.00 0.00 -1 SER A O 11
ATOM 12502 N N . ALA A 1 5 ? -9.069 -3.954 -8.906 1.00 0.00 6732 ALA A N 11
ATOM 12503 C CA . ALA A 1 5 ? -10.530 -4.123 -8.925 1.00 0.00 6732 ALA A CA 11
ATOM 12504 C C . ALA A 1 5 ? -11.121 -4.077 -10.352 1.00 0.00 6732 ALA A C 11
ATOM 12505 O O . ALA A 1 5 ? -10.919 -3.109 -11.095 1.00 0.00 6732 ALA A O 11
ATOM 12512 N N . GLY A 1 6 ? -11.858 -5.131 -10.729 1.00 0.00 6733 GLY A N 11
ATOM 12513 C CA . GLY A 1 6 ? -12.399 -5.345 -12.074 1.00 0.00 6733 GLY A CA 11
ATOM 12514 C C . GLY A 1 6 ? -12.289 -6.809 -12.518 1.00 0.00 6733 GLY A C 11
ATOM 12515 O O . GLY A 1 6 ? -12.300 -7.735 -11.699 1.00 0.00 6733 GLY A O 11
ATOM 12519 N N . ARG A 1 7 ? -12.144 -7.021 -13.829 1.00 0.00 6734 ARG A N 11
ATOM 12520 C CA . ARG A 1 7 ? -12.090 -8.346 -14.483 1.00 0.00 6734 ARG A CA 11
ATOM 12521 C C . ARG A 1 7 ? -10.912 -9.217 -14.030 1.00 0.00 6734 ARG A C 11
ATOM 12522 O O . ARG A 1 7 ? -11.009 -10.445 -14.076 1.00 0.00 6734 ARG A O 11
ATOM 12543 N N . GLN A 1 8 ? -9.823 -8.613 -13.548 1.00 0.00 6735 GLN A N 11
ATOM 12544 C CA . GLN A 1 8 ? -8.655 -9.329 -13.008 1.00 0.00 6735 GLN A CA 11
ATOM 12545 C C . GLN A 1 8 ? -9.037 -10.253 -11.835 1.00 0.00 6735 GLN A C 11
ATOM 12546 O O . GLN A 1 8 ? -8.529 -11.373 -11.732 1.00 0.00 6735 GLN A O 11
ATOM 12560 N N . GLU A 1 9 ? -9.967 -9.821 -10.975 1.00 0.00 6736 GLU A N 11
ATOM 12561 C CA . GLU A 1 9 ? -10.464 -10.598 -9.827 1.00 0.00 6736 GLU A CA 11
ATOM 12562 C C . GLU A 1 9 ? -11.313 -11.798 -10.280 1.00 0.00 6736 GLU A C 11
ATOM 12563 O O . GLU A 1 9 ? -11.190 -12.895 -9.729 1.00 0.00 6736 GLU A O 11
ATOM 12575 N N . GLU A 1 10 ? -12.133 -11.615 -11.318 1.00 0.00 6737 GLU A N 11
ATOM 12576 C CA . GLU A 1 10 ? -12.976 -12.676 -11.882 1.00 0.00 6737 GLU A CA 11
ATOM 12577 C C . GLU A 1 10 ? -12.139 -13.762 -12.577 1.00 0.00 6737 GLU A C 11
ATOM 12578 O O . GLU A 1 10 ? -12.391 -14.956 -12.396 1.00 0.00 6737 GLU A O 11
ATOM 12590 N N . ILE A 1 11 ? -11.100 -13.357 -13.311 1.00 0.00 6738 ILE A N 11
ATOM 12591 C CA . ILE A 1 11 ? -10.138 -14.272 -13.950 1.00 0.00 6738 ILE A CA 11
ATOM 12592 C C . ILE A 1 11 ? -9.350 -15.066 -12.888 1.00 0.00 6738 ILE A C 11
ATOM 12593 O O . ILE A 1 11 ? -9.220 -16.288 -13.001 1.00 0.00 6738 ILE A O 11
ATOM 12609 N N . ALA A 1 12 ? -8.898 -14.414 -11.806 1.00 0.00 6739 ALA A N 11
ATOM 12610 C CA . ALA A 1 12 ? -8.191 -15.073 -10.702 1.00 0.00 6739 ALA A CA 11
ATOM 12611 C C . ALA A 1 12 ? -9.068 -16.073 -9.925 1.00 0.00 6739 ALA A C 11
ATOM 12612 O O . ALA A 1 12 ? -8.621 -17.180 -9.619 1.00 0.00 6739 ALA A O 11
ATOM 12619 N N . GLU A 1 13 ? -10.331 -15.727 -9.658 1.00 0.00 6740 GLU A N 11
ATOM 12620 C CA . GLU A 1 13 ? -11.303 -16.651 -9.066 1.00 0.00 6740 GLU A CA 11
ATOM 12621 C C . GLU A 1 13 ? -11.583 -17.857 -9.976 1.00 0.00 6740 GLU A C 11
ATOM 12622 O O . GLU A 1 13 ? -11.622 -18.991 -9.505 1.00 0.00 6740 GLU A O 11
ATOM 12634 N N . GLU A 1 14 ? -11.778 -17.637 -11.279 1.00 0.00 6741 GLU A N 11
ATOM 12635 C CA . GLU A 1 14 ? -12.182 -18.702 -12.202 1.00 0.00 6741 GLU A CA 11
ATOM 12636 C C . GLU A 1 14 ? -11.039 -19.692 -12.476 1.00 0.00 6741 GLU A C 11
ATOM 12637 O O . GLU A 1 14 ? -11.267 -20.899 -12.509 1.00 0.00 6741 GLU A O 11
ATOM 12649 N N . VAL A 1 15 ? -9.798 -19.204 -12.568 1.00 0.00 6742 VAL A N 11
ATOM 12650 C CA . VAL A 1 15 ? -8.582 -20.031 -12.557 1.00 0.00 6742 VAL A CA 11
ATOM 12651 C C . VAL A 1 15 ? -8.517 -20.903 -11.297 1.00 0.00 6742 VAL A C 11
ATOM 12652 O O . VAL A 1 15 ? -8.308 -22.111 -11.397 1.00 0.00 6742 VAL A O 11
ATOM 12665 N N . ALA A 1 16 ? -8.742 -20.324 -10.112 1.00 0.00 6743 ALA A N 11
ATOM 12666 C CA . ALA A 1 16 ? -8.737 -21.066 -8.852 1.00 0.00 6743 ALA A CA 11
ATOM 12667 C C . ALA A 1 16 ? -9.863 -22.114 -8.770 1.00 0.00 6743 ALA A C 11
ATOM 12668 O O . ALA A 1 16 ? -9.681 -23.176 -8.164 1.00 0.00 6743 ALA A O 11
ATOM 12675 N N . ARG A 1 17 ? -11.013 -21.866 -9.423 1.00 0.00 6744 ARG A N 11
ATOM 12676 C CA . ARG A 1 17 ? -12.129 -22.830 -9.536 1.00 0.00 6744 ARG A CA 11
ATOM 12677 C C . ARG A 1 17 ? -11.841 -23.956 -10.533 1.00 0.00 6744 ARG A C 11
ATOM 12678 O O . ARG A 1 17 ? -12.096 -25.122 -10.217 1.00 0.00 6744 ARG A O 11
ATOM 12699 N N . LEU A 1 18 ? -11.292 -23.636 -11.710 1.00 0.00 6745 LEU A N 11
ATOM 12700 C CA . LEU A 1 18 ? -11.041 -24.615 -12.767 1.00 0.00 6745 LEU A CA 11
ATOM 12701 C C . LEU A 1 18 ? -9.823 -25.503 -12.464 1.00 0.00 6745 LEU A C 11
ATOM 12702 O O . LEU A 1 18 ? -9.849 -26.694 -12.781 1.00 0.00 6745 LEU A O 11
ATOM 12718 N N . LEU A 1 19 ? -8.791 -24.970 -11.790 1.00 0.00 6746 LEU A N 11
ATOM 12719 C CA . LEU A 1 19 ? -7.623 -25.757 -11.367 1.00 0.00 6746 LEU A CA 11
ATOM 12720 C C . LEU A 1 19 ? -7.993 -26.850 -10.371 1.00 0.00 6746 LEU A C 11
ATOM 12721 O O . LEU A 1 19 ? -7.537 -27.982 -10.526 1.00 0.00 6746 LEU A O 11
ATOM 12737 N N . ALA A 1 20 ? -8.828 -26.541 -9.378 1.00 0.00 6747 ALA A N 11
ATOM 12738 C CA . ALA A 1 20 ? -9.176 -27.515 -8.343 1.00 0.00 6747 ALA A CA 11
ATOM 12739 C C . ALA A 1 20 ? -9.795 -28.791 -8.959 1.00 0.00 6747 ALA A C 11
ATOM 12740 O O . ALA A 1 20 ? -9.520 -29.899 -8.500 1.00 0.00 6747 ALA A O 11
ATOM 12747 N N . GLY A 1 21 ? -10.545 -28.645 -10.063 1.00 0.00 6748 GLY A N 11
ATOM 12748 C CA . GLY A 1 21 ? -11.128 -29.761 -10.820 1.00 0.00 6748 GLY A CA 11
ATOM 12749 C C . GLY A 1 21 ? -10.105 -30.634 -11.568 1.00 0.00 6748 GLY A C 11
ATOM 12750 O O . GLY A 1 21 ? -10.352 -31.823 -11.781 1.00 0.00 6748 GLY A O 11
ATOM 12754 N N . VAL A 1 22 ? -8.929 -30.087 -11.910 1.00 0.00 6749 VAL A N 11
ATOM 12755 C CA . VAL A 1 22 ? -7.807 -30.846 -12.502 1.00 0.00 6749 VAL A CA 11
ATOM 12756 C C . VAL A 1 22 ? -7.010 -31.594 -11.433 1.00 0.00 6749 VAL A C 11
ATOM 12757 O O . VAL A 1 22 ? -6.543 -32.708 -11.665 1.00 0.00 6749 VAL A O 11
ATOM 12770 N N . LEU A 1 23 ? -6.892 -31.011 -10.237 1.00 0.00 6750 LEU A N 11
ATOM 12771 C CA . LEU A 1 23 ? -6.241 -31.615 -9.063 1.00 0.00 6750 LEU A CA 11
ATOM 12772 C C . LEU A 1 23 ? -7.164 -32.583 -8.284 1.00 0.00 6750 LEU A C 11
ATOM 12773 O O . LEU A 1 23 ? -6.764 -33.126 -7.252 1.00 0.00 6750 LEU A O 11
ATOM 12789 N N . TYR A 1 24 ? -8.393 -32.808 -8.778 1.00 0.00 6751 TYR A N 11
ATOM 12790 C CA . TYR A 1 24 ? -9.447 -33.618 -8.147 1.00 0.00 6751 TYR A CA 11
ATOM 12791 C C . TYR A 1 24 ? -9.737 -33.200 -6.686 1.00 0.00 6751 TYR A C 11
ATOM 12792 O O . TYR A 1 24 ? -9.975 -34.025 -5.797 1.00 0.00 6751 TYR A O 11
ATOM 12810 N N . LEU A 1 25 ? -9.695 -31.886 -6.459 1.00 0.00 6752 LEU A N 11
ATOM 12811 C CA . LEU A 1 25 ? -9.824 -31.190 -5.182 1.00 0.00 6752 LEU A CA 11
ATOM 12812 C C . LEU A 1 25 ? -11.064 -30.274 -5.181 1.00 0.00 6752 LEU A C 11
ATOM 12813 O O . LEU A 1 25 ? -11.675 -30.023 -6.224 1.00 0.00 6752 LEU A O 11
ATOM 12829 N N . GLU A 1 26 ? -11.431 -29.747 -4.013 1.00 0.00 6753 GLU A N 11
ATOM 12830 C CA . GLU A 1 26 ? -12.478 -28.720 -3.878 1.00 0.00 6753 GLU A CA 11
ATOM 12831 C C . GLU A 1 26 ? -11.863 -27.306 -3.891 1.00 0.00 6753 GLU A C 11
ATOM 12832 O O . GLU A 1 26 ? -10.798 -27.107 -3.296 1.00 0.00 6753 GLU A O 11
ATOM 12844 N N . PRO A 1 27 ? -12.527 -26.293 -4.485 1.00 0.00 6754 PRO A N 11
ATOM 12845 C CA . PRO A 1 27 ? -12.043 -24.907 -4.478 1.00 0.00 6754 PRO A CA 11
ATOM 12846 C C . PRO A 1 27 ? -12.070 -24.267 -3.074 1.00 0.00 6754 PRO A C 11
ATOM 12847 O O . PRO A 1 27 ? -11.434 -23.240 -2.855 1.00 0.00 6754 PRO A O 11
ATOM 12858 N N . ASP A 1 28 ? -12.762 -24.885 -2.108 1.00 0.00 6755 ASP A N 11
ATOM 12859 C CA . ASP A 1 28 ? -12.718 -24.535 -0.679 1.00 0.00 6755 ASP A CA 11
ATOM 12860 C C . ASP A 1 28 ? -11.505 -25.131 0.065 1.00 0.00 6755 ASP A C 11
ATOM 12861 O O . ASP A 1 28 ? -11.136 -24.627 1.130 1.00 0.00 6755 ASP A O 11
ATOM 12870 N N . ARG A 1 29 ? -10.866 -26.182 -0.478 1.00 0.00 6756 ARG A N 11
ATOM 12871 C CA . ARG A 1 29 ? -9.629 -26.794 0.047 1.00 0.00 6756 ARG A CA 11
ATOM 12872 C C . ARG A 1 29 ? -8.367 -26.147 -0.536 1.00 0.00 6756 ARG A C 11
ATOM 12873 O O . ARG A 1 29 ? -7.360 -26.028 0.161 1.00 0.00 6756 ARG A O 11
ATOM 12894 N N . LEU A 1 30 ? -8.437 -25.699 -1.790 1.00 0.00 6757 LEU A N 11
ATOM 12895 C CA . LEU A 1 30 ? -7.439 -24.826 -2.418 1.00 0.00 6757 LEU A CA 11
ATOM 12896 C C . LEU A 1 30 ? -7.466 -23.409 -1.808 1.00 0.00 6757 LEU A C 11
ATOM 12897 O O . LEU A 1 30 ? -8.524 -22.899 -1.442 1.00 0.00 6757 LEU A O 11
ATOM 12913 N N . ASP A 1 31 ? -6.304 -22.750 -1.762 1.00 0.00 6758 ASP A N 11
ATOM 12914 C CA . ASP A 1 31 ? -6.155 -21.308 -1.536 1.00 0.00 6758 ASP A CA 11
ATOM 12915 C C . ASP A 1 31 ? -5.387 -20.653 -2.699 1.00 0.00 6758 ASP A C 11
ATOM 12916 O O . ASP A 1 31 ? -4.366 -21.203 -3.137 1.00 0.00 6758 ASP A O 11
ATOM 12925 N N . PRO A 1 32 ? -5.814 -19.486 -3.216 1.00 0.00 6759 PRO A N 11
ATOM 12926 C CA . PRO A 1 32 ? -5.192 -18.874 -4.394 1.00 0.00 6759 PRO A CA 11
ATOM 12927 C C . PRO A 1 32 ? -3.830 -18.208 -4.108 1.00 0.00 6759 PRO A C 11
ATOM 12928 O O . PRO A 1 32 ? -3.054 -17.958 -5.030 1.00 0.00 6759 PRO A O 11
ATOM 12939 N N . GLU A 1 33 ? -3.525 -17.929 -2.835 1.00 0.00 6760 GLU A N 11
ATOM 12940 C CA . GLU A 1 33 ? -2.246 -17.342 -2.393 1.00 0.00 6760 GLU A CA 11
ATOM 12941 C C . GLU A 1 33 ? -1.129 -18.392 -2.199 1.00 0.00 6760 GLU A C 11
ATOM 12942 O O . GLU A 1 33 ? 0.046 -18.031 -2.087 1.00 0.00 6760 GLU A O 11
ATOM 12954 N N . GLU A 1 34 ? -1.480 -19.681 -2.172 1.00 0.00 6761 GLU A N 11
ATOM 12955 C CA . GLU A 1 34 ? -0.551 -20.803 -1.986 1.00 0.00 6761 GLU A CA 11
ATOM 12956 C C . GLU A 1 34 ? -0.016 -21.339 -3.321 1.00 0.00 6761 GLU A C 11
ATOM 12957 O O . GLU A 1 34 ? -0.633 -21.175 -4.376 1.00 0.00 6761 GLU A O 11
ATOM 12969 N N . THR A 1 35 ? 1.165 -21.965 -3.288 1.00 0.00 6762 THR A N 11
ATOM 12970 C CA . THR A 1 35 ? 1.889 -22.391 -4.498 1.00 0.00 6762 THR A CA 11
ATOM 12971 C C . THR A 1 35 ? 1.278 -23.619 -5.172 1.00 0.00 6762 THR A C 11
ATOM 12972 O O . THR A 1 35 ? 0.671 -24.474 -4.520 1.00 0.00 6762 THR A O 11
ATOM 12983 N N . PHE A 1 36 ? 1.500 -23.763 -6.482 1.00 0.00 6763 PHE A N 11
ATOM 12984 C CA . PHE A 1 36 ? 1.137 -24.963 -7.244 1.00 0.00 6763 PHE A CA 11
ATOM 12985 C C . PHE A 1 36 ? 1.702 -26.258 -6.621 1.00 0.00 6763 PHE A C 11
ATOM 12986 O O . PHE A 1 36 ? 1.026 -27.290 -6.614 1.00 0.00 6763 PHE A O 11
ATOM 13003 N N . LEU A 1 37 ? 2.890 -26.195 -6.011 1.00 0.00 6764 LEU A N 11
ATOM 13004 C CA . LEU A 1 37 ? 3.541 -27.323 -5.340 1.00 0.00 6764 LEU A CA 11
ATOM 13005 C C . LEU A 1 37 ? 2.743 -27.834 -4.125 1.00 0.00 6764 LEU A C 11
ATOM 13006 O O . LEU A 1 37 ? 2.565 -29.049 -3.981 1.00 0.00 6764 LEU A O 11
ATOM 13022 N N . THR A 1 38 ? 2.232 -26.938 -3.267 1.00 0.00 6765 THR A N 11
ATOM 13023 C CA . THR A 1 38 ? 1.456 -27.321 -2.064 1.00 0.00 6765 THR A CA 11
ATOM 13024 C C . THR A 1 38 ? -0.024 -27.600 -2.373 1.00 0.00 6765 THR A C 11
ATOM 13025 O O . THR A 1 38 ? -0.669 -28.399 -1.686 1.00 0.00 6765 THR A O 11
ATOM 13036 N N . LEU A 1 39 ? -0.554 -27.029 -3.462 1.00 0.00 6766 LEU A N 11
ATOM 13037 C CA . LEU A 1 39 ? -1.862 -27.376 -4.038 1.00 0.00 6766 LEU A CA 11
ATOM 13038 C C . LEU A 1 39 ? -1.909 -28.804 -4.629 1.00 0.00 6766 LEU A C 11
ATOM 13039 O O . LEU A 1 39 ? -2.994 -29.375 -4.747 1.00 0.00 6766 LEU A O 11
ATOM 13055 N N . GLY A 1 40 ? -0.755 -29.395 -4.960 1.00 0.00 6767 GLY A N 11
ATOM 13056 C CA . GLY A 1 40 ? -0.635 -30.775 -5.453 1.00 0.00 6767 GLY A CA 11
ATOM 13057 C C . GLY A 1 40 ? -0.463 -30.916 -6.970 1.00 0.00 6767 GLY A C 11
ATOM 13058 O O . GLY A 1 40 ? -0.722 -31.985 -7.525 1.00 0.00 6767 GLY A O 11
ATOM 13062 N N . VAL A 1 41 ? -0.032 -29.855 -7.658 1.00 0.00 6768 VAL A N 11
ATOM 13063 C CA . VAL A 1 41 ? 0.308 -29.865 -9.087 1.00 0.00 6768 VAL A CA 11
ATOM 13064 C C . VAL A 1 41 ? 1.597 -30.663 -9.328 1.00 0.00 6768 VAL A C 11
ATOM 13065 O O . VAL A 1 41 ? 2.569 -30.567 -8.571 1.00 0.00 6768 VAL A O 11
ATOM 13078 N N . ASP A 1 42 ? 1.619 -31.412 -10.426 1.00 0.00 6769 ASP A N 11
ATOM 13079 C CA . ASP A 1 42 ? 2.807 -32.030 -11.029 1.00 0.00 6769 ASP A CA 11
ATOM 13080 C C . ASP A 1 42 ? 2.735 -31.848 -12.561 1.00 0.00 6769 ASP A C 11
ATOM 13081 O O . ASP A 1 42 ? 1.722 -31.359 -13.068 1.00 0.00 6769 ASP A O 11
ATOM 13090 N N . SER A 1 43 ? 3.773 -32.213 -13.317 1.00 0.00 6770 SER A N 11
ATOM 13091 C CA . SER A 1 43 ? 3.923 -31.891 -14.748 1.00 0.00 6770 SER A CA 11
ATOM 13092 C C . SER A 1 43 ? 2.710 -32.255 -15.619 1.00 0.00 6770 SER A C 11
ATOM 13093 O O . SER A 1 43 ? 2.286 -31.450 -16.449 1.00 0.00 6770 SER A O 11
ATOM 13101 N N . ILE A 1 44 ? 2.093 -33.416 -15.387 1.00 0.00 6771 ILE A N 11
ATOM 13102 C CA . ILE A 1 44 ? 0.891 -33.869 -16.107 1.00 0.00 6771 ILE A CA 11
ATOM 13103 C C . ILE A 1 44 ? -0.332 -33.003 -15.768 1.00 0.00 6771 ILE A C 11
ATOM 13104 O O . ILE A 1 44 ? -1.037 -32.545 -16.668 1.00 0.00 6771 ILE A O 11
ATOM 13120 N N . LEU A 1 45 ? -0.550 -32.706 -14.482 1.00 0.00 6772 LEU A N 11
ATOM 13121 C CA . LEU A 1 45 ? -1.678 -31.895 -14.008 1.00 0.0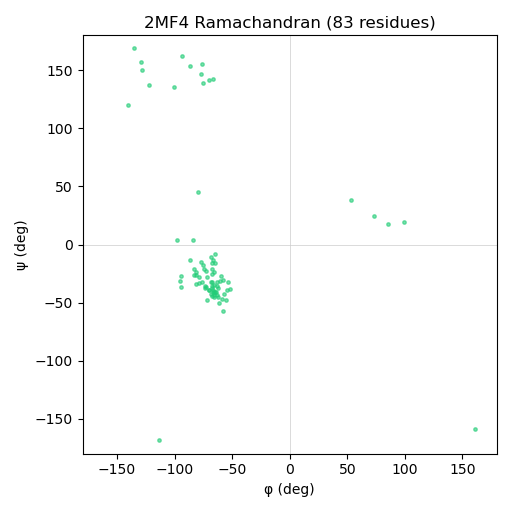0 6772 LEU A CA 11
ATOM 13122 C C . LEU A 1 45 ? -1.534 -30.424 -14.443 1.00 0.00 6772 LEU A C 11
ATOM 13123 O O . LEU A 1 45 ? -2.530 -29.776 -14.751 1.00 0.00 6772 LEU A O 11
ATOM 13139 N N . GLY A 1 46 ? -0.300 -29.916 -14.534 1.00 0.00 6773 GLY A N 11
ATOM 13140 C CA . GLY A 1 46 ? 0.003 -28.605 -15.108 1.00 0.00 6773 GLY A CA 11
ATOM 13141 C C . GLY A 1 46 ? -0.456 -28.503 -16.562 1.00 0.00 6773 GLY A C 11
ATOM 13142 O O . GLY A 1 46 ? -1.277 -27.648 -16.889 1.00 0.00 6773 GLY A O 11
ATOM 13146 N N . VAL A 1 47 ? -0.007 -29.416 -17.430 1.00 0.00 6774 VAL A N 11
ATOM 13147 C CA . VAL A 1 47 ? -0.393 -29.434 -18.861 1.00 0.00 6774 VAL A CA 11
ATOM 13148 C C . VAL A 1 47 ? -1.907 -29.580 -19.048 1.00 0.00 6774 VAL A C 11
ATOM 13149 O O . VAL A 1 47 ? -2.498 -28.875 -19.863 1.00 0.00 6774 VAL A O 11
ATOM 13162 N N . GLU A 1 48 ? -2.562 -30.441 -18.263 1.00 0.00 6775 GLU A N 11
ATOM 13163 C CA . GLU A 1 48 ? -4.024 -30.618 -18.290 1.00 0.00 6775 GLU A CA 11
ATOM 13164 C C . GLU A 1 48 ? -4.801 -29.341 -17.918 1.00 0.00 6775 GLU A C 11
ATOM 13165 O O . GLU A 1 48 ? -5.778 -28.999 -18.587 1.00 0.00 6775 GLU A O 11
ATOM 13177 N N . PHE A 1 49 ? -4.364 -28.614 -16.882 1.00 0.00 6776 PHE A N 11
ATOM 13178 C CA . PHE A 1 49 ? -4.968 -27.339 -16.480 1.00 0.00 6776 PHE A CA 11
ATOM 13179 C C . PHE A 1 49 ? -4.743 -26.254 -17.538 1.00 0.00 6776 PHE A C 11
ATOM 13180 O O . PHE A 1 49 ? -5.668 -25.521 -17.877 1.00 0.00 6776 PHE A O 11
ATOM 13197 N N . VAL A 1 50 ? -3.553 -26.207 -18.139 1.00 0.00 6777 VAL A N 11
ATOM 13198 C CA . VAL A 1 50 ? -3.219 -25.222 -19.178 1.00 0.00 6777 VAL A CA 11
ATOM 13199 C C . VAL A 1 50 ? -4.011 -25.470 -20.472 1.00 0.00 6777 VAL A C 11
ATOM 13200 O O . VAL A 1 50 ? -4.453 -24.517 -21.116 1.00 0.00 6777 VAL A O 11
ATOM 13213 N N . ALA A 1 51 ? -4.274 -26.729 -20.819 1.00 0.00 6778 ALA A N 11
ATOM 13214 C CA . ALA A 1 51 ? -5.186 -27.084 -21.909 1.00 0.00 6778 ALA A CA 11
ATOM 13215 C C . ALA A 1 51 ? -6.636 -26.621 -21.646 1.00 0.00 6778 ALA A C 11
ATOM 13216 O O . ALA A 1 51 ? -7.295 -26.119 -22.558 1.00 0.00 6778 ALA A O 11
ATOM 13223 N N . ALA A 1 52 ? -7.125 -26.714 -20.400 1.00 0.00 6779 ALA A N 11
ATOM 13224 C CA . ALA A 1 52 ? -8.449 -26.229 -19.999 1.00 0.00 6779 ALA A CA 11
ATOM 13225 C C . ALA A 1 52 ? -8.538 -24.691 -19.958 1.00 0.00 6779 ALA A C 11
ATOM 13226 O O . ALA A 1 52 ? -9.541 -24.105 -20.378 1.00 0.00 6779 ALA A O 11
ATOM 13233 N N . VAL A 1 53 ? -7.461 -24.022 -19.534 1.00 0.00 6780 VAL A N 11
ATOM 13234 C CA . VAL A 1 53 ? -7.315 -22.555 -19.556 1.00 0.00 6780 VAL A CA 11
ATOM 13235 C C . VAL A 1 53 ? -7.373 -22.015 -20.983 1.00 0.00 6780 VAL A C 11
ATOM 13236 O O . VAL A 1 53 ? -8.110 -21.065 -21.228 1.00 0.00 6780 VAL A O 11
ATOM 13249 N N . ASN A 1 54 ? -6.679 -22.633 -21.940 1.00 0.00 6781 ASN A N 11
ATOM 13250 C CA . ASN A 1 54 ? -6.700 -22.199 -23.341 1.00 0.00 6781 ASN A CA 11
ATOM 13251 C C . ASN A 1 54 ? -8.060 -22.445 -24.031 1.00 0.00 6781 ASN A C 11
ATOM 13252 O O . ASN A 1 54 ? -8.346 -21.801 -25.044 1.00 0.00 6781 ASN A O 11
ATOM 13263 N N . ALA A 1 55 ? -8.922 -23.304 -23.480 1.00 0.00 6782 ALA A N 11
ATOM 13264 C CA . ALA A 1 55 ? -10.325 -23.429 -23.900 1.00 0.00 6782 ALA A CA 11
ATOM 13265 C C . ALA A 1 55 ? -11.247 -22.362 -23.264 1.00 0.00 6782 ALA A C 11
ATOM 13266 O O . ALA A 1 55 ? -12.246 -21.961 -23.871 1.00 0.00 6782 ALA A O 11
ATOM 13273 N N . ALA A 1 56 ? -10.925 -21.884 -22.052 1.00 0.00 6783 ALA A N 11
ATOM 13274 C CA . ALA A 1 56 ? -11.677 -20.850 -21.329 1.00 0.00 6783 ALA A CA 11
ATOM 13275 C C . ALA A 1 56 ? -11.280 -19.401 -21.703 1.00 0.00 6783 ALA A C 11
ATOM 13276 O O . ALA A 1 56 ? -12.120 -18.494 -21.659 1.00 0.00 6783 ALA A O 11
ATOM 13283 N N . TYR A 1 57 ? -10.014 -19.184 -22.078 1.00 0.00 6784 TYR A N 11
ATOM 13284 C CA . TYR A 1 57 ? -9.385 -17.888 -22.343 1.00 0.00 6784 TYR A CA 11
ATOM 13285 C C . TYR A 1 57 ? -8.425 -18.022 -23.551 1.00 0.00 6784 TYR A C 11
ATOM 13286 O O . TYR A 1 57 ? -7.506 -18.846 -23.503 1.00 0.00 6784 TYR A O 11
ATOM 13304 N N . PRO A 1 58 ? -8.593 -17.229 -24.627 1.00 0.00 6785 PRO A N 11
ATOM 13305 C CA . PRO A 1 58 ? -7.837 -17.351 -25.880 1.00 0.00 6785 PRO A CA 11
ATOM 13306 C C . PRO A 1 58 ? -6.428 -16.708 -25.814 1.00 0.00 6785 PRO A C 11
ATOM 13307 O O . PRO A 1 58 ? -6.022 -15.954 -26.702 1.00 0.00 6785 PRO A O 11
ATOM 13318 N N . VAL A 1 59 ? -5.668 -16.997 -24.751 1.00 0.00 6786 VAL A N 11
ATOM 13319 C CA . VAL A 1 59 ? -4.325 -16.444 -24.499 1.00 0.00 6786 VAL A CA 11
ATOM 13320 C C . VAL A 1 59 ? -3.204 -17.113 -25.306 1.00 0.00 6786 VAL A C 11
ATOM 13321 O O . VAL A 1 59 ? -2.187 -16.478 -25.594 1.00 0.00 6786 VAL A O 11
ATOM 13334 N N . GLY A 1 60 ? -3.367 -18.392 -25.662 1.00 0.00 6787 GLY A N 11
ATOM 13335 C CA . GLY A 1 60 ? -2.339 -19.183 -26.352 1.00 0.00 6787 GLY A CA 11
ATOM 13336 C C . GLY A 1 60 ? -1.138 -19.526 -25.458 1.00 0.00 6787 GLY A C 11
ATOM 13337 O O . GLY A 1 60 ? -0.011 -19.623 -25.948 1.00 0.00 6787 GLY A O 11
ATOM 13341 N N . VAL A 1 61 ? -1.351 -19.641 -24.142 1.00 0.00 6788 VAL A N 11
ATOM 13342 C CA . VAL A 1 61 ? -0.280 -19.797 -23.147 1.00 0.00 6788 VAL A CA 11
ATOM 13343 C C . VAL A 1 61 ? 0.247 -21.237 -23.078 1.00 0.00 6788 VAL A C 11
ATOM 13344 O O . VAL A 1 61 ? -0.534 -22.190 -23.071 1.00 0.00 6788 VAL A O 11
ATOM 13357 N N . LYS A 1 62 ? 1.577 -21.390 -23.027 1.00 0.00 6789 LYS A N 11
ATOM 13358 C CA . LYS A 1 62 ? 2.288 -22.672 -22.934 1.00 0.00 6789 LYS A CA 11
ATOM 13359 C C . LYS A 1 62 ? 2.425 -23.154 -21.484 1.00 0.00 6789 LYS A C 11
ATOM 13360 O O . LYS A 1 62 ? 2.372 -22.361 -20.538 1.00 0.00 6789 LYS A O 11
ATOM 13379 N N . ALA A 1 63 ? 2.674 -24.451 -21.306 1.00 0.00 6790 ALA A N 11
ATOM 13380 C CA . ALA A 1 63 ? 2.839 -25.079 -19.991 1.00 0.00 6790 ALA A CA 11
ATOM 13381 C C . ALA A 1 63 ? 4.090 -24.601 -19.210 1.00 0.00 6790 ALA A C 11
ATOM 13382 O O . ALA A 1 63 ? 4.204 -24.850 -18.008 1.00 0.00 6790 ALA A O 11
ATOM 13389 N N . THR A 1 64 ? 4.999 -23.856 -19.846 1.00 0.00 6791 THR A N 11
ATOM 13390 C CA . THR A 1 64 ? 6.097 -23.137 -19.170 1.00 0.00 6791 THR A CA 11
ATOM 13391 C C . THR A 1 64 ? 5.611 -22.087 -18.167 1.00 0.00 6791 THR A C 11
ATOM 13392 O O . THR A 1 64 ? 6.317 -21.810 -17.194 1.00 0.00 6791 THR A O 11
ATOM 13403 N N . ALA A 1 65 ? 4.398 -21.538 -18.318 1.00 0.00 6792 ALA A N 11
ATOM 13404 C CA . ALA A 1 65 ? 3.834 -20.569 -17.373 1.00 0.00 6792 ALA A CA 11
ATOM 13405 C C . ALA A 1 65 ? 3.562 -21.176 -15.976 1.00 0.00 6792 ALA A C 11
ATOM 13406 O O . ALA A 1 65 ? 3.604 -20.459 -14.981 1.00 0.00 6792 ALA A O 11
ATOM 13413 N N . LEU A 1 66 ? 3.368 -22.500 -15.876 1.00 0.00 6793 LEU A N 11
ATOM 13414 C CA . LEU A 1 66 ? 3.211 -23.240 -14.606 1.00 0.00 6793 LEU A CA 11
ATOM 13415 C C . LEU A 1 66 ? 4.551 -23.461 -13.876 1.00 0.00 6793 LEU A C 11
ATOM 13416 O O . LEU A 1 66 ? 4.564 -23.786 -12.685 1.00 0.00 6793 LEU A O 11
ATOM 13432 N N . TYR A 1 67 ? 5.671 -23.276 -14.580 1.00 0.00 6794 TYR A N 11
ATOM 13433 C CA . TYR A 1 67 ? 7.029 -23.229 -14.032 1.00 0.00 6794 TYR A CA 11
ATOM 13434 C C . TYR A 1 67 ? 7.467 -21.781 -13.725 1.00 0.00 6794 TYR A C 11
ATOM 13435 O O . TYR A 1 67 ? 8.119 -21.534 -12.708 1.00 0.00 6794 TYR A O 11
ATOM 13453 N N . ASP A 1 68 ? 7.079 -20.810 -14.560 1.00 0.00 6795 ASP A N 11
ATOM 13454 C CA . ASP A 1 68 ? 7.463 -19.398 -14.421 1.00 0.00 6795 ASP A CA 11
ATOM 13455 C C . ASP A 1 68 ? 6.673 -18.652 -13.324 1.00 0.00 6795 ASP A C 11
ATOM 13456 O O . ASP A 1 68 ? 7.237 -17.803 -12.628 1.00 0.00 6795 ASP A O 11
ATOM 13465 N N . HIS A 1 69 ? 5.393 -18.990 -13.127 1.00 0.00 6796 HIS A N 11
ATOM 13466 C CA . HIS A 1 69 ? 4.544 -18.479 -12.042 1.00 0.00 6796 HIS A CA 11
ATOM 13467 C C . HIS A 1 69 ? 4.459 -19.503 -10.891 1.00 0.00 6796 HIS A C 11
ATOM 13468 O O . HIS A 1 69 ? 4.231 -20.685 -11.155 1.00 0.00 6796 HIS A O 11
ATOM 13482 N N . PRO A 1 70 ? 4.610 -19.081 -9.622 1.00 0.00 6797 PRO A N 11
ATOM 13483 C CA . PRO A 1 70 ? 4.536 -19.956 -8.451 1.00 0.00 6797 PRO A CA 11
ATOM 13484 C C . PRO A 1 70 ? 3.099 -20.285 -8.002 1.00 0.00 6797 PRO A C 11
ATOM 13485 O O . PRO A 1 70 ? 2.882 -21.336 -7.397 1.00 0.00 6797 PRO A O 11
ATOM 13496 N N . THR A 1 71 ? 2.121 -19.410 -8.268 1.00 0.00 6798 THR A N 11
ATOM 13497 C CA . THR A 1 71 ? 0.747 -19.466 -7.727 1.00 0.00 6798 THR A CA 11
ATOM 13498 C C . THR A 1 71 ? -0.320 -19.291 -8.828 1.00 0.00 6798 THR A C 11
ATOM 13499 O O . THR A 1 71 ? -0.037 -18.652 -9.851 1.00 0.00 6798 THR A O 11
ATOM 13510 N N . PRO A 1 72 ? -1.563 -19.771 -8.617 1.00 0.00 6799 PRO A N 11
ATOM 13511 C CA . PRO A 1 72 ? -2.682 -19.498 -9.527 1.00 0.00 6799 PRO A CA 11
ATOM 13512 C C . PRO A 1 72 ? -2.987 -17.999 -9.641 1.00 0.00 6799 PRO A C 11
ATOM 13513 O O . PRO A 1 72 ? -3.349 -17.534 -10.722 1.00 0.00 6799 PRO A O 11
ATOM 13524 N N . ALA A 1 73 ? -2.779 -17.217 -8.574 1.00 0.00 6800 ALA A N 11
ATOM 13525 C CA . ALA A 1 73 ? -2.964 -15.765 -8.584 1.00 0.00 6800 ALA A CA 11
ATOM 13526 C C . ALA A 1 73 ? -1.919 -15.006 -9.433 1.00 0.00 6800 ALA A C 11
ATOM 13527 O O . ALA A 1 73 ? -2.247 -13.999 -10.067 1.00 0.00 6800 ALA A O 11
ATOM 13534 N N . ALA A 1 74 ? -0.661 -15.458 -9.478 1.00 0.00 6801 ALA A N 11
ATOM 13535 C CA . ALA A 1 74 ? 0.364 -14.897 -10.366 1.00 0.00 6801 ALA A CA 11
ATOM 13536 C C . ALA A 1 74 ? 0.099 -15.266 -11.837 1.00 0.00 6801 ALA A C 11
ATOM 13537 O O . ALA A 1 74 ? 0.118 -14.398 -12.716 1.00 0.00 6801 ALA A O 11
ATOM 13544 N N . PHE A 1 75 ? -0.259 -16.525 -12.094 1.00 0.00 6802 PHE A N 11
ATOM 13545 C CA . PHE A 1 75 ? -0.590 -17.012 -13.434 1.00 0.00 6802 PHE A CA 11
ATOM 13546 C C . PHE A 1 75 ? -1.865 -16.363 -14.016 1.00 0.00 6802 PHE A C 11
ATOM 13547 O O . PHE A 1 75 ? -1.900 -15.992 -15.194 1.00 0.00 6802 PHE A O 11
ATOM 13564 N N . ALA A 1 76 ? -2.891 -16.134 -13.190 1.00 0.00 6803 ALA A N 11
ATOM 13565 C CA . ALA A 1 76 ? -4.115 -15.449 -13.598 1.00 0.00 6803 ALA A CA 11
ATOM 13566 C C . ALA A 1 76 ? -3.892 -13.967 -13.952 1.00 0.00 6803 ALA A C 11
ATOM 13567 O O . ALA A 1 76 ? -4.574 -13.440 -14.829 1.00 0.00 6803 ALA A O 11
ATOM 13574 N N . ARG A 1 77 ? -2.916 -13.291 -13.325 1.00 0.00 6804 ARG A N 11
ATOM 13575 C CA . ARG A 1 77 ? -2.530 -11.913 -13.680 1.00 0.00 6804 ARG A CA 11
ATOM 13576 C C . ARG A 1 77 ? -1.834 -11.838 -15.043 1.00 0.00 6804 ARG A C 11
ATOM 13577 O O . ARG A 1 77 ? -2.084 -10.890 -15.782 1.00 0.00 6804 ARG A O 11
ATOM 13598 N N . HIS A 1 78 ? -1.065 -12.860 -15.433 1.00 0.00 6805 HIS A N 11
ATOM 13599 C CA . HIS A 1 78 ? -0.577 -13.010 -16.814 1.00 0.00 6805 HIS A CA 11
ATOM 13600 C C . HIS A 1 78 ? -1.747 -13.104 -17.811 1.00 0.00 6805 HIS A C 11
ATOM 13601 O O . HIS A 1 78 ? -1.820 -12.295 -18.742 1.00 0.00 6805 HIS A O 11
ATOM 13615 N N . ILE A 1 79 ? -2.696 -14.024 -17.592 1.00 0.00 6806 ILE A N 11
ATOM 13616 C CA . ILE A 1 79 ? -3.920 -14.150 -18.414 1.00 0.00 6806 ILE A CA 11
ATOM 13617 C C . ILE A 1 79 ? -4.687 -12.821 -18.504 1.00 0.00 6806 ILE A C 11
ATOM 13618 O O . ILE A 1 79 ? -5.043 -12.384 -19.599 1.00 0.00 6806 ILE A O 11
ATOM 13634 N N . ALA A 1 80 ? -4.892 -12.137 -17.379 1.00 0.00 6807 ALA A N 11
ATOM 13635 C CA . ALA A 1 80 ? -5.627 -10.870 -17.328 1.00 0.00 6807 ALA A CA 11
ATOM 13636 C C . ALA A 1 80 ? -4.915 -9.731 -18.096 1.00 0.00 6807 ALA A C 11
ATOM 13637 O O . ALA A 1 80 ? -5.574 -8.934 -18.767 1.00 0.00 6807 ALA A O 11
ATOM 13644 N N . GLU A 1 81 ? -3.580 -9.679 -18.071 1.00 0.00 6808 GLU A N 11
ATOM 13645 C CA . GLU A 1 81 ? -2.789 -8.746 -18.891 1.00 0.00 6808 GLU A CA 11
ATOM 13646 C C . GLU A 1 81 ? -2.835 -9.092 -20.392 1.00 0.00 6808 GLU A C 11
ATOM 13647 O O . GLU A 1 81 ? -2.899 -8.181 -21.225 1.00 0.00 6808 GLU A O 11
ATOM 13659 N N . SER A 1 82 ? -2.877 -10.379 -20.750 1.00 0.00 6809 SER A N 11
ATOM 13660 C CA . SER A 1 82 ? -3.047 -10.829 -22.143 1.00 0.00 6809 SER A CA 11
ATOM 13661 C C . SER A 1 82 ? -4.435 -10.503 -22.709 1.00 0.00 6809 SER A C 11
ATOM 13662 O O . SER A 1 82 ? -4.558 -10.178 -23.893 1.00 0.00 6809 SER A O 11
ATOM 13670 N N . LEU A 1 83 ? -5.483 -10.559 -21.878 1.00 0.00 6810 LEU A N 11
ATOM 13671 C CA . LEU A 1 83 ? -6.852 -10.180 -22.240 1.00 0.00 6810 LEU A CA 11
ATOM 13672 C C . LEU A 1 83 ? -7.085 -8.654 -22.228 1.00 0.00 6810 LEU A C 11
ATOM 13673 O O . LEU A 1 83 ? -8.023 -8.173 -22.872 1.00 0.00 6810 LEU A O 11
ATOM 13689 N N . GLY A 1 84 ? -6.263 -7.887 -21.505 1.00 0.00 6811 GLY A N 11
ATOM 13690 C CA . GLY A 1 84 ? -6.486 -6.452 -21.271 1.00 0.00 6811 GLY A CA 11
ATOM 13691 C C . GLY A 1 84 ? -7.657 -6.186 -20.315 1.00 0.00 6811 GLY A C 11
ATOM 13692 O O . GLY A 1 84 ? -8.476 -5.298 -20.562 1.00 0.00 6811 GLY A O 11
ATOM 13696 N N . ALA A 1 85 ? -7.760 -6.997 -19.255 1.00 0.00 6812 ALA A N 11
ATOM 13697 C CA . ALA A 1 85 ? -8.840 -7.028 -18.261 1.00 0.00 6812 ALA A CA 11
ATOM 13698 C C . ALA A 1 85 ? -9.104 -5.656 -17.601 1.00 0.00 6812 ALA A C 11
ATOM 13699 O O . ALA A 1 85 ? -10.268 -5.193 -17.668 1.00 0.00 6812 ALA A O 11
ATOM 13707 N N . GLY A 1 1 ? -7.414 -2.368 -3.284 1.00 0.00 -4 GLY A N 12
ATOM 13708 C CA . GLY A 1 1 ? -8.299 -1.187 -3.170 1.00 0.00 -4 GLY A CA 12
ATOM 13709 C C . GLY A 1 1 ? -8.941 -0.827 -4.504 1.00 0.00 -4 GLY A C 12
ATOM 13710 O O . GLY A 1 1 ? -8.748 -1.545 -5.489 1.00 0.00 -4 GLY A O 12
ATOM 13716 N N . PRO A 1 2 ? -9.687 0.296 -4.595 1.00 0.00 -3 PRO A N 12
ATOM 13717 C CA . PRO A 1 2 ? -10.394 0.702 -5.819 1.00 0.00 -3 PRO A CA 12
ATOM 13718 C C . PRO A 1 2 ? -9.495 0.885 -7.057 1.00 0.00 -3 PRO A C 12
ATOM 13719 O O . PRO A 1 2 ? -9.946 0.666 -8.183 1.00 0.00 -3 PRO A O 12
ATOM 13730 N N . GLY A 1 3 ? -8.215 1.238 -6.856 1.00 0.00 -2 GLY A N 12
ATOM 13731 C CA . GLY A 1 3 ? -7.206 1.372 -7.915 1.00 0.00 -2 GLY A CA 12
ATOM 13732 C C . GLY A 1 3 ? -6.646 0.047 -8.464 1.00 0.00 -2 GLY A C 12
ATOM 13733 O O . GLY A 1 3 ? -5.990 0.052 -9.511 1.00 0.00 -2 GLY A O 12
ATOM 13737 N N . SER A 1 4 ? -6.902 -1.082 -7.786 1.00 0.00 -1 SER A N 12
ATOM 13738 C CA . SER A 1 4 ? -6.421 -2.431 -8.154 1.00 0.00 -1 SER A CA 12
ATOM 13739 C C . SER A 1 4 ? -7.521 -3.499 -8.265 1.00 0.00 -1 SER A C 12
ATOM 13740 O O . SER A 1 4 ? -7.255 -4.638 -8.657 1.00 0.00 -1 SER A O 12
ATOM 13748 N N . ALA A 1 5 ? -8.771 -3.135 -7.987 1.00 0.00 6732 ALA A N 12
ATOM 13749 C CA . ALA A 1 5 ? -9.964 -3.956 -8.208 1.00 0.00 6732 ALA A CA 12
ATOM 13750 C C . ALA A 1 5 ? -10.398 -3.937 -9.684 1.00 0.00 6732 ALA A C 12
ATOM 13751 O O . ALA A 1 5 ? -10.296 -2.902 -10.355 1.00 0.00 6732 ALA A O 12
ATOM 13758 N N . GLY A 1 6 ? -10.890 -5.069 -10.201 1.00 0.00 6733 GLY A N 12
ATOM 13759 C CA . GLY A 1 6 ? -11.319 -5.225 -11.592 1.00 0.00 6733 GLY A CA 12
ATOM 13760 C C . GLY A 1 6 ? -11.325 -6.686 -12.056 1.00 0.00 6733 GLY A C 12
ATOM 13761 O O . GLY A 1 6 ? -11.331 -7.620 -11.253 1.00 0.00 6733 GLY A O 12
ATOM 13765 N N . ARG A 1 7 ? -11.275 -6.887 -13.374 1.00 0.00 6734 ARG A N 12
ATOM 13766 C CA . ARG A 1 7 ? -11.353 -8.205 -14.044 1.00 0.00 6734 ARG A CA 12
ATOM 13767 C C . ARG A 1 7 ? -10.219 -9.170 -13.667 1.00 0.00 6734 ARG A C 12
ATOM 13768 O O . ARG A 1 7 ? -10.398 -10.384 -13.771 1.00 0.00 6734 ARG A O 12
ATOM 13789 N N . GLN A 1 8 ? -9.079 -8.660 -13.176 1.00 0.00 6735 GLN A N 12
ATOM 13790 C CA . GLN A 1 8 ? -7.948 -9.468 -12.702 1.00 0.00 6735 GLN A CA 12
ATOM 13791 C C . GLN A 1 8 ? -8.370 -10.479 -11.618 1.00 0.00 6735 GLN A C 12
ATOM 13792 O O . GLN A 1 8 ? -7.995 -11.652 -11.688 1.00 0.00 6735 GLN A O 12
ATOM 13806 N N . GLU A 1 9 ? -9.186 -10.061 -10.644 1.00 0.00 6736 GLU A N 12
ATOM 13807 C CA . GLU A 1 9 ? -9.616 -10.925 -9.536 1.00 0.00 6736 GLU A CA 12
ATOM 13808 C C . GLU A 1 9 ? -10.706 -11.926 -9.953 1.00 0.00 6736 GLU A C 12
ATOM 13809 O O . GLU A 1 9 ? -10.756 -13.042 -9.428 1.00 0.00 6736 GLU A O 12
ATOM 13821 N N . GLU A 1 10 ? -11.535 -11.579 -10.948 1.00 0.00 6737 GLU A N 12
ATOM 13822 C CA . GLU A 1 10 ? -12.546 -12.480 -11.520 1.00 0.00 6737 GLU A CA 12
ATOM 13823 C C . GLU A 1 10 ? -11.895 -13.613 -12.329 1.00 0.00 6737 GLU A C 12
ATOM 13824 O O . GLU A 1 10 ? -12.263 -14.782 -12.187 1.00 0.00 6737 GLU A O 12
ATOM 13836 N N . ILE A 1 11 ? -10.865 -13.283 -13.117 1.00 0.00 6738 ILE A N 12
ATOM 13837 C CA . ILE A 1 11 ? -10.029 -14.258 -13.844 1.00 0.00 6738 ILE A CA 12
ATOM 13838 C C . ILE A 1 11 ? -9.260 -15.150 -12.855 1.00 0.00 6738 ILE A C 12
ATOM 13839 O O . ILE A 1 11 ? -9.242 -16.369 -13.026 1.00 0.00 6738 ILE A O 12
ATOM 13855 N N . ALA A 1 12 ? -8.713 -14.592 -11.766 1.00 0.00 6739 ALA A N 12
ATOM 13856 C CA . ALA A 1 12 ? -8.010 -15.358 -10.734 1.00 0.00 6739 ALA A CA 12
ATOM 13857 C C . ALA A 1 12 ? -8.915 -16.326 -9.951 1.00 0.00 6739 ALA A C 12
ATOM 13858 O O . ALA A 1 12 ? -8.529 -17.472 -9.712 1.00 0.00 6739 ALA A O 12
ATOM 13865 N N . GLU A 1 13 ? -10.137 -15.914 -9.613 1.00 0.00 6740 GLU A N 12
ATOM 13866 C CA . GLU A 1 13 ? -11.129 -16.802 -8.991 1.00 0.00 6740 GLU A CA 12
ATOM 13867 C C . GLU A 1 13 ? -11.596 -17.920 -9.939 1.00 0.00 6740 GLU A C 12
ATOM 13868 O O . GLU A 1 13 ? -11.745 -19.059 -9.504 1.00 0.00 6740 GLU A O 12
ATOM 13880 N N . GLU A 1 14 ? -11.780 -17.646 -11.232 1.00 0.00 6741 GLU A N 12
ATOM 13881 C CA . GLU A 1 14 ? -12.203 -18.668 -12.199 1.00 0.00 6741 GLU A CA 12
ATOM 13882 C C . GLU A 1 14 ? -11.087 -19.683 -12.488 1.00 0.00 6741 GLU A C 12
ATOM 13883 O O . GLU A 1 14 ? -11.344 -20.886 -12.555 1.00 0.00 6741 GLU A O 12
ATOM 13895 N N . VAL A 1 15 ? -9.831 -19.229 -12.565 1.00 0.00 6742 VAL A N 12
ATOM 13896 C CA . VAL A 1 15 ? -8.633 -20.091 -12.584 1.00 0.00 6742 VAL A CA 12
ATOM 13897 C C . VAL A 1 15 ? -8.557 -20.980 -11.339 1.00 0.00 6742 VAL A C 12
ATOM 13898 O O . VAL A 1 15 ? -8.352 -22.187 -11.463 1.00 0.00 6742 VAL A O 12
ATOM 13911 N N . ALA A 1 16 ? -8.772 -20.422 -10.140 1.00 0.00 6743 ALA A N 12
ATOM 13912 C CA . ALA A 1 16 ? -8.769 -21.179 -8.889 1.00 0.00 6743 ALA A CA 12
ATOM 13913 C C . ALA A 1 16 ? -9.891 -22.241 -8.846 1.00 0.00 6743 ALA A C 12
ATOM 13914 O O . ALA A 1 16 ? -9.694 -23.321 -8.284 1.00 0.00 6743 ALA A O 12
ATOM 13921 N N . ARG A 1 17 ? -11.032 -21.974 -9.494 1.00 0.00 6744 ARG A N 12
ATOM 13922 C CA . ARG A 1 17 ? -12.146 -22.936 -9.628 1.00 0.00 6744 ARG A CA 12
ATOM 13923 C C . ARG A 1 17 ? -11.841 -24.039 -10.642 1.00 0.00 6744 ARG A C 12
ATOM 13924 O O . ARG A 1 17 ? -12.093 -25.208 -10.349 1.00 0.00 6744 ARG A O 12
ATOM 13945 N N . LEU A 1 18 ? -11.278 -23.706 -11.806 1.00 0.00 6745 LEU A N 12
ATOM 13946 C CA . LEU A 1 18 ? -11.021 -24.680 -12.874 1.00 0.00 6745 LEU A CA 12
ATOM 13947 C C . LEU A 1 18 ? -9.812 -25.582 -12.554 1.00 0.00 6745 LEU A C 12
ATOM 13948 O O . LEU A 1 18 ? -9.847 -26.777 -12.861 1.00 0.00 6745 LEU A O 12
ATOM 13964 N N . LEU A 1 19 ? -8.779 -25.063 -11.858 1.00 0.00 6746 LEU A N 12
ATOM 13965 C CA . LEU A 1 19 ? -7.637 -25.862 -11.399 1.00 0.00 6746 LEU A CA 12
ATOM 13966 C C . LEU A 1 19 ? -8.050 -26.945 -10.399 1.00 0.00 6746 LEU A C 12
ATOM 13967 O O . LEU A 1 19 ? -7.606 -28.084 -10.525 1.00 0.00 6746 LEU A O 12
ATOM 13983 N N . ALA A 1 20 ? -8.914 -26.617 -9.436 1.00 0.00 6747 ALA A N 12
ATOM 13984 C CA . ALA A 1 20 ? -9.310 -27.569 -8.401 1.00 0.00 6747 ALA A CA 12
ATOM 13985 C C . ALA A 1 20 ? -9.957 -28.840 -9.007 1.00 0.00 6747 ALA A C 12
ATOM 13986 O O . ALA A 1 20 ? -9.789 -29.934 -8.468 1.00 0.00 6747 ALA A O 12
ATOM 13993 N N . GLY A 1 21 ? -10.621 -28.710 -10.163 1.00 0.00 6748 GLY A N 12
ATOM 13994 C CA . GLY A 1 21 ? -11.196 -29.829 -10.930 1.00 0.00 6748 GLY A CA 12
ATOM 13995 C C . GLY A 1 21 ? -10.169 -30.687 -11.690 1.00 0.00 6748 GLY A C 12
ATOM 13996 O O . GLY A 1 21 ? -10.432 -31.862 -11.947 1.00 0.00 6748 GLY A O 12
ATOM 14000 N N . VAL A 1 22 ? -8.983 -30.147 -11.995 1.00 0.00 6749 VAL A N 12
ATOM 14001 C CA . VAL A 1 22 ? -7.852 -30.893 -12.598 1.00 0.00 6749 VAL A CA 12
ATOM 14002 C C . VAL A 1 22 ? -7.070 -31.660 -11.527 1.00 0.00 6749 VAL A C 12
ATOM 14003 O O . VAL A 1 22 ? -6.632 -32.787 -11.763 1.00 0.00 6749 VAL A O 12
ATOM 14016 N N . LEU A 1 23 ? -6.941 -31.081 -10.330 1.00 0.00 6750 LEU A N 12
ATOM 14017 C CA . LEU A 1 23 ? -6.284 -31.701 -9.173 1.00 0.00 6750 LEU A CA 12
ATOM 14018 C C . LEU A 1 23 ? -7.208 -32.652 -8.383 1.00 0.00 6750 LEU A C 12
ATOM 14019 O O . LEU A 1 23 ? -6.780 -33.256 -7.398 1.00 0.00 6750 LEU A O 12
ATOM 14035 N N . TYR A 1 24 ? -8.475 -32.787 -8.806 1.00 0.00 6751 TYR A N 12
ATOM 14036 C CA . TYR A 1 24 ? -9.537 -33.563 -8.147 1.00 0.00 6751 TYR A CA 12
ATOM 14037 C C . TYR A 1 24 ? -9.696 -33.213 -6.650 1.00 0.00 6751 TYR A C 12
ATOM 14038 O O . TYR A 1 24 ? -9.913 -34.068 -5.785 1.00 0.00 6751 TYR A O 12
ATOM 14056 N N . LEU A 1 25 ? -9.573 -31.915 -6.366 1.00 0.00 6752 LEU A N 12
ATOM 14057 C CA . LEU A 1 25 ? -9.751 -31.261 -5.066 1.00 0.00 6752 LEU A CA 12
ATOM 14058 C C . LEU A 1 25 ? -11.060 -30.437 -5.076 1.00 0.00 6752 LEU A C 12
ATOM 14059 O O . LEU A 1 25 ? -11.944 -30.650 -5.912 1.00 0.00 6752 LEU A O 12
ATOM 14075 N N . GLU A 1 26 ? -11.200 -29.486 -4.155 1.00 0.00 6753 GLU A N 12
ATOM 14076 C CA . GLU A 1 26 ? -12.329 -28.549 -4.063 1.00 0.00 6753 GLU A CA 12
ATOM 14077 C C . GLU A 1 26 ? -11.807 -27.098 -3.963 1.00 0.00 6753 GLU A C 12
ATOM 14078 O O . GLU A 1 26 ? -10.758 -26.878 -3.345 1.00 0.00 6753 GLU A O 12
ATOM 14090 N N . PRO A 1 27 ? -12.515 -26.093 -4.521 1.00 0.00 6754 PRO A N 12
ATOM 14091 C CA . PRO A 1 27 ? -12.071 -24.695 -4.487 1.00 0.00 6754 PRO A CA 12
ATOM 14092 C C . PRO A 1 27 ? -12.079 -24.072 -3.075 1.00 0.00 6754 PRO A C 12
ATOM 14093 O O . PRO A 1 27 ? -11.453 -23.037 -2.855 1.00 0.00 6754 PRO A O 12
ATOM 14104 N N . ASP A 1 28 ? -12.749 -24.708 -2.106 1.00 0.00 6755 ASP A N 12
ATOM 14105 C CA . ASP A 1 28 ? -12.684 -24.362 -0.677 1.00 0.00 6755 ASP A CA 12
ATOM 14106 C C . ASP A 1 28 ? -11.479 -24.983 0.063 1.00 0.00 6755 ASP A C 12
ATOM 14107 O O . ASP A 1 28 ? -11.086 -24.497 1.127 1.00 0.00 6755 ASP A O 12
ATOM 14116 N N . ARG A 1 29 ? -10.878 -26.048 -0.495 1.00 0.00 6756 ARG A N 12
ATOM 14117 C CA . ARG A 1 29 ? -9.663 -26.724 0.006 1.00 0.00 6756 ARG A CA 12
ATOM 14118 C C . ARG A 1 29 ? -8.382 -26.127 -0.590 1.00 0.00 6756 ARG A C 12
ATOM 14119 O O . ARG A 1 29 ? -7.363 -26.045 0.102 1.00 0.00 6756 ARG A O 12
ATOM 14140 N N . LEU A 1 30 ? -8.452 -25.676 -1.845 1.00 0.00 6757 LEU A N 12
ATOM 14141 C CA . LEU A 1 30 ? -7.456 -24.817 -2.496 1.00 0.00 6757 LEU A CA 12
ATOM 14142 C C . LEU A 1 30 ? -7.468 -23.394 -1.897 1.00 0.00 6757 LEU A C 12
ATOM 14143 O O . LEU A 1 30 ? -8.513 -22.897 -1.479 1.00 0.00 6757 LEU A O 12
ATOM 14159 N N . ASP A 1 31 ? -6.316 -22.712 -1.910 1.00 0.00 6758 ASP A N 12
ATOM 14160 C CA . ASP A 1 31 ? -6.188 -21.268 -1.689 1.00 0.00 6758 ASP A CA 12
ATOM 14161 C C . ASP A 1 31 ? -5.435 -20.597 -2.863 1.00 0.00 6758 ASP A C 12
ATOM 14162 O O . ASP A 1 31 ? -4.420 -21.134 -3.309 1.00 0.00 6758 ASP A O 12
ATOM 14171 N N . PRO A 1 32 ? -5.880 -19.433 -3.375 1.00 0.00 6759 PRO A N 12
ATOM 14172 C CA . PRO A 1 32 ? -5.333 -18.845 -4.608 1.00 0.00 6759 PRO A CA 12
ATOM 14173 C C . PRO A 1 32 ? -3.936 -18.211 -4.440 1.00 0.00 6759 PRO A C 12
ATOM 14174 O O . PRO A 1 32 ? -3.216 -18.028 -5.421 1.00 0.00 6759 PRO A O 12
ATOM 14185 N N . GLU A 1 33 ? -3.535 -17.887 -3.206 1.00 0.00 6760 GLU A N 12
ATOM 14186 C CA . GLU A 1 33 ? -2.230 -17.281 -2.874 1.00 0.00 6760 GLU A CA 12
ATOM 14187 C C . GLU A 1 33 ? -1.168 -18.303 -2.405 1.00 0.00 6760 GLU A C 12
ATOM 14188 O O . GLU A 1 33 ? -0.013 -17.941 -2.169 1.00 0.00 6760 GLU A O 12
ATOM 14200 N N . GLU A 1 34 ? -1.534 -19.586 -2.301 1.00 0.00 6761 GLU A N 12
ATOM 14201 C CA . GLU A 1 34 ? -0.618 -20.698 -2.037 1.00 0.00 6761 GLU A CA 12
ATOM 14202 C C . GLU A 1 34 ? -0.036 -21.277 -3.340 1.00 0.00 6761 GLU A C 12
ATOM 14203 O O . GLU A 1 34 ? -0.600 -21.113 -4.428 1.00 0.00 6761 GLU A O 12
ATOM 14215 N N . THR A 1 35 ? 1.120 -21.943 -3.244 1.00 0.00 6762 THR A N 12
ATOM 14216 C CA . THR A 1 35 ? 1.865 -22.444 -4.407 1.00 0.00 6762 THR A CA 12
ATOM 14217 C C . THR A 1 35 ? 1.180 -23.620 -5.105 1.00 0.00 6762 THR A C 12
ATOM 14218 O O . THR A 1 35 ? 0.505 -24.439 -4.472 1.00 0.00 6762 THR A O 12
ATOM 14229 N N . PHE A 1 36 ? 1.423 -23.776 -6.408 1.00 0.00 6763 PHE A N 12
ATOM 14230 C CA . PHE A 1 36 ? 0.995 -24.952 -7.171 1.00 0.00 6763 PHE A CA 12
ATOM 14231 C C . PHE A 1 36 ? 1.483 -26.264 -6.525 1.00 0.00 6763 PHE A C 12
ATOM 14232 O O . PHE A 1 36 ? 0.751 -27.256 -6.499 1.00 0.00 6763 PHE A O 12
ATOM 14249 N N . LEU A 1 37 ? 2.677 -26.270 -5.925 1.00 0.00 6764 LEU A N 12
ATOM 14250 C CA . LEU A 1 37 ? 3.258 -27.441 -5.256 1.00 0.00 6764 LEU A CA 12
ATOM 14251 C C . LEU A 1 37 ? 2.452 -27.882 -4.021 1.00 0.00 6764 LEU A C 12
ATOM 14252 O O . LEU A 1 37 ? 2.183 -29.073 -3.864 1.00 0.00 6764 LEU A O 12
ATOM 14268 N N . THR A 1 38 ? 2.014 -26.943 -3.170 1.00 0.00 6765 THR A N 12
ATOM 14269 C CA . THR A 1 38 ? 1.222 -27.267 -1.964 1.00 0.00 6765 THR A CA 12
ATOM 14270 C C . THR A 1 38 ? -0.260 -27.529 -2.285 1.00 0.00 6765 THR A C 12
ATOM 14271 O O . THR A 1 38 ? -0.937 -28.273 -1.572 1.00 0.00 6765 THR A O 12
ATOM 14282 N N . LEU A 1 39 ? -0.762 -27.007 -3.412 1.00 0.00 6766 LEU A N 12
ATOM 14283 C CA . LEU A 1 39 ? -2.070 -27.340 -3.994 1.00 0.00 6766 LEU A CA 12
ATOM 14284 C C . LEU A 1 39 ? -2.121 -28.771 -4.576 1.00 0.00 6766 LEU A C 12
ATOM 14285 O O . LEU A 1 39 ? -3.214 -29.323 -4.728 1.00 0.00 6766 LEU A O 12
ATOM 14301 N N . GLY A 1 40 ? -0.969 -29.390 -4.859 1.00 0.00 6767 GLY A N 12
ATOM 14302 C CA . GLY A 1 40 ? -0.847 -30.775 -5.345 1.00 0.00 6767 GLY A CA 12
ATOM 14303 C C . GLY A 1 40 ? -0.588 -30.932 -6.851 1.00 0.00 6767 GLY A C 12
ATOM 14304 O O . GLY A 1 40 ? -0.816 -32.011 -7.404 1.00 0.00 6767 GLY A O 12
ATOM 14308 N N . VAL A 1 41 ? -0.123 -29.877 -7.528 1.00 0.00 6768 VAL A N 12
ATOM 14309 C CA . VAL A 1 41 ? 0.274 -29.905 -8.945 1.00 0.00 6768 VAL A CA 12
ATOM 14310 C C . VAL A 1 41 ? 1.590 -30.672 -9.128 1.00 0.00 6768 VAL A C 12
ATOM 14311 O O . VAL A 1 41 ? 2.549 -30.507 -8.370 1.00 0.00 6768 VAL A O 12
ATOM 14324 N N . ASP A 1 42 ? 1.642 -31.457 -10.196 1.00 0.00 6769 ASP A N 12
ATOM 14325 C CA . ASP A 1 42 ? 2.856 -31.958 -10.855 1.00 0.00 6769 ASP A CA 12
ATOM 14326 C C . ASP A 1 42 ? 2.757 -31.652 -12.364 1.00 0.00 6769 ASP A C 12
ATOM 14327 O O . ASP A 1 42 ? 1.680 -31.304 -12.849 1.00 0.00 6769 ASP A O 12
ATOM 14336 N N . SER A 1 43 ? 3.854 -31.761 -13.117 1.00 0.00 6770 SER A N 12
ATOM 14337 C CA . SER A 1 43 ? 3.958 -31.266 -14.506 1.00 0.00 6770 SER A CA 12
ATOM 14338 C C . SER A 1 43 ? 2.840 -31.756 -15.445 1.00 0.00 6770 SER A C 12
ATOM 14339 O O . SER A 1 43 ? 2.363 -30.983 -16.277 1.00 0.00 6770 SER A O 12
ATOM 14347 N N . ILE A 1 44 ? 2.363 -32.998 -15.286 1.00 0.00 6771 ILE A N 12
ATOM 14348 C CA . ILE A 1 44 ? 1.248 -33.552 -16.074 1.00 0.00 6771 ILE A CA 12
ATOM 14349 C C . ILE A 1 44 ? -0.074 -32.834 -15.746 1.00 0.00 6771 ILE A C 12
ATOM 14350 O O . ILE A 1 44 ? -0.798 -32.430 -16.654 1.00 0.00 6771 ILE A O 12
ATOM 14366 N N . LEU A 1 45 ? -0.369 -32.600 -14.462 1.00 0.00 6772 LEU A N 12
ATOM 14367 C CA . LEU A 1 45 ? -1.559 -31.851 -14.022 1.00 0.00 6772 LEU A CA 12
ATOM 14368 C C . LEU A 1 45 ? -1.462 -30.370 -14.413 1.00 0.00 6772 LEU A C 12
ATOM 14369 O O . LEU A 1 45 ? -2.478 -29.759 -14.742 1.00 0.00 6772 LEU A O 12
ATOM 14385 N N . GLY A 1 46 ? -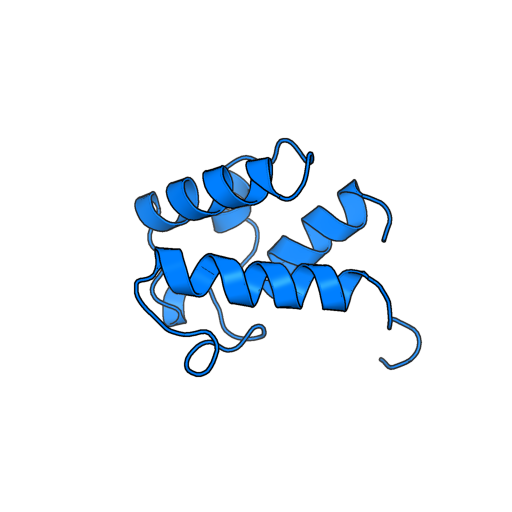0.245 -29.824 -14.457 1.00 0.00 6773 GLY A N 12
ATOM 14386 C CA . GLY A 1 46 ? 0.048 -28.515 -15.031 1.00 0.00 6773 GLY A CA 12
ATOM 14387 C C . GLY A 1 46 ? -0.386 -28.425 -16.499 1.00 0.00 6773 GLY A C 12
ATOM 14388 O O . GLY A 1 46 ? -1.245 -27.612 -16.829 1.00 0.00 6773 GLY A O 12
ATOM 14392 N N . VAL A 1 47 ? 0.121 -29.303 -17.371 1.00 0.00 6774 VAL A N 12
ATOM 14393 C CA . VAL A 1 47 ? -0.232 -29.339 -18.805 1.00 0.00 6774 VAL A CA 12
ATOM 14394 C C . VAL A 1 47 ? -1.746 -29.523 -19.019 1.00 0.00 6774 VAL A C 12
ATOM 14395 O O . VAL A 1 47 ? -2.337 -28.842 -19.855 1.00 0.00 6774 VAL A O 12
ATOM 14408 N N . GLU A 1 48 ? -2.403 -30.382 -18.234 1.00 0.00 6775 GLU A N 12
ATOM 14409 C CA . GLU A 1 48 ? -3.859 -30.603 -18.284 1.00 0.00 6775 GLU A CA 12
ATOM 14410 C C . GLU A 1 48 ? -4.671 -29.354 -17.911 1.00 0.00 6775 GLU A C 12
ATOM 14411 O O . GLU A 1 48 ? -5.643 -29.016 -18.595 1.00 0.00 6775 GLU A O 12
ATOM 14423 N N . PHE A 1 49 ? -4.274 -28.626 -16.862 1.00 0.00 6776 PHE A N 12
ATOM 14424 C CA . PHE A 1 49 ? -4.886 -27.351 -16.480 1.00 0.00 6776 PHE A CA 12
ATOM 14425 C C . PHE A 1 49 ? -4.659 -26.268 -17.540 1.00 0.00 6776 PHE A C 12
ATOM 14426 O O . PHE A 1 49 ? -5.583 -25.527 -17.865 1.00 0.00 6776 PHE A O 12
ATOM 14443 N N . VAL A 1 50 ? -3.477 -26.223 -18.144 1.00 0.00 6777 VAL A N 12
ATOM 14444 C CA . VAL A 1 50 ? -3.148 -25.251 -19.202 1.00 0.00 6777 VAL A CA 12
ATOM 14445 C C . VAL A 1 50 ? -3.963 -25.513 -20.473 1.00 0.00 6777 VAL A C 12
ATOM 14446 O O . VAL A 1 50 ? -4.443 -24.573 -21.104 1.00 0.00 6777 VAL A O 12
ATOM 14459 N N . ALA A 1 51 ? -4.200 -26.780 -20.817 1.00 0.00 6778 ALA A N 12
ATOM 14460 C CA . ALA A 1 51 ? -5.121 -27.158 -21.891 1.00 0.00 6778 ALA A CA 12
ATOM 14461 C C . ALA A 1 51 ? -6.581 -26.753 -21.601 1.00 0.00 6778 ALA A C 12
ATOM 14462 O O . ALA A 1 51 ? -7.291 -26.317 -22.513 1.00 0.00 6778 ALA A O 12
ATOM 14469 N N . ALA A 1 52 ? -7.020 -26.816 -20.338 1.00 0.00 6779 ALA A N 12
ATOM 14470 C CA . ALA A 1 52 ? -8.352 -26.370 -19.912 1.00 0.00 6779 ALA A CA 12
ATOM 14471 C C . ALA A 1 52 ? -8.477 -24.830 -19.889 1.00 0.00 6779 ALA A C 12
ATOM 14472 O O . ALA A 1 52 ? -9.510 -24.276 -20.275 1.00 0.00 6779 ALA A O 12
ATOM 14479 N N . VAL A 1 53 ? -7.401 -24.119 -19.512 1.00 0.00 6780 VAL A N 12
ATOM 14480 C CA . VAL A 1 53 ? -7.319 -22.649 -19.565 1.00 0.00 6780 VAL A CA 12
ATOM 14481 C C . VAL A 1 53 ? -7.449 -22.143 -20.994 1.00 0.00 6780 VAL A C 12
ATOM 14482 O O . VAL A 1 53 ? -8.239 -21.237 -21.237 1.00 0.00 6780 VAL A O 12
ATOM 14495 N N . ASN A 1 54 ? -6.740 -22.727 -21.960 1.00 0.00 6781 ASN A N 12
ATOM 14496 C CA . ASN A 1 54 ? -6.803 -22.290 -23.360 1.00 0.00 6781 ASN A CA 12
ATOM 14497 C C . ASN A 1 54 ? -8.168 -22.576 -24.033 1.00 0.00 6781 ASN A C 12
ATOM 14498 O O . ASN A 1 54 ? -8.486 -21.975 -25.064 1.00 0.00 6781 ASN A O 12
ATOM 14509 N N . ALA A 1 55 ? -9.011 -23.434 -23.443 1.00 0.00 6782 ALA A N 12
ATOM 14510 C CA . ALA A 1 55 ? -10.409 -23.619 -23.852 1.00 0.00 6782 ALA A CA 12
ATOM 14511 C C . ALA A 1 55 ? -11.370 -22.560 -23.253 1.00 0.00 6782 ALA A C 12
ATOM 14512 O O . ALA A 1 55 ? -12.440 -22.321 -23.817 1.00 0.00 6782 ALA A O 12
ATOM 14519 N N . ALA A 1 56 ? -10.991 -21.910 -22.142 1.00 0.00 6783 ALA A N 12
ATOM 14520 C CA . ALA A 1 56 ? -11.777 -20.887 -21.443 1.00 0.00 6783 ALA A CA 12
ATOM 14521 C C . ALA A 1 56 ? -11.306 -19.434 -21.717 1.00 0.00 6783 ALA A C 12
ATOM 14522 O O . ALA A 1 56 ? -12.085 -18.486 -21.575 1.00 0.00 6783 ALA A O 12
ATOM 14529 N N . TYR A 1 57 ? -10.044 -19.264 -22.123 1.00 0.00 6784 TYR A N 12
ATOM 14530 C CA . TYR A 1 57 ? -9.344 -17.995 -22.322 1.00 0.00 6784 TYR A CA 12
ATOM 14531 C C . TYR A 1 57 ? -8.456 -18.094 -23.584 1.00 0.00 6784 TYR A C 12
ATOM 14532 O O . TYR A 1 57 ? -7.546 -18.926 -23.616 1.00 0.00 6784 TYR A O 12
ATOM 14550 N N . PRO A 1 58 ? -8.664 -17.259 -24.623 1.00 0.00 6785 PRO A N 12
ATOM 14551 C CA . PRO A 1 58 ? -7.966 -17.340 -25.913 1.00 0.00 6785 PRO A CA 12
ATOM 14552 C C . PRO A 1 58 ? -6.551 -16.721 -25.880 1.00 0.00 6785 PRO A C 12
ATOM 14553 O O . PRO A 1 58 ? -6.156 -15.964 -26.775 1.00 0.00 6785 PRO A O 12
ATOM 14564 N N . VAL A 1 59 ? -5.772 -17.017 -24.835 1.00 0.00 6786 VAL A N 12
ATOM 14565 C CA . VAL A 1 59 ? -4.428 -16.457 -24.585 1.00 0.00 6786 VAL A CA 12
ATOM 14566 C C . VAL A 1 59 ? -3.309 -17.142 -25.378 1.00 0.00 6786 VAL A C 12
ATOM 14567 O O . VAL A 1 59 ? -2.307 -16.507 -25.697 1.00 0.00 6786 VAL A O 12
ATOM 14580 N N . GLY A 1 60 ? -3.466 -18.429 -25.703 1.00 0.00 6787 GLY A N 12
ATOM 14581 C CA . GLY A 1 60 ? -2.435 -19.243 -26.367 1.00 0.00 6787 GLY A CA 12
ATOM 14582 C C . GLY A 1 60 ? -1.240 -19.570 -25.460 1.00 0.00 6787 GLY A C 12
ATOM 14583 O O . GLY A 1 60 ? -0.109 -19.688 -25.942 1.00 0.00 6787 GLY A O 12
ATOM 14587 N N . VAL A 1 61 ? -1.462 -19.667 -24.145 1.00 0.00 6788 VAL A N 12
ATOM 14588 C CA . VAL A 1 61 ? -0.403 -19.807 -23.131 1.00 0.00 6788 VAL A CA 12
ATOM 14589 C C . VAL A 1 61 ? 0.155 -21.230 -23.076 1.00 0.00 6788 VAL A C 12
ATOM 14590 O O . VAL A 1 61 ? -0.603 -22.203 -23.098 1.00 0.00 6788 VAL A O 12
ATOM 14603 N N . LYS A 1 62 ? 1.486 -21.346 -23.003 1.00 0.00 6789 LYS A N 12
ATOM 14604 C CA . LYS A 1 62 ? 2.229 -22.618 -22.929 1.00 0.00 6789 LYS A CA 12
ATOM 14605 C C . LYS A 1 62 ? 2.415 -23.087 -21.483 1.00 0.00 6789 LYS A C 12
ATOM 14606 O O . LYS A 1 62 ? 2.350 -22.286 -20.543 1.00 0.00 6789 LYS A O 12
ATOM 14625 N N . ALA A 1 63 ? 2.721 -24.374 -21.297 1.00 0.00 6790 ALA A N 12
ATOM 14626 C CA . ALA A 1 63 ? 2.939 -24.981 -19.983 1.00 0.00 6790 ALA A CA 12
ATOM 14627 C C . ALA A 1 63 ? 4.193 -24.468 -19.236 1.00 0.00 6790 ALA A C 12
ATOM 14628 O O . ALA A 1 63 ? 4.348 -24.721 -18.041 1.00 0.00 6790 ALA A O 12
ATOM 14635 N N . THR A 1 64 ? 5.047 -23.668 -19.883 1.00 0.00 6791 THR A N 12
ATOM 14636 C CA . THR A 1 64 ? 6.120 -22.894 -19.227 1.00 0.00 6791 THR A CA 12
ATOM 14637 C C . THR A 1 64 ? 5.596 -21.862 -18.222 1.00 0.00 6791 THR A C 12
ATOM 14638 O O . THR A 1 64 ? 6.300 -21.540 -17.266 1.00 0.00 6791 THR A O 12
ATOM 14649 N N . ALA A 1 65 ? 4.357 -21.377 -18.360 1.00 0.00 6792 ALA A N 12
ATOM 14650 C CA . ALA A 1 65 ? 3.747 -20.448 -17.403 1.00 0.00 6792 ALA A CA 12
ATOM 14651 C C . ALA A 1 65 ? 3.489 -21.092 -16.015 1.00 0.00 6792 ALA A C 12
ATOM 14652 O O . ALA A 1 65 ? 3.500 -20.391 -15.004 1.00 0.00 6792 ALA A O 12
ATOM 14659 N N . LEU A 1 66 ? 3.347 -22.423 -15.940 1.00 0.00 6793 LEU A N 12
ATOM 14660 C CA . LEU A 1 66 ? 3.233 -23.190 -14.680 1.00 0.00 6793 LEU A CA 12
ATOM 14661 C C . LEU A 1 66 ? 4.597 -23.379 -13.981 1.00 0.00 6793 LEU A C 12
ATOM 14662 O O . LEU A 1 66 ? 4.647 -23.703 -12.790 1.00 0.00 6793 LEU A O 12
ATOM 14678 N N . TYR A 1 67 ? 5.695 -23.147 -14.707 1.00 0.00 6794 TYR A N 12
ATOM 14679 C CA . TYR A 1 67 ? 7.058 -23.071 -14.173 1.00 0.00 6794 TYR A CA 12
ATOM 14680 C C . TYR A 1 67 ? 7.453 -21.620 -13.822 1.00 0.00 6794 TYR A C 12
ATOM 14681 O O . TYR A 1 67 ? 8.119 -21.391 -12.808 1.00 0.00 6794 TYR A O 12
ATOM 14699 N N . ASP A 1 68 ? 7.021 -20.631 -14.616 1.00 0.00 6795 ASP A N 12
ATOM 14700 C CA . ASP A 1 68 ? 7.362 -19.212 -14.433 1.00 0.00 6795 ASP A CA 12
ATOM 14701 C C . ASP A 1 68 ? 6.547 -18.510 -13.328 1.00 0.00 6795 ASP A C 12
ATOM 14702 O O . ASP A 1 68 ? 7.067 -17.628 -12.642 1.00 0.00 6795 ASP A O 12
ATOM 14711 N N . HIS A 1 69 ? 5.288 -18.916 -13.098 1.00 0.00 6796 HIS A N 12
ATOM 14712 C CA . HIS A 1 69 ? 4.425 -18.431 -12.014 1.00 0.00 6796 HIS A CA 12
ATOM 14713 C C . HIS A 1 69 ? 4.340 -19.461 -10.874 1.00 0.00 6796 HIS A C 12
ATOM 14714 O O . HIS A 1 69 ? 4.123 -20.644 -11.146 1.00 0.00 6796 HIS A O 12
ATOM 14728 N N . PRO A 1 70 ? 4.477 -19.044 -9.602 1.00 0.00 6797 PRO A N 12
ATOM 14729 C CA . PRO A 1 70 ? 4.416 -19.937 -8.437 1.00 0.00 6797 PRO A CA 12
ATOM 14730 C C . PRO A 1 70 ? 2.987 -20.299 -7.993 1.00 0.00 6797 PRO A C 12
ATOM 14731 O O . PRO A 1 70 ? 2.800 -21.350 -7.379 1.00 0.00 6797 PRO A O 12
ATOM 14742 N N . THR A 1 71 ? 1.994 -19.446 -8.261 1.00 0.00 6798 THR A N 12
ATOM 14743 C CA . THR A 1 71 ? 0.612 -19.542 -7.735 1.00 0.00 6798 THR A CA 12
ATOM 14744 C C . THR A 1 71 ? -0.435 -19.397 -8.849 1.00 0.00 6798 THR A C 12
ATOM 14745 O O . THR A 1 71 ? -0.154 -18.752 -9.870 1.00 0.00 6798 THR A O 12
ATOM 14756 N N . PRO A 1 72 ? -1.670 -19.912 -8.665 1.00 0.00 6799 PRO A N 12
ATOM 14757 C CA . PRO A 1 72 ? -2.772 -19.682 -9.608 1.00 0.00 6799 PRO A CA 12
ATOM 14758 C C . PRO A 1 72 ? -3.133 -18.190 -9.755 1.00 0.00 6799 PRO A C 12
ATOM 14759 O O . PRO A 1 72 ? -3.494 -17.764 -10.852 1.00 0.00 6799 PRO A O 12
ATOM 14770 N N . ALA A 1 73 ? -2.983 -17.380 -8.702 1.00 0.00 6800 ALA A N 12
ATOM 14771 C CA . ALA A 1 73 ? -3.203 -15.928 -8.764 1.00 0.00 6800 ALA A CA 12
ATOM 14772 C C . ALA A 1 73 ? -2.139 -15.198 -9.605 1.00 0.00 6800 ALA A C 12
ATOM 14773 O O . ALA A 1 73 ? -2.482 -14.317 -10.401 1.00 0.00 6800 ALA A O 12
ATOM 14780 N N . ALA A 1 74 ? -0.862 -15.582 -9.506 1.00 0.00 6801 ALA A N 12
ATOM 14781 C CA . ALA A 1 74 ? 0.206 -15.020 -10.335 1.00 0.00 6801 ALA A CA 12
ATOM 14782 C C . ALA A 1 74 ? 0.034 -15.419 -11.815 1.00 0.00 6801 ALA A C 12
ATOM 14783 O O . ALA A 1 74 ? 0.091 -14.565 -12.704 1.00 0.00 6801 ALA A O 12
ATOM 14790 N N . PHE A 1 75 ? -0.276 -16.693 -12.073 1.00 0.00 6802 PHE A N 12
ATOM 14791 C CA . PHE A 1 75 ? -0.579 -17.202 -13.415 1.00 0.00 6802 PHE A CA 12
ATOM 14792 C C . PHE A 1 75 ? -1.802 -16.501 -14.050 1.00 0.00 6802 PHE A C 12
ATOM 14793 O O . PHE A 1 75 ? -1.760 -16.102 -15.215 1.00 0.00 6802 PHE A O 12
ATOM 14810 N N . ALA A 1 76 ? -2.864 -16.270 -13.274 1.00 0.00 6803 ALA A N 12
ATOM 14811 C CA . ALA A 1 76 ? -4.040 -15.524 -13.720 1.00 0.00 6803 ALA A CA 12
ATOM 14812 C C . ALA A 1 76 ? -3.752 -14.048 -14.056 1.00 0.00 6803 ALA A C 12
ATOM 14813 O O . ALA A 1 76 ? -4.441 -13.478 -14.902 1.00 0.00 6803 ALA A O 12
ATOM 14820 N N . ARG A 1 77 ? -2.725 -13.427 -13.459 1.00 0.00 6804 ARG A N 12
ATOM 14821 C CA . ARG A 1 77 ? -2.322 -12.043 -13.776 1.00 0.00 6804 ARG A CA 12
ATOM 14822 C C . ARG A 1 77 ? -1.754 -11.918 -15.197 1.00 0.00 6804 ARG A C 12
ATOM 14823 O O . ARG A 1 77 ? -2.026 -10.929 -15.875 1.00 0.00 6804 ARG A O 12
ATOM 14844 N N . HIS A 1 78 ? -1.059 -12.952 -15.687 1.00 0.00 6805 HIS A N 12
ATOM 14845 C CA . HIS A 1 78 ? -0.630 -13.039 -17.086 1.00 0.00 6805 HIS A CA 12
ATOM 14846 C C . HIS A 1 78 ? -1.842 -13.110 -18.036 1.00 0.00 6805 HIS A C 12
ATOM 14847 O O . HIS A 1 78 ? -1.924 -12.331 -18.988 1.00 0.00 6805 HIS A O 12
ATOM 14861 N N . ILE A 1 79 ? -2.814 -13.986 -17.753 1.00 0.00 6806 ILE A N 12
ATOM 14862 C CA . ILE A 1 79 ? -4.079 -14.081 -18.515 1.00 0.00 6806 ILE A CA 12
ATOM 14863 C C . ILE A 1 79 ? -4.812 -12.731 -18.539 1.00 0.00 6806 ILE A C 12
ATOM 14864 O O . ILE A 1 79 ? -5.217 -12.260 -19.602 1.00 0.00 6806 ILE A O 12
ATOM 14880 N N . ALA A 1 80 ? -4.927 -12.068 -17.386 1.00 0.00 6807 ALA A N 12
ATOM 14881 C CA . ALA A 1 80 ? -5.605 -10.783 -17.258 1.00 0.00 6807 ALA A CA 12
ATOM 14882 C C . ALA A 1 80 ? -4.901 -9.646 -18.031 1.00 0.00 6807 ALA A C 12
ATOM 14883 O O . ALA A 1 80 ? -5.566 -8.805 -18.637 1.00 0.00 6807 ALA A O 12
ATOM 14890 N N . GLU A 1 81 ? -3.567 -9.642 -18.083 1.00 0.00 6808 GLU A N 12
ATOM 14891 C CA . GLU A 1 81 ? -2.785 -8.709 -18.910 1.00 0.00 6808 GLU A CA 12
ATOM 14892 C C . GLU A 1 81 ? -2.905 -9.028 -20.408 1.00 0.00 6808 GLU A C 12
ATOM 14893 O O . GLU A 1 81 ? -2.892 -8.107 -21.229 1.00 0.00 6808 GLU A O 12
ATOM 14905 N N . SER A 1 82 ? -3.076 -10.305 -20.774 1.00 0.00 6809 SER A N 12
ATOM 14906 C CA . SER A 1 82 ? -3.291 -10.754 -22.162 1.00 0.00 6809 SER A CA 12
ATOM 14907 C C . SER A 1 82 ? -4.684 -10.380 -22.702 1.00 0.00 6809 SER A C 12
ATOM 14908 O O . SER A 1 82 ? -4.820 -10.017 -23.873 1.00 0.00 6809 SER A O 12
ATOM 14916 N N . LEU A 1 83 ? -5.714 -10.428 -21.847 1.00 0.00 6810 LEU A N 12
ATOM 14917 C CA . LEU A 1 83 ? -7.083 -9.992 -22.159 1.00 0.00 6810 LEU A CA 12
ATOM 14918 C C . LEU A 1 83 ? -7.280 -8.468 -22.040 1.00 0.00 6810 LEU A C 12
ATOM 14919 O O . LEU A 1 83 ? -8.221 -7.921 -22.620 1.00 0.00 6810 LEU A O 12
ATOM 14935 N N . GLY A 1 84 ? -6.404 -7.772 -21.305 1.00 0.00 6811 GLY A N 12
ATOM 14936 C CA . GLY A 1 84 ? -6.496 -6.325 -21.071 1.00 0.00 6811 GLY A CA 12
ATOM 14937 C C . GLY A 1 84 ? -7.548 -5.953 -20.015 1.00 0.00 6811 GLY A C 12
ATOM 14938 O O . GLY A 1 84 ? -8.393 -5.084 -20.257 1.00 0.00 6811 GLY A O 12
ATOM 14942 N N . ALA A 1 85 ? -7.512 -6.649 -18.872 1.00 0.00 6812 ALA A N 12
ATOM 14943 C CA . ALA A 1 85 ? -8.422 -6.517 -17.728 1.00 0.00 6812 ALA A CA 12
ATOM 14944 C C . ALA A 1 85 ? -8.614 -5.068 -17.237 1.00 0.00 6812 ALA A C 12
ATOM 14945 O O . ALA A 1 85 ? -7.615 -4.349 -16.989 1.00 0.00 6812 ALA A O 12
ATOM 14953 N N . GLY A 1 1 ? -0.428 1.278 -7.310 1.00 0.00 -4 GLY A N 13
ATOM 14954 C CA . GLY A 1 1 ? -1.579 1.292 -8.236 1.00 0.00 -4 GLY A CA 13
ATOM 14955 C C . GLY A 1 1 ? -2.839 1.833 -7.566 1.00 0.00 -4 GLY A C 13
ATOM 14956 O O . GLY A 1 1 ? -2.876 1.949 -6.335 1.00 0.00 -4 GLY A O 13
ATOM 14962 N N . PRO A 1 2 ? -3.888 2.171 -8.345 1.00 0.00 -3 PRO A N 13
ATOM 14963 C CA . PRO A 1 2 ? -5.127 2.780 -7.830 1.00 0.00 -3 PRO A CA 13
ATOM 14964 C C . PRO A 1 2 ? -6.039 1.793 -7.066 1.00 0.00 -3 PRO A C 13
ATOM 14965 O O . PRO A 1 2 ? -6.858 2.219 -6.245 1.00 0.00 -3 PRO A O 13
ATOM 14976 N N . GLY A 1 3 ? -5.884 0.482 -7.297 1.00 0.00 -2 GLY A N 13
ATOM 14977 C CA . GLY A 1 3 ? -6.638 -0.588 -6.636 1.00 0.00 -2 GLY A CA 13
ATOM 14978 C C . GLY A 1 3 ? -6.387 -1.968 -7.251 1.00 0.00 -2 GLY A C 13
ATOM 14979 O O . GLY A 1 3 ? -5.730 -2.091 -8.289 1.00 0.00 -2 GLY A O 13
ATOM 14983 N N . SER A 1 4 ? -6.931 -3.010 -6.614 1.00 0.00 -1 SER A N 13
ATOM 14984 C CA . SER A 1 4 ? -6.821 -4.427 -7.027 1.00 0.00 -1 SER A CA 13
ATOM 14985 C C . SER A 1 4 ? -8.129 -5.048 -7.548 1.00 0.00 -1 SER A C 13
ATOM 14986 O O . SER A 1 4 ? -8.163 -6.223 -7.927 1.00 0.00 -1 SER A O 13
ATOM 14994 N N . ALA A 1 5 ? -9.207 -4.262 -7.586 1.00 0.00 6732 ALA A N 13
ATOM 14995 C CA . ALA A 1 5 ? -10.532 -4.680 -8.051 1.00 0.00 6732 ALA A CA 13
ATOM 14996 C C . ALA A 1 5 ? -10.667 -4.616 -9.587 1.00 0.00 6732 ALA A C 13
ATOM 14997 O O . ALA A 1 5 ? -10.087 -3.731 -10.229 1.00 0.00 6732 ALA A O 13
ATOM 15004 N N . GLY A 1 6 ? -11.453 -5.522 -10.180 1.00 0.00 6733 GLY A N 13
ATOM 15005 C CA . GLY A 1 6 ? -11.727 -5.603 -11.616 1.00 0.00 6733 GLY A CA 13
ATOM 15006 C C . GLY A 1 6 ? -11.713 -7.045 -12.135 1.00 0.00 6733 GLY A C 13
ATOM 15007 O O . GLY A 1 6 ? -11.863 -8.015 -11.385 1.00 0.00 6733 GLY A O 13
ATOM 15011 N N . ARG A 1 7 ? -11.476 -7.192 -13.437 1.00 0.00 6734 ARG A N 13
ATOM 15012 C CA . ARG A 1 7 ? -11.428 -8.475 -14.167 1.00 0.00 6734 ARG A CA 13
ATOM 15013 C C . ARG A 1 7 ? -10.351 -9.444 -13.664 1.00 0.00 6734 ARG A C 13
ATOM 15014 O O . ARG A 1 7 ? -10.535 -10.657 -13.787 1.00 0.00 6734 ARG A O 13
ATOM 15035 N N . GLN A 1 8 ? -9.281 -8.949 -13.036 1.00 0.00 6735 GLN A N 13
ATOM 15036 C CA . GLN A 1 8 ? -8.294 -9.780 -12.331 1.00 0.00 6735 GLN A CA 13
ATOM 15037 C C . GLN A 1 8 ? -8.942 -10.701 -11.279 1.00 0.00 6735 GLN A C 13
ATOM 15038 O O . GLN A 1 8 ? -8.507 -11.838 -11.119 1.00 0.00 6735 GLN A O 13
ATOM 15052 N N . GLU A 1 9 ? -9.995 -10.247 -10.591 1.00 0.00 6736 GLU A N 13
ATOM 15053 C CA . GLU A 1 9 ? -10.706 -11.041 -9.581 1.00 0.00 6736 GLU A CA 13
ATOM 15054 C C . GLU A 1 9 ? -11.465 -12.210 -10.223 1.00 0.00 6736 GLU A C 13
ATOM 15055 O O . GLU A 1 9 ? -11.384 -13.345 -9.755 1.00 0.00 6736 GLU A O 13
ATOM 15067 N N . GLU A 1 10 ? -12.165 -11.960 -11.339 1.00 0.00 6737 GLU A N 13
ATOM 15068 C CA . GLU A 1 10 ? -12.975 -12.969 -12.032 1.00 0.00 6737 GLU A CA 13
ATOM 15069 C C . GLU A 1 10 ? -12.096 -14.015 -12.735 1.00 0.00 6737 GLU A C 13
ATOM 15070 O O . GLU A 1 10 ? -12.395 -15.208 -12.687 1.00 0.00 6737 GLU A O 13
ATOM 15082 N N . ILE A 1 11 ? -10.973 -13.581 -13.321 1.00 0.00 6738 ILE A N 13
ATOM 15083 C CA . ILE A 1 11 ? -9.975 -14.460 -13.946 1.00 0.00 6738 ILE A CA 13
ATOM 15084 C C . ILE A 1 11 ? -9.285 -15.338 -12.887 1.00 0.00 6738 ILE A C 13
ATOM 15085 O O . ILE A 1 11 ? -9.169 -16.548 -13.083 1.00 0.00 6738 ILE A O 13
ATOM 15101 N N . ALA A 1 12 ? -8.916 -14.774 -11.727 1.00 0.00 6739 ALA A N 13
ATOM 15102 C CA . ALA A 1 12 ? -8.325 -15.541 -10.622 1.00 0.00 6739 ALA A CA 13
ATOM 15103 C C . ALA A 1 12 ? -9.308 -16.550 -10.004 1.00 0.00 6739 ALA A C 13
ATOM 15104 O O . ALA A 1 12 ? -8.907 -17.681 -9.723 1.00 0.00 6739 ALA A O 13
ATOM 15111 N N . GLU A 1 13 ? -10.587 -16.201 -9.848 1.00 0.00 6740 GLU A N 13
ATOM 15112 C CA . GLU A 1 13 ? -11.612 -17.140 -9.362 1.00 0.00 6740 GLU A CA 13
ATOM 15113 C C . GLU A 1 13 ? -11.950 -18.236 -10.386 1.00 0.00 6740 GLU A C 13
ATOM 15114 O O . GLU A 1 13 ? -12.180 -19.378 -9.997 1.00 0.00 6740 GLU A O 13
ATOM 15126 N N . GLU A 1 14 ? -11.968 -17.950 -11.690 1.00 0.00 6741 GLU A N 13
ATOM 15127 C CA . GLU A 1 14 ? -12.150 -18.983 -12.730 1.00 0.00 6741 GLU A CA 13
ATOM 15128 C C . GLU A 1 14 ? -10.969 -19.968 -12.756 1.00 0.00 6741 GLU A C 13
ATOM 15129 O O . GLU A 1 14 ? -11.180 -21.180 -12.776 1.00 0.00 6741 GLU A O 13
ATOM 15141 N N . VAL A 1 15 ? -9.729 -19.471 -12.676 1.00 0.00 6742 VAL A N 13
ATOM 15142 C CA . VAL A 1 15 ? -8.514 -20.293 -12.537 1.00 0.00 6742 VAL A CA 13
ATOM 15143 C C . VAL A 1 15 ? -8.569 -21.174 -11.284 1.00 0.00 6742 VAL A C 13
ATOM 15144 O O . VAL A 1 15 ? -8.369 -22.382 -11.389 1.00 0.00 6742 VAL A O 13
ATOM 15157 N N . ALA A 1 16 ? -8.889 -20.597 -10.121 1.00 0.00 6743 ALA A N 13
ATOM 15158 C CA . ALA A 1 16 ? -8.970 -21.326 -8.852 1.00 0.00 6743 ALA A CA 13
ATOM 15159 C C . ALA A 1 16 ? -10.024 -22.453 -8.884 1.00 0.00 6743 ALA A C 13
ATOM 15160 O O . ALA A 1 16 ? -9.796 -23.544 -8.346 1.00 0.00 6743 ALA A O 13
ATOM 15167 N N . ARG A 1 17 ? -11.152 -22.214 -9.570 1.00 0.00 6744 ARG A N 13
ATOM 15168 C CA . ARG A 1 17 ? -12.248 -23.194 -9.725 1.00 0.00 6744 ARG A CA 13
ATOM 15169 C C . ARG A 1 17 ? -11.920 -24.292 -10.733 1.00 0.00 6744 ARG A C 13
ATOM 15170 O O . ARG A 1 17 ? -12.127 -25.471 -10.437 1.00 0.00 6744 ARG A O 13
ATOM 15191 N N . LEU A 1 18 ? -11.368 -23.942 -11.897 1.00 0.00 6745 LEU A N 13
ATOM 15192 C CA . LEU A 1 18 ? -11.046 -24.911 -12.952 1.00 0.00 6745 LEU A CA 13
ATOM 15193 C C . LEU A 1 18 ? -9.813 -25.766 -12.585 1.00 0.00 6745 LEU A C 13
ATOM 15194 O O . LEU A 1 18 ? -9.795 -26.962 -12.875 1.00 0.00 6745 LEU A O 13
ATOM 15210 N N . LEU A 1 19 ? -8.828 -25.198 -11.874 1.00 0.00 6746 LEU A N 13
ATOM 15211 C CA . LEU A 1 19 ? -7.664 -25.934 -11.370 1.00 0.00 6746 LEU A CA 13
ATOM 15212 C C . LEU A 1 19 ? -8.062 -26.987 -10.338 1.00 0.00 6746 LEU A C 13
ATOM 15213 O O . LEU A 1 19 ? -7.600 -28.122 -10.419 1.00 0.00 6746 LEU A O 13
ATOM 15229 N N . ALA A 1 20 ? -8.948 -26.648 -9.396 1.00 0.00 6747 ALA A N 13
ATOM 15230 C CA . ALA A 1 20 ? -9.375 -27.588 -8.367 1.00 0.00 6747 ALA A CA 13
ATOM 15231 C C . ALA A 1 20 ? -10.006 -28.859 -8.988 1.00 0.00 6747 ALA A C 13
ATOM 15232 O O . ALA A 1 20 ? -9.819 -29.961 -8.465 1.00 0.00 6747 ALA A O 13
ATOM 15239 N N . GLY A 1 21 ? -10.665 -28.727 -10.148 1.00 0.00 6748 GLY A N 13
ATOM 15240 C CA . GLY A 1 21 ? -11.212 -29.847 -10.928 1.00 0.00 6748 GLY A CA 13
ATOM 15241 C C . GLY A 1 21 ? -10.165 -30.713 -11.652 1.00 0.00 6748 GLY A C 13
ATOM 15242 O O . GLY A 1 21 ? -10.436 -31.886 -11.923 1.00 0.00 6748 GLY A O 13
ATOM 15246 N N . VAL A 1 22 ? -8.959 -30.194 -11.920 1.00 0.00 6749 VAL A N 13
ATOM 15247 C CA . VAL A 1 22 ? -7.804 -30.941 -12.474 1.00 0.00 6749 VAL A CA 13
ATOM 15248 C C . VAL A 1 22 ? -7.032 -31.663 -11.364 1.00 0.00 6749 VAL A C 13
ATOM 15249 O O . VAL A 1 22 ? -6.632 -32.818 -11.530 1.00 0.00 6749 VAL A O 13
ATOM 15262 N N . LEU A 1 23 ? -6.856 -31.008 -10.212 1.00 0.00 6750 LEU A N 13
ATOM 15263 C CA . LEU A 1 23 ? -6.180 -31.560 -9.023 1.00 0.00 6750 LEU A CA 13
ATOM 15264 C C . LEU A 1 23 ? -7.078 -32.474 -8.161 1.00 0.00 6750 LEU A C 13
ATOM 15265 O O . LEU A 1 23 ? -6.636 -32.995 -7.133 1.00 0.00 6750 LEU A O 13
ATOM 15281 N N . TYR A 1 24 ? -8.335 -32.665 -8.579 1.00 0.00 6751 TYR A N 13
ATOM 15282 C CA . TYR A 1 24 ? -9.377 -33.450 -7.897 1.00 0.00 6751 TYR A CA 13
ATOM 15283 C C . TYR A 1 24 ? -9.632 -33.015 -6.434 1.00 0.00 6751 TYR A C 13
ATOM 15284 O O . TYR A 1 24 ? -9.909 -33.830 -5.549 1.00 0.00 6751 TYR A O 13
ATOM 15302 N N . LEU A 1 25 ? -9.535 -31.704 -6.197 1.00 0.00 6752 LEU A N 13
ATOM 15303 C CA . LEU A 1 25 ? -9.809 -30.992 -4.942 1.00 0.00 6752 LEU A CA 13
ATOM 15304 C C . LEU A 1 25 ? -11.136 -30.206 -5.058 1.00 0.00 6752 LEU A C 13
ATOM 15305 O O . LEU A 1 25 ? -11.863 -30.330 -6.048 1.00 0.00 6752 LEU A O 13
ATOM 15321 N N . GLU A 1 26 ? -11.457 -29.378 -4.063 1.00 0.00 6753 GLU A N 13
ATOM 15322 C CA . GLU A 1 26 ? -12.563 -28.413 -4.098 1.00 0.00 6753 GLU A CA 13
ATOM 15323 C C . GLU A 1 26 ? -12.030 -26.973 -3.945 1.00 0.00 6753 GLU A C 13
ATOM 15324 O O . GLU A 1 26 ? -11.065 -26.761 -3.205 1.00 0.00 6753 GLU A O 13
ATOM 15336 N N . PRO A 1 27 ? -12.631 -25.961 -4.604 1.00 0.00 6754 PRO A N 13
ATOM 15337 C CA . PRO A 1 27 ? -12.159 -24.572 -4.544 1.00 0.00 6754 PRO A CA 13
ATOM 15338 C C . PRO A 1 27 ? -12.327 -23.930 -3.150 1.00 0.00 6754 PRO A C 13
ATOM 15339 O O . PRO A 1 27 ? -11.682 -22.928 -2.851 1.00 0.00 6754 PRO A O 13
ATOM 15350 N N . ASP A 1 28 ? -13.141 -24.521 -2.266 1.00 0.00 6755 ASP A N 13
ATOM 15351 C CA . ASP A 1 28 ? -13.242 -24.147 -0.844 1.00 0.00 6755 ASP A CA 13
ATOM 15352 C C . ASP A 1 28 ? -12.036 -24.616 0.003 1.00 0.00 6755 ASP A C 13
ATOM 15353 O O . ASP A 1 28 ? -11.792 -24.075 1.085 1.00 0.00 6755 ASP A O 13
ATOM 15362 N N . ARG A 1 29 ? -11.268 -25.603 -0.488 1.00 0.00 6756 ARG A N 13
ATOM 15363 C CA . ARG A 1 29 ? -10.074 -26.182 0.158 1.00 0.00 6756 ARG A CA 13
ATOM 15364 C C . ARG A 1 29 ? -8.752 -25.669 -0.433 1.00 0.00 6756 ARG A C 13
ATOM 15365 O O . ARG A 1 29 ? -7.729 -25.679 0.260 1.00 0.00 6756 ARG A O 13
ATOM 15386 N N . LEU A 1 30 ? -8.761 -25.193 -1.678 1.00 0.00 6757 LEU A N 13
ATOM 15387 C CA . LEU A 1 30 ? -7.669 -24.436 -2.303 1.00 0.00 6757 LEU A CA 13
ATOM 15388 C C . LEU A 1 30 ? -7.611 -22.989 -1.765 1.00 0.00 6757 LEU A C 13
ATOM 15389 O O . LEU A 1 30 ? -8.645 -22.382 -1.474 1.00 0.00 6757 LEU A O 13
ATOM 15405 N N . ASP A 1 31 ? -6.399 -22.426 -1.687 1.00 0.00 6758 ASP A N 13
ATOM 15406 C CA . ASP A 1 31 ? -6.147 -20.990 -1.515 1.00 0.00 6758 ASP A CA 13
ATOM 15407 C C . ASP A 1 31 ? -5.315 -20.440 -2.695 1.00 0.00 6758 ASP A C 13
ATOM 15408 O O . ASP A 1 31 ? -4.286 -21.035 -3.035 1.00 0.00 6758 ASP A O 13
ATOM 15417 N N . PRO A 1 32 ? -5.703 -19.316 -3.329 1.00 0.00 6759 PRO A N 13
ATOM 15418 C CA . PRO A 1 32 ? -5.023 -18.806 -4.522 1.00 0.00 6759 PRO A CA 13
ATOM 15419 C C . PRO A 1 32 ? -3.662 -18.143 -4.227 1.00 0.00 6759 PRO A C 13
ATOM 15420 O O . PRO A 1 32 ? -2.858 -17.937 -5.136 1.00 0.00 6759 PRO A O 13
ATOM 15431 N N . GLU A 1 33 ? -3.382 -17.818 -2.958 1.00 0.00 6760 GLU A N 13
ATOM 15432 C CA . GLU A 1 33 ? -2.116 -17.218 -2.504 1.00 0.00 6760 GLU A CA 13
ATOM 15433 C C . GLU A 1 33 ? -1.013 -18.255 -2.215 1.00 0.00 6760 GLU A C 13
ATOM 15434 O O . GLU A 1 33 ? 0.150 -17.889 -2.037 1.00 0.00 6760 GLU A O 13
ATOM 15446 N N . GLU A 1 34 ? -1.347 -19.550 -2.179 1.00 0.00 6761 GLU A N 13
ATOM 15447 C CA . GLU A 1 34 ? -0.366 -20.639 -2.057 1.00 0.00 6761 GLU A CA 13
ATOM 15448 C C . GLU A 1 34 ? 0.258 -21.036 -3.401 1.00 0.00 6761 GLU A C 13
ATOM 15449 O O . GLU A 1 34 ? -0.270 -20.736 -4.475 1.00 0.00 6761 GLU A O 13
ATOM 15461 N N . THR A 1 35 ? 1.382 -21.749 -3.344 1.00 0.00 6762 THR A N 13
ATOM 15462 C CA . THR A 1 35 ? 2.073 -22.268 -4.532 1.00 0.00 6762 THR A CA 13
ATOM 15463 C C . THR A 1 35 ? 1.347 -23.462 -5.158 1.00 0.00 6762 THR A C 13
ATOM 15464 O O . THR A 1 35 ? 0.672 -24.236 -4.473 1.00 0.00 6762 THR A O 13
ATOM 15475 N N . PHE A 1 36 ? 1.550 -23.676 -6.457 1.00 0.00 6763 PHE A N 13
ATOM 15476 C CA . PHE A 1 36 ? 1.124 -24.892 -7.159 1.00 0.00 6763 PHE A CA 13
ATOM 15477 C C . PHE A 1 36 ? 1.682 -26.174 -6.504 1.00 0.00 6763 PHE A C 13
ATOM 15478 O O . PHE A 1 36 ? 1.045 -27.229 -6.550 1.00 0.00 6763 PHE A O 13
ATOM 15495 N N . LEU A 1 37 ? 2.831 -26.081 -5.824 1.00 0.00 6764 LEU A N 13
ATOM 15496 C CA . LEU A 1 37 ? 3.485 -27.202 -5.141 1.00 0.00 6764 LEU A CA 13
ATOM 15497 C C . LEU A 1 37 ? 2.671 -27.731 -3.949 1.00 0.00 6764 LEU A C 13
ATOM 15498 O O . LEU A 1 37 ? 2.507 -28.950 -3.825 1.00 0.00 6764 LEU A O 13
ATOM 15514 N N . THR A 1 38 ? 2.121 -26.861 -3.086 1.00 0.00 6765 THR A N 13
ATOM 15515 C CA . THR A 1 38 ? 1.313 -27.306 -1.934 1.00 0.00 6765 THR A CA 13
ATOM 15516 C C . THR A 1 38 ? -0.160 -27.553 -2.296 1.00 0.00 6765 THR A C 13
ATOM 15517 O O . THR A 1 38 ? -0.871 -28.264 -1.578 1.00 0.00 6765 THR A O 13
ATOM 15528 N N . LEU A 1 39 ? -0.616 -27.044 -3.446 1.00 0.00 6766 LEU A N 13
ATOM 15529 C CA . LEU A 1 39 ? -1.897 -27.401 -4.074 1.00 0.00 6766 LEU A CA 13
ATOM 15530 C C . LEU A 1 39 ? -1.878 -28.821 -4.689 1.00 0.00 6766 LEU A C 13
ATOM 15531 O O . LEU A 1 39 ? -2.940 -29.413 -4.893 1.00 0.00 6766 LEU A O 13
ATOM 15547 N N . GLY A 1 40 ? -0.695 -29.386 -4.952 1.00 0.00 6767 GLY A N 13
ATOM 15548 C CA . GLY A 1 40 ? -0.502 -30.760 -5.431 1.00 0.00 6767 GLY A CA 13
ATOM 15549 C C . GLY A 1 40 ? -0.326 -30.912 -6.951 1.00 0.00 6767 GLY A C 13
ATOM 15550 O O . GLY A 1 40 ? -0.576 -31.993 -7.492 1.00 0.00 6767 GLY A O 13
ATOM 15554 N N . VAL A 1 41 ? 0.095 -29.854 -7.652 1.00 0.00 6768 VAL A N 13
ATOM 15555 C CA . VAL A 1 41 ? 0.423 -29.871 -9.088 1.00 0.00 6768 VAL A CA 13
ATOM 15556 C C . VAL A 1 41 ? 1.714 -30.662 -9.345 1.00 0.00 6768 VAL A C 13
ATOM 15557 O O . VAL A 1 41 ? 2.684 -30.575 -8.586 1.00 0.00 6768 VAL A O 13
ATOM 15570 N N . ASP A 1 42 ? 1.742 -31.398 -10.454 1.00 0.00 6769 ASP A N 13
ATOM 15571 C CA . ASP A 1 42 ? 2.928 -32.032 -11.047 1.00 0.00 6769 ASP A CA 13
ATOM 15572 C C . ASP A 1 42 ? 2.864 -31.855 -12.580 1.00 0.00 6769 ASP A C 13
ATOM 15573 O O . ASP A 1 42 ? 1.858 -31.360 -13.096 1.00 0.00 6769 ASP A O 13
ATOM 15582 N N . SER A 1 43 ? 3.912 -32.224 -13.323 1.00 0.00 6770 SER A N 13
ATOM 15583 C CA . SER A 1 43 ? 4.076 -31.905 -14.754 1.00 0.00 6770 SER A CA 13
ATOM 15584 C C . SER A 1 43 ? 2.887 -32.292 -15.644 1.00 0.00 6770 SER A C 13
ATOM 15585 O O . SER A 1 43 ? 2.541 -31.547 -16.561 1.00 0.00 6770 SER A O 13
ATOM 15593 N N . ILE A 1 44 ? 2.219 -33.417 -15.359 1.00 0.00 6771 ILE A N 13
ATOM 15594 C CA . ILE A 1 44 ? 1.024 -33.874 -16.087 1.00 0.00 6771 ILE A CA 13
ATOM 15595 C C . ILE A 1 44 ? -0.183 -32.976 -15.771 1.00 0.00 6771 ILE A C 13
ATOM 15596 O O . ILE A 1 44 ? -0.854 -32.493 -16.683 1.00 0.00 6771 ILE A O 13
ATOM 15612 N N . LEU A 1 45 ? -0.438 -32.699 -14.485 1.00 0.00 6772 LEU A N 13
ATOM 15613 C CA . LEU A 1 45 ? -1.571 -31.880 -14.031 1.00 0.00 6772 LEU A CA 13
ATOM 15614 C C . LEU A 1 45 ? -1.423 -30.407 -14.458 1.00 0.00 6772 LEU A C 13
ATOM 15615 O O . LEU A 1 45 ? -2.425 -29.750 -14.744 1.00 0.00 6772 LEU A O 13
ATOM 15631 N N . GLY A 1 46 ? -0.188 -29.914 -14.584 1.00 0.00 6773 GLY A N 13
ATOM 15632 C CA . GLY A 1 46 ? 0.108 -28.603 -15.163 1.00 0.00 6773 GLY A CA 13
ATOM 15633 C C . GLY A 1 46 ? -0.383 -28.498 -16.610 1.00 0.00 6773 GLY A C 13
ATOM 15634 O O . GLY A 1 46 ? -1.213 -27.647 -16.918 1.00 0.00 6773 GLY A O 13
ATOM 15638 N N . VAL A 1 47 ? 0.051 -29.408 -17.494 1.00 0.00 6774 VAL A N 13
ATOM 15639 C CA . VAL A 1 47 ? -0.356 -29.423 -18.915 1.00 0.00 6774 VAL A CA 13
ATOM 15640 C C . VAL A 1 47 ? -1.877 -29.608 -19.072 1.00 0.00 6774 VAL A C 13
ATOM 15641 O O . VAL A 1 47 ? -2.493 -28.934 -19.899 1.00 0.00 6774 VAL A O 13
ATOM 15654 N N . GLU A 1 48 ? -2.504 -30.456 -18.254 1.00 0.00 6775 GLU A N 13
ATOM 15655 C CA . GLU A 1 48 ? -3.961 -30.663 -18.240 1.00 0.00 6775 GLU A CA 13
ATOM 15656 C C . GLU A 1 48 ? -4.749 -29.393 -17.873 1.00 0.00 6775 GLU A C 13
ATOM 15657 O O . GLU A 1 48 ? -5.739 -29.060 -18.529 1.00 0.00 6775 GLU A O 13
ATOM 15669 N N . PHE A 1 49 ? -4.302 -28.647 -16.854 1.00 0.00 6776 PHE A N 13
ATOM 15670 C CA . PHE A 1 49 ? -4.892 -27.365 -16.465 1.00 0.00 6776 PHE A CA 13
ATOM 15671 C C . PHE A 1 49 ? -4.697 -26.297 -17.548 1.00 0.00 6776 PHE A C 13
ATOM 15672 O O . PHE A 1 49 ? -5.640 -25.581 -17.884 1.00 0.00 6776 PHE A O 13
ATOM 15689 N N . VAL A 1 50 ? -3.521 -26.238 -18.171 1.00 0.00 6777 VAL A N 13
ATOM 15690 C CA . VAL A 1 50 ? -3.199 -25.256 -19.221 1.00 0.00 6777 VAL A CA 13
ATOM 15691 C C . VAL A 1 50 ? -4.014 -25.499 -20.493 1.00 0.00 6777 VAL A C 13
ATOM 15692 O O . VAL A 1 50 ? -4.492 -24.542 -21.111 1.00 0.00 6777 VAL A O 13
ATOM 15705 N N . ALA A 1 51 ? -4.262 -26.757 -20.862 1.00 0.00 6778 ALA A N 13
ATOM 15706 C CA . ALA A 1 51 ? -5.174 -27.109 -21.955 1.00 0.00 6778 ALA A CA 13
ATOM 15707 C C . ALA A 1 51 ? -6.627 -26.659 -21.678 1.00 0.00 6778 ALA A C 13
ATOM 15708 O O . ALA A 1 51 ? -7.310 -26.174 -22.583 1.00 0.00 6778 ALA A O 13
ATOM 15715 N N . ALA A 1 52 ? -7.087 -26.762 -20.424 1.00 0.00 6779 ALA A N 13
ATOM 15716 C CA . ALA A 1 52 ? -8.414 -26.308 -20.000 1.00 0.00 6779 ALA A CA 13
ATOM 15717 C C . ALA A 1 52 ? -8.529 -24.769 -19.926 1.00 0.00 6779 ALA A C 13
ATOM 15718 O O . ALA A 1 52 ? -9.560 -24.211 -20.306 1.00 0.00 6779 ALA A O 13
ATOM 15725 N N . VAL A 1 53 ? -7.461 -24.072 -19.524 1.00 0.00 6780 VAL A N 13
ATOM 15726 C CA . VAL A 1 53 ? -7.373 -22.599 -19.540 1.00 0.00 6780 VAL A CA 13
ATOM 15727 C C . VAL A 1 53 ? -7.503 -22.053 -20.958 1.00 0.00 6780 VAL A C 13
ATOM 15728 O O . VAL A 1 53 ? -8.283 -21.131 -21.180 1.00 0.00 6780 VAL A O 13
ATOM 15741 N N . ASN A 1 54 ? -6.798 -22.633 -21.931 1.00 0.00 6781 ASN A N 13
ATOM 15742 C CA . ASN A 1 54 ? -6.845 -22.187 -23.329 1.00 0.00 6781 ASN A CA 13
ATOM 15743 C C . ASN A 1 54 ? -8.206 -22.451 -24.009 1.00 0.00 6781 ASN A C 13
ATOM 15744 O O . ASN A 1 54 ? -8.481 -21.860 -25.057 1.00 0.00 6781 ASN A O 13
ATOM 15755 N N . ALA A 1 55 ? -9.076 -23.283 -23.424 1.00 0.00 6782 ALA A N 13
ATOM 15756 C CA . ALA A 1 55 ? -10.476 -23.424 -23.847 1.00 0.00 6782 ALA A CA 13
ATOM 15757 C C . ALA A 1 55 ? -11.406 -22.354 -23.228 1.00 0.00 6782 ALA A C 13
ATOM 15758 O O . ALA A 1 55 ? -12.448 -22.033 -23.813 1.00 0.00 6782 ALA A O 13
ATOM 15765 N N . ALA A 1 56 ? -11.040 -21.781 -22.078 1.00 0.00 6783 ALA A N 13
ATOM 15766 C CA . ALA A 1 56 ? -11.794 -20.744 -21.360 1.00 0.00 6783 ALA A CA 13
ATOM 15767 C C . ALA A 1 56 ? -11.331 -19.303 -21.668 1.00 0.00 6783 ALA A C 13
ATOM 15768 O O . ALA A 1 56 ? -12.110 -18.361 -21.516 1.00 0.00 6783 ALA A O 13
ATOM 15775 N N . TYR A 1 57 ? -10.081 -19.132 -22.114 1.00 0.00 6784 TYR A N 13
ATOM 15776 C CA . TYR A 1 57 ? -9.398 -17.864 -22.354 1.00 0.00 6784 TYR A CA 13
ATOM 15777 C C . TYR A 1 57 ? -8.513 -17.976 -23.612 1.00 0.00 6784 TYR A C 13
ATOM 15778 O O . TYR A 1 57 ? -7.642 -18.849 -23.658 1.00 0.00 6784 TYR A O 13
ATOM 15796 N N . PRO A 1 58 ? -8.681 -17.107 -24.629 1.00 0.00 6785 PRO A N 13
ATOM 15797 C CA . PRO A 1 58 ? -7.969 -17.162 -25.916 1.00 0.00 6785 PRO A CA 13
ATOM 15798 C C . PRO A 1 58 ? -6.543 -16.563 -25.839 1.00 0.00 6785 PRO A C 13
ATOM 15799 O O . PRO A 1 58 ? -6.108 -15.813 -26.716 1.00 0.00 6785 PRO A O 13
ATOM 15810 N N . VAL A 1 59 ? -5.797 -16.891 -24.779 1.00 0.00 6786 VAL A N 13
ATOM 15811 C CA . VAL A 1 59 ? -4.439 -16.375 -24.505 1.00 0.00 6786 VAL A CA 13
ATOM 15812 C C . VAL A 1 59 ? -3.328 -17.059 -25.310 1.00 0.00 6786 VAL A C 13
ATOM 15813 O O . VAL A 1 59 ? -2.313 -16.425 -25.608 1.00 0.00 6786 VAL A O 13
ATOM 15826 N N . GLY A 1 60 ? -3.491 -18.340 -25.650 1.00 0.00 6787 GLY A N 13
ATOM 15827 C CA . GLY A 1 60 ? -2.459 -19.152 -26.304 1.00 0.00 6787 GLY A CA 13
ATOM 15828 C C . GLY A 1 60 ? -1.266 -19.458 -25.382 1.00 0.00 6787 GLY A C 13
ATOM 15829 O O . GLY A 1 60 ? -0.125 -19.531 -25.846 1.00 0.00 6787 GLY A O 13
ATOM 15833 N N . VAL A 1 61 ? -1.509 -19.592 -24.073 1.00 0.00 6788 VAL A N 13
ATOM 15834 C CA . VAL A 1 61 ? -0.468 -19.755 -23.045 1.00 0.00 6788 VAL A CA 13
ATOM 15835 C C . VAL A 1 61 ? 0.088 -21.179 -23.025 1.00 0.00 6788 VAL A C 13
ATOM 15836 O O . VAL A 1 61 ? -0.670 -22.152 -23.050 1.00 0.00 6788 VAL A O 13
ATOM 15849 N N . LYS A 1 62 ? 1.419 -21.303 -22.983 1.00 0.00 6789 LYS A N 13
ATOM 15850 C CA . LYS A 1 62 ? 2.153 -22.577 -22.947 1.00 0.00 6789 LYS A CA 13
ATOM 15851 C C . LYS A 1 62 ? 2.351 -23.084 -21.513 1.00 0.00 6789 LYS A C 13
ATOM 15852 O O . LYS A 1 62 ? 2.321 -22.310 -20.555 1.00 0.00 6789 LYS A O 13
ATOM 15871 N N . ALA A 1 63 ? 2.628 -24.378 -21.364 1.00 0.00 6790 ALA A N 13
ATOM 15872 C CA . ALA A 1 63 ? 2.871 -25.019 -20.063 1.00 0.00 6790 ALA A CA 13
ATOM 15873 C C . ALA A 1 63 ? 4.139 -24.521 -19.328 1.00 0.00 6790 ALA A C 13
ATOM 15874 O O . ALA A 1 63 ? 4.308 -24.785 -18.137 1.00 0.00 6790 ALA A O 13
ATOM 15881 N N . THR A 1 64 ? 5.000 -23.733 -19.985 1.00 0.00 6791 THR A N 13
ATOM 15882 C CA . THR A 1 64 ? 6.086 -22.971 -19.338 1.00 0.00 6791 THR A CA 13
ATOM 15883 C C . THR A 1 64 ? 5.577 -21.912 -18.347 1.00 0.00 6791 THR A C 13
ATOM 15884 O O . THR A 1 64 ? 6.291 -21.576 -17.403 1.00 0.00 6791 THR A O 13
ATOM 15895 N N . ALA A 1 65 ? 4.332 -21.426 -18.473 1.00 0.00 6792 ALA A N 13
ATOM 15896 C CA . ALA A 1 65 ? 3.738 -20.485 -17.517 1.00 0.00 6792 ALA A CA 13
ATOM 15897 C C . ALA A 1 65 ? 3.518 -21.107 -16.121 1.00 0.00 6792 ALA A C 13
ATOM 15898 O O . ALA A 1 65 ? 3.588 -20.397 -15.121 1.00 0.00 6792 ALA A O 13
ATOM 15905 N N . LEU A 1 66 ? 3.340 -22.426 -16.027 1.00 0.00 6793 LEU A N 13
ATOM 15906 C CA . LEU A 1 66 ? 3.235 -23.175 -14.760 1.00 0.00 6793 LEU A CA 13
ATOM 15907 C C . LEU A 1 66 ? 4.602 -23.364 -14.062 1.00 0.00 6793 LEU A C 13
ATOM 15908 O O . LEU A 1 66 ? 4.648 -23.694 -12.875 1.00 0.00 6793 LEU A O 13
ATOM 15924 N N . TYR A 1 67 ? 5.700 -23.133 -14.787 1.00 0.00 6794 TYR A N 13
ATOM 15925 C CA . TYR A 1 67 ? 7.063 -23.049 -14.261 1.00 0.00 6794 TYR A CA 13
ATOM 15926 C C . TYR A 1 67 ? 7.456 -21.589 -13.941 1.00 0.00 6794 TYR A C 13
ATOM 15927 O O . TYR A 1 67 ? 8.107 -21.336 -12.925 1.00 0.00 6794 TYR A O 13
ATOM 15945 N N . ASP A 1 68 ? 7.032 -20.629 -14.768 1.00 0.00 6795 ASP A N 13
ATOM 15946 C CA . ASP A 1 68 ? 7.386 -19.211 -14.639 1.00 0.00 6795 ASP A CA 13
ATOM 15947 C C . ASP A 1 68 ? 6.605 -18.494 -13.515 1.00 0.00 6795 ASP A C 13
ATOM 15948 O O . ASP A 1 68 ? 7.144 -17.606 -12.847 1.00 0.00 6795 ASP A O 13
ATOM 15957 N N . HIS A 1 69 ? 5.349 -18.893 -13.271 1.00 0.00 6796 HIS A N 13
ATOM 15958 C CA . HIS A 1 69 ? 4.492 -18.398 -12.192 1.00 0.00 6796 HIS A CA 13
ATOM 15959 C C . HIS A 1 69 ? 4.387 -19.436 -11.062 1.00 0.00 6796 HIS A C 13
ATOM 15960 O O . HIS A 1 69 ? 4.025 -20.586 -11.326 1.00 0.00 6796 HIS A O 13
ATOM 15974 N N . PRO A 1 70 ? 4.694 -19.072 -9.801 1.00 0.00 6797 PRO A N 13
ATOM 15975 C CA . PRO A 1 70 ? 4.660 -20.001 -8.663 1.00 0.00 6797 PRO A CA 13
ATOM 15976 C C . PRO A 1 70 ? 3.252 -20.303 -8.125 1.00 0.00 6797 PRO A C 13
ATOM 15977 O O . PRO A 1 70 ? 3.059 -21.345 -7.495 1.00 0.00 6797 PRO A O 13
ATOM 15988 N N . THR A 1 71 ? 2.280 -19.412 -8.349 1.00 0.00 6798 THR A N 13
ATOM 15989 C CA . THR A 1 71 ? 0.917 -19.467 -7.773 1.00 0.00 6798 THR A CA 13
ATOM 15990 C C . THR A 1 71 ? -0.174 -19.336 -8.856 1.00 0.00 6798 THR A C 13
ATOM 15991 O O . THR A 1 71 ? 0.077 -18.728 -9.906 1.00 0.00 6798 THR A O 13
ATOM 16002 N N . PRO A 1 72 ? -1.408 -19.824 -8.621 1.00 0.00 6799 PRO A N 13
ATOM 16003 C CA . PRO A 1 72 ? -2.539 -19.577 -9.520 1.00 0.00 6799 PRO A CA 13
ATOM 16004 C C . PRO A 1 72 ? -2.885 -18.082 -9.630 1.00 0.00 6799 PRO A C 13
ATOM 16005 O O . PRO A 1 72 ? -3.330 -17.644 -10.691 1.00 0.00 6799 PRO A O 13
ATOM 16016 N N . ALA A 1 73 ? -2.643 -17.279 -8.585 1.00 0.00 6800 ALA A N 13
ATOM 16017 C CA . ALA A 1 73 ? -2.830 -15.825 -8.629 1.00 0.00 6800 ALA A CA 13
ATOM 16018 C C . ALA A 1 73 ? -1.829 -15.135 -9.582 1.00 0.00 6800 ALA A C 13
ATOM 16019 O O . ALA A 1 73 ? -2.224 -14.275 -10.376 1.00 0.00 6800 ALA A O 13
ATOM 16026 N N . ALA A 1 74 ? -0.552 -15.525 -9.566 1.00 0.00 6801 ALA A N 13
ATOM 16027 C CA . ALA A 1 74 ? 0.455 -15.001 -10.493 1.00 0.00 6801 ALA A CA 13
ATOM 16028 C C . ALA A 1 74 ? 0.177 -15.435 -11.944 1.00 0.00 6801 ALA A C 13
ATOM 16029 O O . ALA A 1 74 ? 0.269 -14.624 -12.869 1.00 0.00 6801 ALA A O 13
ATOM 16036 N N . PHE A 1 75 ? -0.264 -16.677 -12.148 1.00 0.00 6802 PHE A N 13
ATOM 16037 C CA . PHE A 1 75 ? -0.685 -17.178 -13.460 1.00 0.00 6802 PHE A CA 13
ATOM 16038 C C . PHE A 1 75 ? -1.955 -16.469 -13.985 1.00 0.00 6802 PHE A C 13
ATOM 16039 O O . PHE A 1 75 ? -2.028 -16.101 -15.158 1.00 0.00 6802 PHE A O 13
ATOM 16056 N N . ALA A 1 76 ? -2.930 -16.196 -13.113 1.00 0.00 6803 ALA A N 13
ATOM 16057 C CA . ALA A 1 76 ? -4.141 -15.441 -13.460 1.00 0.00 6803 ALA A CA 13
ATOM 16058 C C . ALA A 1 76 ? -3.843 -13.972 -13.814 1.00 0.00 6803 ALA A C 13
ATOM 16059 O O . ALA A 1 76 ? -4.473 -13.419 -14.715 1.00 0.00 6803 ALA A O 13
ATOM 16066 N N . ARG A 1 77 ? -2.836 -13.353 -13.177 1.00 0.00 6804 ARG A N 13
ATOM 16067 C CA . ARG A 1 77 ? -2.331 -12.019 -13.541 1.00 0.00 6804 ARG A CA 13
ATOM 16068 C C . ARG A 1 77 ? -1.701 -11.994 -14.941 1.00 0.00 6804 ARG A C 13
ATOM 16069 O O . ARG A 1 77 ? -1.899 -11.013 -15.655 1.00 0.00 6804 ARG A O 13
ATOM 16090 N N . HIS A 1 78 ? -1.031 -13.062 -15.378 1.00 0.00 6805 HIS A N 13
ATOM 16091 C CA . HIS A 1 78 ? -0.569 -13.192 -16.768 1.00 0.00 6805 HIS A CA 13
ATOM 16092 C C . HIS A 1 78 ? -1.751 -13.224 -17.757 1.00 0.00 6805 HIS A C 13
ATOM 16093 O O . HIS A 1 78 ? -1.761 -12.444 -18.715 1.00 0.00 6805 HIS A O 13
ATOM 16107 N N . ILE A 1 79 ? -2.768 -14.061 -17.519 1.00 0.00 6806 ILE A N 13
ATOM 16108 C CA . ILE A 1 79 ? -4.009 -14.081 -18.328 1.00 0.00 6806 ILE A CA 13
ATOM 16109 C C . ILE A 1 79 ? -4.672 -12.697 -18.357 1.00 0.00 6806 ILE A C 13
ATOM 16110 O O . ILE A 1 79 ? -5.036 -12.209 -19.430 1.00 0.00 6806 ILE A O 13
ATOM 16126 N N . ALA A 1 80 ? -4.798 -12.027 -17.211 1.00 0.00 6807 ALA A N 13
ATOM 16127 C CA . ALA A 1 80 ? -5.404 -10.699 -17.119 1.00 0.00 6807 ALA A CA 13
ATOM 16128 C C . ALA A 1 80 ? -4.609 -9.605 -17.856 1.00 0.00 6807 ALA A C 13
ATOM 16129 O O . ALA A 1 80 ? -5.213 -8.713 -18.452 1.00 0.00 6807 ALA A O 13
ATOM 16136 N N . GLU A 1 81 ? -3.276 -9.686 -17.892 1.00 0.00 6808 GLU A N 13
ATOM 16137 C CA . GLU A 1 81 ? -2.424 -8.804 -18.707 1.00 0.00 6808 GLU A CA 13
ATOM 16138 C C . GLU A 1 81 ? -2.532 -9.118 -20.211 1.00 0.00 6808 GLU A C 13
ATOM 16139 O O . GLU A 1 81 ? -2.438 -8.205 -21.035 1.00 0.00 6808 GLU A O 13
ATOM 16151 N N . SER A 1 82 ? -2.781 -10.380 -20.573 1.00 0.00 6809 SER A N 13
ATOM 16152 C CA . SER A 1 82 ? -3.005 -10.811 -21.965 1.00 0.00 6809 SER A CA 13
ATOM 16153 C C . SER A 1 82 ? -4.373 -10.380 -22.510 1.00 0.00 6809 SER A C 13
ATOM 16154 O O . SER A 1 82 ? -4.482 -10.007 -23.684 1.00 0.00 6809 SER A O 13
ATOM 16162 N N . LEU A 1 83 ? -5.416 -10.387 -21.669 1.00 0.00 6810 LEU A N 13
ATOM 16163 C CA . LEU A 1 83 ? -6.754 -9.868 -21.993 1.00 0.00 6810 LEU A CA 13
ATOM 16164 C C . LEU A 1 83 ? -6.876 -8.338 -21.823 1.00 0.00 6810 LEU A C 13
ATOM 16165 O O . LEU A 1 83 ? -7.761 -7.728 -22.433 1.00 0.00 6810 LEU A O 13
ATOM 16181 N N . GLY A 1 84 ? -5.999 -7.714 -21.036 1.00 0.00 6811 GLY A N 13
ATOM 16182 C CA . GLY A 1 84 ? -5.983 -6.272 -20.781 1.00 0.00 6811 GLY A CA 13
ATOM 16183 C C . GLY A 1 84 ? -7.033 -5.801 -19.763 1.00 0.00 6811 GLY A C 13
ATOM 16184 O O . GLY A 1 84 ? -7.780 -4.854 -20.031 1.00 0.00 6811 GLY A O 13
ATOM 16188 N N . ALA A 1 85 ? -7.094 -6.471 -18.609 1.00 0.00 6812 ALA A N 13
ATOM 16189 C CA . ALA A 1 85 ? -7.945 -6.143 -17.457 1.00 0.00 6812 ALA A CA 13
ATOM 16190 C C . ALA A 1 85 ? -7.747 -4.696 -16.939 1.00 0.00 6812 ALA A C 13
ATOM 16191 O O . ALA A 1 85 ? -8.768 -4.027 -16.666 1.00 0.00 6812 ALA A O 13
ATOM 16199 N N . GLY A 1 1 ? -5.812 -11.453 -2.572 1.00 0.00 -4 GLY A N 14
ATOM 16200 C CA . GLY A 1 1 ? -6.141 -11.559 -4.013 1.00 0.00 -4 GLY A CA 14
ATOM 16201 C C . GLY A 1 1 ? -4.996 -11.061 -4.897 1.00 0.00 -4 GLY A C 14
ATOM 16202 O O . GLY A 1 1 ? -3.840 -11.080 -4.464 1.00 0.00 -4 GLY A O 14
ATOM 16208 N N . PRO A 1 2 ? -5.285 -10.593 -6.131 1.00 0.00 -3 PRO A N 14
ATOM 16209 C CA . PRO A 1 2 ? -4.267 -10.130 -7.091 1.00 0.00 -3 PRO A CA 14
ATOM 16210 C C . PRO A 1 2 ? -3.661 -8.746 -6.762 1.00 0.00 -3 PRO A C 14
ATOM 16211 O O . PRO A 1 2 ? -2.641 -8.363 -7.347 1.00 0.00 -3 PRO A O 14
ATOM 16222 N N . GLY A 1 3 ? -4.265 -7.990 -5.840 1.00 0.00 -2 GLY A N 14
ATOM 16223 C CA . GLY A 1 3 ? -3.782 -6.694 -5.338 1.00 0.00 -2 GLY A CA 14
ATOM 16224 C C . GLY A 1 3 ? -4.408 -5.456 -5.994 1.00 0.00 -2 GLY A C 14
ATOM 16225 O O . GLY A 1 3 ? -4.189 -4.340 -5.509 1.00 0.00 -2 GLY A O 14
ATOM 16229 N N . SER A 1 4 ? -5.214 -5.629 -7.049 1.00 0.00 -1 SER A N 14
ATOM 16230 C CA . SER A 1 4 ? -5.946 -4.572 -7.764 1.00 0.00 -1 SER A CA 14
ATOM 16231 C C . SER A 1 4 ? -7.328 -5.058 -8.212 1.00 0.00 -1 SER A C 14
ATOM 16232 O O . SER A 1 4 ? -7.480 -6.194 -8.668 1.00 0.00 -1 SER A O 14
ATOM 16240 N N . ALA A 1 5 ? -8.340 -4.195 -8.100 1.00 0.00 6732 ALA A N 14
ATOM 16241 C CA . ALA A 1 5 ? -9.718 -4.495 -8.491 1.00 0.00 6732 ALA A CA 14
ATOM 16242 C C . ALA A 1 5 ? -9.914 -4.353 -10.015 1.00 0.00 6732 ALA A C 14
ATOM 16243 O O . ALA A 1 5 ? -9.440 -3.386 -10.625 1.00 0.00 6732 ALA A O 14
ATOM 16250 N N . GLY A 1 6 ? -10.627 -5.299 -10.632 1.00 0.00 6733 GLY A N 14
ATOM 16251 C CA . GLY A 1 6 ? -10.896 -5.363 -12.072 1.00 0.00 6733 GLY A CA 14
ATOM 16252 C C . GLY A 1 6 ? -11.044 -6.806 -12.562 1.00 0.00 6733 GLY A C 14
ATOM 16253 O O . GLY A 1 6 ? -11.394 -7.707 -11.797 1.00 0.00 6733 GLY A O 14
ATOM 16257 N N . ARG A 1 7 ? -10.707 -7.050 -13.834 1.00 0.00 6734 ARG A N 14
ATOM 16258 C CA . ARG A 1 7 ? -10.744 -8.379 -14.474 1.00 0.00 6734 ARG A CA 14
ATOM 16259 C C . ARG A 1 7 ? -9.783 -9.398 -13.844 1.00 0.00 6734 ARG A C 14
ATOM 16260 O O . ARG A 1 7 ? -10.023 -10.598 -13.938 1.00 0.00 6734 ARG A O 14
ATOM 16281 N N . GLN A 1 8 ? -8.721 -8.930 -13.176 1.00 0.00 6735 GLN A N 14
ATOM 16282 C CA . GLN A 1 8 ? -7.718 -9.771 -12.503 1.00 0.00 6735 GLN A CA 14
ATOM 16283 C C . GLN A 1 8 ? -8.354 -10.713 -11.470 1.00 0.00 6735 GLN A C 14
ATOM 16284 O O . GLN A 1 8 ? -8.058 -11.904 -11.473 1.00 0.00 6735 GLN A O 14
ATOM 16298 N N . GLU A 1 9 ? -9.258 -10.216 -10.617 1.00 0.00 6736 GLU A N 14
ATOM 16299 C CA . GLU A 1 9 ? -9.902 -11.051 -9.587 1.00 0.00 6736 GLU A CA 14
ATOM 16300 C C . GLU A 1 9 ? -10.988 -11.983 -10.153 1.00 0.00 6736 GLU A C 14
ATOM 16301 O O . GLU A 1 9 ? -11.195 -13.076 -9.627 1.00 0.00 6736 GLU A O 14
ATOM 16313 N N . GLU A 1 10 ? -11.628 -11.618 -11.271 1.00 0.00 6737 GLU A N 14
ATOM 16314 C CA . GLU A 1 10 ? -12.589 -12.488 -11.966 1.00 0.00 6737 GLU A CA 14
ATOM 16315 C C . GLU A 1 10 ? -11.883 -13.678 -12.627 1.00 0.00 6737 GLU A C 14
ATOM 16316 O O . GLU A 1 10 ? -12.329 -14.821 -12.501 1.00 0.00 6737 GLU A O 14
ATOM 16328 N N . ILE A 1 11 ? -10.737 -13.424 -13.267 1.00 0.00 6738 ILE A N 14
ATOM 16329 C CA . ILE A 1 11 ? -9.893 -14.447 -13.897 1.00 0.00 6738 ILE A CA 14
ATOM 16330 C C . ILE A 1 11 ? -9.240 -15.325 -12.819 1.00 0.00 6738 ILE A C 14
ATOM 16331 O O . ILE A 1 11 ? -9.248 -16.548 -12.951 1.00 0.00 6738 ILE A O 14
ATOM 16347 N N . ALA A 1 12 ? -8.740 -14.743 -11.720 1.00 0.00 6739 ALA A N 14
ATOM 16348 C CA . ALA A 1 12 ? -8.128 -15.501 -10.623 1.00 0.00 6739 ALA A CA 14
ATOM 16349 C C . ALA A 1 12 ? -9.113 -16.455 -9.923 1.00 0.00 6739 ALA A C 14
ATOM 16350 O O . ALA A 1 12 ? -8.752 -17.598 -9.633 1.00 0.00 6739 ALA A O 14
ATOM 16357 N N . GLU A 1 13 ? -10.362 -16.034 -9.693 1.00 0.00 6740 GLU A N 14
ATOM 16358 C CA . GLU A 1 13 ? -11.395 -16.909 -9.124 1.00 0.00 6740 GLU A CA 14
ATOM 16359 C C . GLU A 1 13 ? -11.796 -18.040 -10.088 1.00 0.00 6740 GLU A C 14
ATOM 16360 O O . GLU A 1 13 ? -11.959 -19.181 -9.657 1.00 0.00 6740 GLU A O 14
ATOM 16372 N N . GLU A 1 14 ? -11.895 -17.773 -11.394 1.00 0.00 6741 GLU A N 14
ATOM 16373 C CA . GLU A 1 14 ? -12.222 -18.811 -12.381 1.00 0.00 6741 GLU A CA 14
ATOM 16374 C C . GLU A 1 14 ? -11.075 -19.819 -12.579 1.00 0.00 6741 GLU A C 14
ATOM 16375 O O . GLU A 1 14 ? -11.321 -21.022 -12.657 1.00 0.00 6741 GLU A O 14
ATOM 16387 N N . VAL A 1 15 ? -9.819 -19.356 -12.566 1.00 0.00 6742 VAL A N 14
ATOM 16388 C CA . VAL A 1 15 ? -8.615 -20.201 -12.513 1.00 0.00 6742 VAL A CA 14
ATOM 16389 C C . VAL A 1 15 ? -8.632 -21.105 -11.275 1.00 0.00 6742 VAL A C 14
ATOM 16390 O O . VAL A 1 15 ? -8.442 -22.314 -11.401 1.00 0.00 6742 VAL A O 14
ATOM 16403 N N . ALA A 1 16 ? -8.909 -20.557 -10.090 1.00 0.00 6743 ALA A N 14
ATOM 16404 C CA . ALA A 1 16 ? -8.977 -21.328 -8.846 1.00 0.00 6743 ALA A CA 14
ATOM 16405 C C . ALA A 1 16 ? -10.114 -22.372 -8.850 1.00 0.00 6743 ALA A C 14
ATOM 16406 O O . ALA A 1 16 ? -9.958 -23.455 -8.281 1.00 0.00 6743 ALA A O 14
ATOM 16413 N N . ARG A 1 17 ? -11.229 -22.085 -9.542 1.00 0.00 6744 ARG A N 14
ATOM 16414 C CA . ARG A 1 17 ? -12.336 -23.037 -9.744 1.00 0.00 6744 ARG A CA 14
ATOM 16415 C C . ARG A 1 17 ? -11.968 -24.160 -10.713 1.00 0.00 6744 ARG A C 14
ATOM 16416 O O . ARG A 1 17 ? -12.178 -25.330 -10.388 1.00 0.00 6744 ARG A O 14
ATOM 16437 N N . LEU A 1 18 ? -11.394 -23.830 -11.872 1.00 0.00 6745 LEU A N 14
ATOM 16438 C CA . LEU A 1 18 ? -11.106 -24.806 -12.932 1.00 0.00 6745 LEU A CA 14
ATOM 16439 C C . LEU A 1 18 ? -9.875 -25.676 -12.600 1.00 0.00 6745 LEU A C 14
ATOM 16440 O O . LEU A 1 18 ? -9.884 -26.876 -12.892 1.00 0.00 6745 LEU A O 14
ATOM 16456 N N . LEU A 1 19 ? -8.861 -25.122 -11.910 1.00 0.00 6746 LEU A N 14
ATOM 16457 C CA . LEU A 1 19 ? -7.682 -25.874 -11.461 1.00 0.00 6746 LEU A CA 14
ATOM 16458 C C . LEU A 1 19 ? -8.034 -26.940 -10.434 1.00 0.00 6746 LEU A C 14
ATOM 16459 O O . LEU A 1 19 ? -7.546 -28.060 -10.539 1.00 0.00 6746 LEU A O 14
ATOM 16475 N N . ALA A 1 20 ? -8.874 -26.613 -9.449 1.00 0.00 6747 ALA A N 14
ATOM 16476 C CA . ALA A 1 20 ? -9.189 -27.547 -8.370 1.00 0.00 6747 ALA A CA 14
ATOM 16477 C C . ALA A 1 20 ? -9.746 -28.880 -8.916 1.00 0.00 6747 ALA A C 14
ATOM 16478 O O . ALA A 1 20 ? -9.432 -29.949 -8.399 1.00 0.00 6747 ALA A O 14
ATOM 16485 N N . GLY A 1 21 ? -10.492 -28.823 -10.030 1.00 0.00 6748 GLY A N 14
ATOM 16486 C CA . GLY A 1 21 ? -11.032 -29.998 -10.724 1.00 0.00 6748 GLY A CA 14
ATOM 16487 C C . GLY A 1 21 ? -9.986 -30.849 -11.467 1.00 0.00 6748 GLY A C 14
ATOM 16488 O O . GLY A 1 21 ? -10.194 -32.051 -11.640 1.00 0.00 6748 GLY A O 14
ATOM 16492 N N . VAL A 1 22 ? -8.841 -30.270 -11.843 1.00 0.00 6749 VAL A N 14
ATOM 16493 C CA . VAL A 1 22 ? -7.684 -30.992 -12.421 1.00 0.00 6749 VAL A CA 14
ATOM 16494 C C . VAL A 1 22 ? -6.862 -31.673 -11.323 1.00 0.00 6749 VAL A C 14
ATOM 16495 O O . VAL A 1 22 ? -6.337 -32.767 -11.527 1.00 0.00 6749 VAL A O 14
ATOM 16508 N N . LEU A 1 23 ? -6.802 -31.052 -10.139 1.00 0.00 6750 LEU A N 14
ATOM 16509 C CA . LEU A 1 23 ? -6.139 -31.577 -8.935 1.00 0.00 6750 LEU A CA 14
ATOM 16510 C C . LEU A 1 23 ? -7.048 -32.508 -8.096 1.00 0.00 6750 LEU A C 14
ATOM 16511 O O . LEU A 1 23 ? -6.630 -32.968 -7.030 1.00 0.00 6750 LEU A O 14
ATOM 16527 N N . TYR A 1 24 ? -8.266 -32.799 -8.577 1.00 0.00 6751 TYR A N 14
ATOM 16528 C CA . TYR A 1 24 ? -9.284 -33.629 -7.909 1.00 0.00 6751 TYR A CA 14
ATOM 16529 C C . TYR A 1 24 ? -9.586 -33.177 -6.460 1.00 0.00 6751 TYR A C 14
ATOM 16530 O O . TYR A 1 24 ? -9.808 -33.985 -5.554 1.00 0.00 6751 TYR A O 14
ATOM 16548 N N . LEU A 1 25 ? -9.593 -31.856 -6.257 1.00 0.00 6752 LEU A N 14
ATOM 16549 C CA . LEU A 1 25 ? -9.834 -31.146 -5.007 1.00 0.00 6752 LEU A CA 14
ATOM 16550 C C . LEU A 1 25 ? -11.061 -30.218 -5.131 1.00 0.00 6752 LEU A C 14
ATOM 16551 O O . LEU A 1 25 ? -11.583 -29.983 -6.223 1.00 0.00 6752 LEU A O 14
ATOM 16567 N N . GLU A 1 26 ? -11.522 -29.673 -4.009 1.00 0.00 6753 GLU A N 14
ATOM 16568 C CA . GLU A 1 26 ? -12.587 -28.653 -3.971 1.00 0.00 6753 GLU A CA 14
ATOM 16569 C C . GLU A 1 26 ? -11.984 -27.228 -4.005 1.00 0.00 6753 GLU A C 14
ATOM 16570 O O . GLU A 1 26 ? -10.942 -26.996 -3.382 1.00 0.00 6753 GLU A O 14
ATOM 16582 N N . PRO A 1 27 ? -12.629 -26.247 -4.662 1.00 0.00 6754 PRO A N 14
ATOM 16583 C CA . PRO A 1 27 ? -12.130 -24.867 -4.717 1.00 0.00 6754 PRO A CA 14
ATOM 16584 C C . PRO A 1 27 ? -12.193 -24.137 -3.360 1.00 0.00 6754 PRO A C 14
ATOM 16585 O O . PRO A 1 27 ? -11.529 -23.118 -3.181 1.00 0.00 6754 PRO A O 14
ATOM 16596 N N . ASP A 1 28 ? -12.941 -24.677 -2.390 1.00 0.00 6755 ASP A N 14
ATOM 16597 C CA . ASP A 1 28 ? -12.949 -24.224 -0.991 1.00 0.00 6755 ASP A CA 14
ATOM 16598 C C . ASP A 1 28 ? -11.763 -24.789 -0.171 1.00 0.00 6755 ASP A C 14
ATOM 16599 O O . ASP A 1 28 ? -11.364 -24.197 0.836 1.00 0.00 6755 ASP A O 14
ATOM 16608 N N . ARG A 1 29 ? -11.194 -25.930 -0.596 1.00 0.00 6756 ARG A N 14
ATOM 16609 C CA . ARG A 1 29 ? -10.032 -26.601 0.019 1.00 0.00 6756 ARG A CA 14
ATOM 16610 C C . ARG A 1 29 ? -8.700 -26.128 -0.571 1.00 0.00 6756 ARG A C 14
ATOM 16611 O O . ARG A 1 29 ? -7.708 -26.062 0.154 1.00 0.00 6756 ARG A O 14
ATOM 16632 N N . LEU A 1 30 ? -8.688 -25.753 -1.851 1.00 0.00 6757 LEU A N 14
ATOM 16633 C CA . LEU A 1 30 ? -7.620 -24.965 -2.483 1.00 0.00 6757 LEU A CA 14
ATOM 16634 C C . LEU A 1 30 ? -7.614 -23.526 -1.930 1.00 0.00 6757 LEU A C 14
ATOM 16635 O O . LEU A 1 30 ? -8.666 -22.958 -1.631 1.00 0.00 6757 LEU A O 14
ATOM 16651 N N . ASP A 1 31 ? -6.426 -22.919 -1.833 1.00 0.00 6758 ASP A N 14
ATOM 16652 C CA . ASP A 1 31 ? -6.229 -21.487 -1.584 1.00 0.00 6758 ASP A CA 14
ATOM 16653 C C . ASP A 1 31 ? -5.493 -20.829 -2.770 1.00 0.00 6758 ASP A C 14
ATOM 16654 O O . ASP A 1 31 ? -4.392 -21.274 -3.114 1.00 0.00 6758 ASP A O 14
ATOM 16663 N N . PRO A 1 32 ? -6.023 -19.751 -3.380 1.00 0.00 6759 PRO A N 14
ATOM 16664 C CA . PRO A 1 32 ? -5.390 -19.104 -4.534 1.00 0.00 6759 PRO A CA 14
ATOM 16665 C C . PRO A 1 32 ? -4.127 -18.302 -4.171 1.00 0.00 6759 PRO A C 14
ATOM 16666 O O . PRO A 1 32 ? -3.333 -17.944 -5.042 1.00 0.00 6759 PRO A O 14
ATOM 16677 N N . GLU A 1 33 ? -3.922 -18.028 -2.877 1.00 0.00 6760 GLU A N 14
ATOM 16678 C CA . GLU A 1 33 ? -2.754 -17.318 -2.336 1.00 0.00 6760 GLU A CA 14
ATOM 16679 C C . GLU A 1 33 ? -1.518 -18.225 -2.158 1.00 0.00 6760 GLU A C 14
ATOM 16680 O O . GLU A 1 33 ? -0.417 -17.724 -1.923 1.00 0.00 6760 GLU A O 14
ATOM 16692 N N . GLU A 1 34 ? -1.680 -19.553 -2.243 1.00 0.00 6761 GLU A N 14
ATOM 16693 C CA . GLU A 1 34 ? -0.604 -20.543 -2.080 1.00 0.00 6761 GLU A CA 14
ATOM 16694 C C . GLU A 1 34 ? 0.038 -21.000 -3.402 1.00 0.00 6761 GLU A C 14
ATOM 16695 O O . GLU A 1 34 ? -0.489 -20.780 -4.493 1.00 0.00 6761 GLU A O 14
ATOM 16707 N N . THR A 1 35 ? 1.200 -21.652 -3.296 1.00 0.00 6762 THR A N 14
ATOM 16708 C CA . THR A 1 35 ? 1.942 -22.203 -4.435 1.00 0.00 6762 THR A CA 14
ATOM 16709 C C . THR A 1 35 ? 1.245 -23.398 -5.092 1.00 0.00 6762 THR A C 14
ATOM 16710 O O . THR A 1 35 ? 0.574 -24.195 -4.434 1.00 0.00 6762 THR A O 14
ATOM 16721 N N . PHE A 1 36 ? 1.481 -23.590 -6.392 1.00 0.00 6763 PHE A N 14
ATOM 16722 C CA . PHE A 1 36 ? 1.126 -24.813 -7.118 1.00 0.00 6763 PHE A CA 14
ATOM 16723 C C . PHE A 1 36 ? 1.706 -26.085 -6.454 1.00 0.00 6763 PHE A C 14
ATOM 16724 O O . PHE A 1 36 ? 1.087 -27.152 -6.490 1.00 0.00 6763 PHE A O 14
ATOM 16741 N N . LEU A 1 37 ? 2.860 -25.967 -5.785 1.00 0.00 6764 LEU A N 14
ATOM 16742 C CA . LEU A 1 37 ? 3.537 -27.071 -5.100 1.00 0.00 6764 LEU A CA 14
ATOM 16743 C C . LEU A 1 37 ? 2.721 -27.634 -3.921 1.00 0.00 6764 LEU A C 14
ATOM 16744 O O . LEU A 1 37 ? 2.579 -28.855 -3.824 1.00 0.00 6764 LEU A O 14
ATOM 16760 N N . THR A 1 38 ? 2.154 -26.789 -3.049 1.00 0.00 6765 THR A N 14
ATOM 16761 C CA . THR A 1 38 ? 1.348 -27.263 -1.896 1.00 0.00 6765 THR A CA 14
ATOM 16762 C C . THR A 1 38 ? -0.095 -27.609 -2.284 1.00 0.00 6765 THR A C 14
ATOM 16763 O O . THR A 1 38 ? -0.722 -28.469 -1.661 1.00 0.00 6765 THR A O 14
ATOM 16774 N N . LEU A 1 39 ? -0.608 -27.018 -3.376 1.00 0.00 6766 LEU A N 14
ATOM 16775 C CA . LEU A 1 39 ? -1.873 -27.400 -4.026 1.00 0.00 6766 LEU A CA 14
ATOM 16776 C C . LEU A 1 39 ? -1.823 -28.814 -4.652 1.00 0.00 6766 LEU A C 14
ATOM 16777 O O . LEU A 1 39 ? -2.875 -29.428 -4.849 1.00 0.00 6766 LEU A O 14
ATOM 16793 N N . GLY A 1 40 ? -0.632 -29.363 -4.914 1.00 0.00 6767 GLY A N 14
ATOM 16794 C CA . GLY A 1 40 ? -0.419 -30.736 -5.397 1.00 0.00 6767 GLY A CA 14
ATOM 16795 C C . GLY A 1 40 ? -0.237 -30.867 -6.914 1.00 0.00 6767 GLY A C 14
ATOM 16796 O O . GLY A 1 40 ? -0.502 -31.931 -7.481 1.00 0.00 6767 GLY A O 14
ATOM 16800 N N . VAL A 1 41 ? 0.187 -29.790 -7.587 1.00 0.00 6768 VAL A N 14
ATOM 16801 C CA . VAL A 1 41 ? 0.495 -29.775 -9.026 1.00 0.00 6768 VAL A CA 14
ATOM 16802 C C . VAL A 1 41 ? 1.821 -30.510 -9.303 1.00 0.00 6768 VAL A C 14
ATOM 16803 O O . VAL A 1 41 ? 2.850 -30.221 -8.685 1.00 0.00 6768 VAL A O 14
ATOM 16816 N N . ASP A 1 42 ? 1.799 -31.409 -10.283 1.00 0.00 6769 ASP A N 14
ATOM 16817 C CA . ASP A 1 42 ? 2.974 -31.923 -11.001 1.00 0.00 6769 ASP A CA 14
ATOM 16818 C C . ASP A 1 42 ? 2.830 -31.622 -12.506 1.00 0.00 6769 ASP A C 14
ATOM 16819 O O . ASP A 1 42 ? 1.781 -31.151 -12.956 1.00 0.00 6769 ASP A O 14
ATOM 16828 N N . SER A 1 43 ? 3.869 -31.887 -13.301 1.00 0.00 6770 SER A N 14
ATOM 16829 C CA . SER A 1 43 ? 3.954 -31.490 -14.718 1.00 0.00 6770 SER A CA 14
ATOM 16830 C C . SER A 1 43 ? 2.754 -31.923 -15.568 1.00 0.00 6770 SER A C 14
ATOM 16831 O O . SER A 1 43 ? 2.256 -31.133 -16.376 1.00 0.00 6770 SER A O 14
ATOM 16839 N N . ILE A 1 44 ? 2.229 -33.135 -15.357 1.00 0.00 6771 ILE A N 14
ATOM 16840 C CA . ILE A 1 44 ? 1.052 -33.659 -16.072 1.00 0.00 6771 ILE A CA 14
ATOM 16841 C C . ILE A 1 44 ? -0.211 -32.864 -15.717 1.00 0.00 6771 ILE A C 14
ATOM 16842 O O . ILE A 1 44 ? -0.960 -32.469 -16.605 1.00 0.00 6771 ILE A O 14
ATOM 16858 N N . LEU A 1 45 ? -0.421 -32.566 -14.432 1.00 0.00 6772 LEU A N 14
ATOM 16859 C CA . LEU A 1 45 ? -1.568 -31.789 -13.947 1.00 0.00 6772 LEU A CA 14
ATOM 16860 C C . LEU A 1 45 ? -1.473 -30.324 -14.395 1.00 0.00 6772 LEU A C 14
ATOM 16861 O O . LEU A 1 45 ? -2.488 -29.721 -14.741 1.00 0.00 6772 LEU A O 14
ATOM 16877 N N . GLY A 1 46 ? -0.258 -29.779 -14.492 1.00 0.00 6773 GLY A N 14
ATOM 16878 C CA . GLY A 1 46 ? 0.011 -28.475 -15.108 1.00 0.00 6773 GLY A CA 14
ATOM 16879 C C . GLY A 1 46 ? -0.468 -28.421 -16.566 1.00 0.00 6773 GLY A C 14
ATOM 16880 O O . GLY A 1 46 ? -1.308 -27.592 -16.903 1.00 0.00 6773 GLY A O 14
ATOM 16884 N N . VAL A 1 47 ? -0.011 -29.344 -17.420 1.00 0.00 6774 VAL A N 14
ATOM 16885 C CA . VAL A 1 47 ? -0.396 -29.399 -18.850 1.00 0.00 6774 VAL A CA 14
ATOM 16886 C C . VAL A 1 47 ? -1.911 -29.578 -19.028 1.00 0.00 6774 VAL A C 14
ATOM 16887 O O . VAL A 1 47 ? -2.512 -28.909 -19.871 1.00 0.00 6774 VAL A O 14
ATOM 16900 N N . GLU A 1 48 ? -2.552 -30.417 -18.212 1.00 0.00 6775 GLU A N 14
ATOM 16901 C CA . GLU A 1 48 ? -4.005 -30.632 -18.231 1.00 0.00 6775 GLU A CA 14
ATOM 16902 C C . GLU A 1 48 ? -4.804 -29.366 -17.881 1.00 0.00 6775 GLU A C 14
ATOM 16903 O O . GLU A 1 48 ? -5.777 -29.035 -18.564 1.00 0.00 6775 GLU A O 14
ATOM 16915 N N . PHE A 1 49 ? -4.378 -28.626 -16.858 1.00 0.00 6776 PHE A N 14
ATOM 16916 C CA . PHE A 1 49 ? -4.978 -27.352 -16.467 1.00 0.00 6776 PHE A CA 14
ATOM 16917 C C . PHE A 1 49 ? -4.795 -26.290 -17.557 1.00 0.00 6776 PHE A C 14
ATOM 16918 O O . PHE A 1 49 ? -5.745 -25.593 -17.909 1.00 0.00 6776 PHE A O 14
ATOM 16935 N N . VAL A 1 50 ? -3.607 -26.204 -18.149 1.00 0.00 6777 VAL A N 14
ATOM 16936 C CA . VAL A 1 50 ? -3.283 -25.226 -19.208 1.00 0.00 6777 VAL A CA 14
ATOM 16937 C C . VAL A 1 50 ? -4.096 -25.482 -20.484 1.00 0.00 6777 VAL A C 14
ATOM 16938 O O . VAL A 1 50 ? -4.565 -24.539 -21.121 1.00 0.00 6777 VAL A O 14
ATOM 16951 N N . ALA A 1 51 ? -4.342 -26.745 -20.831 1.00 0.00 6778 ALA A N 14
ATOM 16952 C CA . ALA A 1 51 ? -5.245 -27.112 -21.923 1.00 0.00 6778 ALA A CA 14
ATOM 16953 C C . ALA A 1 51 ? -6.706 -26.682 -21.663 1.00 0.00 6778 ALA A C 14
ATOM 16954 O O . ALA A 1 51 ? -7.390 -26.219 -22.581 1.00 0.00 6778 ALA A O 14
ATOM 16961 N N . ALA A 1 52 ? -7.183 -26.765 -20.413 1.00 0.00 6779 ALA A N 14
ATOM 16962 C CA . ALA A 1 52 ? -8.508 -26.295 -20.003 1.00 0.00 6779 ALA A CA 14
ATOM 16963 C C . ALA A 1 52 ? -8.608 -24.757 -19.948 1.00 0.00 6779 ALA A C 14
ATOM 16964 O O . ALA A 1 52 ? -9.634 -24.182 -20.320 1.00 0.00 6779 ALA A O 14
ATOM 16971 N N . VAL A 1 53 ? -7.530 -24.069 -19.555 1.00 0.00 6780 VAL A N 14
ATOM 16972 C CA . VAL A 1 53 ? -7.416 -22.597 -19.570 1.00 0.00 6780 VAL A CA 14
ATOM 16973 C C . VAL A 1 53 ? -7.517 -22.044 -20.989 1.00 0.00 6780 VAL A C 14
ATOM 16974 O O . VAL A 1 53 ? -8.267 -21.099 -21.216 1.00 0.00 6780 VAL A O 14
ATOM 16987 N N . ASN A 1 54 ? -6.823 -22.642 -21.961 1.00 0.00 6781 ASN A N 14
ATOM 16988 C CA . ASN A 1 54 ? -6.853 -22.180 -23.356 1.00 0.00 6781 ASN A CA 14
ATOM 16989 C C . ASN A 1 54 ? -8.224 -22.397 -24.042 1.00 0.00 6781 ASN A C 14
ATOM 16990 O O . ASN A 1 54 ? -8.514 -21.751 -25.055 1.00 0.00 6781 ASN A O 14
ATOM 17001 N N . ALA A 1 55 ? -9.089 -23.261 -23.496 1.00 0.00 6782 ALA A N 14
ATOM 17002 C CA . ALA A 1 55 ? -10.491 -23.385 -23.907 1.00 0.00 6782 ALA A CA 14
ATOM 17003 C C . ALA A 1 55 ? -11.409 -22.309 -23.277 1.00 0.00 6782 ALA A C 14
ATOM 17004 O O . ALA A 1 55 ? -12.414 -21.922 -23.880 1.00 0.00 6782 ALA A O 14
ATOM 17011 N N . ALA A 1 56 ? -11.070 -21.803 -22.086 1.00 0.00 6783 ALA A N 14
ATOM 17012 C CA . ALA A 1 56 ? -11.816 -20.753 -21.381 1.00 0.00 6783 ALA A CA 14
ATOM 17013 C C . ALA A 1 56 ? -11.385 -19.319 -21.762 1.00 0.00 6783 ALA A C 14
ATOM 17014 O O . ALA A 1 56 ? -12.215 -18.408 -21.781 1.00 0.00 6783 ALA A O 14
ATOM 17021 N N . TYR A 1 57 ? -10.101 -19.122 -22.074 1.00 0.00 6784 TYR A N 14
ATOM 17022 C CA . TYR A 1 57 ? -9.456 -17.838 -22.348 1.00 0.00 6784 TYR A CA 14
ATOM 17023 C C . TYR A 1 57 ? -8.496 -17.978 -23.547 1.00 0.00 6784 TYR A C 14
ATOM 17024 O O . TYR A 1 57 ? -7.571 -18.797 -23.497 1.00 0.00 6784 TYR A O 14
ATOM 17042 N N . PRO A 1 58 ? -8.665 -17.208 -24.637 1.00 0.00 6785 PRO A N 14
ATOM 17043 C CA . PRO A 1 58 ? -7.911 -17.347 -25.890 1.00 0.00 6785 PRO A CA 14
ATOM 17044 C C . PRO A 1 58 ? -6.514 -16.688 -25.841 1.00 0.00 6785 PRO A C 14
ATOM 17045 O O . PRO A 1 58 ? -6.138 -15.917 -26.726 1.00 0.00 6785 PRO A O 14
ATOM 17056 N N . VAL A 1 59 ? -5.730 -16.982 -24.802 1.00 0.00 6786 VAL A N 14
ATOM 17057 C CA . VAL A 1 59 ? -4.374 -16.428 -24.584 1.00 0.00 6786 VAL A CA 14
ATOM 17058 C C . VAL A 1 59 ? -3.277 -17.128 -25.392 1.00 0.00 6786 VAL A C 14
ATOM 17059 O O . VAL A 1 59 ? -2.253 -16.516 -25.708 1.00 0.00 6786 VAL A O 14
ATOM 17072 N N . GLY A 1 60 ? -3.465 -18.406 -25.726 1.00 0.00 6787 GLY A N 14
ATOM 17073 C CA . GLY A 1 60 ? -2.462 -19.234 -26.416 1.00 0.00 6787 GLY A CA 14
ATOM 17074 C C . GLY A 1 60 ? -1.257 -19.587 -25.535 1.00 0.00 6787 GLY A C 14
ATOM 17075 O O . GLY A 1 60 ? -0.138 -19.699 -26.041 1.00 0.00 6787 GLY A O 14
ATOM 17079 N N . VAL A 1 61 ? -1.452 -19.698 -24.214 1.00 0.00 6788 VAL A N 14
ATOM 17080 C CA . VAL A 1 61 ? -0.386 -19.876 -23.219 1.00 0.00 6788 VAL A CA 14
ATOM 17081 C C . VAL A 1 61 ? 0.090 -21.332 -23.144 1.00 0.00 6788 VAL A C 14
ATOM 17082 O O . VAL A 1 61 ? -0.727 -22.257 -23.110 1.00 0.00 6788 VAL A O 14
ATOM 17095 N N . LYS A 1 62 ? 1.414 -21.537 -23.128 1.00 0.00 6789 LYS A N 14
ATOM 17096 C CA . LYS A 1 62 ? 2.073 -22.856 -23.035 1.00 0.00 6789 LYS A CA 14
ATOM 17097 C C . LYS A 1 62 ? 2.372 -23.235 -21.578 1.00 0.00 6789 LYS A C 14
ATOM 17098 O O . LYS A 1 62 ? 2.430 -22.377 -20.694 1.00 0.00 6789 LYS A O 14
ATOM 17117 N N . ALA A 1 63 ? 2.604 -24.525 -21.335 1.00 0.00 6790 ALA A N 14
ATOM 17118 C CA . ALA A 1 63 ? 2.799 -25.101 -19.998 1.00 0.00 6790 ALA A CA 14
ATOM 17119 C C . ALA A 1 63 ? 4.048 -24.584 -19.244 1.00 0.00 6790 ALA A C 14
ATOM 17120 O O . ALA A 1 63 ? 4.157 -24.778 -18.033 1.00 0.00 6790 ALA A O 14
ATOM 17127 N N . THR A 1 64 ? 4.957 -23.857 -19.907 1.00 0.00 6791 THR A N 14
ATOM 17128 C CA . THR A 1 64 ? 6.051 -23.105 -19.258 1.00 0.00 6791 THR A CA 14
ATOM 17129 C C . THR A 1 64 ? 5.546 -22.072 -18.229 1.00 0.00 6791 THR A C 14
ATOM 17130 O O . THR A 1 64 ? 6.203 -21.844 -17.214 1.00 0.00 6791 THR A O 14
ATOM 17141 N N . ALA A 1 65 ? 4.338 -21.514 -18.396 1.00 0.00 6792 ALA A N 14
ATOM 17142 C CA . ALA A 1 65 ? 3.751 -20.571 -17.438 1.00 0.00 6792 ALA A CA 14
ATOM 17143 C C . ALA A 1 65 ? 3.486 -21.196 -16.045 1.00 0.00 6792 ALA A C 14
ATOM 17144 O O . ALA A 1 65 ? 3.502 -20.482 -15.046 1.00 0.00 6792 ALA A O 14
ATOM 17151 N N . LEU A 1 66 ? 3.322 -22.521 -15.955 1.00 0.00 6793 LEU A N 14
ATOM 17152 C CA . LEU A 1 66 ? 3.165 -23.258 -14.685 1.00 0.00 6793 LEU A CA 14
ATOM 17153 C C . LEU A 1 66 ? 4.510 -23.494 -13.960 1.00 0.00 6793 LEU A C 14
ATOM 17154 O O . LEU A 1 66 ? 4.516 -23.822 -12.770 1.00 0.00 6793 LEU A O 14
ATOM 17170 N N . TYR A 1 67 ? 5.640 -23.300 -14.652 1.00 0.00 6794 TYR A N 14
ATOM 17171 C CA . TYR A 1 67 ? 6.989 -23.245 -14.074 1.00 0.00 6794 TYR A CA 14
ATOM 17172 C C . TYR A 1 67 ? 7.421 -21.793 -13.786 1.00 0.00 6794 TYR A C 14
ATOM 17173 O O . TYR A 1 67 ? 8.066 -21.523 -12.774 1.00 0.00 6794 TYR A O 14
ATOM 17191 N N . ASP A 1 68 ? 7.026 -20.839 -14.639 1.00 0.00 6795 ASP A N 14
ATOM 17192 C CA . ASP A 1 68 ? 7.399 -19.422 -14.539 1.00 0.00 6795 ASP A CA 14
ATOM 17193 C C . ASP A 1 68 ? 6.619 -18.657 -13.449 1.00 0.00 6795 ASP A C 14
ATOM 17194 O O . ASP A 1 68 ? 7.182 -17.791 -12.778 1.00 0.00 6795 ASP A O 14
ATOM 17203 N N . HIS A 1 69 ? 5.341 -18.995 -13.228 1.00 0.00 6796 HIS A N 14
ATOM 17204 C CA . HIS A 1 69 ? 4.508 -18.472 -12.142 1.00 0.00 6796 HIS A CA 14
ATOM 17205 C C . HIS A 1 69 ? 4.428 -19.477 -10.973 1.00 0.00 6796 HIS A C 14
ATOM 17206 O O . HIS A 1 69 ? 4.177 -20.661 -11.210 1.00 0.00 6796 HIS A O 14
ATOM 17220 N N . PRO A 1 70 ? 4.611 -19.030 -9.717 1.00 0.00 6797 PRO A N 14
ATOM 17221 C CA . PRO A 1 70 ? 4.556 -19.893 -8.531 1.00 0.00 6797 PRO A CA 14
ATOM 17222 C C . PRO A 1 70 ? 3.131 -20.211 -8.049 1.00 0.00 6797 PRO A C 14
ATOM 17223 O O . PRO A 1 70 ? 2.927 -21.245 -7.412 1.00 0.00 6797 PRO A O 14
ATOM 17234 N N . THR A 1 71 ? 2.153 -19.336 -8.318 1.00 0.00 6798 THR A N 14
ATOM 17235 C CA . THR A 1 71 ? 0.780 -19.391 -7.777 1.00 0.00 6798 THR A CA 14
ATOM 17236 C C . THR A 1 71 ? -0.278 -19.249 -8.885 1.00 0.00 6798 THR A C 14
ATOM 17237 O O . THR A 1 71 ? 0.000 -18.630 -9.924 1.00 0.00 6798 THR A O 14
ATOM 17248 N N . PRO A 1 72 ? -1.521 -19.737 -8.675 1.00 0.00 6799 PRO A N 14
ATOM 17249 C CA . PRO A 1 72 ? -2.637 -19.471 -9.584 1.00 0.00 6799 PRO A CA 14
ATOM 17250 C C . PRO A 1 72 ? -2.957 -17.975 -9.689 1.00 0.00 6799 PRO A C 14
ATOM 17251 O O . PRO A 1 72 ? -3.365 -17.532 -10.756 1.00 0.00 6799 PRO A O 14
ATOM 17262 N N . ALA A 1 73 ? -2.741 -17.171 -8.640 1.00 0.00 6800 ALA A N 14
ATOM 17263 C CA . ALA A 1 73 ? -2.950 -15.719 -8.682 1.00 0.00 6800 ALA A CA 14
ATOM 17264 C C . ALA A 1 73 ? -1.898 -14.979 -9.541 1.00 0.00 6800 ALA A C 14
ATOM 17265 O O . ALA A 1 73 ? -2.221 -13.995 -10.210 1.00 0.00 6800 ALA A O 14
ATOM 17272 N N . ALA A 1 74 ? -0.638 -15.431 -9.569 1.00 0.00 6801 ALA A N 14
ATOM 17273 C CA . ALA A 1 74 ? 0.394 -14.904 -10.466 1.00 0.00 6801 ALA A CA 14
ATOM 17274 C C . ALA A 1 74 ? 0.110 -15.283 -11.932 1.00 0.00 6801 ALA A C 14
ATOM 17275 O O . ALA A 1 74 ? 0.130 -14.426 -12.817 1.00 0.00 6801 ALA A O 14
ATOM 17282 N N . PHE A 1 75 ? -0.253 -16.549 -12.181 1.00 0.00 6802 PHE A N 14
ATOM 17283 C CA . PHE A 1 75 ? -0.634 -17.040 -13.503 1.00 0.00 6802 PHE A CA 14
ATOM 17284 C C . PHE A 1 75 ? -1.905 -16.353 -14.047 1.00 0.00 6802 PHE A C 14
ATOM 17285 O O . PHE A 1 75 ? -1.952 -15.955 -15.214 1.00 0.00 6802 PHE A O 14
ATOM 17302 N N . ALA A 1 76 ? -2.913 -16.133 -13.200 1.00 0.00 6803 ALA A N 14
ATOM 17303 C CA . ALA A 1 76 ? -4.131 -15.407 -13.557 1.00 0.00 6803 ALA A CA 14
ATOM 17304 C C . ALA A 1 76 ? -3.869 -13.937 -13.923 1.00 0.00 6803 ALA A C 14
ATOM 17305 O O . ALA A 1 76 ? -4.538 -13.398 -14.801 1.00 0.00 6803 ALA A O 14
ATOM 17312 N N . ARG A 1 77 ? -2.871 -13.291 -13.306 1.00 0.00 6804 ARG A N 14
ATOM 17313 C CA . ARG A 1 77 ? -2.445 -11.927 -13.675 1.00 0.00 6804 ARG A CA 14
ATOM 17314 C C . ARG A 1 77 ? -1.759 -11.871 -15.045 1.00 0.00 6804 ARG A C 14
ATOM 17315 O O . ARG A 1 77 ? -1.994 -10.915 -15.779 1.00 0.00 6804 ARG A O 14
ATOM 17336 N N . HIS A 1 78 ? -1.017 -12.905 -15.458 1.00 0.00 6805 HIS A N 14
ATOM 17337 C CA . HIS A 1 78 ? -0.538 -13.035 -16.851 1.00 0.00 6805 HIS A CA 14
ATOM 17338 C C . HIS A 1 78 ? -1.706 -13.094 -17.854 1.00 0.00 6805 HIS A C 14
ATOM 17339 O O . HIS A 1 78 ? -1.752 -12.300 -18.801 1.00 0.00 6805 HIS A O 14
ATOM 17353 N N . ILE A 1 79 ? -2.683 -13.979 -17.626 1.00 0.00 6806 ILE A N 14
ATOM 17354 C CA . ILE A 1 79 ? -3.917 -14.045 -18.438 1.00 0.00 6806 ILE A CA 14
ATOM 17355 C C . ILE A 1 79 ? -4.649 -12.693 -18.465 1.00 0.00 6806 ILE A C 14
ATOM 17356 O O . ILE A 1 79 ? -5.045 -12.224 -19.532 1.00 0.00 6806 ILE A O 14
ATOM 17372 N N . ALA A 1 80 ? -4.796 -12.024 -17.319 1.00 0.00 6807 ALA A N 14
ATOM 17373 C CA . ALA A 1 80 ? -5.491 -10.746 -17.209 1.00 0.00 6807 ALA A CA 14
ATOM 17374 C C . ALA A 1 80 ? -4.773 -9.585 -17.917 1.00 0.00 6807 ALA A C 14
ATOM 17375 O O . ALA A 1 80 ? -5.429 -8.693 -18.456 1.00 0.00 6807 ALA A O 14
ATOM 17382 N N . GLU A 1 81 ? -3.438 -9.604 -18.010 1.00 0.00 6808 GLU A N 14
ATOM 17383 C CA . GLU A 1 81 ? -2.671 -8.656 -18.835 1.00 0.00 6808 GLU A CA 14
ATOM 17384 C C . GLU A 1 81 ? -2.782 -8.976 -20.335 1.00 0.00 6808 GLU A C 14
ATOM 17385 O O . GLU A 1 81 ? -2.768 -8.064 -21.167 1.00 0.00 6808 GLU A O 14
ATOM 17397 N N . SER A 1 82 ? -2.962 -10.253 -20.694 1.00 0.00 6809 SER A N 14
ATOM 17398 C CA . SER A 1 82 ? -3.201 -10.696 -22.083 1.00 0.00 6809 SER A CA 14
ATOM 17399 C C . SER A 1 82 ? -4.615 -10.333 -22.580 1.00 0.00 6809 SER A C 14
ATOM 17400 O O . SER A 1 82 ? -4.792 -9.953 -23.741 1.00 0.00 6809 SER A O 14
ATOM 17408 N N . LEU A 1 83 ? -5.619 -10.411 -21.698 1.00 0.00 6810 LEU A N 14
ATOM 17409 C CA . LEU A 1 83 ? -7.017 -10.029 -21.952 1.00 0.00 6810 LEU A CA 14
ATOM 17410 C C . LEU A 1 83 ? -7.294 -8.523 -21.754 1.00 0.00 6810 LEU A C 14
ATOM 17411 O O . LEU A 1 83 ? -8.314 -8.020 -22.232 1.00 0.00 6810 LEU A O 14
ATOM 17427 N N . GLY A 1 84 ? -6.392 -7.805 -21.085 1.00 0.00 6811 GLY A N 14
ATOM 17428 C CA . GLY A 1 84 ? -6.422 -6.349 -20.943 1.00 0.00 6811 GLY A CA 14
ATOM 17429 C C . GLY A 1 84 ? -7.365 -5.846 -19.848 1.00 0.00 6811 GLY A C 14
ATOM 17430 O O . GLY A 1 84 ? -8.294 -5.079 -20.124 1.00 0.00 6811 GLY A O 14
ATOM 17434 N N . ALA A 1 85 ? -7.124 -6.283 -18.608 1.00 0.00 6812 ALA A N 14
ATOM 17435 C CA . ALA A 1 85 ? -7.815 -5.826 -17.392 1.00 0.00 6812 ALA A CA 14
ATOM 17436 C C . ALA A 1 85 ? -7.781 -4.289 -17.200 1.00 0.00 6812 ALA A C 14
ATOM 17437 O O . ALA A 1 85 ? -6.700 -3.671 -17.368 1.00 0.00 6812 ALA A O 14
ATOM 17445 N N . GLY A 1 1 ? 1.104 -1.796 -1.278 1.00 0.00 -4 GLY A N 15
ATOM 17446 C CA . GLY A 1 1 ? 0.824 -1.472 -2.692 1.00 0.00 -4 GLY A CA 15
ATOM 17447 C C . GLY A 1 1 ? -0.670 -1.323 -2.976 1.00 0.00 -4 GLY A C 15
ATOM 17448 O O . GLY A 1 1 ? -1.495 -1.520 -2.076 1.00 0.00 -4 GLY A O 15
ATOM 17454 N N . PRO A 1 2 ? -1.051 -0.976 -4.227 1.00 0.00 -3 PRO A N 15
ATOM 17455 C CA . PRO A 1 2 ? -2.442 -0.721 -4.636 1.00 0.00 -3 PRO A CA 15
ATOM 17456 C C . PRO A 1 2 ? -3.288 -1.992 -4.854 1.00 0.00 -3 PRO A C 15
ATOM 17457 O O . PRO A 1 2 ? -4.517 -1.913 -4.904 1.00 0.00 -3 PRO A O 15
ATOM 17468 N N . GLY A 1 3 ? -2.657 -3.170 -4.958 1.00 0.00 -2 GLY A N 15
ATOM 17469 C CA . GLY A 1 3 ? -3.321 -4.454 -5.226 1.00 0.00 -2 GLY A CA 15
ATOM 17470 C C . GLY A 1 3 ? -3.747 -4.646 -6.688 1.00 0.00 -2 GLY A C 15
ATOM 17471 O O . GLY A 1 3 ? -3.506 -3.793 -7.552 1.00 0.00 -2 GLY A O 15
ATOM 17475 N N . SER A 1 4 ? -4.393 -5.785 -6.959 1.00 0.00 -1 SER A N 15
ATOM 17476 C CA . SER A 1 4 ? -4.787 -6.258 -8.303 1.00 0.00 -1 SER A CA 15
ATOM 17477 C C . SER A 1 4 ? -6.316 -6.277 -8.484 1.00 0.00 -1 SER A C 15
ATOM 17478 O O . SER A 1 4 ? -6.911 -7.318 -8.779 1.00 0.00 -1 SER A O 15
ATOM 17486 N N . ALA A 1 5 ? -6.982 -5.142 -8.249 1.00 0.00 6732 ALA A N 15
ATOM 17487 C CA . ALA A 1 5 ? -8.432 -4.992 -8.396 1.00 0.00 6732 ALA A CA 15
ATOM 17488 C C . ALA A 1 5 ? -8.863 -4.786 -9.867 1.00 0.00 6732 ALA A C 15
ATOM 17489 O O . ALA A 1 5 ? -8.190 -4.081 -10.629 1.00 0.00 6732 ALA A O 15
ATOM 17496 N N . GLY A 1 6 ? -10.003 -5.370 -10.257 1.00 0.00 6733 GLY A N 15
ATOM 17497 C CA . GLY A 1 6 ? -10.563 -5.358 -11.616 1.00 0.00 6733 GLY A CA 15
ATOM 17498 C C . GLY A 1 6 ? -10.853 -6.785 -12.097 1.00 0.00 6733 GLY A C 15
ATOM 17499 O O . GLY A 1 6 ? -11.071 -7.702 -11.303 1.00 0.00 6733 GLY A O 15
ATOM 17503 N N . ARG A 1 7 ? -10.778 -6.997 -13.417 1.00 0.00 6734 ARG A N 15
ATOM 17504 C CA . ARG A 1 7 ? -10.932 -8.328 -14.054 1.00 0.00 6734 ARG A CA 15
ATOM 17505 C C . ARG A 1 7 ? -9.911 -9.359 -13.561 1.00 0.00 6734 ARG A C 15
ATOM 17506 O O . ARG A 1 7 ? -10.175 -10.560 -13.603 1.00 0.00 6734 ARG A O 15
ATOM 17527 N N . GLN A 1 8 ? -8.764 -8.890 -13.070 1.00 0.00 6735 GLN A N 15
ATOM 17528 C CA . GLN A 1 8 ? -7.668 -9.704 -12.536 1.00 0.00 6735 GLN A CA 15
ATOM 17529 C C . GLN A 1 8 ? -8.127 -10.679 -11.442 1.00 0.00 6735 GLN A C 15
ATOM 17530 O O . GLN A 1 8 ? -7.714 -11.840 -11.431 1.00 0.00 6735 GLN A O 15
ATOM 17544 N N . GLU A 1 9 ? -9.020 -10.248 -10.539 1.00 0.00 6736 GLU A N 15
ATOM 17545 C CA . GLU A 1 9 ? -9.528 -11.098 -9.454 1.00 0.00 6736 GLU A CA 15
ATOM 17546 C C . GLU A 1 9 ? -10.656 -12.043 -9.905 1.00 0.00 6736 GLU A C 15
ATOM 17547 O O . GLU A 1 9 ? -10.762 -13.160 -9.397 1.00 0.00 6736 GLU A O 15
ATOM 17559 N N . GLU A 1 10 ? -11.448 -11.649 -10.912 1.00 0.00 6737 GLU A N 15
ATOM 17560 C CA . GLU A 1 10 ? -12.512 -12.492 -11.486 1.00 0.00 6737 GLU A CA 15
ATOM 17561 C C . GLU A 1 10 ? -11.924 -13.656 -12.306 1.00 0.00 6737 GLU A C 15
ATOM 17562 O O . GLU A 1 10 ? -12.394 -14.795 -12.218 1.00 0.00 6737 GLU A O 15
ATOM 17574 N N . ILE A 1 11 ? -10.846 -13.378 -13.051 1.00 0.00 6738 ILE A N 15
ATOM 17575 C CA . ILE A 1 11 ? -10.062 -14.374 -13.795 1.00 0.00 6738 ILE A CA 15
ATOM 17576 C C . ILE A 1 11 ? -9.333 -15.307 -12.809 1.00 0.00 6738 ILE A C 15
ATOM 17577 O O . ILE A 1 11 ? -9.321 -16.521 -13.016 1.00 0.00 6738 ILE A O 15
ATOM 17593 N N . ALA A 1 12 ? -8.811 -14.788 -11.685 1.00 0.00 6739 ALA A N 15
ATOM 17594 C CA . ALA A 1 12 ? -8.188 -15.604 -10.640 1.00 0.00 6739 ALA A CA 15
ATOM 17595 C C . ALA A 1 12 ? -9.183 -16.533 -9.908 1.00 0.00 6739 ALA A C 15
ATOM 17596 O O . ALA A 1 12 ? -8.836 -17.674 -9.605 1.00 0.00 6739 ALA A O 15
ATOM 17603 N N . GLU A 1 13 ? -10.425 -16.097 -9.676 1.00 0.00 6740 GLU A N 15
ATOM 17604 C CA . GLU A 1 13 ? -11.482 -16.962 -9.135 1.00 0.00 6740 GLU A CA 15
ATOM 17605 C C . GLU A 1 13 ? -11.865 -18.094 -10.103 1.00 0.00 6740 GLU A C 15
ATOM 17606 O O . GLU A 1 13 ? -12.062 -19.231 -9.666 1.00 0.00 6740 GLU A O 15
ATOM 17618 N N . GLU A 1 14 ? -11.935 -17.835 -11.412 1.00 0.00 6741 GLU A N 15
ATOM 17619 C CA . GLU A 1 14 ? -12.258 -18.871 -12.396 1.00 0.00 6741 GLU A CA 15
ATOM 17620 C C . GLU A 1 14 ? -11.101 -19.869 -12.580 1.00 0.00 6741 GLU A C 15
ATOM 17621 O O . GLU A 1 14 ? -11.339 -21.078 -12.643 1.00 0.00 6741 GLU A O 15
ATOM 17633 N N . VAL A 1 15 ? -9.851 -19.395 -12.567 1.00 0.00 6742 VAL A N 15
ATOM 17634 C CA . VAL A 1 15 ? -8.645 -20.235 -12.507 1.00 0.00 6742 VAL A CA 15
ATOM 17635 C C . VAL A 1 15 ? -8.655 -21.134 -11.267 1.00 0.00 6742 VAL A C 15
ATOM 17636 O O . VAL A 1 15 ? -8.443 -22.340 -11.383 1.00 0.00 6742 VAL A O 15
ATOM 17649 N N . ALA A 1 16 ? -8.956 -20.583 -10.087 1.00 0.00 6743 ALA A N 15
ATOM 17650 C CA . ALA A 1 16 ? -9.031 -21.335 -8.832 1.00 0.00 6743 ALA A CA 15
ATOM 17651 C C . ALA A 1 16 ? -10.133 -22.415 -8.852 1.00 0.00 6743 ALA A C 15
ATOM 17652 O O . ALA A 1 16 ? -9.944 -23.497 -8.291 1.00 0.00 6743 ALA A O 15
ATOM 17659 N N . ARG A 1 17 ? -11.249 -22.159 -9.549 1.00 0.00 6744 ARG A N 15
ATOM 17660 C CA . ARG A 1 17 ? -12.341 -23.136 -9.758 1.00 0.00 6744 ARG A CA 15
ATOM 17661 C C . ARG A 1 17 ? -11.949 -24.241 -10.738 1.00 0.00 6744 ARG A C 15
ATOM 17662 O O . ARG A 1 17 ? -12.148 -25.418 -10.438 1.00 0.00 6744 ARG A O 15
ATOM 17683 N N . LEU A 1 18 ? -11.376 -23.885 -11.890 1.00 0.00 6745 LEU A N 15
ATOM 17684 C CA . LEU A 1 18 ? -11.054 -24.847 -12.946 1.00 0.00 6745 LEU A CA 15
ATOM 17685 C C . LEU A 1 18 ? -9.824 -25.709 -12.597 1.00 0.00 6745 LEU A C 15
ATOM 17686 O O . LEU A 1 18 ? -9.801 -26.899 -12.907 1.00 0.00 6745 LEU A O 15
ATOM 17702 N N . LEU A 1 19 ? -8.829 -25.154 -11.889 1.00 0.00 6746 LEU A N 15
ATOM 17703 C CA . LEU A 1 19 ? -7.672 -25.916 -11.404 1.00 0.00 6746 LEU A CA 15
ATOM 17704 C C . LEU A 1 19 ? -8.083 -26.984 -10.396 1.00 0.00 6746 LEU A C 15
ATOM 17705 O O . LEU A 1 19 ? -7.621 -28.122 -10.499 1.00 0.00 6746 LEU A O 15
ATOM 17721 N N . ALA A 1 20 ? -8.963 -26.657 -9.440 1.00 0.00 6747 ALA A N 15
ATOM 17722 C CA . ALA A 1 20 ? -9.382 -27.613 -8.421 1.00 0.00 6747 ALA A CA 15
ATOM 17723 C C . ALA A 1 20 ? -10.029 -28.878 -9.034 1.00 0.00 6747 ALA A C 15
ATOM 17724 O O . ALA A 1 20 ? -9.875 -29.981 -8.505 1.00 0.00 6747 ALA A O 15
ATOM 17731 N N . GLY A 1 21 ? -10.673 -28.738 -10.201 1.00 0.00 6748 GLY A N 15
ATOM 17732 C CA . GLY A 1 21 ? -11.230 -29.839 -10.992 1.00 0.00 6748 GLY A CA 15
ATOM 17733 C C . GLY A 1 21 ? -10.191 -30.697 -11.733 1.00 0.00 6748 GLY A C 15
ATOM 17734 O O . GLY A 1 21 ? -10.461 -31.864 -12.026 1.00 0.00 6748 GLY A O 15
ATOM 17738 N N . VAL A 1 22 ? -8.989 -30.167 -12.002 1.00 0.00 6749 VAL A N 15
ATOM 17739 C CA . VAL A 1 22 ? -7.849 -30.913 -12.586 1.00 0.00 6749 VAL A CA 15
ATOM 17740 C C . VAL A 1 22 ? -7.067 -31.652 -11.494 1.00 0.00 6749 VAL A C 15
ATOM 17741 O O . VAL A 1 22 ? -6.627 -32.781 -11.710 1.00 0.00 6749 VAL A O 15
ATOM 17754 N N . LEU A 1 23 ? -6.936 -31.053 -10.308 1.00 0.00 6750 LEU A N 15
ATOM 17755 C CA . LEU A 1 23 ? -6.268 -31.648 -9.142 1.00 0.00 6750 LEU A CA 15
ATOM 17756 C C . LEU A 1 23 ? -7.192 -32.581 -8.326 1.00 0.00 6750 LEU A C 15
ATOM 17757 O O . LEU A 1 23 ? -6.746 -33.163 -7.333 1.00 0.00 6750 LEU A O 15
ATOM 17773 N N . TYR A 1 24 ? -8.461 -32.730 -8.734 1.00 0.00 6751 TYR A N 15
ATOM 17774 C CA . TYR A 1 24 ? -9.505 -33.500 -8.044 1.00 0.00 6751 TYR A CA 15
ATOM 17775 C C . TYR A 1 24 ? -9.659 -33.106 -6.558 1.00 0.00 6751 TYR A C 15
ATOM 17776 O O . TYR A 1 24 ? -9.828 -33.940 -5.662 1.00 0.00 6751 TYR A O 15
ATOM 17794 N N . LEU A 1 25 ? -9.580 -31.794 -6.313 1.00 0.00 6752 LEU A N 15
ATOM 17795 C CA . LEU A 1 25 ? -9.759 -31.106 -5.036 1.00 0.00 6752 LEU A CA 15
ATOM 17796 C C . LEU A 1 25 ? -11.065 -30.274 -5.071 1.00 0.00 6752 LEU A C 15
ATOM 17797 O O . LEU A 1 25 ? -11.938 -30.501 -5.915 1.00 0.00 6752 LEU A O 15
ATOM 17813 N N . GLU A 1 26 ? -11.216 -29.309 -4.163 1.00 0.00 6753 GLU A N 15
ATOM 17814 C CA . GLU A 1 26 ? -12.333 -28.348 -4.143 1.00 0.00 6753 GLU A CA 15
ATOM 17815 C C . GLU A 1 26 ? -11.794 -26.905 -4.044 1.00 0.00 6753 GLU A C 15
ATOM 17816 O O . GLU A 1 26 ? -10.759 -26.700 -3.403 1.00 0.00 6753 GLU A O 15
ATOM 17828 N N . PRO A 1 27 ? -12.478 -25.892 -4.614 1.00 0.00 6754 PRO A N 15
ATOM 17829 C CA . PRO A 1 27 ? -12.036 -24.494 -4.540 1.00 0.00 6754 PRO A CA 15
ATOM 17830 C C . PRO A 1 27 ? -12.089 -23.910 -3.112 1.00 0.00 6754 PRO A C 15
ATOM 17831 O O . PRO A 1 27 ? -11.462 -22.885 -2.846 1.00 0.00 6754 PRO A O 15
ATOM 17842 N N . ASP A 1 28 ? -12.780 -24.570 -2.174 1.00 0.00 6755 ASP A N 15
ATOM 17843 C CA . ASP A 1 28 ? -12.763 -24.258 -0.736 1.00 0.00 6755 ASP A CA 15
ATOM 17844 C C . ASP A 1 28 ? -11.582 -24.895 0.022 1.00 0.00 6755 ASP A C 15
ATOM 17845 O O . ASP A 1 28 ? -11.199 -24.415 1.092 1.00 0.00 6755 ASP A O 15
ATOM 17854 N N . ARG A 1 29 ? -10.985 -25.961 -0.533 1.00 0.00 6756 ARG A N 15
ATOM 17855 C CA . ARG A 1 29 ? -9.779 -26.642 -0.017 1.00 0.00 6756 ARG A CA 15
ATOM 17856 C C . ARG A 1 29 ? -8.481 -26.029 -0.558 1.00 0.00 6756 ARG A C 15
ATOM 17857 O O . ARG A 1 29 ? -7.486 -25.938 0.165 1.00 0.00 6756 ARG A O 15
ATOM 17878 N N . LEU A 1 30 ? -8.509 -25.579 -1.816 1.00 0.00 6757 LEU A N 15
ATOM 17879 C CA . LEU A 1 30 ? -7.478 -24.753 -2.456 1.00 0.00 6757 LEU A CA 15
ATOM 17880 C C . LEU A 1 30 ? -7.415 -23.348 -1.816 1.00 0.00 6757 LEU A C 15
ATOM 17881 O O . LEU A 1 30 ? -8.429 -22.792 -1.391 1.00 0.00 6757 LEU A O 15
ATOM 17897 N N . ASP A 1 31 ? -6.219 -22.748 -1.809 1.00 0.00 6758 ASP A N 15
ATOM 17898 C CA . ASP A 1 31 ? -5.980 -21.329 -1.522 1.00 0.00 6758 ASP A CA 15
ATOM 17899 C C . ASP A 1 31 ? -5.312 -20.628 -2.727 1.00 0.00 6758 ASP A C 15
ATOM 17900 O O . ASP A 1 31 ? -4.324 -21.159 -3.245 1.00 0.00 6758 ASP A O 15
ATOM 17909 N N . PRO A 1 32 ? -5.788 -19.454 -3.184 1.00 0.00 6759 PRO A N 15
ATOM 17910 C CA . PRO A 1 32 ? -5.223 -18.774 -4.356 1.00 0.00 6759 PRO A CA 15
ATOM 17911 C C . PRO A 1 32 ? -3.855 -18.123 -4.088 1.00 0.00 6759 PRO A C 15
ATOM 17912 O O . PRO A 1 32 ? -3.106 -17.840 -5.022 1.00 0.00 6759 PRO A O 15
ATOM 17923 N N . GLU A 1 33 ? -3.516 -17.882 -2.816 1.00 0.00 6760 GLU A N 15
ATOM 17924 C CA . GLU A 1 33 ? -2.252 -17.268 -2.386 1.00 0.00 6760 GLU A CA 15
ATOM 17925 C C . GLU A 1 33 ? -1.117 -18.292 -2.167 1.00 0.00 6760 GLU A C 15
ATOM 17926 O O . GLU A 1 33 ? 0.046 -17.903 -2.018 1.00 0.00 6760 GLU A O 15
ATOM 17938 N N . GLU A 1 34 ? -1.423 -19.594 -2.132 1.00 0.00 6761 GLU A N 15
ATOM 17939 C CA . GLU A 1 34 ? -0.423 -20.665 -2.020 1.00 0.00 6761 GLU A CA 15
ATOM 17940 C C . GLU A 1 34 ? 0.176 -21.076 -3.374 1.00 0.00 6761 GLU A C 15
ATOM 17941 O O . GLU A 1 34 ? -0.386 -20.801 -4.437 1.00 0.00 6761 GLU A O 15
ATOM 17953 N N . THR A 1 35 ? 1.311 -21.776 -3.335 1.00 0.00 6762 THR A N 15
ATOM 17954 C CA . THR A 1 35 ? 1.990 -22.285 -4.532 1.00 0.00 6762 THR A CA 15
ATOM 17955 C C . THR A 1 35 ? 1.268 -23.483 -5.151 1.00 0.00 6762 THR A C 15
ATOM 17956 O O . THR A 1 35 ? 0.604 -24.265 -4.468 1.00 0.00 6762 THR A O 15
ATOM 17967 N N . PHE A 1 36 ? 1.462 -23.683 -6.455 1.00 0.00 6763 PHE A N 15
ATOM 17968 C CA . PHE A 1 36 ? 1.012 -24.879 -7.167 1.00 0.00 6763 PHE A CA 15
ATOM 17969 C C . PHE A 1 36 ? 1.534 -26.181 -6.510 1.00 0.00 6763 PHE A C 15
ATOM 17970 O O . PHE A 1 36 ? 0.853 -27.207 -6.533 1.00 0.00 6763 PHE A O 15
ATOM 17987 N N . LEU A 1 37 ? 2.700 -26.138 -5.856 1.00 0.00 6764 LEU A N 15
ATOM 17988 C CA . LEU A 1 37 ? 3.327 -27.285 -5.188 1.00 0.00 6764 LEU A CA 15
ATOM 17989 C C . LEU A 1 37 ? 2.506 -27.809 -3.993 1.00 0.00 6764 LEU A C 15
ATOM 17990 O O . LEU A 1 37 ? 2.281 -29.018 -3.897 1.00 0.00 6764 LEU A O 15
ATOM 18006 N N . THR A 1 38 ? 2.006 -26.938 -3.105 1.00 0.00 6765 THR A N 15
ATOM 18007 C CA . THR A 1 38 ? 1.206 -27.374 -1.941 1.00 0.00 6765 THR A CA 15
ATOM 18008 C C . THR A 1 38 ? -0.271 -27.638 -2.299 1.00 0.00 6765 THR A C 15
ATOM 18009 O O . THR A 1 38 ? -0.943 -28.442 -1.641 1.00 0.00 6765 THR A O 15
ATOM 18020 N N . LEU A 1 39 ? -0.751 -27.057 -3.409 1.00 0.00 6766 LEU A N 15
ATOM 18021 C CA . LEU A 1 39 ? -2.036 -27.387 -4.044 1.00 0.00 6766 LEU A CA 15
ATOM 18022 C C . LEU A 1 39 ? -2.050 -28.799 -4.665 1.00 0.00 6766 LEU A C 15
ATOM 18023 O O . LEU A 1 39 ? -3.132 -29.351 -4.890 1.00 0.00 6766 LEU A O 15
ATOM 18039 N N . GLY A 1 40 ? -0.881 -29.409 -4.907 1.00 0.00 6767 GLY A N 15
ATOM 18040 C CA . GLY A 1 40 ? -0.738 -30.787 -5.395 1.00 0.00 6767 GLY A CA 15
ATOM 18041 C C . GLY A 1 40 ? -0.487 -30.933 -6.903 1.00 0.00 6767 GLY A C 15
ATOM 18042 O O . GLY A 1 40 ? -0.733 -32.001 -7.468 1.00 0.00 6767 GLY A O 15
ATOM 18046 N N . VAL A 1 41 ? -0.012 -29.878 -7.571 1.00 0.00 6768 VAL A N 15
ATOM 18047 C CA . VAL A 1 41 ? 0.356 -29.899 -8.999 1.00 0.00 6768 VAL A CA 15
ATOM 18048 C C . VAL A 1 4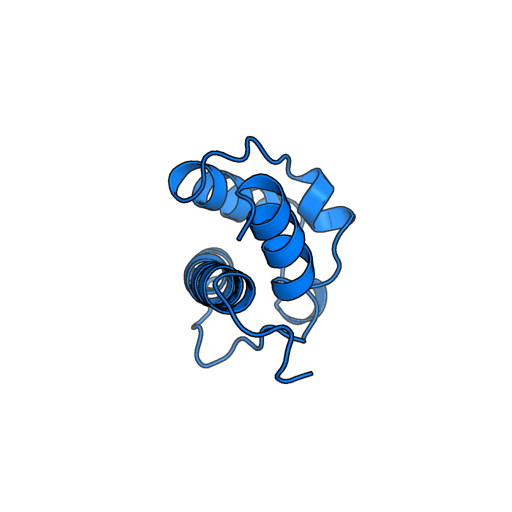1 ? 1.675 -30.653 -9.216 1.00 0.00 6768 VAL A C 15
ATOM 18049 O O . VAL A 1 41 ? 2.691 -30.373 -8.575 1.00 0.00 6768 VAL A O 15
ATOM 18062 N N . ASP A 1 42 ? 1.677 -31.560 -10.194 1.00 0.00 6769 ASP A N 15
ATOM 18063 C CA . ASP A 1 42 ? 2.869 -32.040 -10.907 1.00 0.00 6769 ASP A CA 15
ATOM 18064 C C . ASP A 1 42 ? 2.753 -31.692 -12.404 1.00 0.00 6769 ASP A C 15
ATOM 18065 O O . ASP A 1 42 ? 1.686 -31.279 -12.868 1.00 0.00 6769 ASP A O 15
ATOM 18074 N N . SER A 1 43 ? 3.836 -31.839 -13.175 1.00 0.00 6770 SER A N 15
ATOM 18075 C CA . SER A 1 43 ? 3.941 -31.330 -14.558 1.00 0.00 6770 SER A CA 15
ATOM 18076 C C . SER A 1 43 ? 2.810 -31.795 -15.489 1.00 0.00 6770 SER A C 15
ATOM 18077 O O . SER A 1 43 ? 2.338 -31.024 -16.325 1.00 0.00 6770 SER A O 15
ATOM 18085 N N . ILE A 1 44 ? 2.321 -33.031 -15.314 1.00 0.00 6771 ILE A N 15
ATOM 18086 C CA . ILE A 1 44 ? 1.211 -33.604 -16.091 1.00 0.00 6771 ILE A CA 15
ATOM 18087 C C . ILE A 1 44 ? -0.099 -32.851 -15.787 1.00 0.00 6771 ILE A C 15
ATOM 18088 O O . ILE A 1 44 ? -0.798 -32.433 -16.711 1.00 0.00 6771 ILE A O 15
ATOM 18104 N N . LEU A 1 45 ? -0.395 -32.605 -14.505 1.00 0.00 6772 LEU A N 15
ATOM 18105 C CA . LEU A 1 45 ? -1.573 -31.848 -14.065 1.00 0.00 6772 LEU A CA 15
ATOM 18106 C C . LEU A 1 45 ? -1.469 -30.369 -14.464 1.00 0.00 6772 LEU A C 15
ATOM 18107 O O . LEU A 1 45 ? -2.476 -29.744 -14.792 1.00 0.00 6772 LEU A O 15
ATOM 18123 N N . GLY A 1 46 ? -0.248 -29.822 -14.512 1.00 0.00 6773 GLY A N 15
ATOM 18124 C CA . GLY A 1 46 ? 0.038 -28.505 -15.084 1.00 0.00 6773 GLY A CA 15
ATOM 18125 C C . GLY A 1 46 ? -0.393 -28.413 -16.550 1.00 0.00 6773 GLY A C 15
ATOM 18126 O O . GLY A 1 46 ? -1.232 -27.580 -16.887 1.00 0.00 6773 GLY A O 15
ATOM 18130 N N . VAL A 1 47 ? 0.087 -29.313 -17.416 1.00 0.00 6774 VAL A N 15
ATOM 18131 C CA . VAL A 1 47 ? -0.282 -29.355 -18.849 1.00 0.00 6774 VAL A CA 15
ATOM 18132 C C . VAL A 1 47 ? -1.795 -29.527 -19.037 1.00 0.00 6774 VAL A C 15
ATOM 18133 O O . VAL A 1 47 ? -2.387 -28.840 -19.869 1.00 0.00 6774 VAL A O 15
ATOM 18146 N N . GLU A 1 48 ? -2.452 -30.371 -18.235 1.00 0.00 6775 GLU A N 15
ATOM 18147 C CA . GLU A 1 48 ? -3.914 -30.564 -18.277 1.00 0.00 6775 GLU A CA 15
ATOM 18148 C C . GLU A 1 48 ? -4.704 -29.303 -17.905 1.00 0.00 6775 GLU A C 15
ATOM 18149 O O . GLU A 1 48 ? -5.672 -28.958 -18.589 1.00 0.00 6775 GLU A O 15
ATOM 18161 N N . PHE A 1 49 ? -4.293 -28.582 -16.861 1.00 0.00 6776 PHE A N 15
ATOM 18162 C CA . PHE A 1 49 ? -4.897 -27.311 -16.467 1.00 0.00 6776 PHE A CA 15
ATOM 18163 C C . PHE A 1 49 ? -4.700 -26.235 -17.537 1.00 0.00 6776 PHE A C 15
ATOM 18164 O O . PHE A 1 49 ? -5.637 -25.514 -17.874 1.00 0.00 6776 PHE A O 15
ATOM 18181 N N . VAL A 1 50 ? -3.523 -26.184 -18.158 1.00 0.00 6777 VAL A N 15
ATOM 18182 C CA . VAL A 1 50 ? -3.204 -25.219 -19.224 1.00 0.00 6777 VAL A CA 15
ATOM 18183 C C . VAL A 1 50 ? -4.006 -25.499 -20.500 1.00 0.00 6777 VAL A C 15
ATOM 18184 O O . VAL A 1 50 ? -4.502 -24.560 -21.126 1.00 0.00 6777 VAL A O 15
ATOM 18197 N N . ALA A 1 51 ? -4.231 -26.772 -20.848 1.00 0.00 6778 ALA A N 15
ATOM 18198 C CA . ALA A 1 51 ? -5.155 -27.158 -21.918 1.00 0.00 6778 ALA A CA 15
ATOM 18199 C C . ALA A 1 51 ? -6.615 -26.740 -21.628 1.00 0.00 6778 ALA A C 15
ATOM 18200 O O . ALA A 1 51 ? -7.320 -26.299 -22.542 1.00 0.00 6778 ALA A O 15
ATOM 18207 N N . ALA A 1 52 ? -7.060 -26.808 -20.370 1.00 0.00 6779 ALA A N 15
ATOM 18208 C CA . ALA A 1 52 ? -8.400 -26.382 -19.942 1.00 0.00 6779 ALA A CA 15
ATOM 18209 C C . ALA A 1 52 ? -8.542 -24.845 -19.909 1.00 0.00 6779 ALA A C 15
ATOM 18210 O O . ALA A 1 52 ? -9.593 -24.309 -20.262 1.00 0.00 6779 ALA A O 15
ATOM 18217 N N . VAL A 1 53 ? -7.477 -24.118 -19.552 1.00 0.00 6780 VAL A N 15
ATOM 18218 C CA . VAL A 1 53 ? -7.403 -22.647 -19.601 1.00 0.00 6780 VAL A CA 15
ATOM 18219 C C . VAL A 1 53 ? -7.538 -22.132 -21.027 1.00 0.00 6780 VAL A C 15
ATOM 18220 O O . VAL A 1 53 ? -8.352 -21.247 -21.270 1.00 0.00 6780 VAL A O 15
ATOM 18233 N N . ASN A 1 54 ? -6.806 -22.702 -21.991 1.00 0.00 6781 ASN A N 15
ATOM 18234 C CA . ASN A 1 54 ? -6.845 -22.256 -23.394 1.00 0.00 6781 ASN A CA 15
ATOM 18235 C C . ASN A 1 54 ? -8.205 -22.516 -24.085 1.00 0.00 6781 ASN A C 15
ATOM 18236 O O . ASN A 1 54 ? -8.505 -21.897 -25.108 1.00 0.00 6781 ASN A O 15
ATOM 18247 N N . ALA A 1 55 ? -9.059 -23.369 -23.510 1.00 0.00 6782 ALA A N 15
ATOM 18248 C CA . ALA A 1 55 ? -10.450 -23.572 -23.941 1.00 0.00 6782 ALA A CA 15
ATOM 18249 C C . ALA A 1 55 ? -11.422 -22.496 -23.395 1.00 0.00 6782 ALA A C 15
ATOM 18250 O O . ALA A 1 55 ? -12.501 -22.303 -23.958 1.00 0.00 6782 ALA A O 15
ATOM 18257 N N . ALA A 1 56 ? -11.055 -21.796 -22.314 1.00 0.00 6783 ALA A N 15
ATOM 18258 C CA . ALA A 1 56 ? -11.852 -20.742 -21.663 1.00 0.00 6783 ALA A CA 15
ATOM 18259 C C . ALA A 1 56 ? -11.309 -19.313 -21.906 1.00 0.00 6783 ALA A C 15
ATOM 18260 O O . ALA A 1 56 ? -12.060 -18.338 -21.798 1.00 0.00 6783 ALA A O 15
ATOM 18267 N N . TYR A 1 57 ? -10.023 -19.181 -22.241 1.00 0.00 6784 TYR A N 15
ATOM 18268 C CA . TYR A 1 57 ? -9.276 -17.935 -22.412 1.00 0.00 6784 TYR A CA 15
ATOM 18269 C C . TYR A 1 57 ? -8.384 -18.034 -23.666 1.00 0.00 6784 TYR A C 15
ATOM 18270 O O . TYR A 1 57 ? -7.492 -18.885 -23.708 1.00 0.00 6784 TYR A O 15
ATOM 18288 N N . PRO A 1 58 ? -8.569 -17.182 -24.693 1.00 0.00 6785 PRO A N 15
ATOM 18289 C CA . PRO A 1 58 ? -7.859 -17.251 -25.981 1.00 0.00 6785 PRO A CA 15
ATOM 18290 C C . PRO A 1 58 ? -6.432 -16.662 -25.931 1.00 0.00 6785 PRO A C 15
ATOM 18291 O O . PRO A 1 58 ? -6.017 -15.900 -26.809 1.00 0.00 6785 PRO A O 15
ATOM 18302 N N . VAL A 1 59 ? -5.668 -16.990 -24.886 1.00 0.00 6786 VAL A N 15
ATOM 18303 C CA . VAL A 1 59 ? -4.321 -16.450 -24.606 1.00 0.00 6786 VAL A CA 15
ATOM 18304 C C . VAL A 1 59 ? -3.195 -17.145 -25.382 1.00 0.00 6786 VAL A C 15
ATOM 18305 O O . VAL A 1 59 ? -2.163 -16.525 -25.655 1.00 0.00 6786 VAL A O 15
ATOM 18318 N N . GLY A 1 60 ? -3.369 -18.425 -25.727 1.00 0.00 6787 GLY A N 15
ATOM 18319 C CA . GLY A 1 60 ? -2.340 -19.243 -26.377 1.00 0.00 6787 GLY A CA 15
ATOM 18320 C C . GLY A 1 60 ? -1.172 -19.605 -25.441 1.00 0.00 6787 GLY A C 15
ATOM 18321 O O . GLY A 1 60 ? -0.031 -19.749 -25.896 1.00 0.00 6787 GLY A O 15
ATOM 18325 N N . VAL A 1 61 ? -1.431 -19.697 -24.128 1.00 0.00 6788 VAL A N 15
ATOM 18326 C CA . VAL A 1 61 ? -0.403 -19.875 -23.094 1.00 0.00 6788 VAL A CA 15
ATOM 18327 C C . VAL A 1 61 ? 0.089 -21.324 -23.029 1.00 0.00 6788 VAL A C 15
ATOM 18328 O O . VAL A 1 61 ? -0.713 -22.258 -23.111 1.00 0.00 6788 VAL A O 15
ATOM 18341 N N . LYS A 1 62 ? 1.408 -21.504 -22.895 1.00 0.00 6789 LYS A N 15
ATOM 18342 C CA . LYS A 1 62 ? 2.083 -22.812 -22.830 1.00 0.00 6789 LYS A CA 15
ATOM 18343 C C . LYS A 1 62 ? 2.389 -23.219 -21.385 1.00 0.00 6789 LYS A C 15
ATOM 18344 O O . LYS A 1 62 ? 2.391 -22.385 -20.478 1.00 0.00 6789 LYS A O 15
ATOM 18363 N N . ALA A 1 63 ? 2.688 -24.496 -21.166 1.00 0.00 6790 ALA A N 15
ATOM 18364 C CA . ALA A 1 63 ? 2.946 -25.065 -19.840 1.00 0.00 6790 ALA A CA 15
ATOM 18365 C C . ALA A 1 63 ? 4.225 -24.531 -19.149 1.00 0.00 6790 ALA A C 15
ATOM 18366 O O . ALA A 1 63 ? 4.428 -24.763 -17.957 1.00 0.00 6790 ALA A O 15
ATOM 18373 N N . THR A 1 64 ? 5.050 -23.736 -19.843 1.00 0.00 6791 THR A N 15
ATOM 18374 C CA . THR A 1 64 ? 6.124 -22.923 -19.242 1.00 0.00 6791 THR A CA 15
ATOM 18375 C C . THR A 1 64 ? 5.606 -21.853 -18.270 1.00 0.00 6791 THR A C 15
ATOM 18376 O O . THR A 1 64 ? 6.330 -21.493 -17.345 1.00 0.00 6791 THR A O 15
ATOM 18387 N N . ALA A 1 65 ? 4.357 -21.389 -18.405 1.00 0.00 6792 ALA A N 15
ATOM 18388 C CA . ALA A 1 65 ? 3.751 -20.445 -17.461 1.00 0.00 6792 ALA A CA 15
ATOM 18389 C C . ALA A 1 65 ? 3.493 -21.060 -16.068 1.00 0.00 6792 ALA A C 15
ATOM 18390 O O . ALA A 1 65 ? 3.516 -20.345 -15.069 1.00 0.00 6792 ALA A O 15
ATOM 18397 N N . LEU A 1 66 ? 3.334 -22.386 -15.975 1.00 0.00 6793 LEU A N 15
ATOM 18398 C CA . LEU A 1 66 ? 3.218 -23.132 -14.706 1.00 0.00 6793 LEU A CA 15
ATOM 18399 C C . LEU A 1 66 ? 4.579 -23.317 -14.000 1.00 0.00 6793 LEU A C 15
ATOM 18400 O O . LEU A 1 66 ? 4.626 -23.635 -12.808 1.00 0.00 6793 LEU A O 15
ATOM 18416 N N . TYR A 1 67 ? 5.679 -23.097 -14.722 1.00 0.00 6794 TYR A N 15
ATOM 18417 C CA . TYR A 1 67 ? 7.043 -22.995 -14.190 1.00 0.00 6794 TYR A CA 15
ATOM 18418 C C . TYR A 1 67 ? 7.414 -21.532 -13.857 1.00 0.00 6794 TYR A C 15
ATOM 18419 O O . TYR A 1 67 ? 8.050 -21.270 -12.832 1.00 0.00 6794 TYR A O 15
ATOM 18437 N N . ASP A 1 68 ? 6.983 -20.571 -14.680 1.00 0.00 6795 ASP A N 15
ATOM 18438 C CA . ASP A 1 68 ? 7.322 -19.147 -14.529 1.00 0.00 6795 ASP A CA 15
ATOM 18439 C C . ASP A 1 68 ? 6.514 -18.428 -13.428 1.00 0.00 6795 ASP A C 15
ATOM 18440 O O . ASP A 1 68 ? 7.043 -17.539 -12.754 1.00 0.00 6795 ASP A O 15
ATOM 18449 N N . HIS A 1 69 ? 5.258 -18.832 -13.205 1.00 0.00 6796 HIS A N 15
ATOM 18450 C CA . HIS A 1 69 ? 4.392 -18.341 -12.128 1.00 0.00 6796 HIS A CA 15
ATOM 18451 C C . HIS A 1 69 ? 4.305 -19.372 -10.988 1.00 0.00 6796 HIS A C 15
ATOM 18452 O O . HIS A 1 69 ? 3.982 -20.536 -11.252 1.00 0.00 6796 HIS A O 15
ATOM 18466 N N . PRO A 1 70 ? 4.557 -18.987 -9.725 1.00 0.00 6797 PRO A N 15
ATOM 18467 C CA . PRO A 1 70 ? 4.521 -19.897 -8.576 1.00 0.00 6797 PRO A CA 15
ATOM 18468 C C . PRO A 1 70 ? 3.106 -20.218 -8.065 1.00 0.00 6797 PRO A C 15
ATOM 18469 O O . PRO A 1 70 ? 2.904 -21.277 -7.462 1.00 0.00 6797 PRO A O 15
ATOM 18480 N N . THR A 1 71 ? 2.128 -19.332 -8.276 1.00 0.00 6798 THR A N 15
ATOM 18481 C CA . THR A 1 71 ? 0.761 -19.400 -7.718 1.00 0.00 6798 THR A CA 15
ATOM 18482 C C . THR A 1 71 ? -0.314 -19.279 -8.813 1.00 0.00 6798 THR A C 15
ATOM 18483 O O . THR A 1 71 ? -0.057 -18.673 -9.863 1.00 0.00 6798 THR A O 15
ATOM 18494 N N . PRO A 1 72 ? -1.550 -19.773 -8.580 1.00 0.00 6799 PRO A N 15
ATOM 18495 C CA . PRO A 1 72 ? -2.680 -19.542 -9.485 1.00 0.00 6799 PRO A CA 15
ATOM 18496 C C . PRO A 1 72 ? -3.031 -18.053 -9.617 1.00 0.00 6799 PRO A C 15
ATOM 18497 O O . PRO A 1 72 ? -3.435 -17.627 -10.697 1.00 0.00 6799 PRO A O 15
ATOM 18508 N N . ALA A 1 73 ? -2.828 -17.240 -8.573 1.00 0.00 6800 ALA A N 15
ATOM 18509 C CA . ALA A 1 73 ? -3.053 -15.792 -8.633 1.00 0.00 6800 ALA A CA 15
ATOM 18510 C C . ALA A 1 73 ? -2.022 -15.051 -9.513 1.00 0.00 6800 ALA A C 15
ATOM 18511 O O . ALA A 1 73 ? -2.380 -14.095 -10.201 1.00 0.00 6800 ALA A O 15
ATOM 18518 N N . ALA A 1 74 ? -0.756 -15.477 -9.539 1.00 0.00 6801 ALA A N 15
ATOM 18519 C CA . ALA A 1 74 ? 0.253 -14.932 -10.448 1.00 0.00 6801 ALA A CA 15
ATOM 18520 C C . ALA A 1 74 ? -0.028 -15.332 -11.908 1.00 0.00 6801 ALA A C 15
ATOM 18521 O O . ALA A 1 74 ? -0.043 -14.483 -12.805 1.00 0.00 6801 ALA A O 15
ATOM 18528 N N . PHE A 1 75 ? -0.366 -16.609 -12.140 1.00 0.00 6802 PHE A N 15
ATOM 18529 C CA . PHE A 1 75 ? -0.729 -17.134 -13.463 1.00 0.00 6802 PHE A CA 15
ATOM 18530 C C . PHE A 1 75 ? -2.001 -16.480 -14.037 1.00 0.00 6802 PHE A C 15
ATOM 18531 O O . PHE A 1 75 ? -2.031 -16.100 -15.213 1.00 0.00 6802 PHE A O 15
ATOM 18548 N N . ALA A 1 76 ? -3.030 -16.271 -13.212 1.00 0.00 6803 ALA A N 15
ATOM 18549 C CA . ALA A 1 76 ? -4.263 -15.600 -13.620 1.00 0.00 6803 ALA A CA 15
ATOM 18550 C C . ALA A 1 76 ? -4.050 -14.127 -14.014 1.00 0.00 6803 ALA A C 15
ATOM 18551 O O . ALA A 1 76 ? -4.753 -13.615 -14.887 1.00 0.00 6803 ALA A O 15
ATOM 18558 N N . ARG A 1 77 ? -3.063 -13.446 -13.414 1.00 0.00 6804 ARG A N 15
ATOM 18559 C CA . ARG A 1 77 ? -2.720 -12.057 -13.766 1.00 0.00 6804 ARG A CA 15
ATOM 18560 C C . ARG A 1 77 ? -1.936 -11.943 -15.075 1.00 0.00 6804 ARG A C 15
ATOM 18561 O O . ARG A 1 77 ? -2.110 -10.950 -15.774 1.00 0.00 6804 ARG A O 15
ATOM 18582 N N . HIS A 1 78 ? -1.201 -12.980 -15.490 1.00 0.00 6805 HIS A N 15
ATOM 18583 C CA . HIS A 1 78 ? -0.705 -13.088 -16.874 1.00 0.00 6805 HIS A CA 15
ATOM 18584 C C . HIS A 1 78 ? -1.872 -13.150 -17.881 1.00 0.00 6805 HIS A C 15
ATOM 18585 O O . HIS A 1 78 ? -1.910 -12.351 -18.819 1.00 0.00 6805 HIS A O 15
ATOM 18599 N N . ILE A 1 79 ? -2.850 -14.038 -17.663 1.00 0.00 6806 ILE A N 15
ATOM 18600 C CA . ILE A 1 79 ? -4.079 -14.099 -18.483 1.00 0.00 6806 ILE A CA 15
ATOM 18601 C C . ILE A 1 79 ? -4.802 -12.739 -18.518 1.00 0.00 6806 ILE A C 15
ATOM 18602 O O . ILE A 1 79 ? -5.166 -12.257 -19.595 1.00 0.00 6806 ILE A O 15
ATOM 18618 N N . ALA A 1 80 ? -4.973 -12.086 -17.370 1.00 0.00 6807 ALA A N 15
ATOM 18619 C CA . ALA A 1 80 ? -5.669 -10.802 -17.286 1.00 0.00 6807 ALA A CA 15
ATOM 18620 C C . ALA A 1 80 ? -4.937 -9.654 -18.018 1.00 0.00 6807 ALA A C 15
ATOM 18621 O O . ALA A 1 80 ? -5.582 -8.804 -18.635 1.00 0.00 6807 ALA A O 15
ATOM 18628 N N . GLU A 1 81 ? -3.602 -9.646 -18.027 1.00 0.00 6808 GLU A N 15
ATOM 18629 C CA . GLU A 1 81 ? -2.804 -8.708 -18.836 1.00 0.00 6808 GLU A CA 15
ATOM 18630 C C . GLU A 1 81 ? -2.835 -9.049 -20.335 1.00 0.00 6808 GLU A C 15
ATOM 18631 O O . GLU A 1 81 ? -2.747 -8.150 -21.169 1.00 0.00 6808 GLU A O 15
ATOM 18643 N N . SER A 1 82 ? -3.007 -10.325 -20.691 1.00 0.00 6809 SER A N 15
ATOM 18644 C CA . SER A 1 82 ? -3.147 -10.794 -22.081 1.00 0.00 6809 SER A CA 15
ATOM 18645 C C . SER A 1 82 ? -4.512 -10.440 -22.697 1.00 0.00 6809 SER A C 15
ATOM 18646 O O . SER A 1 82 ? -4.582 -10.084 -23.875 1.00 0.00 6809 SER A O 15
ATOM 18654 N N . LEU A 1 83 ? -5.595 -10.505 -21.908 1.00 0.00 6810 LEU A N 15
ATOM 18655 C CA . LEU A 1 83 ? -6.944 -10.065 -22.305 1.00 0.00 6810 LEU A CA 15
ATOM 18656 C C . LEU A 1 83 ? -7.125 -8.535 -22.211 1.00 0.00 6810 LEU A C 15
ATOM 18657 O O . LEU A 1 83 ? -7.937 -7.969 -22.942 1.00 0.00 6810 LEU A O 15
ATOM 18673 N N . GLY A 1 84 ? -6.378 -7.870 -21.324 1.00 0.00 6811 GLY A N 15
ATOM 18674 C CA . GLY A 1 84 ? -6.475 -6.434 -21.046 1.00 0.00 6811 GLY A CA 15
ATOM 18675 C C . GLY A 1 84 ? -7.572 -6.108 -20.028 1.00 0.00 6811 GLY A C 15
ATOM 18676 O O . GLY A 1 84 ? -8.660 -5.649 -20.391 1.00 0.00 6811 GLY A O 15
ATOM 18680 N N . ALA A 1 85 ? -7.271 -6.366 -18.747 1.00 0.00 6812 ALA A N 15
ATOM 18681 C CA . ALA A 1 85 ? -8.146 -6.144 -17.587 1.00 0.00 6812 ALA A CA 15
ATOM 18682 C C . ALA A 1 85 ? -8.791 -4.739 -17.521 1.00 0.00 6812 ALA A C 15
ATOM 18683 O O . ALA A 1 85 ? -8.068 -3.720 -17.634 1.00 0.00 6812 ALA A O 15
ATOM 18691 N N . GLY A 1 1 ? -7.725 5.602 -10.061 1.00 0.00 -4 GLY A N 16
ATOM 18692 C CA . GLY A 1 1 ? -8.498 4.806 -9.082 1.00 0.00 -4 GLY A CA 16
ATOM 18693 C C . GLY A 1 1 ? -7.578 4.088 -8.096 1.00 0.00 -4 GLY A C 16
ATOM 18694 O O . GLY A 1 1 ? -6.808 3.229 -8.531 1.00 0.00 -4 GLY A O 16
ATOM 18700 N N . PRO A 1 2 ? -7.629 4.392 -6.781 1.00 0.00 -3 PRO A N 16
ATOM 18701 C CA . PRO A 1 2 ? -6.765 3.769 -5.768 1.00 0.00 -3 PRO A CA 16
ATOM 18702 C C . PRO A 1 2 ? -6.999 2.268 -5.522 1.00 0.00 -3 PRO A C 16
ATOM 18703 O O . PRO A 1 2 ? -6.083 1.563 -5.088 1.00 0.00 -3 PRO A O 16
ATOM 18714 N N . GLY A 1 3 ? -8.215 1.767 -5.789 1.00 0.00 -2 GLY A N 16
ATOM 18715 C CA . GLY A 1 3 ? -8.601 0.355 -5.617 1.00 0.00 -2 GLY A CA 16
ATOM 18716 C C . GLY A 1 3 ? -7.983 -0.603 -6.650 1.00 0.00 -2 GLY A C 16
ATOM 18717 O O . GLY A 1 3 ? -7.579 -0.186 -7.740 1.00 0.00 -2 GLY A O 16
ATOM 18721 N N . SER A 1 4 ? -7.955 -1.895 -6.317 1.00 0.00 -1 SER A N 16
ATOM 18722 C CA . SER A 1 4 ? -7.380 -2.982 -7.146 1.00 0.00 -1 SER A CA 16
ATOM 18723 C C . SER A 1 4 ? -8.432 -3.842 -7.869 1.00 0.00 -1 SER A C 16
ATOM 18724 O O . SER A 1 4 ? -8.095 -4.879 -8.452 1.00 0.00 -1 SER A O 16
ATOM 18732 N N . ALA A 1 5 ? -9.705 -3.438 -7.840 1.00 0.00 6732 ALA A N 16
ATOM 18733 C CA . ALA A 1 5 ? -10.824 -4.168 -8.442 1.00 0.00 6732 ALA A CA 16
ATOM 18734 C C . ALA A 1 5 ? -10.822 -4.111 -9.984 1.00 0.00 6732 ALA A C 16
ATOM 18735 O O . ALA A 1 5 ? -10.453 -3.098 -10.586 1.00 0.00 6732 ALA A O 16
ATOM 18742 N N . GLY A 1 6 ? -11.255 -5.198 -10.632 1.00 0.00 6733 GLY A N 16
ATOM 18743 C CA . GLY A 1 6 ? -11.339 -5.337 -12.084 1.00 0.00 6733 GLY A CA 16
ATOM 18744 C C . GLY A 1 6 ? -11.406 -6.804 -12.530 1.00 0.00 6733 GLY A C 16
ATOM 18745 O O . GLY A 1 6 ? -11.589 -7.715 -11.720 1.00 0.00 6733 GLY A O 16
ATOM 18749 N N . ARG A 1 7 ? -11.203 -7.045 -13.830 1.00 0.00 6734 ARG A N 16
ATOM 18750 C CA . ARG A 1 7 ? -11.286 -8.388 -14.460 1.00 0.00 6734 ARG A CA 16
ATOM 18751 C C . ARG A 1 7 ? -10.253 -9.394 -13.943 1.00 0.00 6734 ARG A C 16
ATOM 18752 O O . ARG A 1 7 ? -10.480 -10.597 -14.058 1.00 0.00 6734 ARG A O 16
ATOM 18773 N N . GLN A 1 8 ? -9.171 -8.931 -13.303 1.00 0.00 6735 GLN A N 16
ATOM 18774 C CA . GLN A 1 8 ? -8.210 -9.801 -12.609 1.00 0.00 6735 GLN A CA 16
ATOM 18775 C C . GLN A 1 8 ? -8.900 -10.687 -11.551 1.00 0.00 6735 GLN A C 16
ATOM 18776 O O . GLN A 1 8 ? -8.536 -11.850 -11.395 1.00 0.00 6735 GLN A O 16
ATOM 18790 N N . GLU A 1 9 ? -9.918 -10.172 -10.854 1.00 0.00 6736 GLU A N 16
ATOM 18791 C CA . GLU A 1 9 ? -10.683 -10.919 -9.844 1.00 0.00 6736 GLU A CA 16
ATOM 18792 C C . GLU A 1 9 ? -11.505 -12.047 -10.475 1.00 0.00 6736 GLU A C 16
ATOM 18793 O O . GLU A 1 9 ? -11.515 -13.168 -9.970 1.00 0.00 6736 GLU A O 16
ATOM 18805 N N . GLU A 1 10 ? -12.173 -11.775 -11.600 1.00 0.00 6737 GLU A N 16
ATOM 18806 C CA . GLU A 1 10 ? -13.008 -12.752 -12.316 1.00 0.00 6737 GLU A CA 16
ATOM 18807 C C . GLU A 1 10 ? -12.157 -13.891 -12.902 1.00 0.00 6737 GLU A C 16
ATOM 18808 O O . GLU A 1 10 ? -12.522 -15.063 -12.797 1.00 0.00 6737 GLU A O 16
ATOM 18820 N N . ILE A 1 11 ? -10.998 -13.538 -13.469 1.00 0.00 6738 ILE A N 16
ATOM 18821 C CA . ILE A 1 11 ? -10.043 -14.481 -14.060 1.00 0.00 6738 ILE A CA 16
ATOM 18822 C C . ILE A 1 11 ? -9.385 -15.343 -12.971 1.00 0.00 6738 ILE A C 16
ATOM 18823 O O . ILE A 1 11 ? -9.298 -16.562 -13.123 1.00 0.00 6738 ILE A O 16
ATOM 18839 N N . ALA A 1 12 ? -8.982 -14.756 -11.837 1.00 0.00 6739 ALA A N 16
ATOM 18840 C CA . ALA A 1 12 ? -8.400 -15.489 -10.710 1.00 0.00 6739 ALA A CA 16
ATOM 18841 C C . ALA A 1 12 ? -9.398 -16.440 -10.035 1.00 0.00 6739 ALA A C 16
ATOM 18842 O O . ALA A 1 12 ? -9.030 -17.570 -9.701 1.00 0.00 6739 ALA A O 16
ATOM 18849 N N . GLU A 1 13 ? -10.659 -16.033 -9.868 1.00 0.00 6740 GLU A N 16
ATOM 18850 C CA . GLU A 1 13 ? -11.710 -16.916 -9.348 1.00 0.00 6740 GLU A CA 16
ATOM 18851 C C . GLU A 1 13 ? -12.000 -18.096 -10.282 1.00 0.00 6740 GLU A C 16
ATOM 18852 O O . GLU A 1 13 ? -12.162 -19.222 -9.814 1.00 0.00 6740 GLU A O 16
ATOM 18864 N N . GLU A 1 14 ? -12.028 -17.885 -11.600 1.00 0.00 6741 GLU A N 16
ATOM 18865 C CA . GLU A 1 14 ? -12.307 -18.958 -12.564 1.00 0.00 6741 GLU A CA 16
ATOM 18866 C C . GLU A 1 14 ? -11.141 -19.947 -12.674 1.00 0.00 6741 GLU A C 16
ATOM 18867 O O . GLU A 1 14 ? -11.362 -21.154 -12.698 1.00 0.00 6741 GLU A O 16
ATOM 18879 N N . VAL A 1 15 ? -9.899 -19.457 -12.658 1.00 0.00 6742 VAL A N 16
ATOM 18880 C CA . VAL A 1 15 ? -8.686 -20.280 -12.525 1.00 0.00 6742 VAL A CA 16
ATOM 18881 C C . VAL A 1 15 ? -8.724 -21.127 -11.249 1.00 0.00 6742 VAL A C 16
ATOM 18882 O O . VAL A 1 15 ? -8.514 -22.338 -11.322 1.00 0.00 6742 VAL A O 16
ATOM 18895 N N . ALA A 1 16 ? -9.042 -20.529 -10.097 1.00 0.00 6743 ALA A N 16
ATOM 18896 C CA . ALA A 1 16 ? -9.141 -21.240 -8.825 1.00 0.00 6743 ALA A CA 16
ATOM 18897 C C . ALA A 1 16 ? -10.255 -22.303 -8.804 1.00 0.00 6743 ALA A C 16
ATOM 18898 O O . ALA A 1 16 ? -10.105 -23.344 -8.161 1.00 0.00 6743 ALA A O 16
ATOM 18905 N N . ARG A 1 17 ? -11.345 -22.077 -9.548 1.00 0.00 6744 ARG A N 16
ATOM 18906 C CA . ARG A 1 17 ? -12.428 -23.060 -9.731 1.00 0.00 6744 ARG A CA 16
ATOM 18907 C C . ARG A 1 17 ? -12.010 -24.217 -10.645 1.00 0.00 6744 ARG A C 16
ATOM 18908 O O . ARG A 1 17 ? -12.176 -25.382 -10.274 1.00 0.00 6744 ARG A O 16
ATOM 18929 N N . LEU A 1 18 ? -11.443 -23.910 -11.812 1.00 0.00 6745 LEU A N 16
ATOM 18930 C CA . LEU A 1 18 ? -11.122 -24.906 -12.838 1.00 0.00 6745 LEU A CA 16
ATOM 18931 C C . LEU A 1 18 ? -9.865 -25.731 -12.503 1.00 0.00 6745 LEU A C 16
ATOM 18932 O O . LEU A 1 18 ? -9.832 -26.928 -12.800 1.00 0.00 6745 LEU A O 16
ATOM 18948 N N . LEU A 1 19 ? -8.865 -25.151 -11.815 1.00 0.00 6746 LEU A N 16
ATOM 18949 C CA . LEU A 1 19 ? -7.663 -25.873 -11.382 1.00 0.00 6746 LEU A CA 16
ATOM 18950 C C . LEU A 1 19 ? -7.999 -26.944 -10.352 1.00 0.00 6746 LEU A C 16
ATOM 18951 O O . LEU A 1 19 ? -7.507 -28.069 -10.464 1.00 0.00 6746 LEU A O 16
ATOM 18967 N N . ALA A 1 20 ? -8.845 -26.629 -9.368 1.00 0.00 6747 ALA A N 16
ATOM 18968 C CA . ALA A 1 20 ? -9.179 -27.577 -8.312 1.00 0.00 6747 ALA A CA 16
ATOM 18969 C C . ALA A 1 20 ? -9.800 -28.869 -8.891 1.00 0.00 6747 ALA A C 16
ATOM 18970 O O . ALA A 1 20 ? -9.549 -29.959 -8.382 1.00 0.00 6747 ALA A O 16
ATOM 18977 N N . GLY A 1 21 ? -10.524 -28.762 -10.014 1.00 0.00 6748 GLY A N 16
ATOM 18978 C CA . GLY A 1 21 ? -11.092 -29.893 -10.751 1.00 0.00 6748 GLY A CA 16
ATOM 18979 C C . GLY A 1 21 ? -10.056 -30.773 -11.471 1.00 0.00 6748 GLY A C 16
ATOM 18980 O O . GLY A 1 21 ? -10.308 -31.961 -11.678 1.00 0.00 6748 GLY A O 16
ATOM 18984 N N . VAL A 1 22 ? -8.864 -30.242 -11.788 1.00 0.00 6749 VAL A N 16
ATOM 18985 C CA . VAL A 1 22 ? -7.723 -30.996 -12.353 1.00 0.00 6749 VAL A CA 16
ATOM 18986 C C . VAL A 1 22 ? -6.922 -31.679 -11.241 1.00 0.00 6749 VAL A C 16
ATOM 18987 O O . VAL A 1 22 ? -6.489 -32.819 -11.399 1.00 0.00 6749 VAL A O 16
ATOM 19000 N N . LEU A 1 23 ? -6.783 -31.018 -10.086 1.00 0.00 6750 LEU A N 16
ATOM 19001 C CA . LEU A 1 23 ? -6.109 -31.546 -8.888 1.00 0.00 6750 LEU A CA 16
ATOM 19002 C C . LEU A 1 23 ? -7.013 -32.444 -8.013 1.00 0.00 6750 LEU A C 16
ATOM 19003 O O . LEU A 1 23 ? -6.589 -32.894 -6.943 1.00 0.00 6750 LEU A O 16
ATOM 19019 N N . TYR A 1 24 ? -8.248 -32.708 -8.461 1.00 0.00 6751 TYR A N 16
ATOM 19020 C CA . TYR A 1 24 ? -9.277 -33.509 -7.784 1.00 0.00 6751 TYR A CA 16
ATOM 19021 C C . TYR A 1 24 ? -9.591 -33.041 -6.343 1.00 0.00 6751 TYR A C 16
ATOM 19022 O O . TYR A 1 24 ? -9.892 -33.841 -5.450 1.00 0.00 6751 TYR A O 16
ATOM 19040 N N . LEU A 1 25 ? -9.500 -31.727 -6.120 1.00 0.00 6752 LEU A N 16
ATOM 19041 C CA . LEU A 1 25 ? -9.749 -31.012 -4.867 1.00 0.00 6752 LEU A CA 16
ATOM 19042 C C . LEU A 1 25 ? -11.062 -30.203 -4.942 1.00 0.00 6752 LEU A C 16
ATOM 19043 O O . LEU A 1 25 ? -11.626 -29.985 -6.017 1.00 0.00 6752 LEU A O 16
ATOM 19059 N N . GLU A 1 26 ? -11.548 -29.725 -3.795 1.00 0.00 6753 GLU A N 16
ATOM 19060 C CA . GLU A 1 26 ? -12.656 -28.760 -3.729 1.00 0.00 6753 GLU A CA 16
ATOM 19061 C C . GLU A 1 26 ? -12.111 -27.319 -3.858 1.00 0.00 6753 GLU A C 16
ATOM 19062 O O . GLU A 1 26 ? -11.080 -27.001 -3.253 1.00 0.00 6753 GLU A O 16
ATOM 19074 N N . PRO A 1 27 ? -12.775 -26.414 -4.603 1.00 0.00 6754 PRO A N 16
ATOM 19075 C CA . PRO A 1 27 ? -12.250 -25.072 -4.880 1.00 0.00 6754 PRO A CA 16
ATOM 19076 C C . PRO A 1 27 ? -12.194 -24.161 -3.639 1.00 0.00 6754 PRO A C 16
ATOM 19077 O O . PRO A 1 27 ? -11.396 -23.229 -3.600 1.00 0.00 6754 PRO A O 16
ATOM 19088 N N . ASP A 1 28 ? -12.989 -24.446 -2.599 1.00 0.00 6755 ASP A N 16
ATOM 19089 C CA . ASP A 1 28 ? -12.944 -23.770 -1.289 1.00 0.00 6755 ASP A CA 16
ATOM 19090 C C . ASP A 1 28 ? -11.829 -24.312 -0.365 1.00 0.00 6755 ASP A C 16
ATOM 19091 O O . ASP A 1 28 ? -11.519 -23.692 0.659 1.00 0.00 6755 ASP A O 16
ATOM 19100 N N . ARG A 1 29 ? -11.201 -25.449 -0.716 1.00 0.00 6756 ARG A N 16
ATOM 19101 C CA . ARG A 1 29 ? -10.046 -26.039 -0.003 1.00 0.00 6756 ARG A CA 16
ATOM 19102 C C . ARG A 1 29 ? -8.692 -25.652 -0.614 1.00 0.00 6756 ARG A C 16
ATOM 19103 O O . ARG A 1 29 ? -7.669 -25.727 0.066 1.00 0.00 6756 ARG A O 16
ATOM 19124 N N . LEU A 1 30 ? -8.686 -25.200 -1.870 1.00 0.00 6757 LEU A N 16
ATOM 19125 C CA . LEU A 1 30 ? -7.595 -24.447 -2.493 1.00 0.00 6757 LEU A CA 16
ATOM 19126 C C . LEU A 1 30 ? -7.527 -23.011 -1.941 1.00 0.00 6757 LEU A C 16
ATOM 19127 O O . LEU A 1 30 ? -8.549 -22.405 -1.612 1.00 0.00 6757 LEU A O 16
ATOM 19143 N N . ASP A 1 31 ? -6.320 -22.446 -1.876 1.00 0.00 6758 ASP A N 16
ATOM 19144 C CA . ASP A 1 31 ? -6.055 -21.023 -1.606 1.00 0.00 6758 ASP A CA 16
ATOM 19145 C C . ASP A 1 31 ? -5.243 -20.374 -2.753 1.00 0.00 6758 ASP A C 16
ATOM 19146 O O . ASP A 1 31 ? -4.301 -21.000 -3.251 1.00 0.00 6758 ASP A O 16
ATOM 19155 N N . PRO A 1 32 ? -5.559 -19.137 -3.181 1.00 0.00 6759 PRO A N 16
ATOM 19156 C CA . PRO A 1 32 ? -4.952 -18.523 -4.366 1.00 0.00 6759 PRO A CA 16
ATOM 19157 C C . PRO A 1 32 ? -3.511 -18.016 -4.137 1.00 0.00 6759 PRO A C 16
ATOM 19158 O O . PRO A 1 32 ? -2.752 -17.864 -5.091 1.00 0.00 6759 PRO A O 16
ATOM 19169 N N . GLU A 1 33 ? -3.125 -17.766 -2.881 1.00 0.00 6760 GLU A N 16
ATOM 19170 C CA . GLU A 1 33 ? -1.791 -17.268 -2.493 1.00 0.00 6760 GLU A CA 16
ATOM 19171 C C . GLU A 1 33 ? -0.763 -18.391 -2.236 1.00 0.00 6760 GLU A C 16
ATOM 19172 O O . GLU A 1 33 ? 0.437 -18.127 -2.125 1.00 0.00 6760 GLU A O 16
ATOM 19184 N N . GLU A 1 34 ? -1.211 -19.647 -2.150 1.00 0.00 6761 GLU A N 16
ATOM 19185 C CA . GLU A 1 34 ? -0.356 -20.826 -1.976 1.00 0.00 6761 GLU A CA 16
ATOM 19186 C C . GLU A 1 34 ? 0.169 -21.351 -3.325 1.00 0.00 6761 GLU A C 16
ATOM 19187 O O . GLU A 1 34 ? -0.462 -21.184 -4.376 1.00 0.00 6761 GLU A O 16
ATOM 19199 N N . THR A 1 35 ? 1.345 -21.982 -3.314 1.00 0.00 6762 THR A N 16
ATOM 19200 C CA . THR A 1 35 ? 2.048 -22.408 -4.533 1.00 0.00 6762 THR A CA 16
ATOM 19201 C C . THR A 1 35 ? 1.403 -23.618 -5.210 1.00 0.00 6762 THR A C 16
ATOM 19202 O O . THR A 1 35 ? 0.805 -24.474 -4.559 1.00 0.00 6762 THR A O 16
ATOM 19213 N N . PHE A 1 36 ? 1.597 -23.749 -6.528 1.00 0.00 6763 PHE A N 16
ATOM 19214 C CA . PHE A 1 36 ? 1.237 -24.953 -7.282 1.00 0.00 6763 PHE A CA 16
ATOM 19215 C C . PHE A 1 36 ? 1.827 -26.240 -6.663 1.00 0.00 6763 PHE A C 16
ATOM 19216 O O . PHE A 1 36 ? 1.162 -27.276 -6.636 1.00 0.00 6763 PHE A O 16
ATOM 19233 N N . LEU A 1 37 ? 3.033 -26.161 -6.088 1.00 0.00 6764 LEU A N 16
ATOM 19234 C CA . LEU A 1 37 ? 3.706 -27.281 -5.434 1.00 0.00 6764 LEU A CA 16
ATOM 19235 C C . LEU A 1 37 ? 2.959 -27.775 -4.176 1.00 0.00 6764 LEU A C 16
ATOM 19236 O O . LEU A 1 37 ? 2.780 -28.986 -4.014 1.00 0.00 6764 LEU A O 16
ATOM 19252 N N . THR A 1 38 ? 2.476 -26.871 -3.313 1.00 0.00 6765 THR A N 16
ATOM 19253 C CA . THR A 1 38 ? 1.701 -27.240 -2.106 1.00 0.00 6765 THR A CA 16
ATOM 19254 C C . THR A 1 38 ? 0.217 -27.529 -2.404 1.00 0.00 6765 THR A C 16
ATOM 19255 O O . THR A 1 38 ? -0.421 -28.307 -1.691 1.00 0.00 6765 THR A O 16
ATOM 19266 N N . LEU A 1 39 ? -0.323 -26.997 -3.515 1.00 0.00 6766 LEU A N 16
ATOM 19267 C CA . LEU A 1 39 ? -1.632 -27.374 -4.078 1.00 0.00 6766 LEU A CA 16
ATOM 19268 C C . LEU A 1 39 ? -1.652 -28.808 -4.649 1.00 0.00 6766 LEU A C 16
ATOM 19269 O O . LEU A 1 39 ? -2.731 -29.393 -4.775 1.00 0.00 6766 LEU A O 16
ATOM 19285 N N . GLY A 1 40 ? -0.487 -29.384 -4.967 1.00 0.00 6767 GLY A N 16
ATOM 19286 C CA . GLY A 1 40 ? -0.341 -30.769 -5.445 1.00 0.00 6767 GLY A CA 16
ATOM 19287 C C . GLY A 1 40 ? -0.188 -30.913 -6.967 1.00 0.00 6767 GLY A C 16
ATOM 19288 O O . GLY A 1 40 ? -0.480 -31.978 -7.517 1.00 0.00 6767 GLY A O 16
ATOM 19292 N N . VAL A 1 41 ? 0.251 -29.861 -7.663 1.00 0.00 6768 VAL A N 16
ATOM 19293 C CA . VAL A 1 41 ? 0.548 -29.870 -9.104 1.00 0.00 6768 VAL A CA 16
ATOM 19294 C C . VAL A 1 41 ? 1.861 -30.613 -9.398 1.00 0.00 6768 VAL A C 16
ATOM 19295 O O . VAL A 1 41 ? 2.898 -30.338 -8.796 1.00 0.00 6768 VAL A O 16
ATOM 19308 N N . ASP A 1 42 ? 1.825 -31.500 -10.391 1.00 0.00 6769 ASP A N 16
ATOM 19309 C CA . ASP A 1 42 ? 2.988 -31.988 -11.142 1.00 0.00 6769 ASP A CA 16
ATOM 19310 C C . ASP A 1 42 ? 2.815 -31.652 -12.638 1.00 0.00 6769 ASP A C 16
ATOM 19311 O O . ASP A 1 42 ? 1.752 -31.188 -13.060 1.00 0.00 6769 ASP A O 16
ATOM 19320 N N . SER A 1 43 ? 3.840 -31.882 -13.462 1.00 0.00 6770 SER A N 16
ATOM 19321 C CA . SER A 1 43 ? 3.882 -31.443 -14.871 1.00 0.00 6770 SER A CA 16
ATOM 19322 C C . SER A 1 43 ? 2.691 -31.914 -15.715 1.00 0.00 6770 SER A C 16
ATOM 19323 O O . SER A 1 43 ? 2.171 -31.146 -16.528 1.00 0.00 6770 SER A O 16
ATOM 19331 N N . ILE A 1 44 ? 2.181 -33.128 -15.477 1.00 0.00 6771 ILE A N 16
ATOM 19332 C CA . ILE A 1 44 ? 0.998 -33.678 -16.169 1.00 0.00 6771 ILE A CA 16
ATOM 19333 C C . ILE A 1 44 ? -0.262 -32.879 -15.810 1.00 0.00 6771 ILE A C 16
ATOM 19334 O O . ILE A 1 44 ? -1.013 -32.468 -16.696 1.00 0.00 6771 ILE A O 16
ATOM 19350 N N . LEU A 1 45 ? -0.466 -32.582 -14.519 1.00 0.00 6772 LEU A N 16
ATOM 19351 C CA . LEU A 1 45 ? -1.610 -31.801 -14.029 1.00 0.00 6772 LEU A CA 16
ATOM 19352 C C . LEU A 1 45 ? -1.504 -30.331 -14.472 1.00 0.00 6772 LEU A C 16
ATOM 19353 O O . LEU A 1 45 ? -2.519 -29.709 -14.786 1.00 0.00 6772 LEU A O 16
ATOM 19369 N N . GLY A 1 46 ? -0.282 -29.802 -14.582 1.00 0.00 6773 GLY A N 16
ATOM 19370 C CA . GLY A 1 46 ? -0.007 -28.495 -15.189 1.00 0.00 6773 GLY A CA 16
ATOM 19371 C C . GLY A 1 46 ? -0.496 -28.421 -16.639 1.00 0.00 6773 GLY A C 16
ATOM 19372 O O . GLY A 1 46 ? -1.345 -27.592 -16.959 1.00 0.00 6773 GLY A O 16
ATOM 19376 N N . VAL A 1 47 ? -0.043 -29.331 -17.508 1.00 0.00 6774 VAL A N 16
ATOM 19377 C CA . VAL A 1 47 ? -0.454 -29.396 -18.924 1.00 0.00 6774 VAL A CA 16
ATOM 19378 C C . VAL A 1 47 ? -1.975 -29.562 -19.064 1.00 0.00 6774 VAL A C 16
ATOM 19379 O O . VAL A 1 47 ? -2.588 -28.870 -19.879 1.00 0.00 6774 VAL A O 16
ATOM 19392 N N . GLU A 1 48 ? -2.603 -30.414 -18.252 1.00 0.00 6775 GLU A N 16
ATOM 19393 C CA . GLU A 1 48 ? -4.060 -30.634 -18.250 1.00 0.00 6775 GLU A CA 16
ATOM 19394 C C . GLU A 1 48 ? -4.860 -29.374 -17.884 1.00 0.00 6775 GLU A C 16
ATOM 19395 O O . GLU A 1 48 ? -5.848 -29.056 -18.549 1.00 0.00 6775 GLU A O 16
ATOM 19407 N N . PHE A 1 49 ? -4.425 -28.625 -16.867 1.00 0.00 6776 PHE A N 16
ATOM 19408 C CA . PHE A 1 49 ? -5.039 -27.356 -16.475 1.00 0.00 6776 PHE A CA 16
ATOM 19409 C C . PHE A 1 49 ? -4.847 -26.278 -17.552 1.00 0.00 6776 PHE A C 16
ATOM 19410 O O . PHE A 1 49 ? -5.793 -25.576 -17.898 1.00 0.00 6776 PHE A O 16
ATOM 19427 N N . VAL A 1 50 ? -3.658 -26.194 -18.149 1.00 0.00 6777 VAL A N 16
ATOM 19428 C CA . VAL A 1 50 ? -3.326 -25.197 -19.185 1.00 0.00 6777 VAL A CA 16
ATOM 19429 C C . VAL A 1 50 ? -4.108 -25.448 -20.477 1.00 0.00 6777 VAL A C 16
ATOM 19430 O O . VAL A 1 50 ? -4.551 -24.496 -21.122 1.00 0.00 6777 VAL A O 16
ATOM 19443 N N . ALA A 1 51 ? -4.367 -26.706 -20.832 1.00 0.00 6778 ALA A N 16
ATOM 19444 C CA . ALA A 1 51 ? -5.262 -27.067 -21.936 1.00 0.00 6778 ALA A CA 16
ATOM 19445 C C . ALA A 1 51 ? -6.723 -26.626 -21.687 1.00 0.00 6778 ALA A C 16
ATOM 19446 O O . ALA A 1 51 ? -7.378 -26.126 -22.602 1.00 0.00 6778 ALA A O 16
ATOM 19453 N N . ALA A 1 52 ? -7.211 -26.747 -20.448 1.00 0.00 6779 ALA A N 16
ATOM 19454 C CA . ALA A 1 52 ? -8.547 -26.293 -20.053 1.00 0.00 6779 ALA A CA 16
ATOM 19455 C C . ALA A 1 52 ? -8.647 -24.755 -19.983 1.00 0.00 6779 ALA A C 16
ATOM 19456 O O . ALA A 1 52 ? -9.668 -24.176 -20.366 1.00 0.00 6779 ALA A O 16
ATOM 19463 N N . VAL A 1 53 ? -7.575 -24.073 -19.575 1.00 0.00 6780 VAL A N 16
ATOM 19464 C CA . VAL A 1 53 ? -7.449 -22.609 -19.575 1.00 0.00 6780 VAL A CA 16
ATOM 19465 C C . VAL A 1 53 ? -7.512 -22.047 -20.994 1.00 0.00 6780 VAL A C 16
ATOM 19466 O O . VAL A 1 53 ? -8.281 -21.124 -21.242 1.00 0.00 6780 VAL A O 16
ATOM 19479 N N . ASN A 1 54 ? -6.775 -22.619 -21.952 1.00 0.00 6781 ASN A N 16
ATOM 19480 C CA . ASN A 1 54 ? -6.774 -22.150 -23.347 1.00 0.00 6781 ASN A CA 16
ATOM 19481 C C . ASN A 1 54 ? -8.114 -22.400 -24.073 1.00 0.00 6781 ASN A C 16
ATOM 19482 O O . ASN A 1 54 ? -8.393 -21.748 -25.082 1.00 0.00 6781 ASN A O 16
ATOM 19493 N N . ALA A 1 55 ? -8.982 -23.274 -23.552 1.00 0.00 6782 ALA A N 16
ATOM 19494 C CA . ALA A 1 55 ? -10.365 -23.426 -24.016 1.00 0.00 6782 ALA A CA 16
ATOM 19495 C C . ALA A 1 55 ? -11.325 -22.351 -23.440 1.00 0.00 6782 ALA A C 16
ATOM 19496 O O . ALA A 1 55 ? -12.364 -22.077 -24.044 1.00 0.00 6782 ALA A O 16
ATOM 19503 N N . ALA A 1 56 ? -10.984 -21.731 -22.303 1.00 0.00 6783 ALA A N 16
ATOM 19504 C CA . ALA A 1 56 ? -11.773 -20.685 -21.636 1.00 0.00 6783 ALA A CA 16
ATOM 19505 C C . ALA A 1 56 ? -11.267 -19.251 -21.900 1.00 0.00 6783 ALA A C 16
ATOM 19506 O O . ALA A 1 56 ? -12.045 -18.296 -21.810 1.00 0.00 6783 ALA A O 16
ATOM 19513 N N . TYR A 1 57 ? -9.984 -19.098 -22.238 1.00 0.00 6784 TYR A N 16
ATOM 19514 C CA . TYR A 1 57 ? -9.261 -17.834 -22.399 1.00 0.00 6784 TYR A CA 16
ATOM 19515 C C . TYR A 1 57 ? -8.320 -17.923 -23.616 1.00 0.00 6784 TYR A C 16
ATOM 19516 O O . TYR A 1 57 ? -7.423 -18.770 -23.629 1.00 0.00 6784 TYR A O 16
ATOM 19534 N N . PRO A 1 58 ? -8.484 -17.063 -24.644 1.00 0.00 6785 PRO A N 16
ATOM 19535 C CA . PRO A 1 58 ? -7.743 -17.131 -25.915 1.00 0.00 6785 PRO A CA 16
ATOM 19536 C C . PRO A 1 58 ? -6.318 -16.537 -25.829 1.00 0.00 6785 PRO A C 16
ATOM 19537 O O . PRO A 1 58 ? -5.873 -15.790 -26.706 1.00 0.00 6785 PRO A O 16
ATOM 19548 N N . VAL A 1 59 ? -5.581 -16.853 -24.761 1.00 0.00 6786 VAL A N 16
ATOM 19549 C CA . VAL A 1 59 ? -4.229 -16.327 -24.479 1.00 0.00 6786 VAL A CA 16
ATOM 19550 C C . VAL A 1 59 ? -3.109 -17.030 -25.256 1.00 0.00 6786 VAL A C 16
ATOM 19551 O O . VAL A 1 59 ? -2.068 -16.422 -25.513 1.00 0.00 6786 VAL A O 16
ATOM 19564 N N . GLY A 1 60 ? -3.303 -18.299 -25.636 1.00 0.00 6787 GLY A N 16
ATOM 19565 C CA . GLY A 1 60 ? -2.298 -19.122 -26.320 1.00 0.00 6787 GLY A CA 16
ATOM 19566 C C . GLY A 1 60 ? -1.117 -19.526 -25.422 1.00 0.00 6787 GLY A C 16
ATOM 19567 O O . GLY A 1 60 ? 0.003 -19.702 -25.911 1.00 0.00 6787 GLY A O 16
ATOM 19571 N N . VAL A 1 61 ? -1.334 -19.611 -24.102 1.00 0.00 6788 VAL A N 16
ATOM 19572 C CA . VAL A 1 61 ? -0.273 -19.791 -23.099 1.00 0.00 6788 VAL A CA 16
ATOM 19573 C C . VAL A 1 61 ? 0.194 -21.250 -23.013 1.00 0.00 6788 VAL A C 16
ATOM 19574 O O . VAL A 1 61 ? -0.621 -22.176 -23.016 1.00 0.00 6788 VAL A O 16
ATOM 19587 N N . LYS A 1 62 ? 1.514 -21.455 -22.942 1.00 0.00 6789 LYS A N 16
ATOM 19588 C CA . LYS A 1 62 ? 2.172 -22.769 -22.874 1.00 0.00 6789 LYS A CA 16
ATOM 19589 C C . LYS A 1 62 ? 2.332 -23.254 -21.428 1.00 0.00 6789 LYS A C 16
ATOM 19590 O O . LYS A 1 62 ? 2.279 -22.466 -20.476 1.00 0.00 6789 LYS A O 16
ATOM 19609 N N . ALA A 1 63 ? 2.578 -24.554 -21.253 1.00 0.00 6790 ALA A N 16
ATOM 19610 C CA . ALA A 1 63 ? 2.744 -25.186 -19.938 1.00 0.00 6790 ALA A CA 16
ATOM 19611 C C . ALA A 1 63 ? 3.989 -24.716 -19.147 1.00 0.00 6790 ALA A C 16
ATOM 19612 O O . ALA A 1 63 ? 4.094 -24.974 -17.948 1.00 0.00 6790 ALA A O 16
ATOM 19619 N N . THR A 1 64 ? 4.902 -23.961 -19.773 1.00 0.00 6791 THR A N 16
ATOM 19620 C CA . THR A 1 64 ? 6.012 -23.249 -19.107 1.00 0.00 6791 THR A CA 16
ATOM 19621 C C . THR A 1 64 ? 5.534 -22.164 -18.142 1.00 0.00 6791 THR A C 16
ATOM 19622 O O . THR A 1 64 ? 6.244 -21.868 -17.181 1.00 0.00 6791 THR A O 16
ATOM 19633 N N . ALA A 1 65 ? 4.321 -21.614 -18.302 1.00 0.00 6792 ALA A N 16
ATOM 19634 C CA . ALA A 1 65 ? 3.769 -20.628 -17.370 1.00 0.00 6792 ALA A CA 16
ATOM 19635 C C . ALA A 1 65 ? 3.487 -21.210 -15.966 1.00 0.00 6792 ALA A C 16
ATOM 19636 O O . ALA A 1 65 ? 3.570 -20.486 -14.977 1.00 0.00 6792 ALA A O 16
ATOM 19643 N N . LEU A 1 66 ? 3.246 -22.521 -15.850 1.00 0.00 6793 LEU A N 16
ATOM 19644 C CA . LEU A 1 66 ? 3.073 -23.254 -14.581 1.00 0.00 6793 LEU A CA 16
ATOM 19645 C C . LEU A 1 66 ? 4.411 -23.524 -13.861 1.00 0.00 6793 LEU A C 16
ATOM 19646 O O . LEU A 1 66 ? 4.425 -23.865 -12.677 1.00 0.00 6793 LEU A O 16
ATOM 19662 N N . TYR A 1 67 ? 5.530 -23.352 -14.570 1.00 0.00 6794 TYR A N 16
ATOM 19663 C CA . TYR A 1 67 ? 6.895 -23.370 -14.036 1.00 0.00 6794 TYR A CA 16
ATOM 19664 C C . TYR A 1 67 ? 7.407 -21.939 -13.736 1.00 0.00 6794 TYR A C 16
ATOM 19665 O O . TYR A 1 67 ? 8.080 -21.719 -12.727 1.00 0.00 6794 TYR A O 16
ATOM 19683 N N . ASP A 1 68 ? 7.048 -20.958 -14.571 1.00 0.00 6795 ASP A N 16
ATOM 19684 C CA . ASP A 1 68 ? 7.480 -19.562 -14.452 1.00 0.00 6795 ASP A CA 16
ATOM 19685 C C . ASP A 1 68 ? 6.719 -18.774 -13.363 1.00 0.00 6795 ASP A C 16
ATOM 19686 O O . ASP A 1 68 ? 7.318 -17.970 -12.644 1.00 0.00 6795 ASP A O 16
ATOM 19695 N N . HIS A 1 69 ? 5.411 -19.029 -13.192 1.00 0.00 6796 HIS A N 16
ATOM 19696 C CA . HIS A 1 69 ? 4.590 -18.502 -12.102 1.00 0.00 6796 HIS A CA 16
ATOM 19697 C C . HIS A 1 69 ? 4.533 -19.518 -10.946 1.00 0.00 6796 HIS A C 16
ATOM 19698 O O . HIS A 1 69 ? 4.320 -20.710 -11.194 1.00 0.00 6796 HIS A O 16
ATOM 19712 N N . PRO A 1 70 ? 4.684 -19.078 -9.684 1.00 0.00 6797 PRO A N 16
ATOM 19713 C CA . PRO A 1 70 ? 4.627 -19.947 -8.507 1.00 0.00 6797 PRO A CA 16
ATOM 19714 C C . PRO A 1 70 ? 3.208 -20.289 -8.034 1.00 0.00 6797 PRO A C 16
ATOM 19715 O O . PRO A 1 70 ? 3.012 -21.323 -7.402 1.00 0.00 6797 PRO A O 16
ATOM 19726 N N . THR A 1 71 ? 2.221 -19.430 -8.312 1.00 0.00 6798 THR A N 16
ATOM 19727 C CA . THR A 1 71 ? 0.865 -19.485 -7.733 1.00 0.00 6798 THR A CA 16
ATOM 19728 C C . THR A 1 71 ? -0.228 -19.338 -8.803 1.00 0.00 6798 THR A C 16
ATOM 19729 O O . THR A 1 71 ? 0.016 -18.714 -9.847 1.00 0.00 6798 THR A O 16
ATOM 19740 N N . PRO A 1 72 ? -1.459 -19.831 -8.554 1.00 0.00 6799 PRO A N 16
ATOM 19741 C CA . PRO A 1 72 ? -2.604 -19.598 -9.446 1.00 0.00 6799 PRO A CA 16
ATOM 19742 C C . PRO A 1 72 ? -2.958 -18.108 -9.559 1.00 0.00 6799 PRO A C 16
ATOM 19743 O O . PRO A 1 72 ? -3.380 -17.680 -10.631 1.00 0.00 6799 PRO A O 16
ATOM 19754 N N . ALA A 1 73 ? -2.738 -17.301 -8.517 1.00 0.00 6800 ALA A N 16
ATOM 19755 C CA . ALA A 1 73 ? -2.939 -15.851 -8.576 1.00 0.00 6800 ALA A CA 16
ATOM 19756 C C . ALA A 1 73 ? -1.966 -15.164 -9.550 1.00 0.00 6800 ALA A C 16
ATOM 19757 O O . ALA A 1 73 ? -2.391 -14.358 -10.378 1.00 0.00 6800 ALA A O 16
ATOM 19764 N N . ALA A 1 74 ? -0.670 -15.505 -9.512 1.00 0.00 6801 ALA A N 16
ATOM 19765 C CA . ALA A 1 74 ? 0.336 -14.925 -10.415 1.00 0.00 6801 ALA A CA 16
ATOM 19766 C C . ALA A 1 74 ? 0.070 -15.311 -11.881 1.00 0.00 6801 ALA A C 16
ATOM 19767 O O . ALA A 1 74 ? 0.100 -14.464 -12.775 1.00 0.00 6801 ALA A O 16
ATOM 19774 N N . PHE A 1 75 ? -0.294 -16.575 -12.121 1.00 0.00 6802 PHE A N 16
ATOM 19775 C CA . PHE A 1 75 ? -0.691 -17.065 -13.444 1.00 0.00 6802 PHE A CA 16
ATOM 19776 C C . PHE A 1 75 ? -1.996 -16.427 -13.959 1.00 0.00 6802 PHE A C 16
ATOM 19777 O O . PHE A 1 75 ? -2.087 -16.056 -15.131 1.00 0.00 6802 PHE A O 16
ATOM 19794 N N . ALA A 1 76 ? -2.993 -16.226 -13.092 1.00 0.00 6803 ALA A N 16
ATOM 19795 C CA . ALA A 1 76 ? -4.235 -15.550 -13.451 1.00 0.00 6803 ALA A CA 16
ATOM 19796 C C . ALA A 1 76 ? -4.029 -14.061 -13.784 1.00 0.00 6803 ALA A C 16
ATOM 19797 O O . ALA A 1 76 ? -4.666 -13.546 -14.705 1.00 0.00 6803 ALA A O 16
ATOM 19804 N N . ARG A 1 77 ? -3.109 -13.369 -13.101 1.00 0.00 6804 ARG A N 16
ATOM 19805 C CA . ARG A 1 77 ? -2.731 -11.986 -13.449 1.00 0.00 6804 ARG A CA 16
ATOM 19806 C C . ARG A 1 77 ? -1.978 -11.901 -14.782 1.00 0.00 6804 ARG A C 16
ATOM 19807 O O . ARG A 1 77 ? -2.205 -10.946 -15.518 1.00 0.00 6804 ARG A O 16
ATOM 19828 N N . HIS A 1 78 ? -1.189 -12.914 -15.158 1.00 0.00 6805 HIS A N 16
ATOM 19829 C CA . HIS A 1 78 ? -0.637 -13.030 -16.517 1.00 0.00 6805 HIS A CA 16
ATOM 19830 C C . HIS A 1 78 ? -1.758 -13.103 -17.573 1.00 0.00 6805 HIS A C 16
ATOM 19831 O O . HIS A 1 78 ? -1.796 -12.253 -18.466 1.00 0.00 6805 HIS A O 16
ATOM 19845 N N . ILE A 1 79 ? -2.706 -14.047 -17.444 1.00 0.00 6806 ILE A N 16
ATOM 19846 C CA . ILE A 1 79 ? -3.899 -14.127 -18.321 1.00 0.00 6806 ILE A CA 16
ATOM 19847 C C . ILE A 1 79 ? -4.642 -12.781 -18.374 1.00 0.00 6806 ILE A C 16
ATOM 19848 O O . ILE A 1 79 ? -4.993 -12.309 -19.452 1.00 0.00 6806 ILE A O 16
ATOM 19864 N N . ALA A 1 80 ? -4.843 -12.129 -17.228 1.00 0.00 6807 ALA A N 16
ATOM 19865 C CA . ALA A 1 80 ? -5.555 -10.854 -17.152 1.00 0.00 6807 ALA A CA 16
ATOM 19866 C C . ALA A 1 80 ? -4.810 -9.681 -17.819 1.00 0.00 6807 ALA A C 16
ATOM 19867 O O . ALA A 1 80 ? -5.456 -8.810 -18.397 1.00 0.00 6807 ALA A O 16
ATOM 19874 N N . GLU A 1 81 ? -3.474 -9.679 -17.838 1.00 0.00 6808 GLU A N 16
ATOM 19875 C CA . GLU A 1 81 ? -2.687 -8.721 -18.631 1.00 0.00 6808 GLU A CA 16
ATOM 19876 C C . GLU A 1 81 ? -2.775 -9.004 -20.142 1.00 0.00 6808 GLU A C 16
ATOM 19877 O O . GLU A 1 81 ? -2.824 -8.061 -20.938 1.00 0.00 6808 GLU A O 16
ATOM 19889 N N . SER A 1 82 ? -2.865 -10.278 -20.549 1.00 0.00 6809 SER A N 16
ATOM 19890 C CA . SER A 1 82 ? -3.115 -10.662 -21.948 1.00 0.00 6809 SER A CA 16
ATOM 19891 C C . SER A 1 82 ? -4.531 -10.287 -22.431 1.00 0.00 6809 SER A C 16
ATOM 19892 O O . SER A 1 82 ? -4.711 -9.903 -23.590 1.00 0.00 6809 SER A O 16
ATOM 19900 N N . LEU A 1 83 ? -5.531 -10.338 -21.543 1.00 0.00 6810 LEU A N 16
ATOM 19901 C CA . LEU A 1 83 ? -6.912 -9.899 -21.792 1.00 0.00 6810 LEU A CA 16
ATOM 19902 C C . LEU A 1 83 ? -7.131 -8.379 -21.622 1.00 0.00 6810 LEU A C 16
ATOM 19903 O O . LEU A 1 83 ? -8.140 -7.848 -22.096 1.00 0.00 6810 LEU A O 16
ATOM 19919 N N . GLY A 1 84 ? -6.207 -7.681 -20.958 1.00 0.00 6811 GLY A N 16
ATOM 19920 C CA . GLY A 1 84 ? -6.208 -6.226 -20.782 1.00 0.00 6811 GLY A CA 16
ATOM 19921 C C . GLY A 1 84 ? -7.079 -5.715 -19.630 1.00 0.00 6811 GLY A C 16
ATOM 19922 O O . GLY A 1 84 ? -7.779 -4.711 -19.782 1.00 0.00 6811 GLY A O 16
ATOM 19926 N N . ALA A 1 85 ? -7.091 -6.433 -18.500 1.00 0.00 6812 ALA A N 16
ATOM 19927 C CA . ALA A 1 85 ? -7.808 -6.080 -17.265 1.00 0.00 6812 ALA A CA 16
ATOM 19928 C C . ALA A 1 85 ? -7.369 -4.721 -16.668 1.00 0.00 6812 ALA A C 16
ATOM 19929 O O . ALA A 1 85 ? -8.265 -3.931 -16.278 1.00 0.00 6812 ALA A O 16
ATOM 19937 N N . GLY A 1 1 ? -7.630 -5.359 -3.299 1.00 0.00 -4 GLY A N 17
ATOM 19938 C CA . GLY A 1 1 ? -8.564 -4.570 -2.452 1.00 0.00 -4 GLY A CA 17
ATOM 19939 C C . GLY A 1 1 ? -9.455 -3.654 -3.290 1.00 0.00 -4 GLY A C 17
ATOM 19940 O O . GLY A 1 1 ? -9.314 -3.620 -4.514 1.00 0.00 -4 GLY A O 17
ATOM 19946 N N . PRO A 1 2 ? -10.362 -2.873 -2.667 1.00 0.00 -3 PRO A N 17
ATOM 19947 C CA . PRO A 1 2 ? -11.335 -2.035 -3.381 1.00 0.00 -3 PRO A CA 17
ATOM 19948 C C . PRO A 1 2 ? -10.721 -0.966 -4.302 1.00 0.00 -3 PRO A C 17
ATOM 19949 O O . PRO A 1 2 ? -11.287 -0.643 -5.348 1.00 0.00 -3 PRO A O 17
ATOM 19960 N N . GLY A 1 3 ? -9.545 -0.432 -3.947 1.00 0.00 -2 GLY A N 17
ATOM 19961 C CA . GLY A 1 3 ? -8.778 0.527 -4.758 1.00 0.00 -2 GLY A CA 17
ATOM 19962 C C . GLY A 1 3 ? -8.015 -0.076 -5.949 1.00 0.00 -2 GLY A C 17
ATOM 19963 O O . GLY A 1 3 ? -7.484 0.677 -6.771 1.00 0.00 -2 GLY A O 17
ATOM 19967 N N . SER A 1 4 ? -7.960 -1.407 -6.053 1.00 0.00 -1 SER A N 17
ATOM 19968 C CA . SER A 1 4 ? -7.241 -2.170 -7.091 1.00 0.00 -1 SER A CA 17
ATOM 19969 C C . SER A 1 4 ? -8.104 -3.248 -7.775 1.00 0.00 -1 SER A C 17
ATOM 19970 O O . SER A 1 4 ? -7.596 -4.078 -8.532 1.00 0.00 -1 SER A O 17
ATOM 19978 N N . ALA A 1 5 ? -9.422 -3.237 -7.538 1.00 0.00 6732 ALA A N 17
ATOM 19979 C CA . ALA A 1 5 ? -10.386 -4.192 -8.088 1.00 0.00 6732 ALA A CA 17
ATOM 19980 C C . ALA A 1 5 ? -10.532 -4.094 -9.621 1.00 0.00 6732 ALA A C 17
ATOM 19981 O O . ALA A 1 5 ? -10.385 -3.016 -10.210 1.00 0.00 6732 ALA A O 17
ATOM 19988 N N . GLY A 1 6 ? -10.842 -5.225 -10.260 1.00 0.00 6733 GLY A N 17
ATOM 19989 C CA . GLY A 1 6 ? -11.017 -5.359 -11.707 1.00 0.00 6733 GLY A CA 17
ATOM 19990 C C . GLY A 1 6 ? -11.041 -6.825 -12.158 1.00 0.00 6733 GLY A C 17
ATOM 19991 O O . GLY A 1 6 ? -11.125 -7.739 -11.331 1.00 0.00 6733 GLY A O 17
ATOM 19995 N N . ARG A 1 7 ? -10.923 -7.058 -13.471 1.00 0.00 6734 ARG A N 17
ATOM 19996 C CA . ARG A 1 7 ? -10.986 -8.405 -14.088 1.00 0.00 6734 ARG A CA 17
ATOM 19997 C C . ARG A 1 7 ? -9.898 -9.368 -13.604 1.00 0.00 6734 ARG A C 17
ATOM 19998 O O . ARG A 1 7 ? -10.110 -10.576 -13.670 1.00 0.00 6734 ARG A O 17
ATOM 20019 N N . GLN A 1 8 ? -8.780 -8.877 -13.058 1.00 0.00 6735 GLN A N 17
ATOM 20020 C CA . GLN A 1 8 ? -7.738 -9.711 -12.433 1.00 0.00 6735 GLN A CA 17
ATOM 20021 C C . GLN A 1 8 ? -8.312 -10.652 -11.359 1.00 0.00 6735 GLN A C 17
ATOM 20022 O O . GLN A 1 8 ? -7.927 -11.820 -11.298 1.00 0.00 6735 GLN A O 17
ATOM 20036 N N . GLU A 1 9 ? -9.272 -10.179 -10.558 1.00 0.00 6736 GLU A N 17
ATOM 20037 C CA . GLU A 1 9 ? -9.918 -10.976 -9.509 1.00 0.00 6736 GLU A CA 17
ATOM 20038 C C . GLU A 1 9 ? -10.904 -12.005 -10.081 1.00 0.00 6736 GLU A C 17
ATOM 20039 O O . GLU A 1 9 ? -10.947 -13.140 -9.613 1.00 0.00 6736 GLU A O 17
ATOM 20051 N N . GLU A 1 10 ? -11.659 -11.650 -11.125 1.00 0.00 6737 GLU A N 17
ATOM 20052 C CA . GLU A 1 10 ? -12.622 -12.556 -11.783 1.00 0.00 6737 GLU A CA 17
ATOM 20053 C C . GLU A 1 10 ? -11.916 -13.691 -12.542 1.00 0.00 6737 GLU A C 17
ATOM 20054 O O . GLU A 1 10 ? -12.334 -14.850 -12.480 1.00 0.00 6737 GLU A O 17
ATOM 20066 N N . ILE A 1 11 ? -10.800 -13.366 -13.204 1.00 0.00 6738 ILE A N 17
ATOM 20067 C CA . ILE A 1 11 ? -9.930 -14.320 -13.901 1.00 0.00 6738 ILE A CA 17
ATOM 20068 C C . ILE A 1 11 ? -9.239 -15.251 -12.884 1.00 0.00 6738 ILE A C 17
ATOM 20069 O O . ILE A 1 11 ? -9.228 -16.465 -13.084 1.00 0.00 6738 ILE A O 17
ATOM 20085 N N . ALA A 1 12 ? -8.738 -14.727 -11.756 1.00 0.00 6739 ALA A N 17
ATOM 20086 C CA . ALA A 1 12 ? -8.149 -15.534 -10.681 1.00 0.00 6739 ALA A CA 17
ATOM 20087 C C . ALA A 1 12 ? -9.163 -16.470 -10.000 1.00 0.00 6739 ALA A C 17
ATOM 20088 O O . ALA A 1 12 ? -8.833 -17.623 -9.709 1.00 0.00 6739 ALA A O 17
ATOM 20095 N N . GLU A 1 13 ? -10.405 -16.021 -9.786 1.00 0.00 6740 GLU A N 17
ATOM 20096 C CA . GLU A 1 13 ? -11.481 -16.858 -9.233 1.00 0.00 6740 GLU A CA 17
ATOM 20097 C C . GLU A 1 13 ? -11.874 -18.005 -10.180 1.00 0.00 6740 GLU A C 17
ATOM 20098 O O . GLU A 1 13 ? -12.055 -19.136 -9.729 1.00 0.00 6740 GLU A O 17
ATOM 20110 N N . GLU A 1 14 ? -11.952 -17.757 -11.489 1.00 0.00 6741 GLU A N 17
ATOM 20111 C CA . GLU A 1 14 ? -12.278 -18.801 -12.469 1.00 0.00 6741 GLU A CA 17
ATOM 20112 C C . GLU A 1 14 ? -11.126 -19.801 -12.652 1.00 0.00 6741 GLU A C 17
ATOM 20113 O O . GLU A 1 14 ? -11.364 -21.010 -12.718 1.00 0.00 6741 GLU A O 17
ATOM 20125 N N . VAL A 1 15 ? -9.875 -19.333 -12.640 1.00 0.00 6742 VAL A N 17
ATOM 20126 C CA . VAL A 1 15 ? -8.672 -20.186 -12.579 1.00 0.00 6742 VAL A CA 17
ATOM 20127 C C . VAL A 1 15 ? -8.688 -21.074 -11.333 1.00 0.00 6742 VAL A C 17
ATOM 20128 O O . VAL A 1 15 ? -8.490 -22.282 -11.455 1.00 0.00 6742 VAL A O 17
ATOM 20141 N N . ALA A 1 16 ? -8.966 -20.518 -10.153 1.00 0.00 6743 ALA A N 17
ATOM 20142 C CA . ALA A 1 16 ? -9.030 -21.269 -8.900 1.00 0.00 6743 ALA A CA 17
ATOM 20143 C C . ALA A 1 16 ? -10.161 -22.318 -8.895 1.00 0.00 6743 ALA A C 17
ATOM 20144 O O . ALA A 1 16 ? -10.007 -23.398 -8.316 1.00 0.00 6743 ALA A O 17
ATOM 20151 N N . ARG A 1 17 ? -11.276 -22.043 -9.584 1.00 0.00 6744 ARG A N 17
ATOM 20152 C CA . ARG A 1 17 ? -12.384 -23.002 -9.769 1.00 0.00 6744 ARG A CA 17
ATOM 20153 C C . ARG A 1 17 ? -12.005 -24.133 -10.727 1.00 0.00 6744 ARG A C 17
ATOM 20154 O O . ARG A 1 17 ? -12.229 -25.302 -10.405 1.00 0.00 6744 ARG A O 17
ATOM 20175 N N . LEU A 1 18 ? -11.424 -23.811 -11.887 1.00 0.00 6745 LEU A N 17
ATOM 20176 C CA . LEU A 1 18 ? -11.131 -24.790 -12.938 1.00 0.00 6745 LEU A CA 17
ATOM 20177 C C . LEU A 1 18 ? -9.903 -25.654 -12.599 1.00 0.00 6745 LEU A C 17
ATOM 20178 O O . LEU A 1 18 ? -9.894 -26.848 -12.902 1.00 0.00 6745 LEU A O 17
ATOM 20194 N N . LEU A 1 19 ? -8.895 -25.100 -11.910 1.00 0.00 6746 LEU A N 17
ATOM 20195 C CA . LEU A 1 19 ? -7.715 -25.848 -11.462 1.00 0.00 6746 LEU A CA 17
ATOM 20196 C C . LEU A 1 19 ? -8.071 -26.901 -10.416 1.00 0.00 6746 LEU A C 17
ATOM 20197 O O . LEU A 1 19 ? -7.589 -28.027 -10.508 1.00 0.00 6746 LEU A O 17
ATOM 20213 N N . ALA A 1 20 ? -8.922 -26.559 -9.444 1.00 0.00 6747 ALA A N 17
ATOM 20214 C CA . ALA A 1 20 ? -9.238 -27.485 -8.362 1.00 0.00 6747 ALA A CA 17
ATOM 20215 C C . ALA A 1 20 ? -9.823 -28.807 -8.912 1.00 0.00 6747 ALA A C 17
ATOM 20216 O O . ALA A 1 20 ? -9.519 -29.882 -8.397 1.00 0.00 6747 ALA A O 17
ATOM 20223 N N . GLY A 1 21 ? -10.562 -28.745 -10.030 1.00 0.00 6748 GLY A N 17
ATOM 20224 C CA . GLY A 1 21 ? -11.103 -29.916 -10.736 1.00 0.00 6748 GLY A CA 17
ATOM 20225 C C . GLY A 1 21 ? -10.047 -30.782 -11.446 1.00 0.00 6748 GLY A C 17
ATOM 20226 O O . GLY A 1 21 ? -10.260 -31.983 -11.605 1.00 0.00 6748 GLY A O 17
ATOM 20230 N N . VAL A 1 22 ? -8.895 -30.214 -11.820 1.00 0.00 6749 VAL A N 17
ATOM 20231 C CA . VAL A 1 22 ? -7.748 -30.965 -12.378 1.00 0.00 6749 VAL A CA 17
ATOM 20232 C C . VAL A 1 22 ? -6.966 -31.664 -11.260 1.00 0.00 6749 VAL A C 17
ATOM 20233 O O . VAL A 1 22 ? -6.531 -32.804 -11.420 1.00 0.00 6749 VAL A O 17
ATOM 20246 N N . LEU A 1 23 ? -6.843 -31.011 -10.099 1.00 0.00 6750 LEU A N 17
ATOM 20247 C CA . LEU A 1 23 ? -6.176 -31.545 -8.897 1.00 0.00 6750 LEU A CA 17
ATOM 20248 C C . LEU A 1 23 ? -7.081 -32.462 -8.048 1.00 0.00 6750 LEU A C 17
ATOM 20249 O O . LEU A 1 23 ? -6.676 -32.904 -6.966 1.00 0.00 6750 LEU A O 17
ATOM 20265 N N . TYR A 1 24 ? -8.298 -32.747 -8.527 1.00 0.00 6751 TYR A N 17
ATOM 20266 C CA . TYR A 1 24 ? -9.336 -33.557 -7.870 1.00 0.00 6751 TYR A CA 17
ATOM 20267 C C . TYR A 1 24 ? -9.687 -33.071 -6.449 1.00 0.00 6751 TYR A C 17
ATOM 20268 O O . TYR A 1 24 ? -10.008 -33.865 -5.559 1.00 0.00 6751 TYR A O 17
ATOM 20286 N N . LEU A 1 25 ? -9.615 -31.752 -6.246 1.00 0.00 6752 LEU A N 17
ATOM 20287 C CA . LEU A 1 25 ? -9.821 -31.031 -4.994 1.00 0.00 6752 LEU A CA 17
ATOM 20288 C C . LEU A 1 25 ? -11.072 -30.129 -5.070 1.00 0.00 6752 LEU A C 17
ATOM 20289 O O . LEU A 1 25 ? -11.659 -29.931 -6.136 1.00 0.00 6752 LEU A O 17
ATOM 20305 N N . GLU A 1 26 ? -11.480 -29.566 -3.936 1.00 0.00 6753 GLU A N 17
ATOM 20306 C CA . GLU A 1 26 ? -12.580 -28.594 -3.848 1.00 0.00 6753 GLU A CA 17
ATOM 20307 C C . GLU A 1 26 ? -12.028 -27.154 -3.894 1.00 0.00 6753 GLU A C 17
ATOM 20308 O O . GLU A 1 26 ? -10.986 -26.886 -3.286 1.00 0.00 6753 GLU A O 17
ATOM 20320 N N . PRO A 1 27 ? -12.701 -26.192 -4.556 1.00 0.00 6754 PRO A N 17
ATOM 20321 C CA . PRO A 1 27 ? -12.218 -24.813 -4.670 1.00 0.00 6754 PRO A CA 17
ATOM 20322 C C . PRO A 1 27 ? -12.226 -24.045 -3.331 1.00 0.00 6754 PRO A C 17
ATOM 20323 O O . PRO A 1 27 ? -11.578 -23.005 -3.209 1.00 0.00 6754 PRO A O 17
ATOM 20334 N N . ASP A 1 28 ? -12.921 -24.559 -2.309 1.00 0.00 6755 ASP A N 17
ATOM 20335 C CA . ASP A 1 28 ? -12.875 -24.067 -0.922 1.00 0.00 6755 ASP A CA 17
ATOM 20336 C C . ASP A 1 28 ? -11.693 -24.632 -0.103 1.00 0.00 6755 ASP A C 17
ATOM 20337 O O . ASP A 1 28 ? -11.319 -24.057 0.926 1.00 0.00 6755 ASP A O 17
ATOM 20346 N N . ARG A 1 29 ? -11.092 -25.747 -0.551 1.00 0.00 6756 ARG A N 17
ATOM 20347 C CA . ARG A 1 29 ? -9.910 -26.394 0.047 1.00 0.00 6756 ARG A CA 17
ATOM 20348 C C . ARG A 1 29 ? -8.598 -25.919 -0.583 1.00 0.00 6756 ARG A C 17
ATOM 20349 O O . ARG A 1 29 ? -7.588 -25.819 0.114 1.00 0.00 6756 ARG A O 17
ATOM 20370 N N . LEU A 1 30 ? -8.625 -25.568 -1.872 1.00 0.00 6757 LEU A N 17
ATOM 20371 C CA . LEU A 1 30 ? -7.596 -24.751 -2.527 1.00 0.00 6757 LEU A CA 17
ATOM 20372 C C . LEU A 1 30 ? -7.610 -23.307 -1.987 1.00 0.00 6757 LEU A C 17
ATOM 20373 O O . LEU A 1 30 ? -8.673 -22.763 -1.670 1.00 0.00 6757 LEU A O 17
ATOM 20389 N N . ASP A 1 31 ? -6.438 -22.668 -1.934 1.00 0.00 6758 ASP A N 17
ATOM 20390 C CA . ASP A 1 31 ? -6.267 -21.230 -1.706 1.00 0.00 6758 ASP A CA 17
ATOM 20391 C C . ASP A 1 31 ? -5.492 -20.579 -2.875 1.00 0.00 6758 ASP A C 17
ATOM 20392 O O . ASP A 1 31 ? -4.420 -21.087 -3.230 1.00 0.00 6758 ASP A O 17
ATOM 20401 N N . PRO A 1 32 ? -5.960 -19.463 -3.481 1.00 0.00 6759 PRO A N 17
ATOM 20402 C CA . PRO A 1 32 ? -5.288 -18.840 -4.630 1.00 0.00 6759 PRO A CA 17
ATOM 20403 C C . PRO A 1 32 ? -3.889 -18.276 -4.321 1.00 0.00 6759 PRO A C 17
ATOM 20404 O O . PRO A 1 32 ? -3.048 -18.145 -5.210 1.00 0.00 6759 PRO A O 17
ATOM 20415 N N . GLU A 1 33 ? -3.654 -17.920 -3.061 1.00 0.00 6760 GLU A N 17
ATOM 20416 C CA . GLU A 1 33 ? -2.395 -17.333 -2.575 1.00 0.00 6760 GLU A CA 17
ATOM 20417 C C . GLU A 1 33 ? -1.292 -18.383 -2.303 1.00 0.00 6760 GLU A C 17
ATOM 20418 O O . GLU A 1 33 ? -0.124 -18.022 -2.150 1.00 0.00 6760 GLU A O 17
ATOM 20430 N N . GLU A 1 34 ? -1.638 -19.672 -2.249 1.00 0.00 6761 GLU A N 17
ATOM 20431 C CA . GLU A 1 34 ? -0.702 -20.781 -2.027 1.00 0.00 6761 GLU A CA 17
ATOM 20432 C C . GLU A 1 34 ? -0.112 -21.328 -3.340 1.00 0.00 6761 GLU A C 17
ATOM 20433 O O . GLU A 1 34 ? -0.696 -21.196 -4.419 1.00 0.00 6761 GLU A O 17
ATOM 20445 N N . THR A 1 35 ? 1.080 -21.934 -3.256 1.00 0.00 6762 THR A N 17
ATOM 20446 C CA . THR A 1 35 ? 1.846 -22.380 -4.433 1.00 0.00 6762 THR A CA 17
ATOM 20447 C C . THR A 1 35 ? 1.240 -23.605 -5.121 1.00 0.00 6762 THR A C 17
ATOM 20448 O O . THR A 1 35 ? 0.616 -24.459 -4.488 1.00 0.00 6762 THR A O 17
ATOM 20459 N N . PHE A 1 36 ? 1.505 -23.756 -6.424 1.00 0.00 6763 PHE A N 17
ATOM 20460 C CA . PHE A 1 36 ? 1.168 -24.963 -7.186 1.00 0.00 6763 PHE A CA 17
ATOM 20461 C C . PHE A 1 36 ? 1.742 -26.244 -6.533 1.00 0.00 6763 PHE A C 17
ATOM 20462 O O . PHE A 1 36 ? 1.097 -27.294 -6.529 1.00 0.00 6763 PHE A O 17
ATOM 20479 N N . LEU A 1 37 ? 2.922 -26.148 -5.907 1.00 0.00 6764 LEU A N 17
ATOM 20480 C CA . LEU A 1 37 ? 3.574 -27.264 -5.209 1.00 0.00 6764 LEU A CA 17
ATOM 20481 C C . LEU A 1 37 ? 2.772 -27.759 -3.994 1.00 0.00 6764 LEU A C 17
ATOM 20482 O O . LEU A 1 37 ? 2.599 -28.967 -3.830 1.00 0.00 6764 LEU A O 17
ATOM 20498 N N . THR A 1 38 ? 2.249 -26.858 -3.153 1.00 0.00 6765 THR A N 17
ATOM 20499 C CA . THR A 1 38 ? 1.449 -27.237 -1.971 1.00 0.00 6765 THR A CA 17
ATOM 20500 C C . THR A 1 38 ? -0.014 -27.565 -2.322 1.00 0.00 6765 THR A C 17
ATOM 20501 O O . THR A 1 38 ? -0.654 -28.374 -1.645 1.00 0.00 6765 THR A O 17
ATOM 20512 N N . LEU A 1 39 ? -0.523 -27.036 -3.442 1.00 0.00 6766 LEU A N 17
ATOM 20513 C CA . LEU A 1 39 ? -1.802 -27.436 -4.062 1.00 0.00 6766 LEU A CA 17
ATOM 20514 C C . LEU A 1 39 ? -1.764 -28.866 -4.651 1.00 0.00 6766 LEU A C 17
ATOM 20515 O O . LEU A 1 39 ? -2.819 -29.478 -4.829 1.00 0.00 6766 LEU A O 17
ATOM 20531 N N . GLY A 1 40 ? -0.574 -29.420 -4.912 1.00 0.00 6767 GLY A N 17
ATOM 20532 C CA . GLY A 1 40 ? -0.364 -30.806 -5.367 1.00 0.00 6767 GLY A CA 17
ATOM 20533 C C . GLY A 1 40 ? -0.150 -30.969 -6.882 1.00 0.00 6767 GLY A C 17
ATOM 20534 O O . GLY A 1 40 ? -0.372 -32.056 -7.420 1.00 0.00 6767 GLY A O 17
ATOM 20538 N N . VAL A 1 41 ? 0.244 -29.903 -7.582 1.00 0.00 6768 VAL A N 17
ATOM 20539 C CA . VAL A 1 41 ? 0.553 -29.902 -9.020 1.00 0.00 6768 VAL A CA 17
ATOM 20540 C C . VAL A 1 41 ? 1.903 -30.593 -9.284 1.00 0.00 6768 VAL A C 17
ATOM 20541 O O . VAL A 1 41 ? 2.874 -30.396 -8.546 1.00 0.00 6768 VAL A O 17
ATOM 20554 N N . ASP A 1 42 ? 1.988 -31.338 -10.386 1.00 0.00 6769 ASP A N 17
ATOM 20555 C CA . ASP A 1 42 ? 3.241 -31.610 -11.101 1.00 0.00 6769 ASP A CA 17
ATOM 20556 C C . ASP A 1 42 ? 3.015 -31.376 -12.613 1.00 0.00 6769 ASP A C 17
ATOM 20557 O O . ASP A 1 42 ? 1.917 -30.995 -13.029 1.00 0.00 6769 ASP A O 17
ATOM 20566 N N . SER A 1 43 ? 4.042 -31.584 -13.437 1.00 0.00 6770 SER A N 17
ATOM 20567 C CA . SER A 1 43 ? 4.026 -31.290 -14.879 1.00 0.00 6770 SER A CA 17
ATOM 20568 C C . SER A 1 43 ? 2.820 -31.860 -15.644 1.00 0.00 6770 SER A C 17
ATOM 20569 O O . SER A 1 43 ? 2.341 -31.220 -16.582 1.00 0.00 6770 SER A O 17
ATOM 20577 N N . ILE A 1 44 ? 2.294 -33.030 -15.256 1.00 0.00 6771 ILE A N 17
ATOM 20578 C CA . ILE A 1 44 ? 1.142 -33.647 -15.935 1.00 0.00 6771 ILE A CA 17
ATOM 20579 C C . ILE A 1 44 ? -0.146 -32.870 -15.632 1.00 0.00 6771 ILE A C 17
ATOM 20580 O O . ILE A 1 44 ? -0.878 -32.497 -16.550 1.00 0.00 6771 ILE A O 17
ATOM 20596 N N . LEU A 1 45 ? -0.392 -32.551 -14.354 1.00 0.00 6772 LEU A N 17
ATOM 20597 C CA . LEU A 1 45 ? -1.562 -31.777 -13.925 1.00 0.00 6772 LEU A CA 17
ATOM 20598 C C . LEU A 1 45 ? -1.459 -30.308 -14.380 1.00 0.00 6772 LEU A C 17
ATOM 20599 O O . LEU A 1 45 ? -2.474 -29.692 -14.689 1.00 0.00 6772 LEU A O 17
ATOM 20615 N N . GLY A 1 46 ? -0.237 -29.773 -14.490 1.00 0.00 6773 GLY A N 17
ATOM 20616 C CA . GLY A 1 46 ? 0.040 -28.468 -15.095 1.00 0.00 6773 GLY A CA 17
ATOM 20617 C C . GLY A 1 46 ? -0.426 -28.402 -16.548 1.00 0.00 6773 GLY A C 17
ATOM 20618 O O . GLY A 1 46 ? -1.279 -27.575 -16.873 1.00 0.00 6773 GLY A O 17
ATOM 20622 N N . VAL A 1 47 ? 0.043 -29.312 -17.408 1.00 0.00 6774 VAL A N 17
ATOM 20623 C CA . VAL A 1 47 ? -0.352 -29.371 -18.836 1.00 0.00 6774 VAL A CA 17
ATOM 20624 C C . VAL A 1 47 ? -1.868 -29.562 -19.003 1.00 0.00 6774 VAL A C 17
ATOM 20625 O O . VAL A 1 47 ? -2.486 -28.896 -19.837 1.00 0.00 6774 VAL A O 17
ATOM 20638 N N . GLU A 1 48 ? -2.496 -30.411 -18.184 1.00 0.00 6775 GLU A N 17
ATOM 20639 C CA . GLU A 1 48 ? -3.952 -30.645 -18.207 1.00 0.00 6775 GLU A CA 17
ATOM 20640 C C . GLU A 1 48 ? -4.765 -29.384 -17.867 1.00 0.00 6775 GLU A C 17
ATOM 20641 O O . GLU A 1 48 ? -5.738 -29.065 -18.558 1.00 0.00 6775 GLU A O 17
ATOM 20653 N N . PHE A 1 49 ? -4.356 -28.633 -16.843 1.00 0.00 6776 PHE A N 17
ATOM 20654 C CA . PHE A 1 49 ? -4.972 -27.361 -16.477 1.00 0.00 6776 PHE A CA 17
ATOM 20655 C C . PHE A 1 49 ? -4.775 -26.299 -17.565 1.00 0.00 6776 PHE A C 17
ATOM 20656 O O . PHE A 1 49 ? -5.726 -25.605 -17.927 1.00 0.00 6776 PHE A O 17
ATOM 20673 N N . VAL A 1 50 ? -3.591 -26.220 -18.163 1.00 0.00 6777 VAL A N 17
ATOM 20674 C CA . VAL A 1 50 ? -3.271 -25.236 -19.212 1.00 0.00 6777 VAL A CA 17
ATOM 20675 C C . VAL A 1 50 ? -4.066 -25.501 -20.498 1.00 0.00 6777 VAL A C 17
ATOM 20676 O O . VAL A 1 50 ? -4.547 -24.563 -21.137 1.00 0.00 6777 VAL A O 17
ATOM 20689 N N . ALA A 1 51 ? -4.303 -26.771 -20.841 1.00 0.00 6778 ALA A N 17
ATOM 20690 C CA . ALA A 1 51 ? -5.212 -27.155 -21.928 1.00 0.00 6778 ALA A CA 17
ATOM 20691 C C . ALA A 1 51 ? -6.676 -26.743 -21.648 1.00 0.00 6778 ALA A C 17
ATOM 20692 O O . ALA A 1 51 ? -7.376 -26.283 -22.557 1.00 0.00 6778 ALA A O 17
ATOM 20699 N N . ALA A 1 52 ? -7.134 -26.832 -20.393 1.00 0.00 6779 ALA A N 17
ATOM 20700 C CA . ALA A 1 52 ? -8.471 -26.396 -19.975 1.00 0.00 6779 ALA A CA 17
ATOM 20701 C C . ALA A 1 52 ? -8.607 -24.858 -19.938 1.00 0.00 6779 ALA A C 17
ATOM 20702 O O . ALA A 1 52 ? -9.643 -24.316 -20.322 1.00 0.00 6779 ALA A O 17
ATOM 20709 N N . VAL A 1 53 ? -7.544 -24.138 -19.550 1.00 0.00 6780 VAL A N 17
ATOM 20710 C CA . VAL A 1 53 ? -7.455 -22.666 -19.603 1.00 0.00 6780 VAL A CA 17
ATOM 20711 C C . VAL A 1 53 ? -7.567 -22.151 -21.033 1.00 0.00 6780 VAL A C 17
ATOM 20712 O O . VAL A 1 53 ? -8.376 -21.265 -21.286 1.00 0.00 6780 VAL A O 17
ATOM 20725 N N . ASN A 1 54 ? -6.821 -22.721 -21.985 1.00 0.00 6781 ASN A N 17
ATOM 20726 C CA . ASN A 1 54 ? -6.838 -22.261 -23.381 1.00 0.00 6781 ASN A CA 17
ATOM 20727 C C . ASN A 1 54 ? -8.185 -22.525 -24.102 1.00 0.00 6781 ASN A C 17
ATOM 20728 O O . ASN A 1 54 ? -8.459 -21.916 -25.138 1.00 0.00 6781 ASN A O 17
ATOM 20739 N N . ALA A 1 55 ? -9.053 -23.378 -23.540 1.00 0.00 6782 ALA A N 17
ATOM 20740 C CA . ALA A 1 55 ? -10.440 -23.557 -23.988 1.00 0.00 6782 ALA A CA 17
ATOM 20741 C C . ALA A 1 55 ? -11.414 -22.472 -23.460 1.00 0.00 6782 ALA A C 17
ATOM 20742 O O . ALA A 1 55 ? -12.463 -22.232 -24.065 1.00 0.00 6782 ALA A O 17
ATOM 20749 N N . ALA A 1 56 ? -11.070 -21.804 -22.353 1.00 0.00 6783 ALA A N 17
ATOM 20750 C CA . ALA A 1 56 ? -11.872 -20.760 -21.699 1.00 0.00 6783 ALA A CA 17
ATOM 20751 C C . ALA A 1 56 ? -11.323 -19.326 -21.908 1.00 0.00 6783 ALA A C 17
ATOM 20752 O O . ALA A 1 56 ? -12.075 -18.357 -21.818 1.00 0.00 6783 ALA A O 17
ATOM 20759 N N . TYR A 1 57 ? -10.030 -19.202 -22.212 1.00 0.00 6784 TYR A N 17
ATOM 20760 C CA . TYR A 1 57 ? -9.280 -17.954 -22.361 1.00 0.00 6784 TYR A CA 17
ATOM 20761 C C . TYR A 1 57 ? -8.386 -18.023 -23.625 1.00 0.00 6784 TYR A C 17
ATOM 20762 O O . TYR A 1 57 ? -7.491 -18.871 -23.675 1.00 0.00 6784 TYR A O 17
ATOM 20780 N N . PRO A 1 58 ? -8.585 -17.153 -24.634 1.00 0.00 6785 PRO A N 17
ATOM 20781 C CA . PRO A 1 58 ? -7.906 -17.199 -25.934 1.00 0.00 6785 PRO A CA 17
ATOM 20782 C C . PRO A 1 58 ? -6.471 -16.625 -25.915 1.00 0.00 6785 PRO A C 17
ATOM 20783 O O . PRO A 1 58 ? -6.048 -15.931 -26.844 1.00 0.00 6785 PRO A O 17
ATOM 20794 N N . VAL A 1 59 ? -5.716 -16.891 -24.843 1.00 0.00 6786 VAL A N 17
ATOM 20795 C CA . VAL A 1 59 ? -4.381 -16.309 -24.591 1.00 0.00 6786 VAL A CA 17
ATOM 20796 C C . VAL A 1 59 ? -3.237 -17.022 -25.331 1.00 0.00 6786 VAL A C 17
ATOM 20797 O O . VAL A 1 59 ? -2.188 -16.419 -25.571 1.00 0.00 6786 VAL A O 17
ATOM 20810 N N . GLY A 1 60 ? -3.420 -18.301 -25.688 1.00 0.00 6787 GLY A N 17
ATOM 20811 C CA . GLY A 1 60 ? -2.404 -19.125 -26.358 1.00 0.00 6787 GLY A CA 17
ATOM 20812 C C . GLY A 1 60 ? -1.210 -19.486 -25.462 1.00 0.00 6787 GLY A C 17
ATOM 20813 O O . GLY A 1 60 ? -0.074 -19.560 -25.942 1.00 0.00 6787 GLY A O 17
ATOM 20817 N N . VAL A 1 61 ? -1.444 -19.641 -24.156 1.00 0.00 6788 VAL A N 17
ATOM 20818 C CA . VAL A 1 61 ? -0.402 -19.803 -23.130 1.00 0.00 6788 VAL A CA 17
ATOM 20819 C C . VAL A 1 61 ? 0.123 -21.239 -23.073 1.00 0.00 6788 VAL A C 17
ATOM 20820 O O . VAL A 1 61 ? -0.659 -22.194 -23.086 1.00 0.00 6788 VAL A O 17
ATOM 20833 N N . LYS A 1 62 ? 1.452 -21.394 -23.013 1.00 0.00 6789 LYS A N 17
ATOM 20834 C CA . LYS A 1 62 ? 2.160 -22.681 -22.927 1.00 0.00 6789 LYS A CA 17
ATOM 20835 C C . LYS A 1 62 ? 2.335 -23.144 -21.482 1.00 0.00 6789 LYS A C 17
ATOM 20836 O O . LYS A 1 62 ? 2.286 -22.351 -20.538 1.00 0.00 6789 LYS A O 17
ATOM 20855 N N . ALA A 1 63 ? 2.625 -24.435 -21.301 1.00 0.00 6790 ALA A N 17
ATOM 20856 C CA . ALA A 1 63 ? 2.818 -25.051 -19.985 1.00 0.00 6790 ALA A CA 17
ATOM 20857 C C . ALA A 1 63 ? 4.071 -24.549 -19.228 1.00 0.00 6790 ALA A C 17
ATOM 20858 O O . ALA A 1 63 ? 4.211 -24.804 -18.031 1.00 0.00 6790 ALA A O 17
ATOM 20865 N N . THR A 1 64 ? 4.953 -23.775 -19.875 1.00 0.00 6791 THR A N 17
ATOM 20866 C CA . THR A 1 64 ? 6.041 -23.019 -19.226 1.00 0.00 6791 THR A CA 17
ATOM 20867 C C . THR A 1 64 ? 5.530 -21.965 -18.233 1.00 0.00 6791 THR A C 17
ATOM 20868 O O . THR A 1 64 ? 6.245 -21.645 -17.284 1.00 0.00 6791 THR A O 17
ATOM 20879 N N . ALA A 1 65 ? 4.291 -21.468 -18.362 1.00 0.00 6792 ALA A N 17
ATOM 20880 C CA . ALA A 1 65 ? 3.688 -20.532 -17.411 1.00 0.00 6792 ALA A CA 17
ATOM 20881 C C . ALA A 1 65 ? 3.457 -21.159 -16.014 1.00 0.00 6792 ALA A C 17
ATOM 20882 O O . ALA A 1 65 ? 3.528 -20.457 -15.006 1.00 0.00 6792 ALA A O 17
ATOM 20889 N N . LEU A 1 66 ? 3.278 -22.483 -15.928 1.00 0.00 6793 LEU A N 17
ATOM 20890 C CA . LEU A 1 66 ? 3.159 -23.240 -14.669 1.00 0.00 6793 LEU A CA 17
ATOM 20891 C C . LEU A 1 66 ? 4.519 -23.471 -13.980 1.00 0.00 6793 LEU A C 17
ATOM 20892 O O . LEU A 1 66 ? 4.570 -23.825 -12.800 1.00 0.00 6793 LEU A O 17
ATOM 20908 N N . TYR A 1 67 ? 5.621 -23.243 -14.700 1.00 0.00 6794 TYR A N 17
ATOM 20909 C CA . TYR A 1 67 ? 6.985 -23.178 -14.174 1.00 0.00 6794 TYR A CA 17
ATOM 20910 C C . TYR A 1 67 ? 7.402 -21.729 -13.843 1.00 0.00 6794 TYR A C 17
ATOM 20911 O O . TYR A 1 67 ? 8.088 -21.491 -12.841 1.00 0.00 6794 TYR A O 17
ATOM 20929 N N . ASP A 1 68 ? 6.960 -20.748 -14.638 1.00 0.00 6795 ASP A N 17
ATOM 20930 C CA . ASP A 1 68 ? 7.324 -19.331 -14.495 1.00 0.00 6795 ASP A CA 17
ATOM 20931 C C . ASP A 1 68 ? 6.549 -18.612 -13.365 1.00 0.00 6795 ASP A C 17
ATOM 20932 O O . ASP A 1 68 ? 7.106 -17.740 -12.696 1.00 0.00 6795 ASP A O 17
ATOM 20941 N N . HIS A 1 69 ? 5.292 -19.004 -13.115 1.00 0.00 6796 HIS A N 17
ATOM 20942 C CA . HIS A 1 69 ? 4.456 -18.504 -12.020 1.00 0.00 6796 HIS A CA 17
ATOM 20943 C C . HIS A 1 69 ? 4.392 -19.511 -10.854 1.00 0.00 6796 HIS A C 17
ATOM 20944 O O . HIS A 1 69 ? 4.172 -20.698 -11.103 1.00 0.00 6796 HIS A O 17
ATOM 20958 N N . PRO A 1 70 ? 4.546 -19.072 -9.592 1.00 0.00 6797 PRO A N 17
ATOM 20959 C CA . PRO A 1 70 ? 4.490 -19.936 -8.410 1.00 0.00 6797 PRO A CA 17
ATOM 20960 C C . PRO A 1 70 ? 3.066 -20.309 -7.959 1.00 0.00 6797 PRO A C 17
ATOM 20961 O O . PRO A 1 70 ? 2.882 -21.355 -7.336 1.00 0.00 6797 PRO A O 17
ATOM 20972 N N . THR A 1 71 ? 2.067 -19.464 -8.245 1.00 0.00 6798 THR A N 17
ATOM 20973 C CA . THR A 1 71 ? 0.690 -19.567 -7.720 1.00 0.00 6798 THR A CA 17
ATOM 20974 C C . THR A 1 71 ? -0.352 -19.428 -8.841 1.00 0.00 6798 THR A C 17
ATOM 20975 O O . THR A 1 71 ? -0.072 -18.798 -9.867 1.00 0.00 6798 THR A O 17
ATOM 20986 N N . PRO A 1 72 ? -1.590 -19.936 -8.653 1.00 0.00 6799 PRO A N 17
ATOM 20987 C CA . PRO A 1 72 ? -2.699 -19.685 -9.578 1.00 0.00 6799 PRO A CA 17
ATOM 20988 C C . PRO A 1 72 ? -3.046 -18.190 -9.686 1.00 0.00 6799 PRO A C 17
ATOM 20989 O O . PRO A 1 72 ? -3.425 -17.731 -10.762 1.00 0.00 6799 PRO A O 17
ATOM 21000 N N . ALA A 1 73 ? -2.869 -17.403 -8.612 1.00 0.00 6800 ALA A N 17
ATOM 21001 C CA . ALA A 1 73 ? -3.072 -15.954 -8.628 1.00 0.00 6800 ALA A CA 17
ATOM 21002 C C . ALA A 1 73 ? -2.045 -15.228 -9.519 1.00 0.00 6800 ALA A C 17
ATOM 21003 O O . ALA A 1 73 ? -2.421 -14.355 -10.303 1.00 0.00 6800 ALA A O 17
ATOM 21010 N N . ALA A 1 74 ? -0.762 -15.603 -9.449 1.00 0.00 6801 ALA A N 17
ATOM 21011 C CA . ALA A 1 74 ? 0.286 -15.040 -10.304 1.00 0.00 6801 ALA A CA 17
ATOM 21012 C C . ALA A 1 74 ? 0.080 -15.435 -11.777 1.00 0.00 6801 ALA A C 17
ATOM 21013 O O . ALA A 1 74 ? 0.176 -14.591 -12.672 1.00 0.00 6801 ALA A O 17
ATOM 21020 N N . PHE A 1 75 ? -0.301 -16.690 -12.039 1.00 0.00 6802 PHE A N 17
ATOM 21021 C CA . PHE A 1 75 ? -0.643 -17.166 -13.380 1.00 0.00 6802 PHE A CA 17
ATOM 21022 C C . PHE A 1 75 ? -1.876 -16.441 -13.968 1.00 0.00 6802 PHE A C 17
ATOM 21023 O O . PHE A 1 75 ? -1.877 -16.071 -15.147 1.00 0.00 6802 PHE A O 17
ATOM 21040 N N . ALA A 1 76 ? -2.894 -16.157 -13.150 1.00 0.00 6803 ALA A N 17
ATOM 21041 C CA . ALA A 1 76 ? -4.082 -15.408 -13.562 1.00 0.00 6803 ALA A CA 17
ATOM 21042 C C . ALA A 1 76 ? -3.795 -13.938 -13.926 1.00 0.00 6803 ALA A C 17
ATOM 21043 O O . ALA A 1 76 ? -4.471 -13.391 -14.797 1.00 0.00 6803 ALA A O 17
ATOM 21050 N N . ARG A 1 77 ? -2.767 -13.307 -13.333 1.00 0.00 6804 ARG A N 17
ATOM 21051 C CA . ARG A 1 77 ? -2.311 -11.955 -13.714 1.00 0.00 6804 ARG A CA 17
ATOM 21052 C C . ARG A 1 77 ? -1.739 -11.923 -15.133 1.00 0.00 6804 ARG A C 17
ATOM 21053 O O . ARG A 1 77 ? -2.014 -10.966 -15.857 1.00 0.00 6804 ARG A O 17
ATOM 21074 N N . HIS A 1 78 ? -1.033 -12.969 -15.575 1.00 0.00 6805 HIS A N 17
ATOM 21075 C CA . HIS A 1 78 ? -0.592 -13.099 -16.970 1.00 0.00 6805 HIS A CA 17
ATOM 21076 C C . HIS A 1 78 ? -1.796 -13.156 -17.934 1.00 0.00 6805 HIS A C 17
ATOM 21077 O O . HIS A 1 78 ? -1.866 -12.371 -18.881 1.00 0.00 6805 HIS A O 17
ATOM 21091 N N . ILE A 1 79 ? -2.774 -14.035 -17.667 1.00 0.00 6806 ILE A N 17
ATOM 21092 C CA . ILE A 1 79 ? -4.026 -14.105 -18.444 1.00 0.00 6806 ILE A CA 17
ATOM 21093 C C . ILE A 1 79 ? -4.730 -12.739 -18.483 1.00 0.00 6806 ILE A C 17
ATOM 21094 O O . ILE A 1 79 ? -5.111 -12.267 -19.557 1.00 0.00 6806 ILE A O 17
ATOM 21110 N N . ALA A 1 80 ? -4.874 -12.072 -17.339 1.00 0.00 6807 ALA A N 17
ATOM 21111 C CA . ALA A 1 80 ? -5.531 -10.774 -17.237 1.00 0.00 6807 ALA A CA 17
ATOM 21112 C C . ALA A 1 80 ? -4.802 -9.670 -18.017 1.00 0.00 6807 ALA A C 17
ATOM 21113 O O . ALA A 1 80 ? -5.456 -8.860 -18.663 1.00 0.00 6807 ALA A O 17
ATOM 21120 N N . GLU A 1 81 ? -3.467 -9.669 -18.041 1.00 0.00 6808 GLU A N 17
ATOM 21121 C CA . GLU A 1 81 ? -2.687 -8.734 -18.868 1.00 0.00 6808 GLU A CA 17
ATOM 21122 C C . GLU A 1 81 ? -2.828 -9.029 -20.375 1.00 0.00 6808 GLU A C 17
ATOM 21123 O O . GLU A 1 81 ? -2.812 -8.103 -21.187 1.00 0.00 6808 GLU A O 17
ATOM 21135 N N . SER A 1 82 ? -3.031 -10.299 -20.753 1.00 0.00 6809 SER A N 17
ATOM 21136 C CA . SER A 1 82 ? -3.317 -10.711 -22.140 1.00 0.00 6809 SER A CA 17
ATOM 21137 C C . SER A 1 82 ? -4.731 -10.295 -22.591 1.00 0.00 6809 SER A C 17
ATOM 21138 O O . SER A 1 82 ? -4.921 -9.830 -23.719 1.00 0.00 6809 SER A O 17
ATOM 21146 N N . LEU A 1 83 ? -5.723 -10.382 -21.699 1.00 0.00 6810 LEU A N 17
ATOM 21147 C CA . LEU A 1 83 ? -7.099 -9.883 -21.890 1.00 0.00 6810 LEU A CA 17
ATOM 21148 C C . LEU A 1 83 ? -7.231 -8.351 -21.738 1.00 0.00 6810 LEU A C 17
ATOM 21149 O O . LEU A 1 83 ? -8.238 -7.771 -22.163 1.00 0.00 6810 LEU A O 17
ATOM 21165 N N . GLY A 1 84 ? -6.245 -7.690 -21.131 1.00 0.00 6811 GLY A N 17
ATOM 21166 C CA . GLY A 1 84 ? -6.164 -6.233 -20.940 1.00 0.00 6811 GLY A CA 17
ATOM 21167 C C . GLY A 1 84 ? -6.776 -5.683 -19.637 1.00 0.00 6811 GLY A C 17
ATOM 21168 O O . GLY A 1 84 ? -6.874 -4.461 -19.495 1.00 0.00 6811 GLY A O 17
ATOM 21172 N N . ALA A 1 85 ? -7.191 -6.566 -18.714 1.00 0.00 6812 ALA A N 17
ATOM 21173 C CA . ALA A 1 85 ? -7.771 -6.286 -17.390 1.00 0.00 6812 ALA A CA 17
ATOM 21174 C C . ALA A 1 85 ? -8.740 -5.075 -17.340 1.00 0.00 6812 ALA A C 17
ATOM 21175 O O . ALA A 1 85 ? -9.736 -5.104 -18.097 1.00 0.00 6812 ALA A O 17
ATOM 21183 N N . GLY A 1 1 ? -11.272 5.671 -5.279 1.00 0.00 -4 GLY A N 18
ATOM 21184 C CA . GLY A 1 1 ? -11.067 4.266 -5.699 1.00 0.00 -4 GLY A CA 18
ATOM 21185 C C . GLY A 1 1 ? -12.127 3.362 -5.081 1.00 0.00 -4 GLY A C 18
ATOM 21186 O O . GLY A 1 1 ? -12.209 3.291 -3.850 1.00 0.00 -4 GLY A O 18
ATOM 21192 N N . PRO A 1 2 ? -12.958 2.656 -5.882 1.00 0.00 -3 PRO A N 18
ATOM 21193 C CA . PRO A 1 2 ? -14.047 1.809 -5.372 1.00 0.00 -3 PRO A CA 18
ATOM 21194 C C . PRO A 1 2 ? -13.606 0.597 -4.527 1.00 0.00 -3 PRO A C 18
ATOM 21195 O O . PRO A 1 2 ? -14.358 0.140 -3.658 1.00 0.00 -3 PRO A O 18
ATOM 21206 N N . GLY A 1 3 ? -12.406 0.061 -4.779 1.00 0.00 -2 GLY A N 18
ATOM 21207 C CA . GLY A 1 3 ? -11.817 -1.086 -4.068 1.00 0.00 -2 GLY A CA 18
ATOM 21208 C C . GLY A 1 3 ? -10.637 -1.713 -4.824 1.00 0.00 -2 GLY A C 18
ATOM 21209 O O . GLY A 1 3 ? -10.077 -1.105 -5.741 1.00 0.00 -2 GLY A O 18
ATOM 21213 N N . SER A 1 4 ? -10.276 -2.949 -4.462 1.00 0.00 -1 SER A N 18
ATOM 21214 C CA . SER A 1 4 ? -9.199 -3.735 -5.097 1.00 0.00 -1 SER A CA 18
ATOM 21215 C C . SER A 1 4 ? -9.712 -4.689 -6.192 1.00 0.00 -1 SER A C 18
ATOM 21216 O O . SER A 1 4 ? -8.948 -5.490 -6.742 1.00 0.00 -1 SER A O 18
ATOM 21224 N N . ALA A 1 5 ? -11.010 -4.625 -6.501 1.00 0.00 6732 ALA A N 18
ATOM 21225 C CA . ALA A 1 5 ? -11.683 -5.479 -7.476 1.00 0.00 6732 ALA A CA 18
ATOM 21226 C C . ALA A 1 5 ? -11.408 -5.059 -8.937 1.00 0.00 6732 ALA A C 18
ATOM 21227 O O . ALA A 1 5 ? -11.109 -3.894 -9.239 1.00 0.00 6732 ALA A O 18
ATOM 21234 N N . GLY A 1 6 ? -11.528 -6.021 -9.854 1.00 0.00 6733 GLY A N 18
ATOM 21235 C CA . GLY A 1 6 ? -11.313 -5.858 -11.296 1.00 0.00 6733 GLY A CA 18
ATOM 21236 C C . GLY A 1 6 ? -11.347 -7.207 -12.025 1.00 0.00 6733 GLY A C 18
ATOM 21237 O O . GLY A 1 6 ? -11.448 -8.265 -11.400 1.00 0.00 6733 GLY A O 18
ATOM 21241 N N . ARG A 1 7 ? -11.220 -7.191 -13.356 1.00 0.00 6734 ARG A N 18
ATOM 21242 C CA . ARG A 1 7 ? -11.281 -8.396 -14.210 1.00 0.00 6734 ARG A CA 18
ATOM 21243 C C . ARG A 1 7 ? -10.217 -9.435 -13.838 1.00 0.00 6734 ARG A C 18
ATOM 21244 O O . ARG A 1 7 ? -10.501 -10.627 -13.867 1.00 0.00 6734 ARG A O 18
ATOM 21265 N N . GLN A 1 8 ? -9.030 -9.006 -13.403 1.00 0.00 6735 GLN A N 18
ATOM 21266 C CA . GLN A 1 8 ? -7.970 -9.920 -12.964 1.00 0.00 6735 GLN A CA 18
ATOM 21267 C C . GLN A 1 8 ? -8.299 -10.697 -11.675 1.00 0.00 6735 GLN A C 18
ATOM 21268 O O . GLN A 1 8 ? -7.772 -11.794 -11.481 1.00 0.00 6735 GLN A O 18
ATOM 21282 N N . GLU A 1 9 ? -9.212 -10.204 -10.832 1.00 0.00 6736 GLU A N 18
ATOM 21283 C CA . GLU A 1 9 ? -9.746 -10.955 -9.686 1.00 0.00 6736 GLU A CA 18
ATOM 21284 C C . GLU A 1 9 ? -10.788 -11.995 -10.125 1.00 0.00 6736 GLU A C 18
ATOM 21285 O O . GLU A 1 9 ? -10.802 -13.117 -9.619 1.00 0.00 6736 GLU A O 18
ATOM 21297 N N . GLU A 1 10 ? -11.636 -11.664 -11.102 1.00 0.00 6737 GLU A N 18
ATOM 21298 C CA . GLU A 1 10 ? -12.627 -12.608 -11.654 1.00 0.00 6737 GLU A CA 18
ATOM 21299 C C . GLU A 1 10 ? -11.951 -13.742 -12.440 1.00 0.00 6737 GLU A C 18
ATOM 21300 O O . GLU A 1 10 ? -12.363 -14.901 -12.354 1.00 0.00 6737 GLU A O 18
ATOM 21312 N N . ILE A 1 11 ? -10.862 -13.423 -13.147 1.00 0.00 6738 ILE A N 18
ATOM 21313 C CA . ILE A 1 11 ? -10.010 -14.389 -13.858 1.00 0.00 6738 ILE A CA 18
ATOM 21314 C C . ILE A 1 11 ? -9.268 -15.297 -12.853 1.00 0.00 6738 ILE A C 18
ATOM 21315 O O . ILE A 1 11 ? -9.208 -16.512 -13.042 1.00 0.00 6738 ILE A O 18
ATOM 21331 N N . ALA A 1 12 ? -8.775 -14.747 -11.733 1.00 0.00 6739 ALA A N 18
ATOM 21332 C CA . ALA A 1 12 ? -8.157 -15.529 -10.657 1.00 0.00 6739 ALA A CA 18
ATOM 21333 C C . ALA A 1 12 ? -9.155 -16.463 -9.952 1.00 0.00 6739 ALA A C 18
ATOM 21334 O O . ALA A 1 12 ? -8.811 -17.609 -9.653 1.00 0.00 6739 ALA A O 18
ATOM 21341 N N . GLU A 1 13 ? -10.394 -16.023 -9.731 1.00 0.00 6740 GLU A N 18
ATOM 21342 C CA . GLU A 1 13 ? -11.463 -16.874 -9.180 1.00 0.00 6740 GLU A CA 18
ATOM 21343 C C . GLU A 1 13 ? -11.854 -18.014 -10.141 1.00 0.00 6740 GLU A C 18
ATOM 21344 O O . GLU A 1 13 ? -12.072 -19.140 -9.695 1.00 0.00 6740 GLU A O 18
ATOM 21356 N N . GLU A 1 14 ? -11.893 -17.774 -11.457 1.00 0.00 6741 GLU A N 18
ATOM 21357 C CA . GLU A 1 14 ? -12.200 -18.821 -12.440 1.00 0.00 6741 GLU A CA 18
ATOM 21358 C C . GLU A 1 14 ? -11.050 -19.838 -12.586 1.00 0.00 6741 GLU A C 18
ATOM 21359 O O . GLU A 1 14 ? -11.303 -21.043 -12.656 1.00 0.00 6741 GLU A O 18
ATOM 21371 N N . VAL A 1 15 ? -9.798 -19.379 -12.556 1.00 0.00 6742 VAL A N 18
ATOM 21372 C CA . VAL A 1 15 ? -8.603 -20.236 -12.456 1.00 0.00 6742 VAL A CA 18
ATOM 21373 C C . VAL A 1 15 ? -8.651 -21.107 -11.201 1.00 0.00 6742 VAL A C 18
ATOM 21374 O O . VAL A 1 15 ? -8.475 -22.318 -11.297 1.00 0.00 6742 VAL A O 18
ATOM 21387 N N . ALA A 1 16 ? -8.951 -20.528 -10.038 1.00 0.00 6743 ALA A N 18
ATOM 21388 C CA . ALA A 1 16 ? -9.084 -21.262 -8.776 1.00 0.00 6743 ALA A CA 18
ATOM 21389 C C . ALA A 1 16 ? -10.219 -22.308 -8.792 1.00 0.00 6743 ALA A C 18
ATOM 21390 O O . ALA A 1 16 ? -10.076 -23.380 -8.192 1.00 0.00 6743 ALA A O 18
ATOM 21397 N N . ARG A 1 17 ? -11.306 -22.042 -9.533 1.00 0.00 6744 ARG A N 18
ATOM 21398 C CA . ARG A 1 17 ? -12.406 -23.002 -9.743 1.00 0.00 6744 ARG A CA 18
ATOM 21399 C C . ARG A 1 17 ? -12.001 -24.147 -10.673 1.00 0.00 6744 ARG A C 18
ATOM 21400 O O . ARG A 1 17 ? -12.228 -25.309 -10.334 1.00 0.00 6744 ARG A O 18
ATOM 21421 N N . LEU A 1 18 ? -11.388 -23.840 -11.819 1.00 0.00 6745 LEU A N 18
ATOM 21422 C CA . LEU A 1 18 ? -11.091 -24.841 -12.852 1.00 0.00 6745 LEU A CA 18
ATOM 21423 C C . LEU A 1 18 ? -9.856 -25.698 -12.509 1.00 0.00 6745 LEU A C 18
ATOM 21424 O O . LEU A 1 18 ? -9.836 -26.889 -12.825 1.00 0.00 6745 LEU A O 18
ATOM 21440 N N . LEU A 1 19 ? -8.860 -25.142 -11.800 1.00 0.00 6746 LEU A N 18
ATOM 21441 C CA . LEU A 1 19 ? -7.686 -25.895 -11.347 1.00 0.00 6746 LEU A CA 18
ATOM 21442 C C . LEU A 1 19 ? -8.055 -26.982 -10.339 1.00 0.00 6746 LEU A C 18
ATOM 21443 O O . LEU A 1 19 ? -7.574 -28.109 -10.459 1.00 0.00 6746 LEU A O 18
ATOM 21459 N N . ALA A 1 20 ? -8.919 -26.671 -9.370 1.00 0.00 6747 ALA A N 18
ATOM 21460 C CA . ALA A 1 20 ? -9.291 -27.632 -8.329 1.00 0.00 6747 ALA A CA 18
ATOM 21461 C C . ALA A 1 20 ? -9.913 -28.916 -8.929 1.00 0.00 6747 ALA A C 18
ATOM 21462 O O . ALA A 1 20 ? -9.701 -30.006 -8.401 1.00 0.00 6747 ALA A O 18
ATOM 21469 N N . GLY A 1 21 ? -10.592 -28.801 -10.082 1.00 0.00 6748 GLY A N 18
ATOM 21470 C CA . GLY A 1 21 ? -11.137 -29.937 -10.838 1.00 0.00 6748 GLY A CA 18
ATOM 21471 C C . GLY A 1 21 ? -10.091 -30.798 -11.565 1.00 0.00 6748 GLY A C 18
ATOM 21472 O O . GLY A 1 21 ? -10.339 -31.984 -11.795 1.00 0.00 6748 GLY A O 18
ATOM 21476 N N . VAL A 1 22 ? -8.907 -30.251 -11.880 1.00 0.00 6749 VAL A N 18
ATOM 21477 C CA . VAL A 1 22 ? -7.756 -30.986 -12.455 1.00 0.00 6749 VAL A CA 18
ATOM 21478 C C . VAL A 1 22 ? -6.979 -31.730 -11.367 1.00 0.00 6749 VAL A C 18
ATOM 21479 O O . VAL A 1 22 ? -6.554 -32.868 -11.570 1.00 0.00 6749 VAL A O 18
ATOM 21492 N N . LEU A 1 23 ? -6.842 -31.111 -10.190 1.00 0.00 6750 LEU A N 18
ATOM 21493 C CA . LEU A 1 23 ? -6.163 -31.676 -9.010 1.00 0.00 6750 LEU A CA 18
ATOM 21494 C C . LEU A 1 23 ? -7.059 -32.617 -8.176 1.00 0.00 6750 LEU A C 18
ATOM 21495 O O . LEU A 1 23 ? -6.623 -33.124 -7.142 1.00 0.00 6750 LEU A O 18
ATOM 21511 N N . TYR A 1 24 ? -8.300 -32.847 -8.619 1.00 0.00 6751 TYR A N 18
ATOM 21512 C CA . TYR A 1 24 ? -9.328 -33.660 -7.946 1.00 0.00 6751 TYR A CA 18
ATOM 21513 C C . TYR A 1 24 ? -9.613 -33.217 -6.496 1.00 0.00 6751 TYR A C 18
ATOM 21514 O O . TYR A 1 24 ? -9.898 -34.029 -5.609 1.00 0.00 6751 TYR A O 18
ATOM 21532 N N . LEU A 1 25 ? -9.512 -31.904 -6.270 1.00 0.00 6752 LEU A N 18
ATOM 21533 C CA . LEU A 1 25 ? -9.733 -31.190 -5.008 1.00 0.00 6752 LEU A CA 18
ATOM 21534 C C . LEU A 1 25 ? -11.073 -30.421 -5.072 1.00 0.00 6752 LEU A C 18
ATOM 21535 O O . LEU A 1 25 ? -11.846 -30.561 -6.019 1.00 0.00 6752 LEU A O 18
ATOM 21551 N N . GLU A 1 26 ? -11.360 -29.596 -4.065 1.00 0.00 6753 GLU A N 18
ATOM 21552 C CA . GLU A 1 26 ? -12.522 -28.700 -4.018 1.00 0.00 6753 GLU A CA 18
ATOM 21553 C C . GLU A 1 26 ? -12.052 -27.229 -3.956 1.00 0.00 6753 GLU A C 18
ATOM 21554 O O . GLU A 1 26 ? -11.017 -26.946 -3.345 1.00 0.00 6753 GLU A O 18
ATOM 21566 N N . PRO A 1 27 ? -12.764 -26.267 -4.578 1.00 0.00 6754 PRO A N 18
ATOM 21567 C CA . PRO A 1 27 ? -12.258 -24.900 -4.771 1.00 0.00 6754 PRO A CA 18
ATOM 21568 C C . PRO A 1 27 ? -12.190 -24.061 -3.479 1.00 0.00 6754 PRO A C 18
ATOM 21569 O O . PRO A 1 27 ? -11.496 -23.044 -3.444 1.00 0.00 6754 PRO A O 18
ATOM 21580 N N . ASP A 1 28 ? -12.867 -24.484 -2.409 1.00 0.00 6755 ASP A N 18
ATOM 21581 C CA . ASP A 1 28 ? -12.758 -23.913 -1.059 1.00 0.00 6755 ASP A CA 18
ATOM 21582 C C . ASP A 1 28 ? -11.637 -24.555 -0.204 1.00 0.00 6755 ASP A C 18
ATOM 21583 O O . ASP A 1 28 ? -11.247 -23.985 0.820 1.00 0.00 6755 ASP A O 18
ATOM 21592 N N . ARG A 1 29 ? -11.090 -25.710 -0.624 1.00 0.00 6756 ARG A N 18
ATOM 21593 C CA . ARG A 1 29 ? -9.931 -26.395 -0.011 1.00 0.00 6756 ARG A CA 18
ATOM 21594 C C . ARG A 1 29 ? -8.600 -25.950 -0.629 1.00 0.00 6756 ARG A C 18
ATOM 21595 O O . ARG A 1 29 ? -7.568 -25.998 0.042 1.00 0.00 6756 ARG A O 18
ATOM 21616 N N . LEU A 1 30 ? -8.632 -25.478 -1.879 1.00 0.00 6757 LEU A N 18
ATOM 21617 C CA . LEU A 1 30 ? -7.578 -24.668 -2.498 1.00 0.00 6757 LEU A CA 18
ATOM 21618 C C . LEU A 1 30 ? -7.534 -23.245 -1.895 1.00 0.00 6757 LEU A C 18
ATOM 21619 O O . LEU A 1 30 ? -8.567 -22.686 -1.517 1.00 0.00 6757 LEU A O 18
ATOM 21635 N N . ASP A 1 31 ? -6.341 -22.641 -1.853 1.00 0.00 6758 ASP A N 18
ATOM 21636 C CA . ASP A 1 31 ? -6.111 -21.219 -1.555 1.00 0.00 6758 ASP A CA 18
ATOM 21637 C C . ASP A 1 31 ? -5.329 -20.530 -2.698 1.00 0.00 6758 ASP A C 18
ATOM 21638 O O . ASP A 1 31 ? -4.354 -21.106 -3.186 1.00 0.00 6758 ASP A O 18
ATOM 21647 N N . PRO A 1 32 ? -5.699 -19.307 -3.136 1.00 0.00 6759 PRO A N 18
ATOM 21648 C CA . PRO A 1 32 ? -5.092 -18.657 -4.303 1.00 0.00 6759 PRO A CA 18
ATOM 21649 C C . PRO A 1 32 ? -3.690 -18.072 -4.032 1.00 0.00 6759 PRO A C 18
ATOM 21650 O O . PRO A 1 32 ? -2.917 -17.854 -4.968 1.00 0.00 6759 PRO A O 18
ATOM 21661 N N . GLU A 1 33 ? -3.352 -17.818 -2.763 1.00 0.00 6760 GLU A N 18
ATOM 21662 C CA . GLU A 1 33 ? -2.057 -17.259 -2.334 1.00 0.00 6760 GLU A CA 18
ATOM 21663 C C . GLU A 1 33 ? -0.964 -18.331 -2.141 1.00 0.00 6760 GLU A C 18
ATOM 21664 O O . GLU A 1 33 ? 0.221 -18.009 -2.037 1.00 0.00 6760 GLU A O 18
ATOM 21676 N N . GLU A 1 34 ? -1.345 -19.612 -2.111 1.00 0.00 6761 GLU A N 18
ATOM 21677 C CA . GLU A 1 34 ? -0.441 -20.759 -1.960 1.00 0.00 6761 GLU A CA 18
ATOM 21678 C C . GLU A 1 34 ? 0.081 -21.265 -3.318 1.00 0.00 6761 GLU A C 18
ATOM 21679 O O . GLU A 1 34 ? -0.530 -21.044 -4.367 1.00 0.00 6761 GLU A O 18
ATOM 21691 N N . THR A 1 35 ? 1.233 -21.938 -3.309 1.00 0.00 6762 THR A N 18
ATOM 21692 C CA . THR A 1 35 ? 1.905 -22.394 -4.535 1.00 0.00 6762 THR A CA 18
ATOM 21693 C C . THR A 1 35 ? 1.204 -23.571 -5.218 1.00 0.00 6762 THR A C 18
ATOM 21694 O O . THR A 1 35 ? 0.556 -24.396 -4.566 1.00 0.00 6762 THR A O 18
ATOM 21705 N N . PHE A 1 36 ? 1.400 -23.711 -6.530 1.00 0.00 6763 PHE A N 18
ATOM 21706 C CA . PHE A 1 36 ? 0.955 -24.879 -7.299 1.00 0.00 6763 PHE A CA 18
ATOM 21707 C C . PHE A 1 36 ? 1.455 -26.200 -6.685 1.00 0.00 6763 PHE A C 18
ATOM 21708 O O . PHE A 1 36 ? 0.711 -27.180 -6.624 1.00 0.00 6763 PHE A O 18
ATOM 21725 N N . LEU A 1 37 ? 2.681 -26.222 -6.151 1.00 0.00 6764 LEU A N 18
ATOM 21726 C CA . LEU A 1 37 ? 3.287 -27.402 -5.526 1.00 0.00 6764 LEU A CA 18
ATOM 21727 C C . LEU A 1 37 ? 2.533 -27.857 -4.264 1.00 0.00 6764 LEU A C 18
ATOM 21728 O O . LEU A 1 37 ? 2.256 -29.050 -4.121 1.00 0.00 6764 LEU A O 18
ATOM 21744 N N . THR A 1 38 ? 2.156 -26.939 -3.366 1.00 0.00 6765 THR A N 18
ATOM 21745 C CA . THR A 1 38 ? 1.401 -27.281 -2.137 1.00 0.00 6765 THR A CA 18
ATOM 21746 C C . THR A 1 38 ? -0.103 -27.512 -2.394 1.00 0.00 6765 THR A C 18
ATOM 21747 O O . THR A 1 38 ? -0.769 -28.244 -1.655 1.00 0.00 6765 THR A O 18
ATOM 21758 N N . LEU A 1 39 ? -0.632 -26.970 -3.500 1.00 0.00 6766 LEU A N 18
ATOM 21759 C CA . LEU A 1 39 ? -1.967 -27.296 -4.037 1.00 0.00 6766 LEU A CA 18
ATOM 21760 C C . LEU A 1 39 ? -2.045 -28.724 -4.623 1.00 0.00 6766 LEU A C 18
ATOM 21761 O O . LEU A 1 39 ? -3.147 -29.262 -4.758 1.00 0.00 6766 LEU A O 18
ATOM 21777 N N . GLY A 1 40 ? -0.904 -29.348 -4.949 1.00 0.00 6767 GLY A N 18
ATOM 21778 C CA . GLY A 1 40 ? -0.812 -30.732 -5.442 1.00 0.00 6767 GLY A CA 18
ATOM 21779 C C . GLY A 1 40 ? -0.527 -30.885 -6.942 1.00 0.00 6767 GLY A C 18
ATOM 21780 O O . GLY A 1 40 ? -0.750 -31.965 -7.492 1.00 0.00 6767 GLY A O 18
ATOM 21784 N N . VAL A 1 41 ? -0.054 -29.829 -7.618 1.00 0.00 6768 VAL A N 18
ATOM 21785 C CA . VAL A 1 41 ? 0.340 -29.859 -9.034 1.00 0.00 6768 VAL A CA 18
ATOM 21786 C C . VAL A 1 41 ? 1.673 -30.600 -9.226 1.00 0.00 6768 VAL A C 18
ATOM 21787 O O . VAL A 1 41 ? 2.672 -30.289 -8.575 1.00 0.00 6768 VAL A O 18
ATOM 21800 N N . ASP A 1 42 ? 1.701 -31.510 -10.197 1.00 0.00 6769 ASP A N 18
ATOM 21801 C CA . ASP A 1 42 ? 2.904 -31.991 -10.894 1.00 0.00 6769 ASP A CA 18
ATOM 21802 C C . ASP A 1 42 ? 2.800 -31.649 -12.394 1.00 0.00 6769 ASP A C 18
ATOM 21803 O O . ASP A 1 42 ? 1.743 -31.223 -12.865 1.00 0.00 6769 ASP A O 18
ATOM 21812 N N . SER A 1 43 ? 3.879 -31.830 -13.164 1.00 0.00 6770 SER A N 18
ATOM 21813 C CA . SER A 1 43 ? 3.975 -31.380 -14.565 1.00 0.00 6770 SER A CA 18
ATOM 21814 C C . SER A 1 43 ? 2.827 -31.864 -15.475 1.00 0.00 6770 SER A C 18
ATOM 21815 O O . SER A 1 43 ? 2.332 -31.090 -16.299 1.00 0.00 6770 SER A O 18
ATOM 21823 N N . ILE A 1 44 ? 2.343 -33.099 -15.288 1.00 0.00 6771 ILE A N 18
ATOM 21824 C CA . ILE A 1 44 ? 1.208 -33.665 -16.035 1.00 0.00 6771 ILE A CA 18
ATOM 21825 C C . ILE A 1 44 ? -0.085 -32.888 -15.730 1.00 0.00 6771 ILE A C 18
ATOM 21826 O O . ILE A 1 44 ? -0.809 -32.496 -16.646 1.00 0.00 6771 ILE A O 18
ATOM 21842 N N . LEU A 1 45 ? -0.350 -32.616 -14.441 1.00 0.00 6772 LEU A N 18
ATOM 21843 C CA . LEU A 1 45 ? -1.513 -31.845 -13.990 1.00 0.00 6772 LEU A CA 18
ATOM 21844 C C . LEU A 1 45 ? -1.413 -30.366 -14.416 1.00 0.00 6772 LEU A C 18
ATOM 21845 O O . LEU A 1 45 ? -2.430 -29.745 -14.723 1.00 0.00 6772 LEU A O 18
ATOM 21861 N N . GLY A 1 46 ? -0.195 -29.827 -14.519 1.00 0.00 6773 GLY A N 18
ATOM 21862 C CA . GLY A 1 46 ? 0.083 -28.520 -15.111 1.00 0.00 6773 GLY A CA 18
ATOM 21863 C C . GLY A 1 46 ? -0.392 -28.436 -16.559 1.00 0.00 6773 GLY A C 18
ATOM 21864 O O . GLY A 1 46 ? -1.242 -27.609 -16.882 1.00 0.00 6773 GLY A O 18
ATOM 21868 N N . VAL A 1 47 ? 0.077 -29.343 -17.428 1.00 0.00 6774 VAL A N 18
ATOM 21869 C CA . VAL A 1 47 ? -0.320 -29.400 -18.851 1.00 0.00 6774 VAL A CA 18
ATOM 21870 C C . VAL A 1 47 ? -1.838 -29.572 -19.014 1.00 0.00 6774 VAL A C 18
ATOM 21871 O O . VAL A 1 47 ? -2.451 -28.875 -19.832 1.00 0.00 6774 VAL A O 18
ATOM 21884 N N . GLU A 1 48 ? -2.475 -30.423 -18.206 1.00 0.00 6775 GLU A N 18
ATOM 21885 C CA . GLU A 1 48 ? -3.931 -30.644 -18.212 1.00 0.00 6775 GLU A CA 18
ATOM 21886 C C . GLU A 1 48 ? -4.735 -29.382 -17.865 1.00 0.00 6775 GLU A C 18
ATOM 21887 O O . GLU A 1 48 ? -5.730 -29.075 -18.530 1.00 0.00 6775 GLU A O 18
ATOM 21899 N N . PHE A 1 49 ? -4.309 -28.631 -16.843 1.00 0.00 6776 PHE A N 18
ATOM 21900 C CA . PHE A 1 49 ? -4.933 -27.366 -16.458 1.00 0.00 6776 PHE A CA 18
ATOM 21901 C C . PHE A 1 49 ? -4.740 -26.287 -17.531 1.00 0.00 6776 PHE A C 18
ATOM 21902 O O . PHE A 1 49 ? -5.685 -25.581 -17.873 1.00 0.00 6776 PHE A O 18
ATOM 21919 N N . VAL A 1 50 ? -3.553 -26.201 -18.125 1.00 0.00 6777 VAL A N 18
ATOM 21920 C CA . VAL A 1 50 ? -3.233 -25.211 -19.171 1.00 0.00 6777 VAL A CA 18
ATOM 21921 C C . VAL A 1 50 ? -4.018 -25.486 -20.459 1.00 0.00 6777 VAL A C 18
ATOM 21922 O O . VAL A 1 50 ? -4.490 -24.543 -21.098 1.00 0.00 6777 VAL A O 18
ATOM 21935 N N . ALA A 1 51 ? -4.249 -26.750 -20.811 1.00 0.00 6778 ALA A N 18
ATOM 21936 C CA . ALA A 1 51 ? -5.134 -27.127 -21.914 1.00 0.00 6778 ALA A CA 18
ATOM 21937 C C . ALA A 1 51 ? -6.599 -26.686 -21.680 1.00 0.00 6778 ALA A C 18
ATOM 21938 O O . ALA A 1 51 ? -7.262 -26.219 -22.611 1.00 0.00 6778 ALA A O 18
ATOM 21945 N N . ALA A 1 52 ? -7.093 -26.769 -20.440 1.00 0.00 6779 ALA A N 18
ATOM 21946 C CA . ALA A 1 52 ? -8.426 -26.283 -20.063 1.00 0.00 6779 ALA A CA 18
ATOM 21947 C C . ALA A 1 52 ? -8.504 -24.741 -20.025 1.00 0.00 6779 ALA A C 18
ATOM 21948 O O . ALA A 1 52 ? -9.503 -24.160 -20.456 1.00 0.00 6779 ALA A O 18
ATOM 21955 N N . VAL A 1 53 ? -7.437 -24.068 -19.585 1.00 0.00 6780 VAL A N 18
ATOM 21956 C CA . VAL A 1 53 ? -7.316 -22.599 -19.590 1.00 0.00 6780 VAL A CA 18
ATOM 21957 C C . VAL A 1 53 ? -7.358 -22.035 -21.011 1.00 0.00 6780 VAL A C 18
ATOM 21958 O O . VAL A 1 53 ? -8.068 -21.062 -21.254 1.00 0.00 6780 VAL A O 18
ATOM 21971 N N . ASN A 1 54 ? -6.677 -22.662 -21.976 1.00 0.00 6781 ASN A N 18
ATOM 21972 C CA . ASN A 1 54 ? -6.705 -22.228 -23.378 1.00 0.00 6781 ASN A CA 18
ATOM 21973 C C . ASN A 1 54 ? -8.093 -22.405 -24.040 1.00 0.00 6781 ASN A C 18
ATOM 21974 O O . ASN A 1 54 ? -8.382 -21.729 -25.029 1.00 0.00 6781 ASN A O 18
ATOM 21985 N N . ALA A 1 55 ? -8.964 -23.260 -23.493 1.00 0.00 6782 ALA A N 18
ATOM 21986 C CA . ALA A 1 55 ? -10.372 -23.353 -23.898 1.00 0.00 6782 ALA A CA 18
ATOM 21987 C C . ALA A 1 55 ? -11.269 -22.295 -23.212 1.00 0.00 6782 ALA A C 18
ATOM 21988 O O . ALA A 1 55 ? -12.243 -21.833 -23.813 1.00 0.00 6782 ALA A O 18
ATOM 21995 N N . ALA A 1 56 ? -10.946 -21.885 -21.978 1.00 0.00 6783 ALA A N 18
ATOM 21996 C CA . ALA A 1 56 ? -11.660 -20.854 -21.216 1.00 0.00 6783 ALA A CA 18
ATOM 21997 C C . ALA A 1 56 ? -11.279 -19.408 -21.612 1.00 0.00 6783 ALA A C 18
ATOM 21998 O O . ALA A 1 56 ? -12.123 -18.510 -21.568 1.00 0.00 6783 ALA A O 18
ATOM 22005 N N . TYR A 1 57 ? -10.022 -19.188 -22.016 1.00 0.00 6784 TYR A N 18
ATOM 22006 C CA . TYR A 1 57 ? -9.411 -17.894 -22.316 1.00 0.00 6784 TYR A CA 18
ATOM 22007 C C . TYR A 1 57 ? -8.467 -18.019 -23.533 1.00 0.00 6784 TYR A C 18
ATOM 22008 O O . TYR A 1 57 ? -7.534 -18.829 -23.501 1.00 0.00 6784 TYR A O 18
ATOM 22026 N N . PRO A 1 58 ? -8.652 -17.214 -24.596 1.00 0.00 6785 PRO A N 18
ATOM 22027 C CA . PRO A 1 58 ? -7.914 -17.305 -25.862 1.00 0.00 6785 PRO A CA 18
ATOM 22028 C C . PRO A 1 58 ? -6.500 -16.676 -25.807 1.00 0.00 6785 PRO A C 18
ATOM 22029 O O . PRO A 1 58 ? -6.087 -15.937 -26.707 1.00 0.00 6785 PRO A O 18
ATOM 22040 N N . VAL A 1 59 ? -5.739 -16.954 -24.741 1.00 0.00 6786 VAL A N 18
ATOM 22041 C CA . VAL A 1 59 ? -4.388 -16.397 -24.504 1.00 0.00 6786 VAL A CA 18
ATOM 22042 C C . VAL A 1 59 ? -3.282 -17.089 -25.308 1.00 0.00 6786 VAL A C 18
ATOM 22043 O O . VAL A 1 59 ? -2.255 -16.475 -25.604 1.00 0.00 6786 VAL A O 18
ATOM 22056 N N . GLY A 1 60 ? -3.468 -18.365 -25.666 1.00 0.00 6787 GLY A N 18
ATOM 22057 C CA . GLY A 1 60 ? -2.458 -19.164 -26.380 1.00 0.00 6787 GLY A CA 18
ATOM 22058 C C . GLY A 1 60 ? -1.263 -19.568 -25.505 1.00 0.00 6787 GLY A C 18
ATOM 22059 O O . GLY A 1 60 ? -0.158 -19.765 -26.018 1.00 0.00 6787 GLY A O 18
ATOM 22063 N N . VAL A 1 61 ? -1.449 -19.620 -24.176 1.00 0.00 6788 VAL A N 18
ATOM 22064 C CA . VAL A 1 61 ? -0.359 -19.785 -23.202 1.00 0.00 6788 VAL A CA 18
ATOM 22065 C C . VAL A 1 61 ? 0.120 -21.239 -23.117 1.00 0.00 6788 VAL A C 18
ATOM 22066 O O . VAL A 1 61 ? -0.685 -22.173 -23.113 1.00 0.00 6788 VAL A O 18
ATOM 22079 N N . LYS A 1 62 ? 1.442 -21.427 -23.048 1.00 0.00 6789 LYS A N 18
ATOM 22080 C CA . LYS A 1 62 ? 2.107 -22.738 -22.956 1.00 0.00 6789 LYS A CA 18
ATOM 22081 C C . LYS A 1 62 ? 2.338 -23.169 -21.503 1.00 0.00 6789 LYS A C 18
ATOM 22082 O O . LYS A 1 62 ? 2.303 -22.354 -20.578 1.00 0.00 6789 LYS A O 18
ATOM 22101 N N . ALA A 1 63 ? 2.620 -24.455 -21.297 1.00 0.00 6790 ALA A N 18
ATOM 22102 C CA . ALA A 1 63 ? 2.836 -25.053 -19.975 1.00 0.00 6790 ALA A CA 18
ATOM 22103 C C . ALA A 1 63 ? 4.099 -24.529 -19.247 1.00 0.00 6790 ALA A C 18
ATOM 22104 O O . ALA A 1 63 ? 4.256 -24.755 -18.045 1.00 0.00 6790 ALA A O 18
ATOM 22111 N N . THR A 1 64 ? 4.969 -23.769 -19.924 1.00 0.00 6791 THR A N 18
ATOM 22112 C CA . THR A 1 64 ? 6.064 -23.010 -19.289 1.00 0.00 6791 THR A CA 18
ATOM 22113 C C . THR A 1 64 ? 5.571 -21.949 -18.295 1.00 0.00 6791 THR A C 18
ATOM 22114 O O . THR A 1 64 ? 6.288 -21.631 -17.348 1.00 0.00 6791 THR A O 18
ATOM 22125 N N . ALA A 1 65 ? 4.339 -21.446 -18.423 1.00 0.00 6792 ALA A N 18
ATOM 22126 C CA . ALA A 1 65 ? 3.758 -20.500 -17.466 1.00 0.00 6792 ALA A CA 18
ATOM 22127 C C . ALA A 1 65 ? 3.508 -21.119 -16.067 1.00 0.00 6792 ALA A C 18
ATOM 22128 O O . ALA A 1 65 ? 3.562 -20.407 -15.067 1.00 0.00 6792 ALA A O 18
ATOM 22135 N N . LEU A 1 66 ? 3.319 -22.441 -15.971 1.00 0.00 6793 LEU A N 18
ATOM 22136 C CA . LEU A 1 66 ? 3.201 -23.185 -14.698 1.00 0.00 6793 LEU A CA 18
ATOM 22137 C C . LEU A 1 66 ? 4.562 -23.394 -14.012 1.00 0.00 6793 LEU A C 18
ATOM 22138 O O . LEU A 1 66 ? 4.618 -23.699 -12.817 1.00 0.00 6793 LEU A O 18
ATOM 22154 N N . TYR A 1 67 ? 5.660 -23.209 -14.746 1.00 0.00 6794 TYR A N 18
ATOM 22155 C CA . TYR A 1 67 ? 7.034 -23.138 -14.233 1.00 0.00 6794 TYR A CA 18
ATOM 22156 C C . TYR A 1 67 ? 7.448 -21.687 -13.903 1.00 0.00 6794 TYR A C 18
ATOM 22157 O O . TYR A 1 67 ? 8.127 -21.445 -12.901 1.00 0.00 6794 TYR A O 18
ATOM 22175 N N . ASP A 1 68 ? 7.003 -20.704 -14.701 1.00 0.00 6795 ASP A N 18
ATOM 22176 C CA . ASP A 1 68 ? 7.363 -19.288 -14.549 1.00 0.00 6795 ASP A CA 18
ATOM 22177 C C . ASP A 1 68 ? 6.570 -18.564 -13.443 1.00 0.00 6795 ASP A C 18
ATOM 22178 O O . ASP A 1 68 ? 7.108 -17.672 -12.781 1.00 0.00 6795 ASP A O 18
ATOM 22187 N N . HIS A 1 69 ? 5.310 -18.954 -13.199 1.00 0.00 6796 HIS A N 18
ATOM 22188 C CA . HIS A 1 69 ? 4.460 -18.441 -12.120 1.00 0.00 6796 HIS A CA 18
ATOM 22189 C C . HIS A 1 69 ? 4.351 -19.476 -10.985 1.00 0.00 6796 HIS A C 18
ATOM 22190 O O . HIS A 1 69 ? 4.023 -20.639 -11.252 1.00 0.00 6796 HIS A O 18
ATOM 22204 N N . PRO A 1 70 ? 4.591 -19.088 -9.719 1.00 0.00 6797 PRO A N 18
ATOM 22205 C CA . PRO A 1 70 ? 4.520 -19.994 -8.567 1.00 0.00 6797 PRO A CA 18
ATOM 22206 C C . PRO A 1 70 ? 3.092 -20.288 -8.074 1.00 0.00 6797 PRO A C 18
ATOM 22207 O O . PRO A 1 70 ? 2.868 -21.332 -7.453 1.00 0.00 6797 PRO A O 18
ATOM 22218 N N . THR A 1 71 ? 2.128 -19.393 -8.316 1.00 0.00 6798 THR A N 18
ATOM 22219 C CA . THR A 1 71 ? 0.764 -19.442 -7.752 1.00 0.00 6798 THR A CA 18
ATOM 22220 C C . THR A 1 71 ? -0.314 -19.296 -8.835 1.00 0.00 6798 THR A C 18
ATOM 22221 O O . THR A 1 71 ? -0.059 -18.681 -9.878 1.00 0.00 6798 THR A O 18
ATOM 22232 N N . PRO A 1 72 ? -1.552 -19.791 -8.600 1.00 0.00 6799 PRO A N 18
ATOM 22233 C CA . PRO A 1 72 ? -2.694 -19.548 -9.486 1.00 0.00 6799 PRO A CA 18
ATOM 22234 C C . PRO A 1 72 ? -3.013 -18.053 -9.619 1.00 0.00 6799 PRO A C 18
ATOM 22235 O O . PRO A 1 72 ? -3.392 -17.609 -10.700 1.00 0.00 6799 PRO A O 18
ATOM 22246 N N . ALA A 1 73 ? -2.799 -17.254 -8.564 1.00 0.00 6800 ALA A N 18
ATOM 22247 C CA . ALA A 1 73 ? -2.996 -15.801 -8.597 1.00 0.00 6800 ALA A CA 18
ATOM 22248 C C . ALA A 1 73 ? -1.993 -15.093 -9.532 1.00 0.00 6800 ALA A C 18
ATOM 22249 O O . ALA A 1 73 ? -2.398 -14.236 -10.317 1.00 0.00 6800 ALA A O 18
ATOM 22256 N N . ALA A 1 74 ? -0.711 -15.473 -9.503 1.00 0.00 6801 ALA A N 18
ATOM 22257 C CA . ALA A 1 74 ? 0.302 -14.894 -10.388 1.00 0.00 6801 ALA A CA 18
ATOM 22258 C C . ALA A 1 74 ? 0.039 -15.257 -11.865 1.00 0.00 6801 ALA A C 18
ATOM 22259 O O . ALA A 1 74 ? 0.060 -14.392 -12.743 1.00 0.00 6801 ALA A O 18
ATOM 22266 N N . PHE A 1 75 ? -0.311 -16.520 -12.131 1.00 0.00 6802 PHE A N 18
ATOM 22267 C CA . PHE A 1 75 ? -0.658 -17.007 -13.468 1.00 0.00 6802 PHE A CA 18
ATOM 22268 C C . PHE A 1 75 ? -1.939 -16.359 -14.025 1.00 0.00 6802 PHE A C 18
ATOM 22269 O O . PHE A 1 75 ? -1.982 -15.943 -15.188 1.00 0.00 6802 PHE A O 18
ATOM 22286 N N . ALA A 1 76 ? -2.967 -16.177 -13.195 1.00 0.00 6803 ALA A N 18
ATOM 22287 C CA . ALA A 1 76 ? -4.203 -15.492 -13.576 1.00 0.00 6803 ALA A CA 18
ATOM 22288 C C . ALA A 1 76 ? -3.998 -14.002 -13.926 1.00 0.00 6803 ALA A C 18
ATOM 22289 O O . ALA A 1 76 ? -4.702 -13.474 -14.788 1.00 0.00 6803 ALA A O 18
ATOM 22296 N N . ARG A 1 77 ? -3.015 -13.330 -13.312 1.00 0.00 6804 ARG A N 18
ATOM 22297 C CA . ARG A 1 77 ? -2.662 -11.935 -13.633 1.00 0.00 6804 ARG A CA 18
ATOM 22298 C C . ARG A 1 77 ? -1.907 -11.831 -14.963 1.00 0.00 6804 ARG A C 18
ATOM 22299 O O . ARG A 1 77 ? -2.139 -10.873 -15.695 1.00 0.00 6804 ARG A O 18
ATOM 22320 N N . HIS A 1 78 ? -1.122 -12.845 -15.354 1.00 0.00 6805 HIS A N 18
ATOM 22321 C CA . HIS A 1 78 ? -0.609 -12.961 -16.728 1.00 0.00 6805 HIS A CA 18
ATOM 22322 C C . HIS A 1 78 ? -1.749 -13.082 -17.757 1.00 0.00 6805 HIS A C 18
ATOM 22323 O O . HIS A 1 78 ? -1.794 -12.315 -18.723 1.00 0.00 6805 HIS A O 18
ATOM 22337 N N . ILE A 1 79 ? -2.704 -13.989 -17.526 1.00 0.00 6806 ILE A N 18
ATOM 22338 C CA . ILE A 1 79 ? -3.917 -14.117 -18.365 1.00 0.00 6806 ILE A CA 18
ATOM 22339 C C . ILE A 1 79 ? -4.671 -12.781 -18.457 1.00 0.00 6806 ILE A C 18
ATOM 22340 O O . ILE A 1 79 ? -5.032 -12.347 -19.554 1.00 0.00 6806 ILE A O 18
ATOM 22356 N N . ALA A 1 80 ? -4.894 -12.107 -17.329 1.00 0.00 6807 ALA A N 18
ATOM 22357 C CA . ALA A 1 80 ? -5.614 -10.836 -17.309 1.00 0.00 6807 ALA A CA 18
ATOM 22358 C C . ALA A 1 80 ? -4.880 -9.713 -18.060 1.00 0.00 6807 ALA A C 18
ATOM 22359 O O . ALA A 1 80 ? -5.520 -8.955 -18.787 1.00 0.00 6807 ALA A O 18
ATOM 22366 N N . GLU A 1 81 ? -3.546 -9.642 -17.973 1.00 0.00 6808 GLU A N 18
ATOM 22367 C CA . GLU A 1 81 ? -2.747 -8.694 -18.767 1.00 0.00 6808 GLU A CA 18
ATOM 22368 C C . GLU A 1 81 ? -2.793 -9.020 -20.271 1.00 0.00 6808 GLU A C 18
ATOM 22369 O O . GLU A 1 81 ? -2.774 -8.106 -21.099 1.00 0.00 6808 GLU A O 18
ATOM 22381 N N . SER A 1 82 ? -2.924 -10.297 -20.643 1.00 0.00 6809 SER A N 18
ATOM 22382 C CA . SER A 1 82 ? -3.130 -10.736 -22.030 1.00 0.00 6809 SER A CA 18
ATOM 22383 C C . SER A 1 82 ? -4.527 -10.391 -22.563 1.00 0.00 6809 SER A C 18
ATOM 22384 O O . SER A 1 82 ? -4.672 -10.074 -23.747 1.00 0.00 6809 SER A O 18
ATOM 22392 N N . LEU A 1 83 ? -5.553 -10.409 -21.703 1.00 0.00 6810 LEU A N 18
ATOM 22393 C CA . LEU A 1 83 ? -6.941 -10.065 -22.057 1.00 0.00 6810 LEU A CA 18
ATOM 22394 C C . LEU A 1 83 ? -7.222 -8.548 -22.061 1.00 0.00 6810 LEU A C 18
ATOM 22395 O O . LEU A 1 83 ? -8.030 -8.094 -22.876 1.00 0.00 6810 LEU A O 18
ATOM 22411 N N . GLY A 1 84 ? -6.564 -7.763 -21.194 1.00 0.00 6811 GLY A N 18
ATOM 22412 C CA . GLY A 1 84 ? -6.649 -6.295 -21.197 1.00 0.00 6811 GLY A CA 18
ATOM 22413 C C . GLY A 1 84 ? -6.700 -5.574 -19.836 1.00 0.00 6811 GLY A C 18
ATOM 22414 O O . GLY A 1 84 ? -6.925 -4.357 -19.818 1.00 0.00 6811 GLY A O 18
ATOM 22418 N N . ALA A 1 85 ? -6.514 -6.281 -18.716 1.00 0.00 6812 ALA A N 18
ATOM 22419 C CA . ALA A 1 85 ? -6.611 -5.754 -17.346 1.00 0.00 6812 ALA A CA 18
ATOM 22420 C C . ALA A 1 85 ? -5.341 -6.033 -16.507 1.00 0.00 6812 ALA A C 18
ATOM 22421 O O . ALA A 1 85 ? -4.247 -5.588 -16.922 1.00 0.00 6812 ALA A O 18
ATOM 22429 N N . GLY A 1 1 ? -6.369 0.191 0.117 1.00 0.00 -4 GLY A N 19
ATOM 22430 C CA . GLY A 1 1 ? -5.979 -1.067 -0.561 1.00 0.00 -4 GLY A CA 19
ATOM 22431 C C . GLY A 1 1 ? -5.081 -0.821 -1.770 1.00 0.00 -4 GLY A C 19
ATOM 22432 O O . GLY A 1 1 ? -4.631 0.312 -1.985 1.00 0.00 -4 GLY A O 19
ATOM 22438 N N . PRO A 1 2 ? -4.816 -1.859 -2.587 1.00 0.00 -3 PRO A N 19
ATOM 22439 C CA . PRO A 1 2 ? -3.873 -1.782 -3.718 1.00 0.00 -3 PRO A CA 19
ATOM 22440 C C . PRO A 1 2 ? -4.329 -0.894 -4.891 1.00 0.00 -3 PRO A C 19
ATOM 22441 O O . PRO A 1 2 ? -3.491 -0.398 -5.651 1.00 0.00 -3 PRO A O 19
ATOM 22452 N N . GLY A 1 3 ? -5.643 -0.686 -5.056 1.00 0.00 -2 GLY A N 19
ATOM 22453 C CA . GLY A 1 3 ? -6.234 0.107 -6.150 1.00 0.00 -2 GLY A CA 19
ATOM 22454 C C . GLY A 1 3 ? -6.309 -0.614 -7.506 1.00 0.00 -2 GLY A C 19
ATOM 22455 O O . GLY A 1 3 ? -6.638 0.013 -8.515 1.00 0.00 -2 GLY A O 19
ATOM 22459 N N . SER A 1 4 ? -6.016 -1.920 -7.545 1.00 0.00 -1 SER A N 19
ATOM 22460 C CA . SER A 1 4 ? -5.939 -2.744 -8.769 1.00 0.00 -1 SER A CA 19
ATOM 22461 C C . SER A 1 4 ? -7.190 -3.600 -9.036 1.00 0.00 -1 SER A C 19
ATOM 22462 O O . SER A 1 4 ? -7.177 -4.475 -9.908 1.00 0.00 -1 SER A O 19
ATOM 22470 N N . ALA A 1 5 ? -8.272 -3.389 -8.282 1.00 0.00 6732 ALA A N 19
ATOM 22471 C CA . ALA A 1 5 ? -9.514 -4.157 -8.382 1.00 0.00 6732 ALA A CA 19
ATOM 22472 C C . ALA A 1 5 ? -10.177 -4.026 -9.773 1.00 0.00 6732 ALA A C 19
ATOM 22473 O O . ALA A 1 5 ? -10.214 -2.940 -10.362 1.00 0.00 6732 ALA A O 19
ATOM 22480 N N . GLY A 1 6 ? -10.719 -5.137 -10.291 1.00 0.00 6733 GLY A N 19
ATOM 22481 C CA . GLY A 1 6 ? -11.273 -5.245 -11.643 1.00 0.00 6733 GLY A CA 19
ATOM 22482 C C . GLY A 1 6 ? -11.307 -6.697 -12.127 1.00 0.00 6733 GLY A C 19
ATOM 22483 O O . GLY A 1 6 ? -11.331 -7.631 -11.325 1.00 0.00 6733 GLY A O 19
ATOM 22487 N N . ARG A 1 7 ? -11.267 -6.900 -13.450 1.00 0.00 6734 ARG A N 19
ATOM 22488 C CA . ARG A 1 7 ? -11.369 -8.233 -14.099 1.00 0.00 6734 ARG A CA 19
ATOM 22489 C C . ARG A 1 7 ? -10.306 -9.243 -13.649 1.00 0.00 6734 ARG A C 19
ATOM 22490 O O . ARG A 1 7 ? -10.546 -10.449 -13.734 1.00 0.00 6734 ARG A O 19
ATOM 22511 N N . GLN A 1 8 ? -9.168 -8.777 -13.120 1.00 0.00 6735 GLN A N 19
ATOM 22512 C CA . GLN A 1 8 ? -8.104 -9.628 -12.574 1.00 0.00 6735 GLN A CA 19
ATOM 22513 C C . GLN A 1 8 ? -8.610 -10.627 -11.512 1.00 0.00 6735 GLN A C 19
ATOM 22514 O O . GLN A 1 8 ? -8.194 -11.786 -11.513 1.00 0.00 6735 GLN A O 19
ATOM 22528 N N . GLU A 1 9 ? -9.509 -10.202 -10.610 1.00 0.00 6736 GLU A N 19
ATOM 22529 C CA . GLU A 1 9 ? -9.999 -11.066 -9.519 1.00 0.00 6736 GLU A CA 19
ATOM 22530 C C . GLU A 1 9 ? -11.034 -12.092 -10.000 1.00 0.00 6736 GLU A C 19
ATOM 22531 O O . GLU A 1 9 ? -11.085 -13.208 -9.490 1.00 0.00 6736 GLU A O 19
ATOM 22543 N N . GLU A 1 10 ? -11.808 -11.759 -11.038 1.00 0.00 6737 GLU A N 19
ATOM 22544 C CA . GLU A 1 10 ? -12.759 -12.677 -11.683 1.00 0.00 6737 GLU A CA 19
ATOM 22545 C C . GLU A 1 10 ? -12.021 -13.776 -12.463 1.00 0.00 6737 GLU A C 19
ATOM 22546 O O . GLU A 1 10 ? -12.396 -14.952 -12.382 1.00 0.00 6737 GLU A O 19
ATOM 22558 N N . ILE A 1 11 ? -10.935 -13.411 -13.154 1.00 0.00 6738 ILE A N 19
ATOM 22559 C CA . ILE A 1 11 ? -10.046 -14.353 -13.853 1.00 0.00 6738 ILE A CA 19
ATOM 22560 C C . ILE A 1 11 ? -9.330 -15.263 -12.838 1.00 0.00 6738 ILE A C 19
ATOM 22561 O O . ILE A 1 11 ? -9.296 -16.481 -13.014 1.00 0.00 6738 ILE A O 19
ATOM 22577 N N . ALA A 1 12 ? -8.830 -14.700 -11.728 1.00 0.00 6739 ALA A N 19
ATOM 22578 C CA . ALA A 1 12 ? -8.184 -15.464 -10.658 1.00 0.00 6739 ALA A CA 19
ATOM 22579 C C . ALA A 1 12 ? -9.140 -16.440 -9.955 1.00 0.00 6739 ALA A C 19
ATOM 22580 O O . ALA A 1 12 ? -8.755 -17.583 -9.700 1.00 0.00 6739 ALA A O 19
ATOM 22587 N N . GLU A 1 13 ? -10.392 -16.053 -9.687 1.00 0.00 6740 GLU A N 19
ATOM 22588 C CA . GLU A 1 13 ? -11.398 -16.956 -9.120 1.00 0.00 6740 GLU A CA 19
ATOM 22589 C C . GLU A 1 13 ? -11.795 -18.088 -10.088 1.00 0.00 6740 GLU A C 19
ATOM 22590 O O . GLU A 1 13 ? -11.951 -19.228 -9.658 1.00 0.00 6740 GLU A O 19
ATOM 22602 N N . GL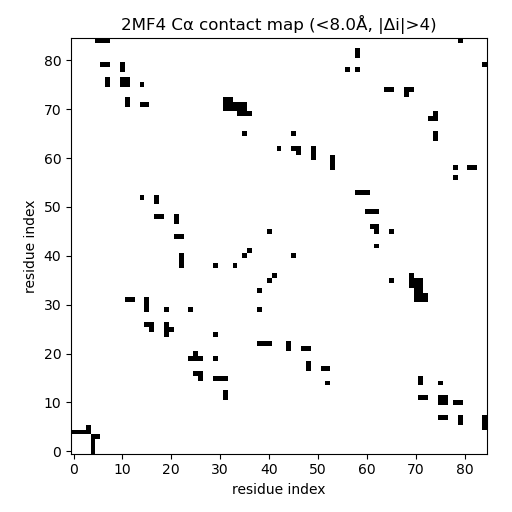U A 1 14 ? -11.909 -17.820 -11.391 1.00 0.00 6741 GLU A N 19
ATOM 22603 C CA . GLU A 1 14 ? -12.249 -18.858 -12.377 1.00 0.00 6741 GLU A CA 19
ATOM 22604 C C . GLU A 1 14 ? -11.099 -19.842 -12.606 1.00 0.00 6741 GLU A C 19
ATOM 22605 O O . GLU A 1 14 ? -11.323 -21.053 -12.671 1.00 0.00 6741 GLU A O 19
ATOM 22617 N N . VAL A 1 15 ? -9.853 -19.359 -12.625 1.00 0.00 6742 VAL A N 19
ATOM 22618 C CA . VAL A 1 15 ? -8.641 -20.194 -12.591 1.00 0.00 6742 VAL A CA 19
ATOM 22619 C C . VAL A 1 15 ? -8.621 -21.077 -11.345 1.00 0.00 6742 VAL A C 19
ATOM 22620 O O . VAL A 1 15 ? -8.409 -22.284 -11.456 1.00 0.00 6742 VAL A O 19
ATOM 22633 N N . ALA A 1 16 ? -8.893 -20.515 -10.165 1.00 0.00 6743 ALA A N 19
ATOM 22634 C CA . ALA A 1 16 ? -8.924 -21.258 -8.903 1.00 0.00 6743 ALA A CA 19
ATOM 22635 C C . ALA A 1 16 ? -10.025 -22.337 -8.869 1.00 0.00 6743 ALA A C 19
ATOM 22636 O O . ALA A 1 16 ? -9.822 -23.404 -8.279 1.00 0.00 6743 ALA A O 19
ATOM 22643 N N . ARG A 1 17 ? -11.159 -22.106 -9.551 1.00 0.00 6744 ARG A N 19
ATOM 22644 C CA . ARG A 1 17 ? -12.242 -23.098 -9.706 1.00 0.00 6744 ARG A CA 19
ATOM 22645 C C . ARG A 1 17 ? -11.857 -24.211 -10.680 1.00 0.00 6744 ARG A C 19
ATOM 22646 O O . ARG A 1 17 ? -11.999 -25.392 -10.347 1.00 0.00 6744 ARG A O 19
ATOM 22667 N N . LEU A 1 18 ? -11.341 -23.861 -11.862 1.00 0.00 6745 LEU A N 19
ATOM 22668 C CA . LEU A 1 18 ? -11.039 -24.842 -12.914 1.00 0.00 6745 LEU A CA 19
ATOM 22669 C C . LEU A 1 18 ? -9.795 -25.691 -12.570 1.00 0.00 6745 LEU A C 19
ATOM 22670 O O . LEU A 1 18 ? -9.786 -26.893 -12.842 1.00 0.00 6745 LEU A O 19
ATOM 22686 N N . LEU A 1 19 ? -8.785 -25.115 -11.897 1.00 0.00 6746 LEU A N 19
ATOM 22687 C CA . LEU A 1 19 ? -7.618 -25.864 -11.412 1.00 0.00 6746 LEU A CA 19
ATOM 22688 C C . LEU A 1 19 ? -8.008 -26.900 -10.361 1.00 0.00 6746 LEU A C 19
ATOM 22689 O O . LEU A 1 19 ? -7.540 -28.037 -10.436 1.00 0.00 6746 LEU A O 19
ATOM 22705 N N . ALA A 1 20 ? -8.862 -26.542 -9.398 1.00 0.00 6747 ALA A N 19
ATOM 22706 C CA . ALA A 1 20 ? -9.250 -27.468 -8.339 1.00 0.00 6747 ALA A CA 19
ATOM 22707 C C . ALA A 1 20 ? -9.885 -28.750 -8.929 1.00 0.00 6747 ALA A C 19
ATOM 22708 O O . ALA A 1 20 ? -9.647 -29.847 -8.427 1.00 0.00 6747 ALA A O 19
ATOM 22715 N N . GLY A 1 21 ? -10.593 -28.639 -10.062 1.00 0.00 6748 GLY A N 19
ATOM 22716 C CA . GLY A 1 21 ? -11.161 -29.771 -10.805 1.00 0.00 6748 GLY A CA 19
ATOM 22717 C C . GLY A 1 21 ? -10.127 -30.654 -11.520 1.00 0.00 6748 GLY A C 19
ATOM 22718 O O . GLY A 1 21 ? -10.388 -31.837 -11.733 1.00 0.00 6748 GLY A O 19
ATOM 22722 N N . VAL A 1 22 ? -8.938 -30.126 -11.848 1.00 0.00 6749 VAL A N 19
ATOM 22723 C CA . VAL A 1 22 ? -7.803 -30.889 -12.413 1.00 0.00 6749 VAL A CA 19
ATOM 22724 C C . VAL A 1 22 ? -7.023 -31.618 -11.317 1.00 0.00 6749 VAL A C 19
ATOM 22725 O O . VAL A 1 22 ? -6.608 -32.760 -11.506 1.00 0.00 6749 VAL A O 19
ATOM 22738 N N . LEU A 1 23 ? -6.859 -30.986 -10.149 1.00 0.00 6750 LEU A N 19
ATOM 22739 C CA . LEU A 1 23 ? -6.173 -31.551 -8.982 1.00 0.00 6750 LEU A CA 19
ATOM 22740 C C . LEU A 1 23 ? -7.084 -32.470 -8.130 1.00 0.00 6750 LEU A C 19
ATOM 22741 O O . LEU A 1 23 ? -6.637 -33.025 -7.124 1.00 0.00 6750 LEU A O 19
ATOM 22757 N N . TYR A 1 24 ? -8.353 -32.627 -8.525 1.00 0.00 6751 TYR A N 19
ATOM 22758 C CA . TYR A 1 24 ? -9.401 -33.378 -7.816 1.00 0.00 6751 TYR A CA 19
ATOM 22759 C C . TYR A 1 24 ? -9.647 -32.886 -6.374 1.00 0.00 6751 TYR A C 19
ATOM 22760 O O . TYR A 1 24 ? -10.001 -33.652 -5.469 1.00 0.00 6751 TYR A O 19
ATOM 22778 N N . LEU A 1 25 ? -9.469 -31.575 -6.174 1.00 0.00 6752 LEU A N 19
ATOM 22779 C CA . LEU A 1 25 ? -9.773 -30.806 -4.968 1.00 0.00 6752 LEU A CA 19
ATOM 22780 C C . LEU A 1 25 ? -11.168 -30.164 -5.052 1.00 0.00 6752 LEU A C 19
ATOM 22781 O O . LEU A 1 25 ? -11.824 -30.159 -6.096 1.00 0.00 6752 LEU A O 19
ATOM 22797 N N . GLU A 1 26 ? -11.593 -29.559 -3.946 1.00 0.00 6753 GLU A N 19
ATOM 22798 C CA . GLU A 1 26 ? -12.647 -28.530 -3.949 1.00 0.00 6753 GLU A CA 19
ATOM 22799 C C . GLU A 1 26 ? -11.997 -27.135 -4.029 1.00 0.00 6753 GLU A C 19
ATOM 22800 O O . GLU A 1 26 ? -10.913 -26.943 -3.459 1.00 0.00 6753 GLU A O 19
ATOM 22812 N N . PRO A 1 27 ? -12.644 -26.123 -4.635 1.00 0.00 6754 PRO A N 19
ATOM 22813 C CA . PRO A 1 27 ? -12.160 -24.740 -4.596 1.00 0.00 6754 PRO A CA 19
ATOM 22814 C C . PRO A 1 27 ? -12.151 -24.147 -3.167 1.00 0.00 6754 PRO A C 19
ATOM 22815 O O . PRO A 1 27 ? -11.508 -23.127 -2.926 1.00 0.00 6754 PRO A O 19
ATOM 22826 N N . ASP A 1 28 ? -12.827 -24.793 -2.204 1.00 0.00 6755 ASP A N 19
ATOM 22827 C CA . ASP A 1 28 ? -12.752 -24.510 -0.763 1.00 0.00 6755 ASP A CA 19
ATOM 22828 C C . ASP A 1 28 ? -11.546 -25.159 -0.047 1.00 0.00 6755 ASP A C 19
ATOM 22829 O O . ASP A 1 28 ? -11.176 -24.718 1.049 1.00 0.00 6755 ASP A O 19
ATOM 22838 N N . ARG A 1 29 ? -10.914 -26.189 -0.640 1.00 0.00 6756 ARG A N 19
ATOM 22839 C CA . ARG A 1 29 ? -9.662 -26.807 -0.139 1.00 0.00 6756 ARG A CA 19
ATOM 22840 C C . ARG A 1 29 ? -8.431 -26.031 -0.611 1.00 0.00 6756 ARG A C 19
ATOM 22841 O O . ARG A 1 29 ? -7.490 -25.831 0.158 1.00 0.00 6756 ARG A O 19
ATOM 22862 N N . LEU A 1 30 ? -8.463 -25.575 -1.865 1.00 0.00 6757 LEU A N 19
ATOM 22863 C CA . LEU A 1 30 ? -7.469 -24.701 -2.485 1.00 0.00 6757 LEU A CA 19
ATOM 22864 C C . LEU A 1 30 ? -7.519 -23.273 -1.910 1.00 0.00 6757 LEU A C 19
ATOM 22865 O O . LEU A 1 30 ? -8.588 -22.767 -1.554 1.00 0.00 6757 LEU A O 19
ATOM 22881 N N . ASP A 1 31 ? -6.369 -22.593 -1.883 1.00 0.00 6758 ASP A N 19
ATOM 22882 C CA . ASP A 1 31 ? -6.237 -21.147 -1.689 1.00 0.00 6758 ASP A CA 19
ATOM 22883 C C . ASP A 1 31 ? -5.451 -20.510 -2.859 1.00 0.00 6758 ASP A C 19
ATOM 22884 O O . ASP A 1 31 ? -4.422 -21.063 -3.257 1.00 0.00 6758 ASP A O 19
ATOM 22893 N N . PRO A 1 32 ? -5.883 -19.360 -3.417 1.00 0.00 6759 PRO A N 19
ATOM 22894 C CA . PRO A 1 32 ? -5.270 -18.783 -4.619 1.00 0.00 6759 PRO A CA 19
ATOM 22895 C C . PRO A 1 32 ? -3.888 -18.143 -4.372 1.00 0.00 6759 PRO A C 19
ATOM 22896 O O . PRO A 1 32 ? -3.114 -17.949 -5.310 1.00 0.00 6759 PRO A O 19
ATOM 22907 N N . GLU A 1 33 ? -3.559 -17.799 -3.123 1.00 0.00 6760 GLU A N 19
ATOM 22908 C CA . GLU A 1 33 ? -2.276 -17.190 -2.735 1.00 0.00 6760 GLU A CA 19
ATOM 22909 C C . GLU A 1 33 ? -1.182 -18.231 -2.410 1.00 0.00 6760 GLU A C 19
ATOM 22910 O O . GLU A 1 33 ? -0.009 -17.875 -2.253 1.00 0.00 6760 GLU A O 19
ATOM 22922 N N . GLU A 1 34 ? -1.542 -19.513 -2.322 1.00 0.00 6761 GLU A N 19
ATOM 22923 C CA . GLU A 1 34 ? -0.622 -20.631 -2.078 1.00 0.00 6761 GLU A CA 19
ATOM 22924 C C . GLU A 1 34 ? -0.063 -21.222 -3.388 1.00 0.00 6761 GLU A C 19
ATOM 22925 O O . GLU A 1 34 ? -0.649 -21.082 -4.464 1.00 0.00 6761 GLU A O 19
ATOM 22937 N N . THR A 1 35 ? 1.107 -21.868 -3.311 1.00 0.00 6762 THR A N 19
ATOM 22938 C CA . THR A 1 35 ? 1.856 -22.320 -4.494 1.00 0.00 6762 THR A CA 19
ATOM 22939 C C . THR A 1 35 ? 1.245 -23.550 -5.161 1.00 0.00 6762 THR A C 19
ATOM 22940 O O . THR A 1 35 ? 0.620 -24.393 -4.514 1.00 0.00 6762 THR A O 19
ATOM 22951 N N . PHE A 1 36 ? 1.492 -23.708 -6.461 1.00 0.00 6763 PHE A N 19
ATOM 22952 C CA . PHE A 1 36 ? 1.140 -24.911 -7.213 1.00 0.00 6763 PHE A CA 19
ATOM 22953 C C . PHE A 1 36 ? 1.708 -26.193 -6.566 1.00 0.00 6763 PHE A C 19
ATOM 22954 O O . PHE A 1 36 ? 1.052 -27.234 -6.574 1.00 0.00 6763 PHE A O 19
ATOM 22971 N N . LEU A 1 37 ? 2.883 -26.112 -5.925 1.00 0.00 6764 LEU A N 19
ATOM 22972 C CA . LEU A 1 37 ? 3.521 -27.231 -5.219 1.00 0.00 6764 LEU A CA 19
ATOM 22973 C C . LEU A 1 37 ? 2.704 -27.710 -4.003 1.00 0.00 6764 LEU A C 19
ATOM 22974 O O . LEU A 1 37 ? 2.479 -28.912 -3.858 1.00 0.00 6764 LEU A O 19
ATOM 22990 N N . THR A 1 38 ? 2.219 -26.797 -3.149 1.00 0.00 6765 THR A N 19
ATOM 22991 C CA . THR A 1 38 ? 1.413 -27.157 -1.955 1.00 0.00 6765 THR A CA 19
ATOM 22992 C C . THR A 1 38 ? -0.063 -27.441 -2.296 1.00 0.00 6765 THR A C 19
ATOM 22993 O O . THR A 1 38 ? -0.725 -28.217 -1.602 1.00 0.00 6765 THR A O 19
ATOM 23004 N N . LEU A 1 39 ? -0.565 -26.911 -3.419 1.00 0.00 6766 LEU A N 19
ATOM 23005 C CA . LEU A 1 39 ? -1.858 -27.287 -4.021 1.00 0.00 6766 LEU A CA 19
ATOM 23006 C C . LEU A 1 39 ? -1.860 -28.722 -4.600 1.00 0.00 6766 LEU A C 19
ATOM 23007 O O . LEU A 1 39 ? -2.939 -29.300 -4.762 1.00 0.00 6766 LEU A O 19
ATOM 23023 N N . GLY A 1 40 ? -0.689 -29.307 -4.877 1.00 0.00 6767 GLY A N 19
ATOM 23024 C CA . GLY A 1 40 ? -0.533 -30.691 -5.352 1.00 0.00 6767 GLY A CA 19
ATOM 23025 C C . GLY A 1 40 ? -0.351 -30.848 -6.871 1.00 0.00 6767 GLY A C 19
ATOM 23026 O O . GLY A 1 40 ? -0.600 -31.931 -7.405 1.00 0.00 6767 GLY A O 19
ATOM 23030 N N . VAL A 1 41 ? 0.066 -29.792 -7.579 1.00 0.00 6768 VAL A N 19
ATOM 23031 C CA . VAL A 1 41 ? 0.399 -29.831 -9.016 1.00 0.00 6768 VAL A CA 19
ATOM 23032 C C . VAL A 1 41 ? 1.690 -30.631 -9.254 1.00 0.00 6768 VAL A C 19
ATOM 23033 O O . VAL A 1 41 ? 2.671 -30.506 -8.515 1.00 0.00 6768 VAL A O 19
ATOM 23046 N N . ASP A 1 42 ? 1.705 -31.408 -10.333 1.00 0.00 6769 ASP A N 19
ATOM 23047 C CA . ASP A 1 42 ? 2.896 -31.971 -10.987 1.00 0.00 6769 ASP A CA 19
ATOM 23048 C C . ASP A 1 42 ? 2.768 -31.723 -12.506 1.00 0.00 6769 ASP A C 19
ATOM 23049 O O . ASP A 1 42 ? 1.694 -31.327 -12.970 1.00 0.00 6769 ASP A O 19
ATOM 23058 N N . SER A 1 43 ? 3.829 -31.918 -13.292 1.00 0.00 6770 SER A N 19
ATOM 23059 C CA . SER A 1 43 ? 3.903 -31.463 -14.693 1.00 0.00 6770 SER A CA 19
ATOM 23060 C C . SER A 1 43 ? 2.737 -31.921 -15.582 1.00 0.00 6770 SER A C 19
ATOM 23061 O O . SER A 1 43 ? 2.265 -31.142 -16.413 1.00 0.00 6770 SER A O 19
ATOM 23069 N N . ILE A 1 44 ? 2.215 -33.135 -15.385 1.00 0.00 6771 ILE A N 19
ATOM 23070 C CA . ILE A 1 44 ? 1.051 -33.658 -16.123 1.00 0.00 6771 ILE A CA 19
ATOM 23071 C C . ILE A 1 44 ? -0.231 -32.890 -15.766 1.00 0.00 6771 ILE A C 19
ATOM 23072 O O . ILE A 1 44 ? -0.970 -32.480 -16.663 1.00 0.00 6771 ILE A O 19
ATOM 23088 N N . LEU A 1 45 ? -0.474 -32.624 -14.476 1.00 0.00 6772 LEU A N 19
ATOM 23089 C CA . LEU A 1 45 ? -1.622 -31.837 -14.013 1.00 0.00 6772 LEU A CA 19
ATOM 23090 C C . LEU A 1 45 ? -1.503 -30.368 -14.454 1.00 0.00 6772 LEU A C 19
ATOM 23091 O O . LEU A 1 45 ? -2.507 -29.745 -14.793 1.00 0.00 6772 LEU A O 19
ATOM 23107 N N . GLY A 1 46 ? -0.278 -29.838 -14.527 1.00 0.00 6773 GLY A N 19
ATOM 23108 C CA . GLY A 1 46 ? 0.014 -28.528 -15.121 1.00 0.00 6773 GLY A CA 19
ATOM 23109 C C . GLY A 1 46 ? -0.445 -28.449 -16.581 1.00 0.00 6773 GLY A C 19
ATOM 23110 O O . GLY A 1 46 ? -1.279 -27.611 -16.914 1.00 0.00 6773 GLY A O 19
ATOM 23114 N N . VAL A 1 47 ? 0.025 -29.358 -17.444 1.00 0.00 6774 VAL A N 19
ATOM 23115 C CA . VAL A 1 47 ? -0.357 -29.412 -18.875 1.00 0.00 6774 VAL A CA 19
ATOM 23116 C C . VAL A 1 47 ? -1.876 -29.578 -19.057 1.00 0.00 6774 VAL A C 19
ATOM 23117 O O . VAL A 1 47 ? -2.473 -28.893 -19.888 1.00 0.00 6774 VAL A O 19
ATOM 23130 N N . GLU A 1 48 ? -2.520 -30.428 -18.255 1.00 0.00 6775 GLU A N 19
ATOM 23131 C CA . GLU A 1 48 ? -3.982 -30.625 -18.270 1.00 0.00 6775 GLU A CA 19
ATOM 23132 C C . GLU A 1 48 ? -4.776 -29.352 -17.912 1.00 0.00 6775 GLU A C 19
ATOM 23133 O O . GLU A 1 48 ? -5.742 -29.007 -18.594 1.00 0.00 6775 GLU A O 19
ATOM 23145 N N . PHE A 1 49 ? -4.363 -28.621 -16.872 1.00 0.00 6776 PHE A N 19
ATOM 23146 C CA . PHE A 1 49 ? -4.960 -27.347 -16.479 1.00 0.00 6776 PHE A CA 19
ATOM 23147 C C . PHE A 1 49 ? -4.764 -26.279 -17.562 1.00 0.00 6776 PHE A C 19
ATOM 23148 O O . PHE A 1 49 ? -5.702 -25.568 -17.906 1.00 0.00 6776 PHE A O 19
ATOM 23165 N N . VAL A 1 50 ? -3.579 -26.213 -18.165 1.00 0.00 6777 VAL A N 19
ATOM 23166 C CA . VAL A 1 50 ? -3.253 -25.238 -19.224 1.00 0.00 6777 VAL A CA 19
ATOM 23167 C C . VAL A 1 50 ? -4.057 -25.502 -20.500 1.00 0.00 6777 VAL A C 19
ATOM 23168 O O . VAL A 1 50 ? -4.530 -24.558 -21.137 1.00 0.00 6777 VAL A O 19
ATOM 23181 N N . ALA A 1 51 ? -4.300 -26.767 -20.847 1.00 0.00 6778 ALA A N 19
ATOM 23182 C CA . ALA A 1 51 ? -5.214 -27.132 -21.936 1.00 0.00 6778 ALA A CA 19
ATOM 23183 C C . ALA A 1 51 ? -6.682 -26.722 -21.651 1.00 0.00 6778 ALA A C 19
ATOM 23184 O O . ALA A 1 51 ? -7.382 -26.262 -22.559 1.00 0.00 6778 ALA A O 19
ATOM 23191 N N . ALA A 1 52 ? -7.131 -26.815 -20.393 1.00 0.00 6779 ALA A N 19
ATOM 23192 C CA . ALA A 1 52 ? -8.466 -26.383 -19.965 1.00 0.00 6779 ALA A CA 19
ATOM 23193 C C . ALA A 1 52 ? -8.599 -24.844 -19.885 1.00 0.00 6779 ALA A C 19
ATOM 23194 O O . ALA A 1 52 ? -9.659 -24.292 -20.191 1.00 0.00 6779 ALA A O 19
ATOM 23201 N N . VAL A 1 53 ? -7.512 -24.136 -19.555 1.00 0.00 6780 VAL A N 19
ATOM 23202 C CA . VAL A 1 53 ? -7.422 -22.665 -19.589 1.00 0.00 6780 VAL A CA 19
ATOM 23203 C C . VAL A 1 53 ? -7.544 -22.142 -21.016 1.00 0.00 6780 VAL A C 19
ATOM 23204 O O . VAL A 1 53 ? -8.357 -21.260 -21.267 1.00 0.00 6780 VAL A O 19
ATOM 23217 N N . ASN A 1 54 ? -6.793 -22.697 -21.970 1.00 0.00 6781 ASN A N 19
ATOM 23218 C CA . ASN A 1 54 ? -6.806 -22.226 -23.362 1.00 0.00 6781 ASN A CA 19
ATOM 23219 C C . ASN A 1 54 ? -8.151 -22.489 -24.076 1.00 0.00 6781 ASN A C 19
ATOM 23220 O O . ASN A 1 54 ? -8.444 -21.839 -25.082 1.00 0.00 6781 ASN A O 19
ATOM 23231 N N . ALA A 1 55 ? -8.997 -23.377 -23.549 1.00 0.00 6782 ALA A N 19
ATOM 23232 C CA . ALA A 1 55 ? -10.377 -23.575 -24.004 1.00 0.00 6782 ALA A CA 19
ATOM 23233 C C . ALA A 1 55 ? -11.364 -22.492 -23.495 1.00 0.00 6782 ALA A C 19
ATOM 23234 O O . ALA A 1 55 ? -12.427 -22.301 -24.095 1.00 0.00 6782 ALA A O 19
ATOM 23241 N N . ALA A 1 56 ? -11.018 -21.775 -22.414 1.00 0.00 6783 ALA A N 19
ATOM 23242 C CA . ALA A 1 56 ? -11.824 -20.714 -21.796 1.00 0.00 6783 ALA A CA 19
ATOM 23243 C C . ALA A 1 56 ? -11.246 -19.287 -21.988 1.00 0.00 6783 ALA A C 19
ATOM 23244 O O . ALA A 1 56 ? -11.989 -18.308 -21.901 1.00 0.00 6783 ALA A O 19
ATOM 23251 N N . TYR A 1 57 ? -9.942 -19.176 -22.259 1.00 0.00 6784 TYR A N 19
ATOM 23252 C CA . TYR A 1 57 ? -9.165 -17.939 -22.367 1.00 0.00 6784 TYR A CA 19
ATOM 23253 C C . TYR A 1 57 ? -8.264 -18.002 -23.621 1.00 0.00 6784 TYR A C 19
ATOM 23254 O O . TYR A 1 57 ? -7.348 -18.829 -23.659 1.00 0.00 6784 TYR A O 19
ATOM 23272 N N . PRO A 1 58 ? -8.477 -17.148 -24.642 1.00 0.00 6785 PRO A N 19
ATOM 23273 C CA . PRO A 1 58 ? -7.799 -17.213 -25.944 1.00 0.00 6785 PRO A CA 19
ATOM 23274 C C . PRO A 1 58 ? -6.369 -16.623 -25.927 1.00 0.00 6785 PRO A C 19
ATOM 23275 O O . PRO A 1 58 ? -5.938 -15.962 -26.875 1.00 0.00 6785 PRO A O 19
ATOM 23286 N N . VAL A 1 59 ? -5.616 -16.850 -24.842 1.00 0.00 6786 VAL A N 19
ATOM 23287 C CA . VAL A 1 59 ? -4.274 -16.282 -24.601 1.00 0.00 6786 VAL A CA 19
ATOM 23288 C C . VAL A 1 59 ? -3.149 -17.007 -25.346 1.00 0.00 6786 VAL A C 19
ATOM 23289 O O . VAL A 1 59 ? -2.109 -16.405 -25.624 1.00 0.00 6786 VAL A O 19
ATOM 23302 N N . GLY A 1 60 ? -3.339 -18.287 -25.690 1.00 0.00 6787 GLY A N 19
ATOM 23303 C CA . GLY A 1 60 ? -2.337 -19.122 -26.366 1.00 0.00 6787 GLY A CA 19
ATOM 23304 C C . GLY A 1 60 ? -1.147 -19.497 -25.476 1.00 0.00 6787 GLY A C 19
ATOM 23305 O O . GLY A 1 60 ? -0.017 -19.598 -25.961 1.00 0.00 6787 GLY A O 19
ATOM 23309 N N . VAL A 1 61 ? -1.376 -19.642 -24.165 1.00 0.00 6788 VAL A N 19
ATOM 23310 C CA . VAL A 1 61 ? -0.326 -19.813 -23.147 1.00 0.00 6788 VAL A CA 19
ATOM 23311 C C . VAL A 1 61 ? 0.183 -21.254 -23.081 1.00 0.00 6788 VAL A C 19
ATOM 23312 O O . VAL A 1 61 ? -0.607 -22.201 -23.076 1.00 0.00 6788 VAL A O 19
ATOM 23325 N N . LYS A 1 62 ? 1.507 -21.420 -23.028 1.00 0.00 6789 LYS A N 19
ATOM 23326 C CA . LYS A 1 62 ? 2.200 -22.717 -22.949 1.00 0.00 6789 LYS A CA 19
ATOM 23327 C C . LYS A 1 62 ? 2.372 -23.191 -21.503 1.00 0.00 6789 LYS A C 19
ATOM 23328 O O . LYS A 1 62 ? 2.330 -22.401 -20.559 1.00 0.00 6789 LYS A O 19
ATOM 23347 N N . ALA A 1 63 ? 2.641 -24.487 -21.325 1.00 0.00 6790 ALA A N 19
ATOM 23348 C CA . ALA A 1 63 ? 2.833 -25.115 -20.013 1.00 0.00 6790 ALA A CA 19
ATOM 23349 C C . ALA A 1 63 ? 4.091 -24.629 -19.250 1.00 0.00 6790 ALA A C 19
ATOM 23350 O O . ALA A 1 63 ? 4.231 -24.887 -18.056 1.00 0.00 6790 ALA A O 19
ATOM 23357 N N . THR A 1 64 ? 4.974 -23.856 -19.893 1.00 0.00 6791 THR A N 19
ATOM 23358 C CA . THR A 1 64 ? 6.068 -23.109 -19.236 1.00 0.00 6791 THR A CA 19
ATOM 23359 C C . THR A 1 64 ? 5.572 -22.054 -18.240 1.00 0.00 6791 THR A C 19
ATOM 23360 O O . THR A 1 64 ? 6.285 -21.756 -17.287 1.00 0.00 6791 THR A O 19
ATOM 23371 N N . ALA A 1 65 ? 4.344 -21.538 -18.372 1.00 0.00 6792 ALA A N 19
ATOM 23372 C CA . ALA A 1 65 ? 3.763 -20.592 -17.411 1.00 0.00 6792 ALA A CA 19
ATOM 23373 C C . ALA A 1 65 ? 3.529 -21.216 -16.016 1.00 0.00 6792 ALA A C 19
ATOM 23374 O O . ALA A 1 65 ? 3.605 -20.516 -15.008 1.00 0.00 6792 ALA A O 19
ATOM 23381 N N . LEU A 1 66 ? 3.333 -22.536 -15.935 1.00 0.00 6793 LEU A N 19
ATOM 23382 C CA . LEU A 1 66 ? 3.203 -23.298 -14.679 1.00 0.00 6793 LEU A CA 19
ATOM 23383 C C . LEU A 1 66 ? 4.558 -23.535 -13.981 1.00 0.00 6793 LEU A C 19
ATOM 23384 O O . LEU A 1 66 ? 4.592 -23.887 -12.800 1.00 0.00 6793 LEU A O 19
ATOM 23400 N N . TYR A 1 67 ? 5.664 -23.324 -14.699 1.00 0.00 6794 TYR A N 19
ATOM 23401 C CA . TYR A 1 67 ? 7.031 -23.274 -14.170 1.00 0.00 6794 TYR A CA 19
ATOM 23402 C C . TYR A 1 67 ? 7.450 -21.830 -13.824 1.00 0.00 6794 TYR A C 19
ATOM 23403 O O . TYR A 1 67 ? 8.108 -21.605 -12.809 1.00 0.00 6794 TYR A O 19
ATOM 23421 N N . ASP A 1 68 ? 7.039 -20.848 -14.632 1.00 0.00 6795 ASP A N 19
ATOM 23422 C CA . ASP A 1 68 ? 7.413 -19.434 -14.492 1.00 0.00 6795 ASP A CA 19
ATOM 23423 C C . ASP A 1 68 ? 6.637 -18.694 -13.381 1.00 0.00 6795 ASP A C 19
ATOM 23424 O O . ASP A 1 68 ? 7.209 -17.844 -12.695 1.00 0.00 6795 ASP A O 19
ATOM 23433 N N . HIS A 1 69 ? 5.359 -19.030 -13.165 1.00 0.00 6796 HIS A N 19
ATOM 23434 C CA . HIS A 1 69 ? 4.519 -18.511 -12.081 1.00 0.00 6796 HIS A CA 19
ATOM 23435 C C . HIS A 1 69 ? 4.447 -19.504 -10.911 1.00 0.00 6796 HIS A C 19
ATOM 23436 O O . HIS A 1 69 ? 4.237 -20.701 -11.147 1.00 0.00 6796 HIS A O 19
ATOM 23450 N N . PRO A 1 70 ? 4.573 -19.045 -9.650 1.00 0.00 6797 PRO A N 19
ATOM 23451 C CA . PRO A 1 70 ? 4.511 -19.900 -8.460 1.00 0.00 6797 PRO A CA 19
ATOM 23452 C C . PRO A 1 70 ? 3.086 -20.252 -8.006 1.00 0.00 6797 PRO A C 19
ATOM 23453 O O . PRO A 1 70 ? 2.889 -21.304 -7.395 1.00 0.00 6797 PRO A O 19
ATOM 23464 N N . THR A 1 71 ? 2.095 -19.396 -8.282 1.00 0.00 6798 THR A N 19
ATOM 23465 C CA . THR A 1 71 ? 0.722 -19.470 -7.742 1.00 0.00 6798 THR A CA 19
ATOM 23466 C C . THR A 1 71 ? -0.335 -19.319 -8.849 1.00 0.00 6798 THR A C 19
ATOM 23467 O O . THR A 1 71 ? -0.056 -18.703 -9.887 1.00 0.00 6798 THR A O 19
ATOM 23478 N N . PRO A 1 72 ? -1.576 -19.811 -8.648 1.00 0.00 6799 PRO A N 19
ATOM 23479 C CA . PRO A 1 72 ? -2.679 -19.563 -9.583 1.00 0.00 6799 PRO A CA 19
ATOM 23480 C C . PRO A 1 72 ? -3.028 -18.071 -9.701 1.00 0.00 6799 PRO A C 19
ATOM 23481 O O . PRO A 1 72 ? -3.413 -17.628 -10.780 1.00 0.00 6799 PRO A O 19
ATOM 23492 N N . ALA A 1 73 ? -2.843 -17.265 -8.642 1.00 0.00 6800 ALA A N 19
ATOM 23493 C CA . ALA A 1 73 ? -3.056 -15.811 -8.692 1.00 0.00 6800 ALA A CA 19
ATOM 23494 C C . ALA A 1 73 ? -2.000 -15.061 -9.532 1.00 0.00 6800 ALA A C 19
ATOM 23495 O O . ALA A 1 73 ? -2.326 -14.081 -10.199 1.00 0.00 6800 ALA A O 19
ATOM 23502 N N . ALA A 1 74 ? -0.738 -15.502 -9.535 1.00 0.00 6801 ALA A N 19
ATOM 23503 C CA . ALA A 1 74 ? 0.301 -14.955 -10.411 1.00 0.00 6801 ALA A CA 19
ATOM 23504 C C . ALA A 1 74 ? 0.049 -15.344 -11.884 1.00 0.00 6801 ALA A C 19
ATOM 23505 O O . ALA A 1 74 ? 0.086 -14.490 -12.775 1.00 0.00 6801 ALA A O 19
ATOM 23512 N N . PHE A 1 75 ? -0.301 -16.612 -12.131 1.00 0.00 6802 PHE A N 19
ATOM 23513 C CA . PHE A 1 75 ? -0.667 -17.106 -13.458 1.00 0.00 6802 PHE A CA 19
ATOM 23514 C C . PHE A 1 75 ? -1.930 -16.419 -14.019 1.00 0.00 6802 PHE A C 19
ATOM 23515 O O . PHE A 1 75 ? -1.961 -16.038 -15.190 1.00 0.00 6802 PHE A O 19
ATOM 23532 N N . ALA A 1 76 ? -2.941 -16.172 -13.182 1.00 0.00 6803 ALA A N 19
ATOM 23533 C CA . ALA A 1 76 ? -4.154 -15.456 -13.579 1.00 0.00 6803 ALA A CA 19
ATOM 23534 C C . ALA A 1 76 ? -3.898 -13.980 -13.936 1.00 0.00 6803 ALA A C 19
ATOM 23535 O O . ALA A 1 76 ? -4.548 -13.454 -14.841 1.00 0.00 6803 ALA A O 19
ATOM 23542 N N . ARG A 1 77 ? -2.925 -13.321 -13.297 1.00 0.00 6804 ARG A N 19
ATOM 23543 C CA . ARG A 1 77 ? -2.502 -11.952 -13.655 1.00 0.00 6804 ARG A CA 19
ATOM 23544 C C . ARG A 1 77 ? -1.777 -11.889 -15.004 1.00 0.00 6804 ARG A C 19
ATOM 23545 O O . ARG A 1 77 ? -1.963 -10.915 -15.724 1.00 0.00 6804 ARG A O 19
ATOM 23566 N N . HIS A 1 78 ? -1.060 -12.942 -15.416 1.00 0.00 6805 HIS A N 19
ATOM 23567 C CA . HIS A 1 78 ? -0.581 -13.083 -16.798 1.00 0.00 6805 HIS A CA 19
ATOM 23568 C C . HIS A 1 78 ? -1.753 -13.146 -17.801 1.00 0.00 6805 HIS A C 19
ATOM 23569 O O . HIS A 1 78 ? -1.806 -12.346 -18.737 1.00 0.00 6805 HIS A O 19
ATOM 23583 N N . ILE A 1 79 ? -2.724 -14.040 -17.580 1.00 0.00 6806 ILE A N 19
ATOM 23584 C CA . ILE A 1 79 ? -3.958 -14.109 -18.401 1.00 0.00 6806 ILE A CA 19
ATOM 23585 C C . ILE A 1 79 ? -4.670 -12.750 -18.463 1.00 0.00 6806 ILE A C 19
ATOM 23586 O O . ILE A 1 79 ? -5.018 -12.286 -19.547 1.00 0.00 6806 ILE A O 19
ATOM 23602 N N . ALA A 1 80 ? -4.841 -12.081 -17.325 1.00 0.00 6807 ALA A N 19
ATOM 23603 C CA . ALA A 1 80 ? -5.535 -10.801 -17.222 1.00 0.00 6807 ALA A CA 19
ATOM 23604 C C . ALA A 1 80 ? -4.809 -9.650 -17.952 1.00 0.00 6807 ALA A C 19
ATOM 23605 O O . ALA A 1 80 ? -5.457 -8.798 -18.555 1.00 0.00 6807 ALA A O 19
ATOM 23612 N N . GLU A 1 81 ? -3.473 -9.651 -17.971 1.00 0.00 6808 GLU A N 19
ATOM 23613 C CA . GLU A 1 81 ? -2.666 -8.724 -18.790 1.00 0.00 6808 GLU A CA 19
ATOM 23614 C C . GLU A 1 81 ? -2.789 -9.024 -20.301 1.00 0.00 6808 GLU A C 19
ATOM 23615 O O . GLU A 1 81 ? -2.797 -8.092 -21.112 1.00 0.00 6808 GLU A O 19
ATOM 23627 N N . SER A 1 82 ? -2.946 -10.296 -20.686 1.00 0.00 6809 SER A N 19
ATOM 23628 C CA . SER A 1 82 ? -3.210 -10.705 -22.077 1.00 0.00 6809 SER A CA 19
ATOM 23629 C C . SER A 1 82 ? -4.633 -10.333 -22.545 1.00 0.00 6809 SER A C 19
ATOM 23630 O O . SER A 1 82 ? -4.829 -9.968 -23.707 1.00 0.00 6809 SER A O 19
ATOM 23638 N N . LEU A 1 83 ? -5.622 -10.375 -21.643 1.00 0.00 6810 LEU A N 19
ATOM 23639 C CA . LEU A 1 83 ? -7.024 -9.968 -21.877 1.00 0.00 6810 LEU A CA 19
ATOM 23640 C C . LEU A 1 83 ? -7.259 -8.445 -21.775 1.00 0.00 6810 LEU A C 19
ATOM 23641 O O . LEU A 1 83 ? -8.283 -7.950 -22.259 1.00 0.00 6810 LEU A O 19
ATOM 23657 N N . GLY A 1 84 ? -6.339 -7.705 -21.150 1.00 0.00 6811 GLY A N 19
ATOM 23658 C CA . GLY A 1 84 ? -6.439 -6.260 -20.939 1.00 0.00 6811 GLY A CA 19
ATOM 23659 C C . GLY A 1 84 ? -7.422 -5.857 -19.836 1.00 0.00 6811 GLY A C 19
ATOM 23660 O O . GLY A 1 84 ? -8.221 -4.930 -20.026 1.00 0.00 6811 GLY A O 19
ATOM 23664 N N . ALA A 1 85 ? -7.391 -6.574 -18.705 1.00 0.00 6812 ALA A N 19
ATOM 23665 C CA . ALA A 1 85 ? -8.208 -6.334 -17.506 1.00 0.00 6812 ALA A CA 19
ATOM 23666 C C . ALA A 1 85 ? -8.073 -4.896 -16.949 1.00 0.00 6812 ALA A C 19
ATOM 23667 O O . ALA A 1 85 ? -9.118 -4.305 -16.588 1.00 0.00 6812 ALA A O 19
ATOM 23675 N N . GLY A 1 1 ? 1.241 -1.885 -9.990 1.00 0.00 -4 GLY A N 20
ATOM 23676 C CA . GLY A 1 1 ? 0.604 -2.416 -8.770 1.00 0.00 -4 GLY A CA 20
ATOM 23677 C C . GLY A 1 1 ? 0.358 -3.924 -8.854 1.00 0.00 -4 GLY A C 20
ATOM 23678 O O . GLY A 1 1 ? 0.365 -4.484 -9.953 1.00 0.00 -4 GLY A O 20
ATOM 23684 N N . PRO A 1 2 ? 0.109 -4.594 -7.709 1.00 0.00 -3 PRO A N 20
ATOM 23685 C CA . PRO A 1 2 ? -0.059 -6.051 -7.622 1.00 0.00 -3 PRO A CA 20
ATOM 23686 C C . PRO A 1 2 ? -1.439 -6.558 -8.103 1.00 0.00 -3 PRO A C 20
ATOM 23687 O O . PRO A 1 2 ? -1.597 -7.753 -8.382 1.00 0.00 -3 PRO A O 20
ATOM 23698 N N . GLY A 1 3 ? -2.436 -5.677 -8.212 1.00 0.00 -2 GLY A N 20
ATOM 23699 C CA . GLY A 1 3 ? -3.798 -5.987 -8.662 1.00 0.00 -2 GLY A CA 20
ATOM 23700 C C . GLY A 1 3 ? -4.689 -4.742 -8.790 1.00 0.00 -2 GLY A C 20
ATOM 23701 O O . GLY A 1 3 ? -4.288 -3.629 -8.433 1.00 0.00 -2 GLY A O 20
ATOM 23705 N N . SER A 1 4 ? -5.902 -4.936 -9.311 1.00 0.00 -1 SER A N 20
ATOM 23706 C CA . SER A 1 4 ? -6.925 -3.912 -9.537 1.00 0.00 -1 SER A CA 20
ATOM 23707 C C . SER A 1 4 ? -8.313 -4.576 -9.567 1.00 0.00 -1 SER A C 20
ATOM 23708 O O . SER A 1 4 ? -8.426 -5.805 -9.637 1.00 0.00 -1 SER A O 20
ATOM 23716 N N . ALA A 1 5 ? -9.381 -3.781 -9.497 1.00 0.00 6732 ALA A N 20
ATOM 23717 C CA . ALA A 1 5 ? -10.761 -4.268 -9.494 1.00 0.00 6732 ALA A CA 20
ATOM 23718 C C . ALA A 1 5 ? -11.203 -4.857 -10.851 1.00 0.00 6732 ALA A C 20
ATOM 23719 O O . ALA A 1 5 ? -10.734 -4.442 -11.917 1.00 0.00 6732 ALA A O 20
ATOM 23726 N N . GLY A 1 6 ? -12.141 -5.807 -10.821 1.00 0.00 6733 GLY A N 20
ATOM 23727 C CA . GLY A 1 6 ? -12.740 -6.434 -11.998 1.00 0.00 6733 GLY A CA 20
ATOM 23728 C C . GLY A 1 6 ? -11.923 -7.620 -12.500 1.00 0.00 6733 GLY A C 20
ATOM 23729 O O . GLY A 1 6 ? -11.737 -8.607 -11.793 1.00 0.00 6733 GLY A O 20
ATOM 23733 N N . ARG A 1 7 ? -11.422 -7.524 -13.734 1.00 0.00 6734 ARG A N 20
ATOM 23734 C CA . ARG A 1 7 ? -10.855 -8.662 -14.503 1.00 0.00 6734 ARG A CA 20
ATOM 23735 C C . ARG A 1 7 ? -9.746 -9.427 -13.766 1.00 0.00 6734 ARG A C 20
ATOM 23736 O O . ARG A 1 7 ? -9.756 -10.659 -13.792 1.00 0.00 6734 ARG A O 20
ATOM 23757 N N . GLN A 1 8 ? -8.839 -8.745 -13.068 1.00 0.00 6735 GLN A N 20
ATOM 23758 C CA . GLN A 1 8 ? -7.752 -9.403 -12.315 1.00 0.00 6735 GLN A CA 20
ATOM 23759 C C . GLN A 1 8 ? -8.262 -10.231 -11.115 1.00 0.00 6735 GLN A C 20
ATOM 23760 O O . GLN A 1 8 ? -7.577 -11.156 -10.680 1.00 0.00 6735 GLN A O 20
ATOM 23774 N N . GLU A 1 9 ? -9.457 -9.936 -10.597 1.00 0.00 6736 GLU A N 20
ATOM 23775 C CA . GLU A 1 9 ? -10.151 -10.730 -9.574 1.00 0.00 6736 GLU A CA 20
ATOM 23776 C C . GLU A 1 9 ? -10.985 -11.861 -10.203 1.00 0.00 6736 GLU A C 20
ATOM 23777 O O . GLU A 1 9 ? -10.943 -13.006 -9.749 1.00 0.00 6736 GLU A O 20
ATOM 23789 N N . GLU A 1 10 ? -11.716 -11.553 -11.282 1.00 0.00 6737 GLU A N 20
ATOM 23790 C CA . GLU A 1 10 ? -12.661 -12.471 -11.946 1.00 0.00 6737 GLU A CA 20
ATOM 23791 C C . GLU A 1 10 ? -11.942 -13.668 -12.570 1.00 0.00 6737 GLU A C 20
ATOM 23792 O O . GLU A 1 10 ? -12.362 -14.816 -12.406 1.00 0.00 6737 GLU A O 20
ATOM 23804 N N . ILE A 1 11 ? -10.823 -13.399 -13.242 1.00 0.00 6738 ILE A N 20
ATOM 23805 C CA . ILE A 1 11 ? -9.977 -14.412 -13.885 1.00 0.00 6738 ILE A CA 20
ATOM 23806 C C . ILE A 1 11 ? -9.254 -15.260 -12.819 1.00 0.00 6738 ILE A C 20
ATOM 23807 O O . ILE A 1 11 ? -9.180 -16.477 -12.966 1.00 0.00 6738 ILE A O 20
ATOM 23823 N N . ALA A 1 12 ? -8.815 -14.658 -11.701 1.00 0.00 6739 ALA A N 20
ATOM 23824 C CA . ALA A 1 12 ? -8.172 -15.383 -10.598 1.00 0.00 6739 ALA A CA 20
ATOM 23825 C C . ALA A 1 12 ? -9.115 -16.345 -9.863 1.00 0.00 6739 ALA A C 20
ATOM 23826 O O . ALA A 1 12 ? -8.726 -17.483 -9.587 1.00 0.00 6739 ALA A O 20
ATOM 23833 N N . GLU A 1 13 ? -10.364 -15.947 -9.616 1.00 0.00 6740 GLU A N 20
ATOM 23834 C CA . GLU A 1 13 ? -11.373 -16.847 -9.031 1.00 0.00 6740 GLU A CA 20
ATOM 23835 C C . GLU A 1 13 ? -11.772 -17.977 -9.997 1.00 0.00 6740 GLU A C 20
ATOM 23836 O O . GLU A 1 13 ? -11.885 -19.127 -9.571 1.00 0.00 6740 GLU A O 20
ATOM 23848 N N . GLU A 1 14 ? -11.933 -17.700 -11.295 1.00 0.00 6741 GLU A N 20
ATOM 23849 C CA . GLU A 1 14 ? -12.305 -18.721 -12.287 1.00 0.00 6741 GLU A CA 20
ATOM 23850 C C . GLU A 1 14 ? -11.171 -19.733 -12.531 1.00 0.00 6741 GLU A C 20
ATOM 23851 O O . GLU A 1 14 ? -11.411 -20.938 -12.597 1.00 0.00 6741 GLU A O 20
ATOM 23863 N N . VAL A 1 15 ? -9.920 -19.271 -12.572 1.00 0.00 6742 VAL A N 20
ATOM 23864 C CA . VAL A 1 15 ? -8.718 -20.120 -12.592 1.00 0.00 6742 VAL A CA 20
ATOM 23865 C C . VAL A 1 15 ? -8.647 -21.017 -11.358 1.00 0.00 6742 VAL A C 20
ATOM 23866 O O . VAL A 1 15 ? -8.489 -22.231 -11.504 1.00 0.00 6742 VAL A O 20
ATOM 23879 N N . ALA A 1 16 ? -8.811 -20.474 -10.151 1.00 0.00 6743 ALA A N 20
ATOM 23880 C CA . ALA A 1 16 ? -8.812 -21.251 -8.905 1.00 0.00 6743 ALA A CA 20
ATOM 23881 C C . ALA A 1 16 ? -9.939 -22.304 -8.864 1.00 0.00 6743 ALA A C 20
ATOM 23882 O O . ALA A 1 16 ? -9.747 -23.398 -8.325 1.00 0.00 6743 ALA A O 20
ATOM 23889 N N . ARG A 1 17 ? -11.086 -22.010 -9.491 1.00 0.00 6744 ARG A N 20
ATOM 23890 C CA . ARG A 1 17 ? -12.238 -22.920 -9.637 1.00 0.00 6744 ARG A CA 20
ATOM 23891 C C . ARG A 1 17 ? -11.967 -24.048 -10.638 1.00 0.00 6744 ARG A C 20
ATOM 23892 O O . ARG A 1 17 ? -12.216 -25.213 -10.322 1.00 0.00 6744 ARG A O 20
ATOM 23913 N N . LEU A 1 18 ? -11.431 -23.731 -11.818 1.00 0.00 6745 LEU A N 20
ATOM 23914 C CA . LEU A 1 18 ? -11.200 -24.713 -12.884 1.00 0.00 6745 LEU A CA 20
ATOM 23915 C C . LEU A 1 18 ? -9.975 -25.598 -12.594 1.00 0.00 6745 LEU A C 20
ATOM 23916 O O . LEU A 1 18 ? -10.000 -26.796 -12.893 1.00 0.00 6745 LEU A O 20
ATOM 23932 N N . LEU A 1 19 ? -8.945 -25.056 -11.935 1.00 0.00 6746 LEU A N 20
ATOM 23933 C CA . LEU A 1 19 ? -7.762 -25.809 -11.507 1.00 0.00 6746 LEU A CA 20
ATOM 23934 C C . LEU A 1 19 ? -8.103 -26.868 -10.467 1.00 0.00 6746 LEU A C 20
ATOM 23935 O O . LEU A 1 19 ? -7.633 -27.996 -10.587 1.00 0.00 6746 LEU A O 20
ATOM 23951 N N . ALA A 1 20 ? -8.926 -26.530 -9.468 1.00 0.00 6747 ALA A N 20
ATOM 23952 C CA . ALA A 1 20 ? -9.260 -27.468 -8.399 1.00 0.00 6747 ALA A CA 20
ATOM 23953 C C . ALA A 1 20 ? -9.879 -28.772 -8.956 1.00 0.00 6747 ALA A C 20
ATOM 23954 O O . ALA A 1 20 ? -9.604 -29.857 -8.450 1.00 0.00 6747 ALA A O 20
ATOM 23961 N N . GLY A 1 21 ? -10.615 -28.683 -10.075 1.00 0.00 6748 GLY A N 20
ATOM 23962 C CA . GLY A 1 21 ? -11.180 -29.826 -10.801 1.00 0.00 6748 GLY A CA 20
ATOM 23963 C C . GLY A 1 21 ? -10.156 -30.701 -11.543 1.00 0.00 6748 GLY A C 20
ATOM 23964 O O . GLY A 1 21 ? -10.415 -31.887 -11.760 1.00 0.00 6748 GLY A O 20
ATOM 23968 N N . VAL A 1 22 ? -8.977 -30.164 -11.884 1.00 0.00 6749 VAL A N 20
ATOM 23969 C CA . VAL A 1 22 ? -7.850 -30.929 -12.466 1.00 0.00 6749 VAL A CA 20
ATOM 23970 C C . VAL A 1 22 ? -7.049 -31.635 -11.370 1.00 0.00 6749 VAL A C 20
ATOM 23971 O O . VAL A 1 22 ? -6.618 -32.772 -11.551 1.00 0.00 6749 VAL A O 20
ATOM 23984 N N . LEU A 1 23 ? -6.892 -30.990 -10.211 1.00 0.00 6750 LEU A N 20
ATOM 23985 C CA . LEU A 1 23 ? -6.181 -31.527 -9.038 1.00 0.00 6750 LEU A CA 20
ATOM 23986 C C . LEU A 1 23 ? -7.058 -32.451 -8.165 1.00 0.00 6750 LEU A C 20
ATOM 23987 O O . LEU A 1 23 ? -6.594 -32.944 -7.133 1.00 0.00 6750 LEU A O 20
ATOM 24003 N N . TYR A 1 24 ? -8.316 -32.695 -8.571 1.00 0.00 6751 TYR A N 20
ATOM 24004 C CA . TYR A 1 24 ? -9.327 -33.470 -7.840 1.00 0.00 6751 TYR A CA 20
ATOM 24005 C C . TYR A 1 24 ? -9.503 -32.994 -6.379 1.00 0.00 6751 TYR A C 20
ATOM 24006 O O . TYR A 1 24 ? -9.618 -33.785 -5.435 1.00 0.00 6751 TYR A O 20
ATOM 24024 N N . LEU A 1 25 ? -9.496 -31.670 -6.213 1.00 0.00 6752 LEU A N 20
ATOM 24025 C CA . LEU A 1 25 ? -9.611 -30.928 -4.959 1.00 0.00 6752 LEU A CA 20
ATOM 24026 C C . LEU A 1 25 ? -10.866 -30.039 -4.956 1.00 0.00 6752 LEU A C 20
ATOM 24027 O O . LEU A 1 25 ? -11.525 -29.862 -5.988 1.00 0.00 6752 LEU A O 20
ATOM 24043 N N . GLU A 1 26 ? -11.196 -29.452 -3.807 1.00 0.00 6753 GLU A N 20
ATOM 24044 C CA . GLU A 1 26 ? -12.288 -28.476 -3.678 1.00 0.00 6753 GLU A CA 20
ATOM 24045 C C . GLU A 1 26 ? -11.756 -27.032 -3.764 1.00 0.00 6753 GLU A C 20
ATOM 24046 O O . GLU A 1 26 ? -10.747 -26.731 -3.127 1.00 0.00 6753 GLU A O 20
ATOM 24058 N N . PRO A 1 27 ? -12.433 -26.110 -4.476 1.00 0.00 6754 PRO A N 20
ATOM 24059 C CA . PRO A 1 27 ? -12.005 -24.709 -4.572 1.00 0.00 6754 PRO A CA 20
ATOM 24060 C C . PRO A 1 27 ? -12.134 -23.930 -3.248 1.00 0.00 6754 PRO A C 20
ATOM 24061 O O . PRO A 1 27 ? -11.570 -22.844 -3.110 1.00 0.00 6754 PRO A O 20
ATOM 24072 N N . ASP A 1 28 ? -12.833 -24.488 -2.258 1.00 0.00 6755 ASP A N 20
ATOM 24073 C CA . ASP A 1 28 ? -12.898 -23.990 -0.873 1.00 0.00 6755 ASP A CA 20
ATOM 24074 C C . ASP A 1 28 ? -11.748 -24.503 0.018 1.00 0.00 6755 ASP A C 20
ATOM 24075 O O . ASP A 1 28 ? -11.473 -23.915 1.068 1.00 0.00 6755 ASP A O 20
ATOM 24084 N N . ARG A 1 29 ? -11.059 -25.585 -0.389 1.00 0.00 6756 ARG A N 20
ATOM 24085 C CA . ARG A 1 29 ? -9.860 -26.142 0.274 1.00 0.00 6756 ARG A CA 20
ATOM 24086 C C . ARG A 1 29 ? -8.552 -25.679 -0.377 1.00 0.00 6756 ARG A C 20
ATOM 24087 O O . ARG A 1 29 ? -7.540 -25.540 0.315 1.00 0.00 6756 ARG A O 20
ATOM 24108 N N . LEU A 1 30 ? -8.571 -25.379 -1.677 1.00 0.00 6757 LEU A N 20
ATOM 24109 C CA . LEU A 1 30 ? -7.537 -24.603 -2.378 1.00 0.00 6757 LEU A CA 20
ATOM 24110 C C . LEU A 1 30 ? -7.539 -23.142 -1.893 1.00 0.00 6757 LEU A C 20
ATOM 24111 O O . LEU A 1 30 ? -8.601 -22.523 -1.801 1.00 0.00 6757 LEU A O 20
ATOM 24127 N N . ASP A 1 31 ? -6.357 -22.563 -1.658 1.00 0.00 6758 ASP A N 20
ATOM 24128 C CA . ASP A 1 31 ? -6.158 -21.109 -1.534 1.00 0.00 6758 ASP A CA 20
ATOM 24129 C C . ASP A 1 31 ? -5.516 -20.530 -2.812 1.00 0.00 6758 ASP A C 20
ATOM 24130 O O . ASP A 1 31 ? -4.580 -21.139 -3.340 1.00 0.00 6758 ASP A O 20
ATOM 24139 N N . PRO A 1 32 ? -5.948 -19.354 -3.314 1.00 0.00 6759 PRO A N 20
ATOM 24140 C CA . PRO A 1 32 ? -5.390 -18.748 -4.533 1.00 0.00 6759 PRO A CA 20
ATOM 24141 C C . PRO A 1 32 ? -3.961 -18.196 -4.342 1.00 0.00 6759 PRO A C 20
ATOM 24142 O O . PRO A 1 32 ? -3.239 -17.982 -5.316 1.00 0.00 6759 PRO A O 20
ATOM 24153 N N . GLU A 1 33 ? -3.538 -17.992 -3.092 1.00 0.00 6760 GLU A N 20
ATOM 24154 C CA . GLU A 1 33 ? -2.201 -17.520 -2.705 1.00 0.00 6760 GLU A CA 20
ATOM 24155 C C . GLU A 1 33 ? -1.219 -18.651 -2.323 1.00 0.00 6760 GLU A C 20
ATOM 24156 O O . GLU A 1 33 ? -0.034 -18.397 -2.098 1.00 0.00 6760 GLU A O 20
ATOM 24168 N N . GLU A 1 34 ? -1.680 -19.908 -2.270 1.00 0.00 6761 GLU A N 20
ATOM 24169 C CA . GLU A 1 34 ? -0.817 -21.087 -2.120 1.00 0.00 6761 GLU A CA 20
ATOM 24170 C C . GLU A 1 34 ? -0.152 -21.467 -3.449 1.00 0.00 6761 GLU A C 20
ATOM 24171 O O . GLU A 1 34 ? -0.702 -21.242 -4.531 1.00 0.00 6761 GLU A O 20
ATOM 24183 N N . THR A 1 35 ? 1.041 -22.061 -3.378 1.00 0.00 6762 THR A N 20
ATOM 24184 C CA . THR A 1 35 ? 1.818 -22.450 -4.563 1.00 0.00 6762 THR A CA 20
ATOM 24185 C C . THR A 1 35 ? 1.242 -23.683 -5.261 1.00 0.00 6762 THR A C 20
ATOM 24186 O O . THR A 1 35 ? 0.670 -24.570 -4.624 1.00 0.00 6762 THR A O 20
ATOM 24197 N N . PHE A 1 36 ? 1.485 -23.810 -6.568 1.00 0.00 6763 PHE A N 20
ATOM 24198 C CA . PHE A 1 36 ? 1.186 -25.024 -7.331 1.00 0.00 6763 PHE A CA 20
ATOM 24199 C C . PHE A 1 36 ? 1.828 -26.283 -6.700 1.00 0.00 6763 PHE A C 20
ATOM 24200 O O . PHE A 1 36 ? 1.241 -27.363 -6.735 1.00 0.00 6763 PHE A O 20
ATOM 24217 N N . LEU A 1 37 ? 2.982 -26.134 -6.035 1.00 0.00 6764 LEU A N 20
ATOM 24218 C CA . LEU A 1 37 ? 3.666 -27.219 -5.326 1.00 0.00 6764 LEU A CA 20
ATOM 24219 C C . LEU A 1 37 ? 2.856 -27.766 -4.135 1.00 0.00 6764 LEU A C 20
ATOM 24220 O O . LEU A 1 37 ? 2.729 -28.986 -4.006 1.00 0.00 6764 LEU A O 20
ATOM 24236 N N . THR A 1 38 ? 2.283 -26.908 -3.281 1.00 0.00 6765 THR A N 20
ATOM 24237 C CA . THR A 1 38 ? 1.479 -27.359 -2.123 1.00 0.00 6765 THR A CA 20
ATOM 24238 C C . THR A 1 38 ? 0.032 -27.723 -2.501 1.00 0.00 6765 THR A C 20
ATOM 24239 O O . THR A 1 38 ? -0.583 -28.584 -1.863 1.00 0.00 6765 THR A O 20
ATOM 24250 N N . LEU A 1 39 ? -0.476 -27.170 -3.613 1.00 0.00 6766 LEU A N 20
ATOM 24251 C CA . LEU A 1 39 ? -1.723 -27.589 -4.282 1.00 0.00 6766 LEU A CA 20
ATOM 24252 C C . LEU A 1 39 ? -1.650 -29.023 -4.862 1.00 0.00 6766 LEU A C 20
ATOM 24253 O O . LEU A 1 39 ? -2.690 -29.655 -5.066 1.00 0.00 6766 LEU A O 20
ATOM 24269 N N . GLY A 1 40 ? -0.449 -29.560 -5.102 1.00 0.00 6767 GLY A N 20
ATOM 24270 C CA . GLY A 1 40 ? -0.213 -30.932 -5.578 1.00 0.00 6767 GLY A CA 20
ATOM 24271 C C . GLY A 1 40 ? -0.028 -31.067 -7.097 1.00 0.00 6767 GLY A C 20
ATOM 24272 O O . GLY A 1 40 ? -0.182 -32.162 -7.642 1.00 0.00 6767 GLY A O 20
ATOM 24276 N N . VAL A 1 41 ? 0.297 -29.972 -7.791 1.00 0.00 6768 VAL A N 20
ATOM 24277 C CA . VAL A 1 41 ? 0.582 -29.933 -9.238 1.00 0.00 6768 VAL A CA 20
ATOM 24278 C C . VAL A 1 41 ? 1.937 -30.593 -9.536 1.00 0.00 6768 VAL A C 20
ATOM 24279 O O . VAL A 1 41 ? 2.905 -30.406 -8.793 1.00 0.00 6768 VAL A O 20
ATOM 24292 N N . ASP A 1 42 ? 2.035 -31.303 -10.660 1.00 0.00 6769 ASP A N 20
ATOM 24293 C CA . ASP A 1 42 ? 3.305 -31.663 -11.307 1.00 0.00 6769 ASP A CA 20
ATOM 24294 C C . ASP A 1 42 ? 3.179 -31.516 -12.837 1.00 0.00 6769 ASP A C 20
ATOM 24295 O O . ASP A 1 42 ? 2.172 -31.017 -13.345 1.00 0.00 6769 ASP A O 20
ATOM 24304 N N . SER A 1 43 ? 4.196 -31.948 -13.590 1.00 0.00 6770 SER A N 20
ATOM 24305 C CA . SER A 1 43 ? 4.288 -31.827 -15.054 1.00 0.00 6770 SER A CA 20
ATOM 24306 C C . SER A 1 43 ? 3.116 -32.445 -15.837 1.00 0.00 6770 SER A C 20
ATOM 24307 O O . SER A 1 43 ? 2.900 -32.050 -16.983 1.00 0.00 6770 SER A O 20
ATOM 24315 N N . ILE A 1 44 ? 2.349 -33.376 -15.252 1.00 0.00 6771 ILE A N 20
ATOM 24316 C CA . ILE A 1 44 ? 1.156 -33.960 -15.889 1.00 0.00 6771 ILE A CA 20
ATOM 24317 C C . ILE A 1 44 ? -0.071 -33.070 -15.646 1.00 0.00 6771 ILE A C 20
ATOM 24318 O O . ILE A 1 44 ? -0.718 -32.631 -16.602 1.00 0.00 6771 ILE A O 20
ATOM 24334 N N . LEU A 1 45 ? -0.367 -32.746 -14.376 1.00 0.00 6772 LEU A N 20
ATOM 24335 C CA . LEU A 1 45 ? -1.560 -31.967 -13.998 1.00 0.00 6772 LEU A CA 20
ATOM 24336 C C . LEU A 1 45 ? -1.478 -30.508 -14.471 1.00 0.00 6772 LEU A C 20
ATOM 24337 O O . LEU A 1 45 ? -2.506 -29.909 -14.798 1.00 0.00 6772 LEU A O 20
ATOM 24353 N N . GLY A 1 46 ? -0.266 -29.948 -14.576 1.00 0.00 6773 GLY A N 20
ATOM 24354 C CA . GLY A 1 46 ? -0.033 -28.616 -15.142 1.00 0.00 6773 GLY A CA 20
ATOM 24355 C C . GLY A 1 46 ? -0.499 -28.534 -16.600 1.00 0.00 6773 GLY A C 20
ATOM 24356 O O . GLY A 1 46 ? -1.331 -27.689 -16.926 1.00 0.00 6773 GLY A O 20
ATOM 24360 N N . VAL A 1 47 ? -0.045 -29.452 -17.466 1.00 0.00 6774 VAL A N 20
ATOM 24361 C CA . VAL A 1 47 ? -0.429 -29.494 -18.894 1.00 0.00 6774 VAL A CA 20
ATOM 24362 C C . VAL A 1 47 ? -1.945 -29.655 -19.073 1.00 0.00 6774 VAL A C 20
ATOM 24363 O O . VAL A 1 47 ? -2.546 -28.963 -19.894 1.00 0.00 6774 VAL A O 20
ATOM 24376 N N . GLU A 1 48 ? -2.586 -30.504 -18.266 1.00 0.00 6775 GLU A N 20
ATOM 24377 C CA . GLU A 1 48 ? -4.043 -30.715 -18.284 1.00 0.00 6775 GLU A CA 20
ATOM 24378 C C . GLU A 1 48 ? -4.837 -29.446 -17.939 1.00 0.00 6775 GLU A C 20
ATOM 24379 O O . GLU A 1 48 ? -5.816 -29.132 -18.613 1.00 0.00 6775 GLU A O 20
ATOM 24391 N N . PHE A 1 49 ? -4.412 -28.695 -16.920 1.00 0.00 6776 PHE A N 20
ATOM 24392 C CA . PHE A 1 49 ? -5.041 -27.431 -16.533 1.00 0.00 6776 PHE A CA 20
ATOM 24393 C C . PHE A 1 49 ? -4.819 -26.345 -17.589 1.00 0.00 6776 PHE A C 20
ATOM 24394 O O . PHE A 1 49 ? -5.746 -25.620 -17.935 1.00 0.00 6776 PHE A O 20
ATOM 24411 N N . VAL A 1 50 ? -3.619 -26.271 -18.166 1.00 0.00 6777 VAL A N 20
ATOM 24412 C CA . VAL A 1 50 ? -3.270 -25.276 -19.193 1.00 0.00 6777 VAL A CA 20
ATOM 24413 C C . VAL A 1 50 ? -4.046 -25.510 -20.494 1.00 0.00 6777 VAL A C 20
ATOM 24414 O O . VAL A 1 50 ? -4.494 -24.552 -21.130 1.00 0.00 6777 VAL A O 20
ATOM 24427 N N . ALA A 1 51 ? -4.288 -26.769 -20.861 1.00 0.00 6778 ALA A N 20
ATOM 24428 C CA . ALA A 1 51 ? -5.170 -27.125 -21.979 1.00 0.00 6778 ALA A CA 20
ATOM 24429 C C . ALA A 1 51 ? -6.638 -26.694 -21.745 1.00 0.00 6778 ALA A C 20
ATOM 24430 O O . ALA A 1 51 ? -7.293 -26.213 -22.674 1.00 0.00 6778 ALA A O 20
ATOM 24437 N N . ALA A 1 52 ? -7.147 -26.805 -20.507 1.00 0.00 6779 ALA A N 20
ATOM 24438 C CA . ALA A 1 52 ? -8.488 -26.335 -20.137 1.00 0.00 6779 ALA A CA 20
ATOM 24439 C C . ALA A 1 52 ? -8.579 -24.794 -20.081 1.00 0.00 6779 ALA A C 20
ATOM 24440 O O . ALA A 1 52 ? -9.582 -24.212 -20.505 1.00 0.00 6779 ALA A O 20
ATOM 24447 N N . VAL A 1 53 ? -7.510 -24.122 -19.641 1.00 0.00 6780 VAL A N 20
ATOM 24448 C CA . VAL A 1 53 ? -7.379 -22.655 -19.645 1.00 0.00 6780 VAL A CA 20
ATOM 24449 C C . VAL A 1 53 ? -7.415 -22.098 -21.064 1.00 0.00 6780 VAL A C 20
ATOM 24450 O O . VAL A 1 53 ? -8.153 -21.154 -21.316 1.00 0.00 6780 VAL A O 20
ATOM 24463 N N . ASN A 1 54 ? -6.699 -22.700 -22.022 1.00 0.00 6781 ASN A N 20
ATOM 24464 C CA . ASN A 1 54 ? -6.709 -22.243 -23.416 1.00 0.00 6781 ASN A CA 20
ATOM 24465 C C . ASN A 1 54 ? -8.066 -22.482 -24.129 1.00 0.00 6781 ASN A C 20
ATOM 24466 O O . ASN A 1 54 ? -8.340 -21.845 -25.146 1.00 0.00 6781 ASN A O 20
ATOM 24477 N N . ALA A 1 55 ? -8.938 -23.343 -23.591 1.00 0.00 6782 ALA A N 20
ATOM 24478 C CA . ALA A 1 55 ? -10.332 -23.479 -24.037 1.00 0.00 6782 ALA A CA 20
ATOM 24479 C C . ALA A 1 55 ? -11.271 -22.403 -23.435 1.00 0.00 6782 ALA A C 20
ATOM 24480 O O . ALA A 1 55 ? -12.279 -22.047 -24.053 1.00 0.00 6782 ALA A O 20
ATOM 24487 N N . ALA A 1 56 ? -10.940 -21.855 -22.254 1.00 0.00 6783 ALA A N 20
ATOM 24488 C CA . ALA A 1 56 ? -11.706 -20.814 -21.556 1.00 0.00 6783 ALA A CA 20
ATOM 24489 C C . ALA A 1 56 ? -11.219 -19.370 -21.840 1.00 0.00 6783 ALA A C 20
ATOM 24490 O O . ALA A 1 56 ? -11.997 -18.416 -21.722 1.00 0.00 6783 ALA A O 20
ATOM 24497 N N . TYR A 1 57 ? -9.950 -19.209 -22.231 1.00 0.00 6784 TYR A N 20
ATOM 24498 C CA . TYR A 1 57 ? -9.236 -17.945 -22.409 1.00 0.00 6784 TYR A CA 20
ATOM 24499 C C . TYR A 1 57 ? -8.323 -18.027 -23.651 1.00 0.00 6784 TYR A C 20
ATOM 24500 O O . TYR A 1 57 ? -7.433 -18.882 -23.693 1.00 0.00 6784 TYR A O 20
ATOM 24518 N N . PRO A 1 58 ? -8.493 -17.154 -24.664 1.00 0.00 6785 PRO A N 20
ATOM 24519 C CA . PRO A 1 58 ? -7.789 -17.222 -25.955 1.00 0.00 6785 PRO A CA 20
ATOM 24520 C C . PRO A 1 58 ? -6.352 -16.652 -25.909 1.00 0.00 6785 PRO A C 20
ATOM 24521 O O . PRO A 1 58 ? -5.908 -15.945 -26.821 1.00 0.00 6785 PRO A O 20
ATOM 24532 N N . VAL A 1 59 ? -5.606 -16.935 -24.832 1.00 0.00 6786 VAL A N 20
ATOM 24533 C CA . VAL A 1 59 ? -4.266 -16.380 -24.560 1.00 0.00 6786 VAL A CA 20
ATOM 24534 C C . VAL A 1 59 ? -3.128 -17.065 -25.320 1.00 0.00 6786 VAL A C 20
ATOM 24535 O O . VAL A 1 59 ? -2.099 -16.442 -25.585 1.00 0.00 6786 VAL A O 20
ATOM 24548 N N . GLY A 1 60 ? -3.295 -18.341 -25.680 1.00 0.00 6787 GLY A N 20
ATOM 24549 C CA . GLY A 1 60 ? -2.262 -19.141 -26.357 1.00 0.00 6787 GLY A CA 20
ATOM 24550 C C . GLY A 1 60 ? -1.064 -19.490 -25.460 1.00 0.00 6787 GLY A C 20
ATOM 24551 O O . GLY A 1 60 ? 0.064 -19.580 -25.957 1.00 0.00 6787 GLY A O 20
ATOM 24555 N N . VAL A 1 61 ? -1.285 -19.630 -24.149 1.00 0.00 6788 VAL A N 20
ATOM 24556 C CA . VAL A 1 61 ? -0.237 -19.810 -23.125 1.00 0.00 6788 VAL A CA 20
ATOM 24557 C C . VAL A 1 61 ? 0.211 -21.268 -23.003 1.00 0.00 6788 VAL A C 20
ATOM 24558 O O . VAL A 1 61 ? -0.603 -22.189 -23.088 1.00 0.00 6788 VAL A O 20
ATOM 24571 N N . LYS A 1 62 ? 1.520 -21.475 -22.806 1.00 0.00 6789 LYS A N 20
ATOM 24572 C CA . LYS A 1 62 ? 2.175 -22.794 -22.741 1.00 0.00 6789 LYS A CA 20
ATOM 24573 C C . LYS A 1 62 ? 2.290 -23.281 -21.295 1.00 0.00 6789 LYS A C 20
ATOM 24574 O O . LYS A 1 62 ? 2.195 -22.499 -20.344 1.00 0.00 6789 LYS A O 20
ATOM 24593 N N . ALA A 1 63 ? 2.557 -24.573 -21.128 1.00 0.00 6790 ALA A N 20
ATOM 24594 C CA . ALA A 1 63 ? 2.770 -25.196 -19.817 1.00 0.00 6790 ALA A CA 20
ATOM 24595 C C . ALA A 1 63 ? 4.020 -24.670 -19.074 1.00 0.00 6790 ALA A C 20
ATOM 24596 O O . ALA A 1 63 ? 4.196 -24.953 -17.888 1.00 0.00 6790 ALA A O 20
ATOM 24603 N N . THR A 1 64 ? 4.854 -23.839 -19.718 1.00 0.00 6791 THR A N 20
ATOM 24604 C CA . THR A 1 64 ? 5.956 -23.115 -19.062 1.00 0.00 6791 THR A CA 20
ATOM 24605 C C . THR A 1 64 ? 5.467 -22.090 -18.030 1.00 0.00 6791 THR A C 20
ATOM 24606 O O . THR A 1 64 ? 6.146 -21.846 -17.034 1.00 0.00 6791 THR A O 20
ATOM 24617 N N . ALA A 1 65 ? 4.255 -21.542 -18.187 1.00 0.00 6792 ALA A N 20
ATOM 24618 C CA . ALA A 1 65 ? 3.675 -20.575 -17.251 1.00 0.00 6792 ALA A CA 20
ATOM 24619 C C . ALA A 1 65 ? 3.382 -21.176 -15.856 1.00 0.00 6792 ALA A C 20
ATOM 24620 O O . ALA A 1 65 ? 3.330 -20.447 -14.866 1.00 0.00 6792 ALA A O 20
ATOM 24627 N N . LEU A 1 66 ? 3.250 -22.506 -15.758 1.00 0.00 6793 LEU A N 20
ATOM 24628 C CA . LEU A 1 66 ? 3.007 -23.237 -14.506 1.00 0.00 6793 LEU A CA 20
ATOM 24629 C C . LEU A 1 66 ? 4.277 -23.446 -13.663 1.00 0.00 6793 LEU A C 20
ATOM 24630 O O . LEU A 1 66 ? 4.166 -23.748 -12.470 1.00 0.00 6793 LEU A O 20
ATOM 24646 N N . TYR A 1 67 ? 5.467 -23.253 -14.249 1.00 0.00 6794 TYR A N 20
ATOM 24647 C CA . TYR A 1 67 ? 6.727 -23.119 -13.504 1.00 0.00 6794 TYR A CA 20
ATOM 24648 C C . TYR A 1 67 ? 7.154 -21.647 -13.337 1.00 0.00 6794 TYR A C 20
ATOM 24649 O O . TYR A 1 67 ? 7.706 -21.270 -12.299 1.00 0.00 6794 TYR A O 20
ATOM 24667 N N . ASP A 1 68 ? 6.893 -20.804 -14.345 1.00 0.00 6795 ASP A N 20
ATOM 24668 C CA . ASP A 1 68 ? 7.291 -19.387 -14.346 1.00 0.00 6795 ASP A CA 20
ATOM 24669 C C . ASP A 1 68 ? 6.475 -18.526 -13.359 1.00 0.00 6795 ASP A C 20
ATOM 24670 O O . ASP A 1 68 ? 7.010 -17.577 -12.782 1.00 0.00 6795 ASP A O 20
ATOM 24679 N N . HIS A 1 69 ? 5.206 -18.885 -13.113 1.00 0.00 6796 HIS A N 20
ATOM 24680 C CA . HIS A 1 69 ? 4.374 -18.340 -12.040 1.00 0.00 6796 HIS A CA 20
ATOM 24681 C C . HIS A 1 69 ? 4.260 -19.367 -10.898 1.00 0.00 6796 HIS A C 20
ATOM 24682 O O . HIS A 1 69 ? 4.030 -20.547 -11.172 1.00 0.00 6796 HIS A O 20
ATOM 24696 N N . PRO A 1 70 ? 4.401 -18.957 -9.622 1.00 0.00 6797 PRO A N 20
ATOM 24697 C CA . PRO A 1 70 ? 4.329 -19.853 -8.469 1.00 0.00 6797 PRO A CA 20
ATOM 24698 C C . PRO A 1 70 ? 2.903 -20.236 -8.036 1.00 0.00 6797 PRO A C 20
ATOM 24699 O O . PRO A 1 70 ? 2.721 -21.301 -7.449 1.00 0.00 6797 PRO A O 20
ATOM 24710 N N . THR A 1 71 ? 1.905 -19.383 -8.295 1.00 0.00 6798 THR A N 20
ATOM 24711 C CA . THR A 1 71 ? 0.530 -19.493 -7.761 1.00 0.00 6798 THR A CA 20
ATOM 24712 C C . THR A 1 71 ? -0.530 -19.338 -8.868 1.00 0.00 6798 THR A C 20
ATOM 24713 O O . THR A 1 71 ? -0.258 -18.697 -9.892 1.00 0.00 6798 THR A O 20
ATOM 24724 N N . PRO A 1 72 ? -1.761 -19.861 -8.675 1.00 0.00 6799 PRO A N 20
ATOM 24725 C CA . PRO A 1 72 ? -2.877 -19.628 -9.600 1.00 0.00 6799 PRO A CA 20
ATOM 24726 C C . PRO A 1 72 ? -3.232 -18.137 -9.719 1.00 0.00 6799 PRO A C 20
ATOM 24727 O O . PRO A 1 72 ? -3.601 -17.693 -10.805 1.00 0.00 6799 PRO A O 20
ATOM 24738 N N . ALA A 1 73 ? -3.063 -17.333 -8.662 1.00 0.00 6800 ALA A N 20
ATOM 24739 C CA . ALA A 1 73 ? -3.294 -15.884 -8.713 1.00 0.00 6800 ALA A CA 20
ATOM 24740 C C . ALA A 1 73 ? -2.242 -15.136 -9.556 1.00 0.00 6800 ALA A C 20
ATOM 24741 O O . ALA A 1 73 ? -2.582 -14.192 -10.271 1.00 0.00 6800 ALA A O 20
ATOM 24748 N N . ALA A 1 74 ? -0.961 -15.522 -9.498 1.00 0.00 6801 ALA A N 20
ATOM 24749 C CA . ALA A 1 74 ? 0.090 -14.948 -10.350 1.00 0.00 6801 ALA A CA 20
ATOM 24750 C C . ALA A 1 74 ? -0.120 -15.315 -11.831 1.00 0.00 6801 ALA A C 20
ATOM 24751 O O . ALA A 1 74 ? -0.082 -14.447 -12.703 1.00 0.00 6801 ALA A O 20
ATOM 24758 N N . PHE A 1 75 ? -0.439 -16.583 -12.108 1.00 0.00 6802 PHE A N 20
ATOM 24759 C CA . PHE A 1 75 ? -0.744 -17.064 -13.458 1.00 0.00 6802 PHE A CA 20
ATOM 24760 C C . PHE A 1 75 ? -2.013 -16.400 -14.039 1.00 0.00 6802 PHE A C 20
ATOM 24761 O O . PHE A 1 75 ? -2.022 -15.978 -15.198 1.00 0.00 6802 PHE A O 20
ATOM 24778 N N . ALA A 1 76 ? -3.060 -16.223 -13.230 1.00 0.00 6803 ALA A N 20
ATOM 24779 C CA . ALA A 1 76 ? -4.280 -15.531 -13.641 1.00 0.00 6803 ALA A CA 20
ATOM 24780 C C . ALA A 1 76 ? -4.057 -14.041 -13.956 1.00 0.00 6803 ALA A C 20
ATOM 24781 O O . ALA A 1 76 ? -4.706 -13.506 -14.855 1.00 0.00 6803 ALA A O 20
ATOM 24788 N N . ARG A 1 77 ? -3.117 -13.373 -13.276 1.00 0.00 6804 ARG A N 20
ATOM 24789 C CA . ARG A 1 77 ? -2.731 -11.987 -13.585 1.00 0.00 6804 ARG A CA 20
ATOM 24790 C C . ARG A 1 77 ? -1.956 -11.862 -14.905 1.00 0.00 6804 ARG A C 20
ATOM 24791 O O . ARG A 1 77 ? -2.129 -10.858 -15.590 1.00 0.00 6804 ARG A O 20
ATOM 24812 N N . HIS A 1 78 ? -1.209 -12.886 -15.331 1.00 0.00 6805 HIS A N 20
ATOM 24813 C CA . HIS A 1 78 ? -0.692 -12.963 -16.704 1.00 0.00 6805 HIS A CA 20
ATOM 24814 C C . HIS A 1 78 ? -1.845 -13.039 -17.731 1.00 0.00 6805 HIS A C 20
ATOM 24815 O O . HIS A 1 78 ? -1.910 -12.205 -18.637 1.00 0.00 6805 HIS A O 20
ATOM 24829 N N . ILE A 1 79 ? -2.794 -13.970 -17.553 1.00 0.00 6806 ILE A N 20
ATOM 24830 C CA . ILE A 1 79 ? -4.005 -14.071 -18.399 1.00 0.00 6806 ILE A CA 20
ATOM 24831 C C . ILE A 1 79 ? -4.771 -12.731 -18.449 1.00 0.00 6806 ILE A C 20
ATOM 24832 O O . ILE A 1 79 ? -5.161 -12.287 -19.528 1.00 0.00 6806 ILE A O 20
ATOM 24848 N N . ALA A 1 80 ? -4.923 -12.042 -17.313 1.00 0.00 6807 ALA A N 20
ATOM 24849 C CA . ALA A 1 80 ? -5.597 -10.745 -17.233 1.00 0.00 6807 ALA A CA 20
ATOM 24850 C C . ALA A 1 80 ? -4.849 -9.608 -17.963 1.00 0.00 6807 ALA A C 20
ATOM 24851 O O . ALA A 1 80 ? -5.492 -8.707 -18.503 1.00 0.00 6807 ALA A O 20
ATOM 24858 N N . GLU A 1 81 ? -3.517 -9.654 -18.052 1.00 0.00 6808 GLU A N 20
ATOM 24859 C CA . GLU A 1 81 ? -2.752 -8.727 -18.909 1.00 0.00 6808 GLU A CA 20
ATOM 24860 C C . GLU A 1 81 ? -2.904 -9.052 -20.405 1.00 0.00 6808 GLU A C 20
ATOM 24861 O O . GLU A 1 81 ? -2.983 -8.135 -21.228 1.00 0.00 6808 GLU A O 20
ATOM 24873 N N . SER A 1 82 ? -3.015 -10.334 -20.772 1.00 0.00 6809 SER A N 20
ATOM 24874 C CA . SER A 1 82 ? -3.276 -10.762 -22.157 1.00 0.00 6809 SER A CA 20
ATOM 24875 C C . SER A 1 82 ? -4.698 -10.429 -22.635 1.00 0.00 6809 SER A C 20
ATOM 24876 O O . SER A 1 82 ? -4.882 -10.069 -23.803 1.00 0.00 6809 SER A O 20
ATOM 24884 N N . LEU A 1 83 ? -5.703 -10.500 -21.749 1.00 0.00 6810 LEU A N 20
ATOM 24885 C CA . LEU A 1 83 ? -7.084 -10.075 -22.024 1.00 0.00 6810 LEU A CA 20
ATOM 24886 C C . LEU A 1 83 ? -7.276 -8.546 -21.931 1.00 0.00 6810 LEU A C 20
ATOM 24887 O O . LEU A 1 83 ? -8.223 -8.016 -22.525 1.00 0.00 6810 LEU A O 20
ATOM 24903 N N . GLY A 1 84 ? -6.400 -7.845 -21.211 1.00 0.00 6811 GLY A N 20
ATOM 24904 C CA . GLY A 1 84 ? -6.446 -6.388 -21.025 1.00 0.00 6811 GLY A CA 20
ATOM 24905 C C . GLY A 1 84 ? -7.410 -5.956 -19.918 1.00 0.00 6811 GLY A C 20
ATOM 24906 O O . GLY A 1 84 ? -8.477 -5.398 -20.196 1.00 0.00 6811 GLY A O 20
ATOM 24910 N N . ALA A 1 85 ? -7.040 -6.221 -18.660 1.00 0.00 6812 ALA A N 20
ATOM 24911 C CA . ALA A 1 85 ? -7.676 -5.635 -17.474 1.00 0.00 6812 ALA A CA 20
ATOM 24912 C C . ALA A 1 85 ? -7.473 -4.108 -17.375 1.00 0.00 6812 ALA A C 20
ATOM 24913 O O . ALA A 1 85 ? -6.334 -3.630 -17.595 1.00 0.00 6812 ALA A O 20
#

Radius of gyration: 11.92 Å; Cα contacts (8 Å, |Δi|>4): 91; chains: 1; bounding box: 21×35×26 Å

InterPro domains:
  IPR000873 AMP-dependent synthetase/ligase domain [PF00501] (3897-4238)
  IPR001242 Condensation domain [PF00668] (3474-3876)
  IPR006162 Phosphopantetheine attachment site [PS00012] (3378-3393)
  IPR006162 Phosphopantetheine attachment site [PS00012] (5905-5920)
  IPR009081 Phosphopantetheine binding ACP domain [PF00550] (1693-1758)
  IPR009081 Phosphopantetheine binding ACP domain [PF00550] (1804-1870)
  IPR009081 Phosphopantetheine bindin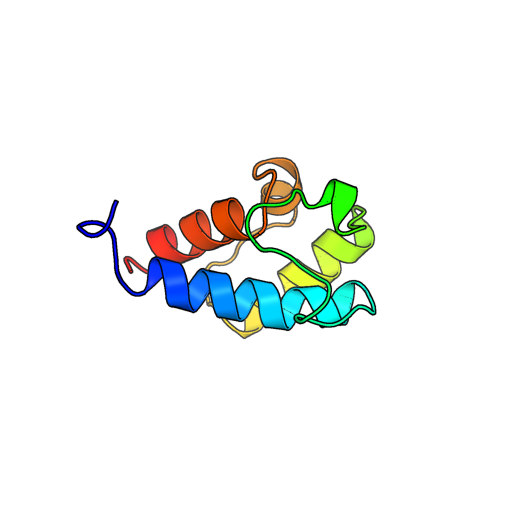g ACP domain [PF00550] (3353-3418)
  IPR009081 Phosphopantetheine binding ACP domain [PF00550] (4426-4478)
  IPR009081 Phosphopantetheine binding ACP domain [PF00550] (5881-5945)
  IPR009081 Phosphopantetheine binding ACP domain [PF00550] (6741-6806)
  IPR009081 Phosphopantetheine binding ACP domain [PF00550] (6842-6907)
  IPR009081 Phosphopantetheine binding ACP domain [PS50075] (1686-1762)
  IPR009081 Phosphopantetheine binding ACP domain [PS50075] (1796-1874)
  IPR009081 Phosphopantetheine binding ACP domain [PS50075] (3346-3422)
  IPR009081 Phosphopantetheine binding ACP domain [PS50075] (5873-5949)
  IPR009081 Phosphopantetheine binding ACP domain [PS50075] (6736-6810)
  IPR009081 Phosphopantetheine binding ACP domain [PS50075] (6834-6911)
  IPR010071 Amino acid adenylation domain [TIGR01733] (3918-4313)
  IPR013217 Methyltransferase type 12 [PF08242] (1487-1588)
  IPR013968 Polyketide synthase-like, ketoreductase domain [PF08659] (1090-1268)

Secondary structure (DSSP, 8-state):
-GGG-SHHHHHHHHHHHHHHHHTT--TTT--TTS-HHHHT--HHHHHHHHHHHHHHSTT---TTHHHH-SSHHHHHHHHHHHHT-

CATH classification: 1.10.1200.10